Protein AF-0000000087020093 (afdb_homodimer)

Foldseek 3Di:
DAWPQPPDPDDDPDDDDYDDDYDDDDDDDDDDDDDDDDDDDDDYDDYDDDDDDDDDDDDDPDDPDPPDPPPPPDPPPQQWDWAWEQEPVRGITIDTDGQQDFQLNVVVVQCPHLVRVLPQAWWKWKQDPVRDIDTHDRGDRNNNPDDCVVPDIYMYTGGAFDDLVRQVVSVVSVVVLQPLPQLPDQPLNLVVVVVVVVVVVCVVVVPPPVPVPVPVPPLVPPPCPPFFLQSNDDDRPDRQHQFPAKAFDPCPPPDPVVVVVFFNTWIWGAGPVGDIFIWTDGRAKIATADDDDDDDGRHGDPVTQMGRGPLSSSVVVDVSNVVSSVVSSVCLVPDDPSSNDDFLADDFDQADAPPPDDDDDHNVVCVVPVDQQLLFDDDDDQDQLFVQLVVLLPFDDPDPVSLLVSLQSLLNSLSSVQSSVQSVVVCVLVVNFPFPCNVDQPQATWGAHSQKIKHWAADVVDDRLDDDPPPPPDDPPPDPPPDDDDDPDDDDDDDDDDPPVPPPPPPPPPPVPPQPDPHHHPLLLVLQQVQQLLLVVLSQPLEDEWFWKWWFFLLIIMIMTGDFACPVVDDPVVFWAAADQRQQQDGHHDDVLQVRLQSSLLVLQADWFWFAHNVGDIDTHRADRNWTWGQHPVRGTYIGSRQQSAAAQPVDQDPPRQSHGFASLLVVVVQVVPQDPPVVPPPPDPCPPDPDDDDDDDCPDPDDDDDPPDDDDDDDDDDDDDDDDPPPPPPPPPPPPPPCPPRRGAHRCQSHPTGGDDDPVVNVVRVVSSVVSSVCVVPPLLLVLLVCCVVVVDDQDALVSVCVSCVNSRHHLLQLQVSLVSCVVPVVSNLRSLLSLLLVLLLNVLSSLSSQFDPVCNLVLVLLSLLLLLAFFDQPVVVVPPPPPPPPPPDDDDDDDDDDDPDDDDPDPPPPPVPVPPDTPSSRDGSVNSVVSSQVCSCVRNVHHRDPCSSVSHPSVSSSSVNCSVFSWHFYSRRFDSHHSRGGDSSGTDDTRMDMDTSSHDSPVLVVLQVVLVVCVVVVVLVSSLVSLVVSLVSCCSNRNLPDPVNLVSLQSNLVSCVSVVNNVSSVVSNSSD/DAWDQPPDPPPDDDDDDDDDDDDDYDDYDDDDDDDDDDDYDDDDDDDDDDDDPDPPDDPPPDPPPPDPPPPPPDPPPQQWDWAWEQEPVRGITIDTDGQQDFQLNVVVVQCPHLVRVLPQAWWKWKQDPVRDIDTHDRGDRNNNPDDCVVPDIYMYTGGAFDDLVRQVVSLVSVVVLQDLPQLPDQPLNLVVVVVVVVVVVCVVVVPPPVPVPVPVPDLVPPPCPPFFLQSNDDDRPDRQHQFPAKAFDPCPPPDPVVVVVFFNTWIWGAGPVGDIFIWTDGRAKIATADDDDDDDGRHGDPVTQMGRGPLSSSVVVDVSNVVSSVVSSVCLVPDDPSSNDDFLADDFDQADAPPPDDDDDHNVVCVVPVDQQLLFDDDDDQDQLFVQLVVLLPFDDPDPVSLLVSLQSLLNSLSSVQSSVQSVVVCVLVVNFDFPCNVDQPQATWGAHSQKIKHWAADVVDDRLDDDPPPPPDDPDDDPPPDDDDDDDYDDDDDDDDPPPPPPPPPPPPPVPPQPDPHHHPLLLVLQQVQLLLLVVLSQPLEDEWFWKWWFFLLIIMIMTGDFACPVVDDPVVFWAAADQRQQQDGHHDDVLQVSLQSSLLVLQADWFWFAHNVGDIDTHRADRNWTWGQHPVRGTYIGSRLQSAAAQPVDQDPPRQSHGFASLLVVVVQVVPQDPPVVPPPPPPPPPDPDDDPDDDDDDDDDPPPPPPDDDDDDDDDDDDDDDPPCPPPPPPPPPPVCPPRRGAHRCQSHPTGGDDDPVVNVVNVVSSVVSSVCVVPPLLVVLLVCCVVVVDDQDALVSVCVSCVNSRHHLLQLQVSLVSCVVPVVSNLRSLLNLLLVLLLNVSSVLSSQFDPVCNLVLVLLSLLLLLAFFDQPVVVVVPVPPPPPPDPDDDDDDDDDDPPDDPPDPVPPPVVVPPDTPSSRDHSVNSVVSSQVCSCVRNVHHRDPCSSVSHPSVSSSSVNCSVFSWHFYSRRFDSHHSRGGDSSGTDDTRMDMDTSSHDSPQLVVLQVVLVVCVVVVVLVSSLVSLVVSLVSCCSNRNLPDPVNLVSLQSNLVSCVSVVNNVSSVVSNSSD

Organism: Hibiscus syriacus (NCBI:txid106335)

InterPro domains:
  IPR007967 GSKIP domain [PF05303] (263-332)
  IPR011990 Tetratricopeptide-like helical domain superfamily [G3DSA:1.25.40.10] (993-1073)
  IPR011990 Tetratricopeptide-like helical domain superfamily [SSF48452] (1008-1069)
  IPR023231 GSKIP domain superfamily [G3DSA:3.30.2280.10] (240-342)
  IPR023231 GSKIP domain superfamily [SSF103107] (211-341)
  IPR025697 CLU domain [PF13236] (384-652)
  IPR025697 CLU domain [PS51823] (357-653)
  IPR027523 CLU domain containing protein [PTHR12601] (58-1073)
  IPR028275 Clustered mitochondria protein, N-terminal [PF15044] (101-177)
  IPR033646 CLU central domain [PF12807] (794-977)
  IPR033646 CLU central domain [cd15466] (796-978)

Radius of gyration: 46.27 Å; Cα contacts (8 Å, |Δi|>4): 3011; chains: 2; bounding box: 162×152×134 Å

Structure (mmCIF, N/CA/C/O backbone):
data_AF-0000000087020093-model_v1
#
loop_
_entity.id
_entity.type
_entity.pdbx_description
1 polymer 'Clustered mitochondria protein'
#
loop_
_atom_site.group_PDB
_atom_site.id
_atom_site.type_symbol
_atom_site.label_atom_id
_atom_site.label_alt_id
_atom_site.label_comp_id
_atom_site.label_asym_id
_atom_site.label_entity_id
_atom_site.label_seq_id
_atom_site.pdbx_PDB_ins_code
_atom_site.Cartn_x
_atom_site.Cartn_y
_atom_site.Cartn_z
_atom_site.occupancy
_atom_site.B_iso_or_equiv
_atom_site.auth_seq_id
_atom_site.auth_comp_id
_atom_site.auth_asym_id
_atom_site.auth_atom_id
_atom_site.pdbx_PDB_model_num
ATOM 1 N N . MET A 1 1 ? 28.578 20.062 1.642 1 21.72 1 MET A N 1
ATOM 2 C CA . MET A 1 1 ? 29.859 19.625 1.106 1 21.72 1 MET A CA 1
ATOM 3 C C . MET A 1 1 ? 30 20.031 -0.358 1 21.72 1 MET A C 1
ATOM 5 O O . MET A 1 1 ? 29.484 19.344 -1.246 1 21.72 1 MET A O 1
ATOM 9 N N . ALA A 1 2 ? 29.922 21.344 -0.603 1 22.02 2 ALA A N 1
ATOM 10 C CA . ALA A 1 2 ? 29.641 22.078 -1.836 1 22.02 2 ALA A CA 1
ATOM 11 C C . ALA A 1 2 ? 30.797 21.938 -2.822 1 22.02 2 ALA A C 1
ATOM 13 O O . ALA A 1 2 ? 31.953 22.188 -2.471 1 22.02 2 ALA A O 1
ATOM 14 N N . GLY A 1 3 ? 30.672 20.922 -3.67 1 22.39 3 GLY A N 1
ATOM 15 C CA . GLY A 1 3 ? 31.688 20.547 -4.645 1 22.39 3 GLY A CA 1
ATOM 16 C C . GLY A 1 3 ? 32.094 21.703 -5.555 1 22.39 3 GLY A C 1
ATOM 17 O O . GLY A 1 3 ? 31.219 22.453 -6.023 1 22.39 3 GLY A O 1
ATOM 18 N N . LYS A 1 4 ? 33.188 22.281 -5.344 1 21.28 4 LYS A N 1
ATOM 19 C CA . LYS A 1 4 ? 33.75 23.484 -5.984 1 21.28 4 LYS A CA 1
ATOM 20 C C . LYS A 1 4 ? 34.031 23.219 -7.461 1 21.28 4 LYS A C 1
ATOM 22 O O . LYS A 1 4 ? 34.781 22.297 -7.793 1 21.28 4 LYS A O 1
ATOM 27 N N . SER A 1 5 ? 33 23.5 -8.312 1 20.78 5 SER A N 1
ATOM 28 C CA . SER A 1 5 ? 33.062 23.344 -9.758 1 20.78 5 SER A CA 1
ATOM 29 C C . SER A 1 5 ? 34.188 24.172 -10.359 1 20.78 5 SER A C 1
ATOM 31 O O . SER A 1 5 ? 34.312 25.375 -10.078 1 20.78 5 SER A O 1
ATOM 33 N N . ASN A 1 6 ? 35.375 23.672 -10.578 1 19.67 6 ASN A N 1
ATOM 34 C CA . ASN A 1 6 ? 36.562 24.359 -11.094 1 19.67 6 ASN A CA 1
ATOM 35 C C . ASN A 1 6 ? 36.375 24.75 -12.562 1 19.67 6 ASN A C 1
ATOM 37 O O . ASN A 1 6 ? 36.344 23.875 -13.438 1 19.67 6 ASN A O 1
ATOM 41 N N . LYS A 1 7 ? 35.531 25.797 -12.828 1 19.11 7 LYS A N 1
ATOM 42 C CA . LYS A 1 7 ? 35.219 26.328 -14.156 1 19.11 7 LYS A CA 1
ATOM 43 C C . LYS A 1 7 ? 36.469 26.75 -14.891 1 19.11 7 LYS A C 1
ATOM 45 O O . LYS A 1 7 ? 37.281 27.531 -14.375 1 19.11 7 LYS A O 1
ATOM 50 N N . GLY A 1 8 ? 36.906 25.859 -15.805 1 17.3 8 GLY A N 1
ATOM 51 C CA . GLY A 1 8 ? 38.062 26.062 -16.656 1 17.3 8 GLY A CA 1
ATOM 52 C C . GLY A 1 8 ? 37.906 27.25 -17.594 1 17.3 8 GLY A C 1
ATOM 53 O O . GLY A 1 8 ? 36.781 27.609 -17.969 1 17.3 8 GLY A O 1
ATOM 54 N N . ARG A 1 9 ? 38.812 28.188 -17.656 1 17.78 9 ARG A N 1
ATOM 55 C CA . ARG A 1 9 ? 39.062 29.516 -18.188 1 17.78 9 ARG A CA 1
ATOM 56 C C . ARG A 1 9 ? 39.219 29.469 -19.703 1 17.78 9 ARG A C 1
ATOM 58 O O . ARG A 1 9 ? 40.156 30.031 -20.25 1 17.78 9 ARG A O 1
ATOM 65 N N . ASN A 1 10 ? 38.375 28.562 -20.438 1 15.72 10 ASN A N 1
ATOM 66 C CA . ASN A 1 10 ? 39 28.578 -21.75 1 15.72 10 ASN A CA 1
ATOM 67 C C . ASN A 1 10 ? 38.875 29.938 -22.422 1 15.72 10 ASN A C 1
ATOM 69 O O . ASN A 1 10 ? 37.844 30.609 -22.266 1 15.72 10 ASN A O 1
ATOM 73 N N . ARG A 1 11 ? 39.969 30.453 -23.047 1 16.53 11 ARG A N 1
ATOM 74 C CA . ARG A 1 11 ? 40.5 31.719 -23.547 1 16.53 11 ARG A CA 1
ATOM 75 C C . ARG A 1 11 ? 39.875 32.062 -24.906 1 16.53 11 ARG A C 1
ATOM 77 O O . ARG A 1 11 ? 40.188 33.125 -25.453 1 16.53 11 ARG A O 1
ATOM 84 N N . ARG A 1 12 ? 38.875 31.281 -25.438 1 15.73 12 ARG A N 1
ATOM 85 C CA . ARG A 1 12 ? 39.125 31.469 -26.859 1 15.73 12 ARG A CA 1
ATOM 86 C C . ARG A 1 12 ? 38.781 32.875 -27.297 1 15.73 12 ARG A C 1
ATOM 88 O O . ARG A 1 12 ? 37.719 33.406 -26.953 1 15.73 12 ARG A O 1
ATOM 95 N N . GLY A 1 13 ? 39.75 33.625 -27.812 1 15.35 13 GLY A N 1
ATOM 96 C CA . GLY A 1 13 ? 39.938 35 -28.266 1 15.35 13 GLY A CA 1
ATOM 97 C C . GLY A 1 13 ? 39.188 35.312 -29.547 1 15.35 13 GLY A C 1
ATOM 98 O O . GLY A 1 13 ? 39.406 36.375 -30.156 1 15.35 13 GLY A O 1
ATOM 99 N N . ALA A 1 14 ? 38.281 34.406 -30.016 1 14.57 14 ALA A N 1
ATOM 100 C CA . ALA A 1 14 ? 38.25 34.625 -31.453 1 14.57 14 ALA A CA 1
ATOM 101 C C . ALA A 1 14 ? 37.844 36.062 -31.781 1 14.57 14 ALA A C 1
ATOM 103 O O . ALA A 1 14 ? 37.125 36.688 -31 1 14.57 14 ALA A O 1
ATOM 104 N N . HIS A 1 15 ? 37.969 36.438 -33.094 1 14.55 15 HIS A N 1
ATOM 105 C CA . HIS A 1 15 ? 38.438 37.531 -33.969 1 14.55 15 HIS A CA 1
ATOM 106 C C . HIS A 1 15 ? 37.344 38.531 -34.219 1 14.55 15 HIS A C 1
ATOM 108 O O . HIS A 1 15 ? 37.5 39.719 -33.969 1 14.55 15 HIS A O 1
ATOM 114 N N . ASN A 1 16 ? 36.75 38.656 -35.531 1 14.26 16 ASN A N 1
ATOM 115 C CA . ASN A 1 16 ? 37.125 39.719 -36.438 1 14.26 16 ASN A CA 1
ATOM 116 C C . ASN A 1 16 ? 36.031 40.781 -36.5 1 14.26 16 ASN A C 1
ATOM 118 O O . ASN A 1 16 ? 36.281 41.969 -36.375 1 14.26 16 ASN A O 1
ATOM 122 N N . SER A 1 17 ? 34.844 40.594 -37.344 1 14.29 17 SER A N 1
ATOM 123 C CA . SER A 1 17 ? 34.781 41.406 -38.531 1 14.29 17 SER A CA 1
ATOM 124 C C . SER A 1 17 ? 34.094 42.75 -38.281 1 14.29 17 SER A C 1
ATOM 126 O O . SER A 1 17 ? 33.406 42.906 -37.25 1 14.29 17 SER A O 1
ATOM 128 N N . THR A 1 18 ? 33.469 43.438 -39.438 1 14.55 18 THR A N 1
ATOM 129 C CA . THR A 1 18 ? 33.656 44.688 -40.188 1 14.55 18 THR A CA 1
ATOM 130 C C . THR A 1 18 ? 32.656 45.75 -39.75 1 14.55 18 THR A C 1
ATOM 132 O O . THR A 1 18 ? 31.688 45.438 -39.062 1 14.55 18 THR A O 1
ATOM 135 N N . ILE A 1 19 ? 31.922 46.5 -40.781 1 14.18 19 ILE A N 1
ATOM 136 C CA . ILE A 1 19 ? 32.125 47.844 -41.281 1 14.18 19 ILE A CA 1
ATOM 137 C C . ILE A 1 19 ? 31 48.75 -40.781 1 14.18 19 ILE A C 1
ATOM 139 O O . ILE A 1 19 ? 31.266 49.812 -40.188 1 14.18 19 ILE A O 1
ATOM 143 N N . SER A 1 20 ? 29.938 49.156 -41.688 1 13.98 20 SER A N 1
ATOM 144 C CA . SER A 1 20 ? 29.875 50.5 -42.25 1 13.98 20 SER A CA 1
ATOM 145 C C . SER A 1 20 ? 28.906 51.406 -41.469 1 13.98 20 SER A C 1
ATOM 147 O O . SER A 1 20 ? 28.078 50.875 -40.688 1 13.98 20 SER A O 1
ATOM 149 N N . ALA A 1 21 ? 28.078 52.375 -42.25 1 13.91 21 ALA A N 1
ATOM 150 C CA . ALA A 1 21 ? 28.109 53.812 -42.438 1 13.91 21 ALA A CA 1
ATOM 151 C C . ALA A 1 21 ? 26.984 54.469 -41.656 1 13.91 21 ALA A C 1
ATOM 153 O O . ALA A 1 21 ? 27.234 55.406 -40.844 1 13.91 21 ALA A O 1
ATOM 154 N N . GLU A 1 22 ? 25.922 55.094 -42.375 1 13.72 22 GLU A N 1
ATOM 155 C CA . GLU A 1 22 ? 25.75 56.531 -42.5 1 13.72 22 GLU A CA 1
ATOM 156 C C . GLU A 1 22 ? 24.719 57.062 -41.5 1 13.72 22 GLU A C 1
ATOM 158 O O . GLU A 1 22 ? 24.125 56.312 -40.75 1 13.72 22 GLU A O 1
ATOM 163 N N . GLN A 1 23 ? 23.578 57.75 -42.031 1 13.78 23 GLN A N 1
ATOM 164 C CA . GLN A 1 23 ? 23.391 59.188 -42.062 1 13.78 23 GLN A CA 1
ATOM 165 C C . GLN A 1 23 ? 22.469 59.656 -40.938 1 13.78 23 GLN A C 1
ATOM 167 O O . GLN A 1 23 ? 21.781 58.844 -40.312 1 13.78 23 GLN A O 1
ATOM 172 N N . PRO A 1 24 ? 21.594 60.75 -41.281 1 14.14 24 PRO A N 1
ATOM 173 C CA . PRO A 1 24 ? 21.562 62.125 -40.844 1 14.14 24 PRO A CA 1
ATOM 174 C C . PRO A 1 24 ? 20.5 62.406 -39.781 1 14.14 24 PRO A C 1
ATOM 176 O O . PRO A 1 24 ? 20.781 63 -38.75 1 14.14 24 PRO A O 1
ATOM 179 N N . VAL A 1 25 ? 19.141 62.438 -40.188 1 14.05 25 VAL A N 1
ATOM 180 C CA . VAL A 1 25 ? 18.547 63.781 -40.344 1 14.05 25 VAL A CA 1
ATOM 181 C C . VAL A 1 25 ? 17.922 64.188 -39.031 1 14.05 25 VAL A C 1
ATOM 183 O O . VAL A 1 25 ? 17.641 63.375 -38.156 1 14.05 25 VAL A O 1
ATOM 186 N N . SER A 1 26 ? 16.984 65.25 -39.094 1 13.8 26 SER A N 1
ATOM 187 C CA . SER A 1 26 ? 16.859 66.625 -38.688 1 13.8 26 SER A CA 1
ATOM 188 C C . SER A 1 26 ? 15.977 66.75 -37.438 1 13.8 26 SER A C 1
ATOM 190 O O . SER A 1 26 ? 16.391 67.312 -36.438 1 13.8 26 SER A O 1
ATOM 192 N N . SER A 1 27 ? 14.711 67.188 -37.625 1 13.75 27 SER A N 1
ATOM 193 C CA . SER A 1 27 ? 14.383 68.562 -37.344 1 13.75 27 SER A CA 1
ATOM 194 C C . SER A 1 27 ? 13.789 68.75 -35.938 1 13.75 27 SER A C 1
ATOM 196 O O . SER A 1 27 ? 14.281 69.5 -35.125 1 13.75 27 SER A O 1
ATOM 198 N N . ASP A 1 28 ? 12.445 69.062 -35.844 1 14.07 28 ASP A N 1
ATOM 199 C CA . ASP A 1 28 ? 11.992 70.438 -35.594 1 14.07 28 ASP A CA 1
ATOM 200 C C . ASP A 1 28 ? 11.539 70.562 -34.156 1 14.07 28 ASP A C 1
ATOM 202 O O . ASP A 1 28 ? 11.961 71.5 -33.469 1 14.07 28 ASP A O 1
ATOM 206 N N . VAL A 1 29 ? 10.273 70.188 -33.844 1 14.62 29 VAL A N 1
ATOM 207 C CA . VAL A 1 29 ? 9.391 71.312 -33.5 1 14.62 29 VAL A CA 1
ATOM 208 C C . VAL A 1 29 ? 9.508 71.688 -32.031 1 14.62 29 VAL A C 1
ATOM 210 O O . VAL A 1 29 ? 9.781 70.812 -31.203 1 14.62 29 VAL A O 1
ATOM 213 N N . PRO A 1 30 ? 9.109 72.938 -31.656 1 14.33 30 PRO A N 1
ATOM 214 C CA . PRO A 1 30 ? 9.445 74 -30.766 1 14.33 30 PRO A CA 1
ATOM 215 C C . PRO A 1 30 ? 8.852 73.875 -29.359 1 14.33 30 PRO A C 1
ATOM 217 O O . PRO A 1 30 ? 9.484 74.188 -28.375 1 14.33 30 PRO A O 1
ATOM 220 N N . LEU A 1 31 ? 7.637 73.375 -29.219 1 14.01 31 LEU A N 1
ATOM 221 C CA . LEU A 1 31 ? 6.754 74.438 -28.688 1 14.01 31 LEU A CA 1
ATOM 222 C C . LEU A 1 31 ? 7.055 74.688 -27.219 1 14.01 31 LEU A C 1
ATOM 224 O O . LEU A 1 31 ? 7.559 73.812 -26.516 1 14.01 31 LEU A O 1
ATOM 228 N N . LYS A 1 32 ? 6.387 75.75 -26.641 1 13.83 32 LYS A N 1
ATOM 229 C CA . LYS A 1 32 ? 6.555 77 -25.891 1 13.83 32 LYS A CA 1
ATOM 230 C C . LYS A 1 32 ? 6.473 76.688 -24.391 1 13.83 32 LYS A C 1
ATOM 232 O O . LYS A 1 32 ? 7.359 77.125 -23.625 1 13.83 32 LYS A O 1
ATOM 237 N N . GLY A 1 33 ? 5.336 76.938 -23.797 1 13.8 33 GLY A N 1
ATOM 238 C CA . GLY A 1 33 ? 5.113 78.125 -23.031 1 13.8 33 GLY A CA 1
ATOM 239 C C . GLY A 1 33 ? 5.473 78 -21.562 1 13.8 33 GLY A C 1
ATOM 240 O O . GLY A 1 33 ? 5.66 76.875 -21.062 1 13.8 33 GLY A O 1
ATOM 241 N N . ASN A 1 34 ? 5.184 79 -20.734 1 13.68 34 ASN A N 1
ATOM 242 C CA . ASN A 1 34 ? 5.73 80.062 -19.844 1 13.68 34 ASN A CA 1
ATOM 243 C C . ASN A 1 34 ? 5.477 79.688 -18.375 1 13.68 34 ASN A C 1
ATOM 245 O O . ASN A 1 34 ? 6.367 79.812 -17.531 1 13.68 34 ASN A O 1
ATOM 249 N N . VAL A 1 35 ? 4.285 79.375 -17.844 1 14.03 35 VAL A N 1
ATOM 250 C CA . VAL A 1 35 ? 3.889 80.438 -16.922 1 14.03 35 VAL A CA 1
ATOM 251 C C . VAL A 1 35 ? 4.594 80.25 -15.586 1 14.03 35 VAL A C 1
ATOM 253 O O . VAL A 1 35 ? 4.973 79.125 -15.227 1 14.03 35 VAL A O 1
ATOM 256 N N . THR A 1 36 ? 4.496 81.312 -14.617 1 13.72 36 THR A N 1
ATOM 257 C CA . THR A 1 36 ? 5.195 82.25 -13.719 1 13.72 36 THR A CA 1
ATOM 258 C C . THR A 1 36 ? 5.086 81.75 -12.273 1 13.72 36 THR A C 1
ATOM 260 O O . THR A 1 36 ? 6.02 81.938 -11.484 1 13.72 36 THR A O 1
ATOM 263 N N . ALA A 1 37 ? 4.102 81.25 -11.617 1 14.12 37 ALA A N 1
ATOM 264 C CA . ALA A 1 37 ? 3.709 82.125 -10.523 1 14.12 37 ALA A CA 1
ATOM 265 C C . ALA A 1 37 ? 4.676 82 -9.352 1 14.12 37 ALA A C 1
ATOM 267 O O . ALA A 1 37 ? 5.266 80.938 -9.125 1 14.12 37 ALA A O 1
ATOM 268 N N . SER A 1 38 ? 4.734 83.062 -8.461 1 13.46 38 SER A N 1
ATOM 269 C CA . SER A 1 38 ? 5.539 83.938 -7.629 1 13.46 38 SER A CA 1
ATOM 270 C C . SER A 1 38 ? 5.727 83.375 -6.23 1 13.46 38 SER A C 1
ATOM 272 O O . SER A 1 38 ? 6.812 83.5 -5.652 1 13.46 38 SER A O 1
ATOM 274 N N . LYS A 1 39 ? 4.824 83.062 -5.363 1 14.19 39 LYS A N 1
ATOM 275 C CA . LYS A 1 39 ? 4.797 84 -4.23 1 14.19 39 LYS A CA 1
ATOM 276 C C . LYS A 1 39 ? 5.891 83.625 -3.219 1 14.19 39 LYS A C 1
ATOM 278 O O . LYS A 1 39 ? 6.242 82.438 -3.049 1 14.19 39 LYS A O 1
ATOM 283 N N . PRO A 1 40 ? 6.234 84.562 -2.303 1 13.98 40 PRO A N 1
ATOM 284 C CA . PRO A 1 40 ? 7.375 85.188 -1.63 1 13.98 40 PRO A CA 1
ATOM 285 C C . PRO A 1 40 ? 7.82 84.438 -0.386 1 13.98 40 PRO A C 1
ATOM 287 O O . PRO A 1 40 ? 8.992 84.062 -0.269 1 13.98 40 PRO A O 1
ATOM 290 N N . PRO A 1 41 ? 7.625 85 0.864 1 13.74 41 PRO A N 1
ATOM 291 C CA . PRO A 1 41 ? 8.602 85.75 1.675 1 13.74 41 PRO A CA 1
ATOM 292 C C . PRO A 1 41 ? 9.203 84.875 2.787 1 13.74 41 PRO A C 1
ATOM 294 O O . PRO A 1 41 ? 8.719 83.812 3.059 1 13.74 41 PRO A O 1
ATOM 297 N N . ASP A 1 42 ? 9.234 85.438 4.156 1 13.78 42 ASP A N 1
ATOM 298 C CA . ASP A 1 42 ? 10.281 86.062 4.957 1 13.78 42 ASP A CA 1
ATOM 299 C C . ASP A 1 42 ? 10.688 85.188 6.133 1 13.78 42 ASP A C 1
ATOM 301 O O . ASP A 1 42 ? 11.875 84.938 6.371 1 13.78 42 ASP A O 1
ATOM 305 N N . VAL A 1 43 ? 10 85.125 7.336 1 13.88 43 VAL A N 1
ATOM 306 C CA . VAL A 1 43 ? 10.562 85.875 8.469 1 13.88 43 VAL A CA 1
ATOM 307 C C . VAL A 1 43 ? 11.523 84.938 9.234 1 13.88 43 VAL A C 1
ATOM 309 O O . VAL A 1 43 ? 11.477 83.75 9.117 1 13.88 43 VAL A O 1
ATOM 312 N N . ASP A 1 44 ? 11.617 85.062 10.672 1 13.9 44 ASP A N 1
ATOM 313 C CA . ASP A 1 44 ? 12.57 85.688 11.609 1 13.9 44 ASP A CA 1
ATOM 314 C C . ASP A 1 44 ? 13.367 84.562 12.336 1 13.9 44 ASP A C 1
ATOM 316 O O . ASP A 1 44 ? 13.008 83.438 12.305 1 13.9 44 ASP A O 1
ATOM 320 N N . SER A 1 45 ? 13.539 84.688 13.758 1 14.02 45 SER A N 1
ATOM 321 C CA . SER A 1 45 ? 14.664 85.188 14.562 1 14.02 45 SER A CA 1
ATOM 322 C C . SER A 1 45 ? 15.398 84 15.188 1 14.02 45 SER A C 1
ATOM 324 O O . SER A 1 45 ? 16.609 83.875 15.031 1 14.02 45 SER A O 1
ATOM 326 N N . ASN A 1 46 ? 15.523 83.875 16.625 1 14.06 46 ASN A N 1
ATOM 327 C CA . ASN A 1 46 ? 16.641 84.312 17.453 1 14.06 46 ASN A CA 1
ATOM 328 C C . ASN A 1 46 ? 17.453 83.125 17.938 1 14.06 46 ASN A C 1
ATOM 330 O O . ASN A 1 46 ? 18.609 82.938 17.562 1 14.06 46 ASN A O 1
ATOM 334 N N . GLY A 1 47 ? 17.641 82.875 19.344 1 13.88 47 GLY A N 1
ATOM 335 C CA . GLY A 1 47 ? 18.812 83.125 20.156 1 13.88 47 GLY A CA 1
ATOM 336 C C . GLY A 1 47 ? 19.641 81.875 20.422 1 13.88 47 GLY A C 1
ATOM 337 O O . GLY A 1 47 ? 19.547 80.875 19.672 1 13.88 47 GLY A O 1
ATOM 338 N N . VAL A 1 48 ? 19.938 81.438 21.781 1 14.41 48 VAL A N 1
ATOM 339 C CA . VAL A 1 48 ? 21.203 81.625 22.484 1 14.41 48 VAL A CA 1
ATOM 340 C C . VAL A 1 48 ? 21.969 80.312 22.547 1 14.41 48 VAL A C 1
ATOM 342 O O . VAL A 1 48 ? 23.141 80.25 22.156 1 14.41 48 VAL A O 1
ATOM 345 N N . ALA A 1 49 ? 21.938 79.438 23.688 1 14.85 49 ALA A N 1
ATOM 346 C CA . ALA A 1 49 ? 23 79.438 24.688 1 14.85 49 ALA A CA 1
ATOM 347 C C . ALA A 1 49 ? 24.031 78.375 24.453 1 14.85 49 ALA A C 1
ATOM 349 O O . ALA A 1 49 ? 23.719 77.312 23.812 1 14.85 49 ALA A O 1
ATOM 350 N N . ASN A 1 50 ? 25.078 78.188 25.344 1 14.05 50 ASN A N 1
ATOM 351 C CA . ASN A 1 50 ? 26.531 78.188 25.516 1 14.05 50 ASN A CA 1
ATOM 352 C C . ASN A 1 50 ? 27.094 76.75 25.578 1 14.05 50 ASN A C 1
ATOM 354 O O . ASN A 1 50 ? 28.047 76.438 24.891 1 14.05 50 ASN A O 1
ATOM 358 N N . MET A 1 51 ? 27.047 75.938 26.719 1 14.27 51 MET A N 1
ATOM 359 C CA . MET A 1 51 ? 28.234 75.875 27.547 1 14.27 51 MET A CA 1
ATOM 360 C C . MET A 1 51 ? 29.141 74.75 27.094 1 14.27 51 MET A C 1
ATOM 362 O O . MET A 1 51 ? 28.703 73.875 26.344 1 14.27 51 MET A O 1
ATOM 366 N N . VAL A 1 52 ? 29.766 73.812 28.094 1 14.64 52 VAL A N 1
ATOM 367 C CA . VAL A 1 52 ? 31.109 73.75 28.625 1 14.64 52 VAL A CA 1
ATOM 368 C C . VAL A 1 52 ? 31.844 72.562 28.047 1 14.64 52 VAL A C 1
ATOM 370 O O . VAL A 1 52 ? 31.203 71.625 27.531 1 14.64 52 VAL A O 1
ATOM 373 N N . GLU A 1 53 ? 33.062 72 28.688 1 14.7 53 GLU A N 1
ATOM 374 C CA . GLU A 1 53 ? 34.5 71.938 28.531 1 14.7 53 GLU A CA 1
ATOM 375 C C . GLU A 1 53 ? 34.969 70.5 28.312 1 14.7 53 GLU A C 1
ATOM 377 O O . GLU A 1 53 ? 35.781 70.188 27.406 1 14.7 53 GLU A O 1
ATOM 382 N N . SER A 1 54 ? 34.938 69.438 29.281 1 15.23 54 SER A N 1
ATOM 383 C CA . SER A 1 54 ? 36.188 69.062 29.922 1 15.23 54 SER A CA 1
ATOM 384 C C . SER A 1 54 ? 36.906 68 29.094 1 15.23 54 SER A C 1
ATOM 386 O O . SER A 1 54 ? 36.312 67.375 28.25 1 15.23 54 SER A O 1
ATOM 388 N N . SER A 1 55 ? 38.031 67.125 29.75 1 15.66 55 SER A N 1
ATOM 389 C CA . SER A 1 55 ? 39.469 67 29.734 1 15.66 55 SER A CA 1
ATOM 390 C C . SER A 1 55 ? 39.875 65.625 29.141 1 15.66 55 SER A C 1
ATOM 392 O O . SER A 1 55 ? 40.812 65.562 28.359 1 15.66 55 SER A O 1
ATOM 394 N N . GLY A 1 56 ? 39.625 64.375 29.656 1 17.09 56 GLY A N 1
ATOM 395 C CA . GLY A 1 56 ? 40.688 63.562 30.188 1 17.09 56 GLY A CA 1
ATOM 396 C C . GLY A 1 56 ? 41.375 62.75 29.125 1 17.09 56 GLY A C 1
ATOM 397 O O . GLY A 1 56 ? 40.844 62.531 28.031 1 17.09 56 GLY A O 1
ATOM 398 N N . PRO A 1 57 ? 42.719 62.406 29.344 1 17.61 57 PRO A N 1
ATOM 399 C CA . PRO A 1 57 ? 43.906 62.125 28.531 1 17.61 57 PRO A CA 1
ATOM 400 C C . PRO A 1 57 ? 43.875 60.719 27.953 1 17.61 57 PRO A C 1
ATOM 402 O O . PRO A 1 57 ? 43.219 59.812 28.5 1 17.61 57 PRO A O 1
ATOM 405 N N . LYS A 1 58 ? 44.562 60.438 26.844 1 18 58 LYS A N 1
ATOM 406 C CA . LYS A 1 58 ? 44.656 59.469 25.75 1 18 58 LYS A CA 1
ATOM 407 C C . LYS A 1 58 ? 45.719 58.406 26.031 1 18 58 LYS A C 1
ATOM 409 O O . LYS A 1 58 ? 46.875 58.625 25.766 1 18 58 LYS A O 1
ATOM 414 N N . SER A 1 59 ? 45.594 57.781 27.188 1 17.94 59 SER A N 1
ATOM 415 C CA . SER A 1 59 ? 46.781 56.969 27.484 1 17.94 59 SER A CA 1
ATOM 416 C C . SER A 1 59 ? 47.062 55.938 26.375 1 17.94 59 SER A C 1
ATOM 418 O O . SER A 1 59 ? 46.125 55.469 25.719 1 17.94 59 SER A O 1
ATOM 420 N N . GLU A 1 60 ? 48.344 55.719 25.953 1 18.11 60 GLU A N 1
ATOM 421 C CA . GLU A 1 60 ? 49.188 55.219 24.875 1 18.11 60 GLU A CA 1
ATOM 422 C C . GLU A 1 60 ? 49.281 53.688 24.906 1 18.11 60 GLU A C 1
ATOM 424 O O . GLU A 1 60 ? 50.031 53.125 25.719 1 18.11 60 GLU A O 1
ATOM 429 N N . MET A 1 61 ? 48.219 52.906 25.094 1 17.88 61 MET A N 1
ATOM 430 C CA . MET A 1 61 ? 48.375 51.5 25.344 1 17.88 61 MET A CA 1
ATOM 431 C C . MET A 1 61 ? 49.125 50.812 24.188 1 17.88 61 MET A C 1
ATOM 433 O O . MET A 1 61 ? 48.781 51.031 23.031 1 17.88 61 MET A O 1
ATOM 437 N N . THR A 1 62 ? 50.375 50.312 24.469 1 18.75 62 THR A N 1
ATOM 438 C CA . THR A 1 62 ? 51.5 49.688 23.781 1 18.75 62 THR A CA 1
ATOM 439 C C . THR A 1 62 ? 51.062 48.406 23.078 1 18.75 62 THR A C 1
ATOM 441 O O . THR A 1 62 ? 50.156 47.688 23.547 1 18.75 62 THR A O 1
ATOM 444 N N . GLU A 1 63 ? 51.656 47.938 21.875 1 18.33 63 GLU A N 1
ATOM 445 C CA . GLU A 1 63 ? 51.5 47.125 20.672 1 18.33 63 GLU A CA 1
ATOM 446 C C . GLU A 1 63 ? 51.906 45.688 20.953 1 18.33 63 GLU A C 1
ATOM 448 O O . GLU A 1 63 ? 52.031 44.875 20.016 1 18.33 63 GLU A O 1
ATOM 453 N N . GLN A 1 64 ? 51.906 45.156 22.203 1 19.36 64 GLN A N 1
ATOM 454 C CA . GLN A 1 64 ? 52.656 43.906 22.359 1 19.36 64 GLN A CA 1
ATOM 455 C C . GLN A 1 64 ? 52.156 42.844 21.375 1 19.36 64 GLN A C 1
ATOM 457 O O . GLN A 1 64 ? 50.969 42.781 21.078 1 19.36 64 GLN A O 1
ATOM 462 N N . GLU A 1 65 ? 53.156 41.969 20.781 1 20.31 65 GLU A N 1
ATOM 463 C CA . GLU A 1 65 ? 53.375 41 19.703 1 20.31 65 GLU A CA 1
ATOM 464 C C . GLU A 1 65 ? 52.562 39.75 19.922 1 20.31 65 GLU A C 1
ATOM 466 O O . GLU A 1 65 ? 52.75 39.031 20.922 1 20.31 65 GLU A O 1
ATOM 471 N N . ALA A 1 66 ? 51.312 39.625 19.594 1 20.47 66 ALA A N 1
ATOM 472 C CA . ALA A 1 66 ? 50.344 38.531 19.672 1 20.47 66 ALA A CA 1
ATOM 473 C C . ALA A 1 66 ? 50.844 37.312 18.938 1 20.47 66 ALA A C 1
ATOM 475 O O . ALA A 1 66 ? 50.938 37.312 17.703 1 20.47 66 ALA A O 1
ATOM 476 N N . LEU A 1 67 ? 51.812 36.562 19.562 1 20.44 67 LEU A N 1
ATOM 477 C CA . LEU A 1 67 ? 52.375 35.281 19.109 1 20.44 67 LEU A CA 1
ATOM 478 C C . LEU A 1 67 ? 51.281 34.312 18.703 1 20.44 67 LEU A C 1
ATOM 480 O O . LEU A 1 67 ? 50.219 34.281 19.328 1 20.44 67 LEU A O 1
ATOM 484 N N . ASN A 1 68 ? 51.375 33.719 17.516 1 21.16 68 ASN A N 1
ATOM 485 C CA . ASN A 1 68 ? 50.594 32.875 16.641 1 21.16 68 ASN A CA 1
ATOM 486 C C . ASN A 1 68 ? 50.312 31.516 17.281 1 21.16 68 ASN A C 1
ATOM 488 O O . ASN A 1 68 ? 51.188 30.672 17.406 1 21.16 68 ASN A O 1
ATOM 492 N N . SER A 1 69 ? 49.688 31.453 18.516 1 23.88 69 SER A N 1
ATOM 493 C CA . SER A 1 69 ? 49.312 30.188 19.125 1 23.88 69 SER A CA 1
ATOM 494 C C . SER A 1 69 ? 48.688 29.25 18.094 1 23.88 69 SER A C 1
ATOM 496 O O . SER A 1 69 ? 47.781 29.656 17.375 1 23.88 69 SER A O 1
ATOM 498 N N . SER A 1 70 ? 49.438 28.219 17.641 1 26.42 70 SER A N 1
ATOM 499 C CA . SER A 1 70 ? 49.031 27.078 16.812 1 26.42 70 SER A CA 1
ATOM 500 C C . SER A 1 70 ? 47.75 26.438 17.359 1 26.42 70 SER A C 1
ATOM 502 O O . SER A 1 70 ? 47.719 25.984 18.5 1 26.42 70 SER A O 1
ATOM 504 N N . SER A 1 71 ? 46.594 26.938 17.094 1 26.09 71 SER A N 1
ATOM 505 C CA . SER A 1 71 ? 45.25 26.469 17.438 1 26.09 71 SER A CA 1
ATOM 506 C C . SER A 1 71 ? 45.125 24.953 17.281 1 26.09 71 SER A C 1
ATOM 508 O O . SER A 1 71 ? 45.375 24.422 16.188 1 26.09 71 SER A O 1
ATOM 510 N N . GLN A 1 72 ? 45.5 24.078 18.328 1 29.16 72 GLN A N 1
ATOM 511 C CA . GLN A 1 72 ? 45.094 22.688 18.406 1 29.16 72 GLN A CA 1
ATOM 512 C C . GLN A 1 72 ? 43.719 22.484 17.797 1 29.16 72 GLN A C 1
ATOM 514 O O . GLN A 1 72 ? 42.812 23.266 18.078 1 29.16 72 GLN A O 1
ATOM 519 N N . PRO A 1 73 ? 43.688 21.75 16.703 1 30.45 73 PRO A N 1
ATOM 520 C CA . PRO A 1 73 ? 42.344 21.578 16.172 1 30.45 73 PRO A CA 1
ATOM 521 C C . PRO A 1 73 ? 41.344 21.188 17.25 1 30.45 73 PRO A C 1
ATOM 523 O O . PRO A 1 73 ? 41.625 20.391 18.125 1 30.45 73 PRO A O 1
ATOM 526 N N . LYS A 1 74 ? 40.531 22.031 17.781 1 31.72 74 LYS A N 1
ATOM 527 C CA . LYS A 1 74 ? 39.375 21.766 18.641 1 31.72 74 LYS A CA 1
ATOM 528 C C . LYS A 1 74 ? 38.781 20.391 18.344 1 31.72 74 LYS A C 1
ATOM 530 O O . LYS A 1 74 ? 38.719 19.969 17.188 1 31.72 74 LYS A O 1
ATOM 535 N N . GLN A 1 75 ? 38.781 19.469 19.359 1 34.31 75 GLN A N 1
ATOM 536 C CA . GLN A 1 75 ? 38.312 18.078 19.422 1 34.31 75 GLN A CA 1
ATOM 537 C C . GLN A 1 75 ? 37.156 17.844 18.438 1 34.31 75 GLN A C 1
ATOM 539 O O . GLN A 1 75 ? 37.031 16.75 17.875 1 34.31 75 GLN A O 1
ATOM 544 N N . GLY A 1 76 ? 36.062 18.531 18.688 1 37.38 76 GLY A N 1
ATOM 545 C CA . GLY A 1 76 ? 34.781 18.203 18.062 1 37.38 76 GLY A CA 1
ATOM 546 C C . GLY A 1 76 ? 34.781 18.406 16.562 1 37.38 76 GLY A C 1
ATOM 547 O O . GLY A 1 76 ? 33.719 18.469 15.93 1 37.38 76 GLY A O 1
ATOM 548 N N . ASP A 1 77 ? 35.844 18.969 16.047 1 43.16 77 ASP A N 1
ATOM 549 C CA . ASP A 1 77 ? 35.719 19.406 14.656 1 43.16 77 ASP A CA 1
ATOM 550 C C . ASP A 1 77 ? 35.688 18.219 13.703 1 43.16 77 ASP A C 1
ATOM 552 O O . ASP A 1 77 ? 36.594 17.375 13.719 1 43.16 77 ASP A O 1
ATOM 556 N N . VAL A 1 78 ? 34.531 17.766 13.289 1 55.94 78 VAL A N 1
ATOM 557 C CA . VAL A 1 78 ? 34.344 16.812 12.203 1 55.94 78 VAL A CA 1
ATOM 558 C C . VAL A 1 78 ? 35.344 17.078 11.086 1 55.94 78 VAL A C 1
ATOM 560 O O . VAL A 1 78 ? 35.312 18.156 10.469 1 55.94 78 VAL A O 1
ATOM 563 N N . HIS A 1 79 ? 36.594 16.484 11.156 1 71 79 HIS A N 1
ATOM 564 C CA . HIS A 1 79 ? 37.594 16.609 10.094 1 71 79 HIS A CA 1
ATOM 565 C C . HIS A 1 79 ? 37.062 16.047 8.773 1 71 79 HIS A C 1
ATOM 567 O O . HIS A 1 79 ? 36.656 14.883 8.711 1 71 79 HIS A O 1
ATOM 573 N N . LEU A 1 80 ? 36.906 16.891 7.762 1 83.75 80 LEU A N 1
ATOM 574 C CA . LEU A 1 80 ? 36.5 16.516 6.414 1 83.75 80 LEU A CA 1
ATOM 575 C C . LEU A 1 80 ? 37.688 16.312 5.504 1 83.75 80 LEU A C 1
ATOM 577 O O . LEU A 1 80 ? 38.688 17.031 5.602 1 83.75 80 LEU A O 1
ATOM 581 N N . TYR A 1 81 ? 37.781 15.227 4.73 1 88.06 81 TYR A N 1
ATOM 582 C CA . TYR A 1 81 ? 38.844 14.875 3.787 1 88.06 81 TYR A CA 1
ATOM 583 C C . TYR A 1 81 ? 38.344 15.008 2.35 1 88.06 81 TYR A C 1
ATOM 585 O O . TYR A 1 81 ? 37.281 14.523 2 1 88.06 81 TYR A O 1
ATOM 593 N N . PRO A 1 82 ? 39.156 15.641 1.573 1 90.44 82 PRO A N 1
ATOM 594 C CA . PRO A 1 82 ? 38.75 15.805 0.174 1 90.44 82 PRO A CA 1
ATOM 595 C C . PRO A 1 82 ? 38.938 14.523 -0.642 1 90.44 82 PRO A C 1
ATOM 597 O O . PRO A 1 82 ? 39.969 13.891 -0.591 1 90.44 82 PRO A O 1
ATOM 600 N N . VAL A 1 83 ? 37.969 14.125 -1.352 1 92.5 83 VAL A N 1
ATOM 601 C CA . VAL A 1 83 ? 38 12.961 -2.225 1 92.5 83 VAL A CA 1
ATOM 602 C C . VAL A 1 83 ? 37.438 13.336 -3.6 1 92.5 83 VAL A C 1
ATOM 604 O O . VAL A 1 83 ? 36.25 13.648 -3.74 1 92.5 83 VAL A O 1
ATOM 607 N N . PRO A 1 84 ? 38.312 13.25 -4.637 1 92.62 84 PRO A N 1
ATOM 608 C CA . PRO A 1 84 ? 37.812 13.562 -5.977 1 92.62 84 PRO A CA 1
ATOM 609 C C . PRO A 1 84 ? 36.875 12.492 -6.512 1 92.62 84 PRO A C 1
ATOM 611 O O . PRO A 1 84 ? 37.031 11.305 -6.234 1 92.62 84 PRO A O 1
ATOM 614 N N . VAL A 1 85 ? 35.844 12.891 -7.289 1 94.62 85 VAL A N 1
ATOM 615 C CA . VAL A 1 85 ? 34.875 11.992 -7.879 1 94.62 85 VAL A CA 1
ATOM 616 C C . VAL A 1 85 ? 34.938 12.086 -9.398 1 94.62 85 VAL A C 1
ATOM 618 O O . VAL A 1 85 ? 34.781 13.172 -9.969 1 94.62 85 VAL A O 1
ATOM 621 N N . LYS A 1 86 ? 35.219 11.039 -10.039 1 92.38 86 LYS A N 1
ATOM 622 C CA . LYS A 1 86 ? 35.062 10.953 -11.484 1 92.38 86 LYS A CA 1
ATOM 623 C C . LYS A 1 86 ? 33.625 10.664 -11.875 1 92.38 86 LYS A C 1
ATOM 625 O O . LYS A 1 86 ? 33.156 9.539 -11.727 1 92.38 86 LYS A O 1
ATOM 630 N N . THR A 1 87 ? 33 11.609 -12.422 1 92 87 THR A N 1
ATOM 631 C CA . THR A 1 87 ? 31.578 11.477 -12.75 1 92 87 THR A CA 1
ATOM 632 C C . THR A 1 87 ? 31.406 10.766 -14.086 1 92 87 THR A C 1
ATOM 634 O O . THR A 1 87 ? 32.375 10.594 -14.836 1 92 87 THR A O 1
ATOM 637 N N . GLN A 1 88 ? 30.266 10.328 -14.43 1 88.31 88 GLN A N 1
ATOM 638 C CA . GLN A 1 88 ? 29.953 9.648 -15.68 1 88.31 88 GLN A CA 1
ATOM 639 C C . GLN A 1 88 ? 30.062 10.594 -16.875 1 88.31 88 GLN A C 1
ATOM 641 O O . GLN A 1 88 ? 30.344 10.172 -17.984 1 88.31 88 GLN A O 1
ATOM 646 N N . SER A 1 89 ? 29.766 11.852 -16.625 1 82.62 89 SER A N 1
ATOM 647 C CA . SER A 1 89 ? 29.812 12.852 -17.688 1 82.62 89 SER A CA 1
ATOM 648 C C . SER A 1 89 ? 31.234 13.352 -17.891 1 82.62 89 SER A C 1
ATOM 650 O O . SER A 1 89 ? 31.516 14.055 -18.875 1 82.62 89 SER A O 1
ATOM 652 N N . GLY A 1 90 ? 32.125 13 -17.078 1 81.25 90 GLY A N 1
ATOM 653 C CA . GLY A 1 90 ? 33.531 13.438 -17.203 1 81.25 90 GLY A CA 1
ATOM 654 C C . GLY A 1 90 ? 33.844 14.68 -16.391 1 81.25 90 GLY A C 1
ATOM 655 O O . GLY A 1 90 ? 35 15.07 -16.266 1 81.25 90 GLY A O 1
ATOM 656 N N . GLU A 1 91 ? 32.75 15.242 -15.773 1 82.19 91 GLU A N 1
ATOM 657 C CA . GLU A 1 91 ? 32.969 16.422 -14.938 1 82.19 91 GLU A CA 1
ATOM 658 C C . GLU A 1 91 ? 33.719 16.062 -13.664 1 82.19 91 GLU A C 1
ATOM 660 O O . GLU A 1 91 ? 33.656 14.938 -13.18 1 82.19 91 GLU A O 1
ATOM 665 N N . LYS A 1 92 ? 34.469 17.016 -13.203 1 81.69 92 LYS A N 1
ATOM 666 C CA . LYS A 1 92 ? 35.219 16.797 -11.984 1 81.69 92 LYS A CA 1
ATOM 667 C C . LYS A 1 92 ? 34.531 17.375 -10.766 1 81.69 92 LYS A C 1
ATOM 669 O O . LYS A 1 92 ? 34 18.484 -10.82 1 81.69 92 LYS A O 1
ATOM 674 N N . LEU A 1 93 ? 34.312 16.594 -9.789 1 89.25 93 LEU A N 1
ATOM 675 C CA . LEU A 1 93 ? 33.656 16.953 -8.531 1 89.25 93 LEU A CA 1
ATOM 676 C C . LEU A 1 93 ? 34.469 16.453 -7.34 1 89.25 93 LEU A C 1
ATOM 678 O O . LEU A 1 93 ? 35.094 15.375 -7.406 1 89.25 93 LEU A O 1
ATOM 682 N N . GLU A 1 94 ? 34.688 17.297 -6.387 1 91.31 94 GLU A N 1
ATOM 683 C CA . GLU A 1 94 ? 35.375 16.906 -5.164 1 91.31 94 GLU A CA 1
ATOM 684 C C . GLU A 1 94 ? 34.438 16.938 -3.963 1 91.31 94 GLU A C 1
ATOM 686 O O . GLU A 1 94 ? 33.719 17.906 -3.744 1 91.31 94 GLU A O 1
ATOM 691 N N . LEU A 1 95 ? 34.438 15.859 -3.23 1 90.56 95 LEU A N 1
ATOM 692 C CA . LEU A 1 95 ? 33.625 15.766 -2.037 1 90.56 95 LEU A CA 1
ATOM 693 C C . LEU A 1 95 ? 34.469 15.859 -0.772 1 90.56 95 LEU A C 1
ATOM 695 O O . LEU A 1 95 ? 35.625 15.438 -0.764 1 90.56 95 LEU A O 1
ATOM 699 N N . GLN A 1 96 ? 33.906 16.531 0.215 1 88.38 96 GLN A N 1
ATOM 700 C CA . GLN A 1 96 ? 34.5 16.531 1.552 1 88.38 96 GLN A CA 1
ATOM 701 C C . GLN A 1 96 ? 33.844 15.477 2.441 1 88.38 96 GLN A C 1
ATOM 703 O O . GLN A 1 96 ? 32.688 15.664 2.898 1 88.38 96 GLN A O 1
ATOM 708 N N . LEU A 1 97 ? 34.625 14.43 2.654 1 88.38 97 LEU A N 1
ATOM 709 C CA . LEU A 1 97 ? 34 13.297 3.324 1 88.38 97 LEU A CA 1
ATOM 710 C C . LEU A 1 97 ? 34.594 13.086 4.711 1 88.38 97 LEU A C 1
ATOM 712 O O . LEU A 1 97 ? 35.781 13.375 4.938 1 88.38 97 LEU A O 1
ATOM 716 N N . ASN A 1 98 ? 33.719 12.695 5.594 1 84.19 98 ASN A N 1
ATOM 717 C CA . ASN A 1 98 ? 34.125 12.148 6.887 1 84.19 98 ASN A CA 1
ATOM 718 C C . ASN A 1 98 ? 34.219 10.625 6.848 1 84.19 98 ASN A C 1
ATOM 720 O O . ASN A 1 98 ? 33.406 9.961 6.203 1 84.19 98 ASN A O 1
ATOM 724 N N . PRO A 1 99 ? 35.281 10.078 7.441 1 82.81 99 PRO A N 1
ATOM 725 C CA . PRO A 1 99 ? 35.406 8.625 7.434 1 82.81 99 PRO A CA 1
ATOM 726 C C . PRO A 1 99 ? 34.156 7.914 7.953 1 82.81 99 PRO A C 1
ATOM 728 O O . PRO A 1 99 ? 33.906 6.77 7.578 1 82.81 99 PRO A O 1
ATOM 731 N N . GLY A 1 100 ? 33.406 8.562 8.703 1 79.94 100 GLY A N 1
ATOM 732 C CA . GLY A 1 100 ? 32.188 7.973 9.266 1 79.94 100 GLY A CA 1
ATOM 733 C C . GLY A 1 100 ? 30.969 8.133 8.383 1 79.94 100 GLY A C 1
ATOM 734 O O . GLY A 1 100 ? 29.891 7.621 8.695 1 79.94 100 GLY A O 1
ATOM 735 N N . ASP A 1 101 ? 31.156 8.711 7.211 1 82.75 101 ASP A N 1
ATOM 736 C CA . ASP A 1 101 ? 30.016 8.891 6.309 1 82.75 101 ASP A CA 1
ATOM 737 C C . ASP A 1 101 ? 29.609 7.562 5.68 1 82.75 101 ASP A C 1
ATOM 739 O O . ASP A 1 101 ? 30.453 6.734 5.344 1 82.75 101 ASP A O 1
ATOM 743 N N . SER A 1 102 ? 28.266 7.367 5.598 1 82.62 102 SER A N 1
ATOM 744 C CA . SER A 1 102 ? 27.766 6.207 4.867 1 82.62 102 SER A CA 1
ATOM 745 C C . SER A 1 102 ? 27.766 6.453 3.363 1 82.62 102 SER A C 1
ATOM 747 O O . SER A 1 102 ? 27.797 7.602 2.918 1 82.62 102 SER A O 1
ATOM 749 N N . VAL A 1 103 ? 27.766 5.398 2.643 1 88.88 103 VAL A N 1
ATOM 750 C CA . VAL A 1 103 ? 27.703 5.516 1.189 1 88.88 103 VAL A CA 1
ATOM 751 C C . VAL A 1 103 ? 26.391 6.18 0.781 1 88.88 103 VAL A C 1
ATOM 753 O O . VAL A 1 103 ? 26.344 6.914 -0.208 1 88.88 103 VAL A O 1
ATOM 756 N N . MET A 1 104 ? 25.391 5.941 1.533 1 85.19 104 MET A N 1
ATOM 757 C CA . MET A 1 104 ? 24.125 6.594 1.261 1 85.19 104 MET A CA 1
ATOM 758 C C . MET A 1 104 ? 24.25 8.109 1.374 1 85.19 104 MET A C 1
ATOM 760 O O . MET A 1 104 ? 23.625 8.852 0.614 1 85.19 104 MET A O 1
ATOM 764 N N . ASP A 1 105 ? 25.047 8.555 2.262 1 82.75 105 ASP A N 1
ATOM 765 C CA . ASP A 1 105 ? 25.297 9.984 2.414 1 82.75 105 ASP A CA 1
ATOM 766 C C . ASP A 1 105 ? 26.016 10.555 1.188 1 82.75 105 ASP A C 1
ATOM 768 O O . ASP A 1 105 ? 25.688 11.648 0.726 1 82.75 105 ASP A O 1
ATOM 772 N N . ILE A 1 106 ? 26.891 9.805 0.805 1 88.75 106 ILE A N 1
ATOM 773 C CA . ILE A 1 106 ? 27.641 10.211 -0.378 1 88.75 106 ILE A CA 1
ATOM 774 C C . ILE A 1 106 ? 26.688 10.344 -1.568 1 88.75 106 ILE A C 1
ATOM 776 O O . ILE A 1 106 ? 26.766 11.305 -2.334 1 88.75 106 ILE A O 1
ATOM 780 N N . ARG A 1 107 ? 25.859 9.367 -1.698 1 90.75 107 ARG A N 1
ATOM 781 C CA . ARG A 1 107 ? 24.906 9.398 -2.797 1 90.75 107 ARG A CA 1
ATOM 782 C C . ARG A 1 107 ? 23.984 10.617 -2.693 1 90.75 107 ARG A C 1
ATOM 784 O O . ARG A 1 107 ? 23.625 11.203 -3.711 1 90.75 107 ARG A O 1
ATOM 791 N N . GLN A 1 108 ? 23.609 10.938 -1.501 1 86.06 108 GLN A N 1
ATOM 792 C CA . GLN A 1 108 ? 22.766 12.117 -1.306 1 86.06 108 GLN A CA 1
ATOM 793 C C . GLN A 1 108 ? 23.516 13.391 -1.708 1 86.06 108 GLN A C 1
ATOM 795 O O . GLN A 1 108 ? 22.922 14.289 -2.316 1 86.06 108 GLN A O 1
ATOM 800 N N . PHE A 1 109 ? 24.766 13.43 -1.389 1 85.75 109 PHE A N 1
ATOM 801 C CA . PHE A 1 109 ? 25.594 14.57 -1.782 1 85.75 109 PHE A CA 1
ATOM 802 C C . PHE A 1 109 ? 25.672 14.68 -3.301 1 85.75 109 PHE A C 1
ATOM 804 O O . PHE A 1 109 ? 25.578 15.781 -3.852 1 85.75 109 PHE A O 1
ATOM 811 N N . LEU A 1 110 ? 25.812 13.602 -3.824 1 90.69 110 LEU A N 1
ATOM 812 C CA . LEU A 1 110 ? 25.938 13.578 -5.277 1 90.69 110 LEU A CA 1
ATOM 813 C C . LEU A 1 110 ? 24.609 13.945 -5.941 1 90.69 110 LEU A C 1
ATOM 815 O O . LEU A 1 110 ? 24.594 14.555 -7.016 1 90.69 110 LEU A O 1
ATOM 819 N N . LEU A 1 111 ? 23.5 13.586 -5.328 1 89.06 111 LEU A N 1
ATOM 820 C CA . LEU A 1 111 ? 22.188 13.914 -5.848 1 89.06 111 LEU A CA 1
ATOM 821 C C . LEU A 1 111 ? 21.906 15.406 -5.738 1 89.06 111 LEU A C 1
ATOM 823 O O . LEU A 1 111 ? 21.125 15.953 -6.523 1 89.06 111 LEU A O 1
ATOM 827 N N . ASP A 1 112 ? 22.562 16.094 -4.875 1 83.5 112 ASP A N 1
ATOM 828 C CA . ASP A 1 112 ? 22.344 17.516 -4.633 1 83.5 112 ASP A CA 1
ATOM 829 C C . ASP A 1 112 ? 23.297 18.375 -5.449 1 83.5 112 ASP A C 1
ATOM 831 O O . ASP A 1 112 ? 23.062 19.562 -5.641 1 83.5 112 ASP A O 1
ATOM 835 N N . ALA A 1 113 ? 24.344 17.703 -5.902 1 85.38 113 ALA A N 1
ATOM 836 C CA . ALA A 1 113 ? 25.312 18.438 -6.703 1 85.38 113 ALA A CA 1
ATOM 837 C C . ALA A 1 113 ? 24.812 18.656 -8.125 1 85.38 113 ALA A C 1
ATOM 839 O O . ALA A 1 113 ? 24.328 17.719 -8.773 1 85.38 113 ALA A O 1
ATOM 840 N N . PRO A 1 114 ? 24.875 19.891 -8.625 1 84.69 114 PRO A N 1
ATOM 841 C CA . PRO A 1 114 ? 24.375 20.188 -9.969 1 84.69 114 PRO A CA 1
ATOM 842 C C . PRO A 1 114 ? 25.078 19.359 -11.047 1 84.69 114 PRO A C 1
ATOM 844 O O . PRO A 1 114 ? 24.469 19.062 -12.086 1 84.69 114 PRO A O 1
ATOM 847 N N . GLU A 1 115 ? 26.328 18.922 -10.797 1 87.06 115 GLU A N 1
ATOM 848 C CA . GLU A 1 115 ? 27.094 18.172 -11.789 1 87.06 115 GLU A CA 1
ATOM 849 C C . GLU A 1 115 ? 26.578 16.75 -11.922 1 87.06 115 GLU A C 1
ATOM 851 O O . GLU A 1 115 ? 26.703 16.125 -12.984 1 87.06 115 GLU A O 1
ATOM 856 N N . THR A 1 116 ? 25.953 16.281 -10.852 1 92.62 116 THR A N 1
ATOM 857 C CA . THR A 1 116 ? 25.641 14.859 -10.836 1 92.62 116 THR A CA 1
ATOM 858 C C . THR A 1 116 ? 24.172 14.641 -10.469 1 92.62 116 THR A C 1
ATOM 860 O O . THR A 1 116 ? 23.734 13.5 -10.352 1 92.62 116 THR A O 1
ATOM 863 N N . CYS A 1 117 ? 23.375 15.656 -10.383 1 91.19 117 CYS A N 1
ATOM 864 C CA . CYS A 1 117 ? 22.031 15.602 -9.805 1 91.19 117 CYS A CA 1
ATOM 865 C C . CYS A 1 117 ? 21.109 14.75 -10.656 1 91.19 117 CYS A C 1
ATOM 867 O O . CYS A 1 117 ? 20.078 14.266 -10.172 1 91.19 117 CYS A O 1
ATOM 869 N N . TYR A 1 118 ? 21.422 14.516 -11.922 1 93.88 118 TYR A N 1
ATOM 870 C CA . TYR A 1 118 ? 20.484 13.781 -12.766 1 93.88 118 TYR A CA 1
ATOM 871 C C . TYR A 1 118 ? 20.969 12.352 -12.984 1 93.88 118 TYR A C 1
ATOM 873 O O . TYR A 1 118 ? 20.344 11.594 -13.727 1 93.88 118 TYR A O 1
ATOM 881 N N . PHE A 1 119 ? 22.047 11.938 -12.305 1 94.69 119 PHE A N 1
ATOM 882 C CA . PHE A 1 119 ? 22.453 10.539 -12.289 1 94.69 119 PHE A CA 1
ATOM 883 C C . PHE A 1 119 ? 21.812 9.797 -11.125 1 94.69 119 PHE A C 1
ATOM 885 O O . PHE A 1 119 ? 22.109 10.062 -9.961 1 94.69 119 PHE A O 1
ATOM 892 N N . THR A 1 120 ? 20.953 8.859 -11.43 1 94 120 THR A N 1
ATOM 893 C CA . THR A 1 120 ? 20.203 8.195 -10.367 1 94 120 THR A CA 1
ATOM 894 C C . THR A 1 120 ? 20.594 6.727 -10.266 1 94 120 THR A C 1
ATOM 896 O O . THR A 1 120 ? 20.359 6.086 -9.242 1 94 120 THR A O 1
ATOM 899 N N . CYS A 1 121 ? 21.109 6.133 -11.344 1 93.88 121 CYS A N 1
ATOM 900 C CA . CYS A 1 121 ? 21.422 4.711 -11.359 1 93.88 121 CYS A CA 1
ATOM 901 C C . CYS A 1 121 ? 22.891 4.488 -11.703 1 93.88 121 CYS A C 1
ATOM 903 O O . CYS A 1 121 ? 23.281 4.473 -12.875 1 93.88 121 CYS A O 1
ATOM 905 N N . TYR A 1 122 ? 23.703 4.277 -10.688 1 94.5 122 TYR A N 1
ATOM 906 C CA . TYR A 1 122 ? 25.141 4.094 -10.875 1 94.5 122 TYR A CA 1
ATOM 907 C C . TYR A 1 122 ? 25.75 3.322 -9.711 1 94.5 122 TYR A C 1
ATOM 909 O O . TYR A 1 122 ? 25.125 3.197 -8.648 1 94.5 122 TYR A O 1
ATOM 917 N N . ASP A 1 123 ? 26.891 2.725 -10.016 1 93.12 123 ASP A N 1
ATOM 918 C CA . ASP A 1 123 ? 27.719 2.115 -8.977 1 93.12 123 ASP A CA 1
ATOM 919 C C . ASP A 1 123 ? 28.875 3.025 -8.602 1 93.12 123 ASP A C 1
ATOM 921 O O . ASP A 1 123 ? 29.328 3.828 -9.414 1 93.12 123 ASP A O 1
ATOM 925 N N . LEU A 1 124 ? 29.234 2.934 -7.336 1 93.31 124 LEU A N 1
ATOM 926 C CA . LEU A 1 124 ? 30.391 3.707 -6.863 1 93.31 124 LEU A CA 1
ATOM 927 C C . LEU A 1 124 ? 31.578 2.803 -6.609 1 93.31 124 LEU A C 1
ATOM 929 O O . LEU A 1 124 ? 31.484 1.819 -5.871 1 93.31 124 LEU A O 1
ATOM 933 N N . LEU A 1 125 ? 32.688 3.201 -7.266 1 94.31 125 LEU A N 1
ATOM 934 C CA . LEU A 1 125 ? 33.938 2.482 -7.078 1 94.31 125 LEU A CA 1
ATOM 935 C C . LEU A 1 125 ? 34.938 3.344 -6.336 1 94.31 125 LEU A C 1
ATOM 937 O O . LEU A 1 125 ? 35.125 4.523 -6.656 1 94.31 125 LEU A O 1
ATOM 941 N N . LEU A 1 126 ? 35.469 2.793 -5.301 1 92.94 126 LEU A N 1
ATOM 942 C CA . LEU A 1 126 ? 36.531 3.479 -4.551 1 92.94 126 LEU A CA 1
ATOM 943 C C . LEU A 1 126 ? 37.906 2.969 -4.957 1 92.94 126 LEU A C 1
ATOM 945 O O . LEU A 1 126 ? 38.219 1.783 -4.801 1 92.94 126 LEU A O 1
ATOM 949 N N . HIS A 1 127 ? 38.594 3.879 -5.543 1 92.69 127 HIS A N 1
ATOM 950 C CA . HIS A 1 127 ? 39.969 3.57 -5.898 1 92.69 127 HIS A CA 1
ATOM 951 C C . HIS A 1 127 ? 40.938 4 -4.797 1 92.69 127 HIS A C 1
ATOM 953 O O . HIS A 1 127 ? 40.906 5.156 -4.367 1 92.69 127 HIS A O 1
ATOM 959 N N . ILE A 1 128 ? 41.688 3 -4.316 1 88.88 128 ILE A N 1
ATOM 960 C CA . ILE A 1 128 ? 42.625 3.314 -3.242 1 88.88 128 ILE A CA 1
ATOM 961 C C . ILE A 1 128 ? 44.062 3.406 -3.807 1 88.88 128 ILE A C 1
ATOM 963 O O . ILE A 1 128 ? 44.312 2.988 -4.938 1 88.88 128 ILE A O 1
ATOM 967 N N . LYS A 1 129 ? 45 4.02 -3.018 1 78.69 129 LYS A N 1
ATOM 968 C CA . LYS A 1 129 ? 46.375 4.305 -3.428 1 78.69 129 LYS A CA 1
ATOM 969 C C . LYS A 1 129 ? 47.094 3.031 -3.848 1 78.69 129 LYS A C 1
ATOM 971 O O . LYS A 1 129 ? 47.906 3.047 -4.781 1 78.69 129 LYS A O 1
ATOM 976 N N . ASP A 1 130 ? 46.844 1.953 -3.273 1 76.31 130 ASP A N 1
ATOM 977 C CA . ASP A 1 130 ? 47.562 0.708 -3.551 1 76.31 130 ASP A CA 1
ATOM 978 C C . ASP A 1 130 ? 47.031 0.056 -4.832 1 76.31 130 ASP A C 1
ATOM 980 O O . ASP A 1 130 ? 47.438 -1.058 -5.176 1 76.31 130 ASP A O 1
ATOM 984 N N . GLY A 1 131 ? 46.188 0.731 -5.574 1 79.81 131 GLY A N 1
ATOM 985 C CA . GLY A 1 131 ? 45.719 0.243 -6.867 1 79.81 131 GLY A CA 1
ATOM 986 C C . GLY A 1 131 ? 44.5 -0.647 -6.77 1 79.81 131 GLY A C 1
ATOM 987 O O . GLY A 1 131 ? 44 -1.114 -7.789 1 79.81 131 GLY A O 1
ATOM 988 N N . LEU A 1 132 ? 44.094 -0.896 -5.582 1 86.06 132 LEU A N 1
ATOM 989 C CA . LEU A 1 132 ? 42.938 -1.753 -5.422 1 86.06 132 LEU A CA 1
ATOM 990 C C . LEU A 1 132 ? 41.656 -0.952 -5.59 1 86.06 132 LEU A C 1
ATOM 992 O O . LEU A 1 132 ? 41.594 0.229 -5.234 1 86.06 132 LEU A O 1
ATOM 996 N N . THR A 1 133 ? 40.625 -1.572 -6.324 1 91.88 133 THR A N 1
ATOM 997 C CA . THR A 1 133 ? 39.312 -0.965 -6.516 1 91.88 133 THR A CA 1
ATOM 998 C C . THR A 1 133 ? 38.219 -1.713 -5.719 1 91.88 133 THR A C 1
ATOM 1000 O O . THR A 1 133 ? 38.156 -2.943 -5.766 1 91.88 133 THR A O 1
ATOM 1003 N N . HIS A 1 134 ? 37.469 -0.98 -4.938 1 91.12 134 HIS A N 1
ATOM 1004 C CA . HIS A 1 134 ? 36.375 -1.579 -4.145 1 91.12 134 HIS A CA 1
ATOM 1005 C C . HIS A 1 134 ? 35.031 -1.062 -4.582 1 91.12 134 HIS A C 1
ATOM 1007 O O . HIS A 1 134 ? 34.844 0.134 -4.832 1 91.12 134 HIS A O 1
ATOM 1013 N N . HIS A 1 135 ? 34.125 -2.012 -4.809 1 90.19 135 HIS A N 1
ATOM 1014 C CA . HIS A 1 135 ? 32.75 -1.636 -5.039 1 90.19 135 HIS A CA 1
ATOM 1015 C C . HIS A 1 135 ? 32.062 -1.242 -3.734 1 90.19 135 HIS A C 1
ATOM 1017 O O . HIS A 1 135 ? 32.031 -2.021 -2.779 1 90.19 135 HIS A O 1
ATOM 1023 N N . LEU A 1 136 ? 31.5 -0.082 -3.705 1 89.56 136 LEU A N 1
ATOM 1024 C CA . LEU A 1 136 ? 30.875 0.423 -2.484 1 89.56 136 LEU A CA 1
ATOM 1025 C C . LEU A 1 136 ? 29.406 0.053 -2.434 1 89.56 136 LEU A C 1
ATOM 1027 O O . LEU A 1 136 ? 28.656 0.343 -3.369 1 89.56 136 LEU A O 1
ATOM 1031 N N . GLU A 1 137 ? 29.047 -0.578 -1.329 1 85.31 137 GLU A N 1
ATOM 1032 C CA . GLU A 1 137 ? 27.625 -0.875 -1.104 1 85.31 137 GLU A CA 1
ATOM 1033 C C . GLU A 1 137 ? 26.953 0.222 -0.281 1 85.31 137 GLU A C 1
ATOM 1035 O O . GLU A 1 137 ? 27.609 0.889 0.523 1 85.31 137 GLU A O 1
ATOM 1040 N N . ASP A 1 138 ? 25.672 0.381 -0.374 1 80.62 138 ASP A N 1
ATOM 1041 C CA . ASP A 1 138 ? 24.922 1.531 0.121 1 80.62 138 ASP A CA 1
ATOM 1042 C C . ASP A 1 138 ? 25.047 1.649 1.639 1 80.62 138 ASP A C 1
ATOM 1044 O O . ASP A 1 138 ? 25.109 2.756 2.176 1 80.62 138 ASP A O 1
ATOM 1048 N N . TYR A 1 139 ? 25.172 0.547 2.326 1 77.19 139 TYR A N 1
ATOM 1049 C CA . TYR A 1 139 ? 25.047 0.598 3.779 1 77.19 139 TYR A CA 1
ATOM 1050 C C . TYR A 1 139 ? 26.422 0.53 4.441 1 77.19 139 TYR A C 1
ATOM 1052 O O . TYR A 1 139 ? 26.516 0.603 5.668 1 77.19 139 TYR A O 1
ATOM 1060 N N . ASN A 1 140 ? 27.484 0.621 3.635 1 81.75 140 ASN A N 1
ATOM 1061 C CA . ASN A 1 140 ? 28.844 0.617 4.164 1 81.75 140 ASN A CA 1
ATOM 1062 C C . ASN A 1 140 ? 29.281 2.014 4.594 1 81.75 140 ASN A C 1
ATOM 1064 O O . ASN A 1 140 ? 28.875 3.01 3.992 1 81.75 140 ASN A O 1
ATOM 1068 N N . GLU A 1 141 ? 29.953 1.97 5.707 1 85.19 141 GLU A N 1
ATOM 1069 C CA . GLU A 1 141 ? 30.719 3.174 6.02 1 85.19 141 GLU A CA 1
ATOM 1070 C C . GLU A 1 141 ? 32.031 3.221 5.227 1 85.19 141 GLU A C 1
ATOM 1072 O O . GLU A 1 141 ? 32.656 2.184 4.984 1 85.19 141 GLU A O 1
ATOM 1077 N N . ILE A 1 142 ? 32.406 4.348 4.883 1 86.31 142 ILE A N 1
ATOM 1078 C CA . ILE A 1 142 ? 33.594 4.48 4.051 1 86.31 142 ILE A CA 1
ATOM 1079 C C . ILE A 1 142 ? 34.812 3.91 4.789 1 86.31 142 ILE A C 1
ATOM 1081 O O . ILE A 1 142 ? 35.688 3.293 4.176 1 86.31 142 ILE A O 1
ATOM 1085 N N . SER A 1 143 ? 34.812 4.051 6.121 1 85.88 143 SER A N 1
ATOM 1086 C CA . SER A 1 143 ? 35.938 3.594 6.93 1 85.88 143 SER A CA 1
ATOM 1087 C C . SER A 1 143 ? 36.031 2.07 6.934 1 85.88 143 SER A C 1
ATOM 1089 O O . SER A 1 143 ? 37.094 1.51 7.16 1 85.88 143 SER A O 1
ATOM 1091 N N . GLU A 1 144 ? 34.844 1.403 6.703 1 85.56 144 GLU A N 1
ATOM 1092 C CA . GLU A 1 144 ? 34.781 -0.055 6.688 1 85.56 144 GLU A CA 1
ATOM 1093 C C . GLU A 1 144 ? 35.438 -0.613 5.422 1 85.56 144 GLU A C 1
ATOM 1095 O O . GLU A 1 144 ? 35.875 -1.766 5.398 1 85.56 144 GLU A O 1
ATOM 1100 N N . VAL A 1 145 ? 35.5 0.202 4.406 1 86.81 145 VAL A N 1
ATOM 1101 C CA . VAL A 1 145 ? 36 -0.267 3.113 1 86.81 145 VAL A CA 1
ATOM 1102 C C . VAL A 1 145 ? 37.438 0.162 2.916 1 86.81 145 VAL A C 1
ATOM 1104 O O . VAL A 1 145 ? 38.281 -0.628 2.463 1 86.81 145 VAL A O 1
ATOM 1107 N N . ALA A 1 146 ? 37.75 1.465 3.213 1 84.75 146 ALA A N 1
ATOM 1108 C CA . ALA A 1 146 ? 39.094 1.972 3.043 1 84.75 146 ALA A CA 1
ATOM 1109 C C . ALA A 1 146 ? 39.375 3.148 3.977 1 84.75 146 ALA A C 1
ATOM 1111 O O . ALA A 1 146 ? 38.438 3.807 4.438 1 84.75 146 ALA A O 1
ATOM 1112 N N . ASP A 1 147 ? 40.562 3.289 4.277 1 85.94 147 ASP A N 1
ATOM 1113 C CA . ASP A 1 147 ? 41 4.43 5.082 1 85.94 147 ASP A CA 1
ATOM 1114 C C . ASP A 1 147 ? 41.25 5.652 4.207 1 85.94 147 ASP A C 1
ATOM 1116 O O . ASP A 1 147 ? 42.312 5.777 3.604 1 85.94 147 ASP A O 1
ATOM 1120 N N . ILE A 1 148 ? 40.438 6.57 4.164 1 85.69 148 ILE A N 1
ATOM 1121 C CA . ILE A 1 148 ? 40.5 7.727 3.281 1 85.69 148 ILE A CA 1
ATOM 1122 C C . ILE A 1 148 ? 41.406 8.789 3.904 1 85.69 148 ILE A C 1
ATOM 1124 O O . ILE A 1 148 ? 41.781 9.773 3.25 1 85.69 148 ILE A O 1
ATOM 1128 N N . THR A 1 149 ? 41.781 8.609 5.234 1 85.75 149 THR A N 1
ATOM 1129 C CA . THR A 1 149 ? 42.594 9.586 5.934 1 85.75 149 THR A CA 1
ATOM 1130 C C . THR A 1 149 ? 44.031 9.609 5.359 1 85.75 149 THR A C 1
ATOM 1132 O O . THR A 1 149 ? 44.75 10.594 5.508 1 85.75 149 THR A O 1
ATOM 1135 N N . ILE A 1 150 ? 44.438 8.555 4.82 1 82.31 150 ILE A N 1
ATOM 1136 C CA . ILE A 1 150 ? 45.781 8.445 4.273 1 82.31 150 ILE A CA 1
ATOM 1137 C C . ILE A 1 150 ? 45.875 9.242 2.977 1 82.31 150 ILE A C 1
ATOM 1139 O O . ILE A 1 150 ? 46.969 9.609 2.551 1 82.31 150 ILE A O 1
ATOM 1143 N N . GLY A 1 151 ? 44.938 9.695 2.404 1 81.31 151 GLY A N 1
ATOM 1144 C CA . GLY A 1 151 ? 44.938 10.445 1.156 1 81.31 151 GLY A CA 1
ATOM 1145 C C . GLY A 1 151 ? 45.125 9.562 -0.065 1 81.31 151 GLY A C 1
ATOM 1146 O O . GLY A 1 151 ? 45.406 8.375 0.062 1 81.31 151 GLY A O 1
ATOM 1147 N N . GLY A 1 152 ? 44.844 10.078 -1.28 1 83.06 152 GLY A N 1
ATOM 1148 C CA . GLY A 1 152 ? 45.031 9.375 -2.539 1 83.06 152 GLY A CA 1
ATOM 1149 C C . GLY A 1 152 ? 43.812 8.555 -2.957 1 83.06 152 GLY A C 1
ATOM 1150 O O . GLY A 1 152 ? 43.938 7.691 -3.836 1 83.06 152 GLY A O 1
ATOM 1151 N N . CYS A 1 153 ? 42.812 8.617 -2.293 1 90.12 153 CYS A N 1
ATOM 1152 C CA . CYS A 1 153 ? 41.594 7.891 -2.648 1 90.12 153 CYS A CA 1
ATOM 1153 C C . CYS A 1 153 ? 40.719 8.695 -3.611 1 90.12 153 CYS A C 1
ATOM 1155 O O . CYS A 1 153 ? 40.75 9.93 -3.586 1 90.12 153 CYS A O 1
ATOM 1157 N N . SER A 1 154 ? 40.156 8 -4.562 1 92.19 154 SER A N 1
ATOM 1158 C CA . SER A 1 154 ? 39.219 8.648 -5.477 1 92.19 154 SER A CA 1
ATOM 1159 C C . SER A 1 154 ? 37.969 7.789 -5.703 1 92.19 154 SER A C 1
ATOM 1161 O O . SER A 1 154 ? 38.031 6.566 -5.559 1 92.19 154 SER A O 1
ATOM 1163 N N . LEU A 1 155 ? 36.906 8.453 -5.988 1 93.5 155 LEU A N 1
ATOM 1164 C CA . LEU A 1 155 ? 35.625 7.781 -6.277 1 93.5 155 LEU A CA 1
ATOM 1165 C C . LEU A 1 155 ? 35.312 7.844 -7.766 1 93.5 155 LEU A C 1
ATOM 1167 O O . LEU A 1 155 ? 35.656 8.82 -8.438 1 93.5 155 LEU A O 1
ATOM 1171 N N . GLU A 1 156 ? 34.75 6.789 -8.258 1 93.25 156 GLU A N 1
ATOM 1172 C CA . GLU A 1 156 ? 34.312 6.738 -9.648 1 93.25 156 GLU A CA 1
ATOM 1173 C C . GLU A 1 156 ? 32.844 6.301 -9.766 1 93.25 156 GLU A C 1
ATOM 1175 O O . GLU A 1 156 ? 32.469 5.281 -9.195 1 93.25 156 GLU A O 1
ATOM 1180 N N . MET A 1 157 ? 32.062 7.09 -10.516 1 94.44 157 MET A N 1
ATOM 1181 C CA . MET A 1 157 ? 30.688 6.719 -10.836 1 94.44 157 MET A CA 1
ATOM 1182 C C . MET A 1 157 ? 30.625 5.906 -12.125 1 94.44 157 MET A C 1
ATOM 1184 O O . MET A 1 157 ? 31.078 6.371 -13.18 1 94.44 157 MET A O 1
ATOM 1188 N N . VAL A 1 158 ? 30.141 4.684 -12.07 1 93.31 158 VAL A N 1
ATOM 1189 C CA . VAL A 1 158 ? 29.969 3.828 -13.242 1 93.31 158 VAL A CA 1
ATOM 1190 C C . VAL A 1 158 ? 28.5 3.525 -13.461 1 93.31 158 VAL A C 1
ATOM 1192 O O . VAL A 1 158 ? 27.781 3.201 -12.516 1 93.31 158 VAL A O 1
ATOM 1195 N N . ALA A 1 159 ? 28.094 3.58 -14.711 1 93.19 159 ALA A N 1
ATOM 1196 C CA . ALA A 1 159 ? 26.688 3.35 -15.023 1 93.19 159 ALA A CA 1
ATOM 1197 C C . ALA A 1 159 ? 26.25 1.945 -14.617 1 93.19 159 ALA A C 1
ATOM 1199 O O . ALA A 1 159 ? 26.969 0.972 -14.859 1 93.19 159 ALA A O 1
ATOM 1200 N N . ALA A 1 160 ? 25.156 1.818 -13.938 1 94 160 ALA A N 1
ATOM 1201 C CA . ALA A 1 160 ? 24.562 0.543 -13.547 1 94 160 ALA A CA 1
ATOM 1202 C C . ALA A 1 160 ? 23.344 0.223 -14.398 1 94 160 ALA A C 1
ATOM 1204 O O . ALA A 1 160 ? 22.875 1.071 -15.156 1 94 160 ALA A O 1
ATOM 1205 N N . LEU A 1 161 ? 22.891 -0.985 -14.312 1 94.81 161 LEU A N 1
ATOM 1206 C CA . LEU A 1 161 ? 21.719 -1.412 -15.086 1 94.81 161 LEU A CA 1
ATOM 1207 C C . LEU A 1 161 ? 20.438 -0.923 -14.438 1 94.81 161 LEU A C 1
ATOM 1209 O O . LEU A 1 161 ? 20.297 -0.934 -13.219 1 94.81 161 LEU A O 1
ATOM 1213 N N . TYR A 1 162 ? 19.5 -0.462 -15.281 1 95.69 162 TYR A N 1
ATOM 1214 C CA . TYR A 1 162 ? 18.188 -0.051 -14.812 1 95.69 162 TYR A CA 1
ATOM 1215 C C . TYR A 1 162 ? 17.281 -1.259 -14.617 1 95.69 162 TYR A C 1
ATOM 1217 O O . TYR A 1 162 ? 17.422 -2.275 -15.297 1 95.69 162 TYR A O 1
ATOM 1225 N N . ASP A 1 163 ? 16.438 -1.199 -13.688 1 92.75 163 ASP A N 1
ATOM 1226 C CA . ASP A 1 163 ? 15.281 -2.074 -13.531 1 92.75 163 ASP A CA 1
ATOM 1227 C C . ASP A 1 163 ? 13.984 -1.271 -13.555 1 92.75 163 ASP A C 1
ATOM 1229 O O . ASP A 1 163 ? 13.992 -0.068 -13.82 1 92.75 163 ASP A O 1
ATOM 1233 N N . ASP A 1 164 ? 12.852 -1.909 -13.352 1 90.38 164 ASP A N 1
ATOM 1234 C CA . ASP A 1 164 ? 11.562 -1.232 -13.43 1 90.38 164 ASP A CA 1
ATOM 1235 C C . ASP A 1 164 ? 11.461 -0.122 -12.391 1 90.38 164 ASP A C 1
ATOM 1237 O O . ASP A 1 164 ? 10.875 0.931 -12.656 1 90.38 164 ASP A O 1
ATOM 1241 N N . ARG A 1 165 ? 11.953 -0.319 -11.266 1 88.75 165 ARG A N 1
ATOM 1242 C CA . ARG A 1 165 ? 11.867 0.649 -10.172 1 88.75 165 ARG A CA 1
ATOM 1243 C C . ARG A 1 165 ? 12.82 1.816 -10.406 1 88.75 165 ARG A C 1
ATOM 1245 O O . ARG A 1 165 ? 12.422 2.979 -10.336 1 88.75 165 ARG A O 1
ATOM 1252 N N . SER A 1 166 ? 14.039 1.533 -10.672 1 92.69 166 SER A N 1
ATOM 1253 C CA . SER A 1 166 ? 15.062 2.568 -10.781 1 92.69 166 SER A CA 1
ATOM 1254 C C . SER A 1 166 ? 14.828 3.445 -12.008 1 92.69 166 SER A C 1
ATOM 1256 O O . SER A 1 166 ? 15.117 4.645 -11.992 1 92.69 166 SER A O 1
ATOM 1258 N N . ILE A 1 167 ? 14.367 2.902 -13.094 1 95.06 167 ILE A N 1
ATOM 1259 C CA . ILE A 1 167 ? 14.172 3.701 -14.297 1 95.06 167 ILE A CA 1
ATOM 1260 C C . ILE A 1 167 ? 13.023 4.691 -14.086 1 95.06 167 ILE A C 1
ATOM 1262 O O . ILE A 1 167 ? 13.062 5.812 -14.594 1 95.06 167 ILE A O 1
ATOM 1266 N N . ARG A 1 168 ? 11.992 4.246 -13.453 1 92.12 168 ARG A N 1
ATOM 1267 C CA . ARG A 1 168 ? 10.883 5.145 -13.141 1 92.12 168 ARG A CA 1
ATOM 1268 C C . ARG A 1 168 ? 11.328 6.238 -12.18 1 92.12 168 ARG A C 1
ATOM 1270 O O . ARG A 1 168 ? 10.93 7.398 -12.32 1 92.12 168 ARG A O 1
ATOM 1277 N N . ALA A 1 169 ? 12.086 5.82 -11.164 1 90.94 169 ALA A N 1
ATOM 1278 C CA . ALA A 1 169 ? 12.664 6.82 -10.266 1 90.94 169 ALA A CA 1
ATOM 1279 C C . ALA A 1 169 ? 13.5 7.836 -11.031 1 90.94 169 ALA A C 1
ATOM 1281 O O . ALA A 1 169 ? 13.5 9.023 -10.711 1 90.94 169 ALA A O 1
ATOM 1282 N N . HIS A 1 170 ? 14.211 7.34 -11.984 1 95.44 170 HIS A N 1
ATOM 1283 C CA . HIS A 1 170 ? 15.039 8.195 -12.828 1 95.44 170 HIS A CA 1
ATOM 1284 C C . HIS A 1 170 ? 14.188 9.203 -13.594 1 95.44 170 HIS A C 1
ATOM 1286 O O . HIS A 1 170 ? 14.531 10.383 -13.672 1 95.44 170 HIS A O 1
ATOM 1292 N N . VAL A 1 171 ? 13.117 8.758 -14.156 1 95.44 171 VAL A N 1
ATOM 1293 C CA . VAL A 1 171 ? 12.219 9.625 -14.914 1 95.44 171 VAL A CA 1
ATOM 1294 C C . VAL A 1 171 ? 11.594 10.664 -13.984 1 95.44 171 VAL A C 1
ATOM 1296 O O . VAL A 1 171 ? 11.523 11.852 -14.328 1 95.44 171 VAL A O 1
ATOM 1299 N N . HIS A 1 172 ? 11.18 10.266 -12.82 1 91.31 172 HIS A N 1
ATOM 1300 C CA . HIS A 1 172 ? 10.586 11.188 -11.859 1 91.31 172 HIS A CA 1
ATOM 1301 C C . HIS A 1 172 ? 11.594 12.234 -11.406 1 91.31 172 HIS A C 1
ATOM 1303 O O . HIS A 1 172 ? 11.258 13.414 -11.273 1 91.31 172 HIS A O 1
ATOM 1309 N N . ARG A 1 173 ? 12.758 11.773 -11.125 1 92.69 173 ARG A N 1
ATOM 1310 C CA . ARG A 1 173 ? 13.812 12.703 -10.75 1 92.69 173 ARG A CA 1
ATOM 1311 C C . ARG A 1 173 ? 14.055 13.734 -11.852 1 92.69 173 ARG A C 1
ATOM 1313 O O . ARG A 1 173 ? 14.242 14.922 -11.578 1 92.69 173 ARG A O 1
ATOM 1320 N N . THR A 1 174 ? 14.094 13.281 -13.047 1 95.06 174 THR A N 1
ATOM 1321 C CA . THR A 1 174 ? 14.281 14.18 -14.18 1 95.06 174 THR A CA 1
ATOM 1322 C C . THR A 1 174 ? 13.164 15.211 -14.25 1 95.06 174 THR A C 1
ATOM 1324 O O . THR A 1 174 ? 13.422 16.406 -14.422 1 95.06 174 THR A O 1
ATOM 1327 N N . ARG A 1 175 ? 11.977 14.773 -14.086 1 91.75 175 ARG A N 1
ATOM 1328 C CA . ARG A 1 175 ? 10.836 15.672 -14.102 1 91.75 175 ARG A CA 1
ATOM 1329 C C . ARG A 1 175 ? 10.922 16.688 -12.961 1 91.75 175 ARG A C 1
ATOM 1331 O O . ARG A 1 175 ? 10.609 17.859 -13.141 1 91.75 175 ARG A O 1
ATOM 1338 N N . ASP A 1 176 ? 11.32 16.234 -11.859 1 87.38 176 ASP A N 1
ATOM 1339 C CA . ASP A 1 176 ? 11.445 17.094 -10.688 1 87.38 176 ASP A CA 1
ATOM 1340 C C . ASP A 1 176 ? 12.484 18.188 -10.914 1 87.38 176 ASP A C 1
ATOM 1342 O O . ASP A 1 176 ? 12.312 19.312 -10.477 1 87.38 176 ASP A O 1
ATOM 1346 N N . LEU A 1 177 ? 13.531 17.781 -11.508 1 88.38 177 LEU A N 1
ATOM 1347 C CA . LEU A 1 177 ? 14.617 18.719 -11.773 1 88.38 177 LEU A CA 1
ATOM 1348 C C . LEU A 1 177 ? 14.172 19.797 -12.742 1 88.38 177 LEU A C 1
ATOM 1350 O O . LEU A 1 177 ? 14.656 20.938 -12.68 1 88.38 177 LEU A O 1
ATOM 1354 N N . LEU A 1 178 ? 13.234 19.391 -13.555 1 88.94 178 LEU A N 1
ATOM 1355 C CA . LEU A 1 178 ? 12.797 20.328 -14.594 1 88.94 178 LEU A CA 1
ATOM 1356 C C . LEU A 1 178 ? 11.625 21.172 -14.102 1 88.94 178 LEU A C 1
ATOM 1358 O O . LEU A 1 178 ? 11.281 22.172 -14.727 1 88.94 178 LEU A O 1
ATOM 1362 N N . SER A 1 179 ? 10.961 20.594 -13.07 1 76.81 179 SER A N 1
ATOM 1363 C CA . SER A 1 179 ? 9.805 21.328 -12.539 1 76.81 179 SER A CA 1
ATOM 1364 C C . SER A 1 179 ? 10.234 22.578 -11.805 1 76.81 179 SER A C 1
ATOM 1366 O O . SER A 1 179 ? 11.242 22.578 -11.094 1 76.81 179 SER A O 1
ATOM 1368 N N . PRO A 1 180 ? 9.664 23.672 -12.32 1 58.97 180 PRO A N 1
ATOM 1369 C CA . PRO A 1 180 ? 10.031 24.938 -11.656 1 58.97 180 PRO A CA 1
ATOM 1370 C C . PRO A 1 180 ? 9.609 24.969 -10.188 1 58.97 180 PRO A C 1
ATOM 1372 O O . PRO A 1 180 ? 8.414 25.031 -9.891 1 58.97 180 PRO A O 1
ATOM 1375 N N . SER A 1 181 ? 9.633 23.922 -9.461 1 54.25 181 SER A N 1
ATOM 1376 C CA . SER A 1 181 ? 9.055 24 -8.125 1 54.25 181 SER A CA 1
ATOM 1377 C C . SER A 1 181 ? 9.32 25.375 -7.496 1 54.25 181 SER A C 1
ATOM 1379 O O . SER A 1 181 ? 10.477 25.797 -7.418 1 54.25 181 SER A O 1
ATOM 1381 N N . THR A 1 182 ? 8.414 26.281 -7.801 1 51.81 182 THR A N 1
ATOM 1382 C CA . THR A 1 182 ? 8.422 27.609 -7.168 1 51.81 182 THR A CA 1
ATOM 1383 C C . THR A 1 182 ? 8.734 27.484 -5.68 1 51.81 182 THR A C 1
ATOM 1385 O O . THR A 1 182 ? 7.977 26.875 -4.922 1 51.81 182 THR A O 1
ATOM 1388 N N . LEU A 1 183 ? 9.969 27.312 -5.414 1 52.19 183 LEU A N 1
ATOM 1389 C CA . LEU A 1 183 ? 10.367 27.516 -4.027 1 52.19 183 LEU A CA 1
ATOM 1390 C C . LEU A 1 183 ? 9.633 28.688 -3.41 1 52.19 183 LEU A C 1
ATOM 1392 O O . LEU A 1 183 ? 9.508 29.75 -4.039 1 52.19 183 LEU A O 1
ATOM 1396 N N . ASP A 1 184 ? 8.594 28.531 -2.643 1 54.94 184 ASP A N 1
ATOM 1397 C CA . ASP A 1 184 ? 7.82 29.484 -1.858 1 54.94 184 ASP A CA 1
ATOM 1398 C C . ASP A 1 184 ? 8.703 30.625 -1.351 1 54.94 184 ASP A C 1
ATOM 1400 O O . ASP A 1 184 ? 9.547 30.422 -0.477 1 54.94 184 ASP A O 1
ATOM 1404 N N . ALA A 1 185 ? 9.062 31.531 -2.307 1 58.59 185 ALA A N 1
ATOM 1405 C CA . ALA A 1 185 ? 9.727 32.688 -1.726 1 58.59 185 ALA A CA 1
ATOM 1406 C C . ALA A 1 185 ? 8.727 33.562 -0.976 1 58.59 185 ALA A C 1
ATOM 1408 O O . ALA A 1 185 ? 7.621 33.812 -1.459 1 58.59 185 ALA A O 1
ATOM 1409 N N . SER A 1 186 ? 8.93 33.719 0.281 1 61.62 186 SER A N 1
ATOM 1410 C CA . SER A 1 186 ? 8.109 34.656 1.051 1 61.62 186 SER A CA 1
ATOM 1411 C C . SER A 1 186 ? 8.07 36.031 0.388 1 61.62 186 SER A C 1
ATOM 1413 O O . SER A 1 186 ? 8.961 36.375 -0.39 1 61.62 186 SER A O 1
ATOM 1415 N N . LEU A 1 187 ? 6.945 36.688 0.502 1 61.78 187 LEU A N 1
ATOM 1416 C CA . LEU A 1 187 ? 6.809 38.031 -0.005 1 61.78 187 LEU A CA 1
ATOM 1417 C C . LEU A 1 187 ? 7.996 38.906 0.41 1 61.78 187 LEU A C 1
ATOM 1419 O O . LEU A 1 187 ? 8.531 39.656 -0.4 1 61.78 187 LEU A O 1
ATOM 1423 N N . SER A 1 188 ? 8.328 38.656 1.672 1 60.38 188 SER A N 1
ATOM 1424 C CA . SER A 1 188 ? 9.438 39.469 2.188 1 60.38 188 SER A CA 1
ATOM 1425 C C . SER A 1 188 ? 10.727 39.156 1.432 1 60.38 188 SER A C 1
ATOM 1427 O O . SER A 1 188 ? 11.477 40.094 1.096 1 60.38 188 SER A O 1
ATOM 1429 N N . THR A 1 189 ? 10.875 37.938 1.152 1 62.25 189 THR A N 1
ATOM 1430 C CA . THR A 1 189 ? 12.078 37.562 0.425 1 62.25 189 THR A CA 1
ATOM 1431 C C . THR A 1 189 ? 12.039 38.094 -1.005 1 62.25 189 THR A C 1
ATOM 1433 O O . THR A 1 189 ? 13.047 38.594 -1.517 1 62.25 189 THR A O 1
ATOM 1436 N N . SER A 1 190 ? 10.891 38.031 -1.493 1 63.06 190 SER A N 1
ATOM 1437 C CA . SER A 1 190 ? 10.742 38.5 -2.865 1 63.06 190 SER A CA 1
ATOM 1438 C C . SER A 1 190 ? 11 40 -2.967 1 63.06 190 SER A C 1
ATOM 1440 O O . SER A 1 190 ? 11.664 40.469 -3.902 1 63.06 190 SER A O 1
ATOM 1442 N N . LEU A 1 191 ? 10.516 40.719 -1.956 1 62.62 191 LEU A N 1
ATOM 1443 C CA . LEU A 1 191 ? 10.703 42.156 -1.932 1 62.62 191 LEU A CA 1
ATOM 1444 C C . LEU A 1 191 ? 12.164 42.531 -1.688 1 62.62 191 LEU A C 1
ATOM 1446 O O . LEU A 1 191 ? 12.688 43.469 -2.289 1 62.62 191 LEU A O 1
ATOM 1450 N N . ALA A 1 192 ? 12.727 41.719 -0.821 1 61.69 192 ALA A N 1
ATOM 1451 C CA . ALA A 1 192 ? 14.141 41.938 -0.53 1 61.69 192 ALA A CA 1
ATOM 1452 C C . ALA A 1 192 ? 15 41.719 -1.769 1 61.69 192 ALA A C 1
ATOM 1454 O O . ALA A 1 192 ? 15.906 42.5 -2.059 1 61.69 192 ALA A O 1
ATOM 1455 N N . LEU A 1 193 ? 14.664 40.688 -2.447 1 62.66 193 LEU A N 1
ATOM 1456 C CA . LEU A 1 193 ? 15.414 40.344 -3.658 1 62.66 193 LEU A CA 1
ATOM 1457 C C . LEU A 1 193 ? 15.227 41.438 -4.723 1 62.66 193 LEU A C 1
ATOM 1459 O O . LEU A 1 193 ? 16.172 41.781 -5.426 1 62.66 193 LEU A O 1
ATOM 1463 N N . GLN A 1 194 ? 14.039 41.844 -4.836 1 61.69 194 GLN A N 1
ATOM 1464 C CA . GLN A 1 194 ? 13.758 42.906 -5.77 1 61.69 194 GLN A CA 1
ATOM 1465 C C . GLN A 1 194 ? 14.555 44.156 -5.418 1 61.69 194 GLN A C 1
ATOM 1467 O O . GLN A 1 194 ? 15.062 44.844 -6.305 1 61.69 194 GLN A O 1
ATOM 1472 N N . TYR A 1 195 ? 14.586 44.344 -4.129 1 59.72 195 TYR A N 1
ATOM 1473 C CA . TYR A 1 195 ? 15.352 45.5 -3.65 1 59.72 195 TYR A CA 1
ATOM 1474 C C . TYR A 1 195 ? 16.828 45.344 -3.975 1 59.72 195 TYR A C 1
ATOM 1476 O O . TYR A 1 195 ? 17.469 46.281 -4.453 1 59.72 195 TYR A O 1
ATOM 1484 N N . GLU A 1 196 ? 17.328 44.188 -3.707 1 61.47 196 GLU A N 1
ATOM 1485 C CA . GLU A 1 196 ? 18.734 43.938 -3.961 1 61.47 196 GLU A CA 1
ATOM 1486 C C . GLU A 1 196 ? 19.062 44.031 -5.445 1 61.47 196 GLU A C 1
ATOM 1488 O O . GLU A 1 196 ? 20.109 44.594 -5.816 1 61.47 196 GLU A O 1
ATOM 1493 N N . LYS A 1 197 ? 18.25 43.5 -6.18 1 62.53 197 LYS A N 1
ATOM 1494 C CA . LYS A 1 197 ? 18.438 43.562 -7.625 1 62.53 197 LYS A CA 1
ATOM 1495 C C . LYS A 1 197 ? 18.422 45 -8.102 1 62.53 197 LYS A C 1
ATOM 1497 O O . LYS A 1 197 ? 19.203 45.406 -8.977 1 62.53 197 LYS A O 1
ATOM 1502 N N . ALA A 1 198 ? 17.531 45.719 -7.531 1 59.34 198 ALA A N 1
ATOM 1503 C CA . ALA A 1 198 ? 17.438 47.125 -7.875 1 59.34 198 ALA A CA 1
ATOM 1504 C C . ALA A 1 198 ? 18.703 47.875 -7.449 1 59.34 198 ALA A C 1
ATOM 1506 O O . ALA A 1 198 ? 19.172 48.75 -8.172 1 59.34 198 ALA A O 1
ATOM 1507 N N . GLN A 1 199 ? 19.203 47.469 -6.324 1 58.78 199 GLN A N 1
ATOM 1508 C CA . GLN A 1 199 ? 20.422 48.094 -5.828 1 58.78 199 GLN A CA 1
ATOM 1509 C C . GLN A 1 199 ? 21.625 47.719 -6.695 1 58.78 199 GLN A C 1
ATOM 1511 O O . GLN A 1 199 ? 22.484 48.562 -6.957 1 58.78 199 GLN A O 1
ATOM 1516 N N . SER A 1 200 ? 21.625 46.469 -6.914 1 59.78 200 SER A N 1
ATOM 1517 C CA . SER A 1 200 ? 22.734 46.031 -7.73 1 59.78 200 SER A CA 1
ATOM 1518 C C . SER A 1 200 ? 22.734 46.688 -9.094 1 59.78 200 SER A C 1
ATOM 1520 O O . SER A 1 200 ? 23.797 47.031 -9.625 1 59.78 200 SER A O 1
ATOM 1522 N N . LYS A 1 201 ? 21.688 46.781 -9.719 1 56.75 201 LYS A N 1
ATOM 1523 C CA . LYS A 1 201 ? 21.578 47.531 -10.977 1 56.75 201 LYS A CA 1
ATOM 1524 C C . LYS A 1 201 ? 21.984 48.969 -10.797 1 56.75 201 LYS A C 1
ATOM 1526 O O . LYS A 1 201 ? 22.625 49.562 -11.68 1 56.75 201 LYS A O 1
ATOM 1531 N N . ALA A 1 202 ? 21.656 49.5 -9.688 1 53.69 202 ALA A N 1
ATOM 1532 C CA . ALA A 1 202 ? 22.016 50.875 -9.406 1 53.69 202 ALA A CA 1
ATOM 1533 C C . ALA A 1 202 ? 23.531 51 -9.211 1 53.69 202 ALA A C 1
ATOM 1535 O O . ALA A 1 202 ? 24.125 52 -9.625 1 53.69 202 ALA A O 1
ATOM 1536 N N . SER A 1 203 ? 24.094 50.031 -8.57 1 53.97 203 SER A N 1
ATOM 1537 C CA . SER A 1 203 ? 25.547 50.094 -8.359 1 53.97 203 SER A CA 1
ATOM 1538 C C . SER A 1 203 ? 26.297 49.938 -9.68 1 53.97 203 SER A C 1
ATOM 1540 O O . SER A 1 203 ? 27.375 50.5 -9.852 1 53.97 203 SER A O 1
ATOM 1542 N N . ILE A 1 204 ? 25.828 49.156 -10.586 1 49.25 204 ILE A N 1
ATOM 1543 C CA . ILE A 1 204 ? 26.516 49 -11.867 1 49.25 204 ILE A CA 1
ATOM 1544 C C . ILE A 1 204 ? 26.344 50.25 -12.711 1 49.25 204 ILE A C 1
ATOM 1546 O O . ILE A 1 204 ? 27.25 50.656 -13.453 1 49.25 204 ILE A O 1
ATOM 1550 N N . SER A 1 205 ? 25.203 50.75 -12.805 1 45.84 205 SER A N 1
ATOM 1551 C CA . SER A 1 205 ? 25.047 51.875 -13.695 1 45.84 205 SER A CA 1
ATOM 1552 C C . SER A 1 205 ? 25.672 53.125 -13.094 1 45.84 205 SER A C 1
ATOM 1554 O O . SER A 1 205 ? 25.625 54.219 -13.703 1 45.84 205 SER A O 1
ATOM 1556 N N . GLY A 1 206 ? 26.859 53.219 -12.375 1 44.94 206 GLY A N 1
ATOM 1557 C CA . GLY A 1 206 ? 27.609 54.344 -11.867 1 44.94 206 GLY A CA 1
ATOM 1558 C C . GLY A 1 206 ? 26.75 55.312 -11.078 1 44.94 206 GLY A C 1
ATOM 1559 O O . GLY A 1 206 ? 27.25 56.344 -10.578 1 44.94 206 GLY A O 1
ATOM 1560 N N . ASP A 1 207 ? 25.625 55.75 -11.602 1 40.31 207 ASP A N 1
ATOM 1561 C CA . ASP A 1 207 ? 24.828 56.781 -10.945 1 40.31 207 ASP A CA 1
ATOM 1562 C C . ASP A 1 207 ? 24.438 56.344 -9.539 1 40.31 207 ASP A C 1
ATOM 1564 O O . ASP A 1 207 ? 23.797 55.312 -9.352 1 40.31 207 ASP A O 1
ATOM 1568 N N . ALA A 1 208 ? 25.266 56.625 -8.555 1 40.81 208 ALA A N 1
ATOM 1569 C CA . ALA A 1 208 ? 24.953 56.594 -7.125 1 40.81 208 ALA A CA 1
ATOM 1570 C C . ALA A 1 208 ? 23.531 57.062 -6.859 1 40.81 208 ALA A C 1
ATOM 1572 O O . ALA A 1 208 ? 23.328 58.219 -6.492 1 40.81 208 ALA A O 1
ATOM 1573 N N . ALA A 1 209 ? 22.688 57.094 -7.766 1 37.72 209 ALA A N 1
ATOM 1574 C CA . ALA A 1 209 ? 21.391 57.594 -7.309 1 37.72 209 ALA A CA 1
ATOM 1575 C C . ALA A 1 209 ? 21.016 56.969 -5.965 1 37.72 209 ALA A C 1
ATOM 1577 O O . ALA A 1 209 ? 21.125 55.75 -5.785 1 37.72 209 ALA A O 1
ATOM 1578 N N . LYS A 1 210 ? 21.281 57.688 -4.871 1 38.5 210 LYS A N 1
ATOM 1579 C CA . LYS A 1 210 ? 20.656 57.406 -3.572 1 38.5 210 LYS A CA 1
ATOM 1580 C C . LYS A 1 210 ? 19.359 56.625 -3.729 1 38.5 210 LYS A C 1
ATOM 1582 O O . LYS A 1 210 ? 18.438 57.094 -4.398 1 38.5 210 LYS A O 1
ATOM 1587 N N . ILE A 1 211 ? 19.422 55.438 -3.951 1 37.66 211 ILE A N 1
ATOM 1588 C CA . ILE A 1 211 ? 18.156 54.719 -3.883 1 37.66 211 ILE A CA 1
ATOM 1589 C C . ILE A 1 211 ? 17.25 55.344 -2.824 1 37.66 211 ILE A C 1
ATOM 1591 O O . ILE A 1 211 ? 17.578 55.312 -1.633 1 37.66 211 ILE A O 1
ATOM 1595 N N . GLU A 1 212 ? 16.844 56.656 -3.055 1 34.41 212 GLU A N 1
ATOM 1596 C CA . GLU A 1 212 ? 15.773 57.094 -2.168 1 34.41 212 GLU A CA 1
ATOM 1597 C C . GLU A 1 212 ? 14.914 55.906 -1.711 1 34.41 212 GLU A C 1
ATOM 1599 O O . GLU A 1 212 ? 14.359 55.188 -2.537 1 34.41 212 GLU A O 1
ATOM 1604 N N . VAL A 1 213 ? 15.477 55.219 -0.699 1 38.06 213 VAL A N 1
ATOM 1605 C CA . VAL A 1 213 ? 14.523 54.312 -0.07 1 38.06 213 VAL A CA 1
ATOM 1606 C C . VAL A 1 213 ? 13.102 54.844 -0.256 1 38.06 213 VAL A C 1
ATOM 1608 O O . VAL A 1 213 ? 12.797 55.969 0.143 1 38.06 213 VAL A O 1
ATOM 1611 N N . PRO A 1 214 ? 12.531 54.656 -1.387 1 36.31 214 PRO A N 1
ATOM 1612 C CA . PRO A 1 214 ? 11.164 55.188 -1.325 1 36.31 214 PRO A CA 1
ATOM 1613 C C . PRO A 1 214 ? 10.648 55.312 0.105 1 36.31 214 PRO A C 1
ATOM 1615 O O . PRO A 1 214 ? 11.008 54.531 0.97 1 36.31 214 PRO A O 1
ATOM 1618 N N . GLU A 1 215 ? 10.648 56.5 0.654 1 33.69 215 GLU A N 1
ATOM 1619 C CA . GLU A 1 215 ? 9.93 56.688 1.914 1 33.69 215 GLU A CA 1
ATOM 1620 C C . GLU A 1 215 ? 8.992 55.5 2.18 1 33.69 215 GLU A C 1
ATOM 1622 O O . GLU A 1 215 ? 8.406 54.938 1.25 1 33.69 215 GLU A O 1
ATOM 1627 N N . LEU A 1 216 ? 9.43 54.656 3.115 1 37.97 216 LEU A N 1
ATOM 1628 C CA . LEU A 1 216 ? 8.445 53.75 3.672 1 37.97 216 LEU A CA 1
ATOM 1629 C C . LEU A 1 216 ? 7.023 54.219 3.408 1 37.97 216 LEU A C 1
ATOM 1631 O O . LEU A 1 216 ? 6.066 53.719 4.004 1 37.97 216 LEU A O 1
ATOM 1635 N N . ASP A 1 217 ? 6.926 55.562 3.021 1 39.22 217 ASP A N 1
ATOM 1636 C CA . ASP A 1 217 ? 5.656 56.281 3.023 1 39.22 217 ASP A CA 1
ATOM 1637 C C . ASP A 1 217 ? 4.535 55.406 2.461 1 39.22 217 ASP A C 1
ATOM 1639 O O . ASP A 1 217 ? 3.361 55.781 2.518 1 39.22 217 ASP A O 1
ATOM 1643 N N . GLY A 1 218 ? 4.09 54.219 2.318 1 38.03 218 GLY A N 1
ATOM 1644 C CA . GLY A 1 218 ? 2.953 53.312 2.373 1 38.03 218 GLY A CA 1
ATOM 1645 C C . GLY A 1 218 ? 3.166 52.031 1.57 1 38.03 218 GLY A C 1
ATOM 1646 O O . GLY A 1 218 ? 3.354 52.094 0.353 1 38.03 218 GLY A O 1
ATOM 1647 N N . LEU A 1 219 ? 4.258 51.281 1.781 1 42.12 219 LEU A N 1
ATOM 1648 C CA . LEU A 1 219 ? 4.133 49.969 1.147 1 42.12 219 LEU A CA 1
ATOM 1649 C C . LEU A 1 219 ? 2.699 49.719 0.698 1 42.12 219 LEU A C 1
ATOM 1651 O O . LEU A 1 219 ? 2.348 48.594 0.323 1 42.12 219 LEU A O 1
ATOM 1655 N N . GLY A 1 220 ? 2.076 51 0.516 1 42.31 220 GLY A N 1
ATOM 1656 C CA . GLY A 1 220 ? 0.66 50.938 0.192 1 42.31 220 GLY A CA 1
ATOM 1657 C C . GLY A 1 220 ? -0.163 50.25 1.266 1 42.31 220 GLY A C 1
ATOM 1658 O O . GLY A 1 220 ? -1.347 49.969 1.064 1 42.31 220 GLY A O 1
ATOM 1659 N N . PHE A 1 221 ? 0.51 49.688 2.229 1 44.72 221 PHE A N 1
ATOM 1660 C CA . PHE A 1 221 ? -0.229 49 3.285 1 44.72 221 PHE A CA 1
ATOM 1661 C C . PHE A 1 221 ? -0.862 50 4.238 1 44.72 221 PHE A C 1
ATOM 1663 O O . PHE A 1 221 ? -1.659 49.625 5.102 1 44.72 221 PHE A O 1
ATOM 1670 N N . MET A 1 222 ? -0.208 51.156 4.348 1 43.75 222 MET A N 1
ATOM 1671 C CA . MET A 1 222 ? -0.711 52.094 5.359 1 43.75 222 MET A CA 1
ATOM 1672 C C . MET A 1 222 ? -2.109 52.562 5 1 43.75 222 MET A C 1
ATOM 1674 O O . MET A 1 222 ? -2.893 52.938 5.883 1 43.75 222 MET A O 1
ATOM 1678 N N . GLU A 1 223 ? -2.213 53.25 3.791 1 41.41 223 GLU A N 1
ATOM 1679 C CA . GLU A 1 223 ? -3.572 53.719 3.543 1 41.41 223 GLU A CA 1
ATOM 1680 C C . GLU A 1 223 ? -4.547 52.562 3.408 1 41.41 223 GLU A C 1
ATOM 1682 O O . GLU A 1 223 ? -4.207 51.531 2.832 1 41.41 223 GLU A O 1
ATOM 1687 N N . ASP A 1 224 ? -5.367 52.375 4.352 1 46.12 224 ASP A N 1
ATOM 1688 C CA . ASP A 1 224 ? -6.5 51.469 4.258 1 46.12 224 ASP A CA 1
ATOM 1689 C C . ASP A 1 224 ? -6.922 51.25 2.807 1 46.12 224 ASP A C 1
ATOM 1691 O O . ASP A 1 224 ? -7.84 51.906 2.318 1 46.12 224 ASP A O 1
ATOM 1695 N N . VAL A 1 225 ? -5.949 51.281 1.903 1 49.5 225 VAL A N 1
ATOM 1696 C CA . VAL A 1 225 ? -6.523 51 0.587 1 49.5 225 VAL A CA 1
ATOM 1697 C C . VAL A 1 225 ? -7.504 49.844 0.671 1 49.5 225 VAL A C 1
ATOM 1699 O O . VAL A 1 225 ? -7.098 48.688 0.878 1 49.5 225 VAL A O 1
ATOM 1702 N N . THR A 1 226 ? -8.625 50.094 1.173 1 55.03 226 THR A N 1
ATOM 1703 C CA . THR A 1 226 ? -9.82 49.312 1.504 1 55.03 226 THR A CA 1
ATOM 1704 C C . THR A 1 226 ? -10.117 48.281 0.415 1 55.03 226 THR A C 1
ATOM 1706 O O . THR A 1 226 ? -10.305 48.656 -0.75 1 55.03 226 THR A O 1
ATOM 1709 N N . GLY A 1 227 ? -9.969 46.969 0.597 1 63.75 227 GLY A N 1
ATOM 1710 C CA . GLY A 1 227 ? -10.492 45.781 -0.072 1 63.75 227 GLY A CA 1
ATOM 1711 C C . GLY A 1 227 ? -9.523 45.219 -1.084 1 63.75 227 GLY A C 1
ATOM 1712 O O . GLY A 1 227 ? -9.812 44.188 -1.701 1 63.75 227 GLY A O 1
ATOM 1713 N N . SER A 1 228 ? -8.32 45.938 -1.314 1 74.31 228 SER A N 1
ATOM 1714 C CA . SER A 1 228 ? -7.418 45.406 -2.336 1 74.31 228 SER A CA 1
ATOM 1715 C C . SER A 1 228 ? -6.422 44.406 -1.74 1 74.31 228 SER A C 1
ATOM 1717 O O . SER A 1 228 ? -5.359 44.812 -1.261 1 74.31 228 SER A O 1
ATOM 1719 N N . VAL A 1 229 ? -6.688 43.219 -1.726 1 83.5 229 VAL A N 1
ATOM 1720 C CA . VAL A 1 229 ? -5.844 42.188 -1.163 1 83.5 229 VAL A CA 1
ATOM 1721 C C . VAL A 1 229 ? -4.871 41.688 -2.229 1 83.5 229 VAL A C 1
ATOM 1723 O O . VAL A 1 229 ? -3.928 40.938 -1.917 1 83.5 229 VAL A O 1
ATOM 1726 N N . GLY A 1 230 ? -4.922 42.125 -3.424 1 79.25 230 GLY A N 1
ATOM 1727 C CA . GLY A 1 230 ? -4.051 41.719 -4.516 1 79.25 230 GLY A CA 1
ATOM 1728 C C . GLY A 1 230 ? -2.6 42.094 -4.297 1 79.25 230 GLY A C 1
ATOM 1729 O O . GLY A 1 230 ? -1.688 41.438 -4.785 1 79.25 230 GLY A O 1
ATOM 1730 N N . LYS A 1 231 ? -2.357 43.094 -3.561 1 72.44 231 LYS A N 1
ATOM 1731 C CA . LYS A 1 231 ? -1.008 43.594 -3.361 1 72.44 231 LYS A CA 1
ATOM 1732 C C . LYS A 1 231 ? -0.236 42.75 -2.354 1 72.44 231 LYS A C 1
ATOM 1734 O O . LYS A 1 231 ? 0.988 42.875 -2.254 1 72.44 231 LYS A O 1
ATOM 1739 N N . LEU A 1 232 ? -0.97 41.906 -1.756 1 75.88 232 LEU A N 1
ATOM 1740 C CA . LEU A 1 232 ? -0.35 41.094 -0.73 1 75.88 232 LEU A CA 1
ATOM 1741 C C . LEU A 1 232 ? 0.324 39.875 -1.353 1 75.88 232 LEU A C 1
ATOM 1743 O O . LEU A 1 232 ? 1.043 39.125 -0.67 1 75.88 232 LEU A O 1
ATOM 1747 N N . LEU A 1 233 ? 0.165 39.594 -2.641 1 76.12 233 LEU A N 1
ATOM 1748 C CA . LEU A 1 233 ? 0.763 38.438 -3.307 1 76.12 233 LEU A CA 1
ATOM 1749 C C . LEU A 1 233 ? 1.958 38.875 -4.152 1 76.12 233 LEU A C 1
ATOM 1751 O O . LEU A 1 233 ? 1.916 39.906 -4.82 1 76.12 233 LEU A O 1
ATOM 1755 N N . SER A 1 234 ? 3.078 38.062 -3.84 1 67.5 234 SER A N 1
ATOM 1756 C CA . SER A 1 234 ? 4.266 38.344 -4.641 1 67.5 234 SER A CA 1
ATOM 1757 C C . SER A 1 234 ? 4.102 37.844 -6.07 1 67.5 234 SER A C 1
ATOM 1759 O O . SER A 1 234 ? 3.383 36.875 -6.312 1 67.5 234 SER A O 1
ATOM 1761 N N . SER A 1 235 ? 4.613 38.656 -6.984 1 61.88 235 SER A N 1
ATOM 1762 C CA . SER A 1 235 ? 4.52 38.281 -8.398 1 61.88 235 SER A CA 1
ATOM 1763 C C . SER A 1 235 ? 5.316 37.031 -8.711 1 61.88 235 SER A C 1
ATOM 1765 O O . SER A 1 235 ? 6.332 36.75 -8.07 1 61.88 235 SER A O 1
ATOM 1767 N N . SER A 1 236 ? 4.68 36.062 -9.391 1 59.38 236 SER A N 1
ATOM 1768 C CA . SER A 1 236 ? 5.266 34.781 -9.75 1 59.38 236 SER A CA 1
ATOM 1769 C C . SER A 1 236 ? 6.52 34.969 -10.594 1 59.38 236 SER A C 1
ATOM 1771 O O . SER A 1 236 ? 6.559 35.812 -11.484 1 59.38 236 SER A O 1
ATOM 1773 N N . SER A 1 237 ? 7.727 34.531 -10.023 1 59.75 237 SER A N 1
ATOM 1774 C CA . SER A 1 237 ? 8.969 34.594 -10.781 1 59.75 237 SER A CA 1
ATOM 1775 C C . SER A 1 237 ? 8.844 33.844 -12.102 1 59.75 237 SER A C 1
ATOM 1777 O O . SER A 1 237 ? 8 32.938 -12.242 1 59.75 237 SER A O 1
ATOM 1779 N N . MET A 1 238 ? 9.492 34.344 -13.102 1 62.97 238 MET A N 1
ATOM 1780 C CA . MET A 1 238 ? 9.547 33.75 -14.445 1 62.97 238 MET A CA 1
ATOM 1781 C C . MET A 1 238 ? 10.062 32.312 -14.406 1 62.97 238 MET A C 1
ATOM 1783 O O . MET A 1 238 ? 11.141 32.062 -13.859 1 62.97 238 MET A O 1
ATOM 1787 N N . GLU A 1 239 ? 9.203 31.359 -14.727 1 72.88 239 GLU A N 1
ATOM 1788 C CA . GLU A 1 239 ? 9.57 29.953 -14.75 1 72.88 239 GLU A CA 1
ATOM 1789 C C . GLU A 1 239 ? 10.305 29.594 -16.031 1 72.88 239 GLU A C 1
ATOM 1791 O O . GLU A 1 239 ? 9.953 30.047 -17.109 1 72.88 239 GLU A O 1
ATOM 1796 N N . ILE A 1 240 ? 11.531 29 -15.93 1 84.19 240 ILE A N 1
ATOM 1797 C CA . ILE A 1 240 ? 12.289 28.484 -17.062 1 84.19 240 ILE A CA 1
ATOM 1798 C C . ILE A 1 240 ? 11.695 27.156 -17.531 1 84.19 240 ILE A C 1
ATOM 1800 O O . ILE A 1 240 ? 11.586 26.203 -16.75 1 84.19 240 ILE A O 1
ATOM 1804 N N . LYS A 1 241 ? 11.227 27.172 -18.719 1 89.31 241 LYS A N 1
ATOM 1805 C CA . LYS A 1 241 ? 10.711 25.938 -19.297 1 89.31 241 LYS A CA 1
ATOM 1806 C C . LYS A 1 241 ? 11.789 25.234 -20.109 1 89.31 241 LYS A C 1
ATOM 1808 O O . LYS A 1 241 ? 12.391 25.828 -21 1 89.31 241 LYS A O 1
ATOM 1813 N N . CYS A 1 242 ? 12.062 23.922 -19.781 1 93.31 242 CYS A N 1
ATOM 1814 C CA . CYS A 1 242 ? 13.125 23.172 -20.453 1 93.31 242 CYS A CA 1
ATOM 1815 C C . CYS A 1 242 ? 12.562 22.281 -21.547 1 93.31 242 CYS A C 1
ATOM 1817 O O . CYS A 1 242 ? 13.258 21.969 -22.516 1 93.31 242 CYS A O 1
ATOM 1819 N N . VAL A 1 243 ? 11.438 21.781 -21.344 1 94.56 243 VAL A N 1
ATOM 1820 C CA . VAL A 1 243 ? 10.805 20.828 -22.266 1 94.56 243 VAL A CA 1
ATOM 1821 C C . VAL A 1 243 ? 9.289 21.047 -22.266 1 94.56 243 VAL A C 1
ATOM 1823 O O . VAL A 1 243 ? 8.734 21.578 -21.297 1 94.56 243 VAL A O 1
ATOM 1826 N N . GLU A 1 244 ? 8.68 20.781 -23.391 1 92.31 244 GLU A N 1
ATOM 1827 C CA . GLU A 1 244 ? 7.23 20.922 -23.438 1 92.31 244 GLU A CA 1
ATOM 1828 C C . GLU A 1 244 ? 6.539 19.844 -22.609 1 92.31 244 GLU A C 1
ATOM 1830 O O . GLU A 1 244 ? 5.559 20.125 -21.922 1 92.31 244 GLU A O 1
ATOM 1835 N N . SER A 1 245 ? 6.992 18.609 -22.859 1 92.44 245 SER A N 1
ATOM 1836 C CA . SER A 1 245 ? 6.371 17.547 -22.078 1 92.44 245 SER A CA 1
ATOM 1837 C C . SER A 1 245 ? 7.219 16.266 -22.109 1 92.44 245 SER A C 1
ATOM 1839 O O . SER A 1 245 ? 7.902 15.992 -23.094 1 92.44 245 SER A O 1
ATOM 1841 N N . ILE A 1 246 ? 7.262 15.578 -20.969 1 95.62 246 ILE A N 1
ATOM 1842 C CA . ILE A 1 246 ? 7.781 14.227 -20.812 1 95.62 246 ILE A CA 1
ATOM 1843 C C . ILE A 1 246 ? 6.715 13.344 -20.172 1 95.62 246 ILE A C 1
ATOM 1845 O O . ILE A 1 246 ? 6.402 13.492 -18.984 1 95.62 246 ILE A O 1
ATOM 1849 N N . VAL A 1 247 ? 6.152 12.422 -20.969 1 94.44 247 VAL A N 1
ATOM 1850 C CA . VAL A 1 247 ? 5.062 11.609 -20.438 1 94.44 247 VAL A CA 1
ATOM 1851 C C . VAL A 1 247 ? 5.32 10.141 -20.75 1 94.44 247 VAL A C 1
ATOM 1853 O O . VAL A 1 247 ? 6.043 9.812 -21.688 1 94.44 247 VAL A O 1
ATOM 1856 N N . PHE A 1 248 ? 4.809 9.258 -19.906 1 94.81 248 PHE A N 1
ATOM 1857 C CA . PHE A 1 248 ? 4.84 7.844 -20.25 1 94.81 248 PHE A CA 1
ATOM 1858 C C . PHE A 1 248 ? 3.98 7.555 -21.469 1 94.81 248 PHE A C 1
ATOM 1860 O O . PHE A 1 248 ? 2.816 7.953 -21.531 1 94.81 248 PHE A O 1
ATOM 1867 N N . SER A 1 249 ? 4.52 6.84 -22.375 1 96 249 SER A N 1
ATOM 1868 C CA . SER A 1 249 ? 3.873 6.602 -23.672 1 96 249 SER A CA 1
ATOM 1869 C C . SER A 1 249 ? 2.691 5.645 -23.531 1 96 249 SER A C 1
ATOM 1871 O O . SER A 1 249 ? 2.686 4.785 -22.641 1 96 249 SER A O 1
ATOM 1873 N N . SER A 1 250 ? 1.731 5.793 -24.406 1 94.12 250 SER A N 1
ATOM 1874 C CA . SER A 1 250 ? 0.588 4.887 -24.453 1 94.12 250 SER A CA 1
ATOM 1875 C C . SER A 1 250 ? 0.983 3.529 -25.031 1 94.12 250 SER A C 1
ATOM 1877 O O . SER A 1 250 ? 0.15 2.627 -25.125 1 94.12 250 SER A O 1
ATOM 1879 N N . PHE A 1 251 ? 2.223 3.344 -25.375 1 96.75 251 PHE A N 1
ATOM 1880 C CA . PHE A 1 251 ? 2.75 2.057 -25.797 1 96.75 251 PHE A CA 1
ATOM 1881 C C . PHE A 1 251 ? 3.043 1.161 -24.609 1 96.75 251 PHE A C 1
ATOM 1883 O O . PHE A 1 251 ? 3.277 -0.039 -24.766 1 96.75 251 PHE A O 1
ATOM 1890 N N . ASN A 1 252 ? 2.975 1.798 -23.406 1 95.12 252 ASN A N 1
ATOM 1891 C CA . ASN A 1 252 ? 3.271 1.007 -22.219 1 95.12 252 ASN A CA 1
ATOM 1892 C C . ASN A 1 252 ? 2.098 0.113 -21.828 1 95.12 252 ASN A C 1
ATOM 1894 O O . ASN A 1 252 ? 0.938 0.485 -22.016 1 95.12 252 ASN A O 1
ATOM 1898 N N . PRO A 1 253 ? 2.455 -1.088 -21.188 1 94.25 253 PRO A N 1
ATOM 1899 C CA . PRO A 1 253 ? 3.799 -1.604 -20.922 1 94.25 253 PRO A CA 1
ATOM 1900 C C . PRO A 1 253 ? 4.457 -2.205 -22.156 1 94.25 253 PRO A C 1
ATOM 1902 O O . PRO A 1 253 ? 3.771 -2.551 -23.125 1 94.25 253 PRO A O 1
ATOM 1905 N N . PRO A 1 254 ? 5.762 -2.217 -22.172 1 96.31 254 PRO A N 1
ATOM 1906 C CA . PRO A 1 254 ? 6.402 -2.908 -23.297 1 96.31 254 PRO A CA 1
ATOM 1907 C C . PRO A 1 254 ? 5.891 -4.336 -23.469 1 96.31 254 PRO A C 1
ATOM 1909 O O . PRO A 1 254 ? 5.676 -5.047 -22.484 1 96.31 254 PRO A O 1
ATOM 1912 N N . PRO A 1 255 ? 5.594 -4.629 -24.766 1 96.25 255 PRO A N 1
ATOM 1913 C CA . PRO A 1 255 ? 5.191 -6.02 -24.984 1 96.25 255 PRO A CA 1
ATOM 1914 C C . PRO A 1 255 ? 6.234 -7.02 -24.484 1 96.25 255 PRO A C 1
ATOM 1916 O O . PRO A 1 255 ? 7.426 -6.699 -24.438 1 96.25 255 PRO A O 1
ATOM 1919 N N . SER A 1 256 ? 5.879 -8.195 -24.188 1 95.31 256 SER A N 1
ATOM 1920 C CA . SER A 1 256 ? 6.715 -9.195 -23.531 1 95.31 256 SER A CA 1
ATOM 1921 C C . SER A 1 256 ? 7.953 -9.516 -24.359 1 95.31 256 SER A C 1
ATOM 1923 O O . SER A 1 256 ? 9.039 -9.703 -23.828 1 95.31 256 SER A O 1
ATOM 1925 N N . TYR A 1 257 ? 7.809 -9.602 -25.703 1 95.75 257 TYR A N 1
ATOM 1926 C CA . TYR A 1 257 ? 8.938 -9.969 -26.547 1 95.75 257 TYR A CA 1
ATOM 1927 C C . TYR A 1 257 ? 9.992 -8.867 -26.547 1 95.75 257 TYR A C 1
ATOM 1929 O O . TYR A 1 257 ? 11.18 -9.141 -26.75 1 95.75 257 TYR A O 1
ATOM 1937 N N . GLN A 1 258 ? 9.547 -7.613 -26.328 1 96.88 258 GLN A N 1
ATOM 1938 C CA . GLN A 1 258 ? 10.5 -6.516 -26.219 1 96.88 258 GLN A CA 1
ATOM 1939 C C . GLN A 1 258 ? 11.125 -6.465 -24.828 1 96.88 258 GLN A C 1
ATOM 1941 O O . GLN A 1 258 ? 12.281 -6.078 -24.672 1 96.88 258 GLN A O 1
ATOM 1946 N N . ARG A 1 259 ? 10.367 -6.836 -23.812 1 95.94 259 ARG A N 1
ATOM 1947 C CA . ARG A 1 259 ? 10.898 -6.926 -22.453 1 95.94 259 ARG A CA 1
ATOM 1948 C C . ARG A 1 259 ? 12.047 -7.922 -22.375 1 95.94 259 ARG A C 1
ATOM 1950 O O . ARG A 1 259 ? 12.992 -7.734 -21.609 1 95.94 259 ARG A O 1
ATOM 1957 N N . LEU A 1 260 ? 11.953 -8.953 -23.141 1 97.19 260 LEU A N 1
ATOM 1958 C CA . LEU A 1 260 ? 12.938 -10.031 -23.125 1 97.19 260 LEU A CA 1
ATOM 1959 C C . LEU A 1 260 ? 14.242 -9.586 -23.766 1 97.19 260 LEU A C 1
ATOM 1961 O O . LEU A 1 260 ? 15.266 -10.266 -23.641 1 97.19 260 LEU A O 1
ATOM 1965 N N . VAL A 1 261 ? 14.18 -8.398 -24.406 1 96.75 261 VAL A N 1
ATOM 1966 C CA . VAL A 1 261 ? 15.406 -7.898 -25.016 1 96.75 261 VAL A CA 1
ATOM 1967 C C . VAL A 1 261 ? 15.812 -6.59 -24.344 1 96.75 261 VAL A C 1
ATOM 1969 O O . VAL A 1 261 ? 16.656 -5.855 -24.844 1 96.75 261 VAL A O 1
ATOM 1972 N N . GLY A 1 262 ? 15.102 -6.23 -23.266 1 96.25 262 GLY A N 1
ATOM 1973 C CA . GLY A 1 262 ? 15.688 -5.219 -22.391 1 96.25 262 GLY A CA 1
ATOM 1974 C C . GLY A 1 262 ? 14.836 -3.963 -22.297 1 96.25 262 GLY A C 1
ATOM 1975 O O . GLY A 1 262 ? 15.148 -3.066 -21.5 1 96.25 262 GLY A O 1
ATOM 1976 N N . ASP A 1 263 ? 13.711 -3.762 -23.062 1 97.75 263 ASP A N 1
ATOM 1977 C CA . ASP A 1 263 ? 12.859 -2.584 -22.953 1 97.75 263 ASP A CA 1
ATOM 1978 C C . ASP A 1 263 ? 12.164 -2.537 -21.594 1 97.75 263 ASP A C 1
ATOM 1980 O O . ASP A 1 263 ? 11.625 -3.545 -21.125 1 97.75 263 ASP A O 1
ATOM 1984 N N . LEU A 1 264 ? 12.195 -1.43 -20.969 1 96.5 264 LEU A N 1
ATOM 1985 C CA . LEU A 1 264 ? 11.555 -1.291 -19.672 1 96.5 264 LEU A CA 1
ATOM 1986 C C . LEU A 1 264 ? 10.375 -0.332 -19.734 1 96.5 264 LEU A C 1
ATOM 1988 O O . LEU A 1 264 ? 9.328 -0.574 -19.125 1 96.5 264 LEU A O 1
ATOM 1992 N N . ILE A 1 265 ? 10.594 0.801 -20.469 1 96.81 265 ILE A N 1
ATOM 1993 C CA . ILE A 1 265 ? 9.531 1.801 -20.547 1 96.81 265 ILE A CA 1
ATOM 1994 C C . ILE A 1 265 ? 9.602 2.529 -21.891 1 96.81 265 ILE A C 1
ATOM 1996 O O . ILE A 1 265 ? 10.633 2.502 -22.562 1 96.81 265 ILE A O 1
ATOM 2000 N N . TYR A 1 266 ? 8.523 3.07 -22.281 1 97.94 266 TYR A N 1
ATOM 2001 C CA . TYR A 1 266 ? 8.438 3.986 -23.406 1 97.94 266 TYR A CA 1
ATOM 2002 C C . TYR A 1 266 ? 7.98 5.367 -22.969 1 97.94 266 TYR A C 1
ATOM 2004 O O . TYR A 1 266 ? 7.074 5.492 -22.141 1 97.94 266 TYR A O 1
ATOM 2012 N N . LEU A 1 267 ? 8.609 6.398 -23.469 1 97.5 267 LEU A N 1
ATOM 2013 C CA . LEU A 1 267 ? 8.273 7.781 -23.141 1 97.5 267 LEU A CA 1
ATOM 2014 C C . LEU A 1 267 ? 7.969 8.578 -24.406 1 97.5 267 LEU A C 1
ATOM 2016 O O . LEU A 1 267 ? 8.555 8.328 -25.469 1 97.5 267 LEU A O 1
ATOM 2020 N N . ASP A 1 268 ? 7.062 9.43 -24.359 1 96.75 268 ASP A N 1
ATOM 2021 C CA . ASP A 1 268 ? 6.828 10.445 -25.375 1 96.75 268 ASP A CA 1
ATOM 2022 C C . ASP A 1 268 ? 7.312 11.812 -24.922 1 96.75 268 ASP A C 1
ATOM 2024 O O . ASP A 1 268 ? 6.898 12.305 -23.875 1 96.75 268 ASP A O 1
ATOM 2028 N N . VAL A 1 269 ? 8.188 12.391 -25.734 1 96.94 269 VAL A N 1
ATOM 2029 C CA . VAL A 1 269 ? 8.789 13.672 -25.375 1 96.94 269 VAL A CA 1
ATOM 2030 C C . VAL A 1 269 ? 8.539 14.688 -26.484 1 96.94 269 VAL A C 1
ATOM 2032 O O . VAL A 1 269 ? 8.68 14.375 -27.656 1 96.94 269 VAL A O 1
ATOM 2035 N N . GLU A 1 270 ? 8.109 15.859 -26.094 1 96 270 GLU A N 1
ATOM 2036 C CA . GLU A 1 270 ? 8.008 17 -27 1 96 270 GLU A CA 1
ATOM 2037 C C . GLU A 1 270 ? 8.969 18.109 -26.594 1 96 270 GLU A C 1
ATOM 2039 O O . GLU A 1 270 ? 8.898 18.625 -25.469 1 96 270 GLU A O 1
ATOM 2044 N N . THR A 1 271 ? 9.859 18.438 -27.453 1 96.88 271 THR A N 1
ATOM 2045 C CA . THR A 1 271 ? 10.859 19.469 -27.156 1 96.88 271 THR A CA 1
ATOM 2046 C C . THR A 1 271 ? 10.281 20.859 -27.375 1 96.88 271 THR A C 1
ATOM 2048 O O . THR A 1 271 ? 9.172 21 -27.891 1 96.88 271 THR A O 1
ATOM 2051 N N . LEU A 1 272 ? 11.023 21.891 -26.953 1 95.69 272 LEU A N 1
ATOM 2052 C CA . LEU A 1 272 ? 10.602 23.266 -27.141 1 95.69 272 LEU A CA 1
ATOM 2053 C C . LEU A 1 272 ? 10.625 23.672 -28.609 1 95.69 272 LEU A C 1
ATOM 2055 O O . LEU A 1 272 ? 9.922 24.594 -29.016 1 95.69 272 LEU A O 1
ATOM 2059 N N . GLU A 1 273 ? 11.383 22.953 -29.391 1 96.44 273 GLU A N 1
ATOM 2060 C CA . GLU A 1 273 ? 11.43 23.188 -30.844 1 96.44 273 GLU A CA 1
ATOM 2061 C C . GLU A 1 273 ? 10.164 22.688 -31.516 1 96.44 273 GLU A C 1
ATOM 2063 O O . GLU A 1 273 ? 9.898 23.016 -32.688 1 96.44 273 GLU A O 1
ATOM 2068 N N . GLY A 1 274 ? 9.406 21.906 -30.797 1 94.81 274 GLY A N 1
ATOM 2069 C CA . GLY A 1 274 ? 8.172 21.359 -31.344 1 94.81 274 GLY A CA 1
ATOM 2070 C C . GLY A 1 274 ? 8.336 19.953 -31.906 1 94.81 274 GLY A C 1
ATOM 2071 O O . GLY A 1 274 ? 7.398 19.391 -32.469 1 94.81 274 GLY A O 1
ATOM 2072 N N . ASN A 1 275 ? 9.508 19.375 -31.734 1 95.81 275 ASN A N 1
ATOM 2073 C CA . ASN A 1 275 ? 9.75 18 -32.188 1 95.81 275 ASN A CA 1
ATOM 2074 C C . ASN A 1 275 ? 9.195 16.984 -31.203 1 95.81 275 ASN A C 1
ATOM 2076 O O . ASN A 1 275 ? 9.273 17.172 -30 1 95.81 275 ASN A O 1
ATOM 2080 N N . LYS A 1 276 ? 8.578 15.93 -31.781 1 96 276 LYS A N 1
ATOM 2081 C CA . LYS A 1 276 ? 8.039 14.836 -30.969 1 96 276 LYS A CA 1
ATOM 2082 C C . LYS A 1 276 ? 8.898 13.578 -31.109 1 96 276 LYS A C 1
ATOM 2084 O O . LYS A 1 276 ? 9.234 13.172 -32.219 1 96 276 LYS A O 1
ATOM 2089 N N . TYR A 1 277 ? 9.281 13 -30.016 1 96.81 277 TYR A N 1
ATOM 2090 C CA . TYR A 1 277 ? 10.109 11.805 -30 1 96.81 277 TYR A CA 1
ATOM 2091 C C . TYR A 1 277 ? 9.477 10.719 -29.141 1 96.81 277 TYR A C 1
ATOM 2093 O O . TYR A 1 277 ? 8.82 11.016 -28.141 1 96.81 277 TYR A O 1
ATOM 2101 N N . CYS A 1 278 ? 9.555 9.508 -29.562 1 97.81 278 CYS A N 1
ATOM 2102 C CA . CYS A 1 278 ? 9.297 8.352 -28.719 1 97.81 278 CYS A CA 1
ATOM 2103 C C . CYS A 1 278 ? 10.594 7.727 -28.234 1 97.81 278 CYS A C 1
ATOM 2105 O O . CYS A 1 278 ? 11.461 7.379 -29.031 1 97.81 278 CYS A O 1
ATOM 2107 N N . ILE A 1 279 ? 10.719 7.641 -26.969 1 98.5 279 ILE A N 1
ATOM 2108 C CA . ILE A 1 279 ? 11.977 7.191 -26.375 1 98.5 279 ILE A CA 1
ATOM 2109 C C . ILE A 1 279 ? 11.781 5.824 -25.719 1 98.5 279 ILE A C 1
ATOM 2111 O O . ILE A 1 279 ? 10.766 5.578 -25.062 1 98.5 279 ILE A O 1
ATOM 2115 N N . THR A 1 280 ? 12.688 4.93 -25.953 1 98.56 280 THR A N 1
ATOM 2116 C CA . THR A 1 280 ? 12.742 3.646 -25.266 1 98.56 280 THR A CA 1
ATOM 2117 C C . THR A 1 280 ? 13.758 3.689 -24.125 1 98.56 280 THR A C 1
ATOM 2119 O O . THR A 1 280 ? 14.922 4.039 -24.344 1 98.56 280 THR A O 1
ATOM 2122 N N . GLY A 1 281 ? 13.266 3.498 -22.906 1 98.31 281 GLY A N 1
ATOM 2123 C CA . GLY A 1 281 ? 14.164 3.217 -21.797 1 98.31 281 GLY A CA 1
ATOM 2124 C C . GLY A 1 281 ? 14.445 1.736 -21.609 1 98.31 281 GLY A C 1
ATOM 2125 O O . GLY A 1 281 ? 13.523 0.942 -21.422 1 98.31 281 GLY A O 1
ATOM 2126 N N . THR A 1 282 ? 15.703 1.376 -21.719 1 97.88 282 THR A N 1
ATOM 2127 C CA . THR A 1 282 ? 16.109 -0.02 -21.578 1 97.88 282 THR A CA 1
ATOM 2128 C C . THR A 1 282 ? 16.875 -0.235 -20.281 1 97.88 282 THR A C 1
ATOM 2130 O O . THR A 1 282 ? 17.031 0.696 -19.484 1 97.88 282 THR A O 1
ATOM 2133 N N . THR A 1 283 ? 17.359 -1.408 -20.062 1 96.75 283 THR A N 1
ATOM 2134 C CA . THR A 1 283 ? 18.156 -1.736 -18.891 1 96.75 283 THR A CA 1
ATOM 2135 C C . THR A 1 283 ? 19.484 -0.996 -18.906 1 96.75 283 THR A C 1
ATOM 2137 O O . THR A 1 283 ? 20.094 -0.757 -17.859 1 96.75 283 THR A O 1
ATOM 2140 N N . LYS A 1 284 ? 19.875 -0.529 -20.109 1 95.62 284 LYS A N 1
ATOM 2141 C CA . LYS A 1 284 ? 21.219 0.019 -20.219 1 95.62 284 LYS A CA 1
ATOM 2142 C C . LYS A 1 284 ? 21.188 1.498 -20.594 1 95.62 284 LYS A C 1
ATOM 2144 O O . LYS A 1 284 ? 21.969 2.293 -20.078 1 95.62 284 LYS A O 1
ATOM 2149 N N . ILE A 1 285 ? 20.297 1.782 -21.531 1 96.44 285 ILE A N 1
ATOM 2150 C CA . ILE A 1 285 ? 20.375 3.111 -22.125 1 96.44 285 ILE A CA 1
ATOM 2151 C C . ILE A 1 285 ? 18.969 3.621 -22.438 1 96.44 285 ILE A C 1
ATOM 2153 O O . ILE A 1 285 ? 18 2.871 -22.344 1 96.44 285 ILE A O 1
ATOM 2157 N N . PHE A 1 286 ? 18.875 4.922 -22.703 1 98.25 286 PHE A N 1
ATOM 2158 C CA . PHE A 1 286 ? 17.734 5.562 -23.344 1 98.25 286 PHE A CA 1
ATOM 2159 C C . PHE A 1 286 ? 18.031 5.891 -24.797 1 98.25 286 PHE A C 1
ATOM 2161 O O . PHE A 1 286 ? 19.141 6.316 -25.125 1 98.25 286 PHE A O 1
ATOM 2168 N N . TYR A 1 287 ? 17.109 5.621 -25.734 1 98.44 287 TYR A N 1
ATOM 2169 C CA . TYR A 1 287 ? 17.312 6 -27.125 1 98.44 287 TYR A CA 1
ATOM 2170 C C . TYR A 1 287 ? 16 6.395 -27.781 1 98.44 287 TYR A C 1
ATOM 2172 O O . TYR A 1 287 ? 14.93 6.031 -27.297 1 98.44 287 TYR A O 1
ATOM 2180 N N . VAL A 1 288 ? 16.109 7.129 -28.812 1 98.31 288 VAL A N 1
ATOM 2181 C CA . VAL A 1 288 ? 14.93 7.508 -29.594 1 98.31 288 VAL A CA 1
ATOM 2182 C C . VAL A 1 288 ? 14.57 6.379 -30.562 1 98.31 288 VAL A C 1
ATOM 2184 O O . VAL A 1 288 ? 15.391 5.961 -31.375 1 98.31 288 VAL A O 1
ATOM 2187 N N . ASN A 1 289 ? 13.391 5.828 -30.391 1 98 289 ASN A N 1
ATOM 2188 C CA . ASN A 1 289 ? 12.984 4.75 -31.281 1 98 289 ASN A CA 1
ATOM 2189 C C . ASN A 1 289 ? 12.297 5.289 -32.531 1 98 289 ASN A C 1
ATOM 2191 O O . ASN A 1 289 ? 12.18 6.504 -32.719 1 98 289 ASN A O 1
ATOM 2195 N N . SER A 1 290 ? 11.82 4.457 -33.406 1 97.25 290 SER A N 1
ATOM 2196 C CA . SER A 1 290 ? 11.359 4.859 -34.719 1 97.25 290 SER A CA 1
ATOM 2197 C C . SER A 1 290 ? 9.836 4.977 -34.781 1 97.25 290 SER A C 1
ATOM 2199 O O . SER A 1 290 ? 9.25 5.066 -35.844 1 97.25 290 SER A O 1
ATOM 2201 N N . SER A 1 291 ? 9.258 4.965 -33.625 1 96.38 291 SER A N 1
ATOM 2202 C CA . SER A 1 291 ? 7.797 5.035 -33.594 1 96.38 291 SER A CA 1
ATOM 2203 C C . SER A 1 291 ? 7.305 6.422 -34 1 96.38 291 SER A C 1
ATOM 2205 O O . SER A 1 291 ? 7.75 7.43 -33.438 1 96.38 291 SER A O 1
ATOM 2207 N N . THR A 1 292 ? 6.504 6.629 -35 1 85.56 292 THR A N 1
ATOM 2208 C CA . THR A 1 292 ? 5.98 7.922 -35.438 1 85.56 292 THR A CA 1
ATOM 2209 C C . THR A 1 292 ? 4.457 7.949 -35.344 1 85.56 292 THR A C 1
ATOM 2211 O O . THR A 1 292 ? 3.855 9.023 -35.281 1 85.56 292 THR A O 1
ATOM 2214 N N . GLY A 1 293 ? 3.832 6.793 -35.219 1 86.88 293 GLY A N 1
ATOM 2215 C CA . GLY A 1 293 ? 2.379 6.758 -35.219 1 86.88 293 GLY A CA 1
ATOM 2216 C C . GLY A 1 293 ? 1.805 5.871 -34.125 1 86.88 293 GLY A C 1
ATOM 2217 O O . GLY A 1 293 ? 2.213 5.961 -32.969 1 86.88 293 GLY A O 1
ATOM 2218 N N . ASN A 1 294 ? 0.859 5.211 -34.531 1 92.12 294 ASN A N 1
ATOM 2219 C CA . ASN A 1 294 ? 0.059 4.43 -33.594 1 92.12 294 ASN A CA 1
ATOM 2220 C C . ASN A 1 294 ? 0.61 3.014 -33.406 1 92.12 294 ASN A C 1
ATOM 2222 O O . ASN A 1 294 ? 0.101 2.234 -32.625 1 92.12 294 ASN A O 1
ATOM 2226 N N . ILE A 1 295 ? 1.646 2.754 -34.125 1 95.94 295 ILE A N 1
ATOM 2227 C CA . ILE A 1 295 ? 2.227 1.418 -34.062 1 95.94 295 ILE A CA 1
ATOM 2228 C C . ILE A 1 295 ? 3.652 1.501 -33.5 1 95.94 295 ILE A C 1
ATOM 2230 O O . ILE A 1 295 ? 4.441 2.338 -33.938 1 95.94 295 ILE A O 1
ATOM 2234 N N . LEU A 1 296 ? 3.945 0.682 -32.625 1 97.25 296 LEU A N 1
ATOM 2235 C CA . LEU A 1 296 ? 5.266 0.67 -32 1 97.25 296 LEU A CA 1
ATOM 2236 C C . LEU A 1 296 ? 6.32 0.154 -33 1 97.25 296 LEU A C 1
ATOM 2238 O O . LEU A 1 296 ? 6.133 -0.889 -33.625 1 97.25 296 LEU A O 1
ATOM 2242 N N . ASP A 1 297 ? 7.262 0.885 -33.25 1 97.19 297 ASP A N 1
ATOM 2243 C CA . ASP A 1 297 ? 8.5 0.462 -33.875 1 97.19 297 ASP A CA 1
ATOM 2244 C C . ASP A 1 297 ? 9.695 0.631 -32.938 1 97.19 297 ASP A C 1
ATOM 2246 O O . ASP A 1 297 ? 10.305 1.703 -32.875 1 97.19 297 ASP A O 1
ATOM 2250 N N . PRO A 1 298 ? 10.047 -0.409 -32.281 1 96.19 298 PRO A N 1
ATOM 2251 C CA . PRO A 1 298 ? 11.023 -0.301 -31.188 1 96.19 298 PRO A CA 1
ATOM 2252 C C . PRO A 1 298 ? 12.453 -0.108 -31.688 1 96.19 298 PRO A C 1
ATOM 2254 O O . PRO A 1 298 ? 13.367 0.125 -30.906 1 96.19 298 PRO A O 1
ATOM 2257 N N . ARG A 1 299 ? 12.852 -0.173 -33.094 1 95.5 299 ARG A N 1
ATOM 2258 C CA . ARG A 1 299 ? 14.188 0.026 -33.625 1 95.5 299 ARG A CA 1
ATOM 2259 C C . ARG A 1 299 ? 14.664 1.458 -33.406 1 95.5 299 ARG A C 1
ATOM 2261 O O . ARG A 1 299 ? 13.859 2.389 -33.375 1 95.5 299 ARG A O 1
ATOM 2268 N N . PRO A 1 300 ? 15.891 1.641 -33.125 1 97 300 PRO A N 1
ATOM 2269 C CA . PRO A 1 300 ? 16.422 3.002 -33 1 97 300 PRO A CA 1
ATOM 2270 C C . PRO A 1 300 ? 16.141 3.857 -34.219 1 97 300 PRO A C 1
ATOM 2272 O O . PRO A 1 300 ? 16.141 3.344 -35.344 1 97 300 PRO A O 1
ATOM 2275 N N . SER A 1 301 ? 15.938 5.043 -34.031 1 96.62 301 SER A N 1
ATOM 2276 C CA . SER A 1 301 ? 15.727 5.977 -35.125 1 96.62 301 SER A CA 1
ATOM 2277 C C . SER A 1 301 ? 16.984 6.098 -36 1 96.62 301 SER A C 1
ATOM 2279 O O . SER A 1 301 ? 18.062 5.676 -35.594 1 96.62 301 SER A O 1
ATOM 2281 N N . LYS A 1 302 ? 16.891 6.617 -37.156 1 94.12 302 LYS A N 1
ATOM 2282 C CA . LYS A 1 302 ? 17.984 6.754 -38.094 1 94.12 302 LYS A CA 1
ATOM 2283 C C . LYS A 1 302 ? 19.109 7.625 -37.531 1 94.12 302 LYS A C 1
ATOM 2285 O O . LYS A 1 302 ? 20.281 7.355 -37.781 1 94.12 302 LYS A O 1
ATOM 2290 N N . ALA A 1 303 ? 18.766 8.625 -36.781 1 93.5 303 ALA A N 1
ATOM 2291 C CA . ALA A 1 303 ? 19.75 9.5 -36.156 1 93.5 303 ALA A CA 1
ATOM 2292 C C . ALA A 1 303 ? 20.547 8.773 -35.094 1 93.5 303 ALA A C 1
ATOM 2294 O O . ALA A 1 303 ? 21.703 9.117 -34.812 1 93.5 303 ALA A O 1
ATOM 2295 N N . GLY A 1 304 ? 20 7.812 -34.406 1 95.44 304 GLY A N 1
ATOM 2296 C CA . GLY A 1 304 ? 20.688 6.938 -33.469 1 95.44 304 GLY A CA 1
ATOM 2297 C C . GLY A 1 304 ? 21.062 7.633 -32.188 1 95.44 304 GLY A C 1
ATOM 2298 O O . GLY A 1 304 ? 22.156 7.426 -31.656 1 95.44 304 GLY A O 1
ATOM 2299 N N . TYR A 1 305 ? 20.234 8.539 -31.734 1 96.75 305 TYR A N 1
ATOM 2300 C CA . TYR A 1 305 ? 20.516 9.219 -30.469 1 96.75 305 TYR A CA 1
ATOM 2301 C C . TYR A 1 305 ? 20.328 8.273 -29.281 1 96.75 305 TYR A C 1
ATOM 2303 O O . TYR A 1 305 ? 19.266 7.66 -29.141 1 96.75 305 TYR A O 1
ATOM 2311 N N . GLU A 1 306 ? 21.297 8.156 -28.453 1 97.25 306 GLU A N 1
ATOM 2312 C CA . GLU A 1 306 ? 21.219 7.324 -27.266 1 97.25 306 GLU A CA 1
ATOM 2313 C C . GLU A 1 306 ? 22.078 7.91 -26.141 1 97.25 306 GLU A C 1
ATOM 2315 O O . GLU A 1 306 ? 22.984 8.711 -26.391 1 97.25 306 GLU A O 1
ATOM 2320 N N . ALA A 1 307 ? 21.719 7.652 -24.953 1 96.81 307 ALA A N 1
ATOM 2321 C CA . ALA A 1 307 ? 22.453 8.062 -23.766 1 96.81 307 ALA A CA 1
ATOM 2322 C C . ALA A 1 307 ? 22.125 7.176 -22.562 1 96.81 307 ALA A C 1
ATOM 2324 O O . ALA A 1 307 ? 21.109 6.473 -22.562 1 96.81 307 ALA A O 1
ATOM 2325 N N . THR A 1 308 ? 22.938 7.23 -21.547 1 95.69 308 THR A N 1
ATOM 2326 C CA . THR A 1 308 ? 22.734 6.414 -20.344 1 95.69 308 THR A CA 1
ATOM 2327 C C . THR A 1 308 ? 21.688 7.043 -19.438 1 95.69 308 THR A C 1
ATOM 2329 O O . THR A 1 308 ? 21.109 6.371 -18.578 1 95.69 308 THR A O 1
ATOM 2332 N N . THR A 1 309 ? 21.484 8.336 -19.531 1 97 309 THR A N 1
ATOM 2333 C CA . THR A 1 309 ? 20.469 9.039 -18.75 1 97 309 THR A CA 1
ATOM 2334 C C . THR A 1 309 ? 19.484 9.773 -19.672 1 97 309 THR A C 1
ATOM 2336 O O . THR A 1 309 ? 19.812 10.086 -20.812 1 97 309 THR A O 1
ATOM 2339 N N . LEU A 1 310 ? 18.328 9.992 -19.141 1 97.94 310 LEU A N 1
ATOM 2340 C CA . LEU A 1 310 ? 17.312 10.703 -19.906 1 97.94 310 LEU A CA 1
ATOM 2341 C C . LEU A 1 310 ? 17.734 12.141 -20.188 1 97.94 310 LEU A C 1
ATOM 2343 O O . LEU A 1 310 ? 17.562 12.641 -21.297 1 97.94 310 LEU A O 1
ATOM 2347 N N . VAL A 1 311 ? 18.312 12.844 -19.172 1 96.94 311 VAL A N 1
ATOM 2348 C CA . VAL A 1 311 ? 18.797 14.211 -19.344 1 96.94 311 VAL A CA 1
ATOM 2349 C C . VAL A 1 311 ? 19.875 14.25 -20.422 1 96.94 311 VAL A C 1
ATOM 2351 O O . VAL A 1 311 ? 19.891 15.148 -21.266 1 96.94 311 VAL A O 1
ATOM 2354 N N . GLY A 1 312 ? 20.766 13.227 -20.344 1 95.5 312 GLY A N 1
ATOM 2355 C CA . GLY A 1 312 ? 21.797 13.141 -21.375 1 95.5 312 GLY A CA 1
ATOM 2356 C C . GLY A 1 312 ? 21.234 13.023 -22.781 1 95.5 312 GLY A C 1
ATOM 2357 O O . GLY A 1 312 ? 21.75 13.633 -23.719 1 95.5 312 GLY A O 1
ATOM 2358 N N . LEU A 1 313 ? 20.234 12.242 -22.922 1 97.94 313 LEU A N 1
ATOM 2359 C CA . LEU A 1 313 ? 19.594 12.062 -24.219 1 97.94 313 LEU A CA 1
ATOM 2360 C C . LEU A 1 313 ? 18.906 13.352 -24.672 1 97.94 313 LEU A C 1
ATOM 2362 O O . LEU A 1 313 ? 19.016 13.742 -25.828 1 97.94 313 LEU A O 1
ATOM 2366 N N . LEU A 1 314 ? 18.188 14.031 -23.75 1 98.06 314 LEU A N 1
ATOM 2367 C CA . LEU A 1 314 ? 17.469 15.258 -24.078 1 98.06 314 LEU A CA 1
ATOM 2368 C C . LEU A 1 314 ? 18.438 16.359 -24.5 1 98.06 314 LEU A C 1
ATOM 2370 O O . LEU A 1 314 ? 18.125 17.172 -25.375 1 98.06 314 LEU A O 1
ATOM 2374 N N . GLN A 1 315 ? 19.609 16.406 -23.922 1 96.25 315 GLN A N 1
ATOM 2375 C CA . GLN A 1 315 ? 20.625 17.391 -24.297 1 96.25 315 GLN A CA 1
ATOM 2376 C C . GLN A 1 315 ? 21.141 17.141 -25.719 1 96.25 315 GLN A C 1
ATOM 2378 O O . GLN A 1 315 ? 21.516 18.094 -26.406 1 96.25 315 GLN A O 1
ATOM 2383 N N . LYS A 1 316 ? 21.094 15.914 -26.125 1 96.38 316 LYS A N 1
ATOM 2384 C CA . LYS A 1 316 ? 21.578 15.555 -27.469 1 96.38 316 LYS A CA 1
ATOM 2385 C C . LYS A 1 316 ? 20.531 15.859 -28.531 1 96.38 316 LYS A C 1
ATOM 2387 O O . LYS A 1 316 ? 20.859 16.297 -29.625 1 96.38 316 LYS A O 1
ATOM 2392 N N . ILE A 1 317 ? 19.266 15.703 -28.234 1 97.31 317 ILE A N 1
ATOM 2393 C CA . ILE A 1 317 ? 18.234 15.781 -29.25 1 97.31 317 ILE A CA 1
ATOM 2394 C C . ILE A 1 317 ? 17.688 17.203 -29.328 1 97.31 317 ILE A C 1
ATOM 2396 O O . ILE A 1 317 ? 17.062 17.578 -30.328 1 97.31 317 ILE A O 1
ATOM 2400 N N . SER A 1 318 ? 17.922 18.062 -28.266 1 97.69 318 SER A N 1
ATOM 2401 C CA . SER A 1 318 ? 17.344 19.406 -28.219 1 97.69 318 SER A CA 1
ATOM 2402 C C . SER A 1 318 ? 18.359 20.422 -27.703 1 97.69 318 SER A C 1
ATOM 2404 O O . SER A 1 318 ? 18.719 20.391 -26.516 1 97.69 318 SER A O 1
ATOM 2406 N N . SER A 1 319 ? 18.719 21.359 -28.531 1 96.94 319 SER A N 1
ATOM 2407 C CA . SER A 1 319 ? 19.625 22.438 -28.125 1 96.94 319 SER A CA 1
ATOM 2408 C C . SER A 1 319 ? 18.953 23.391 -27.156 1 96.94 319 SER A C 1
ATOM 2410 O O . SER A 1 319 ? 19.609 23.906 -26.234 1 96.94 319 SER A O 1
ATOM 2412 N N . LYS A 1 320 ? 17.703 23.609 -27.328 1 97.06 320 LYS A N 1
ATOM 2413 C CA . LYS A 1 320 ? 16.984 24.484 -26.406 1 97.06 320 LYS A CA 1
ATOM 2414 C C . LYS A 1 320 ? 16.938 23.875 -25 1 97.06 320 LYS A C 1
ATOM 2416 O O . LYS A 1 320 ? 16.984 24.594 -24 1 97.06 320 LYS A O 1
ATOM 2421 N N . PHE A 1 321 ? 16.844 22.609 -25.031 1 97.12 321 PHE A N 1
ATOM 2422 C CA . PHE A 1 321 ? 16.844 21.938 -23.719 1 97.12 321 PHE A CA 1
ATOM 2423 C C . PHE A 1 321 ? 18.188 22.141 -23.031 1 97.12 321 PHE A C 1
ATOM 2425 O O . PHE A 1 321 ? 18.234 22.453 -21.844 1 97.12 321 PHE A O 1
ATOM 2432 N N . ARG A 1 322 ? 19.156 21.906 -23.766 1 95.94 322 ARG A N 1
ATOM 2433 C CA . ARG A 1 322 ? 20.5 22.031 -23.203 1 95.94 322 ARG A CA 1
ATOM 2434 C C . ARG A 1 322 ? 20.719 23.406 -22.594 1 95.94 322 ARG A C 1
ATOM 2436 O O . ARG A 1 322 ? 21.219 23.516 -21.469 1 95.94 322 ARG A O 1
ATOM 2443 N N . LYS A 1 323 ? 20.312 24.375 -23.219 1 95.88 323 LYS A N 1
ATOM 2444 C CA . LYS A 1 323 ? 20.484 25.75 -22.734 1 95.88 323 LYS A CA 1
ATOM 2445 C C . LYS A 1 323 ? 19.609 26.016 -21.516 1 95.88 323 LYS A C 1
ATOM 2447 O O . LYS A 1 323 ? 20.078 26.562 -20.516 1 95.88 323 LYS A O 1
ATOM 2452 N N . ALA A 1 324 ? 18.406 25.703 -21.703 1 94.44 324 ALA A N 1
ATOM 2453 C CA . ALA A 1 324 ? 17.453 25.938 -20.609 1 94.44 324 ALA A CA 1
ATOM 2454 C C . ALA A 1 324 ? 17.859 25.172 -19.359 1 94.44 324 ALA A C 1
ATOM 2456 O O . ALA A 1 324 ? 17.719 25.672 -18.234 1 94.44 324 ALA A O 1
ATOM 2457 N N . PHE A 1 325 ? 18.328 23.953 -19.547 1 94.19 325 PHE A N 1
ATOM 2458 C CA . PHE A 1 325 ? 18.734 23.125 -18.406 1 94.19 325 PHE A CA 1
ATOM 2459 C C . PHE A 1 325 ? 19.922 23.75 -17.688 1 94.19 325 PHE A C 1
ATOM 2461 O O . PHE A 1 325 ? 19.969 23.781 -16.453 1 94.19 325 PHE A O 1
ATOM 2468 N N . HIS A 1 326 ? 20.75 24.172 -18.438 1 91.69 326 HIS A N 1
ATOM 2469 C CA . HIS A 1 326 ? 21.906 24.844 -17.859 1 91.69 326 HIS A CA 1
ATOM 2470 C C . HIS A 1 326 ? 21.5 26.078 -17.078 1 91.69 326 HIS A C 1
ATOM 2472 O O . HIS A 1 326 ? 22.016 26.328 -15.984 1 91.69 326 HIS A O 1
ATOM 2478 N N . GLU A 1 327 ? 20.641 26.812 -17.594 1 90.12 327 GLU A N 1
ATOM 2479 C CA . GLU A 1 327 ? 20.141 28.016 -16.922 1 90.12 327 GLU A CA 1
ATOM 2480 C C . GLU A 1 327 ? 19.438 27.656 -15.609 1 90.12 327 GLU A C 1
ATOM 2482 O O . GLU A 1 327 ? 19.562 28.375 -14.617 1 90.12 327 GLU A O 1
ATOM 2487 N N . THR A 1 328 ? 18.688 26.641 -15.695 1 88.44 328 THR A N 1
ATOM 2488 C CA . THR A 1 328 ? 17.969 26.188 -14.5 1 88.44 328 THR A CA 1
ATOM 2489 C C . THR A 1 328 ? 18.953 25.781 -13.406 1 88.44 328 THR A C 1
ATOM 2491 O O . THR A 1 328 ? 18.766 26.125 -12.234 1 88.44 328 THR A O 1
ATOM 2494 N N . MET A 1 329 ? 20.031 25.141 -13.797 1 85.62 329 MET A N 1
ATOM 2495 C CA . MET A 1 329 ? 21.031 24.703 -12.828 1 85.62 329 MET A CA 1
ATOM 2496 C C . MET A 1 329 ? 21.797 25.891 -12.258 1 85.62 329 MET A C 1
ATOM 2498 O O . MET A 1 329 ? 22.125 25.906 -11.07 1 85.62 329 MET A O 1
ATOM 2502 N N . GLU A 1 330 ? 21.984 26.812 -13.039 1 83.94 330 GLU A N 1
ATOM 2503 C CA . GLU A 1 330 ? 22.672 28.016 -12.609 1 83.94 330 GLU A CA 1
ATOM 2504 C C . GLU A 1 330 ? 21.812 28.828 -11.633 1 83.94 330 GLU A C 1
ATOM 2506 O O . GLU A 1 330 ? 22.328 29.375 -10.656 1 83.94 330 GLU A O 1
ATOM 2511 N N . ARG A 1 331 ? 20.641 28.922 -11.938 1 78.88 331 ARG A N 1
ATOM 2512 C CA . ARG A 1 331 ? 19.719 29.625 -11.047 1 78.88 331 ARG A CA 1
ATOM 2513 C C . ARG A 1 331 ? 19.641 28.938 -9.688 1 78.88 331 ARG A C 1
ATOM 2515 O O . ARG A 1 331 ? 19.578 29.609 -8.656 1 78.88 331 ARG A O 1
ATOM 2522 N N . LYS A 1 332 ? 19.562 27.703 -9.656 1 77.38 332 LYS A N 1
ATOM 2523 C CA . LYS A 1 332 ? 19.531 26.953 -8.406 1 77.38 332 LYS A CA 1
ATOM 2524 C C . LYS A 1 332 ? 20.812 27.156 -7.605 1 77.38 332 LYS A C 1
ATOM 2526 O O . LYS A 1 332 ? 20.781 27.234 -6.375 1 77.38 332 LYS A O 1
ATOM 2531 N N . ALA A 1 333 ? 21.875 27.281 -8.328 1 73.38 333 ALA A N 1
ATOM 2532 C CA . ALA A 1 333 ? 23.172 27.438 -7.684 1 73.38 333 ALA A CA 1
ATOM 2533 C C . ALA A 1 333 ? 23.328 28.828 -7.082 1 73.38 333 ALA A C 1
ATOM 2535 O O . ALA A 1 333 ? 23.984 29 -6.051 1 73.38 333 ALA A O 1
ATOM 2536 N N . THR A 1 334 ? 22.656 29.719 -7.715 1 71.25 334 THR A N 1
ATOM 2537 C CA . THR A 1 334 ? 22.812 31.109 -7.301 1 71.25 334 THR A CA 1
ATOM 2538 C C . THR A 1 334 ? 21.75 31.516 -6.297 1 71.25 334 THR A C 1
ATOM 2540 O O . THR A 1 334 ? 21.859 32.562 -5.641 1 71.25 334 THR A O 1
ATOM 2543 N N . ALA A 1 335 ? 20.75 30.75 -6.203 1 70.5 335 ALA A N 1
ATOM 2544 C CA . ALA A 1 335 ? 19.688 31.062 -5.262 1 70.5 335 ALA A CA 1
ATOM 2545 C C . ALA A 1 335 ? 20.141 30.891 -3.82 1 70.5 335 ALA A C 1
ATOM 2547 O O . ALA A 1 335 ? 21.094 30.156 -3.553 1 70.5 335 ALA A O 1
ATOM 2548 N N . HIS A 1 336 ? 19.484 31.688 -2.896 1 67.19 336 HIS A N 1
ATOM 2549 C CA . HIS A 1 336 ? 19.781 31.531 -1.479 1 67.19 336 HIS A CA 1
ATOM 2550 C C . HIS A 1 336 ? 19.516 30.094 -1.022 1 67.19 336 HIS A C 1
ATOM 2552 O O . HIS A 1 336 ? 18.531 29.484 -1.461 1 67.19 336 HIS A O 1
ATOM 2558 N N . PRO A 1 337 ? 20.281 29.656 -0.163 1 66.12 337 PRO A N 1
ATOM 2559 C CA . PRO A 1 337 ? 20.141 28.266 0.279 1 66.12 337 PRO A CA 1
ATOM 2560 C C . PRO A 1 337 ? 18.766 27.969 0.857 1 66.12 337 PRO A C 1
ATOM 2562 O O . PRO A 1 337 ? 18.266 26.828 0.752 1 66.12 337 PRO A O 1
ATOM 2565 N N . PHE A 1 338 ? 18.109 28.969 1.445 1 66.94 338 PHE A N 1
ATOM 2566 C CA . PHE A 1 338 ? 16.797 28.766 2.055 1 66.94 338 PHE A CA 1
ATOM 2567 C C . PHE A 1 338 ? 15.742 28.531 0.987 1 66.94 338 PHE A C 1
ATOM 2569 O O . PHE A 1 338 ? 14.695 27.938 1.26 1 66.94 338 PHE A O 1
ATOM 2576 N N . GLU A 1 339 ? 16.109 29 -0.215 1 66.94 339 GLU A N 1
ATOM 2577 C CA . GLU A 1 339 ? 15.141 28.859 -1.306 1 66.94 339 GLU A CA 1
ATOM 2578 C C . GLU A 1 339 ? 15.156 27.453 -1.89 1 66.94 339 GLU A C 1
ATOM 2580 O O . GLU A 1 339 ? 14.195 27.031 -2.535 1 66.94 339 GLU A O 1
ATOM 2585 N N . ASN A 1 340 ? 16.219 26.859 -1.499 1 68.06 340 ASN A N 1
ATOM 2586 C CA . ASN A 1 340 ? 16.391 25.547 -2.115 1 68.06 340 ASN A CA 1
ATOM 2587 C C . ASN A 1 340 ? 15.914 24.422 -1.195 1 68.06 340 ASN A C 1
ATOM 2589 O O . ASN A 1 340 ? 15.938 23.25 -1.574 1 68.06 340 ASN A O 1
ATOM 2593 N N . VAL A 1 341 ? 15.5 24.812 -0.021 1 70.25 341 VAL A N 1
ATOM 2594 C CA . VAL A 1 341 ? 15.117 23.766 0.927 1 70.25 341 VAL A CA 1
ATOM 2595 C C . VAL A 1 341 ? 13.602 23.766 1.116 1 70.25 341 VAL A C 1
ATOM 2597 O O . VAL A 1 341 ? 12.984 24.828 1.235 1 70.25 341 VAL A O 1
ATOM 2600 N N . GLN A 1 342 ? 13.086 22.578 1.024 1 69.81 342 GLN A N 1
ATOM 2601 C CA . GLN A 1 342 ? 11.648 22.453 1.226 1 69.81 342 GLN A CA 1
ATOM 2602 C C . GLN A 1 342 ? 11.305 22.328 2.707 1 69.81 342 GLN A C 1
ATOM 2604 O O . GLN A 1 342 ? 12.055 21.703 3.469 1 69.81 342 GLN A O 1
ATOM 2609 N N . SER A 1 343 ? 10.18 23.016 3.025 1 74.06 343 SER A N 1
ATOM 2610 C CA . SER A 1 343 ? 9.672 22.828 4.383 1 74.06 343 SER A CA 1
ATOM 2611 C C . SER A 1 343 ? 9.078 21.438 4.562 1 74.06 343 SER A C 1
ATOM 2613 O O . SER A 1 343 ? 8.422 20.906 3.658 1 74.06 343 SER A O 1
ATOM 2615 N N . LEU A 1 344 ? 9.352 20.859 5.672 1 75 344 LEU A N 1
ATOM 2616 C CA . LEU A 1 344 ? 8.844 19.5 5.914 1 75 344 LEU A CA 1
ATOM 2617 C C . LEU A 1 344 ? 7.359 19.531 6.242 1 75 344 LEU A C 1
ATOM 2619 O O . LEU A 1 344 ? 6.648 18.547 6 1 75 344 LEU A O 1
ATOM 2623 N N . LEU A 1 345 ? 6.848 20.609 6.793 1 79.44 345 LEU A N 1
ATOM 2624 C CA . LEU A 1 345 ? 5.426 20.719 7.09 1 79.44 345 LEU A CA 1
ATOM 2625 C C . LEU A 1 345 ? 4.746 21.719 6.172 1 79.44 345 LEU A C 1
ATOM 2627 O O . LEU A 1 345 ? 5.258 22.828 5.977 1 79.44 345 LEU A O 1
ATOM 2631 N N . PRO A 1 346 ? 3.652 21.312 5.652 1 78.19 346 PRO A N 1
ATOM 2632 C CA . PRO A 1 346 ? 2.994 22.172 4.668 1 78.19 346 PRO A CA 1
ATOM 2633 C C . PRO A 1 346 ? 2.416 23.438 5.289 1 78.19 346 PRO A C 1
ATOM 2635 O O . PRO A 1 346 ? 1.958 23.422 6.438 1 78.19 346 PRO A O 1
ATOM 2638 N N . GLN A 1 347 ? 2.41 24.547 4.449 1 80.56 347 GLN A N 1
ATOM 2639 C CA . GLN A 1 347 ? 1.823 25.812 4.863 1 80.56 347 GLN A CA 1
ATOM 2640 C C . GLN A 1 347 ? 0.6 26.156 4.016 1 80.56 347 GLN A C 1
ATOM 2642 O O . GLN A 1 347 ? 0.581 25.891 2.811 1 80.56 347 GLN A O 1
ATOM 2647 N N . ASN A 1 348 ? -0.433 26.719 4.672 1 87.56 348 ASN A N 1
ATOM 2648 C CA . ASN A 1 348 ? -1.648 27.125 3.971 1 87.56 348 ASN A CA 1
ATOM 2649 C C . ASN A 1 348 ? -1.605 28.594 3.568 1 87.56 348 ASN A C 1
ATOM 2651 O O . ASN A 1 348 ? -1.295 29.453 4.391 1 87.56 348 ASN A O 1
ATOM 2655 N N . SER A 1 349 ? -1.852 28.875 2.299 1 88.88 349 SER A N 1
ATOM 2656 C CA . SER A 1 349 ? -2.023 30.25 1.85 1 88.88 349 SER A CA 1
ATOM 2657 C C . SER A 1 349 ? -3.496 30.656 1.836 1 88.88 349 SER A C 1
ATOM 2659 O O . SER A 1 349 ? -4.348 29.875 1.403 1 88.88 349 SER A O 1
ATOM 2661 N N . TRP A 1 350 ? -3.752 31.922 2.359 1 94 350 TRP A N 1
ATOM 2662 C CA . TRP A 1 350 ? -5.148 32.344 2.383 1 94 350 TRP A CA 1
ATOM 2663 C C . TRP A 1 350 ? -5.504 33.125 1.128 1 94 350 TRP A C 1
ATOM 2665 O O . TRP A 1 350 ? -6.672 33.438 0.891 1 94 350 TRP A O 1
ATOM 2675 N N . LEU A 1 351 ? -4.473 33.469 0.282 1 92.19 351 LEU A N 1
ATOM 2676 C CA . LEU A 1 351 ? -4.695 34.188 -0.964 1 92.19 351 LEU A CA 1
ATOM 2677 C C . LEU A 1 351 ? -4.094 33.438 -2.146 1 92.19 351 LEU A C 1
ATOM 2679 O O . LEU A 1 351 ? -3.084 32.75 -2 1 92.19 351 LEU A O 1
ATOM 2683 N N . GLU A 1 352 ? -4.727 33.531 -3.242 1 91.56 352 GLU A N 1
ATOM 2684 C CA . GLU A 1 352 ? -4.215 33.031 -4.516 1 91.56 352 GLU A CA 1
ATOM 2685 C C . GLU A 1 352 ? -4.398 34.062 -5.625 1 91.56 352 GLU A C 1
ATOM 2687 O O . GLU A 1 352 ? -5.277 34.938 -5.539 1 91.56 352 GLU A O 1
ATOM 2692 N N . SER A 1 353 ? -3.709 33.938 -6.641 1 88.88 353 SER A N 1
ATOM 2693 C CA . SER A 1 353 ? -3.656 34.938 -7.711 1 88.88 353 SER A CA 1
ATOM 2694 C C . SER A 1 353 ? -5.016 35.094 -8.383 1 88.88 353 SER A C 1
ATOM 2696 O O . SER A 1 353 ? -5.762 34.125 -8.523 1 88.88 353 SER A O 1
ATOM 2698 N N . TYR A 1 354 ? -5.297 36.312 -8.719 1 88.94 354 TYR A N 1
ATOM 2699 C CA . TYR A 1 354 ? -6.48 36.688 -9.5 1 88.94 354 TYR A CA 1
ATOM 2700 C C . TYR A 1 354 ? -6.105 37.531 -10.695 1 88.94 354 TYR A C 1
ATOM 2702 O O . TYR A 1 354 ? -5.336 38.5 -10.562 1 88.94 354 TYR A O 1
ATOM 2710 N N . PRO A 1 355 ? -6.594 37.438 -11.984 1 90.75 355 PRO A N 1
ATOM 2711 C CA . PRO A 1 355 ? -7.496 36.344 -12.344 1 90.75 355 PRO A CA 1
ATOM 2712 C C . PRO A 1 355 ? -6.836 34.969 -12.219 1 90.75 355 PRO A C 1
ATOM 2714 O O . PRO A 1 355 ? -5.613 34.844 -12.328 1 90.75 355 PRO A O 1
ATOM 2717 N N . VAL A 1 356 ? -7.668 34.031 -11.875 1 92.12 356 VAL A N 1
ATOM 2718 C CA . VAL A 1 356 ? -7.172 32.688 -11.711 1 92.12 356 VAL A CA 1
ATOM 2719 C C . VAL A 1 356 ? -6.52 32.219 -13.016 1 92.12 356 VAL A C 1
ATOM 2721 O O . VAL A 1 356 ? -7.117 32.312 -14.086 1 92.12 356 VAL A O 1
ATOM 2724 N N . PRO A 1 357 ? -5.344 31.75 -12.922 1 89.94 357 PRO A N 1
ATOM 2725 C CA . PRO A 1 357 ? -4.676 31.281 -14.133 1 89.94 357 PRO A CA 1
ATOM 2726 C C . PRO A 1 357 ? -5.418 30.125 -14.812 1 89.94 357 PRO A C 1
ATOM 2728 O O . PRO A 1 357 ? -6.062 29.328 -14.133 1 89.94 357 PRO A O 1
ATOM 2731 N N . ASP A 1 358 ? -5.258 30.047 -16.109 1 92.94 358 ASP A N 1
ATOM 2732 C CA . ASP A 1 358 ? -5.883 28.969 -16.875 1 92.94 358 ASP A CA 1
ATOM 2733 C C . ASP A 1 358 ? -5.355 27.609 -16.422 1 92.94 358 ASP A C 1
ATOM 2735 O O . ASP A 1 358 ? -4.168 27.469 -16.141 1 92.94 358 ASP A O 1
ATOM 2739 N N . HIS A 1 359 ? -6.297 26.719 -16.234 1 95.5 359 HIS A N 1
ATOM 2740 C CA . HIS A 1 359 ? -5.91 25.344 -15.977 1 95.5 359 HIS A CA 1
ATOM 2741 C C . HIS A 1 359 ? -5.637 24.594 -17.281 1 95.5 359 HIS A C 1
ATOM 2743 O O . HIS A 1 359 ? -6.57 24.25 -18.016 1 95.5 359 HIS A O 1
ATOM 2749 N N . LYS A 1 360 ? -4.414 24.344 -17.562 1 94.19 360 LYS A N 1
ATOM 2750 C CA . LYS A 1 360 ? -3.994 23.781 -18.844 1 94.19 360 LYS A CA 1
ATOM 2751 C C . LYS A 1 360 ? -3.752 22.281 -18.734 1 94.19 360 LYS A C 1
ATOM 2753 O O . LYS A 1 360 ? -3.545 21.75 -17.641 1 94.19 360 LYS A O 1
ATOM 2758 N N . ARG A 1 361 ? -3.799 21.672 -19.875 1 93.88 361 ARG A N 1
ATOM 2759 C CA . ARG A 1 361 ? -3.459 20.25 -19.969 1 93.88 361 ARG A CA 1
ATOM 2760 C C . ARG A 1 361 ? -2.01 20.016 -19.547 1 93.88 361 ARG A C 1
ATOM 2762 O O . ARG A 1 361 ? -1.112 20.75 -19.969 1 93.88 361 ARG A O 1
ATOM 2769 N N . ASP A 1 362 ? -1.854 19.078 -18.656 1 91.06 362 ASP A N 1
ATOM 2770 C CA . ASP A 1 362 ? -0.55 18.625 -18.172 1 91.06 362 ASP A CA 1
ATOM 2771 C C . ASP A 1 362 ? -0.555 17.125 -17.906 1 91.06 362 ASP A C 1
ATOM 2773 O O . ASP A 1 362 ? -0.934 16.688 -16.812 1 91.06 362 ASP A O 1
ATOM 2777 N N . ALA A 1 363 ? -0.048 16.406 -18.875 1 88.88 363 ALA A N 1
ATOM 2778 C CA . ALA A 1 363 ? -0.1 14.95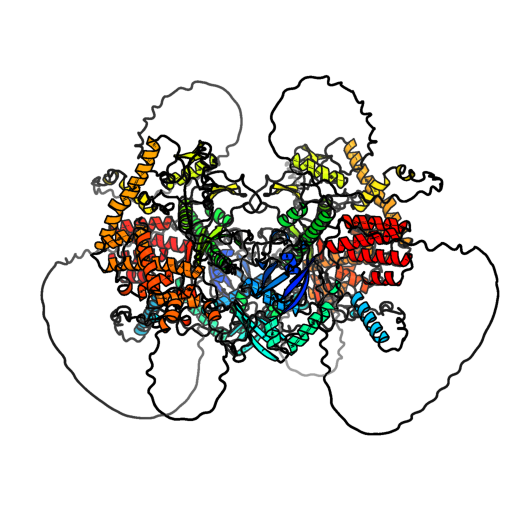3 -18.797 1 88.88 363 ALA A CA 1
ATOM 2779 C C . ALA A 1 363 ? 0.735 14.43 -17.625 1 88.88 363 ALA A C 1
ATOM 2781 O O . ALA A 1 363 ? 0.38 13.43 -17 1 88.88 363 ALA A O 1
ATOM 2782 N N . ALA A 1 364 ? 1.791 15.039 -17.391 1 86.69 364 ALA A N 1
ATOM 2783 C CA . ALA A 1 364 ? 2.641 14.625 -16.266 1 86.69 364 ALA A CA 1
ATOM 2784 C C . ALA A 1 364 ? 1.919 14.789 -14.938 1 86.69 364 ALA A C 1
ATOM 2786 O O . ALA A 1 364 ? 1.98 13.906 -14.078 1 86.69 364 ALA A O 1
ATOM 2787 N N . ARG A 1 365 ? 1.305 15.93 -14.805 1 88.94 365 ARG A N 1
ATOM 2788 C CA . ARG A 1 365 ? 0.519 16.172 -13.602 1 88.94 365 ARG A CA 1
ATOM 2789 C C . ARG A 1 365 ? -0.577 15.117 -13.438 1 88.94 365 ARG A C 1
ATOM 2791 O O . ARG A 1 365 ? -0.796 14.602 -12.344 1 88.94 365 ARG A O 1
ATOM 2798 N N . ALA A 1 366 ? -1.224 14.812 -14.516 1 91.06 366 ALA A N 1
ATOM 2799 C CA . ALA A 1 366 ? -2.309 13.836 -14.5 1 91.06 366 ALA A CA 1
ATOM 2800 C C . ALA A 1 366 ? -1.792 12.453 -14.133 1 91.06 366 ALA A C 1
ATOM 2802 O O . ALA A 1 366 ? -2.451 11.711 -13.398 1 91.06 366 ALA A O 1
ATOM 2803 N N . GLU A 1 367 ? -0.655 12.109 -14.633 1 88.69 367 GLU A N 1
ATOM 2804 C CA . GLU A 1 367 ? -0.041 10.82 -14.336 1 88.69 367 GLU A CA 1
ATOM 2805 C C . GLU A 1 367 ? 0.252 10.68 -12.844 1 88.69 367 GLU A C 1
ATOM 2807 O O . GLU A 1 367 ? 0.046 9.609 -12.266 1 88.69 367 GLU A O 1
ATOM 2812 N N . ASN A 1 368 ? 0.617 11.695 -12.258 1 82.81 368 ASN A N 1
ATOM 2813 C CA . ASN A 1 368 ? 0.996 11.68 -10.844 1 82.81 368 ASN A CA 1
ATOM 2814 C C . ASN A 1 368 ? -0.221 11.523 -9.938 1 82.81 368 ASN A C 1
ATOM 2816 O O . ASN A 1 368 ? -0.094 11.102 -8.789 1 82.81 368 ASN A O 1
ATOM 2820 N N . THR A 1 369 ? -1.339 11.844 -10.453 1 85.12 369 THR A N 1
ATOM 2821 C CA . THR A 1 369 ? -2.527 11.836 -9.609 1 85.12 369 THR A CA 1
ATOM 2822 C C . THR A 1 369 ? -3.479 10.711 -10.016 1 85.12 369 THR A C 1
ATOM 2824 O O . THR A 1 369 ? -4.617 10.656 -9.547 1 85.12 369 THR A O 1
ATOM 2827 N N . LEU A 1 370 ? -3.061 9.852 -10.93 1 83.94 370 LEU A N 1
ATOM 2828 C CA . LEU A 1 370 ? -3.943 8.836 -11.477 1 83.94 370 LEU A CA 1
ATOM 2829 C C . LEU A 1 370 ? -4.461 7.91 -10.383 1 83.94 370 LEU A C 1
ATOM 2831 O O . LEU A 1 370 ? -5.652 7.594 -10.344 1 83.94 370 LEU A O 1
ATOM 2835 N N . ILE A 1 371 ? -3.525 7.508 -9.508 1 76.31 371 ILE A N 1
ATOM 2836 C CA . ILE A 1 371 ? -3.941 6.664 -8.391 1 76.31 371 ILE A CA 1
ATOM 2837 C C . ILE A 1 371 ? -3.641 7.375 -7.066 1 76.31 371 ILE A C 1
ATOM 2839 O O . ILE A 1 371 ? -2.477 7.57 -6.711 1 76.31 371 ILE A O 1
ATOM 2843 N N . PRO A 1 372 ? -4.809 7.742 -6.469 1 73.94 372 PRO A N 1
ATOM 2844 C CA . PRO A 1 372 ? -4.574 8.391 -5.176 1 73.94 372 PRO A CA 1
ATOM 2845 C C . PRO A 1 372 ? -4.051 7.422 -4.117 1 73.94 372 PRO A C 1
ATOM 2847 O O . PRO A 1 372 ? -4.711 6.426 -3.805 1 73.94 372 PRO A O 1
ATOM 2850 N N . SER A 1 373 ? -2.852 7.625 -3.594 1 75.31 373 SER A N 1
ATOM 2851 C CA . SER A 1 373 ? -2.266 6.746 -2.586 1 75.31 373 SER A CA 1
ATOM 2852 C C . SER A 1 373 ? -2.584 7.234 -1.176 1 75.31 373 SER A C 1
ATOM 2854 O O . SER A 1 373 ? -2.432 6.488 -0.207 1 75.31 373 SER A O 1
ATOM 2856 N N . TYR A 1 374 ? -3.043 8.469 -0.945 1 76.06 374 TYR A N 1
ATOM 2857 C CA . TYR A 1 374 ? -3.312 9.117 0.333 1 76.06 374 TYR A CA 1
ATOM 2858 C C . TYR A 1 374 ? -2.164 8.898 1.31 1 76.06 374 TYR A C 1
ATOM 2860 O O . TYR A 1 374 ? -2.381 8.477 2.447 1 76.06 374 TYR A O 1
ATOM 2868 N N . GLY A 1 375 ? -0.901 9.008 0.833 1 72.75 375 GLY A N 1
ATOM 2869 C CA . GLY A 1 375 ? 0.287 8.984 1.673 1 72.75 375 GLY A CA 1
ATOM 2870 C C . GLY A 1 375 ? 0.957 7.621 1.714 1 72.75 375 GLY A C 1
ATOM 2871 O O . GLY A 1 375 ? 2.045 7.477 2.271 1 72.75 375 GLY A O 1
ATOM 2872 N N . SER A 1 376 ? 0.425 6.555 1.122 1 75.56 376 SER A N 1
ATOM 2873 C CA . SER A 1 376 ? 0.981 5.207 1.212 1 75.56 376 SER A CA 1
ATOM 2874 C C . SER A 1 376 ? 2.064 4.984 0.162 1 75.56 376 SER A C 1
ATOM 2876 O O . SER A 1 376 ? 1.946 5.461 -0.969 1 75.56 376 SER A O 1
ATOM 2878 N N . GLU A 1 377 ? 3.137 4.305 0.644 1 73.25 377 GLU A N 1
ATOM 2879 C CA . GLU A 1 377 ? 4.176 3.877 -0.29 1 73.25 377 GLU A CA 1
ATOM 2880 C C . GLU A 1 377 ? 3.748 2.627 -1.054 1 73.25 377 GLU A C 1
ATOM 2882 O O . GLU A 1 377 ? 3.262 1.664 -0.457 1 73.25 377 GLU A O 1
ATOM 2887 N N . LEU A 1 378 ? 3.938 2.654 -2.314 1 69.69 378 LEU A N 1
ATOM 2888 C CA . LEU A 1 378 ? 3.338 1.609 -3.137 1 69.69 378 LEU A CA 1
ATOM 2889 C C . LEU A 1 378 ? 4.266 0.402 -3.24 1 69.69 378 LEU A C 1
ATOM 2891 O O . LEU A 1 378 ? 3.801 -0.731 -3.383 1 69.69 378 LEU A O 1
ATOM 2895 N N . ILE A 1 379 ? 5.594 0.667 -3.201 1 70.75 379 ILE A N 1
ATOM 2896 C CA . ILE A 1 379 ? 6.512 -0.453 -3.381 1 70.75 379 ILE A CA 1
ATOM 2897 C C . ILE A 1 379 ? 7.352 -0.64 -2.119 1 70.75 379 ILE A C 1
ATOM 2899 O O . ILE A 1 379 ? 7.875 0.33 -1.564 1 70.75 379 ILE A O 1
ATOM 2903 N N . GLY A 1 380 ? 7.426 -1.926 -1.723 1 69.62 380 GLY A N 1
ATOM 2904 C CA . GLY A 1 380 ? 8.219 -2.26 -0.549 1 69.62 380 GLY A CA 1
ATOM 2905 C C . GLY A 1 380 ? 7.387 -2.375 0.716 1 69.62 380 GLY A C 1
ATOM 2906 O O . GLY A 1 380 ? 6.168 -2.547 0.652 1 69.62 380 GLY A O 1
ATOM 2907 N N . MET A 1 381 ? 8.086 -2.443 1.755 1 72.19 381 MET A N 1
ATOM 2908 C CA . MET A 1 381 ? 7.426 -2.572 3.051 1 72.19 381 MET A CA 1
ATOM 2909 C C . MET A 1 381 ? 6.809 -1.246 3.48 1 72.19 381 MET A C 1
ATOM 2911 O O . MET A 1 381 ? 7.426 -0.19 3.322 1 72.19 381 MET A O 1
ATOM 2915 N N . GLN A 1 382 ? 5.598 -1.332 3.877 1 79.94 382 GLN A N 1
ATOM 2916 C CA . GLN A 1 382 ? 4.973 -0.136 4.43 1 79.94 382 GLN A CA 1
ATOM 2917 C C . GLN A 1 382 ? 5.715 0.346 5.676 1 79.94 382 GLN A C 1
ATOM 2919 O O . GLN A 1 382 ? 6.195 -0.463 6.473 1 79.94 382 GLN A O 1
ATOM 2924 N N . ARG A 1 383 ? 5.773 1.624 5.766 1 84.31 383 ARG A N 1
ATOM 2925 C CA . ARG A 1 383 ? 6.434 2.193 6.938 1 84.31 383 ARG A CA 1
ATOM 2926 C C . ARG A 1 383 ? 5.645 1.898 8.211 1 84.31 383 ARG A C 1
ATOM 2928 O O . ARG A 1 383 ? 4.414 1.948 8.203 1 84.31 383 ARG A O 1
ATOM 2935 N N . ASP A 1 384 ? 6.324 1.469 9.203 1 87.5 384 ASP A N 1
ATOM 2936 C CA . ASP A 1 384 ? 5.758 1.36 10.547 1 87.5 384 ASP A CA 1
ATOM 2937 C C . ASP A 1 384 ? 6.102 2.586 11.391 1 87.5 384 ASP A C 1
ATOM 2939 O O . ASP A 1 384 ? 7.121 2.602 12.086 1 87.5 384 ASP A O 1
ATOM 2943 N N . TRP A 1 385 ? 5.27 3.52 11.469 1 93.44 385 TRP A N 1
ATOM 2944 C CA . TRP A 1 385 ? 5.508 4.812 12.102 1 93.44 385 TRP A CA 1
ATOM 2945 C C . TRP A 1 385 ? 5.867 4.648 13.57 1 93.44 385 TRP A C 1
ATOM 2947 O O . TRP A 1 385 ? 6.758 5.332 14.078 1 93.44 385 TRP A O 1
ATOM 2957 N N . ASN A 1 386 ? 5.125 3.779 14.211 1 94.06 386 ASN A N 1
ATOM 2958 C CA . ASN A 1 386 ? 5.375 3.602 15.633 1 94.06 386 ASN A CA 1
ATOM 2959 C C . ASN A 1 386 ? 6.746 2.975 15.891 1 94.06 386 ASN A C 1
ATOM 2961 O O . ASN A 1 386 ? 7.477 3.41 16.781 1 94.06 386 ASN A O 1
ATOM 2965 N N . GLU A 1 387 ? 7.07 1.979 15.195 1 90.12 387 GLU A N 1
ATOM 2966 C CA . GLU A 1 387 ? 8.375 1.35 15.367 1 90.12 387 GLU A CA 1
ATOM 2967 C C . GLU A 1 387 ? 9.508 2.332 15.062 1 90.12 387 GLU A C 1
ATOM 2969 O O . GLU A 1 387 ? 10.523 2.352 15.758 1 90.12 387 GLU A O 1
ATOM 2974 N N . GLU A 1 388 ? 9.352 3.082 14.016 1 91.38 388 GLU A N 1
ATOM 2975 C CA . GLU A 1 388 ? 10.367 4.078 13.672 1 91.38 388 GLU A CA 1
ATOM 2976 C C . GLU A 1 388 ? 10.5 5.129 14.766 1 91.38 388 GLU A C 1
ATOM 2978 O O . GLU A 1 388 ? 11.609 5.496 15.148 1 91.38 388 GLU A O 1
ATOM 2983 N N . LEU A 1 389 ? 9.383 5.602 15.227 1 95 389 LEU A N 1
ATOM 2984 C CA . LEU A 1 389 ? 9.391 6.605 16.281 1 95 389 LEU A CA 1
ATOM 2985 C C . LEU A 1 389 ? 10.086 6.074 17.531 1 95 389 LEU A C 1
ATOM 2987 O O . LEU A 1 389 ? 10.953 6.746 18.094 1 95 389 LEU A O 1
ATOM 2991 N N . GLN A 1 390 ? 9.68 4.883 17.953 1 94.94 390 GLN A N 1
ATOM 2992 C CA . GLN A 1 390 ? 10.234 4.312 19.172 1 94.94 390 GLN A CA 1
ATOM 2993 C C . GLN A 1 390 ? 11.719 3.998 19.016 1 94.94 390 GLN A C 1
ATOM 2995 O O . GLN A 1 390 ? 12.5 4.176 19.938 1 94.94 390 GLN A O 1
ATOM 3000 N N . SER A 1 391 ? 12.156 3.545 17.844 1 90.44 391 SER A N 1
ATOM 3001 C CA . SER A 1 391 ? 13.57 3.285 17.578 1 90.44 391 SER A CA 1
ATOM 3002 C C . SER A 1 391 ? 14.398 4.562 17.688 1 90.44 391 SER A C 1
ATOM 3004 O O . SER A 1 391 ? 15.516 4.535 18.203 1 90.44 391 SER A O 1
ATOM 3006 N N . CYS A 1 392 ? 13.852 5.656 17.172 1 92 392 CYS A N 1
ATOM 3007 C CA . CYS A 1 392 ? 14.539 6.941 17.297 1 92 392 CYS A CA 1
ATOM 3008 C C . CYS A 1 392 ? 14.617 7.387 18.75 1 92 392 CYS A C 1
ATOM 3010 O O . CYS A 1 392 ? 15.641 7.922 19.172 1 92 392 CYS A O 1
ATOM 3012 N N . ARG A 1 393 ? 13.578 7.211 19.531 1 92.94 393 ARG A N 1
ATOM 3013 C CA . ARG A 1 393 ? 13.539 7.602 20.938 1 92.94 393 ARG A CA 1
ATOM 3014 C C . ARG A 1 393 ? 14.555 6.812 21.75 1 92.94 393 ARG A C 1
ATOM 3016 O O . ARG A 1 393 ? 15.023 7.285 22.797 1 92.94 393 ARG A O 1
ATOM 3023 N N . GLU A 1 394 ? 14.922 5.66 21.297 1 92.19 394 GLU A N 1
ATOM 3024 C CA . GLU A 1 394 ? 15.844 4.789 22.016 1 92.19 394 GLU A CA 1
ATOM 3025 C C . GLU A 1 394 ? 17.281 5.047 21.609 1 92.19 394 GLU A C 1
ATOM 3027 O O . GLU A 1 394 ? 18.203 4.406 22.125 1 92.19 394 GLU A O 1
ATOM 3032 N N . PHE A 1 395 ? 17.5 6.027 20.75 1 89.81 395 PHE A N 1
ATOM 3033 C CA . PHE A 1 395 ? 18.859 6.426 20.422 1 89.81 395 PHE A CA 1
ATOM 3034 C C . PHE A 1 395 ? 19.609 6.844 21.688 1 89.81 395 PHE A C 1
ATOM 3036 O O . PHE A 1 395 ? 19 7.379 22.625 1 89.81 395 PHE A O 1
ATOM 3043 N N . PRO A 1 396 ? 20.953 6.711 21.656 1 90.88 396 PRO A N 1
ATOM 3044 C CA . PRO A 1 396 ? 21.734 7.18 22.797 1 90.88 396 PRO A CA 1
ATOM 3045 C C . PRO A 1 396 ? 21.719 8.695 22.938 1 90.88 396 PRO A C 1
ATOM 3047 O O . PRO A 1 396 ? 21.547 9.414 21.953 1 90.88 396 PRO A O 1
ATOM 3050 N N . ARG A 1 397 ? 21.828 9.258 24.188 1 89.69 397 ARG A N 1
ATOM 3051 C CA . ARG A 1 397 ? 21.75 10.695 24.438 1 89.69 397 ARG A CA 1
ATOM 3052 C C . ARG A 1 397 ? 22.828 11.148 25.422 1 89.69 397 ARG A C 1
ATOM 3054 O O . ARG A 1 397 ? 22.641 12.156 26.109 1 89.69 397 ARG A O 1
ATOM 3061 N N . THR A 1 398 ? 23.859 10.484 25.391 1 90.62 398 THR A N 1
ATOM 3062 C CA . THR A 1 398 ? 24.906 10.766 26.359 1 90.62 398 THR A CA 1
ATOM 3063 C C . THR A 1 398 ? 25.75 11.961 25.922 1 90.62 398 THR A C 1
ATOM 3065 O O . THR A 1 398 ? 26.219 12.734 26.75 1 90.62 398 THR A O 1
ATOM 3068 N N . THR A 1 399 ? 25.969 12.164 24.625 1 89.94 399 THR A N 1
ATOM 3069 C CA . THR A 1 399 ? 26.75 13.281 24.094 1 89.94 399 THR A CA 1
ATOM 3070 C C . THR A 1 399 ? 25.844 14.266 23.359 1 89.94 399 THR A C 1
ATOM 3072 O O . THR A 1 399 ? 24.75 13.914 22.938 1 89.94 399 THR A O 1
ATOM 3075 N N . PRO A 1 400 ? 26.281 15.531 23.328 1 87.19 400 PRO A N 1
ATOM 3076 C CA . PRO A 1 400 ? 25.484 16.516 22.594 1 87.19 400 PRO A CA 1
ATOM 3077 C C . PRO A 1 400 ? 25.266 16.125 21.125 1 87.19 400 PRO A C 1
ATOM 3079 O O . PRO A 1 400 ? 24.188 16.359 20.578 1 87.19 400 PRO A O 1
ATOM 3082 N N . GLN A 1 401 ? 26.266 15.57 20.562 1 83.88 401 GLN A N 1
ATOM 3083 C CA . GLN A 1 401 ? 26.141 15.164 19.156 1 83.88 401 GLN A CA 1
ATOM 3084 C C . GLN A 1 401 ? 25.094 14.062 19 1 83.88 401 GLN A C 1
ATOM 3086 O O . GLN A 1 401 ? 24.344 14.047 18.031 1 83.88 401 GLN A O 1
ATOM 3091 N N . GLU A 1 402 ? 25.125 13.148 19.922 1 89.56 402 GLU A N 1
ATOM 3092 C CA . GLU A 1 402 ? 24.125 12.094 19.906 1 89.56 402 GLU A CA 1
ATOM 3093 C C . GLU A 1 402 ? 22.719 12.672 20.078 1 89.56 402 GLU A C 1
ATOM 3095 O O . GLU A 1 402 ? 21.766 12.211 19.422 1 89.56 402 GLU A O 1
ATOM 3100 N N . ARG A 1 403 ? 22.641 13.648 20.859 1 91 403 ARG A N 1
ATOM 3101 C CA . ARG A 1 403 ? 21.344 14.273 21.094 1 91 403 ARG A CA 1
ATOM 3102 C C . ARG A 1 403 ? 20.844 15.008 19.844 1 91 403 ARG A C 1
ATOM 3104 O O . ARG A 1 403 ? 19.656 14.984 19.531 1 91 403 ARG A O 1
ATOM 3111 N N . ILE A 1 404 ? 21.766 15.656 19.203 1 89.06 404 ILE A N 1
ATOM 3112 C CA . ILE A 1 404 ? 21.422 16.375 17.969 1 89.06 404 ILE A CA 1
ATOM 3113 C C . ILE A 1 404 ? 20.938 15.375 16.922 1 89.06 404 ILE A C 1
ATOM 3115 O O . ILE A 1 404 ? 19.922 15.609 16.25 1 89.06 404 ILE A O 1
ATOM 3119 N N . LEU A 1 405 ? 21.641 14.266 16.812 1 87.12 405 LEU A N 1
ATOM 3120 C CA . LEU A 1 405 ? 21.266 13.242 15.852 1 87.12 405 LEU A CA 1
ATOM 3121 C C . LEU A 1 405 ? 19.906 12.648 16.203 1 87.12 405 LEU A C 1
ATOM 3123 O O . LEU A 1 405 ? 19.094 12.375 15.305 1 87.12 405 LEU A O 1
ATOM 3127 N N . ARG A 1 406 ? 19.688 12.414 17.438 1 92 406 ARG A N 1
ATOM 3128 C CA . ARG A 1 406 ? 18.406 11.898 17.906 1 92 406 ARG A CA 1
ATOM 3129 C C . ARG A 1 406 ? 17.281 12.859 17.578 1 92 406 ARG A C 1
ATOM 3131 O O . ARG A 1 406 ? 16.234 12.453 17.078 1 92 406 ARG A O 1
ATOM 3138 N N . ASP A 1 407 ? 17.484 14.109 17.844 1 93.06 407 ASP A N 1
ATOM 3139 C CA . ASP A 1 407 ? 16.453 15.117 17.594 1 93.06 407 ASP A CA 1
ATOM 3140 C C . ASP A 1 407 ? 16.156 15.25 16.109 1 93.06 407 ASP A C 1
ATOM 3142 O O . ASP A 1 407 ? 15.008 15.461 15.719 1 93.06 407 ASP A O 1
ATOM 3146 N N . ARG A 1 408 ? 17.188 15.227 15.375 1 89.31 408 ARG A N 1
ATOM 3147 C CA . ARG A 1 408 ? 17.016 15.305 13.93 1 89.31 408 ARG A CA 1
ATOM 3148 C C . ARG A 1 408 ? 16.172 14.141 13.422 1 89.31 408 ARG A C 1
ATOM 3150 O O . ARG A 1 408 ? 15.258 14.328 12.617 1 89.31 408 ARG A O 1
ATOM 3157 N N . ALA A 1 409 ? 16.469 12.945 13.898 1 91.19 409 ALA A N 1
ATOM 3158 C CA . ALA A 1 409 ? 15.734 11.75 13.5 1 91.19 409 ALA A CA 1
ATOM 3159 C C . ALA A 1 409 ? 14.273 11.836 13.945 1 91.19 409 ALA A C 1
ATOM 3161 O O . ALA A 1 409 ? 13.367 11.492 13.188 1 91.19 409 ALA A O 1
ATOM 3162 N N . LEU A 1 410 ? 14.102 12.289 15.094 1 93.62 410 LEU A N 1
ATOM 3163 C CA . LEU A 1 410 ? 12.758 12.422 15.641 1 93.62 410 LEU A CA 1
ATOM 3164 C C . LEU A 1 410 ? 11.953 13.453 14.859 1 93.62 410 LEU A C 1
ATOM 3166 O O . LEU A 1 410 ? 10.766 13.242 14.578 1 93.62 410 LEU A O 1
ATOM 3170 N N . TYR A 1 411 ? 12.602 14.57 14.531 1 92.44 411 TYR A N 1
ATOM 3171 C CA . TYR A 1 411 ? 11.922 15.617 13.766 1 92.44 411 TYR A CA 1
ATOM 3172 C C . TYR A 1 411 ? 11.508 15.109 12.391 1 92.44 411 TYR A C 1
ATOM 3174 O O . TYR A 1 411 ? 10.375 15.352 11.953 1 92.44 411 TYR A O 1
ATOM 3182 N N . LYS A 1 412 ? 12.32 14.445 11.805 1 90.25 412 LYS A N 1
ATOM 3183 C CA . LYS A 1 412 ? 12.039 13.938 10.469 1 90.25 412 LYS A CA 1
ATOM 3184 C C . LYS A 1 412 ? 10.906 12.914 10.484 1 90.25 412 LYS A C 1
ATOM 3186 O O . LYS A 1 412 ? 9.945 13.031 9.727 1 90.25 412 LYS A O 1
ATOM 3191 N N . VAL A 1 413 ? 10.977 11.859 11.336 1 93.44 413 VAL A N 1
ATOM 3192 C CA . VAL A 1 413 ? 10 10.781 11.391 1 93.44 413 VAL A CA 1
ATOM 3193 C C . VAL A 1 413 ? 8.625 11.344 11.75 1 93.44 413 VAL A C 1
ATOM 3195 O O . VAL A 1 413 ? 7.617 10.969 11.148 1 93.44 413 VAL A O 1
ATOM 3198 N N . THR A 1 414 ? 8.586 12.211 12.641 1 95.12 414 THR A N 1
ATOM 3199 C CA . THR A 1 414 ? 7.309 12.758 13.086 1 95.12 414 THR A CA 1
ATOM 3200 C C . THR A 1 414 ? 6.715 13.672 12.016 1 95.12 414 THR A C 1
ATOM 3202 O O . THR A 1 414 ? 5.496 13.703 11.836 1 95.12 414 THR A O 1
ATOM 3205 N N . SER A 1 415 ? 7.578 14.461 11.336 1 93.56 415 SER A N 1
ATOM 3206 C CA . SER A 1 415 ? 7.09 15.305 10.25 1 93.56 415 SER A CA 1
ATOM 3207 C C . SER A 1 415 ? 6.52 14.469 9.109 1 93.56 415 SER A C 1
ATOM 3209 O O . SER A 1 415 ? 5.484 14.812 8.539 1 93.56 415 SER A O 1
ATOM 3211 N N . ASP A 1 416 ? 7.184 13.406 8.789 1 92.94 416 ASP A N 1
ATOM 3212 C CA . ASP A 1 416 ? 6.688 12.5 7.766 1 92.94 416 ASP A CA 1
ATOM 3213 C C . ASP A 1 416 ? 5.34 11.898 8.164 1 92.94 416 ASP A C 1
ATOM 3215 O O . ASP A 1 416 ? 4.449 11.742 7.328 1 92.94 416 ASP A O 1
ATOM 3219 N N . PHE A 1 417 ? 5.297 11.445 9.414 1 95.19 417 PHE A N 1
ATOM 3220 C CA . PHE A 1 417 ? 4.039 10.922 9.938 1 95.19 417 PHE A CA 1
ATOM 3221 C C . PHE A 1 417 ? 2.918 11.938 9.766 1 95.19 417 PHE A C 1
ATOM 3223 O O . PHE A 1 417 ? 1.815 11.586 9.344 1 95.19 417 PHE A O 1
ATOM 3230 N N . VAL A 1 418 ? 3.164 13.203 10.094 1 96.75 418 VAL A N 1
ATOM 3231 C CA . VAL A 1 418 ? 2.148 14.25 10.023 1 96.75 418 VAL A CA 1
ATOM 3232 C C . VAL A 1 418 ? 1.688 14.43 8.578 1 96.75 418 VAL A C 1
ATOM 3234 O O . VAL A 1 418 ? 0.491 14.562 8.312 1 96.75 418 VAL A O 1
ATOM 3237 N N . ASP A 1 419 ? 2.594 14.477 7.703 1 94.5 419 ASP A N 1
ATOM 3238 C CA . ASP A 1 419 ? 2.252 14.594 6.289 1 94.5 419 ASP A CA 1
ATOM 3239 C C . ASP A 1 419 ? 1.339 13.453 5.844 1 94.5 419 ASP A C 1
ATOM 3241 O O . ASP A 1 419 ? 0.352 13.68 5.141 1 94.5 419 ASP A O 1
ATOM 3245 N N . ALA A 1 420 ? 1.708 12.227 6.215 1 94.06 420 ALA A N 1
ATOM 3246 C CA . ALA A 1 420 ? 0.885 11.062 5.898 1 94.06 420 ALA A CA 1
ATOM 3247 C C . ALA A 1 420 ? -0.485 11.164 6.562 1 94.06 420 ALA A C 1
ATOM 3249 O O . ALA A 1 420 ? -1.499 10.789 5.969 1 94.06 420 ALA A O 1
ATOM 3250 N N . ALA A 1 421 ? -0.506 11.633 7.781 1 96.81 421 ALA A N 1
ATOM 3251 C CA . ALA A 1 421 ? -1.75 11.781 8.531 1 96.81 421 ALA A CA 1
ATOM 3252 C C . ALA A 1 421 ? -2.684 12.781 7.859 1 96.81 421 ALA A C 1
ATOM 3254 O O . ALA A 1 421 ? -3.9 12.578 7.824 1 96.81 421 ALA A O 1
ATOM 3255 N N . ILE A 1 422 ? -2.139 13.859 7.355 1 96.88 422 ILE A N 1
ATOM 3256 C CA . ILE A 1 422 ? -2.938 14.867 6.668 1 96.88 422 ILE A CA 1
ATOM 3257 C C . ILE A 1 422 ? -3.613 14.242 5.449 1 96.88 422 ILE A C 1
ATOM 3259 O O . ILE A 1 422 ? -4.828 14.367 5.273 1 96.88 422 ILE A O 1
ATOM 3263 N N . SER A 1 423 ? -2.865 13.555 4.684 1 94.38 423 SER A N 1
ATOM 3264 C CA . SER A 1 423 ? -3.393 12.922 3.48 1 94.38 423 SER A CA 1
ATOM 3265 C C . SER A 1 423 ? -4.453 11.883 3.824 1 94.38 423 SER A C 1
ATOM 3267 O O . SER A 1 423 ? -5.492 11.805 3.164 1 94.38 423 SER A O 1
ATOM 3269 N N . GLY A 1 424 ? -4.148 11.055 4.816 1 95 424 GLY A N 1
ATOM 3270 C CA . GLY A 1 424 ? -5.109 10.055 5.246 1 95 424 GLY A CA 1
ATOM 3271 C C . GLY A 1 424 ? -6.402 10.648 5.766 1 95 424 GLY A C 1
ATOM 3272 O O . GLY A 1 424 ? -7.488 10.141 5.473 1 95 424 GLY A O 1
ATOM 3273 N N . ALA A 1 425 ? -6.32 11.719 6.547 1 97 425 ALA A N 1
ATOM 3274 C CA . ALA A 1 425 ? -7.504 12.367 7.113 1 97 425 ALA A CA 1
ATOM 3275 C C . ALA A 1 425 ? -8.391 12.945 6.012 1 97 425 ALA A C 1
ATOM 3277 O O . ALA A 1 425 ? -9.617 12.852 6.086 1 97 425 ALA A O 1
ATOM 3278 N N . VAL A 1 426 ? -7.781 13.516 5.043 1 95.69 426 VAL A N 1
ATOM 3279 C CA . VAL A 1 426 ? -8.531 14.039 3.908 1 95.69 426 VAL A CA 1
ATOM 3280 C C . VAL A 1 426 ? -9.242 12.898 3.188 1 95.69 426 VAL A C 1
ATOM 3282 O O . VAL A 1 426 ? -10.406 13.031 2.801 1 95.69 426 VAL A O 1
ATOM 3285 N N . GLY A 1 427 ? -8.547 11.781 3.041 1 93.56 427 GLY A N 1
ATOM 3286 C CA . GLY A 1 427 ? -9.164 10.609 2.438 1 93.56 427 GLY A CA 1
ATOM 3287 C C . GLY A 1 427 ? -10.352 10.086 3.225 1 93.56 427 GLY A C 1
ATOM 3288 O O . GLY A 1 427 ? -11.336 9.633 2.643 1 93.56 427 GLY A O 1
ATOM 3289 N N . VAL A 1 428 ? -10.281 10.133 4.5 1 94.31 428 VAL A N 1
ATOM 3290 C CA . VAL A 1 428 ? -11.359 9.688 5.379 1 94.31 428 VAL A CA 1
ATOM 3291 C C . VAL A 1 428 ? -12.57 10.602 5.215 1 94.31 428 VAL A C 1
ATOM 3293 O O . VAL A 1 428 ? -13.695 10.125 5.031 1 94.31 428 VAL A O 1
ATOM 3296 N N . ILE A 1 429 ? -12.328 11.906 5.246 1 94.62 429 ILE A N 1
ATOM 3297 C CA . ILE A 1 429 ? -13.406 12.883 5.188 1 94.62 429 ILE A CA 1
ATOM 3298 C C . ILE A 1 429 ? -14.07 12.836 3.811 1 94.62 429 ILE A C 1
ATOM 3300 O O . ILE A 1 429 ? -15.289 12.969 3.699 1 94.62 429 ILE A O 1
ATOM 3304 N N . ASN A 1 430 ? -13.25 12.586 2.801 1 91.06 430 ASN A N 1
ATOM 3305 C CA . ASN A 1 430 ? -13.773 12.492 1.442 1 91.06 430 ASN A CA 1
ATOM 3306 C C . ASN A 1 430 ? -14.383 11.117 1.173 1 91.06 430 ASN A C 1
ATOM 3308 O O . ASN A 1 430 ? -14.797 10.828 0.048 1 91.06 430 ASN A O 1
ATOM 3312 N N . ARG A 1 431 ? -14.352 10.234 2.088 1 89.06 431 ARG A N 1
ATOM 3313 C CA . ARG A 1 431 ? -14.984 8.914 2.039 1 89.06 431 ARG A CA 1
ATOM 3314 C C . ARG A 1 431 ? -14.258 8 1.062 1 89.06 431 ARG A C 1
ATOM 3316 O O . ARG A 1 431 ? -14.891 7.176 0.394 1 89.06 431 ARG A O 1
ATOM 3323 N N . CYS A 1 432 ? -13.016 8.242 0.955 1 88.69 432 CYS A N 1
ATOM 3324 C CA . CYS A 1 432 ? -12.203 7.414 0.071 1 88.69 432 CYS A CA 1
ATOM 3325 C C . CYS A 1 432 ? -11.609 6.234 0.829 1 88.69 432 CYS A C 1
ATOM 3327 O O . CYS A 1 432 ? -11.25 5.223 0.226 1 88.69 432 CYS A O 1
ATOM 3329 N N . ILE A 1 433 ? -11.445 6.332 2.074 1 90.94 433 ILE A N 1
ATOM 3330 C CA . ILE A 1 433 ? -10.953 5.273 2.951 1 90.94 433 ILE A CA 1
ATOM 3331 C C . ILE A 1 433 ? -12.117 4.68 3.742 1 90.94 433 ILE A C 1
ATOM 3333 O O . ILE A 1 433 ? -12.781 5.379 4.512 1 90.94 433 ILE A O 1
ATOM 3337 N N . PRO A 1 434 ? -12.398 3.449 3.566 1 88.38 434 PRO A N 1
ATOM 3338 C CA . PRO A 1 434 ? -13.531 2.838 4.266 1 88.38 434 PRO A CA 1
ATOM 3339 C C . PRO A 1 434 ? -13.25 2.582 5.742 1 88.38 434 PRO A C 1
ATOM 3341 O O . PRO A 1 434 ? -12.102 2.305 6.113 1 88.38 434 PRO A O 1
ATOM 3344 N N . PRO A 1 435 ? -14.266 2.688 6.527 1 91.25 435 PRO A N 1
ATOM 3345 C CA . PRO A 1 435 ? -14.078 2.395 7.953 1 91.25 435 PRO A CA 1
ATOM 3346 C C . PRO A 1 435 ? -13.906 0.903 8.227 1 91.25 435 PRO A C 1
ATOM 3348 O O . PRO A 1 435 ? -14.375 0.067 7.453 1 91.25 435 PRO A O 1
ATOM 3351 N N . ILE A 1 436 ? -13.219 0.529 9.312 1 85.31 436 ILE A N 1
ATOM 3352 C CA . ILE A 1 436 ? -13.023 -0.858 9.719 1 85.31 436 ILE A CA 1
ATOM 3353 C C . ILE A 1 436 ? -14.266 -1.356 10.461 1 85.31 436 ILE A C 1
ATOM 3355 O O . ILE A 1 436 ? -14.461 -2.564 10.609 1 85.31 436 ILE A O 1
ATOM 3359 N N . ASN A 1 437 ? -15.094 -0.41 11.047 1 85.38 437 ASN A N 1
ATOM 3360 C CA . ASN A 1 437 ? -16.359 -0.722 11.695 1 85.38 437 ASN A CA 1
ATOM 3361 C C . ASN A 1 437 ? -17.531 -0.036 11 1 85.38 437 ASN A C 1
ATOM 3363 O O . ASN A 1 437 ? -18.234 0.783 11.609 1 85.38 437 ASN A O 1
ATOM 3367 N N . PRO A 1 438 ? -17.891 -0.456 9.836 1 83.81 438 PRO A N 1
ATOM 3368 C CA . PRO A 1 438 ? -18.875 0.237 9 1 83.81 438 PRO A CA 1
ATOM 3369 C C . PRO A 1 438 ? -20.297 0.146 9.562 1 83.81 438 PRO A C 1
ATOM 3371 O O . PRO A 1 438 ? -21.172 0.934 9.188 1 83.81 438 PRO A O 1
ATOM 3374 N N . THR A 1 439 ? -20.562 -0.741 10.43 1 82.19 439 THR A N 1
ATOM 3375 C CA . THR A 1 439 ? -21.922 -0.932 10.938 1 82.19 439 THR A CA 1
ATOM 3376 C C . THR A 1 439 ? -22.203 0.052 12.07 1 82.19 439 THR A C 1
ATOM 3378 O O . THR A 1 439 ? -23.375 0.276 12.414 1 82.19 439 THR A O 1
ATOM 3381 N N . ASP A 1 440 ? -21.219 0.674 12.609 1 85.69 440 ASP A N 1
ATOM 3382 C CA . ASP A 1 440 ? -21.391 1.681 13.648 1 85.69 440 ASP A CA 1
ATOM 3383 C C . ASP A 1 440 ? -21.859 3.01 13.062 1 85.69 440 ASP A C 1
ATOM 3385 O O . ASP A 1 440 ? -21.719 3.238 11.852 1 85.69 440 ASP A O 1
ATOM 3389 N N . PRO A 1 441 ? -22.484 3.795 13.977 1 84.38 441 PRO A N 1
ATOM 3390 C CA . PRO A 1 441 ? -22.781 5.148 13.5 1 84.38 441 PRO A CA 1
ATOM 3391 C C . PRO A 1 441 ? -21.531 5.891 13.023 1 84.38 441 PRO A C 1
ATOM 3393 O O . PRO A 1 441 ? -20.438 5.68 13.555 1 84.38 441 PRO A O 1
ATOM 3396 N N . GLU A 1 442 ? -21.719 6.754 12.141 1 84.81 442 GLU A N 1
ATOM 3397 C CA . GLU A 1 442 ? -20.641 7.426 11.445 1 84.81 442 GLU A CA 1
ATOM 3398 C C . GLU A 1 442 ? -19.703 8.141 12.422 1 84.81 442 GLU A C 1
ATOM 3400 O O . GLU A 1 442 ? -18.484 8.172 12.227 1 84.81 442 GLU A O 1
ATOM 3405 N N . CYS A 1 443 ? -20.25 8.797 13.398 1 85.81 443 CYS A N 1
ATOM 3406 C CA . CYS A 1 443 ? -19.438 9.562 14.344 1 85.81 443 CYS A CA 1
ATOM 3407 C C . CYS A 1 443 ? -18.5 8.656 15.117 1 85.81 443 CYS A C 1
ATOM 3409 O O . CYS A 1 443 ? -17.516 9.125 15.695 1 85.81 443 CYS A O 1
ATOM 3411 N N . PHE A 1 444 ? -18.75 7.305 15.109 1 88 444 PHE A N 1
ATOM 3412 C CA . PHE A 1 444 ? -17.922 6.359 15.844 1 88 444 PHE A CA 1
ATOM 3413 C C . PHE A 1 444 ? -17.047 5.543 14.898 1 88 444 PHE A C 1
ATOM 3415 O O . PHE A 1 444 ? -16.344 4.629 15.328 1 88 444 PHE A O 1
ATOM 3422 N N . HIS A 1 445 ? -17.078 5.914 13.742 1 90.75 445 HIS A N 1
ATOM 3423 C CA . HIS A 1 445 ? -16.297 5.168 12.766 1 90.75 445 HIS A CA 1
ATOM 3424 C C . HIS A 1 445 ? -14.805 5.285 13.055 1 90.75 445 HIS A C 1
ATOM 3426 O O . HIS A 1 445 ? -14.328 6.344 13.469 1 90.75 445 HIS A O 1
ATOM 3432 N N . MET A 1 446 ? -14.156 4.215 12.883 1 92.5 446 MET A N 1
ATOM 3433 C CA . MET A 1 446 ? -12.703 4.125 12.977 1 92.5 446 MET A CA 1
ATOM 3434 C C . MET A 1 446 ? -12.094 3.721 11.641 1 92.5 446 MET A C 1
ATOM 3436 O O . MET A 1 446 ? -12.695 2.951 10.891 1 92.5 446 MET A O 1
ATOM 3440 N N . TYR A 1 447 ? -10.938 4.266 11.367 1 93.75 447 TYR A N 1
ATOM 3441 C CA . TYR A 1 447 ? -10.273 4.004 10.094 1 93.75 447 TYR A CA 1
ATOM 3442 C C . TYR A 1 447 ? -8.812 3.631 10.305 1 93.75 447 TYR A C 1
ATOM 3444 O O . TYR A 1 447 ? -8.18 4.098 11.25 1 93.75 447 TYR A O 1
ATOM 3452 N N . VAL A 1 448 ? -8.289 2.719 9.508 1 92.19 448 VAL A N 1
ATOM 3453 C CA . VAL A 1 448 ? -6.863 2.404 9.484 1 92.19 448 VAL A CA 1
ATOM 3454 C C . VAL A 1 448 ? -6.344 2.467 8.047 1 92.19 448 VAL A C 1
ATOM 3456 O O . VAL A 1 448 ? -6.906 1.835 7.148 1 92.19 448 VAL A O 1
ATOM 3459 N N . HIS A 1 449 ? -5.355 3.252 7.801 1 91.88 449 HIS A N 1
ATOM 3460 C CA . HIS A 1 449 ? -4.703 3.395 6.5 1 91.88 449 HIS A CA 1
ATOM 3461 C C . HIS A 1 449 ? -3.227 3.73 6.66 1 91.88 449 HIS A C 1
ATOM 3463 O O . HIS A 1 449 ? -2.867 4.617 7.441 1 91.88 449 HIS A O 1
ATOM 3469 N N . ASN A 1 450 ? -2.316 3.016 5.887 1 90.19 450 ASN A N 1
ATOM 3470 C CA . ASN A 1 450 ? -0.886 3.301 5.918 1 90.19 450 ASN A CA 1
ATOM 3471 C C . ASN A 1 450 ? -0.333 3.246 7.336 1 90.19 450 ASN A C 1
ATOM 3473 O O . ASN A 1 450 ? 0.444 4.113 7.738 1 90.19 450 ASN A O 1
ATOM 3477 N N . ASN A 1 451 ? -0.854 2.287 8.148 1 88.69 451 ASN A N 1
ATOM 3478 C CA . ASN A 1 451 ? -0.428 2.053 9.523 1 88.69 451 ASN A CA 1
ATOM 3479 C C . ASN A 1 451 ? -0.72 3.256 10.414 1 88.69 451 ASN A C 1
ATOM 3481 O O . ASN A 1 451 ? 0.071 3.584 11.305 1 88.69 451 ASN A O 1
ATOM 3485 N N . ILE A 1 452 ? -1.764 3.988 10.117 1 95.12 452 ILE A N 1
ATOM 3486 C CA . ILE A 1 452 ? -2.244 5.098 10.938 1 95.12 452 ILE A CA 1
ATOM 3487 C C . ILE A 1 452 ? -3.707 4.867 11.312 1 95.12 452 ILE A C 1
ATOM 3489 O O . ILE A 1 452 ? -4.516 4.469 10.469 1 95.12 452 ILE A O 1
ATOM 3493 N N . PHE A 1 453 ? -4.047 5.098 12.531 1 95 453 PHE A N 1
ATOM 3494 C CA . PHE A 1 453 ? -5.414 5.016 13.031 1 95 453 PHE A CA 1
ATOM 3495 C C . PHE A 1 453 ? -6.082 6.383 13.008 1 95 453 PHE A C 1
ATOM 3497 O O . PHE A 1 453 ? -5.516 7.367 13.484 1 95 453 PHE A O 1
ATOM 3504 N N . PHE A 1 454 ? -7.281 6.473 12.414 1 96.25 454 PHE A N 1
ATOM 3505 C CA . PHE A 1 454 ? -8.031 7.723 12.328 1 96.25 454 PHE A CA 1
ATOM 3506 C C . PHE A 1 454 ? -9.375 7.594 13.039 1 96.25 454 PHE A C 1
ATOM 3508 O O . PHE A 1 454 ? -10.039 6.559 12.945 1 96.25 454 PHE A O 1
ATOM 3515 N N . SER A 1 455 ? -9.789 8.602 13.758 1 96 455 SER A N 1
ATOM 3516 C CA . SER A 1 455 ? -11.102 8.688 14.383 1 96 455 SER A CA 1
ATOM 3517 C C . SER A 1 455 ? -11.594 10.133 14.438 1 96 455 SER A C 1
ATOM 3519 O O . SER A 1 455 ? -10.789 11.07 14.398 1 96 455 SER A O 1
ATOM 3521 N N . PHE A 1 456 ? -12.93 10.359 14.492 1 95.62 456 PHE A N 1
ATOM 3522 C CA . PHE A 1 456 ? -13.516 11.695 14.555 1 95.62 456 PHE A CA 1
ATOM 3523 C C . PHE A 1 456 ? -13.609 12.172 16 1 95.62 456 PHE A C 1
ATOM 3525 O O . PHE A 1 456 ? -13.859 11.383 16.906 1 95.62 456 PHE A O 1
ATOM 3532 N N . ALA A 1 457 ? -13.328 13.484 16.219 1 95 457 ALA A N 1
ATOM 3533 C CA . ALA A 1 457 ? -13.703 14.172 17.453 1 95 457 ALA A CA 1
ATOM 3534 C C . ALA A 1 457 ? -14.977 14.984 17.266 1 95 457 ALA A C 1
ATOM 3536 O O . ALA A 1 457 ? -15.086 15.773 16.312 1 95 457 ALA A O 1
ATOM 3537 N N . VAL A 1 458 ? -16 14.766 18.156 1 89.06 458 VAL A N 1
ATOM 3538 C CA . VAL A 1 458 ? -17.297 15.414 17.953 1 89.06 458 VAL A CA 1
ATOM 3539 C C . VAL A 1 458 ? -17.781 16 19.266 1 89.06 458 VAL A C 1
ATOM 3541 O O . VAL A 1 458 ? -17.641 15.383 20.328 1 89.06 458 VAL A O 1
ATOM 3544 N N . ASP A 1 459 ? -18.219 17.234 19.281 1 79.75 459 ASP A N 1
ATOM 3545 C CA . ASP A 1 459 ? -18.797 17.859 20.469 1 79.75 459 ASP A CA 1
ATOM 3546 C C . ASP A 1 459 ? -20.281 17.531 20.578 1 79.75 459 ASP A C 1
ATOM 3548 O O . ASP A 1 459 ? -20.969 17.375 19.578 1 79.75 459 ASP A O 1
ATOM 3552 N N . SER A 1 460 ? -20.75 16.766 21.797 1 59.38 460 SER A N 1
ATOM 3553 C CA . SER A 1 460 ? -22.094 16.281 22.109 1 59.38 460 SER A CA 1
ATOM 3554 C C . SER A 1 460 ? -23.156 17.281 21.688 1 59.38 460 SER A C 1
ATOM 3556 O O . SER A 1 460 ? -24.297 16.891 21.422 1 59.38 460 SER A O 1
ATOM 3558 N N . ASP A 1 461 ? -22.984 18.594 21.984 1 52.66 461 ASP A N 1
ATOM 3559 C CA . ASP A 1 461 ? -24.125 19.438 21.625 1 52.66 461 ASP A CA 1
ATOM 3560 C C . ASP A 1 461 ? -24.5 19.266 20.156 1 52.66 461 ASP A C 1
ATOM 3562 O O . ASP A 1 461 ? -25.391 19.953 19.656 1 52.66 461 ASP A O 1
ATOM 3566 N N . MET A 1 462 ? -23.766 18.656 19.641 1 42.34 462 MET A N 1
ATOM 3567 C CA . MET A 1 462 ? -23.938 18.5 18.203 1 42.34 462 MET A CA 1
ATOM 3568 C C . MET A 1 462 ? -24.953 17.406 17.891 1 42.34 462 MET A C 1
ATOM 3570 O O . MET A 1 462 ? -24.891 16.312 18.469 1 42.34 462 MET A O 1
ATOM 3574 N N . LYS A 1 463 ? -25.969 17.828 17.422 1 40.66 463 LYS A N 1
ATOM 3575 C CA . LYS A 1 463 ? -26.953 16.938 16.828 1 40.66 463 LYS A CA 1
ATOM 3576 C C . LYS A 1 463 ? -26.297 15.797 16.078 1 40.66 463 LYS A C 1
ATOM 3578 O O . LYS A 1 463 ? -25.219 15.961 15.5 1 40.66 463 LYS A O 1
ATOM 3583 N N . PRO A 1 464 ? -26.609 14.523 16.406 1 37.94 464 PRO A N 1
ATOM 3584 C CA . PRO A 1 464 ? -26.062 13.391 15.656 1 37.94 464 PRO A CA 1
ATOM 3585 C C . PRO A 1 464 ? -25.75 13.734 14.203 1 37.94 464 PRO A C 1
ATOM 3587 O O . PRO A 1 464 ? -26.547 14.406 13.539 1 37.94 464 PRO A O 1
ATOM 3590 N N . LEU A 1 465 ? -24.562 13.859 13.859 1 36 465 LEU A N 1
ATOM 3591 C CA . LEU A 1 465 ? -24.203 13.938 12.445 1 36 465 LEU A CA 1
ATOM 3592 C C . LEU A 1 465 ? -25.094 13.023 11.609 1 36 465 LEU A C 1
ATOM 3594 O O . LEU A 1 465 ? -24.984 11.797 11.68 1 36 465 LEU A O 1
ATOM 3598 N N . SER A 1 466 ? -26.375 13.281 11.578 1 32.22 466 SER A N 1
ATOM 3599 C CA . SER A 1 466 ? -27.328 12.5 10.812 1 32.22 466 SER A CA 1
ATOM 3600 C C . SER A 1 466 ? -26.859 12.273 9.383 1 32.22 466 SER A C 1
ATOM 3602 O O . SER A 1 466 ? -26.531 13.227 8.672 1 32.22 466 SER A O 1
ATOM 3604 N N . LYS A 1 467 ? -26.375 11.305 9.016 1 34.5 467 LYS A N 1
ATOM 3605 C CA . LYS A 1 467 ? -26.469 11.008 7.59 1 34.5 467 LYS A CA 1
ATOM 3606 C C . LYS A 1 467 ? -27.734 11.617 6.984 1 34.5 467 LYS A C 1
ATOM 3608 O O . LYS A 1 467 ? -28.5 12.273 7.684 1 34.5 467 LYS A O 1
ATOM 3613 N N . LYS A 1 468 ? -28.391 10.766 5.91 1 31.44 468 LYS A N 1
ATOM 3614 C CA . LYS A 1 468 ? -29.562 10.938 5.062 1 31.44 468 LYS A CA 1
ATOM 3615 C C . LYS A 1 468 ? -30.812 11.18 5.902 1 31.44 468 LYS A C 1
ATOM 3617 O O . LYS A 1 468 ? -31.156 10.367 6.766 1 31.44 468 LYS A O 1
ATOM 3622 N N . ARG A 1 469 ? -31.203 12.32 6.137 1 27.66 469 ARG A N 1
ATOM 3623 C CA . ARG A 1 469 ? -32.594 12.531 6.551 1 27.66 469 ARG A CA 1
ATOM 3624 C C . ARG A 1 469 ? -33.531 11.516 5.898 1 27.66 469 ARG A C 1
ATOM 3626 O O . ARG A 1 469 ? -33.625 11.461 4.672 1 27.66 469 ARG A O 1
ATOM 3633 N N . SER A 1 470 ? -33.688 10.383 6.422 1 28.16 470 SER A N 1
ATOM 3634 C CA . SER A 1 470 ? -34.875 9.609 6 1 28.16 470 SER A CA 1
ATOM 3635 C C . SER A 1 470 ? -36.094 10.508 5.844 1 28.16 470 SER A C 1
ATOM 3637 O O . SER A 1 470 ? -36.375 11.32 6.723 1 28.16 470 SER A O 1
ATOM 3639 N N . VAL A 1 471 ? -36.438 10.922 4.594 1 28.66 471 VAL A N 1
ATOM 3640 C CA . VAL A 1 471 ? -37.781 11.422 4.254 1 28.66 471 VAL A CA 1
ATOM 3641 C C . VAL A 1 471 ? -38.844 10.711 5.094 1 28.66 471 VAL A C 1
ATOM 3643 O O . VAL A 1 471 ? -39.094 9.523 4.895 1 28.66 471 VAL A O 1
ATOM 3646 N N . ASP A 1 472 ? -38.906 10.867 6.332 1 26.48 472 ASP A N 1
ATOM 3647 C CA . ASP A 1 472 ? -40.125 10.43 7.027 1 26.48 472 ASP A CA 1
ATOM 3648 C C . ASP A 1 472 ? -41.375 11.008 6.371 1 26.48 472 ASP A C 1
ATOM 3650 O O . ASP A 1 472 ? -41.594 12.219 6.395 1 26.48 472 ASP A O 1
ATOM 3654 N N . THR A 1 473 ? -41.906 10.547 5.211 1 25.7 473 THR A N 1
ATOM 3655 C CA . THR A 1 473 ? -43.281 10.695 4.777 1 25.7 473 THR A CA 1
ATOM 3656 C C . THR A 1 473 ? -44.25 10.398 5.922 1 25.7 473 THR A C 1
ATOM 3658 O O . THR A 1 473 ? -44.531 9.234 6.223 1 25.7 473 THR A O 1
ATOM 3661 N N . TYR A 1 474 ? -44.188 10.883 7.121 1 22.16 474 TYR A N 1
ATOM 3662 C CA . TYR A 1 474 ? -45.188 10.656 8.148 1 22.16 474 TYR A CA 1
ATOM 3663 C C . TYR A 1 474 ? -46.562 11.07 7.645 1 22.16 474 TYR A C 1
ATOM 3665 O O . TYR A 1 474 ? -46.688 11.969 6.812 1 22.16 474 TYR A O 1
ATOM 3673 N N . SER A 1 475 ? -47.688 10.195 7.961 1 22.47 475 SER A N 1
ATOM 3674 C CA . SER A 1 475 ? -49.125 10.031 7.969 1 22.47 475 SER A CA 1
ATOM 3675 C C . SER A 1 475 ? -49.812 11.203 8.664 1 22.47 475 SER A C 1
ATOM 3677 O O . SER A 1 475 ? -49.594 11.438 9.859 1 22.47 475 SER A O 1
ATOM 3679 N N . ASN A 1 476 ? -50.062 12.328 8.078 1 21.78 476 ASN A N 1
ATOM 3680 C CA . ASN A 1 476 ? -50.906 13.438 8.539 1 21.78 476 ASN A CA 1
ATOM 3681 C C . ASN A 1 476 ? -52.281 12.969 8.969 1 21.78 476 ASN A C 1
ATOM 3683 O O . ASN A 1 476 ? -53.219 13.773 9.102 1 21.78 476 ASN A O 1
ATOM 3687 N N . SER A 1 477 ? -52.75 11.703 8.945 1 20.44 477 SER A N 1
ATOM 3688 C CA . SER A 1 477 ? -54.188 11.586 8.852 1 20.44 477 SER A CA 1
ATOM 3689 C C . SER A 1 477 ? -54.875 12.016 10.148 1 20.44 477 SER A C 1
ATOM 3691 O O . SER A 1 477 ? -56.062 11.859 10.305 1 20.44 477 SER A O 1
ATOM 3693 N N . GLU A 1 478 ? -54.312 12.273 11.312 1 19.39 478 GLU A N 1
ATOM 3694 C CA . GLU A 1 478 ? -55.312 12.18 12.375 1 19.39 478 GLU A CA 1
ATOM 3695 C C . GLU A 1 478 ? -56.344 13.32 12.273 1 19.39 478 GLU A C 1
ATOM 3697 O O . GLU A 1 478 ? -55.969 14.492 12.289 1 19.39 478 GLU A O 1
ATOM 3702 N N . SER A 1 479 ? -57.531 13.07 11.719 1 18.48 479 SER A N 1
ATOM 3703 C CA . SER A 1 479 ? -58.844 13.703 11.609 1 18.48 479 SER A CA 1
ATOM 3704 C C . SER A 1 479 ? -59.375 14.109 12.977 1 18.48 479 SER A C 1
ATOM 3706 O O . SER A 1 479 ? -59.375 13.312 13.914 1 18.48 479 SER A O 1
ATOM 3708 N N . ARG A 1 480 ? -59.469 15.43 13.344 1 18.14 480 ARG A N 1
ATOM 3709 C CA . ARG A 1 480 ? -59.969 16.203 14.477 1 18.14 480 ARG A CA 1
ATOM 3710 C C . ARG A 1 480 ? -61.469 15.93 14.719 1 18.14 480 ARG A C 1
ATOM 3712 O O . ARG A 1 480 ? -62.094 16.609 15.523 1 18.14 480 ARG A O 1
ATOM 3719 N N . ASN A 1 481 ? -62.188 14.945 14.141 1 17.23 481 ASN A N 1
ATOM 3720 C CA . ASN A 1 481 ? -63.625 15.273 14.102 1 17.23 481 ASN A CA 1
ATOM 3721 C C . ASN A 1 481 ? -64.25 15.156 15.484 1 17.23 481 ASN A C 1
ATOM 3723 O O . ASN A 1 481 ? -65.5 15.164 15.609 1 17.23 481 ASN A O 1
ATOM 3727 N N . GLU A 1 482 ? -63.625 14.711 16.578 1 17.09 482 GLU A N 1
ATOM 3728 C CA . GLU A 1 482 ? -64.625 14.289 17.547 1 17.09 482 GLU A CA 1
ATOM 3729 C C . GLU A 1 482 ? -65.562 15.453 17.953 1 17.09 482 GLU A C 1
ATOM 3731 O O . GLU A 1 482 ? -65.062 16.484 18.406 1 17.09 482 GLU A O 1
ATOM 3736 N N . ALA A 1 483 ? -66.75 15.391 17.547 1 16.97 483 ALA A N 1
ATOM 3737 C CA . ALA A 1 483 ? -68 16.078 17.703 1 16.97 483 ALA A CA 1
ATOM 3738 C C . ALA A 1 483 ? -68.375 16.203 19.188 1 16.97 483 ALA A C 1
ATOM 3740 O O . ALA A 1 483 ? -67.938 15.414 20.016 1 16.97 483 ALA A O 1
ATOM 3741 N N . ALA A 1 484 ? -69.375 16.906 19.625 1 17.45 484 ALA A N 1
ATOM 3742 C CA . ALA A 1 484 ? -70 17.812 20.578 1 17.45 484 ALA A CA 1
ATOM 3743 C C . ALA A 1 484 ? -70.812 17.047 21.641 1 17.45 484 ALA A C 1
ATOM 3745 O O . ALA A 1 484 ? -71.25 17.625 22.641 1 17.45 484 ALA A O 1
ATOM 3746 N N . GLY A 1 485 ? -71.125 15.68 21.469 1 15.57 485 GLY A N 1
ATOM 3747 C CA . GLY A 1 485 ? -72.5 15.57 21.938 1 15.57 485 GLY A CA 1
ATOM 3748 C C . GLY A 1 485 ? -72.625 15.789 23.438 1 15.57 485 GLY A C 1
ATOM 3749 O O . GLY A 1 485 ? -71.625 15.938 24.141 1 15.57 485 GLY A O 1
ATOM 3750 N N . SER A 1 486 ? -73.562 14.977 24 1 16.02 486 SER A N 1
ATOM 3751 C CA . SER A 1 486 ? -74.75 15.18 24.859 1 16.02 486 SER A CA 1
ATOM 3752 C C . SER A 1 486 ? -74.312 15.141 26.328 1 16.02 486 SER A C 1
ATOM 3754 O O . SER A 1 486 ? -74.688 16.047 27.094 1 16.02 486 SER A O 1
ATOM 3756 N N . MET A 1 487 ? -74.375 13.945 27.016 1 16.2 487 MET A N 1
ATOM 3757 C CA . MET A 1 487 ? -75.438 13.555 27.984 1 16.2 487 MET A CA 1
ATOM 3758 C C . MET A 1 487 ? -74.938 13.703 29.406 1 16.2 487 MET A C 1
ATOM 3760 O O . MET A 1 487 ? -73.938 13.055 29.797 1 16.2 487 MET A O 1
ATOM 3764 N N . GLU A 1 488 ? -75.25 14.719 30.125 1 16.73 488 GLU A N 1
ATOM 3765 C CA . GLU A 1 488 ? -74.812 15.219 31.438 1 16.73 488 GLU A CA 1
ATOM 3766 C C . GLU A 1 488 ? -75.375 14.391 32.562 1 16.73 488 GLU A C 1
ATOM 3768 O O . GLU A 1 488 ? -75.312 14.75 33.75 1 16.73 488 GLU A O 1
ATOM 3773 N N . PRO A 1 489 ? -75.875 13.102 32.344 1 17.48 489 PRO A N 1
ATOM 3774 C CA . PRO A 1 489 ? -76.812 12.875 33.438 1 17.48 489 PRO A CA 1
ATOM 3775 C C . PRO A 1 489 ? -76.125 12.867 34.812 1 17.48 489 PRO A C 1
ATOM 3777 O O . PRO A 1 489 ? -74.938 12.602 34.875 1 17.48 489 PRO A O 1
ATOM 3780 N N . ASN A 1 490 ? -76.875 13.211 35.906 1 16.28 490 ASN A N 1
ATOM 3781 C CA . ASN A 1 490 ? -76.75 13.805 37.219 1 16.28 490 ASN A CA 1
ATOM 3782 C C . ASN A 1 490 ? -76.25 12.781 38.25 1 16.28 490 ASN A C 1
ATOM 3784 O O . ASN A 1 490 ? -75.438 13.102 39.125 1 16.28 490 ASN A O 1
ATOM 3788 N N . GLU A 1 491 ? -77 11.625 38.375 1 16.67 491 GLU A N 1
ATOM 3789 C CA . GLU A 1 491 ? -77.438 11.398 39.75 1 16.67 491 GLU A CA 1
ATOM 3790 C C . GLU A 1 491 ? -76.25 10.961 40.656 1 16.67 491 GLU A C 1
ATOM 3792 O O . GLU A 1 491 ? -75.188 10.57 40.156 1 16.67 491 GLU A O 1
ATOM 3797 N N . GLU A 1 492 ? -76.625 10.32 41.812 1 16.12 492 GLU A N 1
ATOM 3798 C CA . GLU A 1 492 ? -76.375 10.406 43.25 1 16.12 492 GLU A CA 1
ATOM 3799 C C . GLU A 1 492 ? -75.25 9.43 43.688 1 16.12 492 GLU A C 1
ATOM 3801 O O . GLU A 1 492 ? -74.5 9.703 44.625 1 16.12 492 GLU A O 1
ATOM 3806 N N . ARG A 1 493 ? -75.5 8.109 43.219 1 16.69 493 ARG A N 1
ATOM 3807 C CA . ARG A 1 493 ? -75.375 7.059 44.219 1 16.69 493 ARG A CA 1
ATOM 3808 C C . ARG A 1 493 ? -73.938 7.02 44.781 1 16.69 493 ARG A C 1
ATOM 3810 O O . ARG A 1 493 ? -73 7.363 44.062 1 16.69 493 ARG A O 1
ATOM 3817 N N . SER A 1 494 ? -73.75 6.734 46 1 17.09 494 SER A N 1
ATOM 3818 C CA . SER A 1 494 ? -72.875 6.891 47.188 1 17.09 494 SER A CA 1
ATOM 3819 C C . SER A 1 494 ? -71.625 6.062 47.062 1 17.09 494 SER A C 1
ATOM 3821 O O . SER A 1 494 ? -70.625 6.34 47.75 1 17.09 494 SER A O 1
ATOM 3823 N N . SER A 1 495 ? -71.938 4.836 46.469 1 16.94 495 SER A N 1
ATOM 3824 C CA . SER A 1 495 ? -71.312 3.684 47.062 1 16.94 495 SER A CA 1
ATOM 3825 C C . SER A 1 495 ? -69.75 3.836 47.031 1 16.94 495 SER A C 1
ATOM 3827 O O . SER A 1 495 ? -69.25 4.598 46.219 1 16.94 495 SER A O 1
ATOM 3829 N N . MET A 1 496 ? -69.062 2.965 47.75 1 18.58 496 MET A N 1
ATOM 3830 C CA . MET A 1 496 ? -67.938 2.725 48.656 1 18.58 496 MET A CA 1
ATOM 3831 C C . MET A 1 496 ? -66.688 2.484 47.844 1 18.58 496 MET A C 1
ATOM 3833 O O . MET A 1 496 ? -65.625 2.227 48.406 1 18.58 496 MET A O 1
ATOM 3837 N N . GLY A 1 497 ? -66.938 2.227 46.5 1 16.73 497 GLY A N 1
ATOM 3838 C CA . GLY A 1 497 ? -66 1.314 45.875 1 16.73 497 GLY A CA 1
ATOM 3839 C C . GLY A 1 497 ? -64.562 1.831 45.875 1 16.73 497 GLY A C 1
ATOM 3840 O O . GLY A 1 497 ? -64.375 3.039 45.969 1 16.73 497 GLY A O 1
ATOM 3841 N N . GLY A 1 498 ? -63.688 0.88 46.25 1 18.42 498 GLY A N 1
ATOM 3842 C CA . GLY A 1 498 ? -62.312 0.928 46.656 1 18.42 498 GLY A CA 1
ATOM 3843 C C . GLY A 1 498 ? -61.375 1.616 45.656 1 18.42 498 GLY A C 1
ATOM 3844 O O . GLY A 1 498 ? -61.625 1.551 44.469 1 18.42 498 GLY A O 1
ATOM 3845 N N . SER A 1 499 ? -60.969 2.77 46 1 18.31 499 SER A N 1
ATOM 3846 C CA . SER A 1 499 ? -60.25 3.879 45.406 1 18.31 499 SER A CA 1
ATOM 3847 C C . SER A 1 499 ? -58.938 3.4 44.75 1 18.31 499 SER A C 1
ATOM 3849 O O . SER A 1 499 ? -57.875 3.502 45.375 1 18.31 499 SER A O 1
ATOM 3851 N N . ASP A 1 500 ? -59.125 2.23 43.969 1 18.3 500 ASP A N 1
ATOM 3852 C CA . ASP A 1 500 ? -57.812 1.686 43.562 1 18.3 500 ASP A CA 1
ATOM 3853 C C . ASP A 1 500 ? -57 2.729 42.812 1 18.3 500 ASP A C 1
ATOM 3855 O O . ASP A 1 500 ? -57.438 3.246 41.781 1 18.3 500 ASP A O 1
ATOM 3859 N N . THR A 1 501 ? -56.375 3.596 43.5 1 17.75 501 THR A N 1
ATOM 3860 C CA . THR A 1 501 ? -55.5 4.688 43.094 1 17.75 501 THR A CA 1
ATOM 3861 C C . THR A 1 501 ? -54.5 4.207 42.062 1 17.75 501 THR A C 1
ATOM 3863 O O . THR A 1 501 ? -53.594 3.422 42.375 1 17.75 501 THR A O 1
ATOM 3866 N N . VAL A 1 502 ? -54.938 3.779 40.906 1 18.27 502 VAL A N 1
ATOM 3867 C CA . VAL A 1 502 ? -54 3.373 39.844 1 18.27 502 VAL A CA 1
ATOM 3868 C C . VAL A 1 502 ? -53 4.488 39.625 1 18.27 502 VAL A C 1
ATOM 3870 O O . VAL A 1 502 ? -53.344 5.574 39.156 1 18.27 502 VAL A O 1
ATOM 3873 N N . THR A 1 503 ? -51.969 4.578 40.406 1 18.81 503 THR A N 1
ATOM 3874 C CA . THR A 1 503 ? -50.812 5.492 40.312 1 18.81 503 THR A CA 1
ATOM 3875 C C . THR A 1 503 ? -50.219 5.484 38.906 1 18.81 503 THR A C 1
ATOM 3877 O O . THR A 1 503 ? -49.844 4.43 38.406 1 18.81 503 THR A O 1
ATOM 3880 N N . GLU A 1 504 ? -50.719 6.305 38.031 1 19.86 504 GLU A N 1
ATOM 3881 C CA . GLU A 1 504 ? -50.188 6.57 36.719 1 19.86 504 GLU A CA 1
ATOM 3882 C C . GLU A 1 504 ? -48.656 6.738 36.75 1 19.86 504 GLU A C 1
ATOM 3884 O O . GLU A 1 504 ? -48.156 7.66 37.406 1 19.86 504 GLU A O 1
ATOM 3889 N N . LEU A 1 505 ? -47.938 5.613 36.781 1 19.23 505 LEU A N 1
ATOM 3890 C CA . LEU A 1 505 ? -46.469 5.59 36.719 1 19.23 505 LEU A CA 1
ATOM 3891 C C . LEU A 1 505 ? -45.938 6.414 35.562 1 19.23 505 LEU A C 1
ATOM 3893 O O . LEU A 1 505 ? -46.281 6.137 34.406 1 19.23 505 LEU A O 1
ATOM 3897 N N . ALA A 1 506 ? -45.75 7.742 35.719 1 20.53 506 ALA A N 1
ATOM 3898 C CA . ALA A 1 506 ? -45.062 8.703 34.844 1 20.53 506 ALA A CA 1
ATOM 3899 C C . ALA A 1 506 ? -43.781 8.117 34.312 1 20.53 506 ALA A C 1
ATOM 3901 O O . ALA A 1 506 ? -42.844 7.863 35.094 1 20.53 506 ALA A O 1
ATOM 3902 N N . HIS A 1 507 ? -43.844 7.242 33.438 1 21.52 507 HIS A N 1
ATOM 3903 C CA . HIS A 1 507 ? -42.719 6.645 32.75 1 21.52 507 HIS A CA 1
ATOM 3904 C C . HIS A 1 507 ? -41.75 7.715 32.25 1 21.52 507 HIS A C 1
ATOM 3906 O O . HIS A 1 507 ? -42.062 8.438 31.297 1 21.52 507 HIS A O 1
ATOM 3912 N N . GLY A 1 508 ? -41.156 8.453 33.188 1 21.06 508 GLY A N 1
ATOM 3913 C CA . GLY A 1 508 ? -40.094 9.375 32.844 1 21.06 508 GLY A CA 1
ATOM 3914 C C . GLY A 1 508 ? -39.156 8.828 31.797 1 21.06 508 GLY A C 1
ATOM 3915 O O . GLY A 1 508 ? -38.719 7.672 31.875 1 21.06 508 GLY A O 1
ATOM 3916 N N . SER A 1 509 ? -39.438 9.242 30.625 1 24.19 509 SER A N 1
ATOM 3917 C CA . SER A 1 509 ? -38.562 8.922 29.5 1 24.19 509 SER A CA 1
ATOM 3918 C C . SER A 1 509 ? -37.094 9.039 29.891 1 24.19 509 SER A C 1
ATOM 3920 O O . SER A 1 509 ? -36.656 10.102 30.328 1 24.19 509 SER A O 1
ATOM 3922 N N . VAL A 1 510 ? -36.688 8.008 30.641 1 24.75 510 VAL A N 1
ATOM 3923 C CA . VAL A 1 510 ? -35.25 7.93 30.906 1 24.75 510 VAL A CA 1
ATOM 3924 C C . VAL A 1 510 ? -34.469 8.344 29.656 1 24.75 510 VAL A C 1
ATOM 3926 O O . VAL A 1 510 ? -34.562 7.68 28.609 1 24.75 510 VAL A O 1
ATOM 3929 N N . GLU A 1 511 ? -34.469 9.648 29.391 1 26.08 511 GLU A N 1
ATOM 3930 C CA . GLU A 1 511 ? -33.406 10.055 28.484 1 26.08 511 GLU A CA 1
ATOM 3931 C C . GLU A 1 511 ? -32.125 9.234 28.734 1 26.08 511 GLU A C 1
ATOM 3933 O O . GLU A 1 511 ? -31.609 9.211 29.844 1 26.08 511 GLU A O 1
ATOM 3938 N N . THR A 1 512 ? -32.219 8.008 28.297 1 27.77 512 THR A N 1
ATOM 3939 C CA . THR A 1 512 ? -30.969 7.254 28.344 1 27.77 512 THR A CA 1
ATOM 3940 C C . THR A 1 512 ? -29.766 8.195 28.234 1 27.77 512 THR A C 1
ATOM 3942 O O . THR A 1 512 ? -29.656 8.969 27.281 1 27.77 512 THR A O 1
ATOM 3945 N N . PRO A 1 513 ? -29.344 8.703 29.422 1 29.17 513 PRO A N 1
ATOM 3946 C CA . PRO A 1 513 ? -28.078 9.43 29.266 1 29.17 513 PRO A CA 1
ATOM 3947 C C . PRO A 1 513 ? -27.219 8.859 28.125 1 29.17 513 PRO A C 1
ATOM 3949 O O . PRO A 1 513 ? -27.188 7.641 27.938 1 29.17 513 PRO A O 1
ATOM 3952 N N . LEU A 1 514 ? -27.25 9.461 27.031 1 30.84 514 LEU A N 1
ATOM 3953 C CA . LEU A 1 514 ? -26.203 9.07 26.094 1 30.84 514 LEU A CA 1
ATOM 3954 C C . LEU A 1 514 ? -25.031 8.406 26.828 1 30.84 514 LEU A C 1
ATOM 3956 O O . LEU A 1 514 ? -24.547 8.938 27.828 1 30.84 514 LEU A O 1
ATOM 3960 N N . ALA A 1 515 ? -25.047 7.203 27.109 1 31.19 515 ALA A N 1
ATOM 3961 C CA . ALA A 1 515 ? -23.859 6.492 27.547 1 31.19 515 ALA A CA 1
ATOM 3962 C C . ALA A 1 515 ? -22.609 7.363 27.391 1 31.19 515 ALA A C 1
ATOM 3964 O O . ALA A 1 515 ? -22.438 8.031 26.359 1 31.19 515 ALA A O 1
ATOM 3965 N N . GLU A 1 516 ? -22.016 8.125 28.359 1 39.19 516 GLU A N 1
ATOM 3966 C CA . GLU A 1 516 ? -20.719 8.781 28.484 1 39.19 516 GLU A CA 1
ATOM 3967 C C . GLU A 1 516 ? -19.766 8.305 27.391 1 39.19 516 GLU A C 1
ATOM 3969 O O . GLU A 1 516 ? -19.156 7.23 27.516 1 39.19 516 GLU A O 1
ATOM 3974 N N . SER A 1 517 ? -19.984 8.297 26.172 1 45.69 517 SER A N 1
ATOM 3975 C CA . SER A 1 517 ? -19.5 7.891 24.859 1 45.69 517 SER A CA 1
ATOM 3976 C C . SER A 1 517 ? -18.016 8.172 24.703 1 45.69 517 SER A C 1
ATOM 3978 O O . SER A 1 517 ? -17.531 9.227 25.141 1 45.69 517 SER A O 1
ATOM 3980 N N . GLU A 1 518 ? -17.109 7.227 24.703 1 60.59 518 GLU A N 1
ATOM 3981 C CA . GLU A 1 518 ? -15.695 7.016 24.391 1 60.59 518 GLU A CA 1
ATOM 3982 C C . GLU A 1 518 ? -15.25 7.883 23.219 1 60.59 518 GLU A C 1
ATOM 3984 O O . GLU A 1 518 ? -14.062 7.934 22.891 1 60.59 518 GLU A O 1
ATOM 3989 N N . GLN A 1 519 ? -16.219 8.68 22.781 1 66.12 519 GLN A N 1
ATOM 3990 C CA . GLN A 1 519 ? -15.812 9.461 21.625 1 66.12 519 GLN A CA 1
ATOM 3991 C C . GLN A 1 519 ? -15.125 10.758 22.047 1 66.12 519 GLN A C 1
ATOM 3993 O O . GLN A 1 519 ? -15.586 11.445 22.953 1 66.12 519 GLN A O 1
ATOM 3998 N N . ALA A 1 520 ? -14.078 11.031 21.453 1 79.62 520 ALA A N 1
ATOM 3999 C CA . ALA A 1 520 ? -13.289 12.227 21.734 1 79.62 520 ALA A CA 1
ATOM 4000 C C . ALA A 1 520 ? -14.039 13.492 21.328 1 79.62 520 ALA A C 1
ATOM 4002 O O . ALA A 1 520 ? -14.727 13.516 20.312 1 79.62 520 ALA A O 1
ATOM 4003 N N . THR A 1 521 ? -14.039 14.484 22.188 1 84.19 521 THR A N 1
ATOM 4004 C CA . THR A 1 521 ? -14.516 15.82 21.859 1 84.19 521 THR A CA 1
ATOM 4005 C C . THR A 1 521 ? -13.383 16.688 21.312 1 84.19 521 THR A C 1
ATOM 4007 O O . THR A 1 521 ? -12.219 16.281 21.344 1 84.19 521 THR A O 1
ATOM 4010 N N . TYR A 1 522 ? -13.711 17.844 20.797 1 89.44 522 TYR A N 1
ATOM 4011 C CA . TYR A 1 522 ? -12.688 18.734 20.281 1 89.44 522 TYR A CA 1
ATOM 4012 C C . TYR A 1 522 ? -11.711 19.125 21.391 1 89.44 522 TYR A C 1
ATOM 4014 O O . TYR A 1 522 ? -10.492 19.078 21.203 1 89.44 522 TYR A O 1
ATOM 4022 N N . ALA A 1 523 ? -12.273 19.453 22.531 1 91.81 523 ALA A N 1
ATOM 4023 C CA . ALA A 1 523 ? -11.445 19.875 23.656 1 91.81 523 ALA A CA 1
ATOM 4024 C C . ALA A 1 523 ? -10.617 18.719 24.203 1 91.81 523 ALA A C 1
ATOM 4026 O O . ALA A 1 523 ? -9.445 18.891 24.531 1 91.81 523 ALA A O 1
ATOM 4027 N N . SER A 1 524 ? -11.25 17.562 24.344 1 93.75 524 SER A N 1
ATOM 4028 C CA . SER A 1 524 ? -10.531 16.422 24.875 1 93.75 524 SER A CA 1
ATOM 4029 C C . SER A 1 524 ? -9.398 15.992 23.953 1 93.75 524 SER A C 1
ATOM 4031 O O . SER A 1 524 ? -8.328 15.586 24.406 1 93.75 524 SER A O 1
ATOM 4033 N N . ALA A 1 525 ? -9.688 16.031 22.672 1 95.5 525 ALA A N 1
ATOM 4034 C CA . ALA A 1 525 ? -8.656 15.688 21.703 1 95.5 525 ALA A CA 1
ATOM 4035 C C . ALA A 1 525 ? -7.469 16.641 21.781 1 95.5 525 ALA A C 1
ATOM 4037 O O . ALA A 1 525 ? -6.312 16.234 21.703 1 95.5 525 ALA A O 1
ATOM 4038 N N . ASN A 1 526 ? -7.758 17.906 21.875 1 95.69 526 ASN A N 1
ATOM 4039 C CA . ASN A 1 526 ? -6.707 18.906 22.016 1 95.69 526 ASN A CA 1
ATOM 4040 C C . ASN A 1 526 ? -5.883 18.672 23.266 1 95.69 526 ASN A C 1
ATOM 4042 O O . ASN A 1 526 ? -4.656 18.812 23.25 1 95.69 526 ASN A O 1
ATOM 4046 N N . ASN A 1 527 ? -6.562 18.422 24.375 1 96.5 527 ASN A N 1
ATOM 4047 C CA . ASN A 1 527 ? -5.875 18.141 25.625 1 96.5 527 ASN A CA 1
ATOM 4048 C C . ASN A 1 527 ? -5.004 16.891 25.531 1 96.5 527 ASN A C 1
ATOM 4050 O O . ASN A 1 527 ? -3.898 16.859 26.078 1 96.5 527 ASN A O 1
ATOM 4054 N N . ASP A 1 528 ? -5.57 15.906 24.906 1 96.56 528 ASP A N 1
ATOM 4055 C CA . ASP A 1 528 ? -4.816 14.664 24.719 1 96.56 528 ASP A CA 1
ATOM 4056 C C . ASP A 1 528 ? -3.539 14.914 23.922 1 96.56 528 ASP A C 1
ATOM 4058 O O . ASP A 1 528 ? -2.486 14.352 24.234 1 96.56 528 ASP A O 1
ATOM 4062 N N . LEU A 1 529 ? -3.631 15.68 22.875 1 96.94 529 LEU A N 1
ATOM 4063 C CA . LEU A 1 529 ? -2.457 16.016 22.078 1 96.94 529 LEU A CA 1
ATOM 4064 C C . LEU A 1 529 ? -1.412 16.734 22.938 1 96.94 529 LEU A C 1
ATOM 4066 O O . LEU A 1 529 ? -0.227 16.391 22.875 1 96.94 529 LEU A O 1
ATOM 4070 N N . LYS A 1 530 ? -1.825 17.703 23.703 1 95.69 530 LYS A N 1
ATOM 4071 C CA . LYS A 1 530 ? -0.919 18.438 24.578 1 95.69 530 LYS A CA 1
ATOM 4072 C C . LYS A 1 530 ? -0.308 17.531 25.641 1 95.69 530 LYS A C 1
ATOM 4074 O O . LYS A 1 530 ? 0.869 17.672 25.984 1 95.69 530 LYS A O 1
ATOM 4079 N N . GLY A 1 531 ? -1.217 16.672 26.156 1 96.69 531 GLY A N 1
ATOM 4080 C CA . GLY A 1 531 ? -0.726 15.711 27.141 1 96.69 531 GLY A CA 1
ATOM 4081 C C . GLY A 1 531 ? 0.315 14.766 26.562 1 96.69 531 GLY A C 1
ATOM 4082 O O . GLY A 1 531 ? 1.336 14.508 27.203 1 96.69 531 GLY A O 1
ATOM 4083 N N . THR A 1 532 ? 0.041 14.266 25.406 1 96.44 532 THR A N 1
ATOM 4084 C CA . THR A 1 532 ? 0.99 13.383 24.75 1 96.44 532 THR A CA 1
ATOM 4085 C C . THR A 1 532 ? 2.322 14.086 24.516 1 96.44 532 THR A C 1
ATOM 4087 O O . THR A 1 532 ? 3.387 13.508 24.75 1 96.44 532 THR A O 1
ATOM 4090 N N . LYS A 1 533 ? 2.25 15.312 24.062 1 94.88 533 LYS A N 1
ATOM 4091 C CA . LYS A 1 533 ? 3.459 16.094 23.859 1 94.88 533 LYS A CA 1
ATOM 4092 C C . LYS A 1 533 ? 4.227 16.281 25.156 1 94.88 533 LYS A C 1
ATOM 4094 O O . LYS A 1 533 ? 5.453 16.172 25.188 1 94.88 533 LYS A O 1
ATOM 4099 N N . ALA A 1 534 ? 3.553 16.562 26.25 1 95.25 534 ALA A N 1
ATOM 4100 C CA . ALA A 1 534 ? 4.172 16.781 27.547 1 95.25 534 ALA A CA 1
ATOM 4101 C C . ALA A 1 534 ? 4.898 15.523 28.031 1 95.25 534 ALA A C 1
ATOM 4103 O O . ALA A 1 534 ? 6.023 15.602 28.531 1 95.25 534 ALA A O 1
ATOM 4104 N N . TYR A 1 535 ? 4.23 14.406 27.891 1 96.19 535 TYR A N 1
ATOM 4105 C CA . TYR A 1 535 ? 4.848 13.156 28.312 1 96.19 535 TYR A CA 1
ATOM 4106 C C . TYR A 1 535 ? 6.039 12.805 27.438 1 96.19 535 TYR A C 1
ATOM 4108 O O . TYR A 1 535 ? 7.02 12.219 27.906 1 96.19 535 TYR A O 1
ATOM 4116 N N . GLN A 1 536 ? 5.965 13.102 26.172 1 93.94 536 GLN A N 1
ATOM 4117 C CA . GLN A 1 536 ? 7.094 12.883 25.281 1 93.94 536 GLN A CA 1
ATOM 4118 C C . GLN A 1 536 ? 8.281 13.766 25.672 1 93.94 536 GLN A C 1
ATOM 4120 O O . GLN A 1 536 ? 9.43 13.32 25.609 1 93.94 536 GLN A O 1
ATOM 4125 N N . GLU A 1 537 ? 7.988 14.969 26 1 91.19 537 GLU A N 1
ATOM 4126 C CA . GLU A 1 537 ? 9.047 15.898 26.391 1 91.19 537 GLU A CA 1
ATOM 4127 C C . GLU A 1 537 ? 9.656 15.508 27.719 1 91.19 537 GLU A C 1
ATOM 4129 O O . GLU A 1 537 ? 10.836 15.781 27.984 1 91.19 537 GLU A O 1
ATOM 4134 N N . ALA A 1 538 ? 8.781 14.891 28.594 1 92.88 538 ALA A N 1
ATOM 4135 C CA . ALA A 1 538 ? 9.328 14.367 29.844 1 92.88 538 ALA A CA 1
ATOM 4136 C C . ALA A 1 538 ? 10.375 13.289 29.578 1 92.88 538 ALA A C 1
ATOM 4138 O O . ALA A 1 538 ? 11.305 13.109 30.359 1 92.88 538 ALA A O 1
ATOM 4139 N N . ASP A 1 539 ? 10.242 12.523 28.516 1 91.81 539 ASP A N 1
ATOM 4140 C CA . ASP A 1 539 ? 11.227 11.609 27.953 1 91.81 539 ASP A CA 1
ATOM 4141 C C . ASP A 1 539 ? 11.711 10.602 28.984 1 91.81 539 ASP A C 1
ATOM 4143 O O . ASP A 1 539 ? 12.914 10.453 29.203 1 91.81 539 ASP A O 1
ATOM 4147 N N . VAL A 1 540 ? 10.766 9.945 29.688 1 95.25 540 VAL A N 1
ATOM 4148 C CA . VAL A 1 540 ? 11.086 8.914 30.672 1 95.25 540 VAL A CA 1
ATOM 4149 C C . VAL A 1 540 ? 11.461 7.621 29.953 1 95.25 540 VAL A C 1
ATOM 4151 O O . VAL A 1 540 ? 10.695 7.121 29.125 1 95.25 540 VAL A O 1
ATOM 4154 N N . PRO A 1 541 ? 12.688 7.082 30.297 1 93.44 541 PRO A N 1
ATOM 4155 C CA . PRO A 1 541 ? 13.078 5.832 29.641 1 93.44 541 PRO A CA 1
ATOM 4156 C C . PRO A 1 541 ? 12.102 4.688 29.922 1 93.44 541 PRO A C 1
ATOM 4158 O O . PRO A 1 541 ? 11.688 4.492 31.078 1 93.44 541 PRO A O 1
ATOM 4161 N N . GLY A 1 542 ? 11.695 4.016 28.859 1 94.69 542 GLY A N 1
ATOM 4162 C CA . GLY A 1 542 ? 10.836 2.852 28.984 1 94.69 542 GLY A CA 1
ATOM 4163 C C . GLY A 1 542 ? 9.359 3.189 28.906 1 94.69 542 GLY A C 1
ATOM 4164 O O . GLY A 1 542 ? 8.516 2.293 28.812 1 94.69 542 GLY A O 1
ATOM 4165 N N . LEU A 1 543 ? 9.023 4.414 29.062 1 97.06 543 LEU A N 1
ATOM 4166 C CA . LEU A 1 543 ? 7.645 4.859 28.891 1 97.06 543 LEU A CA 1
ATOM 4167 C C . LEU A 1 543 ? 7.434 5.465 27.5 1 97.06 543 LEU A C 1
ATOM 4169 O O . LEU A 1 543 ? 8.109 6.434 27.141 1 97.06 543 LEU A O 1
ATOM 4173 N N . HIS A 1 544 ? 6.504 4.898 26.797 1 96.69 544 HIS A N 1
ATOM 4174 C CA . HIS A 1 544 ? 6.34 5.289 25.406 1 96.69 544 HIS A CA 1
ATOM 4175 C C . HIS A 1 544 ? 4.953 5.871 25.156 1 96.69 544 HIS A C 1
ATOM 4177 O O . HIS A 1 544 ? 4.012 5.586 25.891 1 96.69 544 HIS A O 1
ATOM 4183 N N . ASN A 1 545 ? 4.855 6.742 24.188 1 96.69 545 ASN A N 1
ATOM 4184 C CA . ASN A 1 545 ? 3.609 7.273 23.641 1 96.69 545 ASN A CA 1
ATOM 4185 C C . ASN A 1 545 ? 3.529 7.082 22.125 1 96.69 545 ASN A C 1
ATOM 4187 O O . ASN A 1 545 ? 4.543 6.812 21.469 1 96.69 545 ASN A O 1
ATOM 4191 N N . LEU A 1 546 ? 2.375 7.234 21.641 1 96.31 546 LEU A N 1
ATOM 4192 C CA . LEU A 1 546 ? 2.174 7.113 20.188 1 96.31 546 LEU A CA 1
ATOM 4193 C C . LEU A 1 546 ? 2.375 8.461 19.5 1 96.31 546 LEU A C 1
ATOM 4195 O O . LEU A 1 546 ? 2.344 9.508 20.156 1 96.31 546 LEU A O 1
ATOM 4199 N N . ALA A 1 547 ? 2.699 8.391 18.156 1 96.88 547 ALA A N 1
ATOM 4200 C CA . ALA A 1 547 ? 2.633 9.625 17.375 1 96.88 547 ALA A CA 1
ATOM 4201 C C . ALA A 1 547 ? 1.19 10.102 17.234 1 96.88 547 ALA A C 1
ATOM 4203 O O . ALA A 1 547 ? 0.272 9.297 17.078 1 96.88 547 ALA A O 1
ATOM 4204 N N . MET A 1 548 ? 0.99 11.422 17.25 1 97.19 548 MET A N 1
ATOM 4205 C CA . MET A 1 548 ? -0.377 11.938 17.234 1 97.19 548 MET A CA 1
ATOM 4206 C C . MET A 1 548 ? -0.454 13.25 16.484 1 97.19 548 MET A C 1
ATOM 4208 O O . MET A 1 548 ? 0.456 14.078 16.562 1 97.19 548 MET A O 1
ATOM 4212 N N . ALA A 1 549 ? -1.457 13.422 15.688 1 97.5 549 ALA A N 1
ATOM 4213 C CA . ALA A 1 549 ? -1.781 14.664 14.992 1 97.5 549 ALA A CA 1
ATOM 4214 C C . ALA A 1 549 ? -3.289 14.898 14.953 1 97.5 549 ALA A C 1
ATOM 4216 O O . ALA A 1 549 ? -4.07 13.945 15.016 1 97.5 549 ALA A O 1
ATOM 4217 N N . MET A 1 550 ? -3.66 16.109 14.969 1 97.38 550 MET A N 1
ATOM 4218 C CA . MET A 1 550 ? -5.062 16.516 14.852 1 97.38 550 MET A CA 1
ATOM 4219 C C . MET A 1 550 ? -5.289 17.328 13.594 1 97.38 550 MET A C 1
ATOM 4221 O O . MET A 1 550 ? -4.641 18.359 13.391 1 97.38 550 MET A O 1
ATOM 4225 N N . ILE A 1 551 ? -6.215 16.891 12.734 1 97.69 551 ILE A N 1
ATOM 4226 C CA . ILE A 1 551 ? -6.445 17.516 11.438 1 97.69 551 ILE A CA 1
ATOM 4227 C C . ILE A 1 551 ? -7.871 18.062 11.383 1 97.69 551 ILE A C 1
ATOM 4229 O O . ILE A 1 551 ? -8.836 17.312 11.539 1 97.69 551 ILE A O 1
ATOM 4233 N N . ASP A 1 552 ? -8.023 19.344 11.18 1 97.19 552 ASP A N 1
ATOM 4234 C CA . ASP A 1 552 ? -9.312 19.984 10.93 1 97.19 552 ASP A CA 1
ATOM 4235 C C . ASP A 1 552 ? -9.516 20.25 9.438 1 97.19 552 ASP A C 1
ATOM 4237 O O . ASP A 1 552 ? -8.711 20.938 8.812 1 97.19 552 ASP A O 1
ATOM 4241 N N . TYR A 1 553 ? -10.508 19.688 8.992 1 96.81 553 TYR A N 1
ATOM 4242 C CA . TYR A 1 553 ? -10.805 19.844 7.57 1 96.81 553 TYR A CA 1
ATOM 4243 C C . TYR A 1 553 ? -12.305 19.734 7.312 1 96.81 553 TYR A C 1
ATOM 4245 O O . TYR A 1 553 ? -12.961 18.812 7.805 1 96.81 553 TYR A O 1
ATOM 4253 N N . ARG A 1 554 ? -12.898 20.75 6.609 1 96.19 554 ARG A N 1
ATOM 4254 C CA . ARG A 1 554 ? -14.297 20.734 6.191 1 96.19 554 ARG A CA 1
ATOM 4255 C C . ARG A 1 554 ? -15.227 20.656 7.398 1 96.19 554 ARG A C 1
ATOM 4257 O O . ARG A 1 554 ? -16.25 19.969 7.352 1 96.19 554 ARG A O 1
ATOM 4264 N N . GLY A 1 555 ? -14.781 21.219 8.43 1 94.94 555 GLY A N 1
ATOM 4265 C CA . GLY A 1 555 ? -15.594 21.266 9.633 1 94.94 555 GLY A CA 1
ATOM 4266 C C . GLY A 1 555 ? -15.422 20.031 10.508 1 94.94 555 GLY A C 1
ATOM 4267 O O . GLY A 1 555 ? -15.922 20 11.641 1 94.94 555 GLY A O 1
ATOM 4268 N N . HIS A 1 556 ? -14.664 19.078 10.055 1 95.81 556 HIS A N 1
ATOM 4269 C CA . HIS A 1 556 ? -14.414 17.875 10.82 1 95.81 556 HIS A CA 1
ATOM 4270 C C . HIS A 1 556 ? -13.047 17.922 11.492 1 95.81 556 HIS A C 1
ATOM 4272 O O . HIS A 1 556 ? -12.102 18.5 10.953 1 95.81 556 HIS A O 1
ATOM 4278 N N . ARG A 1 557 ? -13.031 17.359 12.664 1 96.44 557 ARG A N 1
ATOM 4279 C CA . ARG A 1 557 ? -11.75 17.125 13.328 1 96.44 557 ARG A CA 1
ATOM 4280 C C . ARG A 1 557 ? -11.422 15.641 13.375 1 96.44 557 ARG A C 1
ATOM 4282 O O . ARG A 1 557 ? -12.195 14.852 13.922 1 96.44 557 ARG A O 1
ATOM 4289 N N . VAL A 1 558 ? -10.336 15.297 12.828 1 97.38 558 VAL A N 1
ATOM 4290 C CA . VAL A 1 558 ? -9.883 13.906 12.789 1 97.38 558 VAL A CA 1
ATOM 4291 C C . VAL A 1 558 ? -8.617 13.758 13.633 1 97.38 558 VAL A C 1
ATOM 4293 O O . VAL A 1 558 ? -7.664 14.523 13.477 1 97.38 558 VAL A O 1
ATOM 4296 N N . VAL A 1 559 ? -8.648 12.773 14.523 1 97.62 559 VAL A N 1
ATOM 4297 C CA . VAL A 1 559 ? -7.465 12.43 15.312 1 97.62 559 VAL A CA 1
ATOM 4298 C C . VAL A 1 559 ? -6.711 11.289 14.633 1 97.62 559 VAL A C 1
ATOM 4300 O O . VAL A 1 559 ? -7.297 10.242 14.32 1 97.62 559 VAL A O 1
ATOM 4303 N N . ALA A 1 560 ? -5.461 11.531 14.352 1 97.69 560 ALA A N 1
ATOM 4304 C CA . ALA A 1 560 ? -4.598 10.523 13.75 1 97.69 560 ALA A CA 1
ATOM 4305 C C . ALA A 1 560 ? -3.547 10.031 14.742 1 97.69 560 ALA A C 1
ATOM 4307 O O . ALA A 1 560 ? -2.877 10.836 15.391 1 97.69 560 ALA A O 1
ATOM 4308 N N . GLN A 1 561 ? -3.375 8.703 14.875 1 96.75 561 GLN A N 1
ATOM 4309 C CA . GLN A 1 561 ? -2.4 8.102 15.773 1 96.75 561 GLN A CA 1
ATOM 4310 C C . GLN A 1 561 ? -1.694 6.922 15.117 1 96.75 561 GLN A C 1
ATOM 4312 O O . GLN A 1 561 ? -2.273 6.242 14.266 1 96.75 561 GLN A O 1
ATOM 4317 N N . SER A 1 562 ? -0.398 6.797 15.43 1 96.19 562 SER A N 1
ATOM 4318 C CA . SER A 1 562 ? 0.259 5.566 15 1 96.19 562 SER A CA 1
ATOM 4319 C C . SER A 1 562 ? -0.393 4.344 15.641 1 96.19 562 SER A C 1
ATOM 4321 O O . SER A 1 562 ? -1.077 4.457 16.656 1 96.19 562 SER A O 1
ATOM 4323 N N . VAL A 1 563 ? -0.186 3.203 15.047 1 92.06 563 VAL A N 1
ATOM 4324 C CA . VAL A 1 563 ? -0.892 2 15.477 1 92.06 563 VAL A CA 1
ATOM 4325 C C . VAL A 1 563 ? -0.143 1.352 16.641 1 92.06 563 VAL A C 1
ATOM 4327 O O . VAL A 1 563 ? 1.064 1.115 16.562 1 92.06 563 VAL A O 1
ATOM 4330 N N . LEU A 1 564 ? -0.893 1.104 17.656 1 91.12 564 LEU A N 1
ATOM 4331 C CA . LEU A 1 564 ? -0.356 0.367 18.797 1 91.12 564 LEU A CA 1
ATOM 4332 C C . LEU A 1 564 ? -0.082 -1.085 18.422 1 91.12 564 LEU A C 1
ATOM 4334 O O . LEU A 1 564 ? -0.969 -1.781 17.938 1 91.12 564 LEU A O 1
ATOM 4338 N N . PRO A 1 565 ? 1.131 -1.543 18.641 1 86.19 565 PRO A N 1
ATOM 4339 C CA . PRO A 1 565 ? 1.447 -2.918 18.25 1 86.19 565 PRO A CA 1
ATOM 4340 C C . PRO A 1 565 ? 0.533 -3.947 18.906 1 86.19 565 PRO A C 1
ATOM 4342 O O . PRO A 1 565 ? 0.402 -3.963 20.141 1 86.19 565 PRO A O 1
ATOM 4345 N N . GLY A 1 566 ? -0.15 -4.797 18.094 1 77.94 566 GLY A N 1
ATOM 4346 C CA . GLY A 1 566 ? -0.979 -5.883 18.594 1 77.94 566 GLY A CA 1
ATOM 4347 C C . GLY A 1 566 ? -2.449 -5.52 18.688 1 77.94 566 GLY A C 1
ATOM 4348 O O . GLY A 1 566 ? -3.295 -6.383 18.922 1 77.94 566 GLY A O 1
ATOM 4349 N N . ILE A 1 567 ? -2.787 -4.289 18.469 1 77.19 567 ILE A N 1
ATOM 4350 C CA . ILE A 1 567 ? -4.148 -3.816 18.688 1 77.19 567 ILE A CA 1
ATOM 4351 C C . ILE A 1 567 ? -5.09 -4.461 17.672 1 77.19 567 ILE A C 1
ATOM 4353 O O . ILE A 1 567 ? -6.273 -4.664 17.953 1 77.19 567 ILE A O 1
ATOM 4357 N N . LEU A 1 568 ? -4.621 -4.758 16.531 1 71.69 568 LEU A N 1
ATOM 4358 C CA . LEU A 1 568 ? -5.465 -5.297 15.469 1 71.69 568 LEU A CA 1
ATOM 4359 C C . LEU A 1 568 ? -5.473 -6.82 15.5 1 71.69 568 LEU A C 1
ATOM 4361 O O . LEU A 1 568 ? -6.168 -7.461 14.703 1 71.69 568 LEU A O 1
ATOM 4365 N N . GLN A 1 569 ? -4.586 -7.461 16.281 1 64.31 569 GLN A N 1
ATOM 4366 C CA . GLN A 1 569 ? -4.457 -8.914 16.359 1 64.31 569 GLN A CA 1
ATOM 4367 C C . GLN A 1 569 ? -5.32 -9.492 17.469 1 64.31 569 GLN A C 1
ATOM 4369 O O . GLN A 1 569 ? -4.863 -10.336 18.25 1 64.31 569 GLN A O 1
ATOM 4374 N N . GLY A 1 570 ? -6.605 -9.227 17.531 1 58.66 570 GLY A N 1
ATOM 4375 C CA . GLY A 1 570 ? -7.535 -9.891 18.438 1 58.66 570 GLY A CA 1
ATOM 4376 C C . GLY A 1 570 ? -7.738 -9.148 19.734 1 58.66 570 GLY A C 1
ATOM 4377 O O . GLY A 1 570 ? -7.262 -8.016 19.891 1 58.66 570 GLY A O 1
ATOM 4378 N N . ASP A 1 571 ? -8.672 -9.695 20.719 1 54.38 571 ASP A N 1
ATOM 4379 C CA . ASP A 1 571 ? -9.172 -9.117 21.953 1 54.38 571 ASP A CA 1
ATOM 4380 C C . ASP A 1 571 ? -8.078 -9.086 23.031 1 54.38 571 ASP A C 1
ATOM 4382 O O . ASP A 1 571 ? -7.668 -10.133 23.531 1 54.38 571 ASP A O 1
ATOM 4386 N N . LYS A 1 572 ? -7.312 -8.07 23.031 1 56.12 572 LYS A N 1
ATOM 4387 C CA . LYS A 1 572 ? -6.27 -7.996 24.047 1 56.12 572 LYS A CA 1
ATOM 4388 C C . LYS A 1 572 ? -6.793 -7.332 25.328 1 56.12 572 LYS A C 1
ATOM 4390 O O . LYS A 1 572 ? -6.137 -6.457 25.891 1 56.12 572 LYS A O 1
ATOM 4395 N N . SER A 1 573 ? -8.016 -7.574 25.703 1 53.97 573 SER A N 1
ATOM 4396 C CA . SER A 1 573 ? -8.57 -7 26.922 1 53.97 573 SER A CA 1
ATOM 4397 C C . SER A 1 573 ? -7.582 -7.117 28.078 1 53.97 573 SER A C 1
ATOM 4399 O O . SER A 1 573 ? -7.523 -6.238 28.938 1 53.97 573 SER A O 1
ATOM 4401 N N . ASP A 1 574 ? -6.746 -8.18 27.984 1 61.84 574 ASP A N 1
ATOM 4402 C CA . ASP A 1 574 ? -5.824 -8.406 29.094 1 61.84 574 ASP A CA 1
ATOM 4403 C C . ASP A 1 574 ? -4.551 -7.582 28.922 1 61.84 574 ASP A C 1
ATOM 4405 O O . ASP A 1 574 ? -3.65 -7.637 29.75 1 61.84 574 ASP A O 1
ATOM 4409 N N . SER A 1 575 ? -4.727 -6.621 28.016 1 75.81 575 SER A N 1
ATOM 4410 C CA . SER A 1 575 ? -3.492 -5.898 27.734 1 75.81 575 SER A CA 1
ATOM 4411 C C . SER A 1 575 ? -3.438 -4.578 28.5 1 75.81 575 SER A C 1
ATOM 4413 O O . SER A 1 575 ? -2.381 -3.951 28.594 1 75.81 575 SER A O 1
ATOM 4415 N N . LEU A 1 576 ? -4.5 -4.211 29.234 1 89 576 LEU A N 1
ATOM 4416 C CA . LEU A 1 576 ? -4.488 -2.977 30.016 1 89 576 LEU A CA 1
ATOM 4417 C C . LEU A 1 576 ? -3.814 -3.191 31.359 1 89 576 LEU A C 1
ATOM 4419 O O . LEU A 1 576 ? -4.266 -4.016 32.156 1 89 576 LEU A O 1
ATOM 4423 N N . LEU A 1 577 ? -2.762 -2.436 31.688 1 93.81 577 LEU A N 1
ATOM 4424 C CA . LEU A 1 577 ? -1.958 -2.654 32.875 1 93.81 577 LEU A CA 1
ATOM 4425 C C . LEU A 1 577 ? -2.045 -1.456 33.812 1 93.81 577 LEU A C 1
ATOM 4427 O O . LEU A 1 577 ? -1.654 -1.548 35 1 93.81 577 LEU A O 1
ATOM 4431 N N . TYR A 1 578 ? -2.58 -0.356 33.375 1 95.56 578 TYR A N 1
ATOM 4432 C CA . TYR A 1 578 ? -2.604 0.866 34.188 1 95.56 578 TYR A CA 1
ATOM 4433 C C . TYR A 1 578 ? -3.744 1.778 33.75 1 95.56 578 TYR A C 1
ATOM 4435 O O . TYR A 1 578 ? -3.963 1.982 32.562 1 95.56 578 TYR A O 1
ATOM 4443 N N . GLY A 1 579 ? -4.602 2.27 34.656 1 95.81 579 GLY A N 1
ATOM 4444 C CA . GLY A 1 579 ? -5.691 3.178 34.344 1 95.81 579 GLY A CA 1
ATOM 4445 C C . GLY A 1 579 ? -7.012 2.469 34.125 1 95.81 579 GLY A C 1
ATOM 4446 O O . GLY A 1 579 ? -7.285 1.447 34.75 1 95.81 579 GLY A O 1
ATOM 4447 N N . SER A 1 580 ? -7.887 3.172 33.312 1 94.31 580 SER A N 1
ATOM 4448 C CA . SER A 1 580 ? -9.234 2.631 33.188 1 94.31 580 SER A CA 1
ATOM 4449 C C . SER A 1 580 ? -9.781 2.887 31.781 1 94.31 580 SER A C 1
ATOM 4451 O O . SER A 1 580 ? -9.562 3.955 31.203 1 94.31 580 SER A O 1
ATOM 4453 N N . VAL A 1 581 ? -10.562 1.896 31.266 1 88.12 581 VAL A N 1
ATOM 4454 C CA . VAL A 1 581 ? -11.188 2.029 29.953 1 88.12 581 VAL A CA 1
ATOM 4455 C C . VAL A 1 581 ? -12.664 2.391 30.125 1 88.12 581 VAL A C 1
ATOM 4457 O O . VAL A 1 581 ? -13.289 2.924 29.203 1 88.12 581 VAL A O 1
ATOM 4460 N N . ASP A 1 582 ? -13.195 2.18 31.297 1 88.12 582 ASP A N 1
ATOM 4461 C CA . ASP A 1 582 ? -14.625 2.387 31.531 1 88.12 582 ASP A CA 1
ATOM 4462 C C . ASP A 1 582 ? -14.852 3.508 32.531 1 88.12 582 ASP A C 1
ATOM 4464 O O . ASP A 1 582 ? -15.656 3.363 33.469 1 88.12 582 ASP A O 1
ATOM 4468 N N . ASN A 1 583 ? -14.102 4.531 32.531 1 88.06 583 ASN A N 1
ATOM 4469 C CA . ASN A 1 583 ? -14.289 5.754 33.281 1 88.06 583 ASN A CA 1
ATOM 4470 C C . ASN A 1 583 ? -14.203 5.488 34.781 1 88.06 583 ASN A C 1
ATOM 4472 O O . ASN A 1 583 ? -15.047 5.957 35.562 1 88.06 583 ASN A O 1
ATOM 4476 N N . GLY A 1 584 ? -13.32 4.621 35.125 1 91.38 584 GLY A N 1
ATOM 4477 C CA . GLY A 1 584 ? -13.008 4.438 36.531 1 91.38 584 GLY A CA 1
ATOM 4478 C C . GLY A 1 584 ? -13.789 3.305 37.188 1 91.38 584 GLY A C 1
ATOM 4479 O O . GLY A 1 584 ? -13.578 2.992 38.375 1 91.38 584 GLY A O 1
ATOM 4480 N N . LYS A 1 585 ? -14.664 2.629 36.469 1 92.56 585 LYS A N 1
ATOM 4481 C CA . LYS A 1 585 ? -15.375 1.488 37.031 1 92.56 585 LYS A CA 1
ATOM 4482 C C . LYS A 1 585 ? -14.414 0.372 37.438 1 92.56 585 LYS A C 1
ATOM 4484 O O . LYS A 1 585 ? -14.477 -0.161 38.531 1 92.56 585 LYS A O 1
ATOM 4489 N N . LYS A 1 586 ? -13.609 0.063 36.469 1 93.12 586 LYS A N 1
ATOM 4490 C CA . LYS A 1 586 ? -12.508 -0.865 36.719 1 93.12 586 LYS A CA 1
ATOM 4491 C C . LYS A 1 586 ? -11.156 -0.194 36.5 1 93.12 586 LYS A C 1
ATOM 4493 O O . LYS A 1 586 ? -10.922 0.398 35.438 1 93.12 586 LYS A O 1
ATOM 4498 N N . ILE A 1 587 ? -10.328 -0.241 37.5 1 95.88 587 ILE A N 1
ATOM 4499 C CA . ILE A 1 587 ? -9.008 0.357 37.375 1 95.88 587 ILE A CA 1
ATOM 4500 C C . ILE A 1 587 ? -7.941 -0.738 37.375 1 95.88 587 ILE A C 1
ATOM 4502 O O . ILE A 1 587 ? -7.953 -1.616 38.25 1 95.88 587 ILE A O 1
ATOM 4506 N N . CYS A 1 588 ? -7.086 -0.762 36.406 1 94.81 588 CYS A N 1
ATOM 4507 C CA . CYS A 1 588 ? -5.973 -1.7 36.312 1 94.81 588 CYS A CA 1
ATOM 4508 C C . CYS A 1 588 ? -4.684 -1.071 36.844 1 94.81 588 CYS A C 1
ATOM 4510 O O . CYS A 1 588 ? -4.48 0.135 36.688 1 94.81 588 CYS A O 1
ATOM 4512 N N . TRP A 1 589 ? -3.867 -1.914 37.438 1 95.31 589 TRP A N 1
ATOM 4513 C CA . TRP A 1 589 ? -2.652 -1.4 38.062 1 95.31 589 TRP A CA 1
ATOM 4514 C C . TRP A 1 589 ? -1.534 -2.436 38 1 95.31 589 TRP A C 1
ATOM 4516 O O . TRP A 1 589 ? -1.746 -3.605 38.344 1 95.31 589 TRP A O 1
ATOM 4526 N N . ASN A 1 590 ? -0.399 -2.027 37.531 1 94.62 590 ASN A N 1
ATOM 4527 C CA . ASN A 1 590 ? 0.826 -2.818 37.469 1 94.62 590 ASN A CA 1
ATOM 4528 C C . ASN A 1 590 ? 2.01 -2.066 38.062 1 94.62 590 ASN A C 1
ATOM 4530 O O . ASN A 1 590 ? 2.197 -0.878 37.812 1 94.62 590 ASN A O 1
ATOM 4534 N N . GLU A 1 591 ? 2.834 -2.699 38.844 1 95.62 591 GLU A N 1
ATOM 4535 C CA . GLU A 1 591 ? 3.9 -2.051 39.594 1 95.62 591 GLU A CA 1
ATOM 4536 C C . GLU A 1 591 ? 4.957 -1.465 38.656 1 95.62 591 GLU A C 1
ATOM 4538 O O . GLU A 1 591 ? 5.395 -0.327 38.844 1 95.62 591 GLU A O 1
ATOM 4543 N N . ASP A 1 592 ? 5.379 -2.262 37.75 1 94.56 592 ASP A N 1
ATOM 4544 C CA . ASP A 1 592 ? 6.402 -1.796 36.812 1 94.56 592 ASP A CA 1
ATOM 4545 C C . ASP A 1 592 ? 5.914 -0.588 36.031 1 94.56 592 ASP A C 1
ATOM 4547 O O . ASP A 1 592 ? 6.672 0.357 35.781 1 94.56 592 ASP A O 1
ATOM 4551 N N . PHE A 1 593 ? 4.77 -0.627 35.656 1 95.94 593 PHE A N 1
ATOM 4552 C CA . PHE A 1 593 ? 4.172 0.478 34.938 1 95.94 593 PHE A CA 1
ATOM 4553 C C . PHE A 1 593 ? 4.062 1.72 35.812 1 95.94 593 PHE A C 1
ATOM 4555 O O . PHE A 1 593 ? 4.395 2.824 35.375 1 95.94 593 PHE A O 1
ATOM 4562 N N . HIS A 1 594 ? 3.598 1.548 36.969 1 97.12 594 HIS A N 1
ATOM 4563 C CA . HIS A 1 594 ? 3.42 2.65 37.906 1 97.12 594 HIS A CA 1
ATOM 4564 C C . HIS A 1 594 ? 4.742 3.361 38.188 1 97.12 594 HIS A C 1
ATOM 4566 O O . HIS A 1 594 ? 4.781 4.59 38.281 1 97.12 594 HIS A O 1
ATOM 4572 N N . SER A 1 595 ? 5.773 2.641 38.312 1 97.31 595 SER A N 1
ATOM 4573 C CA . SER A 1 595 ? 7.078 3.232 38.562 1 97.31 595 SER A CA 1
ATOM 4574 C C . SER A 1 595 ? 7.488 4.195 37.469 1 97.31 595 SER A C 1
ATOM 4576 O O . SER A 1 595 ? 8.039 5.266 37.719 1 97.31 595 SER A O 1
ATOM 4578 N N . LYS A 1 596 ? 7.238 3.836 36.25 1 97.25 596 LYS A N 1
ATOM 4579 C CA . LYS A 1 596 ? 7.566 4.68 35.125 1 97.25 596 LYS A CA 1
ATOM 4580 C C . LYS A 1 596 ? 6.656 5.902 35.062 1 97.25 596 LYS A C 1
ATOM 4582 O O . LYS A 1 596 ? 7.113 7.012 34.75 1 97.25 596 LYS A O 1
ATOM 4587 N N . VAL A 1 597 ? 5.395 5.715 35.344 1 97.81 597 VAL A N 1
ATOM 4588 C CA . VAL A 1 597 ? 4.434 6.809 35.344 1 97.81 597 VAL A CA 1
ATOM 4589 C C . VAL A 1 597 ? 4.762 7.797 36.438 1 97.81 597 VAL A C 1
ATOM 4591 O O . VAL A 1 597 ? 4.598 9.008 36.281 1 97.81 597 VAL A O 1
ATOM 4594 N N . LEU A 1 598 ? 5.23 7.238 37.562 1 97.44 598 LEU A N 1
ATOM 4595 C CA . LEU A 1 598 ? 5.609 8.078 38.688 1 97.44 598 LEU A CA 1
ATOM 4596 C C . LEU A 1 598 ? 6.777 8.992 38.312 1 97.44 598 LEU A C 1
ATOM 4598 O O . LEU A 1 598 ? 6.805 10.156 38.719 1 97.44 598 LEU A O 1
ATOM 4602 N N . GLU A 1 599 ? 7.684 8.461 37.656 1 97.25 599 GLU A N 1
ATOM 4603 C CA . GLU A 1 599 ? 8.812 9.273 37.188 1 97.25 599 GLU A CA 1
ATOM 4604 C C . GLU A 1 599 ? 8.352 10.406 36.281 1 97.25 599 GLU A C 1
ATOM 4606 O O . GLU A 1 599 ? 8.852 11.531 36.375 1 97.25 599 GLU A O 1
ATOM 4611 N N . ALA A 1 600 ? 7.469 10.148 35.406 1 97.56 600 ALA A N 1
ATOM 4612 C CA . ALA A 1 600 ? 6.91 11.172 34.531 1 97.56 600 ALA A CA 1
ATOM 4613 C C . ALA A 1 600 ? 6.129 12.211 35.312 1 97.56 600 ALA A C 1
ATOM 4615 O O . ALA A 1 600 ? 6.199 13.406 35.031 1 97.56 600 ALA A O 1
ATOM 4616 N N . ALA A 1 601 ? 5.406 11.742 36.281 1 97.62 601 ALA A N 1
ATOM 4617 C CA . ALA A 1 601 ? 4.594 12.609 37.125 1 97.62 601 ALA A CA 1
ATOM 4618 C C . ALA A 1 601 ? 5.461 13.633 37.844 1 97.62 601 ALA A C 1
ATOM 4620 O O . ALA A 1 601 ? 5.07 14.797 38 1 97.62 601 ALA A O 1
ATOM 4621 N N . LYS A 1 602 ? 6.598 13.211 38.312 1 96 602 LYS A N 1
ATOM 4622 C CA . LYS A 1 602 ? 7.52 14.109 39 1 96 602 LYS A CA 1
ATOM 4623 C C . LYS A 1 602 ? 7.969 15.242 38.062 1 96 602 LYS A C 1
ATOM 4625 O O . LYS A 1 602 ? 8.008 16.406 38.469 1 96 602 LYS A O 1
ATOM 4630 N N . ARG A 1 603 ? 8.195 14.922 36.906 1 94 603 ARG A N 1
ATOM 4631 C CA . ARG A 1 603 ? 8.656 15.914 35.938 1 94 603 ARG A CA 1
ATOM 4632 C C . ARG A 1 603 ? 7.52 16.844 35.5 1 94 603 ARG A C 1
ATOM 4634 O O . ARG A 1 603 ? 7.754 18.016 35.188 1 94 603 ARG A O 1
ATOM 4641 N N . LEU A 1 604 ? 6.316 16.375 35.562 1 96.5 604 LEU A N 1
ATOM 4642 C CA . LEU A 1 604 ? 5.156 17.141 35.125 1 96.5 604 LEU A CA 1
ATOM 4643 C C . LEU A 1 604 ? 4.465 17.812 36.312 1 96.5 604 LEU A C 1
ATOM 4645 O O . LEU A 1 604 ? 3.449 18.484 36.156 1 96.5 604 LEU A O 1
ATOM 4649 N N . HIS A 1 605 ? 4.984 17.562 37.562 1 96.44 605 HIS A N 1
ATOM 4650 C CA . HIS A 1 605 ? 4.473 18.141 38.812 1 96.44 605 HIS A CA 1
ATOM 4651 C C . HIS A 1 605 ? 3.082 17.594 39.125 1 96.44 605 HIS A C 1
ATOM 4653 O O . HIS A 1 605 ? 2.189 18.359 39.5 1 96.44 605 HIS A O 1
ATOM 4659 N N . LEU A 1 606 ? 2.887 16.344 38.875 1 97.31 606 LEU A N 1
ATOM 4660 C CA . LEU A 1 606 ? 1.662 15.648 39.25 1 97.31 606 LEU A CA 1
ATOM 4661 C C . LEU A 1 606 ? 1.86 14.867 40.531 1 97.31 606 LEU A C 1
ATOM 4663 O O . LEU A 1 606 ? 2.932 14.297 40.781 1 97.31 606 LEU A O 1
ATOM 4667 N N . LYS A 1 607 ? 0.881 14.781 41.312 1 96.94 607 LYS A N 1
ATOM 4668 C CA . LYS A 1 607 ? 0.965 14.148 42.625 1 96.94 607 LYS A CA 1
ATOM 4669 C C . LYS A 1 607 ? 0.482 12.703 42.594 1 96.94 607 LYS A C 1
ATOM 4671 O O . LYS A 1 607 ? -0.528 12.406 41.938 1 96.94 607 LYS A O 1
ATOM 4676 N N . GLU A 1 608 ? 1.312 11.773 43.156 1 96.56 608 GLU A N 1
ATOM 4677 C CA . GLU A 1 608 ? 0.792 10.438 43.438 1 96.56 608 GLU A CA 1
ATOM 4678 C C . GLU A 1 608 ? -0.363 10.484 44.438 1 96.56 608 GLU A C 1
ATOM 4680 O O . GLU A 1 608 ? -0.288 11.188 45.438 1 96.56 608 GLU A O 1
ATOM 4685 N N . HIS A 1 609 ? -1.493 9.789 44.219 1 96.06 609 HIS A N 1
ATOM 4686 C CA . HIS A 1 609 ? -2.693 9.859 45.031 1 96.06 609 HIS A CA 1
ATOM 4687 C C . HIS A 1 609 ? -3.488 8.562 44.969 1 96.06 609 HIS A C 1
ATOM 4689 O O . HIS A 1 609 ? -3.182 7.684 44.156 1 96.06 609 HIS A O 1
ATOM 4695 N N . THR A 1 610 ? -4.422 8.516 45.781 1 96.94 610 THR A N 1
ATOM 4696 C CA . THR A 1 610 ? -5.215 7.293 45.812 1 96.94 610 THR A CA 1
ATOM 4697 C C . THR A 1 610 ? -6.625 7.539 45.281 1 96.94 610 THR A C 1
ATOM 4699 O O . THR A 1 610 ? -7.207 8.594 45.531 1 96.94 610 THR A O 1
ATOM 4702 N N . VAL A 1 611 ? -7.164 6.566 44.5 1 96.94 611 VAL A N 1
ATOM 4703 C CA . VAL A 1 611 ? -8.492 6.645 43.875 1 96.94 611 VAL A CA 1
ATOM 4704 C C . VAL A 1 611 ? -9.258 5.355 44.156 1 96.94 611 VAL A C 1
ATOM 4706 O O . VAL A 1 611 ? -8.656 4.312 44.438 1 96.94 611 VAL A O 1
ATOM 4709 N N . LEU A 1 612 ? -10.555 5.484 44.094 1 96.12 612 LEU A N 1
ATOM 4710 C CA . LEU A 1 612 ? -11.43 4.336 44.281 1 96.12 612 LEU A CA 1
ATOM 4711 C C . LEU A 1 612 ? -12.07 3.891 42.969 1 96.12 612 LEU A C 1
ATOM 4713 O O . LEU A 1 612 ? -12.469 4.727 42.156 1 96.12 612 LEU A O 1
ATOM 4717 N N . ASP A 1 613 ? -12.141 2.627 42.75 1 94.81 613 ASP A N 1
ATOM 4718 C CA . ASP A 1 613 ? -12.93 2.127 41.625 1 94.81 613 ASP A CA 1
ATOM 4719 C C . ASP A 1 613 ? -14.391 1.927 42.031 1 94.81 613 ASP A C 1
ATOM 4721 O O . ASP A 1 613 ? -14.789 2.281 43.125 1 94.81 613 ASP A O 1
ATOM 4725 N N . ALA A 1 614 ? -15.242 1.431 41.188 1 93.69 614 ALA A N 1
ATOM 4726 C CA . ALA A 1 614 ? -16.672 1.282 41.438 1 93.69 614 ALA A CA 1
ATOM 4727 C C . ALA A 1 614 ? -16.938 0.263 42.531 1 93.69 614 ALA A C 1
ATOM 4729 O O . ALA A 1 614 ? -17.922 0.365 43.25 1 93.69 614 ALA A O 1
ATOM 4730 N N . SER A 1 615 ? -16.016 -0.732 42.781 1 93.88 615 SER A N 1
ATOM 4731 C CA . SER A 1 615 ? -16.172 -1.778 43.781 1 93.88 615 SER A CA 1
ATOM 4732 C C . SER A 1 615 ? -15.602 -1.347 45.125 1 93.88 615 SER A C 1
ATOM 4734 O O . SER A 1 615 ? -15.656 -2.098 46.094 1 93.88 615 SER A O 1
ATOM 4736 N N . GLY A 1 616 ? -14.938 -0.221 45.188 1 92.88 616 GLY A N 1
ATOM 4737 C CA . GLY A 1 616 ? -14.422 0.32 46.406 1 92.88 616 GLY A CA 1
ATOM 4738 C C . GLY A 1 616 ? -12.961 -0.025 46.656 1 92.88 616 GLY A C 1
ATOM 4739 O O . GLY A 1 616 ? -12.422 0.225 47.75 1 92.88 616 GLY A O 1
ATOM 4740 N N . ASN A 1 617 ? -12.297 -0.66 45.625 1 95.69 617 ASN A N 1
ATOM 4741 C CA . ASN A 1 617 ? -10.875 -0.951 45.75 1 95.69 617 ASN A CA 1
ATOM 4742 C C . ASN A 1 617 ? -10.031 0.312 45.625 1 95.69 617 ASN A C 1
ATOM 4744 O O . ASN A 1 617 ? -10.344 1.19 44.812 1 95.69 617 ASN A O 1
ATOM 4748 N N . ILE A 1 618 ? -8.992 0.43 46.438 1 96 618 ILE A N 1
ATOM 4749 C CA . ILE A 1 618 ? -8.133 1.609 46.438 1 96 618 ILE A CA 1
ATOM 4750 C C . ILE A 1 618 ? -6.906 1.363 45.562 1 96 618 ILE A C 1
ATOM 4752 O O . ILE A 1 618 ? -6.258 0.321 45.688 1 96 618 ILE A O 1
ATOM 4756 N N . PHE A 1 619 ? -6.598 2.244 44.688 1 96.5 619 PHE A N 1
ATOM 4757 C CA . PHE A 1 619 ? -5.441 2.168 43.812 1 96.5 619 PHE A CA 1
ATOM 4758 C C . PHE A 1 619 ? -4.598 3.432 43.906 1 96.5 619 PHE A C 1
ATOM 4760 O O . PHE A 1 619 ? -5.133 4.535 44.031 1 96.5 619 PHE A O 1
ATOM 4767 N N . LYS A 1 620 ? -3.309 3.303 43.844 1 96.31 620 LYS A N 1
ATOM 4768 C CA . LYS A 1 620 ? -2.379 4.43 43.812 1 96.31 620 LYS A CA 1
ATOM 4769 C C . LYS A 1 620 ? -2.004 4.797 42.375 1 96.31 620 LYS A C 1
ATOM 4771 O O . LYS A 1 620 ? -1.353 4.016 41.688 1 96.31 620 LYS A O 1
ATOM 4776 N N . LEU A 1 621 ? -2.426 6.023 41.969 1 96.94 621 LEU A N 1
ATOM 4777 C CA . LEU A 1 621 ? -2.139 6.469 40.625 1 96.94 621 LEU A CA 1
ATOM 4778 C C . LEU A 1 621 ? -1.297 7.738 40.625 1 96.94 621 LEU A C 1
ATOM 4780 O O . LEU A 1 621 ? -1.265 8.461 41.625 1 96.94 621 LEU A O 1
ATOM 4784 N N . ALA A 1 622 ? -0.542 7.988 39.625 1 97.5 622 ALA A N 1
ATOM 4785 C CA . ALA A 1 622 ? 0.22 9.219 39.406 1 97.5 622 ALA A CA 1
ATOM 4786 C C . ALA A 1 622 ? -0.146 9.875 38.094 1 97.5 622 ALA A C 1
ATOM 4788 O O . ALA A 1 622 ? 0.64 10.648 37.531 1 97.5 622 ALA A O 1
ATOM 4789 N N . ALA A 1 623 ? -1.295 9.539 37.5 1 97.19 623 ALA A N 1
ATOM 4790 C CA . ALA A 1 623 ? -1.842 10.023 36.219 1 97.19 623 ALA A CA 1
ATOM 4791 C C . ALA A 1 623 ? -3.363 10.102 36.281 1 97.19 623 ALA A C 1
ATOM 4793 O O . ALA A 1 623 ? -3.979 9.703 37.281 1 97.19 623 ALA A O 1
ATOM 4794 N N . PRO A 1 624 ? -3.988 10.719 35.312 1 96.5 624 PRO A N 1
ATOM 4795 C CA . PRO A 1 624 ? -5.453 10.711 35.281 1 96.5 624 PRO A CA 1
ATOM 4796 C C . PRO A 1 624 ? -6.035 9.297 35.25 1 96.5 624 PRO A C 1
ATOM 4798 O O . PRO A 1 624 ? -5.449 8.406 34.625 1 96.5 624 PRO A O 1
ATOM 4801 N N . VAL A 1 625 ? -7.188 9.156 35.781 1 96 625 VAL A N 1
ATOM 4802 C CA . VAL A 1 625 ? -7.812 7.848 35.938 1 96 625 VAL A CA 1
ATOM 4803 C C . VAL A 1 625 ? -8.117 7.262 34.562 1 96 625 VAL A C 1
ATOM 4805 O O . VAL A 1 625 ? -8.016 6.051 34.344 1 96 625 VAL A O 1
ATOM 4808 N N . GLU A 1 626 ? -8.453 8.117 33.594 1 93.75 626 GLU A N 1
ATOM 4809 C CA . GLU A 1 626 ? -8.906 7.66 32.281 1 93.75 626 GLU A CA 1
ATOM 4810 C C . GLU A 1 626 ? -7.734 7.266 31.406 1 93.75 626 GLU A C 1
ATOM 4812 O O . GLU A 1 626 ? -7.934 6.809 30.281 1 93.75 626 GLU A O 1
ATOM 4817 N N . CYS A 1 627 ? -6.512 7.41 31.875 1 96 627 CYS A N 1
ATOM 4818 C CA . CYS A 1 627 ? -5.371 7.027 31.047 1 96 627 CYS A CA 1
ATOM 4819 C C . CYS A 1 627 ? -5.344 5.523 30.828 1 96 627 CYS A C 1
ATOM 4821 O O . CYS A 1 627 ? -5.949 4.766 31.578 1 96 627 CYS A O 1
ATOM 4823 N N . LYS A 1 628 ? -4.695 5.102 29.797 1 95.12 628 LYS A N 1
ATOM 4824 C CA . LYS A 1 628 ? -4.598 3.686 29.453 1 95.12 628 LYS A CA 1
ATOM 4825 C C . LYS A 1 628 ? -3.143 3.25 29.312 1 95.12 628 LYS A C 1
ATOM 4827 O O . LYS A 1 628 ? -2.459 3.658 28.359 1 95.12 628 LYS A O 1
ATOM 4832 N N . GLY A 1 629 ? -2.713 2.49 30.266 1 96.12 629 GLY A N 1
ATOM 4833 C CA . GLY A 1 629 ? -1.41 1.852 30.156 1 96.12 629 GLY A CA 1
ATOM 4834 C C . GLY A 1 629 ? -1.47 0.468 29.547 1 96.12 629 GLY A C 1
ATOM 4835 O O . GLY A 1 629 ? -2.037 -0.456 30.125 1 96.12 629 GLY A O 1
ATOM 4836 N N . ILE A 1 630 ? -0.86 0.322 28.375 1 93.81 630 ILE A N 1
ATOM 4837 C CA . ILE A 1 630 ? -0.967 -0.92 27.625 1 93.81 630 ILE A CA 1
ATOM 4838 C C . ILE A 1 630 ? 0.427 -1.415 27.25 1 93.81 630 ILE A C 1
ATOM 4840 O O . ILE A 1 630 ? 1.307 -0.618 26.906 1 93.81 630 ILE A O 1
ATOM 4844 N N . VAL A 1 631 ? 0.647 -2.723 27.391 1 91.25 631 VAL A N 1
ATOM 4845 C CA . VAL A 1 631 ? 1.877 -3.326 26.875 1 91.25 631 VAL A CA 1
ATOM 4846 C C . VAL A 1 631 ? 1.673 -3.783 25.438 1 91.25 631 VAL A C 1
ATOM 4848 O O . VAL A 1 631 ? 0.745 -4.543 25.141 1 91.25 631 VAL A O 1
ATOM 4851 N N . GLY A 1 632 ? 2.473 -3.277 24.547 1 87.19 632 GLY A N 1
ATOM 4852 C CA . GLY A 1 632 ? 2.371 -3.668 23.141 1 87.19 632 GLY A CA 1
ATOM 4853 C C . GLY A 1 632 ? 2.934 -5.051 22.875 1 87.19 632 GLY A C 1
ATOM 4854 O O . GLY A 1 632 ? 3.596 -5.637 23.734 1 87.19 632 GLY A O 1
ATOM 4855 N N . SER A 1 633 ? 2.641 -5.539 21.688 1 80.5 633 SER A N 1
ATOM 4856 C CA . SER A 1 633 ? 3.201 -6.824 21.281 1 80.5 633 SER A CA 1
ATOM 4857 C C . SER A 1 633 ? 4.719 -6.746 21.141 1 80.5 633 SER A C 1
ATOM 4859 O O . SER A 1 633 ? 5.395 -7.773 21.109 1 80.5 633 SER A O 1
ATOM 4861 N N . ASP A 1 634 ? 5.289 -5.621 21.125 1 80.44 634 ASP A N 1
ATOM 4862 C CA . ASP A 1 634 ? 6.73 -5.402 21.094 1 80.44 634 ASP A CA 1
ATOM 4863 C C . ASP A 1 634 ? 7.305 -5.312 22.5 1 80.44 634 ASP A C 1
ATOM 4865 O O . ASP A 1 634 ? 8.477 -4.969 22.688 1 80.44 634 ASP A O 1
ATOM 4869 N N . ASP A 1 635 ? 6.516 -5.422 23.516 1 83.81 635 ASP A N 1
ATOM 4870 C CA . ASP A 1 635 ? 6.867 -5.496 24.938 1 83.81 635 ASP A CA 1
ATOM 4871 C C . ASP A 1 635 ? 7.16 -4.105 25.5 1 83.81 635 ASP A C 1
ATOM 4873 O O . ASP A 1 635 ? 7.641 -3.979 26.625 1 83.81 635 ASP A O 1
ATOM 4877 N N . ARG A 1 636 ? 6.891 -3.092 24.734 1 91.5 636 ARG A N 1
ATOM 4878 C CA . ARG A 1 636 ? 7.051 -1.735 25.25 1 91.5 636 ARG A CA 1
ATOM 4879 C C . ARG A 1 636 ? 5.816 -1.298 26.047 1 91.5 636 ARG A C 1
ATOM 4881 O O . ARG A 1 636 ? 4.707 -1.764 25.766 1 91.5 636 ARG A O 1
ATOM 4888 N N . HIS A 1 637 ? 6.027 -0.434 27.047 1 95.38 637 HIS A N 1
ATOM 4889 C CA . HIS A 1 637 ? 4.934 0.109 27.844 1 95.38 637 HIS A CA 1
ATOM 4890 C C . HIS A 1 637 ? 4.414 1.414 27.25 1 95.38 637 HIS A C 1
ATOM 4892 O O . HIS A 1 637 ? 5.113 2.432 27.266 1 95.38 637 HIS A O 1
ATOM 4898 N N . TYR A 1 638 ? 3.16 1.403 26.781 1 96.62 638 TYR A N 1
ATOM 4899 C CA . TYR A 1 638 ? 2.561 2.578 26.172 1 96.62 638 TYR A CA 1
ATOM 4900 C C . TYR A 1 638 ? 1.539 3.227 27.094 1 96.62 638 TYR A C 1
ATOM 4902 O O . TYR A 1 638 ? 0.699 2.539 27.672 1 96.62 638 TYR A O 1
ATOM 4910 N N . LEU A 1 639 ? 1.629 4.504 27.266 1 97.25 639 LEU A N 1
ATOM 4911 C CA . LEU A 1 639 ? 0.636 5.273 28.016 1 97.25 639 LEU A CA 1
ATOM 4912 C C . LEU A 1 639 ? -0.171 6.168 27.078 1 97.25 639 LEU A C 1
ATOM 4914 O O . LEU A 1 639 ? 0.395 7.012 26.375 1 97.25 639 LEU A O 1
ATOM 4918 N N . LEU A 1 640 ? -1.506 6.047 27.062 1 96.12 640 LEU A N 1
ATOM 4919 C CA . LEU A 1 640 ? -2.381 6.738 26.125 1 96.12 640 LEU A CA 1
ATOM 4920 C C . LEU A 1 640 ? -3.467 7.516 26.859 1 96.12 640 LEU A C 1
ATOM 4922 O O . LEU A 1 640 ? -3.629 7.363 28.062 1 96.12 640 LEU A O 1
ATOM 4926 N N . ASP A 1 641 ? -4.191 8.438 26.078 1 94.75 641 ASP A N 1
ATOM 4927 C CA . ASP A 1 641 ? -5.359 9.172 26.547 1 94.75 641 ASP A CA 1
ATOM 4928 C C . ASP A 1 641 ? -4.992 10.102 27.703 1 94.75 641 ASP A C 1
ATOM 4930 O O . ASP A 1 641 ? -5.586 10.023 28.781 1 94.75 641 ASP A O 1
ATOM 4934 N N . LEU A 1 642 ? -4.145 10.969 27.391 1 96.44 642 LEU A N 1
ATOM 4935 C CA . LEU A 1 642 ? -3.578 11.867 28.391 1 96.44 642 LEU A CA 1
ATOM 4936 C C . LEU A 1 642 ? -4.246 13.234 28.344 1 96.44 642 LEU A C 1
ATOM 4938 O O . LEU A 1 642 ? -3.592 14.242 28.047 1 96.44 642 LEU A O 1
ATOM 4942 N N . MET A 1 643 ? -5.441 13.344 28.812 1 95.12 643 MET A N 1
ATOM 4943 C CA . MET A 1 643 ? -6.254 14.547 28.672 1 95.12 643 MET A CA 1
ATOM 4944 C C . MET A 1 643 ? -6.004 15.523 29.812 1 95.12 643 MET A C 1
ATOM 4946 O O . MET A 1 643 ? -6.375 16.688 29.719 1 95.12 643 MET A O 1
ATOM 4950 N N . ARG A 1 644 ? -5.367 15.086 30.859 1 96.25 644 ARG A N 1
ATOM 4951 C CA . ARG A 1 644 ? -5.141 15.953 32.031 1 96.25 644 ARG A CA 1
ATOM 4952 C C . ARG A 1 644 ? -3.699 15.836 32.5 1 96.25 644 ARG A C 1
ATOM 4954 O O . ARG A 1 644 ? -3.451 15.391 33.625 1 96.25 644 ARG A O 1
ATOM 4961 N N . ALA A 1 645 ? -2.811 16.312 31.703 1 96.12 645 ALA A N 1
ATOM 4962 C CA . ALA A 1 645 ? -1.405 16.391 32.094 1 96.12 645 ALA A CA 1
ATOM 4963 C C . ALA A 1 645 ? -1.158 17.578 33.031 1 96.12 645 ALA A C 1
ATOM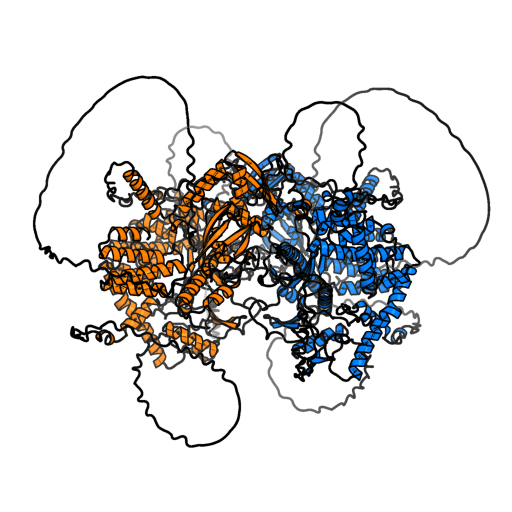 4965 O O . ALA A 1 645 ? -0.067 17.719 33.562 1 96.12 645 ALA A O 1
ATOM 4966 N N . THR A 1 646 ? -2.07 18.484 33.188 1 97.19 646 THR A N 1
ATOM 4967 C CA . THR A 1 646 ? -2.146 19.578 34.156 1 97.19 646 THR A CA 1
ATOM 4968 C C . THR A 1 646 ? -3.482 19.547 34.875 1 97.19 646 THR A C 1
ATOM 4970 O O . THR A 1 646 ? -4.441 18.922 34.438 1 97.19 646 THR A O 1
ATOM 4973 N N . PRO A 1 647 ? -3.504 20.156 36.031 1 96.69 647 PRO A N 1
ATOM 4974 C CA . PRO A 1 647 ? -4.734 20.047 36.812 1 96.69 647 PRO A CA 1
ATOM 4975 C C . PRO A 1 647 ? -5.895 20.828 36.219 1 96.69 647 PRO A C 1
ATOM 4977 O O . PRO A 1 647 ? -5.68 21.672 35.344 1 96.69 647 PRO A O 1
ATOM 4980 N N . ARG A 1 648 ? -7.055 20.562 36.75 1 97.06 648 ARG A N 1
ATOM 4981 C CA . ARG A 1 648 ? -8.281 21.266 36.375 1 97.06 648 ARG A CA 1
ATOM 4982 C C . ARG A 1 648 ? -8.203 22.75 36.719 1 97.06 648 ARG A C 1
ATOM 4984 O O . ARG A 1 648 ? -7.5 23.141 37.656 1 97.06 648 ARG A O 1
ATOM 4991 N N . ASP A 1 649 ? -8.859 23.562 35.938 1 97.56 649 ASP A N 1
ATOM 4992 C CA . ASP A 1 649 ? -9.07 24.969 36.25 1 97.56 649 ASP A CA 1
ATOM 4993 C C . ASP A 1 649 ? -10.258 25.141 37.219 1 97.56 649 ASP A C 1
ATOM 4995 O O . ASP A 1 649 ? -11.414 25.047 36.812 1 97.56 649 ASP A O 1
ATOM 4999 N N . ALA A 1 650 ? -10.008 25.438 38.438 1 96.62 650 ALA A N 1
ATOM 5000 C CA . ALA A 1 650 ? -11.023 25.484 39.469 1 96.62 650 ALA A CA 1
ATOM 5001 C C . ALA A 1 650 ? -11.969 26.656 39.281 1 96.62 650 ALA A C 1
ATOM 5003 O O . ALA A 1 650 ? -13.039 26.719 39.875 1 96.62 650 ALA A O 1
ATOM 5004 N N . ASN A 1 651 ? -11.648 27.547 38.375 1 95.62 651 ASN A N 1
ATOM 5005 C CA . ASN A 1 651 ? -12.523 28.688 38.062 1 95.62 651 ASN A CA 1
ATOM 5006 C C . ASN A 1 651 ? -13.688 28.266 37.156 1 95.62 651 ASN A C 1
ATOM 5008 O O . ASN A 1 651 ? -14.664 29.016 37.031 1 95.62 651 ASN A O 1
ATOM 5012 N N . PHE A 1 652 ? -13.641 27.125 36.594 1 93.62 652 PHE A N 1
ATOM 5013 C CA . PHE A 1 652 ? -14.68 26.625 35.688 1 93.62 652 PHE A CA 1
ATOM 5014 C C . PHE A 1 652 ? -15.234 25.297 36.219 1 93.62 652 PHE A C 1
ATOM 5016 O O . PHE A 1 652 ? -14.633 24.25 36 1 93.62 652 PHE A O 1
ATOM 5023 N N . ASN A 1 653 ? -16.281 25.281 36.812 1 86.06 653 ASN A N 1
ATOM 5024 C CA . ASN A 1 653 ? -16.859 24.094 37.438 1 86.06 653 ASN A CA 1
ATOM 5025 C C . ASN A 1 653 ? -18.25 23.797 36.875 1 86.06 653 ASN A C 1
ATOM 5027 O O . ASN A 1 653 ? -18.891 22.828 37.281 1 86.06 653 ASN A O 1
ATOM 5031 N N . GLY A 1 654 ? -18.672 24.516 35.938 1 81.12 654 GLY A N 1
ATOM 5032 C CA . GLY A 1 654 ? -20 24.312 35.406 1 81.12 654 GLY A CA 1
ATOM 5033 C C . GLY A 1 654 ? -20.062 23.219 34.375 1 81.12 654 GLY A C 1
ATOM 5034 O O . GLY A 1 654 ? -19.062 22.562 34.094 1 81.12 654 GLY A O 1
ATOM 5035 N N . PRO A 1 655 ? -21.344 22.984 33.938 1 80.69 655 PRO A N 1
ATOM 5036 C CA . PRO A 1 655 ? -21.516 22 32.875 1 80.69 655 PRO A CA 1
ATOM 5037 C C . PRO A 1 655 ? -20.734 22.344 31.609 1 80.69 655 PRO A C 1
ATOM 5039 O O . PRO A 1 655 ? -20.656 23.516 31.219 1 80.69 655 PRO A O 1
ATOM 5042 N N . GLY A 1 656 ? -20 21.375 31.047 1 80.69 656 GLY A N 1
ATOM 5043 C CA . GLY A 1 656 ? -19.25 21.578 29.812 1 80.69 656 GLY A CA 1
ATOM 5044 C C . GLY A 1 656 ? -17.812 22 30.047 1 80.69 656 GLY A C 1
ATOM 5045 O O . GLY A 1 656 ? -17.047 22.203 29.109 1 80.69 656 GLY A O 1
ATOM 5046 N N . SER A 1 657 ? -17.5 22.156 31.312 1 88.44 657 SER A N 1
ATOM 5047 C CA . SER A 1 657 ? -16.156 22.609 31.641 1 88.44 657 SER A CA 1
ATOM 5048 C C . SER A 1 657 ? -15.258 21.453 32.062 1 88.44 657 SER A C 1
ATOM 5050 O O . SER A 1 657 ? -14.203 21.656 32.656 1 88.44 657 SER A O 1
ATOM 5052 N N . GLN A 1 658 ? -15.641 20.266 31.781 1 88.19 658 GLN A N 1
ATOM 5053 C CA . GLN A 1 658 ? -14.938 19.078 32.25 1 88.19 658 GLN A CA 1
ATOM 5054 C C . GLN A 1 658 ? -13.516 19.016 31.719 1 88.19 658 GLN A C 1
ATOM 5056 O O . GLN A 1 658 ? -12.633 18.438 32.344 1 88.19 658 GLN A O 1
ATOM 5061 N N . PHE A 1 659 ? -13.273 19.703 30.625 1 91.75 659 PHE A N 1
ATOM 5062 C CA . PHE A 1 659 ? -11.961 19.594 30 1 91.75 659 PHE A CA 1
ATOM 5063 C C . PHE A 1 659 ? -11.195 20.906 30.109 1 91.75 659 PHE A C 1
ATOM 5065 O O . PHE A 1 659 ? -10.188 21.094 29.422 1 91.75 659 PHE A O 1
ATOM 5072 N N . CYS A 1 660 ? -11.672 21.844 30.922 1 95.5 660 CYS A N 1
ATOM 5073 C CA . CYS A 1 660 ? -10.938 23.078 31.203 1 95.5 660 CYS A CA 1
ATOM 5074 C C . CYS A 1 660 ? -9.797 22.812 32.188 1 95.5 660 CYS A C 1
ATOM 5076 O O . CYS A 1 660 ? -10.016 22.625 33.375 1 95.5 660 CYS A O 1
ATOM 5078 N N . ILE A 1 661 ? -8.609 22.828 31.672 1 97.06 661 ILE A N 1
ATOM 5079 C CA . ILE A 1 661 ? -7.434 22.578 32.5 1 97.06 661 ILE A CA 1
ATOM 5080 C C . ILE A 1 661 ? -6.496 23.781 32.438 1 97.06 661 ILE A C 1
ATOM 5082 O O . ILE A 1 661 ? -6.613 24.625 31.562 1 97.06 661 ILE A O 1
ATOM 5086 N N . LEU A 1 662 ? -5.617 23.891 33.406 1 97.69 662 LEU A N 1
ATOM 5087 C CA . LEU A 1 662 ? -4.621 24.953 33.406 1 97.69 662 LEU A CA 1
ATOM 5088 C C . LEU A 1 662 ? -3.486 24.641 32.438 1 97.69 662 LEU A C 1
ATOM 5090 O O . LEU A 1 662 ? -3.299 23.5 32.031 1 97.69 662 LEU A O 1
ATOM 5094 N N . ARG A 1 663 ? -2.791 25.672 31.984 1 96.75 663 ARG A N 1
ATOM 5095 C CA . ARG A 1 663 ? -1.686 25.484 31.047 1 96.75 663 ARG A CA 1
ATOM 5096 C C . ARG A 1 663 ? -0.399 25.125 31.781 1 96.75 663 ARG A C 1
ATOM 5098 O O . ARG A 1 663 ? -0.227 25.484 32.969 1 96.75 663 ARG A O 1
ATOM 5105 N N . SER A 1 664 ? 0.478 24.438 31.188 1 94.94 664 SER A N 1
ATOM 5106 C CA . SER A 1 664 ? 1.747 24.016 31.766 1 94.94 664 SER A CA 1
ATOM 5107 C C . SER A 1 664 ? 2.617 25.219 32.125 1 94.94 664 SER A C 1
ATOM 5109 O O . SER A 1 664 ? 3.342 25.188 33.125 1 94.94 664 SER A O 1
ATOM 5111 N N . GLU A 1 665 ? 2.574 26.297 31.344 1 93.56 665 GLU A N 1
ATOM 5112 C CA . GLU A 1 665 ? 3.352 27.5 31.594 1 93.56 665 GLU A CA 1
ATOM 5113 C C . GLU A 1 665 ? 2.943 28.156 32.906 1 93.56 665 GLU A C 1
ATOM 5115 O O . GLU A 1 665 ? 3.789 28.672 33.656 1 93.56 665 GLU A O 1
ATOM 5120 N N . LEU A 1 666 ? 1.659 28.109 33.188 1 96.81 666 LEU A N 1
ATOM 5121 C CA . LEU A 1 666 ? 1.142 28.656 34.438 1 96.81 666 LEU A CA 1
ATOM 5122 C C . LEU A 1 666 ? 1.637 27.844 35.625 1 96.81 666 LEU A C 1
ATOM 5124 O O . LEU A 1 666 ? 2.01 28.406 36.656 1 96.81 666 LEU A O 1
ATOM 5128 N N . ILE A 1 667 ? 1.566 26.5 35.469 1 95.94 667 ILE A N 1
ATOM 5129 C CA . ILE A 1 667 ? 2.006 25.609 36.531 1 95.94 667 ILE A CA 1
ATOM 5130 C C . ILE A 1 667 ? 3.469 25.891 36.875 1 95.94 667 ILE A C 1
ATOM 5132 O O . ILE A 1 667 ? 3.832 26 38.062 1 95.94 667 ILE A O 1
ATOM 5136 N N . THR A 1 668 ? 4.273 26.047 35.906 1 92.62 668 THR A N 1
ATOM 5137 C CA . THR A 1 668 ? 5.684 26.344 36.094 1 92.62 668 THR A CA 1
ATOM 5138 C C . THR A 1 668 ? 5.852 27.703 36.781 1 92.62 668 THR A C 1
ATOM 5140 O O . THR A 1 668 ? 6.641 27.844 37.719 1 92.62 668 THR A O 1
ATOM 5143 N N . ALA A 1 669 ? 5.152 28.688 36.312 1 93.5 669 ALA A N 1
ATOM 5144 C CA . ALA A 1 669 ? 5.227 30.016 36.875 1 93.5 669 ALA A CA 1
ATOM 5145 C C . ALA A 1 669 ? 4.773 30.016 38.344 1 93.5 669 ALA A C 1
ATOM 5147 O O . ALA A 1 669 ? 5.363 30.703 39.188 1 93.5 669 ALA A O 1
ATOM 5148 N N . PHE A 1 670 ? 3.75 29.391 38.656 1 95.69 670 PHE A N 1
ATOM 5149 C CA . PHE A 1 670 ? 3.213 29.312 40.031 1 95.69 670 PHE A CA 1
ATOM 5150 C C . PHE A 1 670 ? 4.223 28.656 40.969 1 95.69 670 PHE A C 1
ATOM 5152 O O . PHE A 1 670 ? 4.449 29.156 42.062 1 95.69 670 PHE A O 1
ATOM 5159 N N . ILE A 1 671 ? 4.762 27.469 40.562 1 94.31 671 ILE A N 1
ATOM 5160 C CA . ILE A 1 671 ? 5.746 26.766 41.375 1 94.31 671 ILE A CA 1
ATOM 5161 C C . ILE A 1 671 ? 6.945 27.672 41.625 1 94.31 671 ILE A C 1
ATOM 5163 O O . ILE A 1 671 ? 7.465 27.719 42.75 1 94.31 671 ILE A O 1
ATOM 5167 N N . GLN A 1 672 ? 7.363 28.422 40.656 1 89.75 672 GLN A N 1
ATOM 5168 C CA . GLN A 1 672 ? 8.477 29.344 40.812 1 89.75 672 GLN A CA 1
ATOM 5169 C C . GLN A 1 672 ? 8.133 30.469 41.812 1 89.75 672 GLN A C 1
ATOM 5171 O O . GLN A 1 672 ? 8.992 30.938 42.562 1 89.75 672 GLN A O 1
ATOM 5176 N N . SER A 1 673 ? 6.91 30.891 41.781 1 91.44 673 SER A N 1
ATOM 5177 C CA . SER A 1 673 ? 6.473 31.969 42.656 1 91.44 673 SER A CA 1
ATOM 5178 C C . SER A 1 673 ? 6.414 31.5 44.094 1 91.44 673 SER A C 1
ATOM 5180 O O . SER A 1 673 ? 6.539 32.312 45.031 1 91.44 673 SER A O 1
ATOM 5182 N N . GLN A 1 674 ? 6.191 30.281 44.375 1 89.06 674 GLN A N 1
ATOM 5183 C CA . GLN A 1 674 ? 6.094 29.734 45.719 1 89.06 674 GLN A CA 1
ATOM 5184 C C . GLN A 1 674 ? 7.473 29.391 46.281 1 89.06 674 GLN A C 1
ATOM 5186 O O . GLN A 1 674 ? 7.625 29.156 47.469 1 89.06 674 GLN A O 1
ATOM 5191 N N . ALA A 1 675 ? 8.523 29.328 45.531 1 76.75 675 ALA A N 1
ATOM 5192 C CA . ALA A 1 675 ? 9.883 29.047 46 1 76.75 675 ALA A CA 1
ATOM 5193 C C . ALA A 1 675 ? 10.422 30.219 46.812 1 76.75 675 ALA A C 1
ATOM 5195 O O . ALA A 1 675 ? 10.234 31.375 46.469 1 76.75 675 ALA A O 1
ATOM 5196 N N . PRO A 1 676 ? 10.742 30.188 48.156 1 62.12 676 PRO A N 1
ATOM 5197 C CA . PRO A 1 676 ? 11.227 31.281 49 1 62.12 676 PRO A CA 1
ATOM 5198 C C . PRO A 1 676 ? 12.352 32.094 48.344 1 62.12 676 PRO A C 1
ATOM 5200 O O . PRO A 1 676 ? 13.125 31.547 47.562 1 62.12 676 PRO A O 1
ATOM 5203 N N . GLU A 1 677 ? 12.273 33.406 48.281 1 49.16 677 GLU A N 1
ATOM 5204 C CA . GLU A 1 677 ? 13.227 34.406 47.812 1 49.16 677 GLU A CA 1
ATOM 5205 C C . GLU A 1 677 ? 14.633 34.094 48.312 1 49.16 677 GLU A C 1
ATOM 5207 O O . GLU A 1 677 ? 15.562 34.906 48.094 1 49.16 677 GLU A O 1
ATOM 5212 N N . GLY A 1 678 ? 14.938 33.406 49.344 1 41.47 678 GLY A N 1
ATOM 5213 C CA . GLY A 1 678 ? 16.266 33.375 49.938 1 41.47 678 GLY A CA 1
ATOM 5214 C C . GLY A 1 678 ? 17.344 33.031 48.906 1 41.47 678 GLY A C 1
ATOM 5215 O O . GLY A 1 678 ? 18.531 33.219 49.188 1 41.47 678 GLY A O 1
ATOM 5216 N N . SER A 1 679 ? 17.141 32.125 48.031 1 38.5 679 SER A N 1
ATOM 5217 C CA . SER A 1 679 ? 18.312 31.688 47.312 1 38.5 679 SER A CA 1
ATOM 5218 C C . SER A 1 679 ? 18.719 32.719 46.25 1 38.5 679 SER A C 1
ATOM 5220 O O . SER A 1 679 ? 19.562 32.438 45.406 1 38.5 679 SER A O 1
ATOM 5222 N N . LYS A 1 680 ? 17.984 33.844 46.094 1 38.09 680 LYS A N 1
ATOM 5223 C CA . LYS A 1 680 ? 18.609 34.812 45.219 1 38.09 680 LYS A CA 1
ATOM 5224 C C . LYS A 1 680 ? 19.781 35.5 45.875 1 38.09 680 LYS A C 1
ATOM 5226 O O . LYS A 1 680 ? 20.438 36.344 45.281 1 38.09 680 LYS A O 1
ATOM 5231 N N . SER A 1 681 ? 19.812 35.562 47.25 1 33.47 681 SER A N 1
ATOM 5232 C CA . SER A 1 681 ? 20.75 36.531 47.812 1 33.47 681 SER A CA 1
ATOM 5233 C C . SER A 1 681 ? 22.203 36.094 47.625 1 33.47 681 SER A C 1
ATOM 5235 O O . SER A 1 681 ? 23.125 36.656 48.188 1 33.47 681 SER A O 1
ATOM 5237 N N . VAL A 1 682 ? 22.5 34.938 47.219 1 29.69 682 VAL A N 1
ATOM 5238 C CA . VAL A 1 682 ? 23.906 34.656 47.469 1 29.69 682 VAL A CA 1
ATOM 5239 C C . VAL A 1 682 ? 24.766 35.688 46.75 1 29.69 682 VAL A C 1
ATOM 5241 O O . VAL A 1 682 ? 25.969 35.812 47 1 29.69 682 VAL A O 1
ATOM 5244 N N . SER A 1 683 ? 24.406 36.281 45.625 1 27.42 683 SER A N 1
ATOM 5245 C CA . SER A 1 683 ? 25.641 36.594 44.906 1 27.42 683 SER A CA 1
ATOM 5246 C C . SER A 1 683 ? 26.266 37.875 45.438 1 27.42 683 SER A C 1
ATOM 5248 O O . SER A 1 683 ? 27.188 38.438 44.812 1 27.42 683 SER A O 1
ATOM 5250 N N . LYS A 1 684 ? 25.703 38.562 46.406 1 26.06 684 LYS A N 1
ATOM 5251 C CA . LYS A 1 684 ? 26.438 39.844 46.406 1 26.06 684 LYS A CA 1
ATOM 5252 C C . LYS A 1 684 ? 27.797 39.688 47.062 1 26.06 684 LYS A C 1
ATOM 5254 O O . LYS A 1 684 ? 28.406 40.656 47.5 1 26.06 684 LYS A O 1
ATOM 5259 N N . SER A 1 685 ? 28.422 38.5 47.375 1 21.3 685 SER A N 1
ATOM 5260 C CA . SER A 1 685 ? 29.672 38.656 48.094 1 21.3 685 SER A CA 1
ATOM 5261 C C . SER A 1 685 ? 30.641 39.562 47.375 1 21.3 685 SER A C 1
ATOM 5263 O O . SER A 1 685 ? 30.656 39.625 46.125 1 21.3 685 SER A O 1
ATOM 5265 N N . GLU A 1 686 ? 31.266 40.531 48.094 1 22.47 686 GLU A N 1
ATOM 5266 C CA . GLU A 1 686 ? 32.25 41.625 48.156 1 22.47 686 GLU A CA 1
ATOM 5267 C C . GLU A 1 686 ? 33.625 41.125 47.688 1 22.47 686 GLU A C 1
ATOM 5269 O O . GLU A 1 686 ? 34.562 41.031 48.5 1 22.47 686 GLU A O 1
ATOM 5274 N N . GLY A 1 687 ? 33.781 40.156 46.75 1 19 687 GLY A N 1
ATOM 5275 C CA . GLY A 1 687 ? 35.188 39.875 46.531 1 19 687 GLY A CA 1
ATOM 5276 C C . GLY A 1 687 ? 35.969 41.094 46.094 1 19 687 GLY A C 1
ATOM 5277 O O . GLY A 1 687 ? 35.719 41.656 45.031 1 19 687 GLY A O 1
ATOM 5278 N N . GLU A 1 688 ? 36.312 41.969 47.031 1 20.61 688 GLU A N 1
ATOM 5279 C CA . GLU A 1 688 ? 37.406 42.938 46.875 1 20.61 688 GLU A CA 1
ATOM 5280 C C . GLU A 1 688 ? 38.688 42.25 46.438 1 20.61 688 GLU A C 1
ATOM 5282 O O . GLU A 1 688 ? 39.406 41.688 47.25 1 20.61 688 GLU A O 1
ATOM 5287 N N . VAL A 1 689 ? 38.531 41.312 45.5 1 18.56 689 VAL A N 1
ATOM 5288 C CA . VAL A 1 689 ? 39.844 40.75 45.156 1 18.56 689 VAL A CA 1
ATOM 5289 C C . VAL A 1 689 ? 40.781 41.875 44.75 1 18.56 689 VAL A C 1
ATOM 5291 O O . VAL A 1 689 ? 40.406 42.781 44 1 18.56 689 VAL A O 1
ATOM 5294 N N . ASN A 1 690 ? 41.781 42.094 45.562 1 18.83 690 ASN A N 1
ATOM 5295 C CA . ASN A 1 690 ? 43.094 42.719 45.531 1 18.83 690 ASN A CA 1
ATOM 5296 C C . ASN A 1 690 ? 43.875 42.375 44.25 1 18.83 690 ASN A C 1
ATOM 5298 O O . ASN A 1 690 ? 43.812 41.219 43.812 1 18.83 690 ASN A O 1
ATOM 5302 N N . ALA A 1 691 ? 44.281 43.406 43.469 1 18.89 691 ALA A N 1
ATOM 5303 C CA . ALA A 1 691 ? 44.906 43.625 42.188 1 18.89 691 ALA A CA 1
ATOM 5304 C C . ALA A 1 691 ? 46.25 42.906 42.094 1 18.89 691 ALA A C 1
ATOM 5306 O O . ALA A 1 691 ? 46.969 43.062 41.125 1 18.89 691 ALA A O 1
ATOM 5307 N N . ALA A 1 692 ? 46.656 42.125 43.125 1 17.45 692 ALA A N 1
ATOM 5308 C CA . ALA A 1 692 ? 48.125 42.156 43.094 1 17.45 692 ALA A CA 1
ATOM 5309 C C . ALA A 1 692 ? 48.625 41.594 41.781 1 17.45 692 ALA A C 1
ATOM 5311 O O . ALA A 1 692 ? 47.969 40.781 41.125 1 17.45 692 ALA A O 1
ATOM 5312 N N . THR A 1 693 ? 49.875 41.969 41.312 1 17.28 693 THR A N 1
ATOM 5313 C CA . THR A 1 693 ? 50.812 42.281 40.25 1 17.28 693 THR A CA 1
ATOM 5314 C C . THR A 1 693 ? 51.438 41 39.688 1 17.28 693 THR A C 1
ATOM 5316 O O . THR A 1 693 ? 52.031 41.031 38.594 1 17.28 693 THR A O 1
ATOM 5319 N N . ASN A 1 694 ? 51.438 39.844 40.375 1 16.66 694 ASN A N 1
ATOM 5320 C CA . ASN A 1 694 ? 52.75 39.219 40.156 1 16.66 694 ASN A CA 1
ATOM 5321 C C . ASN A 1 694 ? 52.875 38.688 38.719 1 16.66 694 ASN A C 1
ATOM 5323 O O . ASN A 1 694 ? 51.875 38.281 38.125 1 16.66 694 ASN A O 1
ATOM 5327 N N . SER A 1 695 ? 54.062 38.781 38.094 1 17.25 695 SER A N 1
ATOM 5328 C CA . SER A 1 695 ? 54.844 38.844 36.875 1 17.25 695 SER A CA 1
ATOM 5329 C C . SER A 1 695 ? 54.875 37.469 36.188 1 17.25 695 SER A C 1
ATOM 5331 O O . SER A 1 695 ? 54.812 37.406 34.938 1 17.25 695 SER A O 1
ATOM 5333 N N . SER A 1 696 ? 55.156 36.438 36.938 1 17.03 696 SER A N 1
ATOM 5334 C CA . SER A 1 696 ? 56.25 35.688 36.312 1 17.03 696 SER A CA 1
ATOM 5335 C C . SER A 1 696 ? 55.75 34.938 35.062 1 17.03 696 SER A C 1
ATOM 5337 O O . SER A 1 696 ? 54.562 34.75 34.875 1 17.03 696 SER A O 1
ATOM 5339 N N . LYS A 1 697 ? 56.781 34.469 34.344 1 18.31 697 LYS A N 1
ATOM 5340 C CA . LYS A 1 697 ? 57.344 34 33.094 1 18.31 697 LYS A CA 1
ATOM 5341 C C . LYS A 1 697 ? 56.844 32.594 32.75 1 18.31 697 LYS A C 1
ATOM 5343 O O . LYS A 1 697 ? 56.75 31.719 33.625 1 18.31 697 LYS A O 1
ATOM 5348 N N . SER A 1 698 ? 56 32.594 31.672 1 17.59 698 SER A N 1
ATOM 5349 C CA . SER A 1 698 ? 55.188 31.641 30.938 1 17.59 698 SER A CA 1
ATOM 5350 C C . SER A 1 698 ? 56.031 30.438 30.5 1 17.59 698 SER A C 1
ATOM 5352 O O . SER A 1 698 ? 57.031 30.594 29.797 1 17.59 698 SER A O 1
ATOM 5354 N N . GLU A 1 699 ? 56.062 29.344 31.391 1 17.53 699 GLU A N 1
ATOM 5355 C CA . GLU A 1 699 ? 56.812 28.078 31.375 1 17.53 699 GLU A CA 1
ATOM 5356 C C . GLU A 1 699 ? 56.406 27.234 30.172 1 17.53 699 GLU A C 1
ATOM 5358 O O . GLU A 1 699 ? 55.281 26.719 30.125 1 17.53 699 GLU A O 1
ATOM 5363 N N . GLY A 1 700 ? 56.531 27.5 28.984 1 17.09 700 GLY A N 1
ATOM 5364 C CA . GLY A 1 700 ? 56 26.688 27.906 1 17.09 700 GLY A CA 1
ATOM 5365 C C . GLY A 1 700 ? 56.656 25.312 27.844 1 17.09 700 GLY A C 1
ATOM 5366 O O . GLY A 1 700 ? 57.781 25.172 27.406 1 17.09 700 GLY A O 1
ATOM 5367 N N . GLU A 1 701 ? 56.562 24.406 28.844 1 16.58 701 GLU A N 1
ATOM 5368 C CA . GLU A 1 701 ? 57.25 23.125 28.734 1 16.58 701 GLU A CA 1
ATOM 5369 C C . GLU A 1 701 ? 56.688 22.281 27.594 1 16.58 701 GLU A C 1
ATOM 5371 O O . GLU A 1 701 ? 55.469 22.203 27.422 1 16.58 701 GLU A O 1
ATOM 5376 N N . VAL A 1 702 ? 57.375 21.953 26.516 1 17.16 702 VAL A N 1
ATOM 5377 C CA . VAL A 1 702 ? 57.312 21.141 25.312 1 17.16 702 VAL A CA 1
ATOM 5378 C C . VAL A 1 702 ? 57.188 19.656 25.672 1 17.16 702 VAL A C 1
ATOM 5380 O O . VAL A 1 702 ? 57.562 18.781 24.891 1 17.16 702 VAL A O 1
ATOM 5383 N N . ASN A 1 703 ? 56.469 19.141 26.672 1 15.64 703 ASN A N 1
ATOM 5384 C CA . ASN A 1 703 ? 56.719 17.75 27.031 1 15.64 703 ASN A CA 1
ATOM 5385 C C . ASN A 1 703 ? 56.344 16.812 25.891 1 15.64 703 ASN A C 1
ATOM 5387 O O . ASN A 1 703 ? 55.406 17.078 25.141 1 15.64 703 ASN A O 1
ATOM 5391 N N . VAL A 1 704 ? 57.281 15.82 25.609 1 16.61 704 VAL A N 1
ATOM 5392 C CA . VAL A 1 704 ? 57.719 14.672 24.828 1 16.61 704 VAL A CA 1
ATOM 5393 C C . VAL A 1 704 ? 56.656 13.562 24.891 1 16.61 704 VAL A C 1
ATOM 5395 O O . VAL A 1 704 ? 55.812 13.562 25.781 1 16.61 704 VAL A O 1
ATOM 5398 N N . ALA A 1 705 ? 57.031 12.406 24.375 1 17.77 705 ALA A N 1
ATOM 5399 C CA . ALA A 1 705 ? 56.75 11.234 23.547 1 17.77 705 ALA A CA 1
ATOM 5400 C C . ALA A 1 705 ? 56.094 10.133 24.375 1 17.77 705 ALA A C 1
ATOM 5402 O O . ALA A 1 705 ? 56.719 9.547 25.25 1 17.77 705 ALA A O 1
ATOM 5403 N N . THR A 1 706 ? 54.844 10.211 24.688 1 16.05 706 THR A N 1
ATOM 5404 C CA . THR A 1 706 ? 54.156 9.266 25.562 1 16.05 706 THR A CA 1
ATOM 5405 C C . THR A 1 706 ? 54.188 7.855 24.984 1 16.05 706 THR A C 1
ATOM 5407 O O . THR A 1 706 ? 54.344 7.688 23.766 1 16.05 706 THR A O 1
ATOM 5410 N N . ASP A 1 707 ? 53.969 6.816 25.828 1 16.47 707 ASP A N 1
ATOM 5411 C CA . ASP A 1 707 ? 54.156 5.508 26.453 1 16.47 707 ASP A CA 1
ATOM 5412 C C . ASP A 1 707 ? 53.156 4.492 25.906 1 16.47 707 ASP A C 1
ATOM 5414 O O . ASP A 1 707 ? 53.062 3.379 26.438 1 16.47 707 ASP A O 1
ATOM 5418 N N . SER A 1 708 ? 52.938 4.219 24.672 1 16.28 708 SER A N 1
ATOM 5419 C CA . SER A 1 708 ? 51.812 3.346 24.359 1 16.28 708 SER A CA 1
ATOM 5420 C C . SER A 1 708 ? 52 1.955 24.953 1 16.28 708 SER A C 1
ATOM 5422 O O . SER A 1 708 ? 52.938 1.232 24.578 1 16.28 708 SER A O 1
ATOM 5424 N N . SER A 1 709 ? 51.625 1.635 26.234 1 17.36 709 SER A N 1
ATOM 5425 C CA . SER A 1 709 ? 51.781 0.432 27.047 1 17.36 709 SER A CA 1
ATOM 5426 C C . SER A 1 709 ? 50.875 -0.7 26.531 1 17.36 709 SER A C 1
ATOM 5428 O O . SER A 1 709 ? 50.844 -1.775 27.141 1 17.36 709 SER A O 1
ATOM 5430 N N . LYS A 1 710 ? 50.25 -1.021 25.516 1 16.36 710 LYS A N 1
ATOM 5431 C CA . LYS A 1 710 ? 49 -1.753 25.797 1 16.36 710 LYS A CA 1
ATOM 5432 C C . LYS A 1 710 ? 49.312 -3.188 26.219 1 16.36 710 LYS A C 1
ATOM 5434 O O . LYS A 1 710 ? 48.438 -3.85 26.828 1 16.36 710 LYS A O 1
ATOM 5439 N N . ALA A 1 711 ? 50.344 -4.012 25.969 1 16.11 711 ALA A N 1
ATOM 5440 C CA . ALA A 1 711 ? 49.906 -5.363 25.594 1 16.11 711 ALA A CA 1
ATOM 5441 C C . ALA A 1 711 ? 49.688 -6.227 26.844 1 16.11 711 ALA A C 1
ATOM 5443 O O . ALA A 1 711 ? 50.625 -6.434 27.625 1 16.11 711 ALA A O 1
ATOM 5444 N N . ALA A 1 712 ? 48.562 -6.438 27.531 1 16.17 712 ALA A N 1
ATOM 5445 C CA . ALA A 1 712 ? 48.188 -7.258 28.672 1 16.17 712 ALA A CA 1
ATOM 5446 C C . ALA A 1 712 ? 48.406 -8.742 28.375 1 16.17 712 ALA A C 1
ATOM 5448 O O . ALA A 1 712 ? 47.438 -9.461 28.078 1 16.17 712 ALA A O 1
ATOM 5449 N N . VAL A 1 713 ? 49.438 -9.297 28 1 15.86 713 VAL A N 1
ATOM 5450 C CA . VAL A 1 713 ? 49.094 -10.703 27.797 1 15.86 713 VAL A CA 1
ATOM 5451 C C . VAL A 1 713 ? 48.781 -11.367 29.125 1 15.86 713 VAL A C 1
ATOM 5453 O O . VAL A 1 713 ? 49.062 -10.805 30.188 1 15.86 713 VAL A O 1
ATOM 5456 N N . ASP A 1 714 ? 49.219 -12.633 29.5 1 16.52 714 ASP A N 1
ATOM 5457 C CA . ASP A 1 714 ? 48.688 -13.953 29.812 1 16.52 714 ASP A CA 1
ATOM 5458 C C . ASP A 1 714 ? 48.688 -14.195 31.328 1 16.52 714 ASP A C 1
ATOM 5460 O O . ASP A 1 714 ? 49.312 -13.445 32.062 1 16.52 714 ASP A O 1
ATOM 5464 N N . GLU A 1 715 ? 48.969 -15.398 31.938 1 16.62 715 GLU A N 1
ATOM 5465 C CA . GLU A 1 715 ? 48.312 -16.438 32.719 1 16.62 715 GLU A CA 1
ATOM 5466 C C . GLU A 1 715 ? 48.844 -16.422 34.156 1 16.62 715 GLU A C 1
ATOM 5468 O O . GLU A 1 715 ? 48.375 -17.188 35 1 16.62 715 GLU A O 1
ATOM 5473 N N . ALA A 1 716 ? 49.5 -15.484 34.781 1 15.19 716 ALA A N 1
ATOM 5474 C CA . ALA A 1 716 ? 50.281 -16.25 35.75 1 15.19 716 ALA A CA 1
ATOM 5475 C C . ALA A 1 716 ? 49.406 -16.688 36.938 1 15.19 716 ALA A C 1
ATOM 5477 O O . ALA A 1 716 ? 48.438 -16.016 37.312 1 15.19 716 ALA A O 1
ATOM 5478 N N . PRO A 1 717 ? 49.844 -17.656 37.844 1 18.11 717 PRO A N 1
ATOM 5479 C CA . PRO A 1 717 ? 49.25 -18.703 38.688 1 18.11 717 PRO A CA 1
ATOM 5480 C C . PRO A 1 717 ? 48.781 -18.172 40.062 1 18.11 717 PRO A C 1
ATOM 5482 O O . PRO A 1 717 ? 47.625 -18.391 40.438 1 18.11 717 PRO A O 1
ATOM 5485 N N . GLY A 1 718 ? 49.625 -17.922 41.125 1 16.11 718 GLY A N 1
ATOM 5486 C CA . GLY A 1 718 ? 49.562 -18.766 42.312 1 16.11 718 GLY A CA 1
ATOM 5487 C C . GLY A 1 718 ? 48.719 -18.141 43.406 1 16.11 718 GLY A C 1
ATOM 5488 O O . GLY A 1 718 ? 47.594 -18.562 43.656 1 16.11 718 GLY A O 1
ATOM 5489 N N . THR A 1 719 ? 49.375 -17.656 44.594 1 17.16 719 THR A N 1
ATOM 5490 C CA . THR A 1 719 ? 49.312 -18.156 45.969 1 17.16 719 THR A CA 1
ATOM 5491 C C . THR A 1 719 ? 48.344 -17.328 46.812 1 17.16 719 THR A C 1
ATOM 5493 O O . THR A 1 719 ? 48 -16.203 46.438 1 17.16 719 THR A O 1
ATOM 5496 N N . THR A 1 720 ? 48.156 -17.578 48.281 1 17.48 720 THR A N 1
ATOM 5497 C CA . THR A 1 720 ? 47.219 -17.891 49.344 1 17.48 720 THR A CA 1
ATOM 5498 C C . THR A 1 720 ? 46.969 -16.672 50.219 1 17.48 720 THR A C 1
ATOM 5500 O O . THR A 1 720 ? 45.969 -16.625 50.938 1 17.48 720 THR A O 1
ATOM 5503 N N . LYS A 1 721 ? 47.688 -15.508 50.25 1 16.73 721 LYS A N 1
ATOM 5504 C CA . LYS A 1 721 ? 47.906 -15.109 51.656 1 16.73 721 LYS A CA 1
ATOM 5505 C C . LYS A 1 721 ? 46.656 -14.523 52.25 1 16.73 721 LYS A C 1
ATOM 5507 O O . LYS A 1 721 ? 45.812 -13.945 51.562 1 16.73 721 LYS A O 1
ATOM 5512 N N . GLU A 1 722 ? 46.531 -14.359 53.656 1 17.52 722 GLU A N 1
ATOM 5513 C CA . GLU A 1 722 ? 45.688 -14.523 54.812 1 17.52 722 GLU A CA 1
ATOM 5514 C C . GLU A 1 722 ? 44.875 -13.258 55.094 1 17.52 722 GLU A C 1
ATOM 5516 O O . GLU A 1 722 ? 45.094 -12.227 54.469 1 17.52 722 GLU A O 1
ATOM 5521 N N . ASP A 1 723 ? 44.875 -12.648 56.375 1 17.89 723 ASP A N 1
ATOM 5522 C CA . ASP A 1 723 ? 43.875 -12.633 57.469 1 17.89 723 ASP A CA 1
ATOM 5523 C C . ASP A 1 723 ? 43.312 -11.234 57.656 1 17.89 723 ASP A C 1
ATOM 5525 O O . ASP A 1 723 ? 42.156 -11.078 58.094 1 17.89 723 ASP A O 1
ATOM 5529 N N . LYS A 1 724 ? 44.125 -10.062 57.562 1 17.75 724 LYS A N 1
ATOM 5530 C CA . LYS A 1 724 ? 44.062 -9.219 58.75 1 17.75 724 LYS A CA 1
ATOM 5531 C C . LYS A 1 724 ? 42.75 -8.445 58.812 1 17.75 724 LYS A C 1
ATOM 5533 O O . LYS A 1 724 ? 42.062 -8.312 57.812 1 17.75 724 LYS A O 1
ATOM 5538 N N . ASN A 1 725 ? 42.75 -7.258 59.75 1 19.34 725 ASN A N 1
ATOM 5539 C CA . ASN A 1 725 ? 42.062 -6.625 60.875 1 19.34 725 ASN A CA 1
ATOM 5540 C C . ASN A 1 725 ? 41.188 -5.469 60.406 1 19.34 725 ASN A C 1
ATOM 5542 O O . ASN A 1 725 ? 41.688 -4.508 59.812 1 19.34 725 ASN A O 1
ATOM 5546 N N . LYS A 1 726 ? 39.969 -5.684 60 1 19.06 726 LYS A N 1
ATOM 5547 C CA . LYS A 1 726 ? 39 -4.797 59.375 1 19.06 726 LYS A CA 1
ATOM 5548 C C . LYS A 1 726 ? 38.562 -3.713 60.375 1 19.06 726 LYS A C 1
ATOM 5550 O O . LYS A 1 726 ? 37.875 -4 61.344 1 19.06 726 LYS A O 1
ATOM 5555 N N . VAL A 1 727 ? 39.5 -2.775 60.656 1 20.38 727 VAL A N 1
ATOM 5556 C CA . VAL A 1 727 ? 39.125 -1.742 61.594 1 20.38 727 VAL A CA 1
ATOM 5557 C C . VAL A 1 727 ? 37.906 -0.986 61.094 1 20.38 727 VAL A C 1
ATOM 5559 O O . VAL A 1 727 ? 37.844 -0.64 59.906 1 20.38 727 VAL A O 1
ATOM 5562 N N . ASP A 1 728 ? 36.781 -0.97 61.844 1 19.5 728 ASP A N 1
ATOM 5563 C CA . ASP A 1 728 ? 35.406 -0.562 61.781 1 19.5 728 ASP A CA 1
ATOM 5564 C C . ASP A 1 728 ? 35.25 0.959 61.75 1 19.5 728 ASP A C 1
ATOM 5566 O O . ASP A 1 728 ? 34.906 1.566 62.781 1 19.5 728 ASP A O 1
ATOM 5570 N N . THR A 1 729 ? 36.156 1.688 61.031 1 19.83 729 THR A N 1
ATOM 5571 C CA . THR A 1 729 ? 36 3.119 61.281 1 19.83 729 THR A CA 1
ATOM 5572 C C . THR A 1 729 ? 34.594 3.578 60.938 1 19.83 729 THR A C 1
ATOM 5574 O O . THR A 1 729 ? 34.125 3.377 59.812 1 19.83 729 THR A O 1
ATOM 5577 N N . GLN A 1 730 ? 33.719 3.857 61.969 1 20.73 730 GLN A N 1
ATOM 5578 C CA . GLN A 1 730 ? 32.344 4.328 62.094 1 20.73 730 GLN A CA 1
ATOM 5579 C C . GLN A 1 730 ? 32.188 5.719 61.469 1 20.73 730 GLN A C 1
ATOM 5581 O O . GLN A 1 730 ? 32.656 6.711 62.031 1 20.73 730 GLN A O 1
ATOM 5586 N N . CYS A 1 731 ? 32.562 5.953 60.281 1 20.38 731 CYS A N 1
ATOM 5587 C CA . CYS A 1 731 ? 32.406 7.301 59.75 1 20.38 731 CYS A CA 1
ATOM 5588 C C . CYS A 1 731 ? 30.953 7.773 59.875 1 20.38 731 CYS A C 1
ATOM 5590 O O . CYS A 1 731 ? 30.047 7.125 59.344 1 20.38 731 CYS A O 1
ATOM 5592 N N . SER A 1 732 ? 30.625 8.461 60.938 1 23.2 732 SER A N 1
ATOM 5593 C CA . SER A 1 732 ? 29.359 9.07 61.281 1 23.2 732 SER A CA 1
ATOM 5594 C C . SER A 1 732 ? 28.875 10.039 60.219 1 23.2 732 SER A C 1
ATOM 5596 O O . SER A 1 732 ? 29.578 11.008 59.906 1 23.2 732 SER A O 1
ATOM 5598 N N . SER A 1 733 ? 28.375 9.602 59.156 1 23.89 733 SER A N 1
ATOM 5599 C CA . SER A 1 733 ? 27.812 10.359 58.062 1 23.89 733 SER A CA 1
ATOM 5600 C C . SER A 1 733 ? 26.75 11.344 58.531 1 23.89 733 SER A C 1
ATOM 5602 O O . SER A 1 733 ? 25.781 10.945 59.188 1 23.89 733 SER A O 1
ATOM 5604 N N . VAL A 1 734 ? 27.172 12.547 59 1 26.78 734 VAL A N 1
ATOM 5605 C CA . VAL A 1 734 ? 26.266 13.641 59.344 1 26.78 734 VAL A CA 1
ATOM 5606 C C . VAL A 1 734 ? 25.219 13.812 58.25 1 26.78 734 VAL A C 1
ATOM 5608 O O . VAL A 1 734 ? 25.562 13.891 57.062 1 26.78 734 VAL A O 1
ATOM 5611 N N . SER A 1 735 ? 24.031 13.422 58.531 1 26.97 735 SER A N 1
ATOM 5612 C CA . SER A 1 735 ? 22.797 13.523 57.75 1 26.97 735 SER A CA 1
ATOM 5613 C C . SER A 1 735 ? 22.516 14.961 57.344 1 26.97 735 SER A C 1
ATOM 5615 O O . SER A 1 735 ? 22.344 15.836 58.219 1 26.97 735 SER A O 1
ATOM 5617 N N . VAL A 1 736 ? 23.328 15.562 56.5 1 29.11 736 VAL A N 1
ATOM 5618 C CA . VAL A 1 736 ? 22.891 16.828 55.938 1 29.11 736 VAL A CA 1
ATOM 5619 C C . VAL A 1 736 ? 21.375 16.781 55.688 1 29.11 736 VAL A C 1
ATOM 5621 O O . VAL A 1 736 ? 20.875 15.875 55 1 29.11 736 VAL A O 1
ATOM 5624 N N . LYS A 1 737 ? 20.672 17.328 56.625 1 31.61 737 LYS A N 1
ATOM 5625 C CA . LYS A 1 737 ? 19.234 17.594 56.531 1 31.61 737 LYS A CA 1
ATOM 5626 C C . LYS A 1 737 ? 18.891 18.203 55.156 1 31.61 737 LYS A C 1
ATOM 5628 O O . LYS A 1 737 ? 19.328 19.312 54.844 1 31.61 737 LYS A O 1
ATOM 5633 N N . SER A 1 738 ? 18.875 17.453 54.156 1 31.97 738 SER A N 1
ATOM 5634 C CA . SER A 1 738 ? 18.234 17.859 52.906 1 31.97 738 SER A CA 1
ATOM 5635 C C . SER A 1 738 ? 16.969 18.672 53.188 1 31.97 738 SER A C 1
ATOM 5637 O O . SER A 1 738 ? 16.078 18.219 53.875 1 31.97 738 SER A O 1
ATOM 5639 N N . SER A 1 739 ? 17.109 19.906 53.562 1 34.06 739 SER A N 1
ATOM 5640 C CA . SER A 1 739 ? 15.93 20.75 53.562 1 34.06 739 SER A CA 1
ATOM 5641 C C . SER A 1 739 ? 14.914 20.312 52.531 1 34.06 739 SER A C 1
ATOM 5643 O O . SER A 1 739 ? 15.25 20.219 51.344 1 34.06 739 SER A O 1
ATOM 5645 N N . GLU A 1 740 ? 14.039 19.391 52.812 1 38.16 740 GLU A N 1
ATOM 5646 C CA . GLU A 1 740 ? 12.914 18.906 52 1 38.16 740 GLU A CA 1
ATOM 5647 C C . GLU A 1 740 ? 12.234 20.062 51.281 1 38.16 740 GLU A C 1
ATOM 5649 O O . GLU A 1 740 ? 11.508 20.844 51.875 1 38.16 740 GLU A O 1
ATOM 5654 N N . THR A 1 741 ? 12.859 20.875 50.531 1 43.59 741 THR A N 1
ATOM 5655 C CA . THR A 1 741 ? 12.117 21.766 49.656 1 43.59 741 THR A CA 1
ATOM 5656 C C . THR A 1 741 ? 10.812 21.109 49.219 1 43.59 741 THR A C 1
ATOM 5658 O O . THR A 1 741 ? 10.82 20.031 48.594 1 43.59 741 THR A O 1
ATOM 5661 N N . HIS A 1 742 ? 9.742 21.219 49.906 1 52.44 742 HIS A N 1
ATOM 5662 C CA . HIS A 1 742 ? 8.391 20.719 49.656 1 52.44 742 HIS A CA 1
ATOM 5663 C C . HIS A 1 742 ? 8.008 20.875 48.188 1 52.44 742 HIS A C 1
ATOM 5665 O O . HIS A 1 742 ? 7.871 22 47.688 1 52.44 742 HIS A O 1
ATOM 5671 N N . GLU A 1 743 ? 8.273 20.031 47.25 1 75.25 743 GLU A N 1
ATOM 5672 C CA . GLU A 1 743 ? 7.961 19.953 45.812 1 75.25 743 GLU A CA 1
ATOM 5673 C C . GLU A 1 743 ? 6.457 20 45.562 1 75.25 743 GLU A C 1
ATOM 5675 O O . GLU A 1 743 ? 5.711 19.156 46.094 1 75.25 743 GLU A O 1
ATOM 5680 N N . ILE A 1 744 ? 5.887 21.125 45.25 1 91.12 744 ILE A N 1
ATOM 5681 C CA . ILE A 1 744 ? 4.477 21.344 44.938 1 91.12 744 ILE A CA 1
ATOM 5682 C C . ILE A 1 744 ? 4.051 20.453 43.781 1 91.12 744 ILE A C 1
ATOM 5684 O O . ILE A 1 744 ? 4.695 20.438 42.719 1 91.12 744 ILE A O 1
ATOM 5688 N N . SER A 1 745 ? 3.15 19.594 44.031 1 95.19 745 SER A N 1
ATOM 5689 C CA . SER A 1 745 ? 2.58 18.719 43.031 1 95.19 745 SER A CA 1
ATOM 5690 C C . SER A 1 745 ? 1.057 18.781 43.031 1 95.19 745 SER A C 1
ATOM 5692 O O . SER A 1 745 ? 0.447 19.156 44.031 1 95.19 745 SER A O 1
ATOM 5694 N N . PHE A 1 746 ? 0.457 18.531 41.938 1 97.88 746 PHE A N 1
ATOM 5695 C CA . PHE A 1 746 ? -0.982 18.688 41.781 1 97.88 746 PHE A CA 1
ATOM 5696 C C . PHE A 1 746 ? -1.653 17.359 41.469 1 97.88 746 PHE A C 1
ATOM 5698 O O . PHE A 1 746 ? -1.147 16.578 40.656 1 97.88 746 PHE A O 1
ATOM 5705 N N . ASN A 1 747 ? -2.73 17.109 42.125 1 97.12 747 ASN A N 1
ATOM 5706 C CA . ASN A 1 747 ? -3.564 15.945 41.844 1 97.12 747 ASN A CA 1
ATOM 5707 C C . ASN A 1 747 ? -4.449 16.172 40.625 1 97.12 747 ASN A C 1
ATOM 5709 O O . ASN A 1 747 ? -5.371 16.984 40.656 1 97.12 747 ASN A O 1
ATOM 5713 N N . PRO A 1 748 ? -4.23 15.43 39.531 1 96.56 748 PRO A N 1
ATOM 5714 C CA . PRO A 1 748 ? -4.98 15.672 38.281 1 96.56 748 PRO A CA 1
ATOM 5715 C C . PRO A 1 748 ? -6.43 15.195 38.375 1 96.56 748 PRO A C 1
ATOM 5717 O O . PRO A 1 748 ? -7.234 15.484 37.5 1 96.56 748 PRO A O 1
ATOM 5720 N N . ASN A 1 749 ? -6.836 14.508 39.406 1 96.5 749 ASN A N 1
ATOM 5721 C CA . ASN A 1 749 ? -8.164 13.906 39.5 1 96.5 749 ASN A CA 1
ATOM 5722 C C . ASN A 1 749 ? -9.062 14.648 40.469 1 96.5 749 ASN A C 1
ATOM 5724 O O . ASN A 1 749 ? -10.172 14.203 40.75 1 96.5 749 ASN A O 1
ATOM 5728 N N . VAL A 1 750 ? -8.562 15.766 41 1 95.62 750 VAL A N 1
ATOM 5729 C CA . VAL A 1 750 ? -9.422 16.609 41.844 1 95.62 750 VAL A CA 1
ATOM 5730 C C . VAL A 1 750 ? -10.367 17.406 40.938 1 95.62 750 VAL A C 1
ATOM 5732 O O . VAL A 1 750 ? -10.016 17.734 39.781 1 95.62 750 VAL A O 1
ATOM 5735 N N . PHE A 1 751 ? -11.57 17.688 41.406 1 94.81 751 PHE A N 1
ATOM 5736 C CA . PHE A 1 751 ? -12.609 18.422 40.688 1 94.81 751 PHE A CA 1
ATOM 5737 C C . PHE A 1 751 ? -13.047 17.672 39.438 1 94.81 751 PHE A C 1
ATOM 5739 O O . PHE A 1 751 ? -13.289 18.281 38.375 1 94.81 751 PHE A O 1
ATOM 5746 N N . THR A 1 752 ? -12.914 16.391 39.406 1 93.81 752 THR A N 1
ATOM 5747 C CA . THR A 1 752 ? -13.438 15.492 38.375 1 93.81 752 THR A CA 1
ATOM 5748 C C . THR A 1 752 ? -14.523 14.594 38.938 1 93.81 752 THR A C 1
ATOM 5750 O O . THR A 1 752 ? -14.883 14.695 40.125 1 93.81 752 THR A O 1
ATOM 5753 N N . GLU A 1 753 ? -15.102 13.711 38.125 1 90.12 753 GLU A N 1
ATOM 5754 C CA . GLU A 1 753 ? -16.188 12.82 38.531 1 90.12 753 GLU A CA 1
ATOM 5755 C C . GLU A 1 753 ? -15.633 11.578 39.25 1 90.12 753 GLU A C 1
ATOM 5757 O O . GLU A 1 753 ? -16.391 10.82 39.844 1 90.12 753 GLU A O 1
ATOM 5762 N N . PHE A 1 754 ? -14.305 11.5 39.281 1 94 754 PHE A N 1
ATOM 5763 C CA . PHE A 1 754 ? -13.703 10.289 39.812 1 94 754 PHE A CA 1
ATOM 5764 C C . PHE A 1 754 ? -13.633 10.352 41.344 1 94 754 PHE A C 1
ATOM 5766 O O . PHE A 1 754 ? -13.383 11.422 41.906 1 94 754 PHE A O 1
ATOM 5773 N N . LYS A 1 755 ? -13.781 9.242 42 1 93.56 755 LYS A N 1
ATOM 5774 C CA . LYS A 1 755 ? -13.789 9.164 43.438 1 93.56 755 LYS A CA 1
ATOM 5775 C C . LYS A 1 755 ? -12.375 9.016 44 1 93.56 755 LYS A C 1
ATOM 5777 O O . LYS A 1 755 ? -11.672 8.062 43.656 1 93.56 755 LYS A O 1
ATOM 5782 N N . LEU A 1 756 ? -12 9.953 44.75 1 95.31 756 LEU A N 1
ATOM 5783 C CA . LEU A 1 756 ? -10.688 9.922 45.375 1 95.31 756 LEU A CA 1
ATOM 5784 C C . LEU A 1 756 ? -10.719 9.125 46.688 1 95.31 756 LEU A C 1
ATOM 5786 O O . LEU A 1 756 ? -11.758 9.07 47.344 1 95.31 756 LEU A O 1
ATOM 5790 N N . ALA A 1 757 ? -9.555 8.531 46.812 1 89.81 757 ALA A N 1
ATOM 5791 C CA . ALA A 1 757 ? -9.375 7.777 48.062 1 89.81 757 ALA A CA 1
ATOM 5792 C C . ALA A 1 757 ? -8.398 8.484 49 1 89.81 757 ALA A C 1
ATOM 5794 O O . ALA A 1 757 ? -7.699 9.414 48.594 1 89.81 757 ALA A O 1
ATOM 5795 N N . GLY A 1 758 ? -8.43 8.492 50.281 1 86.06 758 GLY A N 1
ATOM 5796 C CA . GLY A 1 758 ? -7.586 9.125 51.281 1 86.06 758 GLY A CA 1
ATOM 5797 C C . GLY A 1 758 ? -8.375 9.836 52.375 1 86.06 758 GLY A C 1
ATOM 5798 O O . GLY A 1 758 ? -9.609 9.805 52.375 1 86.06 758 GLY A O 1
ATOM 5799 N N . SER A 1 759 ? -7.465 10.5 53.094 1 91.62 759 SER A N 1
ATOM 5800 C CA . SER A 1 759 ? -8.109 11.234 54.188 1 91.62 759 SER A CA 1
ATOM 5801 C C . SER A 1 759 ? -8.742 12.523 53.688 1 91.62 759 SER A C 1
ATOM 5803 O O . SER A 1 759 ? -8.305 13.078 52.656 1 91.62 759 SER A O 1
ATOM 5805 N N . GLN A 1 760 ? -9.734 12.898 54.281 1 92.81 760 GLN A N 1
ATOM 5806 C CA . GLN A 1 760 ? -10.422 14.125 53.875 1 92.81 760 GLN A CA 1
ATOM 5807 C C . GLN A 1 760 ? -9.469 15.32 53.938 1 92.81 760 GLN A C 1
ATOM 5809 O O . GLN A 1 760 ? -9.578 16.219 53.094 1 92.81 760 GLN A O 1
ATOM 5814 N N . GLU A 1 761 ? -8.57 15.242 54.875 1 94.19 761 GLU A N 1
ATOM 5815 C CA . GLU A 1 761 ? -7.586 16.312 54.969 1 94.19 761 GLU A CA 1
ATOM 5816 C C . GLU A 1 761 ? -6.664 16.344 53.75 1 94.19 761 GLU A C 1
ATOM 5818 O O . GLU A 1 761 ? -6.332 17.422 53.25 1 94.19 761 GLU A O 1
ATOM 5823 N N . GLU A 1 762 ? -6.348 15.188 53.312 1 93.81 762 GLU A N 1
ATOM 5824 C CA . GLU A 1 762 ? -5.473 15.086 52.156 1 93.81 762 GLU A CA 1
ATOM 5825 C C . GLU A 1 762 ? -6.18 15.555 50.906 1 93.81 762 GLU A C 1
ATOM 5827 O O . GLU A 1 762 ? -5.582 16.234 50.062 1 93.81 762 GLU A O 1
ATOM 5832 N N . ILE A 1 763 ? -7.355 15.172 50.688 1 95.75 763 ILE A N 1
ATOM 5833 C CA . ILE A 1 763 ? -8.148 15.547 49.531 1 95.75 763 ILE A CA 1
ATOM 5834 C C . ILE A 1 763 ? -8.359 17.062 49.5 1 95.75 763 ILE A C 1
ATOM 5836 O O . ILE A 1 763 ? -8.258 17.688 48.469 1 95.75 763 ILE A O 1
ATOM 5840 N N . GLU A 1 764 ? -8.664 17.594 50.656 1 95.62 764 GLU A N 1
ATOM 5841 C CA . GLU A 1 764 ? -8.867 19.031 50.781 1 95.62 764 GLU A CA 1
ATOM 5842 C C . GLU A 1 764 ? -7.586 19.797 50.469 1 95.62 764 GLU A C 1
ATOM 5844 O O . GLU A 1 764 ? -7.629 20.891 49.875 1 95.62 764 GLU A O 1
ATOM 5849 N N . ALA A 1 765 ? -6.516 19.203 50.938 1 96 765 ALA A N 1
ATOM 5850 C CA . ALA A 1 765 ? -5.227 19.828 50.625 1 96 765 ALA A CA 1
ATOM 5851 C C . ALA A 1 765 ? -4.945 19.844 49.125 1 96 765 ALA A C 1
ATOM 5853 O O . ALA A 1 765 ? -4.398 20.812 48.594 1 96 765 ALA A O 1
ATOM 5854 N N . ASP A 1 766 ? -5.258 18.75 48.469 1 96.5 766 ASP A N 1
ATOM 5855 C CA . ASP A 1 766 ? -5.082 18.656 47.031 1 96.5 766 ASP A CA 1
ATOM 5856 C C . ASP A 1 766 ? -5.969 19.672 46.312 1 96.5 766 ASP A C 1
ATOM 5858 O O . ASP A 1 766 ? -5.535 20.297 45.344 1 96.5 766 ASP A O 1
ATOM 5862 N N . GLU A 1 767 ? -7.172 19.766 46.719 1 96.69 767 GLU A N 1
ATOM 5863 C CA . GLU A 1 767 ? -8.109 20.719 46.125 1 96.69 767 GLU A CA 1
ATOM 5864 C C . GLU A 1 767 ? -7.633 22.156 46.344 1 96.69 767 GLU A C 1
ATOM 5866 O O . GLU A 1 767 ? -7.75 23 45.438 1 96.69 767 GLU A O 1
ATOM 5871 N N . GLU A 1 768 ? -7.109 22.422 47.531 1 96.5 768 GLU A N 1
ATOM 5872 C CA . GLU A 1 768 ? -6.629 23.75 47.844 1 96.5 768 GLU A CA 1
ATOM 5873 C C . GLU A 1 768 ? -5.441 24.141 46.969 1 96.5 768 GLU A C 1
ATOM 5875 O O . GLU A 1 768 ? -5.328 25.297 46.562 1 96.5 768 GLU A O 1
ATOM 5880 N N . ASN A 1 769 ? -4.598 23.203 46.781 1 96.06 769 ASN A N 1
ATOM 5881 C CA . ASN A 1 769 ? -3.461 23.469 45.906 1 96.06 769 ASN A CA 1
ATOM 5882 C C . ASN A 1 769 ? -3.912 23.859 44.5 1 96.06 769 ASN A C 1
ATOM 5884 O O . ASN A 1 769 ? -3.355 24.781 43.906 1 96.06 769 ASN A O 1
ATOM 5888 N N . VAL A 1 770 ? -4.852 23.125 43.938 1 97.31 770 VAL A N 1
ATOM 5889 C CA . VAL A 1 770 ? -5.375 23.422 42.594 1 97.31 770 VAL A CA 1
ATOM 5890 C C . VAL A 1 770 ? -6.102 24.766 42.625 1 97.31 770 VAL A C 1
ATOM 5892 O O . VAL A 1 770 ? -6 25.547 41.656 1 97.31 770 VAL A O 1
ATOM 5895 N N . ARG A 1 771 ? -6.801 25.094 43.719 1 97.31 771 ARG A N 1
ATOM 5896 C CA . ARG A 1 771 ? -7.488 26.375 43.844 1 97.31 771 ARG A CA 1
ATOM 5897 C C . ARG A 1 771 ? -6.492 27.531 43.906 1 97.31 771 ARG A C 1
ATOM 5899 O O . ARG A 1 771 ? -6.75 28.594 43.375 1 97.31 771 ARG A O 1
ATOM 5906 N N . LYS A 1 772 ? -5.414 27.312 44.625 1 96.88 772 LYS A N 1
ATOM 5907 C CA . LYS A 1 772 ? -4.383 28.328 44.719 1 96.88 772 LYS A CA 1
ATOM 5908 C C . LYS A 1 772 ? -3.791 28.641 43.344 1 96.88 772 LYS A C 1
ATOM 5910 O O . LYS A 1 772 ? -3.584 29.812 43 1 96.88 772 LYS A O 1
ATOM 5915 N N . ALA A 1 773 ? -3.527 27.594 42.594 1 97.06 773 ALA A N 1
ATOM 5916 C CA . ALA A 1 773 ? -2.99 27.781 41.25 1 97.06 773 ALA A CA 1
ATOM 5917 C C . ALA A 1 773 ? -3.994 28.5 40.375 1 97.06 773 ALA A C 1
ATOM 5919 O O . ALA A 1 773 ? -3.617 29.359 39.562 1 97.06 773 ALA A O 1
ATOM 5920 N N . SER A 1 774 ? -5.262 28.188 40.469 1 97.75 774 SER A N 1
ATOM 5921 C CA . SER A 1 774 ? -6.316 28.812 39.656 1 97.75 774 SER A CA 1
ATOM 5922 C C . SER A 1 774 ? -6.5 30.281 40.062 1 97.75 774 SER A C 1
ATOM 5924 O O . SER A 1 774 ? -6.719 31.141 39.188 1 97.75 774 SER A O 1
ATOM 5926 N N . SER A 1 775 ? -6.355 30.531 41.375 1 97 775 SER A N 1
ATOM 5927 C CA . SER A 1 775 ? -6.477 31.906 41.844 1 97 775 SER A CA 1
ATOM 5928 C C . SER A 1 775 ? -5.273 32.75 41.438 1 97 775 SER A C 1
ATOM 5930 O O . SER A 1 775 ? -5.41 33.938 41.156 1 97 775 SER A O 1
ATOM 5932 N N . TYR A 1 776 ? -4.156 32.094 41.438 1 97.31 776 TYR A N 1
ATOM 5933 C CA . TYR A 1 776 ? -2.949 32.75 40.969 1 97.31 776 TYR A CA 1
ATOM 5934 C C . TYR A 1 776 ? -3.127 33.25 39.531 1 97.31 776 TYR A C 1
ATOM 5936 O O . TYR A 1 776 ? -2.641 34.344 39.188 1 97.31 776 TYR A O 1
ATOM 5944 N N . LEU A 1 777 ? -3.82 32.562 38.719 1 97.88 777 LEU A N 1
ATOM 5945 C CA . LEU A 1 777 ? -4.102 32.969 37.344 1 97.88 777 LEU A CA 1
ATOM 5946 C C . LEU A 1 777 ? -4.93 34.219 37.281 1 97.88 777 LEU A C 1
ATOM 5948 O O . LEU A 1 777 ? -4.582 35.188 36.594 1 97.88 777 LEU A O 1
ATOM 5952 N N . LEU A 1 778 ? -5.984 34.375 38.125 1 96.62 778 LEU A N 1
ATOM 5953 C CA . LEU A 1 778 ? -6.926 35.469 38.094 1 96.62 778 LEU A CA 1
ATOM 5954 C C . LEU A 1 778 ? -6.363 36.688 38.812 1 96.62 778 LEU A C 1
ATOM 5956 O O . LEU A 1 778 ? -6.582 37.844 38.406 1 96.62 778 LEU A O 1
ATOM 5960 N N . ASP A 1 779 ? -5.543 36.406 39.875 1 96.44 779 ASP A N 1
ATOM 5961 C CA . ASP A 1 779 ? -5.191 37.469 40.781 1 96.44 779 ASP A CA 1
ATOM 5962 C C . ASP A 1 779 ? -3.818 38.062 40.438 1 96.44 779 ASP A C 1
ATOM 5964 O O . ASP A 1 779 ? -3.537 39.219 40.75 1 96.44 779 ASP A O 1
ATOM 5968 N N . VAL A 1 780 ? -3.033 37.188 39.812 1 96.5 780 VAL A N 1
ATOM 5969 C CA . VAL A 1 780 ? -1.663 37.656 39.656 1 96.5 780 VAL A CA 1
ATOM 5970 C C . VAL A 1 780 ? -1.299 37.688 38.156 1 96.5 780 VAL A C 1
ATOM 5972 O O . VAL A 1 780 ? -0.99 38.75 37.594 1 96.5 780 VAL A O 1
ATOM 5975 N N . LEU A 1 781 ? -1.413 36.562 37.562 1 96.44 781 LEU A N 1
ATOM 5976 C CA . LEU A 1 781 ? -0.893 36.406 36.188 1 96.44 781 LEU A CA 1
ATOM 5977 C C . LEU A 1 781 ? -1.693 37.25 35.219 1 96.44 781 LEU A C 1
ATOM 5979 O O . LEU A 1 781 ? -1.117 37.906 34.344 1 96.44 781 LEU A O 1
ATOM 5983 N N . LEU A 1 782 ? -3.027 37.219 35.281 1 96.94 782 LEU A N 1
ATOM 5984 C CA . LEU A 1 782 ? -3.896 37.906 34.344 1 96.94 782 LEU A CA 1
ATOM 5985 C C . LEU A 1 782 ? -3.742 39.406 34.438 1 96.94 782 LEU A C 1
ATOM 5987 O O . LEU A 1 782 ? -3.533 40.094 33.438 1 96.94 782 LEU A O 1
ATOM 5991 N N . PRO A 1 783 ? -3.725 40.031 35.625 1 96.19 783 PRO A N 1
ATOM 5992 C CA . PRO A 1 783 ? -3.514 41.469 35.75 1 96.19 783 PRO A CA 1
ATOM 5993 C C . PRO A 1 783 ? -2.119 41.906 35.312 1 96.19 783 PRO A C 1
ATOM 5995 O O . PRO A 1 783 ? -1.967 42.938 34.688 1 96.19 783 PRO A O 1
ATOM 5998 N N . LYS A 1 784 ? -1.182 41 35.625 1 96.44 784 LYS A N 1
ATOM 5999 C CA . LYS A 1 784 ? 0.178 41.312 35.188 1 96.44 784 LYS A CA 1
ATOM 6000 C C . LYS A 1 784 ? 0.284 41.344 33.688 1 96.44 784 LYS A C 1
ATOM 6002 O O . LYS A 1 784 ? 0.952 42.188 33.094 1 96.44 784 LYS A O 1
ATOM 6007 N N . PHE A 1 785 ? -0.278 40.344 33.062 1 95.69 785 PHE A N 1
ATOM 6008 C CA . PHE A 1 785 ? -0.265 40.281 31.625 1 95.69 785 PHE A CA 1
ATOM 6009 C C . PHE A 1 785 ? -0.94 41.5 31 1 95.69 785 PHE A C 1
ATOM 6011 O O . PHE A 1 785 ? -0.438 42.062 30.031 1 95.69 785 PHE A O 1
ATOM 6018 N N . ILE A 1 786 ? -2.141 41.938 31.562 1 96.62 786 ILE A N 1
ATOM 6019 C CA . ILE A 1 786 ? -2.875 43.094 31.078 1 96.62 786 ILE A CA 1
ATOM 6020 C C . ILE A 1 786 ? -2.012 44.344 31.234 1 96.62 786 ILE A C 1
ATOM 6022 O O . ILE A 1 786 ? -1.972 45.188 30.328 1 96.62 786 ILE A O 1
ATOM 6026 N N . GLN A 1 787 ? -1.232 44.438 32.312 1 95.5 787 GLN A N 1
ATOM 6027 C CA . GLN A 1 787 ? -0.327 45.562 32.531 1 95.5 787 GLN A CA 1
ATOM 6028 C C . GLN A 1 787 ? 0.801 45.594 31.5 1 95.5 787 GLN A C 1
ATOM 6030 O O . GLN A 1 787 ? 1.162 46.625 30.969 1 95.5 787 GLN A O 1
ATOM 6035 N N . ASP A 1 788 ? 1.29 44.375 31.297 1 94.5 788 ASP A N 1
ATOM 6036 C CA . ASP A 1 788 ? 2.357 44.25 30.297 1 94.5 788 ASP A CA 1
ATOM 6037 C C . ASP A 1 788 ? 1.875 44.688 28.922 1 94.5 788 ASP A C 1
ATOM 6039 O O . ASP A 1 788 ? 2.637 45.281 28.141 1 94.5 788 ASP A O 1
ATOM 6043 N N . LEU A 1 789 ? 0.682 44.344 28.609 1 94.31 789 LEU A N 1
ATOM 6044 C CA . LEU A 1 789 ? 0.094 44.781 27.359 1 94.31 789 LEU A CA 1
ATOM 6045 C C . LEU A 1 789 ? -0.045 46.312 27.328 1 94.31 789 LEU A C 1
ATOM 6047 O O . LEU A 1 789 ? 0.3 46.938 26.328 1 94.31 789 LEU A O 1
ATOM 6051 N N . CYS A 1 790 ? -0.468 46.906 28.406 1 91.19 790 CYS A N 1
ATOM 6052 C CA . CYS A 1 790 ? -0.714 48.344 28.5 1 91.19 790 CYS A CA 1
ATOM 6053 C C . CYS A 1 790 ? 0.593 49.125 28.453 1 91.19 790 CYS A C 1
ATOM 6055 O O . CYS A 1 790 ? 0.64 50.25 27.906 1 91.19 790 CYS A O 1
ATOM 6057 N N . MET A 1 791 ? 1.646 48.531 28.969 1 90.75 791 MET A N 1
ATOM 6058 C CA . MET A 1 791 ? 2.951 49.156 29 1 90.75 791 MET A CA 1
ATOM 6059 C C . MET A 1 791 ? 3.727 48.875 27.703 1 90.75 791 MET A C 1
ATOM 6061 O O . MET A 1 791 ? 4.852 49.344 27.547 1 90.75 791 MET A O 1
ATOM 6065 N N . LEU A 1 792 ? 3.191 48.094 26.812 1 83.94 792 LEU A N 1
ATOM 6066 C CA . LEU A 1 792 ? 3.738 47.75 25.5 1 83.94 792 LEU A CA 1
ATOM 6067 C C . LEU A 1 792 ? 4.988 46.875 25.641 1 83.94 792 LEU A C 1
ATOM 6069 O O . LEU A 1 792 ? 5.852 46.875 24.766 1 83.94 792 LEU A O 1
ATOM 6073 N N . GLU A 1 793 ? 5.059 46.219 26.797 1 83.69 793 GLU A N 1
ATOM 6074 C CA . GLU A 1 793 ? 6.098 45.188 26.938 1 83.69 793 GLU A CA 1
ATOM 6075 C C . GLU A 1 793 ? 5.809 44 26.047 1 83.69 793 GLU A C 1
ATOM 6077 O O . GLU A 1 793 ? 6.73 43.312 25.562 1 83.69 793 GLU A O 1
ATOM 6082 N N . VAL A 1 794 ? 4.613 43.719 25.953 1 88.62 794 VAL A N 1
ATOM 6083 C CA . VAL A 1 794 ? 4.09 42.719 25 1 88.62 794 VAL A CA 1
ATOM 6084 C C . VAL A 1 794 ? 3.213 43.406 23.969 1 88.62 794 VAL A C 1
ATOM 6086 O O . VAL A 1 794 ? 2.281 44.156 24.312 1 88.62 794 VAL A O 1
ATOM 6089 N N . SER A 1 795 ? 3.574 43.25 22.75 1 88.25 795 SER A N 1
ATOM 6090 C CA . SER A 1 795 ? 2.834 43.969 21.719 1 88.25 795 SER A CA 1
ATOM 6091 C C . SER A 1 795 ? 2.402 43.031 20.594 1 88.25 795 SER A C 1
ATOM 6093 O O . SER A 1 795 ? 3.029 43 19.531 1 88.25 795 SER A O 1
ATOM 6095 N N . PRO A 1 796 ? 1.341 42.312 20.828 1 92.19 796 PRO A N 1
ATOM 6096 C CA . PRO A 1 796 ? 0.839 41.469 19.75 1 92.19 796 PRO A CA 1
ATOM 6097 C C . PRO A 1 796 ? 0.371 42.25 18.531 1 92.19 796 PRO A C 1
ATOM 6099 O O . PRO A 1 796 ? -0.209 43.344 18.688 1 92.19 796 PRO A O 1
ATOM 6102 N N . MET A 1 797 ? 0.605 41.75 17.391 1 85.69 797 MET A N 1
ATOM 6103 C CA . MET A 1 797 ? 0.312 42.469 16.141 1 85.69 797 MET A CA 1
ATOM 6104 C C . MET A 1 797 ? -1.018 42 15.555 1 85.69 797 MET A C 1
ATOM 6106 O O . MET A 1 797 ? -1.643 42.719 14.781 1 85.69 797 MET A O 1
ATOM 6110 N N . ASP A 1 798 ? -1.354 40.844 15.758 1 90.69 798 ASP A N 1
ATOM 6111 C CA . ASP A 1 798 ? -2.584 40.25 15.227 1 90.69 798 ASP A CA 1
ATOM 6112 C C . ASP A 1 798 ? -3.133 39.188 16.172 1 90.69 798 ASP A C 1
ATOM 6114 O O . ASP A 1 798 ? -2.627 39 17.281 1 90.69 798 ASP A O 1
ATOM 6118 N N . GLY A 1 799 ? -4.262 38.562 15.742 1 91.62 799 GLY A N 1
ATOM 6119 C CA . GLY A 1 799 ? -4.914 37.531 16.562 1 91.62 799 GLY A CA 1
ATOM 6120 C C . GLY A 1 799 ? -4.008 36.375 16.906 1 91.62 799 GLY A C 1
ATOM 6121 O O . GLY A 1 799 ? -4.047 35.844 18.016 1 91.62 799 GLY A O 1
ATOM 6122 N N . GLN A 1 800 ? -3.174 36 16 1 90.81 800 GLN A N 1
ATOM 6123 C CA . GLN A 1 800 ? -2.281 34.844 16.203 1 90.81 800 GLN A CA 1
ATOM 6124 C C . GLN A 1 800 ? -1.214 35.188 17.25 1 90.81 800 GLN A C 1
ATOM 6126 O O . GLN A 1 800 ? -0.957 34.375 18.156 1 90.81 800 GLN A O 1
ATOM 6131 N N . THR A 1 801 ? -0.589 36.312 17.078 1 90.69 801 THR A N 1
ATOM 6132 C CA . THR A 1 801 ? 0.444 36.688 18.031 1 90.69 801 THR A CA 1
ATOM 6133 C C . THR A 1 801 ? -0.159 36.969 19.406 1 90.69 801 THR A C 1
ATOM 6135 O O . THR A 1 801 ? 0.493 36.75 20.438 1 90.69 801 THR A O 1
ATOM 6138 N N . LEU A 1 802 ? -1.367 37.438 19.391 1 95.25 802 LEU A N 1
ATOM 6139 C CA . LEU A 1 802 ? -2.062 37.625 20.656 1 95.25 802 LEU A CA 1
ATOM 6140 C C . LEU A 1 802 ? -2.264 36.281 21.359 1 95.25 802 LEU A C 1
ATOM 6142 O O . LEU A 1 802 ? -2.012 36.156 22.547 1 95.25 802 LEU A O 1
ATOM 6146 N N . THR A 1 803 ? -2.727 35.312 20.609 1 95.62 803 THR A N 1
ATOM 6147 C CA . THR A 1 803 ? -2.934 33.969 21.141 1 95.62 803 THR A CA 1
ATOM 6148 C C . THR A 1 803 ? -1.625 33.406 21.656 1 95.62 803 THR A C 1
ATOM 6150 O O . THR A 1 803 ? -1.59 32.812 22.75 1 95.62 803 THR A O 1
ATOM 6153 N N . GLU A 1 804 ? -0.587 33.594 20.938 1 92.38 804 GLU A N 1
ATOM 6154 C CA . GLU A 1 804 ? 0.725 33.094 21.344 1 92.38 804 GLU A CA 1
ATOM 6155 C C . GLU A 1 804 ? 1.191 33.781 22.625 1 92.38 804 GLU A C 1
ATOM 6157 O O . GLU A 1 804 ? 1.789 33.156 23.5 1 92.38 804 GLU A O 1
ATOM 6162 N N . ALA A 1 805 ? 0.947 35.031 22.672 1 93.81 805 ALA A N 1
ATOM 6163 C CA . ALA A 1 805 ? 1.327 35.781 23.859 1 93.81 805 ALA A CA 1
ATOM 6164 C C . ALA A 1 805 ? 0.575 35.281 25.094 1 93.81 805 ALA A C 1
ATOM 6166 O O . ALA A 1 805 ? 1.16 35.125 26.172 1 93.81 805 ALA A O 1
ATOM 6167 N N . LEU A 1 806 ? -0.705 35.062 24.938 1 96.81 806 LEU A N 1
ATOM 6168 C CA . LEU A 1 806 ? -1.489 34.531 26.031 1 96.81 806 LEU A CA 1
ATOM 6169 C C . LEU A 1 806 ? -0.916 33.188 26.5 1 96.81 806 LEU A C 1
ATOM 6171 O O . LEU A 1 806 ? -0.675 33 27.703 1 96.81 806 LEU A O 1
ATOM 6175 N N . HIS A 1 807 ? -0.66 32.344 25.625 1 94.88 807 HIS A N 1
ATOM 6176 C CA . HIS A 1 807 ? -0.17 31 25.938 1 94.88 807 HIS A CA 1
ATOM 6177 C C . HIS A 1 807 ? 1.21 31.047 26.578 1 94.88 807 HIS A C 1
ATOM 6179 O O . HIS A 1 807 ? 1.478 30.328 27.547 1 94.88 807 HIS A O 1
ATOM 6185 N N . ALA A 1 808 ? 2.033 31.875 25.984 1 90.75 808 ALA A N 1
ATOM 6186 C CA . ALA A 1 808 ? 3.389 32.031 26.516 1 90.75 808 ALA A CA 1
ATOM 6187 C C . ALA A 1 808 ? 3.367 32.469 27.969 1 90.75 808 ALA A C 1
ATOM 6189 O O . ALA A 1 808 ? 4.273 32.125 28.734 1 90.75 808 ALA A O 1
ATOM 6190 N N . HIS A 1 809 ? 2.326 33.125 28.375 1 94.56 809 HIS A N 1
ATOM 6191 C CA . HIS A 1 809 ? 2.207 33.594 29.75 1 94.56 809 HIS A CA 1
ATOM 6192 C C . HIS A 1 809 ? 1.302 32.688 30.578 1 94.56 809 HIS A C 1
ATOM 6194 O O . HIS A 1 809 ? 0.866 33.062 31.672 1 94.56 809 HIS A O 1
ATOM 6200 N N . GLY A 1 810 ? 0.936 31.531 30.016 1 96.44 810 GLY A N 1
ATOM 6201 C CA . GLY A 1 810 ? 0.188 30.516 30.75 1 96.44 810 GLY A CA 1
ATOM 6202 C C . GLY A 1 810 ? -1.297 30.812 30.828 1 96.44 810 GLY A C 1
ATOM 6203 O O . GLY A 1 810 ? -1.981 30.344 31.734 1 96.44 810 GLY A O 1
ATOM 6204 N N . ILE A 1 811 ? -1.798 31.625 29.969 1 97.5 811 ILE A N 1
ATOM 6205 C CA . ILE A 1 811 ? -3.201 32.031 29.984 1 97.5 811 ILE A CA 1
ATOM 6206 C C . ILE A 1 811 ? -3.945 31.328 28.844 1 97.5 811 ILE A C 1
ATOM 6208 O O . ILE A 1 811 ? -3.549 31.438 27.688 1 97.5 811 ILE A O 1
ATOM 6212 N N . ASN A 1 812 ? -4.965 30.562 29.203 1 96.5 812 ASN A N 1
ATOM 6213 C CA . ASN A 1 812 ? -5.789 29.922 28.188 1 96.5 812 ASN A CA 1
ATOM 6214 C C . ASN A 1 812 ? -6.633 30.953 27.438 1 96.5 812 ASN A C 1
ATOM 6216 O O . ASN A 1 812 ? -7.008 31.984 27.984 1 96.5 812 ASN A O 1
ATOM 6220 N N . ILE A 1 813 ? -7.031 30.688 26.234 1 96 813 ILE A N 1
ATOM 6221 C CA . ILE A 1 813 ? -7.75 31.594 25.344 1 96 813 ILE A CA 1
ATOM 6222 C C . ILE A 1 813 ? -9.141 31.875 25.922 1 96 813 ILE A C 1
ATOM 6224 O O . ILE A 1 813 ? -9.75 32.906 25.578 1 96 813 ILE A O 1
ATOM 6228 N N . ARG A 1 814 ? -9.672 31.047 26.75 1 94.56 814 ARG A N 1
ATOM 6229 C CA . ARG A 1 814 ? -11.008 31.266 27.297 1 94.56 814 ARG A CA 1
ATOM 6230 C C . ARG A 1 814 ? -11.047 32.5 28.172 1 94.56 814 ARG A C 1
ATOM 6232 O O . ARG A 1 814 ? -12.117 33.062 28.438 1 94.56 814 ARG A O 1
ATOM 6239 N N . TYR A 1 815 ? -9.891 33.094 28.594 1 97.25 815 TYR A N 1
ATOM 6240 C CA . TYR A 1 815 ? -9.82 34.281 29.438 1 97.25 815 TYR A CA 1
ATOM 6241 C C . TYR A 1 815 ? -9.625 35.531 28.594 1 97.25 815 TYR A C 1
ATOM 6243 O O . TYR A 1 815 ? -9.367 36.594 29.141 1 97.25 815 TYR A O 1
ATOM 6251 N N . ILE A 1 816 ? -9.695 35.406 27.312 1 97.62 816 ILE A N 1
ATOM 6252 C CA . ILE A 1 816 ? -9.492 36.531 26.422 1 97.62 816 ILE A CA 1
ATOM 6253 C C . ILE A 1 816 ? -10.523 37.625 26.734 1 97.62 816 ILE A C 1
ATOM 6255 O O . ILE A 1 816 ? -10.25 38.812 26.578 1 97.62 816 ILE A O 1
ATOM 6259 N N . GLY A 1 817 ? -11.812 37.25 27.141 1 96.5 817 GLY A N 1
ATOM 6260 C CA . GLY A 1 817 ? -12.812 38.219 27.562 1 96.5 817 GLY A CA 1
ATOM 6261 C C . GLY A 1 817 ? -12.352 39.062 28.734 1 96.5 817 GLY A C 1
ATOM 6262 O O . GLY A 1 817 ? -12.633 40.281 28.781 1 96.5 817 GLY A O 1
ATOM 6263 N N . ASN A 1 818 ? -11.625 38.469 29.703 1 96.44 818 ASN A N 1
ATOM 6264 C CA . ASN A 1 818 ? -11.047 39.219 30.828 1 96.44 818 ASN A CA 1
ATOM 6265 C C . ASN A 1 818 ? -10 40.219 30.359 1 96.44 818 ASN A C 1
ATOM 6267 O O . ASN A 1 818 ? -9.914 41.312 30.891 1 96.44 818 ASN A O 1
ATOM 6271 N N . VAL A 1 819 ? -9.227 39.719 29.406 1 97.38 819 VAL A N 1
ATOM 6272 C CA . VAL A 1 819 ? -8.203 40.594 28.859 1 97.38 819 VAL A CA 1
ATOM 6273 C C . VAL A 1 819 ? -8.859 41.781 28.141 1 97.38 819 VAL A C 1
ATOM 6275 O O . VAL A 1 819 ? -8.414 42.938 28.281 1 97.38 819 VAL A O 1
ATOM 6278 N N . ALA A 1 820 ? -9.93 41.5 27.375 1 96.06 820 ALA A N 1
ATOM 6279 C CA . ALA A 1 820 ? -10.664 42.562 26.672 1 96.06 820 ALA A CA 1
ATOM 6280 C C . ALA A 1 820 ? -11.234 43.562 27.656 1 96.06 820 ALA A C 1
ATOM 6282 O O . ALA A 1 820 ? -11.156 44.781 27.422 1 96.06 820 ALA A O 1
ATOM 6283 N N . ASN A 1 821 ? -11.766 43.125 28.734 1 95 821 ASN A N 1
ATOM 6284 C CA . ASN A 1 821 ? -12.352 44 29.75 1 95 821 ASN A CA 1
ATOM 6285 C C . ASN A 1 821 ? -11.273 44.812 30.453 1 95 821 ASN A C 1
ATOM 6287 O O . ASN A 1 821 ? -11.531 45.969 30.844 1 95 821 ASN A O 1
ATOM 6291 N N . GLY A 1 822 ? -10.102 44.25 30.562 1 94.88 822 GLY A N 1
ATOM 6292 C CA . GLY A 1 822 ? -9.008 44.938 31.234 1 94.88 822 GLY A CA 1
ATOM 6293 C C . GLY A 1 822 ? -8.289 45.938 30.344 1 94.88 822 GLY A C 1
ATOM 6294 O O . GLY A 1 822 ? -7.535 46.781 30.828 1 94.88 822 GLY A O 1
ATOM 6295 N N . THR A 1 823 ? -8.539 45.875 29.094 1 94.31 823 THR A N 1
ATOM 6296 C CA . THR A 1 823 ? -7.84 46.75 28.156 1 94.31 823 THR A CA 1
ATOM 6297 C C . THR A 1 823 ? -8.812 47.688 27.469 1 94.31 823 THR A C 1
ATOM 6299 O O . THR A 1 823 ? -8.539 48.188 26.375 1 94.31 823 THR A O 1
ATOM 6302 N N . LYS A 1 824 ? -9.914 47.969 27.969 1 90.19 824 LYS A N 1
ATOM 6303 C CA . LYS A 1 824 ? -10.961 48.781 27.375 1 90.19 824 LYS A CA 1
ATOM 6304 C C . LYS A 1 824 ? -10.453 50.188 27.109 1 90.19 824 LYS A C 1
ATOM 6306 O O . LYS A 1 824 ? -10.891 50.844 26.156 1 90.19 824 LYS A O 1
ATOM 6311 N N . HIS A 1 825 ? -9.461 50.688 27.891 1 91.31 825 HIS A N 1
ATOM 6312 C CA . HIS A 1 825 ? -8.961 52.062 27.781 1 91.31 825 HIS A CA 1
ATOM 6313 C C . HIS A 1 825 ? -7.934 52.188 26.656 1 91.31 825 HIS A C 1
ATOM 6315 O O . HIS A 1 825 ? -7.516 53.281 26.312 1 91.31 825 HIS A O 1
ATOM 6321 N N . LEU A 1 826 ? -7.477 51.125 26.156 1 93.19 826 LEU A N 1
ATOM 6322 C CA . LEU A 1 826 ? -6.582 51.125 25.016 1 93.19 826 LEU A CA 1
ATOM 6323 C C . LEU A 1 826 ? -7.293 50.562 23.781 1 93.19 826 LEU A C 1
ATOM 6325 O O . LEU A 1 826 ? -7.312 49.344 23.562 1 93.19 826 LEU A O 1
ATOM 6329 N N . PRO A 1 827 ? -7.754 51.438 22.969 1 88.81 827 PRO A N 1
ATOM 6330 C CA . PRO A 1 827 ? -8.641 51.031 21.875 1 88.81 827 PRO A CA 1
ATOM 6331 C C . PRO A 1 827 ? -8 50.031 20.922 1 88.81 827 PRO A C 1
ATOM 6333 O O . PRO A 1 827 ? -8.68 49.094 20.453 1 88.81 827 PRO A O 1
ATOM 6336 N N . HIS A 1 828 ? -6.73 50.188 20.625 1 89.12 828 HIS A N 1
ATOM 6337 C CA . HIS A 1 828 ? -6.094 49.25 19.688 1 89.12 828 HIS A CA 1
ATOM 6338 C C . HIS A 1 828 ? -6.078 47.844 20.234 1 89.12 828 HIS A C 1
ATOM 6340 O O . HIS A 1 828 ? -6.316 46.875 19.484 1 89.12 828 HIS A O 1
ATOM 6346 N N . LEU A 1 829 ? -5.812 47.625 21.5 1 93.12 829 LEU A N 1
ATOM 6347 C CA . LEU A 1 829 ? -5.773 46.312 22.141 1 93.12 829 LEU A CA 1
ATOM 6348 C C . LEU A 1 829 ? -7.184 45.75 22.312 1 93.12 829 LEU A C 1
ATOM 6350 O O . LEU A 1 829 ? -7.402 44.562 22.125 1 93.12 829 LEU A O 1
ATOM 6354 N N . TRP A 1 830 ? -8.016 46.656 22.688 1 93.06 830 TRP A N 1
ATOM 6355 C CA . TRP A 1 830 ? -9.398 46.25 22.859 1 93.06 830 TRP A CA 1
ATOM 6356 C C . TRP A 1 830 ? -10 45.75 21.547 1 93.06 830 TRP A C 1
ATOM 6358 O O . TRP A 1 830 ? -10.719 44.75 21.531 1 93.06 830 TRP A O 1
ATOM 6368 N N . ASP A 1 831 ? -9.703 46.438 20.531 1 91.94 831 ASP A N 1
ATOM 6369 C CA . ASP A 1 831 ? -10.148 46.031 19.203 1 91.94 831 ASP A CA 1
ATOM 6370 C C . ASP A 1 831 ? -9.555 44.688 18.812 1 91.94 831 ASP A C 1
ATOM 6372 O O . ASP A 1 831 ? -10.242 43.844 18.219 1 91.94 831 ASP A O 1
ATOM 6376 N N . LEU A 1 832 ? -8.312 44.531 19.078 1 93.94 832 LEU A N 1
ATOM 6377 C CA . LEU A 1 832 ? -7.641 43.281 18.766 1 93.94 832 LEU A CA 1
ATOM 6378 C C . LEU A 1 832 ? -8.305 42.094 19.484 1 93.94 832 LEU A C 1
ATOM 6380 O O . LEU A 1 832 ? -8.555 41.062 18.875 1 93.94 832 LEU A O 1
ATOM 6384 N N . CYS A 1 833 ? -8.602 42.219 20.734 1 95.31 833 CYS A N 1
ATOM 6385 C CA . CYS A 1 833 ? -9.258 41.156 21.516 1 95.31 833 CYS A CA 1
ATOM 6386 C C . CYS A 1 833 ? -10.664 40.906 21 1 95.31 833 CYS A C 1
ATOM 6388 O O . CYS A 1 833 ? -11.055 39.75 20.828 1 95.31 833 CYS A O 1
ATOM 6390 N N . SER A 1 834 ? -11.367 42 20.797 1 94.38 834 SER A N 1
ATOM 6391 C CA . SER A 1 834 ? -12.742 41.906 20.297 1 94.38 834 SER A CA 1
ATOM 6392 C C . SER A 1 834 ? -12.781 41.188 18.953 1 94.38 834 SER A C 1
ATOM 6394 O O . SER A 1 834 ? -13.617 40.312 18.734 1 94.38 834 SER A O 1
ATOM 6396 N N . ASN A 1 835 ? -11.891 41.562 18.031 1 94.81 835 ASN A N 1
ATOM 6397 C CA . ASN A 1 835 ? -11.82 40.938 16.719 1 94.81 835 ASN A CA 1
ATOM 6398 C C . ASN A 1 835 ? -11.477 39.469 16.812 1 94.81 835 ASN A C 1
ATOM 6400 O O . ASN A 1 835 ? -12.031 38.656 16.078 1 94.81 835 ASN A O 1
ATOM 6404 N N . GLU A 1 836 ? -10.562 39.094 17.672 1 96.56 836 GLU A N 1
ATOM 6405 C CA . GLU A 1 836 ? -10.188 37.719 17.844 1 96.56 836 GLU A CA 1
ATOM 6406 C C . GLU A 1 836 ? -11.367 36.875 18.359 1 96.56 836 GLU A C 1
ATOM 6408 O O . GLU A 1 836 ? -11.586 35.75 17.906 1 96.56 836 GLU A O 1
ATOM 6413 N N . ILE A 1 837 ? -12.117 37.438 19.281 1 96.62 837 ILE A N 1
ATOM 6414 C CA . ILE A 1 837 ? -13.289 36.781 19.828 1 96.62 837 ILE A CA 1
ATOM 6415 C C . ILE A 1 837 ? -14.328 36.594 18.719 1 96.62 837 ILE A C 1
ATOM 6417 O O . ILE A 1 837 ? -14.93 35.5 18.609 1 96.62 837 ILE A O 1
ATOM 6421 N N . VAL A 1 838 ? -14.523 37.625 17.969 1 96.19 838 VAL A N 1
ATOM 6422 C CA . VAL A 1 838 ? -15.477 37.562 16.859 1 96.19 838 VAL A CA 1
ATOM 6423 C C . VAL A 1 838 ? -15.062 36.469 15.891 1 96.19 838 VAL A C 1
ATOM 6425 O O . VAL A 1 838 ? -15.891 35.625 15.492 1 96.19 838 VAL A O 1
ATOM 6428 N N . VAL A 1 839 ? -13.812 36.406 15.469 1 97.44 839 VAL A N 1
ATOM 6429 C CA . VAL A 1 839 ? -13.32 35.469 14.477 1 97.44 839 VAL A CA 1
ATOM 6430 C C . VAL A 1 839 ? -13.43 34.031 15.023 1 97.44 839 VAL A C 1
ATOM 6432 O O . VAL A 1 839 ? -13.852 33.125 14.305 1 97.44 839 VAL A O 1
ATOM 6435 N N . ARG A 1 840 ? -13.047 33.812 16.203 1 96.94 840 ARG A N 1
ATOM 6436 C CA . ARG A 1 840 ? -13.117 32.5 16.797 1 96.94 840 ARG A CA 1
ATOM 6437 C C . ARG A 1 840 ? -14.562 32.031 16.906 1 96.94 840 ARG A C 1
ATOM 6439 O O . ARG A 1 840 ? -14.852 30.828 16.734 1 96.94 840 ARG A O 1
ATOM 6446 N N . SER A 1 841 ? -15.469 32.906 17.25 1 96.62 841 SER A N 1
ATOM 6447 C CA . SER A 1 841 ? -16.891 32.594 17.297 1 96.62 841 SER A CA 1
ATOM 6448 C C . SER A 1 841 ? -17.422 32.25 15.906 1 96.62 841 SER A C 1
ATOM 6450 O O . SER A 1 841 ? -18.156 31.281 15.734 1 96.62 841 SER A O 1
ATOM 6452 N N . ALA A 1 842 ? -17.047 33.094 14.969 1 97.19 842 ALA A N 1
ATOM 6453 C CA . ALA A 1 842 ? -17.438 32.812 13.586 1 97.19 842 ALA A CA 1
ATOM 6454 C C . ALA A 1 842 ? -16.906 31.469 13.109 1 97.19 842 ALA A C 1
ATOM 6456 O O . ALA A 1 842 ? -17.578 30.766 12.359 1 97.19 842 ALA A O 1
ATOM 6457 N N . LYS A 1 843 ? -15.68 31.172 13.43 1 97.06 843 LYS A N 1
ATOM 6458 C CA . LYS A 1 843 ? -15.07 29.891 13.078 1 97.06 843 LYS A CA 1
ATOM 6459 C C . LYS A 1 843 ? -15.922 28.734 13.57 1 97.06 843 LYS A C 1
ATOM 6461 O O . LYS A 1 843 ? -16.125 27.75 12.844 1 97.06 843 LYS A O 1
ATOM 6466 N N . HIS A 1 844 ? -16.406 28.766 14.734 1 94.62 844 HIS A N 1
ATOM 6467 C CA . HIS A 1 844 ? -17.219 27.703 15.297 1 94.62 844 HIS A CA 1
ATOM 6468 C C . HIS A 1 844 ? -18.516 27.516 14.5 1 94.62 844 HIS A C 1
ATOM 6470 O O . HIS A 1 844 ? -18.922 26.391 14.234 1 94.62 844 HIS A O 1
ATOM 6476 N N . VAL A 1 845 ? -19.125 28.609 14.172 1 95.19 845 VAL A N 1
ATOM 6477 C CA . VAL A 1 845 ? -20.359 28.547 13.398 1 95.19 845 VAL A CA 1
ATOM 6478 C C . VAL A 1 845 ? -20.062 27.984 12.008 1 95.19 845 VAL A C 1
ATOM 6480 O O . VAL A 1 845 ? -20.812 27.141 11.508 1 95.19 845 VAL A O 1
ATOM 6483 N N . LEU A 1 846 ? -19.031 28.469 11.398 1 96.62 846 LEU A N 1
ATOM 6484 C CA . LEU A 1 846 ? -18.672 28.047 10.055 1 96.62 846 LEU A CA 1
ATOM 6485 C C . LEU A 1 846 ? -18.344 26.562 10.023 1 96.62 846 LEU A C 1
ATOM 6487 O O . LEU A 1 846 ? -18.672 25.875 9.047 1 96.62 846 LEU A O 1
ATOM 6491 N N . LYS A 1 847 ? -17.734 26.078 11 1 94.75 847 LYS A N 1
ATOM 6492 C CA . LYS A 1 847 ? -17.422 24.656 11.094 1 94.75 847 LYS A CA 1
ATOM 6493 C C . LYS A 1 847 ? -18.688 23.812 11.031 1 94.75 847 LYS A C 1
ATOM 6495 O O . LYS A 1 847 ? -18.719 22.781 10.352 1 94.75 847 LYS A O 1
ATOM 6500 N N . ASP A 1 848 ? -19.656 24.219 11.688 1 93.06 848 ASP A N 1
ATOM 6501 C CA . ASP A 1 848 ? -20.922 23.5 11.68 1 93.06 848 ASP A CA 1
ATOM 6502 C C . ASP A 1 848 ? -21.562 23.516 10.297 1 93.06 848 ASP A C 1
ATOM 6504 O O . ASP A 1 848 ? -22.078 22.5 9.828 1 93.06 848 ASP A O 1
ATOM 6508 N N . VAL A 1 849 ? -21.484 24.641 9.719 1 94.81 849 VAL A N 1
ATOM 6509 C CA . VAL A 1 849 ? -22.047 24.812 8.383 1 94.81 849 VAL A CA 1
ATOM 6510 C C . VAL A 1 849 ? -21.328 23.891 7.395 1 94.81 849 VAL A C 1
ATOM 6512 O O . VAL A 1 849 ? -21.969 23.203 6.602 1 94.81 849 VAL A O 1
ATOM 6515 N N . LEU A 1 850 ? -20.031 23.859 7.469 1 96 850 LEU A N 1
ATOM 6516 C CA . LEU A 1 850 ? -19.219 23.078 6.539 1 96 850 LEU A CA 1
ATOM 6517 C C . LEU A 1 850 ? -19.438 21.594 6.758 1 96 850 LEU A C 1
ATOM 6519 O O . LEU A 1 850 ? -19.469 20.812 5.797 1 96 850 LEU A O 1
ATOM 6523 N N . ARG A 1 851 ? -19.562 21.141 7.926 1 92.94 851 ARG A N 1
ATOM 6524 C CA . ARG A 1 851 ? -19.766 19.719 8.25 1 92.94 851 ARG A CA 1
ATOM 6525 C C . ARG A 1 851 ? -21.047 19.203 7.629 1 92.94 851 ARG A C 1
ATOM 6527 O O . ARG A 1 851 ? -21.109 18.062 7.168 1 92.94 851 ARG A O 1
ATOM 6534 N N . ASP A 1 852 ? -22.016 20.078 7.543 1 91.44 852 ASP A N 1
ATOM 6535 C CA . ASP A 1 852 ? -23.328 19.656 7.082 1 91.44 852 ASP A CA 1
ATOM 6536 C C . ASP A 1 852 ? -23.5 19.891 5.582 1 91.44 852 ASP A C 1
ATOM 6538 O O . ASP A 1 852 ? -24.516 19.547 4.996 1 91.44 852 ASP A O 1
ATOM 6542 N N . THR A 1 853 ? -22.531 20.484 5.023 1 94.5 853 THR A N 1
ATOM 6543 C CA . THR A 1 853 ? -22.625 20.828 3.607 1 94.5 853 THR A CA 1
ATOM 6544 C C . THR A 1 853 ? -22.031 19.703 2.746 1 94.5 853 THR A C 1
ATOM 6546 O O . THR A 1 853 ? -21 19.141 3.09 1 94.5 853 THR A O 1
ATOM 6549 N N . GLU A 1 854 ? -22.719 19.359 1.641 1 93.25 854 GLU A N 1
ATOM 6550 C CA . GLU A 1 854 ? -22.203 18.359 0.7 1 93.25 854 GLU A CA 1
ATOM 6551 C C . GLU A 1 854 ? -21 18.891 -0.062 1 93.25 854 GLU A C 1
ATOM 6553 O O . GLU A 1 854 ? -20.812 20.109 -0.181 1 93.25 854 GLU A O 1
ATOM 6558 N N . ASP A 1 855 ? -20.266 18.031 -0.659 1 92.44 855 ASP A N 1
ATOM 6559 C CA . ASP A 1 855 ? -19 18.375 -1.302 1 92.44 855 ASP A CA 1
ATOM 6560 C C . ASP A 1 855 ? -19.219 19.359 -2.445 1 92.44 855 ASP A C 1
ATOM 6562 O O . ASP A 1 855 ? -18.422 20.281 -2.639 1 92.44 855 ASP A O 1
ATOM 6566 N N . HIS A 1 856 ? -20.328 19.25 -3.191 1 95.06 856 HIS A N 1
ATOM 6567 C CA . HIS A 1 856 ? -20.547 20.078 -4.375 1 95.06 856 HIS A CA 1
ATOM 6568 C C . HIS A 1 856 ? -21.094 21.453 -4 1 95.06 856 HIS A C 1
ATOM 6570 O O . HIS A 1 856 ? -21.203 22.328 -4.855 1 95.06 856 HIS A O 1
ATOM 6576 N N . ASP A 1 857 ? -21.312 21.688 -2.713 1 95.81 857 ASP A N 1
ATOM 6577 C CA . ASP A 1 857 ? -21.859 22.969 -2.264 1 95.81 857 ASP A CA 1
ATOM 6578 C C . ASP A 1 857 ? -20.859 23.703 -1.367 1 95.81 857 ASP A C 1
ATOM 6580 O O . ASP A 1 857 ? -21.203 24.734 -0.778 1 95.81 857 ASP A O 1
ATOM 6584 N N . LEU A 1 858 ? -19.656 23.234 -1.257 1 96.69 858 LEU A N 1
ATOM 6585 C CA . LEU A 1 858 ? -18.703 23.828 -0.332 1 96.69 858 LEU A CA 1
ATOM 6586 C C . LEU A 1 858 ? -18.344 25.25 -0.767 1 96.69 858 LEU A C 1
ATOM 6588 O O . LEU A 1 858 ? -18.328 26.172 0.052 1 96.69 858 LEU A O 1
ATOM 6592 N N . GLY A 1 859 ? -18.062 25.469 -2.062 1 97.12 859 GLY A N 1
ATOM 6593 C CA . GLY A 1 859 ? -17.734 26.797 -2.576 1 97.12 859 GLY A CA 1
ATOM 6594 C C . GLY A 1 859 ? -18.828 27.812 -2.328 1 97.12 859 GLY A C 1
ATOM 6595 O O . GLY A 1 859 ? -18.594 28.828 -1.674 1 97.12 859 GLY A O 1
ATOM 6596 N N . PRO A 1 860 ? -20.031 27.5 -2.736 1 96.62 860 PRO A N 1
ATOM 6597 C CA . PRO A 1 860 ? -21.156 28.391 -2.504 1 96.62 860 PRO A CA 1
ATOM 6598 C C . PRO A 1 860 ? -21.438 28.641 -1.021 1 96.62 860 PRO A C 1
ATOM 6600 O O . PRO A 1 860 ? -21.766 29.75 -0.622 1 96.62 860 PRO A O 1
ATOM 6603 N N . ALA A 1 861 ? -21.266 27.609 -0.241 1 97.31 861 ALA A N 1
ATOM 6604 C CA . ALA A 1 861 ? -21.516 27.734 1.19 1 97.31 861 ALA A CA 1
ATOM 6605 C C . ALA A 1 861 ? -20.531 28.703 1.844 1 97.31 861 ALA A C 1
ATOM 6607 O O . ALA A 1 861 ? -20.922 29.531 2.666 1 97.31 861 ALA A O 1
ATOM 6608 N N . ILE A 1 862 ? -19.25 28.578 1.497 1 98.06 862 ILE A N 1
ATOM 6609 C CA . ILE A 1 862 ? -18.219 29.453 2.057 1 98.06 862 ILE A CA 1
ATOM 6610 C C . ILE A 1 862 ? -18.453 30.891 1.593 1 98.06 862 ILE A C 1
ATOM 6612 O O . ILE A 1 862 ? -18.375 31.828 2.389 1 98.06 862 ILE A O 1
ATOM 6616 N N . ALA A 1 863 ? -18.766 31.094 0.311 1 97.31 863 ALA A N 1
ATOM 6617 C CA . ALA A 1 863 ? -19.031 32.438 -0.232 1 97.31 863 ALA A CA 1
ATOM 6618 C C . ALA A 1 863 ? -20.219 33.094 0.473 1 97.31 863 ALA A C 1
ATOM 6620 O O . ALA A 1 863 ? -20.156 34.25 0.835 1 97.31 863 ALA A O 1
ATOM 6621 N N . HIS A 1 864 ? -21.25 32.281 0.666 1 96.44 864 HIS A N 1
ATOM 6622 C CA . HIS A 1 864 ? -22.438 32.781 1.341 1 96.44 864 HIS A CA 1
ATOM 6623 C C . HIS A 1 864 ? -22.125 33.156 2.785 1 96.44 864 HIS A C 1
ATOM 6625 O O . HIS A 1 864 ? -22.547 34.219 3.254 1 96.44 864 HIS A O 1
ATOM 6631 N N . PHE A 1 865 ? -21.453 32.375 3.486 1 96.94 865 PHE A N 1
ATOM 6632 C CA . PHE A 1 865 ? -21.094 32.625 4.879 1 96.94 865 PHE A CA 1
ATOM 6633 C C . PHE A 1 865 ? -20.281 33.906 5.008 1 96.94 865 PHE A C 1
ATOM 6635 O O . PHE A 1 865 ? -20.547 34.75 5.867 1 96.94 865 PHE A O 1
ATOM 6642 N N . LEU A 1 866 ? -19.203 34 4.18 1 97.19 866 LEU A N 1
ATOM 6643 C CA . LEU A 1 866 ? -18.344 35.188 4.227 1 97.19 866 LEU A CA 1
ATOM 6644 C C . LEU A 1 866 ? -19.141 36.438 3.928 1 97.19 866 LEU A C 1
ATOM 6646 O O . LEU A 1 866 ? -18.891 37.5 4.527 1 97.19 866 LEU A O 1
ATOM 6650 N N . SER A 1 867 ? -20.109 36.375 3.004 1 96.06 867 SER A N 1
ATOM 6651 C CA . SER A 1 867 ? -20.953 37.531 2.682 1 96.06 867 SER A CA 1
ATOM 6652 C C . SER A 1 867 ? -21.875 37.906 3.85 1 96.06 867 SER A C 1
ATOM 6654 O O . SER A 1 867 ? -22.172 39.062 4.074 1 96.06 867 SER A O 1
ATOM 6656 N N . CYS A 1 868 ? -22.297 36.844 4.527 1 95.62 868 CYS A N 1
ATOM 6657 C CA . CYS A 1 868 ? -23.109 37.094 5.715 1 95.62 868 CYS A CA 1
ATOM 6658 C C . CYS A 1 868 ? -22.266 37.688 6.836 1 95.62 868 CYS A C 1
ATOM 6660 O O . CYS A 1 868 ? -22.75 38.5 7.609 1 95.62 868 CYS A O 1
ATOM 6662 N N . PHE A 1 869 ? -21.062 37.281 6.941 1 95.81 869 PHE A N 1
ATOM 6663 C CA . PHE A 1 869 ? -20.156 37.688 8.008 1 95.81 869 PHE A CA 1
ATOM 6664 C C . PHE A 1 869 ? -19.703 39.156 7.816 1 95.81 869 PHE A C 1
ATOM 6666 O O . PHE A 1 869 ? -19.672 39.906 8.781 1 95.81 869 PHE A O 1
ATOM 6673 N N . LEU A 1 870 ? -19.422 39.594 6.566 1 93.62 870 LEU A N 1
ATOM 6674 C CA . LEU A 1 870 ? -18.812 40.906 6.336 1 93.62 870 LEU A CA 1
ATOM 6675 C C . LEU A 1 870 ? -19.781 41.812 5.59 1 93.62 870 LEU A C 1
ATOM 6677 O O . LEU A 1 870 ? -19.594 43.031 5.559 1 93.62 870 LEU A O 1
ATOM 6681 N N . GLY A 1 871 ? -20.781 41.188 5.027 1 91.44 871 GLY A N 1
ATOM 6682 C CA . GLY A 1 871 ? -21.781 41.969 4.309 1 91.44 871 GLY A CA 1
ATOM 6683 C C . GLY A 1 871 ? -23.125 42.031 5.023 1 91.44 871 GLY A C 1
ATOM 6684 O O . GLY A 1 871 ? -23.172 42.062 6.254 1 91.44 871 GLY A O 1
ATOM 6685 N N . SER A 1 872 ? -24.203 42.25 4.219 1 89.38 872 SER A N 1
ATOM 6686 C CA . SER A 1 872 ? -25.562 42.281 4.727 1 89.38 872 SER A CA 1
ATOM 6687 C C . SER A 1 872 ? -26.484 41.375 3.9 1 89.38 872 SER A C 1
ATOM 6689 O O . SER A 1 872 ? -27.25 41.875 3.068 1 89.38 872 SER A O 1
ATOM 6691 N N . CYS A 1 873 ? -26.359 40.125 4.152 1 84.38 873 CYS A N 1
ATOM 6692 C CA . CYS A 1 873 ? -27.094 39.125 3.379 1 84.38 873 CYS A CA 1
ATOM 6693 C C . CYS A 1 873 ? -28.344 38.688 4.129 1 84.38 873 CYS A C 1
ATOM 6695 O O . CYS A 1 873 ? -28.328 38.531 5.352 1 84.38 873 CYS A O 1
ATOM 6697 N N . GLN A 1 874 ? -29.484 38.625 3.383 1 79.69 874 GLN A N 1
ATOM 6698 C CA . GLN A 1 874 ? -30.734 38.125 3.941 1 79.69 874 GLN A CA 1
ATOM 6699 C C . GLN A 1 874 ? -30.906 36.625 3.623 1 79.69 874 GLN A C 1
ATOM 6701 O O . GLN A 1 874 ? -30.312 36.125 2.664 1 79.69 874 GLN A O 1
ATOM 6706 N N . SER A 1 875 ? -31.516 35.844 4.512 1 71.38 875 SER A N 1
ATOM 6707 C CA . SER A 1 875 ? -31.766 34.438 4.262 1 71.38 875 SER A CA 1
ATOM 6708 C C . SER A 1 875 ? -32.688 34.219 3.07 1 71.38 875 SER A C 1
ATOM 6710 O O . S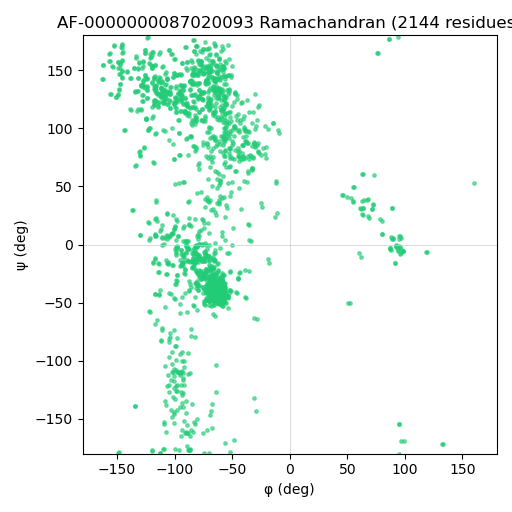ER A 1 875 ? -33.5 35.094 2.76 1 71.38 875 SER A O 1
ATOM 6712 N N . VAL A 1 876 ? -32.281 33.25 2.197 1 63.09 876 VAL A N 1
ATOM 6713 C CA . VAL A 1 876 ? -33.125 32.969 1.035 1 63.09 876 VAL A CA 1
ATOM 6714 C C . VAL A 1 876 ? -34.562 32.719 1.482 1 63.09 876 VAL A C 1
ATOM 6716 O O . VAL A 1 876 ? -35.5 33.125 0.795 1 63.09 876 VAL A O 1
ATOM 6719 N N . ALA A 1 877 ? -34.719 31.984 2.65 1 53.12 877 ALA A N 1
ATOM 6720 C CA . ALA A 1 877 ? -36.094 31.781 3.143 1 53.12 877 ALA A CA 1
ATOM 6721 C C . ALA A 1 877 ? -36.781 33.125 3.393 1 53.12 877 ALA A C 1
ATOM 6723 O O . ALA A 1 877 ? -37.969 33.25 3.113 1 53.12 877 ALA A O 1
ATOM 6724 N N . ALA A 1 878 ? -36.188 34.156 3.844 1 50.84 878 ALA A N 1
ATOM 6725 C CA . ALA A 1 878 ? -36.75 35.438 4.121 1 50.84 878 ALA A CA 1
ATOM 6726 C C . ALA A 1 878 ? -37.062 36.188 2.826 1 50.84 878 ALA A C 1
ATOM 6728 O O . ALA A 1 878 ? -38.031 36.969 2.758 1 50.84 878 ALA A O 1
ATOM 6729 N N . LYS A 1 879 ? -36.312 36.062 1.79 1 50.66 879 LYS A N 1
ATOM 6730 C CA . LYS A 1 879 ? -36.562 36.75 0.523 1 50.66 879 LYS A CA 1
ATOM 6731 C C . LYS A 1 879 ? -37.812 36.188 -0.141 1 50.66 879 LYS A C 1
ATOM 6733 O O . LYS A 1 879 ? -38.531 36.938 -0.818 1 50.66 879 LYS A O 1
ATOM 6738 N N . LEU A 1 880 ? -37.969 34.875 -0.065 1 46.72 880 LEU A N 1
ATOM 6739 C CA . LEU A 1 880 ? -39.156 34.312 -0.692 1 46.72 880 LEU A CA 1
ATOM 6740 C C . LEU A 1 880 ? -40.438 34.875 -0.036 1 46.72 880 LEU A C 1
ATOM 6742 O O . LEU A 1 880 ? -41.469 35.031 -0.694 1 46.72 880 LEU A O 1
ATOM 6746 N N . THR A 1 881 ? -40.406 35.25 1.205 1 40.47 881 THR A N 1
ATOM 6747 C CA . THR A 1 881 ? -41.594 35.781 1.854 1 40.47 881 THR A CA 1
ATOM 6748 C C . THR A 1 881 ? -41.781 37.25 1.529 1 40.47 881 THR A C 1
ATOM 6750 O O . THR A 1 881 ? -42.906 37.75 1.567 1 40.47 881 THR A O 1
ATOM 6753 N N . SER A 1 882 ? -40.781 38.094 1.338 1 38.53 882 SER A N 1
ATOM 6754 C CA . SER A 1 882 ? -41.031 39.531 1.221 1 38.53 882 SER A CA 1
ATOM 6755 C C . SER A 1 882 ? -41.562 39.875 -0.164 1 38.53 882 SER A C 1
ATOM 6757 O O . SER A 1 882 ? -41.875 41.031 -0.426 1 38.53 882 SER A O 1
ATOM 6759 N N . SER A 1 883 ? -41.312 39.188 -1.229 1 35.06 883 SER A N 1
ATOM 6760 C CA . SER A 1 883 ? -41.688 39.719 -2.545 1 35.06 883 SER A CA 1
ATOM 6761 C C . SER A 1 883 ? -43.188 39.719 -2.719 1 35.06 883 SER A C 1
ATOM 6763 O O . SER A 1 883 ? -43.688 39.969 -3.818 1 35.06 883 SER A O 1
ATOM 6765 N N . THR A 1 884 ? -44 39.281 -1.789 1 34.25 884 THR A N 1
ATOM 6766 C CA . THR A 1 884 ? -45.406 39.344 -2.174 1 34.25 884 THR A CA 1
ATOM 6767 C C . THR A 1 884 ? -45.906 40.781 -2.109 1 34.25 884 THR A C 1
ATOM 6769 O O . THR A 1 884 ? -47.094 41 -1.895 1 34.25 884 THR A O 1
ATOM 6772 N N . GLN A 1 885 ? -45.062 41.812 -2.15 1 27.56 885 GLN A N 1
ATOM 6773 C CA . GLN A 1 885 ? -45.812 43.062 -2.154 1 27.56 885 GLN A CA 1
ATOM 6774 C C . GLN A 1 885 ? -46.656 43.188 -3.424 1 27.56 885 GLN A C 1
ATOM 6776 O O . GLN A 1 885 ? -46.156 42.969 -4.527 1 27.56 885 GLN A O 1
ATOM 6781 N N . PRO A 1 886 ? -48 43.344 -3.309 1 29.06 886 PRO A N 1
ATOM 6782 C CA . PRO A 1 886 ? -49 43.5 -4.383 1 29.06 886 PRO A CA 1
ATOM 6783 C C . PRO A 1 886 ? -48.75 44.719 -5.234 1 29.06 886 PRO A C 1
ATOM 6785 O O . PRO A 1 886 ? -48.594 45.844 -4.695 1 29.06 886 PRO A O 1
ATOM 6788 N N . LYS A 1 887 ? -47.938 44.781 -6.305 1 24.11 887 LYS A N 1
ATOM 6789 C CA . LYS A 1 887 ? -47.875 45.906 -7.246 1 24.11 887 LYS A CA 1
ATOM 6790 C C . LYS A 1 887 ? -49.281 46.312 -7.688 1 24.11 887 LYS A C 1
ATOM 6792 O O . LYS A 1 887 ? -50.031 45.5 -8.273 1 24.11 887 LYS A O 1
ATOM 6797 N N . ASN A 1 888 ? -49.906 47.25 -7.055 1 21.95 888 ASN A N 1
ATOM 6798 C CA . ASN A 1 888 ? -51.125 47.969 -7.395 1 21.95 888 ASN A CA 1
ATOM 6799 C C . ASN A 1 888 ? -51.031 48.656 -8.758 1 21.95 888 ASN A C 1
ATOM 6801 O O . ASN A 1 888 ? -50.562 49.781 -8.859 1 21.95 888 ASN A O 1
ATOM 6805 N N . GLN A 1 889 ? -50.469 48.062 -9.805 1 20.64 889 GLN A N 1
ATOM 6806 C CA . GLN A 1 889 ? -50.5 48.844 -11.031 1 20.64 889 GLN A CA 1
ATOM 6807 C C . GLN A 1 889 ? -51.938 49.219 -11.398 1 20.64 889 GLN A C 1
ATOM 6809 O O . GLN A 1 889 ? -52.812 48.344 -11.5 1 20.64 889 GLN A O 1
ATOM 6814 N N . LYS A 1 890 ? -52.312 50.469 -11.289 1 20.31 890 LYS A N 1
ATOM 6815 C CA . LYS A 1 890 ? -53.469 51.281 -11.633 1 20.31 890 LYS A CA 1
ATOM 6816 C C . LYS A 1 890 ? -53.719 51.281 -13.141 1 20.31 890 LYS A C 1
ATOM 6818 O O . LYS A 1 890 ? -53.094 52.062 -13.859 1 20.31 890 LYS A O 1
ATOM 6823 N N . LYS A 1 891 ? -53.625 50.219 -13.875 1 19.48 891 LYS A N 1
ATOM 6824 C CA . LYS A 1 891 ? -53.969 50.5 -15.266 1 19.48 891 LYS A CA 1
ATOM 6825 C C . LYS A 1 891 ? -55.344 51.156 -15.375 1 19.48 891 LYS A C 1
ATOM 6827 O O . LYS A 1 891 ? -56.281 50.719 -14.695 1 19.48 891 LYS A O 1
ATOM 6832 N N . GLU A 1 892 ? -55.469 52.219 -16.047 1 19.45 892 GLU A N 1
ATOM 6833 C CA . GLU A 1 892 ? -56.469 53.125 -16.641 1 19.45 892 GLU A CA 1
ATOM 6834 C C . GLU A 1 892 ? -57.438 52.344 -17.516 1 19.45 892 GLU A C 1
ATOM 6836 O O . GLU A 1 892 ? -57.125 51.25 -18 1 19.45 892 GLU A O 1
ATOM 6841 N N . GLN A 1 893 ? -58.625 52.906 -17.781 1 18.11 893 GLN A N 1
ATOM 6842 C CA . GLN A 1 893 ? -60.031 52.656 -18.109 1 18.11 893 GLN A CA 1
ATOM 6843 C C . GLN A 1 893 ? -60.188 52.281 -19.578 1 18.11 893 GLN A C 1
ATOM 6845 O O . GLN A 1 893 ? -61.281 51.906 -20.016 1 18.11 893 GLN A O 1
ATOM 6850 N N . ALA A 1 894 ? -59.375 52.719 -20.5 1 17.56 894 ALA A N 1
ATOM 6851 C CA . ALA A 1 894 ? -60.188 53.188 -21.625 1 17.56 894 ALA A CA 1
ATOM 6852 C C . ALA A 1 894 ? -60.969 52.031 -22.25 1 17.56 894 ALA A C 1
ATOM 6854 O O . ALA A 1 894 ? -62.188 52.125 -22.406 1 17.56 894 ALA A O 1
ATOM 6855 N N . SER A 1 895 ? -60.469 51.562 -23.422 1 18.06 895 SER A N 1
ATOM 6856 C CA . SER A 1 895 ? -61.281 51.5 -24.609 1 18.06 895 SER A CA 1
ATOM 6857 C C . SER A 1 895 ? -62.156 50.25 -24.625 1 18.06 895 SER A C 1
ATOM 6859 O O . SER A 1 895 ? -61.906 49.312 -23.844 1 18.06 895 SER A O 1
ATOM 6861 N N . HIS A 1 896 ? -62.531 49.812 -25.859 1 18.75 896 HIS A N 1
ATOM 6862 C CA . HIS A 1 896 ? -63.75 49.406 -26.578 1 18.75 896 HIS A CA 1
ATOM 6863 C C . HIS A 1 896 ? -64.062 47.938 -26.344 1 18.75 896 HIS A C 1
ATOM 6865 O O . HIS A 1 896 ? -63.156 47.188 -25.891 1 18.75 896 HIS A O 1
ATOM 6871 N N . GLN A 1 897 ? -64.875 47.344 -27.25 1 17.2 897 GLN A N 1
ATOM 6872 C CA . GLN A 1 897 ? -66.062 46.531 -27.328 1 17.2 897 GLN A CA 1
ATOM 6873 C C . GLN A 1 897 ? -65.75 45.031 -27.391 1 17.2 897 GLN A C 1
ATOM 6875 O O . GLN A 1 897 ? -66.438 44.219 -26.781 1 17.2 897 GLN A O 1
ATOM 6880 N N . SER A 1 898 ? -64.75 44.625 -28.234 1 19.06 898 SER A N 1
ATOM 6881 C CA . SER A 1 898 ? -65.312 43.531 -29.078 1 19.06 898 SER A CA 1
ATOM 6882 C C . SER A 1 898 ? -65.438 42.25 -28.266 1 19.06 898 SER A C 1
ATOM 6884 O O . SER A 1 898 ? -64.875 42.094 -27.203 1 19.06 898 SER A O 1
ATOM 6886 N N . SER A 1 899 ? -65.938 41.125 -28.953 1 18.25 899 SER A N 1
ATOM 6887 C CA . SER A 1 899 ? -66.875 40.031 -28.859 1 18.25 899 SER A CA 1
ATOM 6888 C C . SER A 1 899 ? -66.312 38.812 -28.156 1 18.25 899 SER A C 1
ATOM 6890 O O . SER A 1 899 ? -66.875 38.219 -27.25 1 18.25 899 SER A O 1
ATOM 6892 N N . GLY A 1 900 ? -65.375 38.062 -28.828 1 19.02 900 GLY A N 1
ATOM 6893 C CA . GLY A 1 900 ? -65.562 36.625 -28.922 1 19.02 900 GLY A CA 1
ATOM 6894 C C . GLY A 1 900 ? -65.062 35.875 -27.703 1 19.02 900 GLY A C 1
ATOM 6895 O O . GLY A 1 900 ? -64.312 36.406 -26.922 1 19.02 900 GLY A O 1
ATOM 6896 N N . LYS A 1 901 ? -65.75 34.719 -27.359 1 19.5 901 LYS A N 1
ATOM 6897 C CA . LYS A 1 901 ? -66 33.781 -26.266 1 19.5 901 LYS A CA 1
ATOM 6898 C C . LYS A 1 901 ? -64.75 32.875 -26.031 1 19.5 901 LYS A C 1
ATOM 6900 O O . LYS A 1 901 ? -64.875 31.859 -25.344 1 19.5 901 LYS A O 1
ATOM 6905 N N . THR A 1 902 ? -63.531 33.375 -26.25 1 18.41 902 THR A N 1
ATOM 6906 C CA . THR A 1 902 ? -62.625 32.25 -26.266 1 18.41 902 THR A CA 1
ATOM 6907 C C . THR A 1 902 ? -62.5 31.609 -24.891 1 18.41 902 THR A C 1
ATOM 6909 O O . THR A 1 902 ? -62.344 32.312 -23.891 1 18.41 902 THR A O 1
ATOM 6912 N N . SER A 1 903 ? -62.844 30.281 -24.734 1 19.69 903 SER A N 1
ATOM 6913 C CA . SER A 1 903 ? -62.938 29.344 -23.625 1 19.69 903 SER A CA 1
ATOM 6914 C C . SER A 1 903 ? -61.594 29.078 -22.984 1 19.69 903 SER A C 1
ATOM 6916 O O . SER A 1 903 ? -60.656 28.594 -23.656 1 19.69 903 SER A O 1
ATOM 6918 N N . LYS A 1 904 ? -61.094 29.906 -22.016 1 19.8 904 LYS A N 1
ATOM 6919 C CA . LYS A 1 904 ? -59.844 29.953 -21.281 1 19.8 904 LYS A CA 1
ATOM 6920 C C . LYS A 1 904 ? -59.688 28.75 -20.359 1 19.8 904 LYS A C 1
ATOM 6922 O O . LYS A 1 904 ? -60.5 28.516 -19.484 1 19.8 904 LYS A O 1
ATOM 6927 N N . GLY A 1 905 ? -59.031 27.75 -20.875 1 18.78 905 GLY A N 1
ATOM 6928 C CA . GLY A 1 905 ? -58.656 26.5 -20.234 1 18.78 905 GLY A CA 1
ATOM 6929 C C . GLY A 1 905 ? -57.781 26.703 -19.016 1 18.78 905 GLY A C 1
ATOM 6930 O O . GLY A 1 905 ? -57 27.672 -18.953 1 18.78 905 GLY A O 1
ATOM 6931 N N . HIS A 1 906 ? -58.094 26.203 -17.766 1 19.56 906 HIS A N 1
ATOM 6932 C CA . HIS A 1 906 ? -57.656 26.203 -16.375 1 19.56 906 HIS A CA 1
ATOM 6933 C C . HIS A 1 906 ? -56.312 25.469 -16.203 1 19.56 906 HIS A C 1
ATOM 6935 O O . HIS A 1 906 ? -56.281 24.234 -16.141 1 19.56 906 HIS A O 1
ATOM 6941 N N . SER A 1 907 ? -55.25 25.75 -16.984 1 22.34 907 SER A N 1
ATOM 6942 C CA . SER A 1 907 ? -54.031 25.016 -16.703 1 22.34 907 SER A CA 1
ATOM 6943 C C . SER A 1 907 ? -53.5 25.312 -15.305 1 22.34 907 SER A C 1
ATOM 6945 O O . SER A 1 907 ? -53.375 26.469 -14.922 1 22.34 907 SER A O 1
ATOM 6947 N N . ARG A 1 908 ? -53.562 24.297 -14.305 1 22.92 908 ARG A N 1
ATOM 6948 C CA . ARG A 1 908 ? -53.281 24.031 -12.898 1 22.92 908 ARG A CA 1
ATOM 6949 C C . ARG A 1 908 ? -51.812 24.328 -12.586 1 22.92 908 ARG A C 1
ATOM 6951 O O . ARG A 1 908 ? -50.906 23.828 -13.273 1 22.92 908 ARG A O 1
ATOM 6958 N N . TRP A 1 909 ? -51.438 25.266 -11.641 1 20.75 909 TRP A N 1
ATOM 6959 C CA . TRP A 1 909 ? -50.281 25.875 -10.992 1 20.75 909 TRP A CA 1
ATOM 6960 C C . TRP A 1 909 ? -49.562 24.875 -10.094 1 20.75 909 TRP A C 1
ATOM 6962 O O . TRP A 1 909 ? -49.688 24.938 -8.867 1 20.75 909 TRP A O 1
ATOM 6972 N N . LYS A 1 910 ? -49.531 23.5 -10.336 1 25.7 910 LYS A N 1
ATOM 6973 C CA . LYS A 1 910 ? -48.938 22.625 -9.336 1 25.7 910 LYS A CA 1
ATOM 6974 C C . LYS A 1 910 ? -47.438 22.906 -9.195 1 25.7 910 LYS A C 1
ATOM 6976 O O . LYS A 1 910 ? -46.719 22.141 -8.539 1 25.7 910 LYS A O 1
ATOM 6981 N N . GLY A 1 911 ? -46.906 23.828 -9.906 1 24.7 911 GLY A N 1
ATOM 6982 C CA . GLY A 1 911 ? -45.438 23.859 -9.984 1 24.7 911 GLY A CA 1
ATOM 6983 C C . GLY A 1 911 ? -44.781 24.422 -8.742 1 24.7 911 GLY A C 1
ATOM 6984 O O . GLY A 1 911 ? -43.562 24.562 -8.695 1 24.7 911 GLY A O 1
ATOM 6985 N N . LYS A 1 912 ? -45.438 25.109 -7.766 1 28.22 912 LYS A N 1
ATOM 6986 C CA . LYS A 1 912 ? -44.688 25.922 -6.832 1 28.22 912 LYS A CA 1
ATOM 6987 C C . LYS A 1 912 ? -44.062 25.062 -5.734 1 28.22 912 LYS A C 1
ATOM 6989 O O . LYS A 1 912 ? -43.125 25.516 -5.039 1 28.22 912 LYS A O 1
ATOM 6994 N N . ALA A 1 913 ? -44.75 24.078 -5.258 1 30.14 913 ALA A N 1
ATOM 6995 C CA . ALA A 1 913 ? -44.312 23.469 -4.004 1 30.14 913 ALA A CA 1
ATOM 6996 C C . ALA A 1 913 ? -42.969 22.75 -4.176 1 30.14 913 ALA A C 1
ATOM 6998 O O . ALA A 1 913 ? -42.281 22.484 -3.197 1 30.14 913 ALA A O 1
ATOM 6999 N N . SER A 1 914 ? -42.719 22.203 -5.316 1 31.67 914 SER A N 1
ATOM 7000 C CA . SER A 1 914 ? -41.531 21.391 -5.441 1 31.67 914 SER A CA 1
ATOM 7001 C C . SER A 1 914 ? -40.281 22.219 -5.309 1 31.67 914 SER A C 1
ATOM 7003 O O . SER A 1 914 ? -39.156 21.688 -5.355 1 31.67 914 SER A O 1
ATOM 7005 N N . ALA A 1 915 ? -40.344 23.578 -5.32 1 32.47 915 ALA A N 1
ATOM 7006 C CA . ALA A 1 915 ? -39.156 24.406 -5.336 1 32.47 915 ALA A CA 1
ATOM 7007 C C . ALA A 1 915 ? -38.531 24.516 -3.939 1 32.47 915 ALA A C 1
ATOM 7009 O O . ALA A 1 915 ? -37.469 25.078 -3.771 1 32.47 915 ALA A O 1
ATOM 7010 N N . ARG A 1 916 ? -39.219 24.422 -2.852 1 34.12 916 ARG A N 1
ATOM 7011 C CA . ARG A 1 916 ? -38.688 24.547 -1.5 1 34.12 916 ARG A CA 1
ATOM 7012 C C . ARG A 1 916 ? -37.781 23.375 -1.166 1 34.12 916 ARG A C 1
ATOM 7014 O O . ARG A 1 916 ? -37.156 23.344 -0.106 1 34.12 916 ARG A O 1
ATOM 7021 N N . ARG A 1 917 ? -37.906 22.141 -1.643 1 38.59 917 ARG A N 1
ATOM 7022 C CA . ARG A 1 917 ? -37.281 20.891 -1.226 1 38.59 917 ARG A CA 1
ATOM 7023 C C . ARG A 1 917 ? -35.75 21.016 -1.234 1 38.59 917 ARG A C 1
ATOM 7025 O O . ARG A 1 917 ? -35.094 20.406 -0.41 1 38.59 917 ARG A O 1
ATOM 7032 N N . ASN A 1 918 ? -35 21.484 -2.275 1 44.16 918 ASN A N 1
ATOM 7033 C CA . ASN A 1 918 ? -33.562 21.266 -2.328 1 44.16 918 ASN A CA 1
ATOM 7034 C C . ASN A 1 918 ? -32.781 22.438 -1.71 1 44.16 918 ASN A C 1
ATOM 7036 O O . ASN A 1 918 ? -31.719 22.797 -2.195 1 44.16 918 ASN A O 1
ATOM 7040 N N . ILE A 1 919 ? -33.375 23.297 -1.013 1 51.22 919 ILE A N 1
ATOM 7041 C CA . ILE A 1 919 ? -32.562 24.406 -0.571 1 51.22 919 ILE A CA 1
ATOM 7042 C C . ILE A 1 919 ? -31.5 23.906 0.418 1 51.22 919 ILE A C 1
ATOM 7044 O O . ILE A 1 919 ? -31.844 23.359 1.465 1 51.22 919 ILE A O 1
ATOM 7048 N N . SER A 1 920 ? -30.219 23.969 0.034 1 70.5 920 SER A N 1
ATOM 7049 C CA . SER A 1 920 ? -29.031 23.562 0.776 1 70.5 920 SER A CA 1
ATOM 7050 C C . SER A 1 920 ? -28.969 24.25 2.133 1 70.5 920 SER A C 1
ATOM 7052 O O . SER A 1 920 ? -29.219 25.453 2.238 1 70.5 920 SER A O 1
ATOM 7054 N N . TYR A 1 921 ? -28.922 23.672 3.266 1 77.12 921 TYR A N 1
ATOM 7055 C CA . TYR A 1 921 ? -28.906 24.047 4.68 1 77.12 921 TYR A CA 1
ATOM 7056 C C . TYR A 1 921 ? -28.062 25.281 4.91 1 77.12 921 TYR A C 1
ATOM 7058 O O . TYR A 1 921 ? -28.391 26.125 5.746 1 77.12 921 TYR A O 1
ATOM 7066 N N . TYR A 1 922 ? -27.125 25.609 4.031 1 86.69 922 TYR A N 1
ATOM 7067 C CA . TYR A 1 922 ? -26.203 26.719 4.285 1 86.69 922 TYR A CA 1
ATOM 7068 C C . TYR A 1 922 ? -26.828 28.047 3.906 1 86.69 922 TYR A C 1
ATOM 7070 O O . TYR A 1 922 ? -26.406 29.094 4.379 1 86.69 922 TYR A O 1
ATOM 7078 N N . MET A 1 923 ? -27.938 28.016 3.088 1 87.44 923 MET A N 1
ATOM 7079 C CA . MET A 1 923 ? -28.578 29.234 2.629 1 87.44 923 MET A CA 1
ATOM 7080 C C . MET A 1 923 ? -29.516 29.781 3.697 1 87.44 923 MET A C 1
ATOM 7082 O O . MET A 1 923 ? -30 30.906 3.59 1 87.44 923 MET A O 1
ATOM 7086 N N . ASP A 1 924 ? -29.688 29.047 4.707 1 85.56 924 ASP A N 1
ATOM 7087 C CA . ASP A 1 924 ? -30.531 29.484 5.816 1 85.56 924 ASP A CA 1
ATOM 7088 C C . ASP A 1 924 ? -29.781 30.484 6.711 1 85.56 924 ASP A C 1
ATOM 7090 O O . ASP A 1 924 ? -30.406 31.188 7.504 1 85.56 924 ASP A O 1
ATOM 7094 N N . VAL A 1 925 ? -28.531 30.625 6.559 1 91.25 925 VAL A N 1
ATOM 7095 C CA . VAL A 1 925 ? -27.719 31.562 7.348 1 91.25 925 VAL A CA 1
ATOM 7096 C C . VAL A 1 925 ? -27.891 32.969 6.805 1 91.25 925 VAL A C 1
ATOM 7098 O O . VAL A 1 925 ? -27.797 33.188 5.598 1 91.25 925 VAL A O 1
ATOM 7101 N N . SER A 1 926 ? -28.203 33.906 7.609 1 93.56 926 SER A N 1
ATOM 7102 C CA . SER A 1 926 ? -28.266 35.312 7.285 1 93.56 926 SER A CA 1
ATOM 7103 C C . SER A 1 926 ? -27.281 36.125 8.133 1 93.56 926 SER A C 1
ATOM 7105 O O . SER A 1 926 ? -26.75 35.594 9.125 1 93.56 926 SER A O 1
ATOM 7107 N N . SER A 1 927 ? -27.031 37.375 7.73 1 94.31 927 SER A N 1
ATOM 7108 C CA . SER A 1 927 ? -26.125 38.219 8.5 1 94.31 927 SER A CA 1
ATOM 7109 C C . SER A 1 927 ? -26.625 38.406 9.922 1 94.31 927 SER A C 1
ATOM 7111 O O . SER A 1 927 ? -25.844 38.344 10.875 1 94.31 927 SER A O 1
ATOM 7113 N N . GLU A 1 928 ? -27.922 38.562 10.07 1 92.75 928 GLU A N 1
ATOM 7114 C CA . GLU A 1 928 ? -28.5 38.781 11.391 1 92.75 928 GLU A CA 1
ATOM 7115 C C . GLU A 1 928 ? -28.406 37.531 12.25 1 92.75 928 GLU A C 1
ATOM 7117 O O . GLU A 1 928 ? -28.016 37.594 13.414 1 92.75 928 GLU A O 1
ATOM 7122 N N . SER A 1 929 ? -28.781 36.5 11.625 1 93.31 929 SER A N 1
ATOM 7123 C CA . SER A 1 929 ? -28.719 35.25 12.375 1 93.31 929 SER A CA 1
ATOM 7124 C C . SER A 1 929 ? -27.281 34.906 12.727 1 93.31 929 SER A C 1
ATOM 7126 O O . SER A 1 929 ? -27.016 34.375 13.82 1 93.31 929 SER A O 1
ATOM 7128 N N . LEU A 1 930 ? -26.375 35.062 11.828 1 95.81 930 LEU A N 1
ATOM 7129 C CA . LEU A 1 930 ? -24.969 34.75 12.047 1 95.81 930 LEU A CA 1
ATOM 7130 C C . LEU A 1 930 ? -24.406 35.594 13.188 1 95.81 930 LEU A C 1
ATOM 7132 O O . LEU A 1 930 ? -23.781 35.031 14.102 1 95.81 930 LEU A O 1
ATOM 7136 N N . TRP A 1 931 ? -24.594 36.875 13.195 1 95 931 TRP A N 1
ATOM 7137 C CA . TRP A 1 931 ? -24.016 37.75 14.203 1 95 931 TRP A CA 1
ATOM 7138 C C . TRP A 1 931 ? -24.703 37.562 15.555 1 95 931 TRP A C 1
ATOM 7140 O O . TRP A 1 931 ? -24.078 37.75 16.594 1 95 931 TRP A O 1
ATOM 7150 N N . SER A 1 932 ? -25.969 37.125 15.484 1 94.25 932 SER A N 1
ATOM 7151 C CA . SER A 1 932 ? -26.625 36.719 16.734 1 94.25 932 SER A CA 1
ATOM 7152 C C . SER A 1 932 ? -25.953 35.5 17.344 1 94.25 932 SER A C 1
ATOM 7154 O O . SER A 1 932 ? -25.75 35.438 18.562 1 94.25 932 SER A O 1
ATOM 7156 N N . GLU A 1 933 ? -25.656 34.594 16.516 1 94.94 933 GLU A N 1
ATOM 7157 C CA . GLU A 1 933 ? -24.984 33.406 16.984 1 94.94 933 GLU A CA 1
ATOM 7158 C C . GLU A 1 933 ? -23.578 33.719 17.5 1 94.94 933 GLU A C 1
ATOM 7160 O O . GLU A 1 933 ? -23.125 33.156 18.484 1 94.94 933 GLU A O 1
ATOM 7165 N N . ILE A 1 934 ? -22.844 34.594 16.828 1 96.44 934 ILE A N 1
ATOM 7166 C CA . ILE A 1 934 ? -21.516 35.031 17.234 1 96.44 934 ILE A CA 1
ATOM 7167 C C . ILE A 1 934 ? -21.578 35.688 18.609 1 96.44 934 ILE A C 1
ATOM 7169 O O . ILE A 1 934 ? -20.75 35.375 19.484 1 96.44 934 ILE A O 1
ATOM 7173 N N . GLN A 1 935 ? -22.578 36.531 18.812 1 95.06 935 GLN A N 1
ATOM 7174 C CA . GLN A 1 935 ? -22.75 37.219 20.078 1 95.06 935 GLN A CA 1
ATOM 7175 C C . GLN A 1 935 ? -23.047 36.219 21.203 1 95.06 935 GLN A C 1
ATOM 7177 O O . GLN A 1 935 ? -22.484 36.344 22.297 1 95.06 935 GLN A O 1
ATOM 7182 N N . LYS A 1 936 ? -23.875 35.312 20.922 1 94.75 936 LYS A N 1
ATOM 7183 C CA . LYS A 1 936 ? -24.219 34.281 21.906 1 94.75 936 LYS A CA 1
ATOM 7184 C C . LYS A 1 936 ? -23 33.438 22.281 1 94.75 936 LYS A C 1
ATOM 7186 O O . LYS A 1 936 ? -22.766 33.156 23.469 1 94.75 936 LYS A O 1
ATOM 7191 N N . PHE A 1 937 ? -22.297 33.094 21.297 1 94.5 937 PHE A N 1
ATOM 7192 C CA . PHE A 1 937 ? -21.141 32.25 21.531 1 94.5 937 PHE A CA 1
ATOM 7193 C C . PHE A 1 937 ? -20.062 33.031 22.312 1 94.5 937 PHE A C 1
ATOM 7195 O O . PHE A 1 937 ? -19.422 32.469 23.203 1 94.5 937 PHE A O 1
ATOM 7202 N N . ALA A 1 938 ? -19.797 34.281 21.953 1 95.62 938 ALA A N 1
ATOM 7203 C CA . ALA A 1 938 ? -18.812 35.094 22.625 1 95.62 938 ALA A CA 1
ATOM 7204 C C . ALA A 1 938 ? -19.141 35.25 24.109 1 95.62 938 ALA A C 1
ATOM 7206 O O . ALA A 1 938 ? -18.234 35.188 24.953 1 95.62 938 ALA A O 1
ATOM 7207 N N . LYS A 1 939 ? -20.422 35.344 24.422 1 94.62 939 LYS A N 1
ATOM 7208 C CA . LYS A 1 939 ? -20.859 35.5 25.812 1 94.62 939 LYS A CA 1
ATOM 7209 C C . LYS A 1 939 ? -20.703 34.156 26.562 1 94.62 939 LYS A C 1
ATOM 7211 O O . LYS A 1 939 ? -20.25 34.156 27.719 1 94.62 939 LYS A O 1
ATOM 7216 N N . LEU A 1 940 ? -20.984 33.156 25.922 1 91.38 940 LEU A N 1
ATOM 7217 C CA . LEU A 1 940 ? -20.969 31.828 26.547 1 91.38 940 LEU A CA 1
ATOM 7218 C C . LEU A 1 940 ? -19.547 31.344 26.766 1 91.38 940 LEU A C 1
ATOM 7220 O O . LEU A 1 940 ? -19.188 30.922 27.859 1 91.38 940 LEU A O 1
ATOM 7224 N N . LYS A 1 941 ? -18.688 31.406 25.766 1 91.94 941 LYS A N 1
ATOM 7225 C CA . LYS A 1 941 ? -17.375 30.781 25.797 1 91.94 941 LYS A CA 1
ATOM 7226 C C . LYS A 1 941 ? -16.328 31.719 26.422 1 91.94 941 LYS A C 1
ATOM 7228 O O . LYS A 1 941 ? -15.453 31.266 27.156 1 91.94 941 LYS A O 1
ATOM 7233 N N . TYR A 1 942 ? -16.406 33.062 26.078 1 94.94 942 TYR A N 1
ATOM 7234 C CA . TYR A 1 942 ? -15.359 34 26.484 1 94.94 942 TYR A CA 1
ATOM 7235 C C . TYR A 1 942 ? -15.867 34.969 27.562 1 94.94 942 TYR A C 1
ATOM 7237 O O . TYR A 1 942 ? -15.141 35.844 28 1 94.94 942 TYR A O 1
ATOM 7245 N N . GLN A 1 943 ? -17.125 34.781 27.922 1 91.62 943 GLN A N 1
ATOM 7246 C CA . GLN A 1 943 ? -17.734 35.656 28.938 1 91.62 943 GLN A CA 1
ATOM 7247 C C . GLN A 1 943 ? -17.516 37.125 28.625 1 91.62 943 GLN A C 1
ATOM 7249 O O . GLN A 1 943 ? -17.125 37.906 29.484 1 91.62 943 GLN A O 1
ATOM 7254 N N . PHE A 1 944 ? -17.656 37.375 27.406 1 95.25 944 PHE A N 1
ATOM 7255 C CA . PHE A 1 944 ? -17.469 38.719 26.906 1 95.25 944 PHE A CA 1
ATOM 7256 C C . PHE A 1 944 ? -18.703 39.188 26.156 1 95.25 944 PHE A C 1
ATOM 7258 O O . PHE A 1 944 ? -19.172 38.531 25.234 1 95.25 944 PHE A O 1
ATOM 7265 N N . GLU A 1 945 ? -19.203 40.312 26.547 1 94.38 945 GLU A N 1
ATOM 7266 C CA . GLU A 1 945 ? -20.312 40.906 25.812 1 94.38 945 GLU A CA 1
ATOM 7267 C C . GLU A 1 945 ? -19.812 41.812 24.688 1 94.38 945 GLU A C 1
ATOM 7269 O O . GLU A 1 945 ? -19.344 42.906 24.922 1 94.38 945 GLU A O 1
ATOM 7274 N N . LEU A 1 946 ? -20.062 41.344 23.516 1 94 946 LEU A N 1
ATOM 7275 C CA . LEU A 1 946 ? -19.625 42.125 22.359 1 94 946 LEU A CA 1
ATOM 7276 C C . LEU A 1 946 ? -20.406 43.438 22.266 1 94 946 LEU A C 1
ATOM 7278 O O . LEU A 1 946 ? -21.594 43.469 22.547 1 94 946 LEU A O 1
ATOM 7282 N N . PRO A 1 947 ? -19.688 44.406 21.891 1 89.06 947 PRO A N 1
ATOM 7283 C CA . PRO A 1 947 ? -20.406 45.656 21.703 1 89.06 947 PRO A CA 1
ATOM 7284 C C . PRO A 1 947 ? -21.453 45.594 20.594 1 89.06 947 PRO A C 1
ATOM 7286 O O . PRO A 1 947 ? -21.312 44.812 19.656 1 89.06 947 PRO A O 1
ATOM 7289 N N . GLU A 1 948 ? -22.422 46.375 20.672 1 85.38 948 GLU A N 1
ATOM 7290 C CA . GLU A 1 948 ? -23.516 46.406 19.703 1 85.38 948 GLU A CA 1
ATOM 7291 C C . GLU A 1 948 ? -23 46.75 18.297 1 85.38 948 GLU A C 1
ATOM 7293 O O . GLU A 1 948 ? -23.562 46.281 17.297 1 85.38 948 GLU A O 1
ATOM 7298 N N . ASP A 1 949 ? -21.969 47.531 18.328 1 87.56 949 ASP A N 1
ATOM 7299 C CA . ASP A 1 949 ? -21.422 47.938 17.031 1 87.56 949 ASP A CA 1
ATOM 7300 C C . ASP A 1 949 ? -20.219 47.094 16.656 1 87.56 949 ASP A C 1
ATOM 7302 O O . ASP A 1 949 ? -19.344 47.562 15.914 1 87.56 949 ASP A O 1
ATOM 7306 N N . ALA A 1 950 ? -20.141 45.969 17.219 1 88.62 950 ALA A N 1
ATOM 7307 C CA . ALA A 1 950 ? -19 45.094 16.953 1 88.62 950 ALA A CA 1
ATOM 7308 C C . ALA A 1 950 ? -18.875 44.781 15.453 1 88.62 950 ALA A C 1
ATOM 7310 O O . ALA A 1 950 ? -17.75 44.719 14.93 1 88.62 950 ALA A O 1
ATOM 7311 N N . ARG A 1 951 ? -19.953 44.656 14.797 1 88.81 951 ARG A N 1
ATOM 7312 C CA . ARG A 1 951 ? -19.969 44.375 13.367 1 88.81 951 ARG A CA 1
ATOM 7313 C C . ARG A 1 951 ? -19.359 45.531 12.57 1 88.81 951 ARG A C 1
ATOM 7315 O O . ARG A 1 951 ? -18.578 45.312 11.648 1 88.81 951 ARG A O 1
ATOM 7322 N N . SER A 1 952 ? -19.672 46.688 12.93 1 85.88 952 SER A N 1
ATOM 7323 C CA . SER A 1 952 ? -19.188 47.844 12.227 1 85.88 952 SER A CA 1
ATOM 7324 C C . SER A 1 952 ? -17.75 48.188 12.602 1 85.88 952 SER A C 1
ATOM 7326 O O . SER A 1 952 ? -17.016 48.781 11.812 1 85.88 952 SER A O 1
ATOM 7328 N N . ARG A 1 953 ? -17.297 47.75 13.75 1 82.31 953 ARG A N 1
ATOM 7329 C CA . ARG A 1 953 ? -15.961 48.062 14.25 1 82.31 953 ARG A CA 1
ATOM 7330 C C . ARG A 1 953 ? -14.938 47.031 13.781 1 82.31 953 ARG A C 1
ATOM 7332 O O . ARG A 1 953 ? -13.734 47.281 13.82 1 82.31 953 ARG A O 1
ATOM 7339 N N . ALA A 1 954 ? -15.445 46.031 13.32 1 85.38 954 ALA A N 1
ATOM 7340 C CA . ALA A 1 954 ? -14.539 44.938 12.898 1 85.38 954 ALA A CA 1
ATOM 7341 C C . ALA A 1 954 ? -13.656 45.406 11.742 1 85.38 954 ALA A C 1
ATOM 7343 O O . ALA A 1 954 ? -14.133 46.031 10.789 1 85.38 954 ALA A O 1
ATOM 7344 N N . LYS A 1 955 ? -12.297 45.25 11.938 1 86.19 955 LYS A N 1
ATOM 7345 C CA . LYS A 1 955 ? -11.383 45.5 10.828 1 86.19 955 LYS A CA 1
ATOM 7346 C C . LYS A 1 955 ? -11.516 44.406 9.758 1 86.19 955 LYS A C 1
ATOM 7348 O O . LYS A 1 955 ? -10.867 43.375 9.836 1 86.19 955 LYS A O 1
ATOM 7353 N N . LYS A 1 956 ? -12.172 44.688 8.773 1 88.06 956 LYS A N 1
ATOM 7354 C CA . LYS A 1 956 ? -12.75 43.719 7.852 1 88.06 956 LYS A CA 1
ATOM 7355 C C . LYS A 1 956 ? -11.664 42.844 7.223 1 88.06 956 LYS A C 1
ATOM 7357 O O . LYS A 1 956 ? -11.773 41.625 7.207 1 88.06 956 LYS A O 1
ATOM 7362 N N . ILE A 1 957 ? -10.531 43.375 6.734 1 88.56 957 ILE A N 1
ATOM 7363 C CA . ILE A 1 957 ? -9.5 42.594 6.059 1 88.56 957 ILE A CA 1
ATOM 7364 C C . ILE A 1 957 ? -8.781 41.719 7.07 1 88.56 957 ILE A C 1
ATOM 7366 O O . ILE A 1 957 ? -8.469 40.562 6.773 1 88.56 957 ILE A O 1
ATOM 7370 N N . SER A 1 958 ? -8.477 42.281 8.227 1 89.81 958 SER A N 1
ATOM 7371 C CA . SER A 1 958 ? -7.789 41.5 9.266 1 89.81 958 SER A CA 1
ATOM 7372 C C . SER A 1 958 ? -8.641 40.344 9.742 1 89.81 958 SER A C 1
ATOM 7374 O O . SER A 1 958 ? -8.117 39.25 10.008 1 89.81 958 SER A O 1
ATOM 7376 N N . VAL A 1 959 ? -9.93 40.656 9.914 1 93.38 959 VAL A N 1
ATOM 7377 C CA . VAL A 1 959 ? -10.844 39.625 10.383 1 93.38 959 VAL A CA 1
ATOM 7378 C C . VAL A 1 959 ? -11.023 38.562 9.297 1 93.38 959 VAL A C 1
ATOM 7380 O O . VAL A 1 959 ? -11.094 37.344 9.602 1 93.38 959 VAL A O 1
ATOM 7383 N N . LEU A 1 960 ? -11.094 39 8.031 1 94.44 960 LEU A N 1
ATOM 7384 C CA . LEU A 1 960 ? -11.203 38.062 6.91 1 94.44 960 LEU A CA 1
ATOM 7385 C C . LEU A 1 960 ? -9.977 37.156 6.832 1 94.44 960 LEU A C 1
ATOM 7387 O O . LEU A 1 960 ? -10.109 35.938 6.715 1 94.44 960 LEU A O 1
ATOM 7391 N N . ARG A 1 961 ? -8.805 37.719 6.859 1 94 961 ARG A N 1
ATOM 7392 C CA . ARG A 1 961 ? -7.555 36.969 6.82 1 94 961 ARG A CA 1
ATOM 7393 C C . ARG A 1 961 ? -7.492 35.969 7.969 1 94 961 ARG A C 1
ATOM 7395 O O . ARG A 1 961 ? -7.152 34.812 7.762 1 94 961 ARG A O 1
ATOM 7402 N N . ASN A 1 962 ? -7.77 36.469 9.109 1 96.06 962 ASN A N 1
ATOM 7403 C CA . ASN A 1 962 ? -7.73 35.656 10.312 1 96.06 962 ASN A CA 1
ATOM 7404 C C . ASN A 1 962 ? -8.672 34.438 10.203 1 96.06 962 ASN A C 1
ATOM 7406 O O . ASN A 1 962 ? -8.297 33.312 10.531 1 96.06 962 ASN A O 1
ATOM 7410 N N . LEU A 1 963 ? -9.867 34.656 9.773 1 97.5 963 LEU A N 1
ATOM 7411 C CA . LEU A 1 963 ? -10.836 33.594 9.625 1 97.5 963 LEU A CA 1
ATOM 7412 C C . LEU A 1 963 ? -10.391 32.594 8.562 1 97.5 963 LEU A C 1
ATOM 7414 O O . LEU A 1 963 ? -10.492 31.375 8.766 1 97.5 963 LEU A O 1
ATOM 7418 N N . CYS A 1 964 ? -9.898 33.094 7.418 1 97.31 964 CYS A N 1
ATOM 7419 C CA . CYS A 1 964 ? -9.43 32.219 6.336 1 97.31 964 CYS A CA 1
ATOM 7420 C C . CYS A 1 964 ? -8.297 31.328 6.812 1 97.31 964 CYS A C 1
ATOM 7422 O O . CYS A 1 964 ? -8.273 30.141 6.508 1 97.31 964 CYS A O 1
ATOM 7424 N N . GLN A 1 965 ? -7.43 31.859 7.57 1 95.75 965 GLN A N 1
ATOM 7425 C CA . GLN A 1 965 ? -6.281 31.109 8.055 1 95.75 965 GLN A CA 1
ATOM 7426 C C . GLN A 1 965 ? -6.711 30.047 9.07 1 95.75 965 GLN A C 1
ATOM 7428 O O . GLN A 1 965 ? -6.168 28.938 9.086 1 95.75 965 GLN A O 1
ATOM 7433 N N . LYS A 1 966 ? -7.648 30.391 9.875 1 96.75 966 LYS A N 1
ATOM 7434 C CA . LYS A 1 966 ? -8.07 29.484 10.945 1 96.75 966 LYS A CA 1
ATOM 7435 C C . LYS A 1 966 ? -8.906 28.344 10.391 1 96.75 966 LYS A C 1
ATOM 7437 O O . LYS A 1 966 ? -8.992 27.281 11.016 1 96.75 966 LYS A O 1
ATOM 7442 N N . VAL A 1 967 ? -9.555 28.531 9.266 1 97.56 967 VAL A N 1
ATOM 7443 C CA . VAL A 1 967 ? -10.422 27.5 8.719 1 97.56 967 VAL A CA 1
ATOM 7444 C C . VAL A 1 967 ? -9.75 26.844 7.512 1 97.56 967 VAL A C 1
ATOM 7446 O O . VAL A 1 967 ? -10.148 25.75 7.086 1 97.56 967 VAL A O 1
ATOM 7449 N N . GLY A 1 968 ? -8.766 27.391 6.934 1 97.19 968 GLY A N 1
ATOM 7450 C CA . GLY A 1 968 ? -8.055 26.859 5.781 1 97.19 968 GLY A CA 1
ATOM 7451 C C . GLY A 1 968 ? -8.656 27.297 4.457 1 97.19 968 GLY A C 1
ATOM 7452 O O . GLY A 1 968 ? -8.633 26.531 3.484 1 97.19 968 GLY A O 1
ATOM 7453 N N . ILE A 1 969 ? -9.258 28.516 4.391 1 98.19 969 ILE A N 1
ATOM 7454 C CA . ILE A 1 969 ? -9.906 29.016 3.18 1 98.19 969 ILE A CA 1
ATOM 7455 C C . ILE A 1 969 ? -8.922 29.844 2.365 1 98.19 969 ILE A C 1
ATOM 7457 O O . ILE A 1 969 ? -8.164 30.641 2.922 1 98.19 969 ILE A O 1
ATOM 7461 N N . THR A 1 970 ? -8.836 29.609 1.088 1 97.31 970 THR A N 1
ATOM 7462 C CA . THR A 1 970 ? -8.078 30.453 0.162 1 97.31 970 THR A CA 1
ATOM 7463 C C . THR A 1 970 ? -9.016 31.234 -0.753 1 97.31 970 THR A C 1
ATOM 7465 O O . THR A 1 970 ? -9.867 30.641 -1.423 1 97.31 970 THR A O 1
ATOM 7468 N N . ILE A 1 971 ? -8.906 32.531 -0.759 1 96.94 971 ILE A N 1
ATOM 7469 C CA . ILE A 1 971 ? -9.773 33.344 -1.592 1 96.94 971 ILE A CA 1
ATOM 7470 C C . ILE A 1 971 ? -8.945 34 -2.689 1 96.94 971 ILE A C 1
ATOM 7472 O O . ILE A 1 971 ? -7.715 34.031 -2.625 1 96.94 971 ILE A O 1
ATOM 7476 N N . ALA A 1 972 ? -9.633 34.531 -3.705 1 96.06 972 ALA A N 1
ATOM 7477 C CA . ALA A 1 972 ? -8.992 35.25 -4.824 1 96.06 972 ALA A CA 1
ATOM 7478 C C . ALA A 1 972 ? -8.43 36.594 -4.383 1 96.06 972 ALA A C 1
ATOM 7480 O O . ALA A 1 972 ? -9.07 37.312 -3.621 1 96.06 972 ALA A O 1
ATOM 7481 N N . ALA A 1 973 ? -7.211 36.844 -4.793 1 92.38 973 ALA A N 1
ATOM 7482 C CA . ALA A 1 973 ? -6.562 38.125 -4.445 1 92.38 973 ALA A CA 1
ATOM 7483 C C . ALA A 1 973 ? -7.059 39.25 -5.332 1 92.38 973 ALA A C 1
ATOM 7485 O O . ALA A 1 973 ? -6.297 39.812 -6.129 1 92.38 973 ALA A O 1
ATOM 7486 N N . ARG A 1 974 ? -8.242 39.625 -5.16 1 91.75 974 ARG A N 1
ATOM 7487 C CA . ARG A 1 974 ? -8.82 40.719 -5.934 1 91.75 974 ARG A CA 1
ATOM 7488 C C . ARG A 1 974 ? -9.375 41.812 -5.012 1 91.75 974 ARG A C 1
ATOM 7490 O O . ARG A 1 974 ? -9.234 41.719 -3.791 1 91.75 974 ARG A O 1
ATOM 7497 N N . LYS A 1 975 ? -9.859 42.812 -5.617 1 89.94 975 LYS A N 1
ATOM 7498 C CA . LYS A 1 975 ? -10.469 43.875 -4.832 1 89.94 975 LYS A CA 1
ATOM 7499 C C . LYS A 1 975 ? -11.914 43.531 -4.465 1 89.94 975 LYS A C 1
ATOM 7501 O O . LYS A 1 975 ? -12.703 43.156 -5.324 1 89.94 975 LYS A O 1
ATOM 7506 N N . TYR A 1 976 ? -12.219 43.656 -3.205 1 91.94 976 TYR A N 1
ATOM 7507 C CA . TYR A 1 976 ? -13.555 43.344 -2.713 1 91.94 976 TYR A CA 1
ATOM 7508 C C . TYR A 1 976 ? -14.258 44.625 -2.244 1 91.94 976 TYR A C 1
ATOM 7510 O O . TYR A 1 976 ? -13.641 45.469 -1.625 1 91.94 976 TYR A O 1
ATOM 7518 N N . ASP A 1 977 ? -15.477 44.75 -2.639 1 90.5 977 ASP A N 1
ATOM 7519 C CA . ASP A 1 977 ? -16.312 45.781 -2.043 1 90.5 977 ASP A CA 1
ATOM 7520 C C . ASP A 1 977 ? -16.969 45.281 -0.759 1 90.5 977 ASP A C 1
ATOM 7522 O O . ASP A 1 977 ? -18.094 44.781 -0.787 1 90.5 977 ASP A O 1
ATOM 7526 N N . LEU A 1 978 ? -16.391 45.5 0.311 1 89.56 978 LEU A N 1
ATOM 7527 C CA . LEU A 1 978 ? -16.812 44.938 1.587 1 89.56 978 LEU A CA 1
ATOM 7528 C C . LEU A 1 978 ? -18.016 45.719 2.148 1 89.56 978 LEU A C 1
ATOM 7530 O O . LEU A 1 978 ? -18.578 45.312 3.168 1 89.56 978 LEU A O 1
ATOM 7534 N N . ASN A 1 979 ? -18.484 46.719 1.451 1 86.12 979 ASN A N 1
ATOM 7535 C CA . ASN A 1 979 ? -19.688 47.438 1.861 1 86.12 979 ASN A CA 1
ATOM 7536 C C . ASN A 1 979 ? -20.922 46.969 1.099 1 86.12 979 ASN A C 1
ATOM 7538 O O . ASN A 1 979 ? -22.047 47.312 1.436 1 86.12 979 ASN A O 1
ATOM 7542 N N . ALA A 1 980 ? -20.594 46.156 0.152 1 89.94 980 ALA A N 1
ATOM 7543 C CA . ALA A 1 980 ? -21.703 45.594 -0.61 1 89.94 980 ALA A CA 1
ATOM 7544 C C . ALA A 1 980 ? -22.469 44.562 0.223 1 89.94 980 ALA A C 1
ATOM 7546 O O . ALA A 1 980 ? -21.953 44.062 1.216 1 89.94 980 ALA A O 1
ATOM 7547 N N . ALA A 1 981 ? -23.719 44.281 -0.192 1 90.38 981 ALA A N 1
ATOM 7548 C CA . ALA A 1 981 ? -24.547 43.312 0.501 1 90.38 981 ALA A CA 1
ATOM 7549 C C . ALA A 1 981 ? -23.953 41.906 0.38 1 90.38 981 ALA A C 1
ATOM 7551 O O . ALA A 1 981 ? -23.953 41.156 1.346 1 90.38 981 ALA A O 1
ATOM 7552 N N . THR A 1 982 ? -23.469 41.625 -0.786 1 93.56 982 THR A N 1
ATOM 7553 C CA . THR A 1 982 ? -22.859 40.312 -1.057 1 93.56 982 THR A CA 1
ATOM 7554 C C . THR A 1 982 ? -21.453 40.5 -1.627 1 93.56 982 THR A C 1
ATOM 7556 O O . THR A 1 982 ? -21.234 40.312 -2.826 1 93.56 982 THR A O 1
ATOM 7559 N N . PRO A 1 983 ? -20.547 40.688 -0.763 1 94.19 983 PRO A N 1
ATOM 7560 C CA . PRO A 1 983 ? -19.203 41 -1.232 1 94.19 983 PRO A CA 1
ATOM 7561 C C . PRO A 1 983 ? -18.484 39.812 -1.858 1 94.19 983 PRO A C 1
ATOM 7563 O O . PRO A 1 983 ? -17.531 40 -2.629 1 94.19 983 PRO A O 1
ATOM 7566 N N . PHE A 1 984 ? -18.906 38.594 -1.519 1 96 984 PHE A N 1
ATOM 7567 C CA . PHE A 1 984 ? -18.172 37.406 -1.99 1 96 984 PHE A CA 1
ATOM 7568 C C . PHE A 1 984 ? -19.062 36.562 -2.875 1 96 984 PHE A C 1
ATOM 7570 O O . PHE A 1 984 ? -20.25 36.406 -2.604 1 96 984 PHE A O 1
ATOM 7577 N N . HIS A 1 985 ? -18.406 36 -3.887 1 95.31 985 HIS A N 1
ATOM 7578 C CA . HIS A 1 985 ? -19.062 35.062 -4.801 1 95.31 985 HIS A CA 1
ATOM 7579 C C . HIS A 1 985 ? -18.359 33.719 -4.789 1 95.31 985 HIS A C 1
ATOM 7581 O O . HIS A 1 985 ? -17.234 33.594 -4.312 1 95.31 985 HIS A O 1
ATOM 7587 N N . THR A 1 986 ? -19.047 32.75 -5.305 1 96.25 986 THR A N 1
ATOM 7588 C CA . THR A 1 986 ? -18.5 31.391 -5.336 1 96.25 986 THR A CA 1
ATOM 7589 C C . THR A 1 986 ? -17.172 31.359 -6.062 1 96.25 986 THR A C 1
ATOM 7591 O O . THR A 1 986 ? -16.25 30.625 -5.676 1 96.25 986 THR A O 1
ATOM 7594 N N . SER A 1 987 ? -16.969 32.156 -7.059 1 95.19 987 SER A N 1
ATOM 7595 C CA . SER A 1 987 ? -15.75 32.188 -7.867 1 95.19 987 SER A CA 1
ATOM 7596 C C . SER A 1 987 ? -14.57 32.75 -7.07 1 95.19 987 SER A C 1
ATOM 7598 O O . SER A 1 987 ? -13.414 32.594 -7.484 1 95.19 987 SER A O 1
ATOM 7600 N N . ASP A 1 988 ? -14.875 33.344 -5.934 1 96.81 988 ASP A N 1
ATOM 7601 C CA . ASP A 1 988 ? -13.812 33.938 -5.109 1 96.81 988 ASP A CA 1
ATOM 7602 C C . ASP A 1 988 ? -13.18 32.875 -4.211 1 96.81 988 ASP A C 1
ATOM 7604 O O . ASP A 1 988 ? -12.109 33.094 -3.65 1 96.81 988 ASP A O 1
ATOM 7608 N N . ILE A 1 989 ? -13.883 31.766 -3.988 1 98.06 989 ILE A N 1
ATOM 7609 C CA . ILE A 1 989 ? -13.383 30.719 -3.117 1 98.06 989 ILE A CA 1
ATOM 7610 C C . ILE A 1 989 ? -12.539 29.734 -3.928 1 98.06 989 ILE A C 1
ATOM 7612 O O . ILE A 1 989 ? -13.062 28.969 -4.734 1 98.06 989 ILE A O 1
ATOM 7616 N N . LEU A 1 990 ? -11.266 29.688 -3.66 1 97.5 990 LEU A N 1
ATOM 7617 C CA . LEU A 1 990 ? -10.359 28.984 -4.566 1 97.5 990 LEU A CA 1
ATOM 7618 C C . LEU A 1 990 ? -9.891 27.672 -3.955 1 97.5 990 LEU A C 1
ATOM 7620 O O . LEU A 1 990 ? -9.461 26.766 -4.676 1 97.5 990 LEU A O 1
ATOM 7624 N N . ASN A 1 991 ? -9.891 27.562 -2.615 1 96.94 991 ASN A N 1
ATOM 7625 C CA . ASN A 1 991 ? -9.391 26.344 -2.004 1 96.94 991 ASN A CA 1
ATOM 7626 C C . ASN A 1 991 ? -9.844 26.203 -0.555 1 96.94 991 ASN A C 1
ATOM 7628 O O . ASN A 1 991 ? -10.258 27.188 0.062 1 96.94 991 ASN A O 1
ATOM 7632 N N . LEU A 1 992 ? -9.922 25.094 -0.073 1 97.62 992 LEU A N 1
ATOM 7633 C CA . LEU A 1 992 ? -10.109 24.719 1.325 1 97.62 992 LEU A CA 1
ATOM 7634 C C . LEU A 1 992 ? -9.07 23.688 1.761 1 97.62 992 LEU A C 1
ATOM 7636 O O . LEU A 1 992 ? -9.016 22.594 1.222 1 97.62 992 LEU A O 1
ATOM 7640 N N . GLN A 1 993 ? -8.234 24.031 2.674 1 96.69 993 GLN A N 1
ATOM 7641 C CA . GLN A 1 993 ? -7.094 23.203 3.068 1 96.69 993 GLN A CA 1
ATOM 7642 C C . GLN A 1 993 ? -7.215 22.766 4.523 1 96.69 993 GLN A C 1
ATOM 7644 O O . GLN A 1 993 ? -7.863 23.422 5.332 1 96.69 993 GLN A O 1
ATOM 7649 N N . PRO A 1 994 ? -6.605 21.656 4.875 1 96.62 994 PRO A N 1
ATOM 7650 C CA . PRO A 1 994 ? -6.629 21.219 6.27 1 96.62 994 PRO A CA 1
ATOM 7651 C C . PRO A 1 994 ? -5.75 22.062 7.184 1 96.62 994 PRO A C 1
ATOM 7653 O O . PRO A 1 994 ? -4.68 22.516 6.77 1 96.62 994 PRO A O 1
ATOM 7656 N N . VAL A 1 995 ? -6.211 22.312 8.336 1 97.06 995 VAL A N 1
ATOM 7657 C CA . VAL A 1 995 ? -5.445 22.969 9.391 1 97.06 995 VAL A CA 1
ATOM 7658 C C . VAL A 1 995 ? -4.996 21.938 10.414 1 97.06 995 VAL A C 1
ATOM 7660 O O . VAL A 1 995 ? -5.812 21.172 10.93 1 97.06 995 VAL A O 1
ATOM 7663 N N . VAL A 1 996 ? -3.691 21.953 10.789 1 96.38 996 VAL A N 1
ATOM 7664 C CA . VAL A 1 996 ? -3.137 20.797 11.484 1 96.38 996 VAL A CA 1
ATOM 7665 C C . VAL A 1 996 ? -2.482 21.234 12.797 1 96.38 996 VAL A C 1
ATOM 7667 O O . VAL A 1 996 ? -1.859 22.297 12.852 1 96.38 996 VAL A O 1
ATOM 7670 N N . LYS A 1 997 ? -2.723 20.531 13.867 1 95.31 997 LYS A N 1
ATOM 7671 C CA . LYS A 1 997 ? -1.956 20.547 15.109 1 95.31 997 LYS A CA 1
ATOM 7672 C C . LYS A 1 997 ? -1.229 19.234 15.336 1 95.31 997 LYS A C 1
ATOM 7674 O O . LYS A 1 997 ? -1.763 18.156 15.031 1 95.31 997 LYS A O 1
ATOM 7679 N N . HIS A 1 998 ? -0.02 19.297 15.797 1 92.5 998 HIS A N 1
ATOM 7680 C CA . HIS A 1 998 ? 0.746 18.062 15.914 1 92.5 998 HIS A CA 1
ATOM 7681 C C . HIS A 1 998 ? 1.67 18.094 17.125 1 92.5 998 HIS A C 1
ATOM 7683 O O . HIS A 1 998 ? 1.802 19.141 17.781 1 92.5 998 HIS A O 1
ATOM 7689 N N . SER A 1 999 ? 2.281 16.906 17.375 1 85.88 999 SER A N 1
ATOM 7690 C CA . SER A 1 999 ? 3.168 16.734 18.516 1 85.88 999 SER A CA 1
ATOM 7691 C C . SER A 1 999 ? 4.625 16.656 18.078 1 85.88 999 SER A C 1
ATOM 7693 O O . SER A 1 999 ? 5.422 15.938 18.688 1 85.88 999 SER A O 1
ATOM 7695 N N . VAL A 1 1000 ? 5.004 17.234 16.984 1 86 1000 VAL A N 1
ATOM 7696 C CA . VAL A 1 1000 ? 6.402 17.234 16.578 1 86 1000 VAL A CA 1
ATOM 7697 C C . VAL A 1 1000 ? 7.273 17.828 17.672 1 86 1000 VAL A C 1
ATOM 7699 O O . VAL A 1 1000 ? 6.996 18.922 18.172 1 86 1000 VAL A O 1
ATOM 7702 N N . PRO A 1 1001 ? 8.273 17.141 18.094 1 86.94 1001 PRO A N 1
ATOM 7703 C CA . PRO A 1 1001 ? 9.055 17.562 19.25 1 86.94 1001 PRO A CA 1
ATOM 7704 C C . PRO A 1 1001 ? 9.914 18.797 18.953 1 86.94 1001 PRO A C 1
ATOM 7706 O O . PRO A 1 1001 ? 10.344 19 17.828 1 86.94 1001 PRO A O 1
ATOM 7709 N N . ALA A 1 1002 ? 10.07 19.547 20 1 85.25 1002 ALA A N 1
ATOM 7710 C CA . ALA A 1 1002 ? 11.008 20.656 19.938 1 85.25 1002 ALA A CA 1
ATOM 7711 C C . ALA A 1 1002 ? 12.406 20.234 20.359 1 85.25 1002 ALA A C 1
ATOM 7713 O O . ALA A 1 1002 ? 12.57 19.266 21.109 1 85.25 1002 ALA A O 1
ATOM 7714 N N . CYS A 1 1003 ? 13.344 20.906 19.781 1 88 1003 CYS A N 1
ATOM 7715 C CA . CYS A 1 1003 ? 14.719 20.656 20.203 1 88 1003 CYS A CA 1
ATOM 7716 C C . CYS A 1 1003 ? 14.992 21.266 21.578 1 88 1003 CYS A C 1
ATOM 7718 O O . CYS A 1 1003 ? 15.156 22.484 21.703 1 88 1003 CYS A O 1
ATOM 7720 N N . ALA A 1 1004 ? 15.078 20.453 22.594 1 84.38 1004 ALA A N 1
ATOM 7721 C CA . ALA A 1 1004 ? 15.195 20.906 23.969 1 84.38 1004 ALA A CA 1
ATOM 7722 C C . ALA A 1 1004 ? 16.484 21.688 24.172 1 84.38 1004 ALA A C 1
ATOM 7724 O O . ALA A 1 1004 ? 16.5 22.703 24.875 1 84.38 1004 ALA A O 1
ATOM 7725 N N . GLU A 1 1005 ? 17.531 21.25 23.547 1 87.69 1005 GLU A N 1
ATOM 7726 C CA . GLU A 1 1005 ? 18.812 21.906 23.719 1 87.69 1005 GLU A CA 1
ATOM 7727 C C . GLU A 1 1005 ? 18.781 23.328 23.141 1 87.69 1005 GLU A C 1
ATOM 7729 O O . GLU A 1 1005 ? 19.297 24.266 23.75 1 87.69 1005 GLU A O 1
ATOM 7734 N N . ALA A 1 1006 ? 18.297 23.391 22 1 91.75 1006 ALA A N 1
ATOM 7735 C CA . ALA A 1 1006 ? 18.203 24.703 21.375 1 91.75 1006 ALA A CA 1
ATOM 7736 C C . ALA A 1 1006 ? 17.281 25.625 22.172 1 91.75 1006 ALA A C 1
ATOM 7738 O O . ALA A 1 1006 ? 17.531 26.828 22.297 1 91.75 1006 ALA A O 1
ATOM 7739 N N . LYS A 1 1007 ? 16.234 25.141 22.688 1 88.12 1007 LYS A N 1
ATOM 7740 C CA . LYS A 1 1007 ? 15.297 25.906 23.484 1 88.12 1007 LYS A CA 1
ATOM 7741 C C . LYS A 1 1007 ? 15.969 26.469 24.734 1 88.12 1007 LYS A C 1
ATOM 7743 O O . LYS A 1 1007 ? 15.758 27.625 25.094 1 88.12 1007 LYS A O 1
ATOM 7748 N N . ASP A 1 1008 ? 16.719 25.641 25.359 1 88.5 1008 ASP A N 1
ATOM 7749 C CA . ASP A 1 1008 ? 17.453 26.062 26.562 1 88.5 1008 ASP A CA 1
ATOM 7750 C C . ASP A 1 1008 ? 18.453 27.172 26.234 1 88.5 1008 ASP A C 1
ATOM 7752 O O . ASP A 1 1008 ? 18.609 28.125 27 1 88.5 1008 ASP A O 1
ATOM 7756 N N . LEU A 1 1009 ? 19.094 26.984 25.125 1 92.69 1009 LEU A N 1
ATOM 7757 C CA . LEU A 1 1009 ? 20.062 28 24.703 1 92.69 1009 LEU A CA 1
ATOM 7758 C C . LEU A 1 1009 ? 19.375 29.328 24.406 1 92.69 1009 LEU A C 1
ATOM 7760 O O . LEU A 1 1009 ? 19.891 30.391 24.766 1 92.69 1009 LEU A O 1
ATOM 7764 N N . VAL A 1 1010 ? 18.266 29.266 23.812 1 91.88 1010 VAL A N 1
ATOM 7765 C CA . VAL A 1 1010 ? 17.531 30.484 23.484 1 91.88 1010 VAL A CA 1
ATOM 7766 C C . VAL A 1 1010 ? 17.109 31.188 24.766 1 91.88 1010 VAL A C 1
ATOM 7768 O O . VAL A 1 1010 ? 17.219 32.406 24.875 1 91.88 1010 VAL A O 1
ATOM 7771 N N . GLU A 1 1011 ? 16.625 30.406 25.703 1 87.69 1011 GLU A N 1
ATOM 7772 C CA . GLU A 1 1011 ? 16.219 30.984 26.984 1 87.69 1011 GLU A CA 1
ATOM 7773 C C . GLU A 1 1011 ? 17.406 31.625 27.703 1 87.69 1011 GLU A C 1
ATOM 7775 O O . GLU A 1 1011 ? 17.281 32.688 28.297 1 87.69 1011 GLU A O 1
ATOM 7780 N N . MET A 1 1012 ? 18.516 30.953 27.656 1 92.06 1012 MET A N 1
ATOM 7781 C CA . MET A 1 1012 ? 19.734 31.5 28.25 1 92.06 1012 MET A CA 1
ATOM 7782 C C . MET A 1 1012 ? 20.172 32.781 27.531 1 92.06 1012 MET A C 1
ATOM 7784 O O . MET A 1 1012 ? 20.625 33.719 28.172 1 92.06 1012 MET A O 1
ATOM 7788 N N . GLY A 1 1013 ? 20.078 32.719 26.281 1 93.44 1013 GLY A N 1
ATOM 7789 C CA . GLY A 1 1013 ? 20.406 33.906 25.5 1 93.44 1013 GLY A CA 1
ATOM 7790 C C . GLY A 1 1013 ? 19.547 35.094 25.828 1 93.44 1013 GLY A C 1
ATOM 7791 O O . GLY A 1 1013 ? 20.031 36.219 25.875 1 93.44 1013 GLY A O 1
ATOM 7792 N N . LYS A 1 1014 ? 18.328 34.906 26.031 1 89.88 1014 LYS A N 1
ATOM 7793 C CA . LYS A 1 1014 ? 17.406 35.969 26.391 1 89.88 1014 LYS A CA 1
ATOM 7794 C C . LYS A 1 1014 ? 17.797 36.625 27.703 1 89.88 1014 LYS A C 1
ATOM 7796 O O . LYS A 1 1014 ? 17.734 37.844 27.859 1 89.88 1014 LYS A O 1
ATOM 7801 N N . VAL A 1 1015 ? 18.141 35.781 28.672 1 89.38 1015 VAL A N 1
ATOM 7802 C CA . VAL A 1 1015 ? 18.578 36.25 29.969 1 89.38 1015 VAL A CA 1
ATOM 7803 C C . VAL A 1 1015 ? 19.828 37.125 29.812 1 89.38 1015 VAL A C 1
ATOM 7805 O O . VAL A 1 1015 ? 19.938 38.188 30.406 1 89.38 1015 VAL A O 1
ATOM 7808 N N . GLN A 1 1016 ? 20.75 36.656 29.031 1 93.31 1016 GLN A N 1
ATOM 7809 C CA . GLN A 1 1016 ? 21.984 37.375 28.797 1 93.31 1016 GLN A CA 1
ATOM 7810 C C . GLN A 1 1016 ? 21.719 38.719 28.094 1 93.31 1016 GLN A C 1
ATOM 7812 O O . GLN A 1 1016 ? 22.359 39.719 28.391 1 93.31 1016 GLN A O 1
ATOM 7817 N N . LEU A 1 1017 ? 20.859 38.656 27.172 1 92.06 1017 LEU A N 1
ATOM 7818 C CA . LEU A 1 1017 ? 20.484 39.875 26.453 1 92.06 1017 LEU A CA 1
ATOM 7819 C C . LEU A 1 1017 ? 19.844 40.906 27.391 1 92.06 1017 LEU A C 1
ATOM 7821 O O . LEU A 1 1017 ? 20.156 42.094 27.328 1 92.06 1017 LEU A O 1
ATOM 7825 N N . ALA A 1 1018 ? 18.984 40.438 28.266 1 86.75 1018 ALA A N 1
ATOM 7826 C CA . ALA A 1 1018 ? 18.312 41.312 29.234 1 86.75 1018 ALA A CA 1
ATOM 7827 C C . ALA A 1 1018 ? 19.312 41.938 30.203 1 86.75 1018 ALA A C 1
ATOM 7829 O O . ALA A 1 1018 ? 19.125 43.062 30.656 1 86.75 1018 ALA A O 1
ATOM 7830 N N . GLU A 1 1019 ? 20.406 41.219 30.531 1 90.69 1019 GLU A N 1
ATOM 7831 C CA . GLU A 1 1019 ? 21.438 41.688 31.453 1 90.69 1019 GLU A CA 1
ATOM 7832 C C . GLU A 1 1019 ? 22.453 42.562 30.734 1 90.69 1019 GLU A C 1
ATOM 7834 O O . GLU A 1 1019 ? 23.359 43.125 31.375 1 90.69 1019 GLU A O 1
ATOM 7839 N N . GLY A 1 1020 ? 22.312 42.688 29.375 1 89.38 1020 GLY A N 1
ATOM 7840 C CA . GLY A 1 1020 ? 23.172 43.562 28.609 1 89.38 1020 GLY A CA 1
ATOM 7841 C C . GLY A 1 1020 ? 24.453 42.906 28.141 1 89.38 1020 GLY A C 1
ATOM 7842 O O . GLY A 1 1020 ? 25.344 43.594 27.625 1 89.38 1020 GLY A O 1
ATOM 7843 N N . MET A 1 1021 ? 24.609 41.625 28.344 1 93.62 1021 MET A N 1
ATOM 7844 C CA . MET A 1 1021 ? 25.766 40.875 27.891 1 93.62 1021 MET A CA 1
ATOM 7845 C C . MET A 1 1021 ? 25.625 40.5 26.422 1 93.62 1021 MET A C 1
ATOM 7847 O O . MET A 1 1021 ? 25.406 39.344 26.078 1 93.62 1021 MET A O 1
ATOM 7851 N N . LEU A 1 1022 ? 25.953 41.344 25.531 1 94.12 1022 LEU A N 1
ATOM 7852 C CA . LEU A 1 1022 ? 25.609 41.25 24.125 1 94.12 1022 LEU A CA 1
ATOM 7853 C C . LEU A 1 1022 ? 26.484 40.188 23.438 1 94.12 1022 LEU A C 1
ATOM 7855 O O . LEU A 1 1022 ? 26 39.406 22.609 1 94.12 1022 LEU A O 1
ATOM 7859 N N . SER A 1 1023 ? 27.781 40.156 23.766 1 93.44 1023 SER A N 1
ATOM 7860 C CA . SER A 1 1023 ? 28.688 39.188 23.125 1 93.44 1023 SER A CA 1
ATOM 7861 C C . SER A 1 1023 ? 28.312 37.75 23.484 1 93.44 1023 SER A C 1
ATOM 7863 O O . SER A 1 1023 ? 28.328 36.875 22.625 1 93.44 1023 SER A O 1
ATOM 7865 N N . GLU A 1 1024 ? 28.031 37.594 24.734 1 94.06 1024 GLU A N 1
ATOM 7866 C CA . GLU A 1 1024 ? 27.625 36.281 25.188 1 94.06 1024 GLU A CA 1
ATOM 7867 C C . GLU A 1 1024 ? 26.297 35.875 24.562 1 94.06 1024 GLU A C 1
ATOM 7869 O O . GLU A 1 1024 ? 26.125 34.75 24.125 1 94.06 1024 GLU A O 1
ATOM 7874 N N . ALA A 1 1025 ? 25.391 36.781 24.547 1 96.31 1025 ALA A N 1
ATOM 7875 C CA . ALA A 1 1025 ? 24.078 36.5 23.953 1 96.31 1025 ALA A CA 1
ATOM 7876 C C . ALA A 1 1025 ? 24.219 36.125 22.484 1 96.31 1025 ALA A C 1
ATOM 7878 O O . ALA A 1 1025 ? 23.547 35.188 22.016 1 96.31 1025 ALA A O 1
ATOM 7879 N N . TYR A 1 1026 ? 25.047 36.812 21.781 1 95.06 1026 TYR A N 1
ATOM 7880 C CA . TYR A 1 1026 ? 25.25 36.562 20.359 1 95.06 1026 TYR A CA 1
ATOM 7881 C C . TYR A 1 1026 ? 25.781 35.125 20.156 1 95.06 1026 TYR A C 1
ATOM 7883 O O . TYR A 1 1026 ? 25.344 34.438 19.25 1 95.06 1026 TYR A O 1
ATOM 7891 N N . ALA A 1 1027 ? 26.734 34.75 20.953 1 94.31 1027 ALA A N 1
ATOM 7892 C CA . ALA A 1 1027 ? 27.344 33.438 20.844 1 94.31 1027 ALA A CA 1
ATOM 7893 C C . ALA A 1 1027 ? 26.312 32.344 21.125 1 94.31 1027 ALA A C 1
ATOM 7895 O O . ALA A 1 1027 ? 26.297 31.312 20.453 1 94.31 1027 ALA A O 1
ATOM 7896 N N . ILE A 1 1028 ? 25.5 32.562 22.125 1 95.81 1028 ILE A N 1
ATOM 7897 C CA . ILE A 1 1028 ? 24.516 31.578 22.531 1 95.81 1028 ILE A CA 1
ATOM 7898 C C . ILE A 1 1028 ? 23.438 31.438 21.469 1 95.81 1028 ILE A C 1
ATOM 7900 O O . ILE A 1 1028 ? 23.047 30.328 21.109 1 95.81 1028 ILE A O 1
ATOM 7904 N N . PHE A 1 1029 ? 22.969 32.562 20.969 1 95.25 1029 PHE A N 1
ATOM 7905 C CA . PHE A 1 1029 ? 21.953 32.531 19.922 1 95.25 1029 PHE A CA 1
ATOM 7906 C C . PHE A 1 1029 ? 22.516 31.891 18.656 1 95.25 1029 PHE A C 1
ATOM 7908 O O . PHE A 1 1029 ? 21.812 31.188 17.938 1 95.25 1029 PHE A O 1
ATOM 7915 N N . SER A 1 1030 ? 23.75 32.156 18.391 1 92.31 1030 SER A N 1
ATOM 7916 C CA . SER A 1 1030 ? 24.391 31.562 17.219 1 92.31 1030 SER A CA 1
ATOM 7917 C C . SER A 1 1030 ? 24.5 30.047 17.344 1 92.31 1030 SER A C 1
ATOM 7919 O O . SER A 1 1030 ? 24.359 29.328 16.359 1 92.31 1030 SER A O 1
ATOM 7921 N N . GLU A 1 1031 ? 24.828 29.656 18.5 1 92.75 1031 GLU A N 1
ATOM 7922 C CA . GLU A 1 1031 ? 24.891 28.219 18.766 1 92.75 1031 GLU A CA 1
ATOM 7923 C C . GLU A 1 1031 ? 23.516 27.562 18.594 1 92.75 1031 GLU A C 1
ATOM 7925 O O . GLU A 1 1031 ? 23.391 26.5 18 1 92.75 1031 GLU A O 1
ATOM 7930 N N . ALA A 1 1032 ? 22.516 28.203 19.172 1 94.25 1032 ALA A N 1
ATOM 7931 C CA . ALA A 1 1032 ? 21.156 27.703 19.031 1 94.25 1032 ALA A CA 1
ATOM 7932 C C . ALA A 1 1032 ? 20.75 27.625 17.562 1 94.25 1032 ALA A C 1
ATOM 7934 O O . ALA A 1 1032 ? 20.125 26.656 17.125 1 94.25 1032 ALA A O 1
ATOM 7935 N N . PHE A 1 1033 ? 21.109 28.625 16.844 1 91.31 1033 PHE A N 1
ATOM 7936 C CA . PHE A 1 1033 ? 20.828 28.688 15.406 1 91.31 1033 PHE A CA 1
ATOM 7937 C C . PHE A 1 1033 ? 21.469 27.5 14.68 1 91.31 1033 PHE A C 1
ATOM 7939 O O . PHE A 1 1033 ? 20.828 26.875 13.836 1 91.31 1033 PHE A O 1
ATOM 7946 N N . SER A 1 1034 ? 22.625 27.25 14.953 1 87.5 1034 SER A N 1
ATOM 7947 C CA . SER A 1 1034 ? 23.359 26.172 14.32 1 87.5 1034 SER A CA 1
ATOM 7948 C C . SER A 1 1034 ? 22.734 24.812 14.633 1 87.5 1034 SER A C 1
ATOM 7950 O O . SER A 1 1034 ? 22.609 23.969 13.75 1 87.5 1034 SER A O 1
ATOM 7952 N N . ILE A 1 1035 ? 22.359 24.609 15.859 1 91.31 1035 ILE A N 1
ATOM 7953 C CA . ILE A 1 1035 ? 21.734 23.359 16.266 1 91.31 1035 ILE A CA 1
ATOM 7954 C C . ILE A 1 1035 ? 20.406 23.188 15.547 1 91.31 1035 ILE A C 1
ATOM 7956 O O . ILE A 1 1035 ? 20.094 22.109 15.047 1 91.31 1035 ILE A O 1
ATOM 7960 N N . LEU A 1 1036 ? 19.688 24.25 15.508 1 90.81 1036 LEU A N 1
ATOM 7961 C CA . LEU A 1 1036 ? 18.375 24.203 14.875 1 90.81 1036 LEU A CA 1
ATOM 7962 C C . LEU A 1 1036 ? 18.5 23.922 13.383 1 90.81 1036 LEU A C 1
ATOM 7964 O O . LEU A 1 1036 ? 17.672 23.219 12.805 1 90.81 1036 LEU A O 1
ATOM 7968 N N . GLN A 1 1037 ? 19.438 24.469 12.766 1 83.38 1037 GLN A N 1
ATOM 7969 C CA . GLN A 1 1037 ? 19.672 24.203 11.352 1 83.38 1037 GLN A CA 1
ATOM 7970 C C . GLN A 1 1037 ? 19.938 22.734 11.102 1 83.38 1037 GLN A C 1
ATOM 7972 O O . GLN A 1 1037 ? 19.516 22.172 10.078 1 83.38 1037 GLN A O 1
ATOM 7977 N N . GLN A 1 1038 ? 20.578 22.172 11.992 1 83.94 1038 GLN A N 1
ATOM 7978 C CA . GLN A 1 1038 ? 20.906 20.75 11.859 1 83.94 1038 GLN A CA 1
ATOM 7979 C C . GLN A 1 1038 ? 19.688 19.875 12.125 1 83.94 1038 GLN A C 1
ATOM 7981 O O . GLN A 1 1038 ? 19.516 18.844 11.484 1 83.94 1038 GLN A O 1
ATOM 7986 N N . VAL A 1 1039 ? 18.906 20.25 13.016 1 88.56 1039 VAL A N 1
ATOM 7987 C CA . VAL A 1 1039 ? 17.797 19.422 13.469 1 88.56 1039 VAL A CA 1
ATOM 7988 C C . VAL A 1 1039 ? 16.609 19.625 12.539 1 88.56 1039 VAL A C 1
ATOM 7990 O O . VAL A 1 1039 ? 16.047 18.641 12.016 1 88.56 1039 VAL A O 1
ATOM 7993 N N . THR A 1 1040 ? 16.203 20.891 12.297 1 87.12 1040 THR A N 1
ATOM 7994 C CA . THR A 1 1040 ? 14.969 21.172 11.586 1 87.12 1040 THR A CA 1
ATOM 7995 C C . THR A 1 1040 ? 15.25 21.641 10.164 1 87.12 1040 THR A C 1
ATOM 7997 O O . THR A 1 1040 ? 14.352 21.656 9.32 1 87.12 1040 THR A O 1
ATOM 8000 N N . GLY A 1 1041 ? 16.375 22.031 9.828 1 79.12 1041 GLY A N 1
ATOM 8001 C CA . GLY A 1 1041 ? 16.656 22.734 8.594 1 79.12 1041 GLY A CA 1
ATOM 8002 C C . GLY A 1 1041 ? 16.453 24.234 8.711 1 79.12 1041 GLY A C 1
ATOM 8003 O O . GLY A 1 1041 ? 16.016 24.734 9.75 1 79.12 1041 GLY A O 1
ATOM 8004 N N . PRO A 1 1042 ? 16.719 24.984 7.703 1 76.56 1042 PRO A N 1
ATOM 8005 C CA . PRO A 1 1042 ? 16.688 26.453 7.77 1 76.56 1042 PRO A CA 1
ATOM 8006 C C . PRO A 1 1042 ? 15.273 27.016 7.719 1 76.56 1042 PRO A C 1
ATOM 8008 O O . PRO A 1 1042 ? 15.023 28.125 8.219 1 76.56 1042 PRO A O 1
ATOM 8011 N N . MET A 1 1043 ? 14.391 26.266 7.184 1 80.81 1043 MET A N 1
ATOM 8012 C CA . MET A 1 1043 ? 13.039 26.781 7.027 1 80.81 1043 MET A CA 1
ATOM 8013 C C . MET A 1 1043 ? 12.148 26.328 8.18 1 80.81 1043 MET A C 1
ATOM 8015 O O . MET A 1 1043 ? 11.297 25.453 8.016 1 80.81 1043 MET A O 1
ATOM 8019 N N . HIS A 1 1044 ? 12.336 26.969 9.242 1 83.75 1044 HIS A N 1
ATOM 8020 C CA . HIS A 1 1044 ? 11.594 26.656 10.461 1 83.75 1044 HIS A CA 1
ATOM 8021 C C . HIS A 1 1044 ? 11.367 27.922 11.297 1 83.75 1044 HIS A C 1
ATOM 8023 O O . HIS A 1 1044 ? 12.242 28.781 11.359 1 83.75 1044 HIS A O 1
ATOM 8029 N N . ARG A 1 1045 ? 10.328 27.984 11.93 1 82.38 1045 ARG A N 1
ATOM 8030 C CA . ARG A 1 1045 ? 9.945 29.156 12.719 1 82.38 1045 ARG A CA 1
ATOM 8031 C C . ARG A 1 1045 ? 10.969 29.438 13.812 1 82.38 1045 ARG A C 1
ATOM 8033 O O . ARG A 1 1045 ? 11.281 30.594 14.094 1 82.38 1045 ARG A O 1
ATOM 8040 N N . GLU A 1 1046 ? 11.445 28.375 14.461 1 87 1046 GLU A N 1
ATOM 8041 C CA . GLU A 1 1046 ? 12.398 28.562 15.547 1 87 1046 GLU A CA 1
ATOM 8042 C C . GLU A 1 1046 ? 13.719 29.125 15.023 1 87 1046 GLU A C 1
ATOM 8044 O O . GLU A 1 1046 ? 14.398 29.875 15.711 1 87 1046 GLU A O 1
ATOM 8049 N N . VAL A 1 1047 ? 14.062 28.719 13.867 1 85.62 1047 VAL A N 1
ATOM 8050 C CA . VAL A 1 1047 ? 15.258 29.266 13.234 1 85.62 1047 VAL A CA 1
ATOM 8051 C C . VAL A 1 1047 ? 15.062 30.75 12.953 1 85.62 1047 VAL A C 1
ATOM 8053 O O . VAL A 1 1047 ? 15.953 31.562 13.203 1 85.62 1047 VAL A O 1
ATOM 8056 N N . ALA A 1 1048 ? 13.883 31.078 12.469 1 84 1048 ALA A N 1
ATOM 8057 C CA . ALA A 1 1048 ? 13.547 32.469 12.219 1 84 1048 ALA A CA 1
ATOM 8058 C C . ALA A 1 1048 ? 13.586 33.281 13.516 1 84 1048 ALA A C 1
ATOM 8060 O O . ALA A 1 1048 ? 14.039 34.438 13.516 1 84 1048 ALA A O 1
ATOM 8061 N N . ASN A 1 1049 ? 13.117 32.75 14.547 1 86.38 1049 ASN A N 1
ATOM 8062 C CA . ASN A 1 1049 ? 13.148 33.375 15.852 1 86.38 1049 ASN A CA 1
ATOM 8063 C C . ASN A 1 1049 ? 14.578 33.656 16.312 1 86.38 1049 ASN A C 1
ATOM 8065 O O . ASN A 1 1049 ? 14.852 34.688 16.922 1 86.38 1049 ASN A O 1
ATOM 8069 N N . CYS A 1 1050 ? 15.453 32.688 16.094 1 88.56 1050 CYS A N 1
ATOM 8070 C CA . CYS A 1 1050 ? 16.859 32.906 16.422 1 88.56 1050 CYS A CA 1
ATOM 8071 C C . CYS A 1 1050 ? 17.453 34.062 15.641 1 88.56 1050 CYS A C 1
ATOM 8073 O O . CYS A 1 1050 ? 18.203 34.875 16.188 1 88.56 1050 CYS A O 1
ATOM 8075 N N . CYS A 1 1051 ? 17.062 34.156 14.414 1 87 1051 CYS A N 1
ATOM 8076 C CA . CYS A 1 1051 ? 17.531 35.281 13.586 1 87 1051 CYS A CA 1
ATOM 8077 C C . CYS A 1 1051 ? 17.016 36.594 14.125 1 87 1051 CYS A C 1
ATOM 8079 O O . CYS A 1 1051 ? 17.734 37.594 14.102 1 87 1051 CYS A O 1
ATOM 8081 N N . ARG A 1 1052 ? 15.859 36.625 14.586 1 88.12 1052 ARG A N 1
ATOM 8082 C CA . ARG A 1 1052 ? 15.281 37.812 15.188 1 88.12 1052 ARG A CA 1
ATOM 8083 C C . ARG A 1 1052 ? 16.078 38.281 16.406 1 88.12 1052 ARG A C 1
ATOM 8085 O O . ARG A 1 1052 ? 16.375 39.469 16.562 1 88.12 1052 ARG A O 1
ATOM 8092 N N . TYR A 1 1053 ? 16.438 37.344 17.25 1 91.31 1053 TYR A N 1
ATOM 8093 C CA . TYR A 1 1053 ? 17.219 37.656 18.453 1 91.31 1053 TYR A CA 1
ATOM 8094 C C . TYR A 1 1053 ? 18.625 38.094 18.078 1 91.31 1053 TYR A C 1
ATOM 8096 O O . TYR A 1 1053 ? 19.188 39 18.703 1 91.31 1053 TYR A O 1
ATOM 8104 N N . LEU A 1 1054 ? 19.188 37.438 17.109 1 92.81 1054 LEU A N 1
ATOM 8105 C CA . LEU A 1 1054 ? 20.5 37.844 16.625 1 92.81 1054 LEU A CA 1
ATOM 8106 C C . LEU A 1 1054 ? 20.453 39.281 16.078 1 92.81 1054 LEU A C 1
ATOM 8108 O O . LEU A 1 1054 ? 21.375 40.062 16.297 1 92.81 1054 LEU A O 1
ATOM 8112 N N . ALA A 1 1055 ? 19.391 39.531 15.367 1 90.5 1055 ALA A N 1
ATOM 8113 C CA . ALA A 1 1055 ? 19.188 40.906 14.859 1 90.5 1055 ALA A CA 1
ATOM 8114 C C . ALA A 1 1055 ? 19.094 41.906 16 1 90.5 1055 ALA A C 1
ATOM 8116 O O . ALA A 1 1055 ? 19.656 43 15.93 1 90.5 1055 ALA A O 1
ATOM 8117 N N . MET A 1 1056 ? 18.406 41.562 17.016 1 91.88 1056 MET A N 1
ATOM 8118 C CA . MET A 1 1056 ? 18.234 42.438 18.188 1 91.88 1056 MET A CA 1
ATOM 8119 C C . MET A 1 1056 ? 19.578 42.688 18.875 1 91.88 1056 MET A C 1
ATOM 8121 O O . MET A 1 1056 ? 19.875 43.812 19.266 1 91.88 1056 MET A O 1
ATOM 8125 N N . VAL A 1 1057 ? 20.344 41.625 19.047 1 93.75 1057 VAL A N 1
ATOM 8126 C CA . VAL A 1 1057 ? 21.656 41.75 19.672 1 93.75 1057 VAL A CA 1
ATOM 8127 C C . VAL A 1 1057 ? 22.547 42.656 18.859 1 93.75 1057 VAL A C 1
ATOM 8129 O O . VAL A 1 1057 ? 23.234 43.531 19.406 1 93.75 1057 VAL A O 1
ATOM 8132 N N . LEU A 1 1058 ? 22.5 42.438 17.625 1 92.31 1058 LEU A N 1
ATOM 8133 C CA . LEU A 1 1058 ? 23.328 43.25 16.734 1 92.31 1058 LEU A CA 1
ATOM 8134 C C . LEU A 1 1058 ? 22.875 44.719 16.719 1 92.31 1058 LEU A C 1
ATOM 8136 O O . LEU A 1 1058 ? 23.703 45.625 16.641 1 92.31 1058 LEU A O 1
ATOM 8140 N N . TYR A 1 1059 ? 21.625 44.906 16.719 1 92.06 1059 TYR A N 1
ATOM 8141 C CA . TYR A 1 1059 ? 21.078 46.25 16.797 1 92.06 1059 TYR A CA 1
ATOM 8142 C C . TYR A 1 1059 ? 21.562 46.969 18.062 1 92.06 1059 TYR A C 1
ATOM 8144 O O . TYR A 1 1059 ? 22.016 48.094 18 1 92.06 1059 TYR A O 1
ATOM 8152 N N . HIS A 1 1060 ? 21.469 46.344 19.203 1 92.5 1060 HIS A N 1
ATOM 8153 C CA . HIS A 1 1060 ? 21.891 46.906 20.484 1 92.5 1060 HIS A CA 1
ATOM 8154 C C . HIS A 1 1060 ? 23.406 47.094 20.516 1 92.5 1060 HIS A C 1
ATOM 8156 O O . HIS A 1 1060 ? 23.906 47.969 21.234 1 92.5 1060 HIS A O 1
ATOM 8162 N N . ALA A 1 1061 ? 24.078 46.281 19.781 1 92.5 1061 ALA A N 1
ATOM 8163 C CA . ALA A 1 1061 ? 25.547 46.375 19.703 1 92.5 1061 ALA A CA 1
ATOM 8164 C C . ALA A 1 1061 ? 25.969 47.469 18.734 1 92.5 1061 ALA A C 1
ATOM 8166 O O . ALA A 1 1061 ? 27.156 47.781 18.625 1 92.5 1061 ALA A O 1
ATOM 8167 N N . GLY A 1 1062 ? 25.016 48.031 17.938 1 87.81 1062 GLY A N 1
ATOM 8168 C CA . GLY A 1 1062 ? 25.297 49.125 17.031 1 87.81 1062 GLY A CA 1
ATOM 8169 C C . GLY A 1 1062 ? 25.656 48.656 15.625 1 87.81 1062 GLY A C 1
ATOM 8170 O O . GLY A 1 1062 ? 26.016 49.469 14.773 1 87.81 1062 GLY A O 1
ATOM 8171 N N . ASP A 1 1063 ? 25.672 47.375 15.422 1 91.38 1063 ASP A N 1
ATOM 8172 C CA . ASP A 1 1063 ? 25.906 46.812 14.086 1 91.38 1063 ASP A CA 1
ATOM 8173 C C . ASP A 1 1063 ? 24.609 46.781 13.281 1 91.38 1063 ASP A C 1
ATOM 8175 O O . ASP A 1 1063 ? 23.969 45.719 13.164 1 91.38 1063 ASP A O 1
ATOM 8179 N N . MET A 1 1064 ? 24.25 47.781 12.664 1 85.19 1064 MET A N 1
ATOM 8180 C CA . MET A 1 1064 ? 22.969 47.906 11.969 1 85.19 1064 MET A CA 1
ATOM 8181 C C . MET A 1 1064 ? 22.938 47.031 10.727 1 85.19 1064 MET A C 1
ATOM 8183 O O . MET A 1 1064 ? 21.875 46.5 10.383 1 85.19 1064 MET A O 1
ATOM 8187 N N . ALA A 1 1065 ? 24.016 47.031 10.062 1 78.88 1065 ALA A N 1
ATOM 8188 C CA . ALA A 1 1065 ? 24.078 46.188 8.859 1 78.88 1065 ALA A CA 1
ATOM 8189 C C . ALA A 1 1065 ? 23.828 44.719 9.203 1 78.88 1065 ALA A C 1
ATOM 8191 O O . ALA A 1 1065 ? 23.078 44.031 8.5 1 78.88 1065 ALA A O 1
ATOM 8192 N N . GLY A 1 1066 ? 24.484 44.312 10.18 1 84.5 1066 GLY A N 1
ATOM 8193 C CA . GLY A 1 1066 ? 24.281 42.938 10.617 1 84.5 1066 GLY A CA 1
ATOM 8194 C C . GLY A 1 1066 ? 22.859 42.688 11.094 1 84.5 1066 GLY A C 1
ATOM 8195 O O . GLY A 1 1066 ? 22.312 41.594 10.844 1 84.5 1066 GLY A O 1
ATOM 8196 N N . ALA A 1 1067 ? 22.297 43.562 11.773 1 88.31 1067 ALA A N 1
ATOM 8197 C CA . ALA A 1 1067 ? 20.922 43.438 12.281 1 88.31 1067 ALA A CA 1
ATOM 8198 C C . ALA A 1 1067 ? 19.922 43.312 11.133 1 88.31 1067 ALA A C 1
ATOM 8200 O O . ALA A 1 1067 ? 19 42.5 11.203 1 88.31 1067 ALA A O 1
ATOM 8201 N N . ILE A 1 1068 ? 20.172 44.062 10.172 1 78.44 1068 ILE A N 1
ATOM 8202 C CA . ILE A 1 1068 ? 19.281 44.062 9.023 1 78.44 1068 ILE A CA 1
ATOM 8203 C C . ILE A 1 1068 ? 19.391 42.719 8.289 1 78.44 1068 ILE A C 1
ATOM 8205 O O . ILE A 1 1068 ? 18.391 42.156 7.855 1 78.44 1068 ILE A O 1
ATOM 8209 N N . MET A 1 1069 ? 20.547 42.281 8.164 1 77 1069 MET A N 1
ATOM 8210 C CA . MET A 1 1069 ? 20.766 41 7.492 1 77 1069 MET A CA 1
ATOM 8211 C C . MET A 1 1069 ? 20.047 39.875 8.227 1 77 1069 MET A C 1
ATOM 8213 O O . MET A 1 1069 ? 19.422 39.031 7.594 1 77 1069 MET A O 1
ATOM 8217 N N . GLN A 1 1070 ? 20.125 39.875 9.453 1 82.19 1070 GLN A N 1
ATOM 8218 C CA . GLN A 1 1070 ? 19.469 38.844 10.25 1 82.19 1070 GLN A CA 1
ATOM 8219 C C . GLN A 1 1070 ? 17.953 38.969 10.195 1 82.19 1070 GLN A C 1
ATOM 8221 O O . GLN A 1 1070 ? 17.234 37.969 10.188 1 82.19 1070 GLN A O 1
ATOM 8226 N N . GLN A 1 1071 ? 17.516 40.125 10.188 1 79.94 1071 GLN A N 1
ATOM 8227 C CA . GLN A 1 1071 ? 16.078 40.375 10.109 1 79.94 1071 GLN A CA 1
ATOM 8228 C C . GLN A 1 1071 ? 15.523 39.938 8.758 1 79.94 1071 GLN A C 1
ATOM 8230 O O . GLN A 1 1071 ? 14.375 39.5 8.672 1 79.94 1071 GLN A O 1
ATOM 8235 N N . HIS A 1 1072 ? 16.328 40.094 7.852 1 70.56 1072 HIS A N 1
ATOM 8236 C CA . HIS A 1 1072 ? 15.938 39.594 6.535 1 70.56 1072 HIS A CA 1
ATOM 8237 C C . HIS A 1 1072 ? 15.789 38.094 6.531 1 70.56 1072 HIS A C 1
ATOM 8239 O O . HIS A 1 1072 ? 14.883 37.531 5.891 1 70.56 1072 HIS A O 1
ATOM 8245 N N . LYS A 1 1073 ? 16.688 37.5 7.113 1 72.81 1073 LYS A N 1
ATOM 8246 C CA . LYS A 1 1073 ? 16.594 36.062 7.242 1 72.81 1073 LYS A CA 1
ATOM 8247 C C . LYS A 1 1073 ? 15.328 35.625 7.98 1 72.81 1073 LYS A C 1
ATOM 8249 O O . LYS A 1 1073 ? 14.68 34.656 7.613 1 72.81 1073 LYS A O 1
ATOM 8254 N N . ASN A 1 1074 ? 14.961 36.469 8.828 1 73.62 1074 ASN A N 1
ATOM 8255 C CA . ASN A 1 1074 ? 13.742 36.219 9.594 1 73.62 1074 ASN A CA 1
ATOM 8256 C C . ASN A 1 1074 ? 12.5 36.406 8.734 1 73.62 1074 ASN A C 1
ATOM 8258 O O . ASN A 1 1074 ? 11.555 35.594 8.836 1 73.62 1074 ASN A O 1
ATOM 8262 N N . MET B 1 1 ? -28.906 -16.688 -9.578 1 22.2 1 MET B N 1
ATOM 8263 C CA . MET B 1 1 ? -30.203 -16.047 -9.359 1 22.2 1 MET B CA 1
ATOM 8264 C C . MET B 1 1 ? -30.594 -15.188 -10.555 1 22.2 1 MET B C 1
ATOM 8266 O O . MET B 1 1 ? -30.141 -14.055 -10.688 1 22.2 1 MET B O 1
ATOM 8270 N N . ALA B 1 2 ? -30.656 -15.82 -11.734 1 22.91 2 ALA B N 1
ATOM 8271 C CA . ALA B 1 2 ? -30.703 -15.297 -13.094 1 22.91 2 ALA B CA 1
ATOM 8272 C C . ALA B 1 2 ? -32 -14.531 -13.352 1 22.91 2 ALA B C 1
ATOM 8274 O O . ALA B 1 2 ? -33.094 -15.055 -13.102 1 22.91 2 ALA B O 1
ATOM 8275 N N . GLY B 1 3 ? -31.953 -13.219 -13.102 1 22.86 3 GLY B N 1
ATOM 8276 C CA . GLY B 1 3 ? -33.062 -12.312 -13.227 1 22.86 3 GLY B CA 1
ATOM 8277 C C . GLY B 1 3 ? -33.75 -12.375 -14.586 1 22.86 3 GLY B C 1
ATOM 8278 O O . GLY B 1 3 ? -33.062 -12.438 -15.609 1 22.86 3 GLY B O 1
ATOM 8279 N N . LYS B 1 4 ? -34.875 -12.961 -14.695 1 21.7 4 LYS B N 1
ATOM 8280 C CA . LYS B 1 4 ? -35.656 -13.227 -15.906 1 21.7 4 LYS B CA 1
ATOM 8281 C C . LYS B 1 4 ? -36.188 -11.93 -16.516 1 21.7 4 LYS B C 1
ATOM 8283 O O . LYS B 1 4 ? -36.844 -11.133 -15.836 1 21.7 4 LYS B O 1
ATOM 8288 N N . SER B 1 5 ? -35.375 -11.352 -17.484 1 21.3 5 SER B N 1
ATOM 8289 C CA . SER B 1 5 ? -35.719 -10.133 -18.219 1 21.3 5 SER B CA 1
ATOM 8290 C C . SER B 1 5 ? -37.031 -10.281 -18.969 1 21.3 5 SER B C 1
ATOM 8292 O O . SER B 1 5 ? -37.219 -11.242 -19.703 1 21.3 5 SER B O 1
ATOM 8294 N N . ASN B 1 6 ? -38.156 -9.945 -18.422 1 19.92 6 ASN B N 1
ATOM 8295 C CA . ASN B 1 6 ? -39.469 -10.062 -19.031 1 19.92 6 ASN B CA 1
ATOM 8296 C C . ASN B 1 6 ? -39.656 -9.086 -20.188 1 19.92 6 ASN B C 1
ATOM 8298 O O . ASN B 1 6 ? -39.688 -7.875 -19.984 1 19.92 6 ASN B O 1
ATOM 8302 N N . LYS B 1 7 ? -39.031 -9.391 -21.391 1 19.42 7 LYS B N 1
ATOM 8303 C CA . LYS B 1 7 ? -39.062 -8.602 -22.625 1 19.42 7 LYS B CA 1
ATOM 8304 C C . LYS B 1 7 ? -40.5 -8.391 -23.078 1 19.42 7 LYS B C 1
ATOM 8306 O O . LYS B 1 7 ? -41.281 -9.344 -23.234 1 19.42 7 LYS B O 1
ATOM 8311 N N . GLY B 1 8 ? -41.031 -7.219 -22.781 1 17.45 8 GLY B N 1
ATOM 8312 C CA . GLY B 1 8 ? -42.344 -6.754 -23.156 1 17.45 8 GLY B CA 1
ATOM 8313 C C . GLY B 1 8 ? -42.562 -6.668 -24.656 1 17.45 8 GLY B C 1
ATOM 8314 O O . GLY B 1 8 ? -41.625 -6.406 -25.406 1 17.45 8 GLY B O 1
ATOM 8315 N N . ARG B 1 9 ? -43.594 -7.27 -25.266 1 18.08 9 ARG B N 1
ATOM 8316 C CA . ARG B 1 9 ? -44.156 -7.613 -26.578 1 18.08 9 ARG B CA 1
ATOM 8317 C C . ARG B 1 9 ? -44.688 -6.375 -27.281 1 18.08 9 ARG B C 1
ATOM 8319 O O . ARG B 1 9 ? -45.719 -6.426 -27.953 1 18.08 9 ARG B O 1
ATOM 8326 N N . ASN B 1 10 ? -43.969 -5.191 -27.219 1 16.03 10 ASN B N 1
ATOM 8327 C CA . ASN B 1 10 ? -44.906 -4.199 -27.766 1 16.03 10 ASN B CA 1
ATOM 8328 C C . ASN B 1 10 ? -45.125 -4.406 -29.266 1 16.03 10 ASN B C 1
ATOM 8330 O O . ASN B 1 10 ? -44.156 -4.59 -30.016 1 16.03 10 ASN B O 1
ATOM 8334 N N . ARG B 1 11 ? -46.375 -4.602 -29.766 1 16.84 11 ARG B N 1
ATOM 8335 C CA . ARG B 1 11 ? -47.094 -4.98 -30.984 1 16.84 11 ARG B CA 1
ATOM 8336 C C . ARG B 1 11 ? -47.125 -3.83 -31.984 1 16.84 11 ARG B C 1
ATOM 8338 O O . ARG B 1 11 ? -47.719 -3.936 -33.031 1 16.84 11 ARG B O 1
ATOM 8345 N N . ARG B 1 12 ? -46.25 -2.803 -31.984 1 16.05 12 ARG B N 1
ATOM 8346 C CA . ARG B 1 12 ? -46.938 -1.747 -32.719 1 16.05 12 ARG B CA 1
ATOM 8347 C C . ARG B 1 12 ? -47.031 -2.072 -34.188 1 16.05 12 ARG B C 1
ATOM 8349 O O . ARG B 1 12 ? -46.062 -2.568 -34.781 1 16.05 12 ARG B O 1
ATOM 8356 N N . GLY B 1 13 ? -48.281 -1.947 -34.875 1 15.18 13 GLY B N 1
ATOM 8357 C CA . GLY B 1 13 ? -48.969 -2.277 -36.125 1 15.18 13 GLY B CA 1
ATOM 8358 C C . GLY B 1 13 ? -48.562 -1.423 -37.281 1 15.18 13 GLY B C 1
ATOM 8359 O O . GLY B 1 13 ? -49.031 -1.623 -38.406 1 15.18 13 GLY B O 1
ATOM 8360 N N . ALA B 1 14 ? -47.812 -0.295 -37.156 1 15.14 14 ALA B N 1
ATOM 8361 C CA . ALA B 1 14 ? -48.344 0.684 -38.094 1 15.14 14 ALA B CA 1
ATOM 8362 C C . ALA B 1 14 ? -48.156 0.233 -39.562 1 15.14 14 ALA B C 1
ATOM 8364 O O . ALA B 1 14 ? -47.219 -0.53 -39.844 1 15.14 14 ALA B O 1
ATOM 8365 N N . HIS B 1 15 ? -48.781 0.953 -40.562 1 14.88 15 HIS B N 1
ATOM 8366 C CA . HIS B 1 15 ? -49.562 0.86 -41.781 1 14.88 15 HIS B CA 1
ATOM 8367 C C . HIS B 1 15 ? -48.688 0.85 -43 1 14.88 15 HIS B C 1
ATOM 8369 O O . HIS B 1 15 ? -48.781 -0.06 -43.844 1 14.88 15 HIS B O 1
ATOM 8375 N N . ASN B 1 16 ? -48.625 1.993 -43.781 1 14.47 16 ASN B N 1
ATOM 8376 C CA . ASN B 1 16 ? -49.312 2.062 -45.094 1 14.47 16 ASN B CA 1
ATOM 8377 C C . ASN B 1 16 ? -48.344 1.748 -46.219 1 14.47 16 ASN B C 1
ATOM 8379 O O . ASN B 1 16 ? -48.531 0.781 -46.969 1 14.47 16 ASN B O 1
ATOM 8383 N N . SER B 1 17 ? -47.938 2.822 -47.094 1 14.61 17 SER B N 1
ATOM 8384 C CA . SER B 1 17 ? -48.406 3.004 -48.438 1 14.61 17 SER B CA 1
ATOM 8385 C C . SER B 1 17 ? -47.344 2.533 -49.438 1 14.61 17 SER B C 1
ATOM 8387 O O . SER B 1 17 ? -47.625 1.719 -50.344 1 14.61 17 SER B O 1
ATOM 8389 N N . THR B 1 18 ? -46.656 3.502 -50.219 1 14.98 18 THR B N 1
ATOM 8390 C CA . THR B 1 18 ? -46.938 3.646 -51.625 1 14.98 18 THR B CA 1
ATOM 8391 C C . THR B 1 18 ? -46 2.801 -52.469 1 14.98 18 THR B C 1
ATOM 8393 O O . THR B 1 18 ? -44.938 2.367 -51.969 1 14.98 18 THR B O 1
ATOM 8396 N N . ILE B 1 19 ? -45.5 3.363 -53.688 1 14.58 19 ILE B N 1
ATOM 8397 C CA . ILE B 1 19 ? -45.781 3.02 -55.094 1 14.58 19 ILE B CA 1
ATOM 8398 C C . ILE B 1 19 ? -44.625 2.164 -55.656 1 14.58 19 ILE B C 1
ATOM 8400 O O . ILE B 1 19 ? -44.875 1.076 -56.188 1 14.58 19 ILE B O 1
ATOM 8404 N N . SER B 1 20 ? -43.781 2.648 -56.656 1 14.57 20 SER B N 1
ATOM 8405 C CA . SER B 1 20 ? -43.969 2.311 -58.062 1 14.57 20 SER B CA 1
ATOM 8406 C C . SER B 1 20 ? -42.875 1.332 -58.531 1 14.57 20 SER B C 1
ATOM 8408 O O . SER B 1 20 ? -41.875 1.155 -57.844 1 14.57 20 SER B O 1
ATOM 8410 N N . ALA B 1 21 ? -42.312 1.561 -59.781 1 14.15 21 ALA B N 1
ATOM 8411 C CA . ALA B 1 21 ? -42.375 0.83 -61.031 1 14.15 21 ALA B CA 1
ATOM 8412 C C . ALA B 1 21 ? -41.156 -0.043 -61.25 1 14.15 21 ALA B C 1
ATOM 8414 O O . ALA B 1 21 ? -41.281 -1.243 -61.5 1 14.15 21 ALA B O 1
ATOM 8415 N N . GLU B 1 22 ? -40.188 0.286 -62.219 1 14.05 22 GLU B N 1
ATOM 8416 C CA . GLU B 1 22 ? -40.156 -0.398 -63.5 1 14.05 22 GLU B CA 1
ATOM 8417 C C . GLU B 1 22 ? -39.125 -1.503 -63.531 1 14.05 22 GLU B C 1
ATOM 8419 O O . GLU B 1 22 ? -38.281 -1.581 -62.656 1 14.05 22 GLU B O 1
ATOM 8424 N N . GLN B 1 23 ? -38.156 -1.496 -64.562 1 14.18 23 GLN B N 1
ATOM 8425 C CA . GLN B 1 23 ? -38.156 -2.361 -65.75 1 14.18 23 GLN B CA 1
ATOM 8426 C C . GLN B 1 23 ? -37.188 -3.529 -65.562 1 14.18 23 GLN B C 1
ATOM 8428 O O . GLN B 1 23 ? -36.281 -3.479 -64.75 1 14.18 23 GLN B O 1
ATOM 8433 N N . PRO B 1 24 ? -36.688 -4.035 -66.75 1 14.41 24 PRO B N 1
ATOM 8434 C CA . PRO B 1 24 ? -36.781 -5.332 -67.438 1 14.41 24 PRO B CA 1
ATOM 8435 C C . PRO B 1 24 ? -35.531 -6.199 -67.188 1 14.41 24 PRO B C 1
ATOM 8437 O O . PRO B 1 24 ? -35.656 -7.348 -66.75 1 14.41 24 PRO B O 1
ATOM 8440 N N . VAL B 1 25 ? -34.531 -6.238 -68.188 1 13.89 25 VAL B N 1
ATOM 8441 C CA . VAL B 1 25 ? -34.438 -7.359 -69.125 1 13.89 25 VAL B CA 1
ATOM 8442 C C . VAL B 1 25 ? -33.375 -8.344 -68.625 1 13.89 25 VAL B C 1
ATOM 8444 O O . VAL B 1 25 ? -32.594 -8.031 -67.75 1 13.89 25 VAL B O 1
ATOM 8447 N N . SER B 1 26 ? -32.219 -8.648 -69.5 1 13.71 26 SER B N 1
ATOM 8448 C CA . SER B 1 26 ? -32.125 -9.82 -70.312 1 13.71 26 SER B CA 1
ATOM 8449 C C . SER B 1 26 ? -31.172 -10.852 -69.75 1 13.71 26 SER B C 1
ATOM 8451 O O . SER B 1 26 ? -30.438 -10.562 -68.812 1 13.71 26 SER B O 1
ATOM 8453 N N . SER B 1 27 ? -30.125 -11.352 -70.625 1 13.64 27 SER B N 1
ATOM 8454 C CA . SER B 1 27 ? -30.047 -12.633 -71.312 1 13.64 27 SER B CA 1
ATOM 8455 C C . SER B 1 27 ? -29.125 -13.609 -70.562 1 13.64 27 SER B C 1
ATOM 8457 O O . SER B 1 27 ? -29.516 -14.727 -70.25 1 13.64 27 SER B O 1
ATOM 8459 N N . ASP B 1 28 ? -27.938 -14.062 -71.25 1 13.82 28 ASP B N 1
ATOM 8460 C CA . ASP B 1 28 ? -27.797 -15.344 -71.938 1 13.82 28 ASP B CA 1
ATOM 8461 C C . ASP B 1 28 ? -26.984 -16.328 -71.125 1 13.82 28 ASP B C 1
ATOM 8463 O O . ASP B 1 28 ? -27.375 -16.672 -70 1 13.82 28 ASP B O 1
ATOM 8467 N N . VAL B 1 29 ? -25.719 -16.812 -71.625 1 14.18 29 VAL B N 1
ATOM 8468 C CA . VAL B 1 29 ? -25.547 -18.109 -72.312 1 14.18 29 VAL B CA 1
ATOM 8469 C C . VAL B 1 29 ? -24.969 -19.109 -71.312 1 14.18 29 VAL B C 1
ATOM 8471 O O . VAL B 1 29 ? -24.406 -18.734 -70.25 1 14.18 29 VAL B O 1
ATOM 8474 N N . PRO B 1 30 ? -24.062 -20.078 -71.875 1 14.07 30 PRO B N 1
ATOM 8475 C CA . PRO B 1 30 ? -24.219 -21.516 -72.125 1 14.07 30 PRO B CA 1
ATOM 8476 C C . PRO B 1 30 ? -23.5 -22.359 -71.062 1 14.07 30 PRO B C 1
ATOM 8478 O O . PRO B 1 30 ? -24.094 -23.266 -70.5 1 14.07 30 PRO B O 1
ATOM 8481 N N . LEU B 1 31 ? -22.156 -22.75 -71.375 1 13.99 31 LEU B N 1
ATOM 8482 C CA . LEU B 1 31 ? -21.844 -24.078 -71.875 1 13.99 31 LEU B CA 1
ATOM 8483 C C . LEU B 1 31 ? -21.453 -25.016 -70.75 1 13.99 31 LEU B C 1
ATOM 8485 O O . LEU B 1 31 ? -21.047 -24.547 -69.688 1 13.99 31 LEU B O 1
ATOM 8489 N N . LYS B 1 32 ? -20.781 -26.266 -71.188 1 13.48 32 LYS B N 1
ATOM 8490 C CA . LYS B 1 32 ? -21.031 -27.703 -71.188 1 13.48 32 LYS B CA 1
ATOM 8491 C C . LYS B 1 32 ? -20.219 -28.422 -70.125 1 13.48 32 LYS B C 1
ATOM 8493 O O . LYS B 1 32 ? -20.766 -29.234 -69.375 1 13.48 32 LYS B O 1
ATOM 8498 N N . GLY B 1 33 ? -18.891 -28.688 -70.25 1 13.73 33 GLY B N 1
ATOM 8499 C CA . GLY B 1 33 ? -18.562 -30.047 -70.688 1 13.73 33 GLY B CA 1
ATOM 8500 C C . GLY B 1 33 ? -18.406 -30.984 -69.5 1 13.73 33 GLY B C 1
ATOM 8501 O O . GLY B 1 33 ? -18.297 -30.547 -68.312 1 13.73 33 GLY B O 1
ATOM 8502 N N . ASN B 1 34 ? -17.734 -32.156 -69.75 1 13.47 34 ASN B N 1
ATOM 8503 C CA . ASN B 1 34 ? -17.953 -33.594 -69.812 1 13.47 34 ASN B CA 1
ATOM 8504 C C . ASN B 1 34 ? -17.469 -34.312 -68.562 1 13.47 34 ASN B C 1
ATOM 8506 O O . ASN B 1 34 ? -18.234 -35.062 -67.938 1 13.47 34 ASN B O 1
ATOM 8510 N N . VAL B 1 35 ? -16.312 -35.125 -68.688 1 13.82 35 VAL B N 1
ATOM 8511 C CA . VAL B 1 35 ? -16.375 -36.594 -68.812 1 13.82 35 VAL B CA 1
ATOM 8512 C C . VAL B 1 35 ? -16.203 -37.281 -67.5 1 13.82 35 VAL B C 1
ATOM 8514 O O . VAL B 1 35 ? -15.758 -36.656 -66.5 1 13.82 35 VAL B O 1
ATOM 8517 N N . THR B 1 36 ? -15.406 -38.469 -67.5 1 13.45 36 THR B N 1
ATOM 8518 C CA . THR B 1 36 ? -15.703 -39.875 -67.438 1 13.45 36 THR B CA 1
ATOM 8519 C C . THR B 1 36 ? -15.258 -40.5 -66.125 1 13.45 36 THR B C 1
ATOM 8521 O O . THR B 1 36 ? -16.016 -41.25 -65.5 1 13.45 36 THR B O 1
ATOM 8524 N N . ALA B 1 37 ? -13.922 -40.75 -65.75 1 13.8 37 ALA B N 1
ATOM 8525 C CA . ALA B 1 37 ? -13.555 -42.156 -65.812 1 13.8 37 ALA B CA 1
ATOM 8526 C C . ALA B 1 37 ? -13.898 -42.875 -64.5 1 13.8 37 ALA B C 1
ATOM 8528 O O . ALA B 1 37 ? -14.008 -42.219 -63.438 1 13.8 37 ALA B O 1
ATOM 8529 N N . SER B 1 38 ? -13.523 -44.219 -64.438 1 13.24 38 SER B N 1
ATOM 8530 C CA . SER B 1 38 ? -13.938 -45.594 -64.25 1 13.24 38 SER B CA 1
ATOM 8531 C C . SER B 1 38 ? -13.547 -46.125 -62.875 1 13.24 38 SER B C 1
ATOM 8533 O O . SER B 1 38 ? -14.18 -47.062 -62.344 1 13.24 38 SER B O 1
ATOM 8535 N N . LYS B 1 39 ? -12.297 -45.844 -62.312 1 13.82 39 LYS B N 1
ATOM 8536 C CA . LYS B 1 39 ? -11.719 -47.156 -62.125 1 13.82 39 LYS B CA 1
ATOM 8537 C C . LYS B 1 39 ? -12.492 -47.938 -61.062 1 13.82 39 LYS B C 1
ATOM 8539 O O . LYS B 1 39 ? -13.125 -47.344 -60.188 1 13.82 39 LYS B O 1
ATOM 8544 N N . PRO B 1 40 ? -11.719 -48.969 -60.5 1 13.9 40 PRO B N 1
ATOM 8545 C CA . PRO B 1 40 ? -11.883 -50.406 -60.469 1 13.9 40 PRO B CA 1
ATOM 8546 C C . PRO B 1 40 ? -12.594 -50.906 -59.219 1 13.9 40 PRO B C 1
ATOM 8548 O O . PRO B 1 40 ? -12.781 -50.125 -58.281 1 13.9 40 PRO B O 1
ATOM 8551 N N . PRO B 1 41 ? -11.945 -52.031 -58.719 1 13.74 41 PRO B N 1
ATOM 8552 C CA . PRO B 1 41 ? -12.383 -53.438 -58.594 1 13.74 41 PRO B CA 1
ATOM 8553 C C . PRO B 1 41 ? -13.016 -53.719 -57.219 1 13.74 41 PRO B C 1
ATOM 8555 O O . PRO B 1 41 ? -14.141 -54.219 -57.156 1 13.74 41 PRO B O 1
ATOM 8558 N N . ASP B 1 42 ? -12.219 -54.531 -56.469 1 13.62 42 ASP B N 1
ATOM 8559 C CA . ASP B 1 42 ? -12.539 -55.906 -56.219 1 13.62 42 ASP B CA 1
ATOM 8560 C C . ASP B 1 42 ? -13.258 -56.094 -54.906 1 13.62 42 ASP B C 1
ATOM 8562 O O . ASP B 1 42 ? -14.305 -56.75 -54.844 1 13.62 42 ASP B O 1
ATOM 8566 N N . VAL B 1 43 ? -12.453 -56.406 -53.844 1 14.38 43 VAL B N 1
ATOM 8567 C CA . VAL B 1 43 ? -12.5 -57.781 -53.375 1 14.38 43 VAL B CA 1
ATOM 8568 C C . VAL B 1 43 ? -13.625 -57.969 -52.375 1 14.38 43 VAL B C 1
ATOM 8570 O O . VAL B 1 43 ? -14.086 -56.969 -51.75 1 14.38 43 VAL B O 1
ATOM 8573 N N . ASP B 1 44 ? -13.516 -59.094 -51.688 1 13.67 44 ASP B N 1
ATOM 8574 C CA . ASP B 1 44 ? -14.258 -60.312 -51.438 1 13.67 44 ASP B CA 1
ATOM 8575 C C . ASP B 1 44 ? -15.016 -60.219 -50.125 1 13.67 44 ASP B C 1
ATOM 8577 O O . ASP B 1 44 ? -16.219 -60.531 -50.062 1 13.67 44 ASP B O 1
ATOM 8581 N N . SER B 1 45 ? -14.25 -60.469 -49.031 1 14.2 45 SER B N 1
ATOM 8582 C CA . SER B 1 45 ? -14.617 -61.75 -48.438 1 14.2 45 SER B CA 1
ATOM 8583 C C . SER B 1 45 ? -15.875 -61.594 -47.562 1 14.2 45 SER B C 1
ATOM 8585 O O . SER B 1 45 ? -16.281 -60.5 -47.219 1 14.2 45 SER B O 1
ATOM 8587 N N . ASN B 1 46 ? -15.859 -62.438 -46.594 1 14.01 46 ASN B N 1
ATOM 8588 C CA . ASN B 1 46 ? -16.641 -63.625 -46.156 1 14.01 46 ASN B CA 1
ATOM 8589 C C . ASN B 1 46 ? -17.734 -63.219 -45.188 1 14.01 46 ASN B C 1
ATOM 8591 O O . ASN B 1 46 ? -17.781 -62.094 -44.719 1 14.01 46 ASN B O 1
ATOM 8595 N N . GLY B 1 47 ? -17.75 -63.938 -44.094 1 13.77 47 GLY B N 1
ATOM 8596 C CA . GLY B 1 47 ? -18.719 -64.875 -43.625 1 13.77 47 GLY B CA 1
ATOM 8597 C C . GLY B 1 47 ? -19.734 -64.312 -42.656 1 13.77 47 GLY B C 1
ATOM 8598 O O . GLY B 1 47 ? -20.75 -63.719 -43.094 1 13.77 47 GLY B O 1
ATOM 8599 N N . VAL B 1 48 ? -19.609 -64.75 -41.438 1 14.38 48 VAL B N 1
ATOM 8600 C CA . VAL B 1 48 ? -20.625 -65.625 -40.844 1 14.38 48 VAL B CA 1
ATOM 8601 C C . VAL B 1 48 ? -21.656 -64.75 -40.062 1 14.38 48 VAL B C 1
ATOM 8603 O O . VAL B 1 48 ? -22.844 -64.875 -40.344 1 14.38 48 VAL B O 1
ATOM 8606 N N . ALA B 1 49 ? -21.562 -64.875 -38.781 1 14.91 49 ALA B N 1
ATOM 8607 C CA . ALA B 1 49 ? -22.516 -65.75 -38.062 1 14.91 49 ALA B CA 1
ATOM 8608 C C . ALA B 1 49 ? -23.688 -64.938 -37.5 1 14.91 49 ALA B C 1
ATOM 8610 O O . ALA B 1 49 ? -24.844 -65.25 -37.781 1 14.91 49 ALA B O 1
ATOM 8611 N N . ASN B 1 50 ? -23.719 -64.875 -36.219 1 14.34 50 ASN B N 1
ATOM 8612 C CA . ASN B 1 50 ? -24.672 -65.562 -35.406 1 14.34 50 ASN B CA 1
ATOM 8613 C C . ASN B 1 50 ? -25.875 -64.75 -35.031 1 14.34 50 ASN B C 1
ATOM 8615 O O . ASN B 1 50 ? -27.016 -65.062 -35.406 1 14.34 50 ASN B O 1
ATOM 8619 N N . MET B 1 51 ? -26 -64.375 -33.781 1 14.91 51 MET B N 1
ATOM 8620 C CA . MET B 1 51 ? -26.922 -65 -32.812 1 14.91 51 MET B CA 1
ATOM 8621 C C . MET B 1 51 ? -28.156 -64.125 -32.625 1 14.91 51 MET B C 1
ATOM 8623 O O . MET B 1 51 ? -28.156 -62.938 -33 1 14.91 51 MET B O 1
ATOM 8627 N N . VAL B 1 52 ? -28.75 -64.125 -31.453 1 15.4 52 VAL B N 1
ATOM 8628 C CA . VAL B 1 52 ? -29.969 -64.625 -30.828 1 15.4 52 VAL B CA 1
ATOM 8629 C C . VAL B 1 52 ? -30.828 -63.469 -30.375 1 15.4 52 VAL B C 1
ATOM 8631 O O . VAL B 1 52 ? -31.906 -63.656 -29.797 1 15.4 52 VAL B O 1
ATOM 8634 N N . GLU B 1 53 ? -30.547 -62.312 -30.984 1 15.33 53 GLU B N 1
ATOM 8635 C CA . GLU B 1 53 ? -31.203 -61.438 -30.031 1 15.33 53 GLU B CA 1
ATOM 8636 C C . GLU B 1 53 ? -32.688 -61.75 -29.922 1 15.33 53 GLU B C 1
ATOM 8638 O O . GLU B 1 53 ? -33.375 -61.812 -30.938 1 15.33 53 GLU B O 1
ATOM 8643 N N . SER B 1 54 ? -33.031 -62.344 -28.781 1 16.14 54 SER B N 1
ATOM 8644 C CA . SER B 1 54 ? -34.25 -62.812 -28.078 1 16.14 54 SER B CA 1
ATOM 8645 C C . SER B 1 54 ? -35.25 -61.656 -27.906 1 16.14 54 SER B C 1
ATOM 8647 O O . SER B 1 54 ? -34.875 -60.562 -27.453 1 16.14 54 SER B O 1
ATOM 8649 N N . SER B 1 55 ? -36.188 -61.781 -28.641 1 17.7 55 SER B N 1
ATOM 8650 C CA . SER B 1 55 ? -37.375 -60.906 -28.797 1 17.7 55 SER B CA 1
ATOM 8651 C C . SER B 1 55 ? -38.156 -60.844 -27.5 1 17.7 55 SER B C 1
ATOM 8653 O O . SER B 1 55 ? -38.844 -61.812 -27.125 1 17.7 55 SER B O 1
ATOM 8655 N N . GLY B 1 56 ? -37.438 -60.344 -26.484 1 16.09 56 GLY B N 1
ATOM 8656 C CA . GLY B 1 56 ? -38.188 -60.25 -25.25 1 16.09 56 GLY B CA 1
ATOM 8657 C C . GLY B 1 56 ? -39.562 -59.594 -25.438 1 16.09 56 GLY B C 1
ATOM 8658 O O . GLY B 1 56 ? -39.75 -58.781 -26.359 1 16.09 56 GLY B O 1
ATOM 8659 N N . PRO B 1 57 ? -40.5 -60.375 -25.047 1 15.84 57 PRO B N 1
ATOM 8660 C CA . PRO B 1 57 ? -41.969 -60.219 -25.172 1 15.84 57 PRO B CA 1
ATOM 8661 C C . PRO B 1 57 ? -42.438 -58.844 -24.719 1 15.84 57 PRO B C 1
ATOM 8663 O O . PRO B 1 57 ? -41.688 -58.094 -24.094 1 15.84 57 PRO B O 1
ATOM 8666 N N . LYS B 1 58 ? -43.719 -58.844 -24.609 1 16.8 58 LYS B N 1
ATOM 8667 C CA . LYS B 1 58 ? -44.906 -58.031 -24.812 1 16.8 58 LYS B CA 1
ATOM 8668 C C . LYS B 1 58 ? -45.188 -57.125 -23.609 1 16.8 58 LYS B C 1
ATOM 8670 O O . LYS B 1 58 ? -46 -56.219 -23.688 1 16.8 58 LYS B O 1
ATOM 8675 N N . SER B 1 59 ? -44.594 -57.438 -22.359 1 17.28 59 SER B N 1
ATOM 8676 C CA . SER B 1 59 ? -45.594 -57.312 -21.297 1 17.28 59 SER B CA 1
ATOM 8677 C C . SER B 1 59 ? -46.062 -55.875 -21.141 1 17.28 59 SER B C 1
ATOM 8679 O O . SER B 1 59 ? -45.25 -54.969 -21.203 1 17.28 59 SER B O 1
ATOM 8681 N N . GLU B 1 60 ? -47.375 -55.656 -21.359 1 18.28 60 GLU B N 1
ATOM 8682 C CA . GLU B 1 60 ? -48.312 -54.562 -21.406 1 18.28 60 GLU B CA 1
ATOM 8683 C C . GLU B 1 60 ? -48.375 -53.844 -20.062 1 18.28 60 GLU B C 1
ATOM 8685 O O . GLU B 1 60 ? -48.875 -54.375 -19.078 1 18.28 60 GLU B O 1
ATOM 8690 N N . MET B 1 61 ? -47.188 -53.375 -19.547 1 17.8 61 MET B N 1
ATOM 8691 C CA . MET B 1 61 ? -47.281 -52.688 -18.266 1 17.8 61 MET B CA 1
ATOM 8692 C C . MET B 1 61 ? -48.344 -51.594 -18.297 1 17.8 61 MET B C 1
ATOM 8694 O O . MET B 1 61 ? -48.344 -50.75 -19.203 1 17.8 61 MET B O 1
ATOM 8698 N N . THR B 1 62 ? -49.469 -51.875 -17.625 1 18.86 62 THR B N 1
ATOM 8699 C CA . THR B 1 62 ? -50.656 -51.156 -17.25 1 18.86 62 THR B CA 1
ATOM 8700 C C . THR B 1 62 ? -50.281 -49.781 -16.641 1 18.86 62 THR B C 1
ATOM 8702 O O . THR B 1 62 ? -49.281 -49.688 -15.898 1 18.86 62 THR B O 1
ATOM 8705 N N . GLU B 1 63 ? -50.875 -48.719 -17.062 1 18.84 63 GLU B N 1
ATOM 8706 C CA . GLU B 1 63 ? -50.875 -47.25 -16.984 1 18.84 63 GLU B CA 1
ATOM 8707 C C . GLU B 1 63 ? -51.188 -46.781 -15.562 1 18.84 63 GLU B C 1
ATOM 8709 O O . GLU B 1 63 ? -52.188 -46.094 -15.352 1 18.84 63 GLU B O 1
ATOM 8714 N N . GLN B 1 64 ? -50.906 -47.625 -14.477 1 19.19 64 GLN B N 1
ATOM 8715 C CA . GLN B 1 64 ? -51.531 -47.094 -13.266 1 19.19 64 GLN B CA 1
ATOM 8716 C C . GLN B 1 64 ? -51.156 -45.625 -13.023 1 19.19 64 GLN B C 1
ATOM 8718 O O . GLN B 1 64 ? -50 -45.25 -13.219 1 19.19 64 GLN B O 1
ATOM 8723 N N . GLU B 1 65 ? -52.188 -44.75 -12.75 1 20.12 65 GLU B N 1
ATOM 8724 C CA . GLU B 1 65 ? -52.438 -43.344 -12.5 1 20.12 65 GLU B CA 1
ATOM 8725 C C . GLU B 1 65 ? -51.625 -42.844 -11.297 1 20.12 65 GLU B C 1
ATOM 8727 O O . GLU B 1 65 ? -51.938 -43.219 -10.156 1 20.12 65 GLU B O 1
ATOM 8732 N N . ALA B 1 66 ? -50.312 -42.906 -11.273 1 21.84 66 ALA B N 1
ATOM 8733 C CA . ALA B 1 66 ? -49.5 -42.469 -10.141 1 21.84 66 ALA B CA 1
ATOM 8734 C C . ALA B 1 66 ? -49.906 -41.062 -9.703 1 21.84 66 ALA B C 1
ATOM 8736 O O . ALA B 1 66 ? -49.875 -40.125 -10.5 1 21.84 66 ALA B O 1
ATOM 8737 N N . LEU B 1 67 ? -50.719 -40.969 -8.664 1 21.11 67 LEU B N 1
ATOM 8738 C CA . LEU B 1 67 ? -51.219 -39.875 -7.84 1 21.11 67 LEU B CA 1
ATOM 8739 C C . LEU B 1 67 ? -50.094 -38.938 -7.441 1 21.11 67 LEU B C 1
ATOM 8741 O O . LEU B 1 67 ? -48.969 -39.406 -7.168 1 21.11 67 LEU B O 1
ATOM 8745 N N . ASN B 1 68 ? -50.219 -37.688 -7.711 1 21.47 68 ASN B N 1
ATOM 8746 C CA . ASN B 1 68 ? -49.469 -36.438 -7.594 1 21.47 68 ASN B CA 1
ATOM 8747 C C . ASN B 1 68 ? -49 -36.219 -6.16 1 21.47 68 ASN B C 1
ATOM 8749 O O . ASN B 1 68 ? -49.781 -35.844 -5.301 1 21.47 68 ASN B O 1
ATOM 8753 N N . SER B 1 69 ? -48.281 -37.219 -5.488 1 24.23 69 SER B N 1
ATOM 8754 C CA . SER B 1 69 ? -47.812 -36.938 -4.141 1 24.23 69 SER B CA 1
ATOM 8755 C C . SER B 1 69 ? -47.188 -35.562 -4.043 1 24.23 69 SER B C 1
ATOM 8757 O O . SER B 1 69 ? -46.406 -35.156 -4.91 1 24.23 69 SER B O 1
ATOM 8759 N N . SER B 1 70 ? -47.844 -34.656 -3.32 1 26.91 70 SER B N 1
ATOM 8760 C CA . SER B 1 70 ? -47.469 -33.312 -2.889 1 26.91 70 SER B CA 1
ATOM 8761 C C . SER B 1 70 ? -46.062 -33.312 -2.271 1 26.91 70 SER B C 1
ATOM 8763 O O . SER B 1 70 ? -45.844 -33.969 -1.255 1 26.91 70 SER B O 1
ATOM 8765 N N . SER B 1 71 ? -45.031 -33.438 -3.049 1 26.88 71 SER B N 1
ATOM 8766 C CA . SER B 1 71 ? -43.625 -33.375 -2.666 1 26.88 71 SER B CA 1
ATOM 8767 C C . SER B 1 71 ? -43.375 -32.312 -1.604 1 26.88 71 SER B C 1
ATOM 8769 O O . SER B 1 71 ? -43.688 -31.141 -1.812 1 26.88 71 SER B O 1
ATOM 8771 N N . GLN B 1 72 ? -43.5 -32.656 -0.26 1 29.38 72 GLN B N 1
ATOM 8772 C CA . GLN B 1 72 ? -42.969 -31.828 0.81 1 29.38 72 GLN B CA 1
ATOM 8773 C C . GLN B 1 72 ? -41.656 -31.172 0.395 1 29.38 72 GLN B C 1
ATOM 8775 O O . GLN B 1 72 ? -40.781 -31.844 -0.175 1 29.38 72 GLN B O 1
ATOM 8780 N N . PRO B 1 73 ? -41.719 -29.906 0.291 1 30.77 73 PRO B N 1
ATOM 8781 C CA . PRO B 1 73 ? -40.438 -29.312 -0.093 1 30.77 73 PRO B CA 1
ATOM 8782 C C . PRO B 1 73 ? -39.25 -29.875 0.704 1 30.77 73 PRO B C 1
ATOM 8784 O O . PRO B 1 73 ? -39.375 -30.078 1.915 1 30.77 73 PRO B O 1
ATOM 8787 N N . LYS B 1 74 ? -38.469 -30.812 0.243 1 32.12 74 LYS B N 1
ATOM 8788 C CA . LYS B 1 74 ? -37.188 -31.266 0.8 1 32.12 74 LYS B CA 1
ATOM 8789 C C . LYS B 1 74 ? -36.5 -30.156 1.594 1 32.12 74 LYS B C 1
ATOM 8791 O O . LYS B 1 74 ? -36.562 -28.984 1.209 1 32.12 74 LYS B O 1
ATOM 8796 N N . GLN B 1 75 ? -36.25 -30.406 2.93 1 34.59 75 GLN B N 1
ATOM 8797 C CA . GLN B 1 75 ? -35.688 -29.562 3.973 1 34.59 75 GLN B CA 1
ATOM 8798 C C . GLN B 1 75 ? -34.688 -28.562 3.385 1 34.59 75 GLN B C 1
ATOM 8800 O O . GLN B 1 75 ? -34.594 -27.422 3.85 1 34.59 75 GLN B O 1
ATOM 8805 N N . GLY B 1 76 ? -33.594 -29.125 2.807 1 37.59 76 GLY B N 1
ATOM 8806 C CA . GLY B 1 76 ? -32.438 -28.328 2.469 1 37.59 76 GLY B CA 1
ATOM 8807 C C . GLY B 1 76 ? -32.688 -27.312 1.383 1 37.59 76 GLY B C 1
ATOM 8808 O O . GLY B 1 76 ? -31.766 -26.766 0.792 1 37.59 76 GLY B O 1
ATOM 8809 N N . ASP B 1 77 ? -33.844 -27.375 0.795 1 43.47 77 ASP B N 1
ATOM 8810 C CA . ASP B 1 77 ? -34 -26.578 -0.424 1 43.47 77 ASP B CA 1
ATOM 8811 C C . ASP B 1 77 ? -34.031 -25.094 -0.107 1 43.47 77 ASP B C 1
ATOM 8813 O O . ASP B 1 77 ? -34.844 -24.641 0.698 1 43.47 77 ASP B O 1
ATOM 8817 N N . VAL B 1 78 ? -32.938 -24.406 -0.222 1 56.31 78 VAL B N 1
ATOM 8818 C CA . VAL B 1 78 ? -32.875 -22.953 -0.179 1 56.31 78 VAL B CA 1
ATOM 8819 C C . VAL B 1 78 ? -34.062 -22.359 -0.916 1 56.31 78 VAL B C 1
ATOM 8821 O O . VAL B 1 78 ? -34.219 -22.547 -2.123 1 56.31 78 VAL B O 1
ATOM 8824 N N . HIS B 1 79 ? -35.25 -22.125 -0.199 1 71.38 79 HIS B N 1
ATOM 8825 C CA . HIS B 1 79 ? -36.406 -21.453 -0.78 1 71.38 79 HIS B CA 1
ATOM 8826 C C . HIS B 1 79 ? -36.062 -20.047 -1.248 1 71.38 79 HIS B C 1
ATOM 8828 O O . HIS B 1 79 ? -35.562 -19.234 -0.468 1 71.38 79 HIS B O 1
ATOM 8834 N N . LEU B 1 80 ? -36.156 -19.812 -2.553 1 83.75 80 LEU B N 1
ATOM 8835 C CA . LEU B 1 80 ? -35.938 -18.5 -3.16 1 83.75 80 LEU B CA 1
ATOM 8836 C C . LEU B 1 80 ? -37.25 -17.75 -3.357 1 83.75 80 LEU B C 1
ATOM 8838 O O . LEU B 1 80 ? -38.25 -18.359 -3.691 1 83.75 80 LEU B O 1
ATOM 8842 N N . TYR B 1 81 ? -37.344 -16.484 -2.98 1 88.06 81 TYR B N 1
ATOM 8843 C CA . TYR B 1 81 ? -38.5 -15.617 -3.113 1 88.06 81 TYR B CA 1
ATOM 8844 C C . TYR B 1 81 ? -38.281 -14.547 -4.172 1 88.06 81 TYR B C 1
ATOM 8846 O O . TYR B 1 81 ? -37.219 -13.891 -4.184 1 88.06 81 TYR B O 1
ATOM 8854 N N . PRO B 1 82 ? -39.25 -14.391 -5.02 1 90.56 82 PRO B N 1
ATOM 8855 C CA . PRO B 1 82 ? -39.094 -13.375 -6.062 1 90.56 82 PRO B CA 1
ATOM 8856 C C . PRO B 1 82 ? -39.281 -11.961 -5.539 1 90.56 82 PRO B C 1
ATOM 8858 O O . PRO B 1 82 ? -40.25 -11.68 -4.848 1 90.56 82 PRO B O 1
ATOM 8861 N N . VAL B 1 83 ? -38.438 -11.102 -5.809 1 92.56 83 VAL B N 1
ATOM 8862 C CA . VAL B 1 83 ? -38.5 -9.695 -5.43 1 92.56 83 VAL B CA 1
ATOM 8863 C C . VAL B 1 83 ? -38.188 -8.82 -6.652 1 92.56 83 VAL B C 1
ATOM 8865 O O . VAL B 1 83 ? -37.094 -8.82 -7.172 1 92.56 83 VAL B O 1
ATOM 8868 N N . PRO B 1 84 ? -39.219 -8.031 -7.086 1 92.62 84 PRO B N 1
ATOM 8869 C CA . PRO B 1 84 ? -38.938 -7.141 -8.219 1 92.62 84 PRO B CA 1
ATOM 8870 C C . PRO B 1 84 ? -38 -5.988 -7.871 1 92.62 84 PRO B C 1
ATOM 8872 O O . PRO B 1 84 ? -38.062 -5.477 -6.75 1 92.62 84 PRO B O 1
ATOM 8875 N N . VAL B 1 85 ? -37.188 -5.562 -8.812 1 94.62 85 VAL B N 1
ATOM 8876 C CA . VAL B 1 85 ? -36.219 -4.465 -8.633 1 94.62 85 VAL B CA 1
ATOM 8877 C C . VAL B 1 85 ? -36.531 -3.342 -9.617 1 94.62 85 VAL B C 1
ATOM 8879 O O . VAL B 1 85 ? -36.594 -3.568 -10.828 1 94.62 85 VAL B O 1
ATOM 8882 N N . LYS B 1 86 ? -36.844 -2.213 -9.133 1 92.38 86 LYS B N 1
ATOM 8883 C CA . LYS B 1 86 ? -36.938 -1.016 -9.969 1 92.38 86 LYS B CA 1
ATOM 8884 C C . LYS B 1 86 ? -35.562 -0.427 -10.211 1 92.38 86 LYS B C 1
ATOM 8886 O O . LYS B 1 86 ? -34.969 0.191 -9.32 1 92.38 86 LYS B O 1
ATOM 8891 N N . THR B 1 87 ? -35.094 -0.546 -11.391 1 92.19 87 THR B N 1
ATOM 8892 C CA . THR B 1 87 ? -33.75 -0.098 -11.711 1 92.19 87 THR B CA 1
ATOM 8893 C C . THR B 1 87 ? -33.719 1.399 -12.008 1 92.19 87 THR B C 1
ATOM 8895 O O . THR B 1 87 ? -34.781 2.018 -12.164 1 92.19 87 THR B O 1
ATOM 8898 N N . GLN B 1 88 ? -32.625 2.029 -12.062 1 88.5 88 GLN B N 1
ATOM 8899 C CA . GLN B 1 88 ? -32.469 3.451 -12.344 1 88.5 88 GLN B CA 1
ATOM 8900 C C . GLN B 1 88 ? -32.844 3.768 -13.789 1 88.5 88 GLN B C 1
ATOM 8902 O O . GLN B 1 88 ? -33.281 4.879 -14.102 1 88.5 88 GLN B O 1
ATOM 8907 N N . SER B 1 89 ? -32.594 2.811 -14.664 1 82.75 89 SER B N 1
ATOM 8908 C CA . SER B 1 89 ? -32.906 2.996 -16.078 1 82.75 89 SER B CA 1
ATOM 8909 C C . SER B 1 89 ? -34.375 2.746 -16.375 1 82.75 89 SER B C 1
ATOM 8911 O O . SER B 1 89 ? -34.844 3.037 -17.469 1 82.75 89 SER B O 1
ATOM 8913 N N . GLY B 1 90 ? -35.094 2.262 -15.445 1 81.38 90 GLY B N 1
ATOM 8914 C CA . GLY B 1 90 ? -36.5 1.985 -15.648 1 81.38 90 GLY B CA 1
ATOM 8915 C C . GLY B 1 90 ? -36.781 0.552 -16.062 1 81.38 90 GLY B C 1
ATOM 8916 O O . GLY B 1 90 ? -37.938 0.124 -16.109 1 81.38 90 GLY B O 1
ATOM 8917 N N . GLU B 1 91 ? -35.688 -0.198 -16.297 1 82.25 91 GLU B N 1
ATOM 8918 C CA . GLU B 1 91 ? -35.844 -1.6 -16.672 1 82.25 91 GLU B CA 1
ATOM 8919 C C . GLU B 1 91 ? -36.344 -2.43 -15.5 1 82.25 91 GLU B C 1
ATOM 8921 O O . GLU B 1 91 ? -36.125 -2.096 -14.336 1 82.25 91 GLU B O 1
ATOM 8926 N N . LYS B 1 92 ? -37.062 -3.436 -15.852 1 81.62 92 LYS B N 1
ATOM 8927 C CA . LYS B 1 92 ? -37.625 -4.309 -14.82 1 81.62 92 LYS B CA 1
ATOM 8928 C C . LYS B 1 92 ? -36.75 -5.555 -14.633 1 81.62 92 LYS B C 1
ATOM 8930 O O . LYS B 1 92 ? -36.312 -6.168 -15.609 1 81.62 92 LYS B O 1
ATOM 8935 N N . LEU B 1 93 ? -36.344 -5.816 -13.469 1 89.19 93 LEU B N 1
ATOM 8936 C CA . LEU B 1 93 ? -35.531 -6.961 -13.07 1 89.19 93 LEU B CA 1
ATOM 8937 C C . LEU B 1 93 ? -36.094 -7.633 -11.828 1 89.19 93 LEU B C 1
ATOM 8939 O O . LEU B 1 93 ? -36.625 -6.957 -10.938 1 89.19 93 LEU B O 1
ATOM 8943 N N . GLU B 1 94 ? -36.219 -8.93 -11.867 1 91.38 94 GLU B N 1
ATOM 8944 C CA . GLU B 1 94 ? -36.688 -9.68 -10.711 1 91.38 94 GLU B CA 1
ATOM 8945 C C . GLU B 1 94 ? -35.562 -10.562 -10.141 1 91.38 94 GLU B C 1
ATOM 8947 O O . GLU B 1 94 ? -34.906 -11.289 -10.883 1 91.38 94 GLU B O 1
ATOM 8952 N N . LEU B 1 95 ? -35.375 -10.469 -8.875 1 90.56 95 LEU B N 1
ATOM 8953 C CA . LEU B 1 95 ? -34.375 -11.273 -8.203 1 90.56 95 LEU B CA 1
ATOM 8954 C C . LEU B 1 95 ? -35 -12.383 -7.371 1 90.56 95 LEU B C 1
ATOM 8956 O O . LEU B 1 95 ? -36.125 -12.211 -6.859 1 90.56 95 LEU B O 1
ATOM 8960 N N . GLN B 1 96 ? -34.344 -13.516 -7.375 1 88.31 96 GLN B N 1
ATOM 8961 C CA . GLN B 1 96 ? -34.719 -14.602 -6.469 1 88.31 96 GLN B CA 1
ATOM 8962 C C . GLN B 1 96 ? -33.844 -14.586 -5.219 1 88.31 96 GLN B C 1
ATOM 8964 O O . GLN B 1 96 ? -32.688 -14.977 -5.262 1 88.31 96 GLN B O 1
ATOM 8969 N N . LEU B 1 97 ? -34.5 -14.156 -4.145 1 88.38 97 LEU B N 1
ATOM 8970 C CA . LEU B 1 97 ? -33.688 -13.922 -2.957 1 88.38 97 LEU B CA 1
ATOM 8971 C C . LEU B 1 97 ? -34.062 -14.914 -1.852 1 88.38 97 LEU B C 1
ATOM 8973 O O . LEU B 1 97 ? -35.188 -15.359 -1.753 1 88.38 97 LEU B O 1
ATOM 8977 N N . ASN B 1 98 ? -33 -15.281 -1.147 1 84.25 98 ASN B N 1
ATOM 8978 C CA . ASN B 1 98 ? -33.156 -15.969 0.13 1 84.25 98 ASN B CA 1
ATOM 8979 C C . ASN B 1 98 ? -33.125 -14.992 1.302 1 84.25 98 ASN B C 1
ATOM 8981 O O . ASN B 1 98 ? -32.375 -14.016 1.287 1 84.25 98 ASN B O 1
ATOM 8985 N N . PRO B 1 99 ? -34.031 -15.195 2.252 1 83 99 PRO B N 1
ATOM 8986 C CA . PRO B 1 99 ? -34.031 -14.289 3.4 1 83 99 PRO B CA 1
ATOM 8987 C C . PRO B 1 99 ? -32.688 -14.156 4.059 1 83 99 PRO B C 1
ATOM 8989 O O . PRO B 1 99 ? -32.375 -13.125 4.672 1 83 99 PRO B O 1
ATOM 8992 N N . GLY B 1 100 ? -31.859 -15.086 3.895 1 79.94 100 GLY B N 1
ATOM 8993 C CA . GLY B 1 100 ? -30.531 -15.07 4.5 1 79.94 100 GLY B CA 1
ATOM 8994 C C . GLY B 1 100 ? -29.484 -14.391 3.631 1 79.94 100 GLY B C 1
ATOM 8995 O O . GLY B 1 100 ? -28.344 -14.234 4.043 1 79.94 100 GLY B O 1
ATOM 8996 N N . ASP B 1 101 ? -29.906 -13.867 2.496 1 82.81 101 ASP B N 1
ATOM 8997 C CA . ASP B 1 101 ? -28.953 -13.188 1.62 1 82.81 101 ASP B CA 1
ATOM 8998 C C . ASP B 1 101 ? -28.531 -11.836 2.199 1 82.81 101 ASP B C 1
ATOM 9000 O O . ASP B 1 101 ? -29.359 -11.125 2.775 1 82.81 101 ASP B O 1
ATOM 9004 N N . SER B 1 102 ? -27.219 -11.547 2.086 1 82.56 102 SER B N 1
ATOM 9005 C CA . SER B 1 102 ? -26.734 -10.219 2.461 1 82.56 102 SER B CA 1
ATOM 9006 C C . SER B 1 102 ? -27 -9.203 1.354 1 82.56 102 SER B C 1
ATOM 9008 O O . SER B 1 102 ? -27.203 -9.578 0.197 1 82.56 102 SER B O 1
ATOM 9010 N N . VAL B 1 103 ? -27.031 -7.996 1.737 1 88.88 103 VAL B N 1
ATOM 9011 C CA . VAL B 1 103 ? -27.219 -6.93 0.755 1 88.88 103 VAL B CA 1
ATOM 9012 C C . VAL B 1 103 ? -26.047 -6.93 -0.223 1 88.88 103 VAL B C 1
ATOM 9014 O O . VAL B 1 103 ? -26.219 -6.617 -1.404 1 88.88 103 VAL B O 1
ATOM 9017 N N . MET B 1 104 ? -24.922 -7.297 0.257 1 85.12 104 MET B N 1
ATOM 9018 C CA . MET B 1 104 ? -23.766 -7.395 -0.623 1 85.12 104 MET B CA 1
ATOM 9019 C C . MET B 1 104 ? -24 -8.438 -1.711 1 85.12 104 MET B C 1
ATOM 9021 O O . MET B 1 104 ? -23.562 -8.266 -2.848 1 85.12 104 MET B O 1
ATOM 9025 N N . ASP B 1 105 ? -24.672 -9.461 -1.387 1 82.75 105 ASP B N 1
ATOM 9026 C CA . ASP B 1 105 ? -25.016 -10.492 -2.361 1 82.75 105 ASP B CA 1
ATOM 9027 C C . ASP B 1 105 ? -25.953 -9.945 -3.434 1 82.75 105 ASP B C 1
ATOM 9029 O O . ASP B 1 105 ? -25.797 -10.25 -4.617 1 82.75 105 ASP B O 1
ATOM 9033 N N . ILE B 1 106 ? -26.812 -9.258 -2.943 1 88.75 106 ILE B N 1
ATOM 9034 C CA . ILE B 1 106 ? -27.766 -8.648 -3.863 1 88.75 106 ILE B CA 1
ATOM 9035 C C . ILE B 1 106 ? -27.031 -7.73 -4.84 1 88.75 106 ILE B C 1
ATOM 9037 O O . ILE B 1 106 ? -27.312 -7.746 -6.039 1 88.75 106 ILE B O 1
ATOM 9041 N N . ARG B 1 107 ? -26.172 -6.949 -4.289 1 90.75 107 ARG B N 1
ATOM 9042 C CA . ARG B 1 107 ? -25.406 -6.039 -5.133 1 90.75 107 ARG B CA 1
ATOM 9043 C C . ARG B 1 107 ? -24.578 -6.805 -6.164 1 90.75 107 ARG B C 1
ATOM 9045 O O . ARG B 1 107 ? -24.422 -6.355 -7.301 1 90.75 107 ARG B O 1
ATOM 9052 N N . GLN B 1 108 ? -24.047 -7.902 -5.758 1 86.12 108 GLN B N 1
ATOM 9053 C CA . GLN B 1 108 ? -23.281 -8.727 -6.691 1 86.12 108 GLN B CA 1
ATOM 9054 C C . GLN B 1 108 ? -24.172 -9.258 -7.809 1 86.12 108 GLN B C 1
ATOM 9056 O O . GLN B 1 108 ? -23.766 -9.297 -8.969 1 86.12 108 GLN B O 1
ATOM 9061 N N . PHE B 1 109 ? -25.359 -9.641 -7.449 1 85.88 109 PHE B N 1
ATOM 9062 C CA . PHE B 1 109 ? -26.312 -10.109 -8.445 1 85.88 109 PHE B CA 1
ATOM 9063 C C . PHE B 1 109 ? -26.641 -9 -9.438 1 85.88 109 PHE B C 1
ATOM 9065 O O . PHE B 1 109 ? -26.719 -9.25 -10.648 1 85.88 109 PHE B O 1
ATOM 9072 N N . LEU B 1 110 ? -26.781 -7.93 -8.891 1 90.69 110 LEU B N 1
ATOM 9073 C CA . LEU B 1 110 ? -27.141 -6.797 -9.734 1 90.69 110 LEU B CA 1
ATOM 9074 C C . LEU B 1 110 ? -25.969 -6.406 -10.633 1 90.69 110 LEU B C 1
ATOM 9076 O O . LEU B 1 110 ? -26.188 -5.945 -11.758 1 90.69 110 LEU B O 1
ATOM 9080 N N . LEU B 1 111 ? -24.766 -6.574 -10.164 1 89.06 111 LEU B N 1
ATOM 9081 C CA . LEU B 1 111 ? -23.578 -6.266 -10.945 1 89.06 111 LEU B CA 1
ATOM 9082 C C . LEU B 1 111 ? -23.406 -7.262 -12.086 1 89.06 111 LEU B C 1
ATOM 9084 O O . LEU B 1 111 ? -22.812 -6.93 -13.117 1 89.06 111 LEU B O 1
ATOM 9088 N N . ASP B 1 112 ? -23.969 -8.406 -11.992 1 83.56 112 ASP B N 1
ATOM 9089 C CA . ASP B 1 112 ? -23.812 -9.469 -12.992 1 83.56 112 ASP B CA 1
ATOM 9090 C C . ASP B 1 112 ? -24.953 -9.438 -14 1 83.56 112 ASP B C 1
ATOM 9092 O O . ASP B 1 112 ? -24.828 -10.008 -15.094 1 83.56 112 ASP B O 1
ATOM 9096 N N . ALA B 1 113 ? -26 -8.766 -13.586 1 85.56 113 ALA B N 1
ATOM 9097 C CA . ALA B 1 113 ? -27.156 -8.68 -14.477 1 85.56 113 ALA B CA 1
ATOM 9098 C C . ALA B 1 113 ? -26.906 -7.664 -15.594 1 85.56 113 ALA B C 1
ATOM 9100 O O . ALA B 1 113 ? -26.469 -6.539 -15.336 1 85.56 113 ALA B O 1
ATOM 9101 N N . PRO B 1 114 ? -27.141 -8.055 -16.859 1 84.75 114 PRO B N 1
ATOM 9102 C CA . PRO B 1 114 ? -26.891 -7.156 -17.984 1 84.75 114 PRO B CA 1
ATOM 9103 C C . PRO B 1 114 ? -27.688 -5.855 -17.875 1 84.75 114 PRO B C 1
ATOM 9105 O O . PRO B 1 114 ? -27.25 -4.816 -18.375 1 84.75 114 PRO B O 1
ATOM 9108 N N . GLU B 1 115 ? -28.828 -5.875 -17.188 1 87.06 115 GLU B N 1
ATOM 9109 C CA . GLU B 1 115 ? -29.688 -4.695 -17.078 1 87.06 115 GLU B CA 1
ATOM 9110 C C . GLU B 1 115 ? -29.094 -3.658 -16.125 1 87.06 115 GLU B C 1
ATOM 9112 O O . GLU B 1 115 ? -29.344 -2.459 -16.281 1 87.06 115 GLU B O 1
ATOM 9117 N N . THR B 1 116 ? -28.281 -4.152 -15.219 1 92.62 116 THR B N 1
ATOM 9118 C CA . THR B 1 116 ? -27.844 -3.248 -14.156 1 92.62 116 THR B CA 1
ATOM 9119 C C . THR B 1 116 ? -26.328 -3.279 -14 1 92.62 116 THR B C 1
ATOM 9121 O O . THR B 1 116 ? -25.781 -2.617 -13.117 1 92.62 116 THR B O 1
ATOM 9124 N N . CYS B 1 117 ? -25.609 -3.922 -14.867 1 91.12 117 CYS B N 1
ATOM 9125 C CA . CYS B 1 117 ? -24.188 -4.238 -14.688 1 91.12 117 CYS B CA 1
ATOM 9126 C C . CYS B 1 117 ? -23.344 -2.971 -14.688 1 91.12 117 CYS B C 1
ATOM 9128 O O . CYS B 1 117 ? -22.219 -2.969 -14.195 1 91.12 117 CYS B O 1
ATOM 9130 N N . TYR B 1 118 ? -23.859 -1.863 -15.234 1 93.88 118 TYR B N 1
ATOM 9131 C CA . TYR B 1 118 ? -23.016 -0.677 -15.32 1 93.88 118 TYR B CA 1
ATOM 9132 C C . TYR B 1 118 ? -23.406 0.349 -14.266 1 93.88 118 TYR B C 1
ATOM 9134 O O . TYR B 1 118 ? -22.844 1.449 -14.219 1 93.88 118 TYR B O 1
ATOM 9142 N N . PHE B 1 119 ? -24.328 -0.015 -13.344 1 94.75 119 PHE B N 1
ATOM 9143 C CA . PHE B 1 119 ? -24.625 0.814 -12.18 1 94.75 119 PHE B CA 1
ATOM 9144 C C . PHE B 1 119 ? -23.734 0.426 -11 1 94.75 119 PHE B C 1
ATOM 9146 O O . PHE B 1 119 ? -23.875 -0.671 -10.453 1 94.75 119 PHE B O 1
ATOM 9153 N N . THR B 1 120 ? -22.859 1.311 -10.609 1 94.06 120 THR B N 1
ATOM 9154 C CA . THR B 1 120 ? -21.906 0.963 -9.57 1 94.06 120 THR B CA 1
ATOM 9155 C C . THR B 1 120 ? -22.156 1.77 -8.305 1 94.06 120 THR B C 1
ATOM 9157 O O . THR B 1 120 ? -21.703 1.395 -7.219 1 94.06 120 THR B O 1
ATOM 9160 N N . CYS B 1 121 ? -22.797 2.943 -8.398 1 93.94 121 CYS B N 1
ATOM 9161 C CA . CYS B 1 121 ? -23 3.822 -7.254 1 93.94 121 CYS B CA 1
ATOM 9162 C C . CYS B 1 121 ? -24.484 4.109 -7.047 1 93.94 121 CYS B C 1
ATOM 9164 O O . CYS B 1 121 ? -25.047 5.004 -7.688 1 93.94 121 CYS B O 1
ATOM 9166 N N . TYR B 1 122 ? -25.109 3.398 -6.137 1 94.5 122 TYR B N 1
ATOM 9167 C CA . TYR B 1 122 ? -26.531 3.543 -5.875 1 94.5 122 TYR B CA 1
ATOM 9168 C C . TYR B 1 122 ? -26.875 3.07 -4.469 1 94.5 122 TYR B C 1
ATOM 9170 O O . TYR B 1 122 ? -26.094 2.367 -3.83 1 94.5 122 TYR B O 1
ATOM 9178 N N . ASP B 1 123 ? -28 3.592 -4.008 1 93.12 123 ASP B N 1
ATOM 9179 C CA . ASP B 1 123 ? -28.594 3.098 -2.771 1 93.12 123 ASP B CA 1
ATOM 9180 C C . ASP B 1 123 ? -29.75 2.148 -3.062 1 93.12 123 ASP B C 1
ATOM 9182 O O . ASP B 1 123 ? -30.391 2.246 -4.109 1 93.12 123 ASP B O 1
ATOM 9186 N N . LEU B 1 124 ? -29.891 1.196 -2.168 1 93.31 124 LEU B N 1
ATOM 9187 C CA . LEU B 1 124 ? -31 0.257 -2.295 1 93.31 124 LEU B CA 1
ATOM 9188 C C . LEU B 1 124 ? -32.062 0.533 -1.244 1 93.31 124 LEU B C 1
ATOM 9190 O O . LEU B 1 124 ? -31.781 0.583 -0.048 1 93.31 124 LEU B O 1
ATOM 9194 N N . LEU B 1 125 ? -33.281 0.715 -1.773 1 94.31 125 LEU B N 1
ATOM 9195 C CA . LEU B 1 125 ? -34.438 0.922 -0.897 1 94.31 125 LEU B CA 1
ATOM 9196 C C . LEU B 1 125 ? -35.375 -0.271 -0.953 1 94.31 125 LEU B C 1
ATOM 9198 O O . LEU B 1 125 ? -35.688 -0.767 -2.037 1 94.31 125 LEU B O 1
ATOM 9202 N N . LEU B 1 126 ? -35.688 -0.773 0.189 1 93 126 LEU B N 1
ATOM 9203 C CA . LEU B 1 126 ? -36.656 -1.861 0.279 1 93 126 LEU B CA 1
ATOM 9204 C C . LEU B 1 126 ? -38.031 -1.332 0.653 1 93 126 LEU B C 1
ATOM 9206 O O . LEU B 1 126 ? -38.219 -0.741 1.721 1 93 126 LEU B O 1
ATOM 9210 N N . HIS B 1 127 ? -38.875 -1.5 -0.292 1 92.69 127 HIS B N 1
ATOM 9211 C CA . HIS B 1 127 ? -40.281 -1.137 -0.044 1 92.69 127 HIS B CA 1
ATOM 9212 C C . HIS B 1 127 ? -41.094 -2.336 0.448 1 92.69 127 HIS B C 1
ATOM 9214 O O . HIS B 1 127 ? -41.094 -3.389 -0.191 1 92.69 127 HIS B O 1
ATOM 9220 N N . ILE B 1 128 ? -41.656 -2.141 1.646 1 89 128 ILE B N 1
ATOM 9221 C CA . ILE B 1 128 ? -42.438 -3.242 2.205 1 89 128 ILE B CA 1
ATOM 9222 C C . ILE B 1 128 ? -43.938 -2.969 2.021 1 89 128 ILE B C 1
ATOM 9224 O O . ILE B 1 128 ? -44.312 -1.848 1.694 1 89 128 ILE B O 1
ATOM 9228 N N . LYS B 1 129 ? -44.781 -4.031 2.178 1 79.06 129 LYS B N 1
ATOM 9229 C CA . LYS B 1 129 ? -46.219 -3.994 1.93 1 79.06 129 LYS B CA 1
ATOM 9230 C C . LYS B 1 129 ? -46.906 -2.928 2.785 1 79.06 129 LYS B C 1
ATOM 9232 O O . LYS B 1 129 ? -47.844 -2.273 2.336 1 79.06 129 LYS B O 1
ATOM 9237 N N . ASP B 1 130 ? -46.469 -2.68 3.934 1 76.69 130 ASP B N 1
ATOM 9238 C CA . ASP B 1 130 ? -47.094 -1.74 4.852 1 76.69 130 ASP B CA 1
ATOM 9239 C C . ASP B 1 130 ? -46.75 -0.298 4.496 1 76.69 130 ASP B C 1
ATOM 9241 O O . ASP B 1 130 ? -47.125 0.633 5.211 1 76.69 130 ASP B O 1
ATOM 9245 N N . GLY B 1 131 ? -46.094 -0.08 3.373 1 80.06 131 GLY B N 1
ATOM 9246 C CA . GLY B 1 131 ? -45.812 1.263 2.891 1 80.06 131 GLY B CA 1
ATOM 9247 C C . GLY B 1 131 ? -44.531 1.837 3.441 1 80.06 131 GLY B C 1
ATOM 9248 O O . GLY B 1 131 ? -44.125 2.957 3.096 1 80.06 131 GLY B O 1
ATOM 9249 N N . LEU B 1 132 ? -43.906 1.098 4.293 1 86.5 132 LEU B N 1
ATOM 9250 C CA . LEU B 1 132 ? -42.656 1.597 4.867 1 86.5 132 LEU B CA 1
ATOM 9251 C C . LEU B 1 132 ? -41.5 1.324 3.932 1 86.5 132 LEU B C 1
ATOM 9253 O O . LEU B 1 132 ? -41.469 0.316 3.223 1 86.5 132 LEU B O 1
ATOM 9257 N N . THR B 1 133 ? -40.562 2.359 3.791 1 91.94 133 THR B N 1
ATOM 9258 C CA . THR B 1 133 ? -39.344 2.23 2.986 1 91.94 133 THR B CA 1
ATOM 9259 C C . THR B 1 133 ? -38.094 2.162 3.879 1 91.94 133 THR B C 1
ATOM 9261 O O . THR B 1 133 ? -37.938 2.969 4.797 1 91.94 133 THR B O 1
ATOM 9264 N N . HIS B 1 134 ? -37.281 1.151 3.656 1 91.19 134 HIS B N 1
ATOM 9265 C CA . HIS B 1 134 ? -36.062 0.991 4.43 1 91.19 134 HIS B CA 1
ATOM 9266 C C . HIS B 1 134 ? -34.812 1.112 3.543 1 91.19 134 HIS B C 1
ATOM 9268 O O . HIS B 1 134 ? -34.781 0.57 2.436 1 91.19 134 HIS B O 1
ATOM 9274 N N . HIS B 1 135 ? -33.906 1.942 4.004 1 90.25 135 HIS B N 1
ATOM 9275 C CA . HIS B 1 135 ? -32.594 1.994 3.348 1 90.25 135 HIS B CA 1
ATOM 9276 C C . HIS B 1 135 ? -31.75 0.789 3.723 1 90.25 135 HIS B C 1
ATOM 9278 O O . HIS B 1 135 ? -31.516 0.539 4.906 1 90.25 135 HIS B O 1
ATOM 9284 N N . LEU B 1 136 ? -31.297 0.082 2.752 1 89.62 136 LEU B N 1
ATOM 9285 C CA . LEU B 1 136 ? -30.531 -1.135 3.002 1 89.62 136 LEU B CA 1
ATOM 9286 C C . LEU B 1 136 ? -29.031 -0.831 3.08 1 89.62 136 LEU B C 1
ATOM 9288 O O . LEU B 1 136 ? -28.469 -0.235 2.16 1 89.62 136 LEU B O 1
ATOM 9292 N N . GLU B 1 137 ? -28.453 -1.269 4.184 1 85.31 137 GLU B N 1
ATOM 9293 C CA . GLU B 1 137 ? -27 -1.147 4.324 1 85.31 137 GLU B CA 1
ATOM 9294 C C . GLU B 1 137 ? -26.297 -2.42 3.865 1 85.31 137 GLU B C 1
ATOM 9296 O O . GLU B 1 137 ? -26.859 -3.512 3.943 1 85.31 137 GLU B O 1
ATOM 9301 N N . ASP B 1 138 ? -25.062 -2.344 3.475 1 80.38 138 ASP B N 1
ATOM 9302 C CA . ASP B 1 138 ? -24.328 -3.391 2.764 1 80.38 138 ASP B CA 1
ATOM 9303 C C . ASP B 1 138 ? -24.219 -4.648 3.617 1 80.38 138 ASP B C 1
ATOM 9305 O O . ASP B 1 138 ? -24.281 -5.766 3.102 1 80.38 138 ASP B O 1
ATOM 9309 N N . TYR B 1 139 ? -24.141 -4.508 4.914 1 76.94 139 TYR B N 1
ATOM 9310 C CA . TYR B 1 139 ? -23.781 -5.656 5.738 1 76.94 139 TYR B CA 1
ATOM 9311 C C . TYR B 1 139 ? -25.016 -6.238 6.414 1 76.94 139 TYR B C 1
ATOM 9313 O O . TYR B 1 139 ? -24.938 -7.242 7.129 1 76.94 139 TYR B O 1
ATOM 9321 N N . ASN B 1 140 ? -26.203 -5.754 6.012 1 81.75 140 ASN B N 1
ATOM 9322 C CA . ASN B 1 140 ? -27.453 -6.27 6.559 1 81.75 140 ASN B CA 1
ATOM 9323 C C . ASN B 1 140 ? -27.922 -7.512 5.805 1 81.75 140 ASN B C 1
ATOM 9325 O O . ASN B 1 140 ? -27.703 -7.633 4.598 1 81.75 140 ASN B O 1
ATOM 9329 N N . GLU B 1 141 ? -28.422 -8.391 6.629 1 85.19 141 GLU B N 1
ATOM 9330 C CA . GLU B 1 141 ? -29.234 -9.438 6.004 1 85.19 141 GLU B CA 1
ATOM 9331 C C . GLU B 1 141 ? -30.641 -8.953 5.703 1 85.19 141 GLU B C 1
ATOM 9333 O O . GLU B 1 141 ? -31.203 -8.156 6.457 1 85.19 141 GLU B O 1
ATOM 9338 N N . ILE B 1 142 ? -31.172 -9.414 4.672 1 86.31 142 ILE B N 1
ATOM 9339 C CA . ILE B 1 142 ? -32.5 -8.945 4.258 1 86.31 142 ILE B CA 1
ATOM 9340 C C . ILE B 1 142 ? -33.5 -9.25 5.348 1 86.31 142 ILE B C 1
ATOM 9342 O O . ILE B 1 142 ? -34.406 -8.453 5.594 1 86.31 142 ILE B O 1
ATOM 9346 N N . SER B 1 143 ? -33.312 -10.367 6.051 1 85.81 143 SER B N 1
ATOM 9347 C CA . SER B 1 143 ? -34.219 -10.797 7.086 1 85.81 143 SER B CA 1
ATOM 9348 C C . SER B 1 143 ? -34.188 -9.852 8.289 1 85.81 143 SER B C 1
ATOM 9350 O O . SER B 1 143 ? -35.188 -9.758 9.031 1 85.81 143 SER B O 1
ATOM 9352 N N . GLU B 1 144 ? -33 -9.172 8.469 1 85.56 144 GLU B N 1
ATOM 9353 C CA . GLU B 1 144 ? -32.844 -8.242 9.578 1 85.56 144 GLU B CA 1
ATOM 9354 C C . GLU B 1 144 ? -33.656 -6.961 9.352 1 85.56 144 GLU B C 1
ATOM 9356 O O . GLU B 1 144 ? -33.969 -6.258 10.297 1 85.56 144 GLU B O 1
ATOM 9361 N N . VAL B 1 145 ? -33.938 -6.688 8.109 1 86.69 145 VAL B N 1
ATOM 9362 C CA . VAL B 1 145 ? -34.594 -5.426 7.766 1 86.69 145 VAL B CA 1
ATOM 9363 C C . VAL B 1 145 ? -36.094 -5.648 7.555 1 86.69 145 VAL B C 1
ATOM 9365 O O . VAL B 1 145 ? -36.906 -4.867 8.031 1 86.69 145 VAL B O 1
ATOM 9368 N N . ALA B 1 146 ? -36.438 -6.711 6.773 1 84.56 146 ALA B N 1
ATOM 9369 C CA . ALA B 1 146 ? -37.844 -7 6.504 1 84.56 146 ALA B CA 1
ATOM 9370 C C . ALA B 1 146 ? -38.031 -8.477 6.199 1 84.56 146 ALA B C 1
ATOM 9372 O O . ALA B 1 146 ? -37.094 -9.18 5.809 1 84.56 146 ALA B O 1
ATOM 9373 N N . ASP B 1 147 ? -39.188 -8.898 6.469 1 85.88 147 ASP B N 1
ATOM 9374 C CA . ASP B 1 147 ? -39.562 -10.266 6.141 1 85.88 147 ASP B CA 1
ATOM 9375 C C . ASP B 1 147 ? -40.062 -10.367 4.699 1 85.88 147 ASP B C 1
ATOM 9377 O O . ASP B 1 147 ? -41.219 -10.047 4.41 1 85.88 147 ASP B O 1
ATOM 9381 N N . ILE B 1 148 ? -39.344 -10.852 3.828 1 85.69 148 ILE B N 1
ATOM 9382 C CA . ILE B 1 148 ? 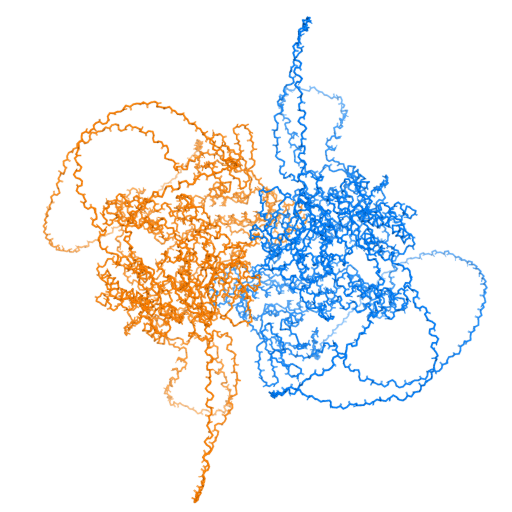-39.656 -10.891 2.404 1 85.69 148 ILE B CA 1
ATOM 9383 C C . ILE B 1 148 ? -40.531 -12.109 2.104 1 85.69 148 ILE B C 1
ATOM 9385 O O . ILE B 1 148 ? -41.062 -12.25 0.994 1 85.69 148 ILE B O 1
ATOM 9389 N N . THR B 1 149 ? -40.656 -13.047 3.117 1 85.75 149 THR B N 1
ATOM 9390 C CA . THR B 1 149 ? -41.438 -14.258 2.92 1 85.75 149 THR B CA 1
ATOM 9391 C C . THR B 1 149 ? -42.938 -13.938 2.779 1 85.75 149 THR B C 1
ATOM 9393 O O . THR B 1 149 ? -43.688 -14.727 2.221 1 85.75 149 THR B O 1
ATOM 9396 N N . ILE B 1 150 ? -43.312 -12.883 3.342 1 82.19 150 ILE B N 1
ATOM 9397 C CA . ILE B 1 150 ? -44.719 -12.492 3.312 1 82.19 150 ILE B CA 1
ATOM 9398 C C . ILE B 1 150 ? -45.094 -12 1.916 1 82.19 150 ILE B C 1
ATOM 9400 O O . ILE B 1 150 ? -46.281 -11.977 1.548 1 82.19 150 ILE B O 1
ATOM 9404 N N . GLY B 1 151 ? -44.312 -11.773 1.048 1 81.25 151 GLY B N 1
ATOM 9405 C CA . GLY B 1 151 ? -44.562 -11.281 -0.293 1 81.25 151 GLY B CA 1
ATOM 9406 C C . GLY B 1 151 ? -44.875 -9.797 -0.328 1 81.25 151 GLY B C 1
ATOM 9407 O O . GLY B 1 151 ? -45.062 -9.164 0.719 1 81.25 151 GLY B O 1
ATOM 9408 N N . GLY B 1 152 ? -44.812 -9.148 -1.518 1 83.19 152 GLY B N 1
ATOM 9409 C CA . GLY B 1 152 ? -45.156 -7.75 -1.716 1 83.19 152 GLY B CA 1
ATOM 9410 C C . GLY B 1 152 ? -43.969 -6.82 -1.528 1 83.19 152 GLY B C 1
ATOM 9411 O O . GLY B 1 152 ? -44.156 -5.605 -1.405 1 83.19 152 GLY B O 1
ATOM 9412 N N . CYS B 1 153 ? -42.875 -7.305 -1.329 1 90.12 153 CYS B N 1
ATOM 9413 C CA . CYS B 1 153 ? -41.688 -6.48 -1.174 1 90.12 153 CYS B CA 1
ATOM 9414 C C . CYS B 1 153 ? -41.062 -6.168 -2.527 1 90.12 153 CYS B C 1
ATOM 9416 O O . CYS B 1 153 ? -41.188 -6.953 -3.469 1 90.12 153 CYS B O 1
ATOM 9418 N N . SER B 1 154 ? -40.594 -4.945 -2.654 1 92.25 154 SER B N 1
ATOM 9419 C CA . SER B 1 154 ? -39.875 -4.57 -3.865 1 92.25 154 SER B CA 1
ATOM 9420 C C . SER B 1 154 ? -38.594 -3.766 -3.533 1 92.25 154 SER B C 1
ATOM 9422 O O . SER B 1 154 ? -38.531 -3.123 -2.484 1 92.25 154 SER B O 1
ATOM 9424 N N . LEU B 1 155 ? -37.656 -3.883 -4.391 1 93.5 155 LEU B N 1
ATOM 9425 C CA . LEU B 1 155 ? -36.406 -3.141 -4.25 1 93.5 155 LEU B CA 1
ATOM 9426 C C . LEU B 1 155 ? -36.312 -1.998 -5.254 1 93.5 155 LEU B C 1
ATOM 9428 O O . LEU B 1 155 ? -36.844 -2.113 -6.371 1 93.5 155 LEU B O 1
ATOM 9432 N N . GLU B 1 156 ? -35.75 -0.916 -4.82 1 93.25 156 GLU B N 1
ATOM 9433 C CA . GLU B 1 156 ? -35.562 0.234 -5.699 1 93.25 156 GLU B CA 1
ATOM 9434 C C . GLU B 1 156 ? -34.125 0.708 -5.664 1 93.25 156 GLU B C 1
ATOM 9436 O O . GLU B 1 156 ? -33.562 0.928 -4.59 1 93.25 156 GLU B O 1
ATOM 9441 N N . MET B 1 157 ? -33.531 0.864 -6.863 1 94.56 157 MET B N 1
ATOM 9442 C CA . MET B 1 157 ? -32.188 1.45 -6.992 1 94.56 157 MET B CA 1
ATOM 9443 C C . MET B 1 157 ? -32.281 2.965 -7.156 1 94.56 157 MET B C 1
ATOM 9445 O O . MET B 1 157 ? -32.906 3.455 -8.078 1 94.56 157 MET B O 1
ATOM 9449 N N . VAL B 1 158 ? -31.672 3.725 -6.242 1 93.44 158 VAL B N 1
ATOM 9450 C CA . VAL B 1 158 ? -31.641 5.18 -6.312 1 93.44 158 VAL B CA 1
ATOM 9451 C C . VAL B 1 158 ? -30.188 5.652 -6.449 1 93.44 158 VAL B C 1
ATOM 9453 O O . VAL B 1 158 ? -29.312 5.176 -5.738 1 93.44 158 VAL B O 1
ATOM 9456 N N . ALA B 1 159 ? -30 6.617 -7.336 1 93.31 159 ALA B N 1
ATOM 9457 C CA . ALA B 1 159 ? -28.656 7.109 -7.578 1 93.31 159 ALA B CA 1
ATOM 9458 C C . ALA B 1 159 ? -28.047 7.699 -6.305 1 93.31 159 ALA B C 1
ATOM 9460 O O . ALA B 1 159 ? -28.719 8.438 -5.578 1 93.31 159 ALA B O 1
ATOM 9461 N N . ALA B 1 160 ? -26.859 7.336 -5.961 1 94.06 160 ALA B N 1
ATOM 9462 C CA . ALA B 1 160 ? -26.109 7.871 -4.828 1 94.06 160 ALA B CA 1
ATOM 9463 C C . ALA B 1 160 ? -25.016 8.828 -5.297 1 94.06 160 ALA B C 1
ATOM 9465 O O . ALA B 1 160 ? -24.734 8.922 -6.492 1 94.06 160 ALA B O 1
ATOM 9466 N N . LEU B 1 161 ? -24.453 9.547 -4.383 1 94.88 161 LEU B N 1
ATOM 9467 C CA . LEU B 1 161 ? -23.406 10.508 -4.711 1 94.88 161 LEU B CA 1
ATOM 9468 C C . LEU B 1 161 ? -22.078 9.805 -4.914 1 94.88 161 LEU B C 1
ATOM 9470 O O . LEU B 1 161 ? -21.75 8.859 -4.191 1 94.88 161 LEU B O 1
ATOM 9474 N N . TYR B 1 162 ? -21.328 10.242 -5.922 1 95.69 162 TYR B N 1
ATOM 9475 C CA . TYR B 1 162 ? -19.984 9.727 -6.176 1 95.69 162 TYR B CA 1
ATOM 9476 C C . TYR B 1 162 ? -18.969 10.391 -5.266 1 95.69 162 TYR B C 1
ATOM 9478 O O . TYR B 1 162 ? -19.141 11.547 -4.863 1 95.69 162 TYR B O 1
ATOM 9486 N N . ASP B 1 163 ? -18 9.703 -4.883 1 92.75 163 ASP B N 1
ATOM 9487 C CA . ASP B 1 163 ? -16.766 10.211 -4.297 1 92.75 163 ASP B CA 1
ATOM 9488 C C . ASP B 1 163 ? -15.555 9.828 -5.145 1 92.75 163 ASP B C 1
ATOM 9490 O O . ASP B 1 163 ? -15.711 9.289 -6.242 1 92.75 163 ASP B O 1
ATOM 9494 N N . ASP B 1 164 ? -14.359 10.172 -4.715 1 90.56 164 ASP B N 1
ATOM 9495 C CA . ASP B 1 164 ? -13.164 9.914 -5.508 1 90.56 164 ASP B CA 1
ATOM 9496 C C . ASP B 1 164 ? -12.977 8.414 -5.754 1 90.56 164 ASP B C 1
ATOM 9498 O O . ASP B 1 164 ? -12.531 8.008 -6.832 1 90.56 164 ASP B O 1
ATOM 9502 N N . ARG B 1 165 ? -13.25 7.625 -4.84 1 88.69 165 ARG B N 1
ATOM 9503 C CA . ARG B 1 165 ? -13.078 6.18 -4.945 1 88.69 165 ARG B CA 1
ATOM 9504 C C . ARG B 1 165 ? -14.141 5.562 -5.836 1 88.69 165 ARG B C 1
ATOM 9506 O O . ARG B 1 165 ? -13.828 4.809 -6.762 1 88.69 165 ARG B O 1
ATOM 9513 N N . SER B 1 166 ? -15.367 5.844 -5.57 1 92.69 166 SER B N 1
ATOM 9514 C CA . SER B 1 166 ? -16.469 5.211 -6.277 1 92.69 166 SER B CA 1
ATOM 9515 C C . SER B 1 166 ? -16.516 5.633 -7.742 1 92.69 166 SER B C 1
ATOM 9517 O O . SER B 1 166 ? -16.891 4.844 -8.617 1 92.69 166 SER B O 1
ATOM 9519 N N . ILE B 1 167 ? -16.188 6.852 -8.055 1 95.06 167 ILE B N 1
ATOM 9520 C CA . ILE B 1 167 ? -16.266 7.305 -9.438 1 95.06 167 ILE B CA 1
ATOM 9521 C C . ILE B 1 167 ? -15.18 6.613 -10.266 1 95.06 167 ILE B C 1
ATOM 9523 O O . ILE B 1 167 ? -15.383 6.309 -11.445 1 95.06 167 ILE B O 1
ATOM 9527 N N . ARG B 1 168 ? -14.023 6.477 -9.711 1 92.19 168 ARG B N 1
ATOM 9528 C CA . ARG B 1 168 ? -12.953 5.762 -10.398 1 92.19 168 ARG B CA 1
ATOM 9529 C C . ARG B 1 168 ? -13.312 4.293 -10.594 1 92.19 168 ARG B C 1
ATOM 9531 O O . ARG B 1 168 ? -13.039 3.715 -11.648 1 92.19 168 ARG B O 1
ATOM 9538 N N . ALA B 1 169 ? -13.875 3.707 -9.531 1 90.88 169 ALA B N 1
ATOM 9539 C CA . ALA B 1 169 ? -14.367 2.34 -9.664 1 90.88 169 ALA B CA 1
ATOM 9540 C C . ALA B 1 169 ? -15.398 2.24 -10.789 1 90.88 169 ALA B C 1
ATOM 9542 O O . ALA B 1 169 ? -15.438 1.247 -11.516 1 90.88 169 ALA B O 1
ATOM 9543 N N . HIS B 1 170 ? -16.219 3.234 -10.867 1 95.44 170 HIS B N 1
ATOM 9544 C CA . HIS B 1 170 ? -17.234 3.289 -11.906 1 95.44 170 HIS B CA 1
ATOM 9545 C C . HIS B 1 170 ? -16.594 3.324 -13.297 1 95.44 170 HIS B C 1
ATOM 9547 O O . HIS B 1 170 ? -17.047 2.617 -14.203 1 95.44 170 HIS B O 1
ATOM 9553 N N . VAL B 1 171 ? -15.609 4.117 -13.469 1 95.44 171 VAL B N 1
ATOM 9554 C CA . VAL B 1 171 ? -14.914 4.238 -14.75 1 95.44 171 VAL B CA 1
ATOM 9555 C C . VAL B 1 171 ? -14.234 2.914 -15.094 1 95.44 171 VAL B C 1
ATOM 9557 O O . VAL B 1 171 ? -14.312 2.447 -16.234 1 95.44 171 VAL B O 1
ATOM 9560 N N . HIS B 1 172 ? -13.594 2.297 -14.141 1 91.31 172 HIS B N 1
ATOM 9561 C CA . HIS B 1 172 ? -12.93 1.019 -14.367 1 91.31 172 HIS B CA 1
ATOM 9562 C C . HIS B 1 172 ? -13.93 -0.065 -14.75 1 91.31 172 HIS B C 1
ATOM 9564 O O . HIS B 1 172 ? -13.672 -0.875 -15.641 1 91.31 172 HIS B O 1
ATOM 9570 N N . ARG B 1 173 ? -14.992 -0.087 -14.031 1 92.69 173 ARG B N 1
ATOM 9571 C CA . ARG B 1 173 ? -16.047 -1.044 -14.359 1 92.69 173 ARG B CA 1
ATOM 9572 C C . ARG B 1 173 ? -16.547 -0.843 -15.789 1 92.69 173 ARG B C 1
ATOM 9574 O O . ARG B 1 173 ? -16.781 -1.812 -16.516 1 92.69 173 ARG B O 1
ATOM 9581 N N . THR B 1 174 ? -16.75 0.361 -16.141 1 95.06 174 THR B N 1
ATOM 9582 C CA . THR B 1 174 ? -17.188 0.672 -17.5 1 95.06 174 THR B CA 1
ATOM 9583 C C . THR B 1 174 ? -16.188 0.169 -18.531 1 95.06 174 THR B C 1
ATOM 9585 O O . THR B 1 174 ? -16.562 -0.463 -19.516 1 95.06 174 THR B O 1
ATOM 9588 N N . ARG B 1 175 ? -14.953 0.399 -18.281 1 91.88 175 ARG B N 1
ATOM 9589 C CA . ARG B 1 175 ? -13.898 -0.061 -19.188 1 91.88 175 ARG B CA 1
ATOM 9590 C C . ARG B 1 175 ? -13.875 -1.584 -19.266 1 91.88 175 ARG B C 1
ATOM 9592 O O . ARG B 1 175 ? -13.703 -2.152 -20.344 1 91.88 175 ARG B O 1
ATOM 9599 N N . ASP B 1 176 ? -14.055 -2.188 -18.188 1 87.56 176 ASP B N 1
ATOM 9600 C CA . ASP B 1 176 ? -14.055 -3.646 -18.125 1 87.56 176 ASP B CA 1
ATOM 9601 C C . ASP B 1 176 ? -15.203 -4.234 -18.938 1 87.56 176 ASP B C 1
ATOM 9603 O O . ASP B 1 176 ? -15.039 -5.27 -19.578 1 87.56 176 ASP B O 1
ATOM 9607 N N . LEU B 1 177 ? -16.297 -3.598 -18.812 1 88.44 177 LEU B N 1
ATOM 9608 C CA . LEU B 1 177 ? -17.484 -4.066 -19.516 1 88.44 177 LEU B CA 1
ATOM 9609 C C . LEU B 1 177 ? -17.281 -3.949 -21.031 1 88.44 177 LEU B C 1
ATOM 9611 O O . LEU B 1 177 ? -17.844 -4.746 -21.797 1 88.44 177 LEU B O 1
ATOM 9615 N N . LEU B 1 178 ? -16.469 -2.984 -21.359 1 89 178 LEU B N 1
ATOM 9616 C CA . LEU B 1 178 ? -16.281 -2.725 -22.781 1 89 178 LEU B CA 1
ATOM 9617 C C . LEU B 1 178 ? -15.117 -3.537 -23.328 1 89 178 LEU B C 1
ATOM 9619 O O . LEU B 1 178 ? -14.961 -3.656 -24.547 1 89 178 LEU B O 1
ATOM 9623 N N . SER B 1 179 ? -14.242 -3.939 -22.359 1 76.62 179 SER B N 1
ATOM 9624 C CA . SER B 1 179 ? -13.078 -4.703 -22.781 1 76.62 179 SER B CA 1
ATOM 9625 C C . SER B 1 179 ? -13.469 -6.098 -23.266 1 76.62 179 SER B C 1
ATOM 9627 O O . SER B 1 179 ? -14.336 -6.738 -22.656 1 76.62 179 SER B O 1
ATOM 9629 N N . PRO B 1 180 ? -13.086 -6.32 -24.516 1 58.59 180 PRO B N 1
ATOM 9630 C CA . PRO B 1 180 ? -13.414 -7.648 -25.031 1 58.59 180 PRO B CA 1
ATOM 9631 C C . PRO B 1 180 ? -12.758 -8.773 -24.25 1 58.59 180 PRO B C 1
ATOM 9633 O O . PRO B 1 180 ? -11.531 -8.938 -24.297 1 58.59 180 PRO B O 1
ATOM 9636 N N . SER B 1 181 ? -12.609 -8.711 -22.984 1 54.25 181 SER B N 1
ATOM 9637 C CA . SER B 1 181 ? -11.82 -9.75 -22.344 1 54.25 181 SER B CA 1
ATOM 9638 C C . SER B 1 181 ? -12.062 -11.109 -22.984 1 54.25 181 SER B C 1
ATOM 9640 O O . SER B 1 181 ? -13.203 -11.547 -23.125 1 54.25 181 SER B O 1
ATOM 9642 N N . THR B 1 182 ? -11.258 -11.383 -24.016 1 52.06 182 THR B N 1
ATOM 9643 C CA . THR B 1 182 ? -11.227 -12.695 -24.656 1 52.06 182 THR B CA 1
ATOM 9644 C C . THR B 1 182 ? -11.312 -13.812 -23.625 1 52.06 182 THR B C 1
ATOM 9646 O O . THR B 1 182 ? -10.398 -13.984 -22.812 1 52.06 182 THR B O 1
ATOM 9649 N N . LEU B 1 183 ? -12.461 -13.961 -23.109 1 52.62 183 LEU B N 1
ATOM 9650 C CA . LEU B 1 183 ? -12.633 -15.195 -22.344 1 52.62 183 LEU B CA 1
ATOM 9651 C C . LEU B 1 183 ? -11.945 -16.359 -23.031 1 52.62 183 LEU B C 1
ATOM 9653 O O . LEU B 1 183 ? -12.055 -16.516 -24.25 1 52.62 183 LEU B O 1
ATOM 9657 N N . ASP B 1 184 ? -10.789 -16.812 -22.641 1 55.03 184 ASP B N 1
ATOM 9658 C CA . ASP B 1 184 ? -9.992 -17.969 -23.047 1 55.03 184 ASP B CA 1
ATOM 9659 C C . ASP B 1 184 ? -10.883 -19.141 -23.469 1 55.03 184 ASP B C 1
ATOM 9661 O O . ASP B 1 184 ? -11.594 -19.719 -22.641 1 55.03 184 ASP B O 1
ATOM 9665 N N . ALA B 1 185 ? -11.453 -18.984 -24.688 1 58.53 185 ALA B N 1
ATOM 9666 C CA . ALA B 1 185 ? -12.109 -20.219 -25.125 1 58.53 185 ALA B CA 1
ATOM 9667 C C . ALA B 1 185 ? -11.078 -21.281 -25.516 1 58.53 185 ALA B C 1
ATOM 9669 O O . ALA B 1 185 ? -10.086 -20.969 -26.172 1 58.53 185 ALA B O 1
ATOM 9670 N N . SER B 1 186 ? -11.094 -22.375 -24.844 1 61.59 186 SER B N 1
ATOM 9671 C CA . SER B 1 186 ? -10.242 -23.5 -25.234 1 61.59 186 SER B CA 1
ATOM 9672 C C . SER B 1 186 ? -10.414 -23.828 -26.703 1 61.59 186 SER B C 1
ATOM 9674 O O . SER B 1 186 ? -11.445 -23.516 -27.312 1 61.59 186 SER B O 1
ATOM 9676 N N . LEU B 1 187 ? -9.32 -24.234 -27.344 1 61.78 187 LEU B N 1
ATOM 9677 C CA . LEU B 1 187 ? -9.375 -24.672 -28.734 1 61.78 187 LEU B CA 1
ATOM 9678 C C . LEU B 1 187 ? -10.539 -25.625 -28.953 1 61.78 187 LEU B C 1
ATOM 9680 O O . LEU B 1 187 ? -11.25 -25.516 -29.953 1 61.78 187 LEU B O 1
ATOM 9684 N N . SER B 1 188 ? -10.648 -26.469 -27.953 1 60.53 188 SER B N 1
ATOM 9685 C CA . SER B 1 188 ? -11.719 -27.453 -28.078 1 60.53 188 SER B CA 1
ATOM 9686 C C . SER B 1 188 ? -13.086 -26.797 -28.109 1 60.53 188 SER B C 1
ATOM 9688 O O . SER B 1 188 ? -13.945 -27.156 -28.906 1 60.53 188 SER B O 1
ATOM 9690 N N . THR B 1 189 ? -13.188 -25.844 -27.297 1 62.31 189 THR B N 1
ATOM 9691 C CA . THR B 1 189 ? -14.461 -25.125 -27.25 1 62.31 189 THR B CA 1
ATOM 9692 C C . THR B 1 189 ? -14.695 -24.344 -28.531 1 62.31 189 THR B C 1
ATOM 9694 O O . THR B 1 189 ? -15.812 -24.344 -29.062 1 62.31 189 THR B O 1
ATOM 9697 N N . SER B 1 190 ? -13.648 -23.828 -28.969 1 63.16 190 SER B N 1
ATOM 9698 C CA . SER B 1 190 ? -13.758 -23.047 -30.203 1 63.16 190 SER B CA 1
ATOM 9699 C C . SER B 1 190 ? -14.148 -23.938 -31.375 1 63.16 190 SER B C 1
ATOM 9701 O O . SER B 1 190 ? -14.984 -23.547 -32.188 1 63.16 190 SER B O 1
ATOM 9703 N N . LEU B 1 191 ? -13.555 -25.125 -31.391 1 62.69 191 LEU B N 1
ATOM 9704 C CA . LEU B 1 191 ? -13.844 -26.062 -32.469 1 62.69 191 LEU B CA 1
ATOM 9705 C C . LEU B 1 191 ? -15.266 -26.594 -32.375 1 62.69 191 LEU B C 1
ATOM 9707 O O . LEU B 1 191 ? -15.945 -26.766 -33.375 1 62.69 191 LEU B O 1
ATOM 9711 N N . ALA B 1 192 ? -15.609 -26.812 -31.141 1 61.69 192 ALA B N 1
ATOM 9712 C CA . ALA B 1 192 ? -16.969 -27.297 -30.906 1 61.69 192 ALA B CA 1
ATOM 9713 C C . ALA B 1 192 ? -18 -26.25 -31.344 1 61.69 192 ALA B C 1
ATOM 9715 O O . ALA B 1 192 ? -19 -26.594 -31.984 1 61.69 192 ALA B O 1
ATOM 9716 N N . LEU B 1 193 ? -17.719 -25.047 -31 1 62.66 193 LEU B N 1
ATOM 9717 C CA . LEU B 1 193 ? -18.625 -23.969 -31.359 1 62.66 193 LEU B CA 1
ATOM 9718 C C . LEU B 1 193 ? -18.688 -23.797 -32.875 1 62.66 193 LEU B C 1
ATOM 9720 O O . LEU B 1 193 ? -19.766 -23.547 -33.438 1 62.66 193 LEU B O 1
ATOM 9724 N N . GLN B 1 194 ? -17.578 -23.859 -33.469 1 61.88 194 GLN B N 1
ATOM 9725 C CA . GLN B 1 194 ? -17.531 -23.797 -34.906 1 61.88 194 GLN B CA 1
ATOM 9726 C C . GLN B 1 194 ? -18.344 -24.922 -35.531 1 61.88 194 GLN B C 1
ATOM 9728 O O . GLN B 1 194 ? -19.047 -24.703 -36.531 1 61.88 194 GLN B O 1
ATOM 9733 N N . TYR B 1 195 ? -18.188 -26.031 -34.875 1 60.12 195 TYR B N 1
ATOM 9734 C CA . TYR B 1 195 ? -18.953 -27.188 -35.375 1 60.12 195 TYR B CA 1
ATOM 9735 C C . TYR B 1 195 ? -20.438 -26.953 -35.219 1 60.12 195 TYR B C 1
ATOM 9737 O O . TYR B 1 195 ? -21.219 -27.219 -36.125 1 60.12 195 TYR B O 1
ATOM 9745 N N . GLU B 1 196 ? -20.797 -26.484 -34.062 1 61.94 196 GLU B N 1
ATOM 9746 C CA . GLU B 1 196 ? -22.219 -26.234 -33.781 1 61.94 196 GLU B CA 1
ATOM 9747 C C . GLU B 1 196 ? -22.781 -25.172 -34.719 1 61.94 196 GLU B C 1
ATOM 9749 O O . GLU B 1 196 ? -23.906 -25.312 -35.219 1 61.94 196 GLU B O 1
ATOM 9754 N N . LYS B 1 197 ? -22.062 -24.203 -34.875 1 63.03 197 LYS B N 1
ATOM 9755 C CA . LYS B 1 197 ? -22.5 -23.141 -35.781 1 63.03 197 LYS B CA 1
ATOM 9756 C C . LYS B 1 197 ? -22.672 -23.672 -37.188 1 63.03 197 LYS B C 1
ATOM 9758 O O . LYS B 1 197 ? -23.609 -23.281 -37.875 1 63.03 197 LYS B O 1
ATOM 9763 N N . ALA B 1 198 ? -21.766 -24.469 -37.531 1 59.72 198 ALA B N 1
ATOM 9764 C CA . ALA B 1 198 ? -21.828 -25.094 -38.844 1 59.72 198 ALA B CA 1
ATOM 9765 C C . ALA B 1 198 ? -23.047 -25.984 -38.969 1 59.72 198 ALA B C 1
ATOM 9767 O O . ALA B 1 198 ? -23.703 -26.016 -40.031 1 59.72 198 ALA B O 1
ATOM 9768 N N . GLN B 1 199 ? -23.344 -26.625 -37.875 1 59.19 199 GLN B N 1
ATOM 9769 C CA . GLN B 1 199 ? -24.5 -27.5 -37.875 1 59.19 199 GLN B CA 1
ATOM 9770 C C . GLN B 1 199 ? -25.797 -26.703 -37.906 1 59.19 199 GLN B C 1
ATOM 9772 O O . GLN B 1 199 ? -26.75 -27.094 -38.594 1 59.19 199 GLN B O 1
ATOM 9777 N N . SER B 1 200 ? -25.734 -25.75 -37.062 1 60.28 200 SER B N 1
ATOM 9778 C CA . SER B 1 200 ? -26.938 -24.922 -37.031 1 60.28 200 SER B CA 1
ATOM 9779 C C . SER B 1 200 ? -27.219 -24.281 -38.375 1 60.28 200 SER B C 1
ATOM 9781 O O . SER B 1 200 ? -28.375 -24.172 -38.812 1 60.28 200 SER B O 1
ATOM 9783 N N . LYS B 1 201 ? -26.281 -23.797 -39.031 1 57.22 201 LYS B N 1
ATOM 9784 C CA . LYS B 1 201 ? -26.453 -23.266 -40.375 1 57.22 201 LYS B CA 1
ATOM 9785 C C . LYS B 1 201 ? -26.938 -24.344 -41.344 1 57.22 201 LYS B C 1
ATOM 9787 O O . LYS B 1 201 ? -27.75 -24.078 -42.219 1 57.22 201 LYS B O 1
ATOM 9792 N N . ALA B 1 202 ? -26.469 -25.5 -41.125 1 53.91 202 ALA B N 1
ATOM 9793 C CA . ALA B 1 202 ? -26.891 -26.609 -41.969 1 53.91 202 ALA B CA 1
ATOM 9794 C C . ALA B 1 202 ? -28.359 -26.969 -41.688 1 53.91 202 ALA B C 1
ATOM 9796 O O . ALA B 1 202 ? -29.094 -27.328 -42.625 1 53.91 202 ALA B O 1
ATOM 9797 N N . SER B 1 203 ? -28.719 -26.906 -40.438 1 54.31 203 SER B N 1
ATOM 9798 C CA . SER B 1 203 ? -30.109 -27.219 -40.125 1 54.31 203 SER B CA 1
ATOM 9799 C C . SER B 1 203 ? -31.047 -26.172 -40.688 1 54.31 203 SER B C 1
ATOM 9801 O O . SER B 1 203 ? -32.188 -26.469 -41.031 1 54.31 203 SER B O 1
ATOM 9803 N N . ILE B 1 204 ? -30.703 -24.938 -40.719 1 49.62 204 ILE B N 1
ATOM 9804 C CA . ILE B 1 204 ? -31.562 -23.906 -41.25 1 49.62 204 ILE B CA 1
ATOM 9805 C C . ILE B 1 204 ? -31.625 -24.031 -42.781 1 49.62 204 ILE B C 1
ATOM 9807 O O . ILE B 1 204 ? -32.656 -23.766 -43.406 1 49.62 204 ILE B O 1
ATOM 9811 N N . SER B 1 205 ? -30.547 -24.156 -43.375 1 45.78 205 SER B N 1
ATOM 9812 C CA . SER B 1 205 ? -30.625 -24.172 -44.844 1 45.78 205 SER B CA 1
ATOM 9813 C C . SER B 1 205 ? -31.234 -25.484 -45.344 1 45.78 205 SER B C 1
ATOM 9815 O O . SER B 1 205 ? -31.359 -25.672 -46.562 1 45.78 205 SER B O 1
ATOM 9817 N N . GLY B 1 206 ? -32.281 -26.188 -44.75 1 44.78 206 GLY B N 1
ATOM 9818 C CA . GLY B 1 206 ? -33.031 -27.359 -45.219 1 44.78 206 GLY B CA 1
ATOM 9819 C C . GLY B 1 206 ? -32.125 -28.5 -45.625 1 44.78 206 GLY B C 1
ATOM 9820 O O . GLY B 1 206 ? -32.594 -29.578 -46.031 1 44.78 206 GLY B O 1
ATOM 9821 N N . ASP B 1 207 ? -31.141 -28.266 -46.438 1 40 207 ASP B N 1
ATOM 9822 C CA . ASP B 1 207 ? -30.312 -29.344 -46.969 1 40 207 ASP B CA 1
ATOM 9823 C C . ASP B 1 207 ? -29.656 -30.125 -45.812 1 40 207 ASP B C 1
ATOM 9825 O O . ASP B 1 207 ? -28.938 -29.547 -45 1 40 207 ASP B O 1
ATOM 9829 N N . ALA B 1 208 ? -30.375 -31.094 -45.281 1 40.84 208 ALA B N 1
ATOM 9830 C CA . ALA B 1 208 ? -29.828 -32.125 -44.406 1 40.84 208 ALA B CA 1
ATOM 9831 C C . ALA B 1 208 ? -28.422 -32.531 -44.812 1 40.84 208 ALA B C 1
ATOM 9833 O O . ALA B 1 208 ? -28.25 -33.5 -45.562 1 40.84 208 ALA B O 1
ATOM 9834 N N . ALA B 1 209 ? -27.734 -31.781 -45.594 1 37.28 209 ALA B N 1
ATOM 9835 C CA . ALA B 1 209 ? -26.406 -32.312 -45.875 1 37.28 209 ALA B CA 1
ATOM 9836 C C . ALA B 1 209 ? -25.781 -32.969 -44.656 1 37.28 209 ALA B C 1
ATOM 9838 O O . ALA B 1 209 ? -25.766 -32.344 -43.562 1 37.28 209 ALA B O 1
ATOM 9839 N N . LYS B 1 210 ? -25.953 -34.281 -44.5 1 38.44 210 LYS B N 1
ATOM 9840 C CA . LYS B 1 210 ? -25.109 -35.094 -43.594 1 38.44 210 LYS B CA 1
ATOM 9841 C C . LYS B 1 210 ? -23.781 -34.375 -43.312 1 38.44 210 LYS B C 1
ATOM 9843 O O . LYS B 1 210 ? -23.016 -34.094 -44.25 1 38.44 210 LYS B O 1
ATOM 9848 N N . ILE B 1 211 ? -23.797 -33.438 -42.562 1 37.5 211 ILE B N 1
ATOM 9849 C CA . ILE B 1 211 ? -22.484 -32.938 -42.188 1 37.5 211 ILE B CA 1
ATOM 9850 C C . ILE B 1 211 ? -21.484 -34.094 -42.125 1 37.5 211 ILE B C 1
ATOM 9852 O O . ILE B 1 211 ? -21.609 -34.969 -41.312 1 37.5 211 ILE B O 1
ATOM 9856 N N . GLU B 1 212 ? -21.203 -34.719 -43.312 1 34.5 212 GLU B N 1
ATOM 9857 C CA . GLU B 1 212 ? -20.047 -35.594 -43.281 1 34.5 212 GLU B CA 1
ATOM 9858 C C . GLU B 1 212 ? -19.047 -35.125 -42.219 1 34.5 212 GLU B C 1
ATOM 9860 O O . GLU B 1 212 ? -18.578 -34 -42.25 1 34.5 212 GLU B O 1
ATOM 9865 N N . VAL B 1 213 ? -19.391 -35.5 -40.969 1 37.94 213 VAL B N 1
ATOM 9866 C CA . VAL B 1 213 ? -18.281 -35.344 -40.031 1 37.94 213 VAL B CA 1
ATOM 9867 C C . VAL B 1 213 ? -16.953 -35.406 -40.781 1 37.94 213 VAL B C 1
ATOM 9869 O O . VAL B 1 213 ? -16.688 -36.406 -41.469 1 37.94 213 VAL B O 1
ATOM 9872 N N . PRO B 1 214 ? -16.562 -34.406 -41.438 1 36.16 214 PRO B N 1
ATOM 9873 C CA . PRO B 1 214 ? -15.258 -34.688 -42.031 1 36.16 214 PRO B CA 1
ATOM 9874 C C . PRO B 1 214 ? -14.531 -35.844 -41.375 1 36.16 214 PRO B C 1
ATOM 9876 O O . PRO B 1 214 ? -14.664 -36.031 -40.156 1 36.16 214 PRO B O 1
ATOM 9879 N N . GLU B 1 215 ? -14.578 -37 -41.938 1 33.81 215 GLU B N 1
ATOM 9880 C CA . GLU B 1 215 ? -13.664 -38.031 -41.438 1 33.81 215 GLU B CA 1
ATOM 9881 C C . GLU B 1 215 ? -12.586 -37.406 -40.562 1 33.81 215 GLU B C 1
ATOM 9883 O O . GLU B 1 215 ? -12.125 -36.312 -40.812 1 33.81 215 GLU B O 1
ATOM 9888 N N . LEU B 1 216 ? -12.797 -37.625 -39.25 1 38.03 216 LEU B N 1
ATOM 9889 C CA . LEU B 1 216 ? -11.633 -37.375 -38.406 1 38.03 216 LEU B CA 1
ATOM 9890 C C . LEU B 1 216 ? -10.352 -37.375 -39.25 1 38.03 216 LEU B C 1
ATOM 9892 O O . LEU B 1 216 ? -9.258 -37.594 -38.719 1 38.03 216 LEU B O 1
ATOM 9896 N N . ASP B 1 217 ? -10.445 -37.844 -40.5 1 33.88 217 ASP B N 1
ATOM 9897 C CA . ASP B 1 217 ? -9.242 -37.875 -41.312 1 33.88 217 ASP B CA 1
ATOM 9898 C C . ASP B 1 217 ? -8.445 -36.594 -41.219 1 33.88 217 ASP B C 1
ATOM 9900 O O . ASP B 1 217 ? -8.898 -35.562 -41.719 1 33.88 217 ASP B O 1
ATOM 9904 N N . GLY B 1 218 ? -7.57 -36.469 -40.094 1 37.66 218 GLY B N 1
ATOM 9905 C CA . GLY B 1 218 ? -6.406 -35.875 -39.438 1 37.66 218 GLY B CA 1
ATOM 9906 C C . GLY B 1 218 ? -6.609 -34.438 -39 1 37.66 218 GLY B C 1
ATOM 9907 O O . GLY B 1 218 ? -6.996 -33.594 -39.812 1 37.66 218 GLY B O 1
ATOM 9908 N N . LEU B 1 219 ? -7.59 -34.156 -38.125 1 42.22 219 LEU B N 1
ATOM 9909 C CA . LEU B 1 219 ? -7.465 -32.781 -37.594 1 42.22 219 LEU B CA 1
ATOM 9910 C C . LEU B 1 219 ? -6.121 -32.188 -37.969 1 42.22 219 LEU B C 1
ATOM 9912 O O . LEU B 1 219 ? -5.73 -31.141 -37.438 1 42.22 219 LEU B O 1
ATOM 9916 N N . GLY B 1 220 ? -5.684 -32.844 -39.219 1 42.72 220 GLY B N 1
ATOM 9917 C CA . GLY B 1 220 ? -4.348 -32.406 -39.594 1 42.72 220 GLY B CA 1
ATOM 9918 C C . GLY B 1 220 ? -3.291 -32.75 -38.562 1 42.72 220 GLY B C 1
ATOM 9919 O O . GLY B 1 220 ? -2.143 -32.312 -38.688 1 42.72 220 GLY B O 1
ATOM 9920 N N . PHE B 1 221 ? -3.74 -33.188 -37.406 1 44.81 221 PHE B N 1
ATOM 9921 C CA . PHE B 1 221 ? -2.773 -33.531 -36.375 1 44.81 221 PHE B CA 1
ATOM 9922 C C . PHE B 1 221 ? -2.07 -34.844 -36.688 1 44.81 221 PHE B C 1
ATOM 9924 O O . PHE B 1 221 ? -1.118 -35.219 -36 1 44.81 221 PHE B O 1
ATOM 9931 N N . MET B 1 222 ? -2.771 -35.688 -37.438 1 44.03 222 MET B N 1
ATOM 9932 C CA . MET B 1 222 ? -2.178 -37 -37.625 1 44.03 222 MET B CA 1
ATOM 9933 C C . MET B 1 222 ? -0.889 -36.906 -38.438 1 44.03 222 MET B C 1
ATOM 9935 O O . MET B 1 222 ? 0.013 -37.75 -38.281 1 44.03 222 MET B O 1
ATOM 9939 N N . GLU B 1 223 ? -1.017 -36.375 -39.719 1 41.91 223 GLU B N 1
ATOM 9940 C CA . GLU B 1 223 ? 0.251 -36.375 -40.438 1 41.91 223 GLU B CA 1
ATOM 9941 C C . GLU B 1 223 ? 1.257 -35.438 -39.75 1 41.91 223 GLU B C 1
ATOM 9943 O O . GLU B 1 223 ? 0.886 -34.375 -39.25 1 41.91 223 GLU B O 1
ATOM 9948 N N . ASP B 1 224 ? 2.252 -35.969 -39.156 1 46.62 224 ASP B N 1
ATOM 9949 C CA . ASP B 1 224 ? 3.4 -35.219 -38.688 1 46.62 224 ASP B CA 1
ATOM 9950 C C . ASP B 1 224 ? 3.568 -33.906 -39.5 1 46.62 224 ASP B C 1
ATOM 9952 O O . ASP B 1 224 ? 4.316 -33.875 -40.469 1 46.62 224 ASP B O 1
ATOM 9956 N N . VAL B 1 225 ? 2.449 -33.312 -39.875 1 49.59 225 VAL B N 1
ATOM 9957 C CA . VAL B 1 225 ? 2.793 -32.094 -40.562 1 49.59 225 VAL B CA 1
ATOM 9958 C C . VAL B 1 225 ? 3.883 -31.344 -39.781 1 49.59 225 VAL B C 1
ATOM 9960 O O . VAL B 1 225 ? 3.639 -30.828 -38.688 1 49.59 225 VAL B O 1
ATOM 9963 N N . THR B 1 226 ? 5.055 -31.812 -39.875 1 54.97 226 THR B N 1
ATOM 9964 C CA . THR B 1 226 ? 6.352 -31.5 -39.281 1 54.97 226 THR B CA 1
ATOM 9965 C C . THR B 1 226 ? 6.555 -29.984 -39.188 1 54.97 226 THR B C 1
ATOM 9967 O O . THR B 1 226 ? 6.527 -29.297 -40.219 1 54.97 226 THR B O 1
ATOM 9970 N N . GLY B 1 227 ? 6.523 -29.328 -38.031 1 63.72 227 GLY B N 1
ATOM 9971 C CA . GLY B 1 227 ? 7.016 -28.016 -37.625 1 63.72 227 GLY B CA 1
ATOM 9972 C C . GLY B 1 227 ? 5.941 -26.953 -37.625 1 63.72 227 GLY B C 1
ATOM 9973 O O . GLY B 1 227 ? 6.203 -25.797 -37.281 1 63.72 227 GLY B O 1
ATOM 9974 N N . SER B 1 228 ? 4.664 -27.328 -38.125 1 74.69 228 SER B N 1
ATOM 9975 C CA . SER B 1 228 ? 3.654 -26.281 -38.188 1 74.69 228 SER B CA 1
ATOM 9976 C C . SER B 1 228 ? 2.846 -26.203 -36.906 1 74.69 228 SER B C 1
ATOM 9978 O O . SER B 1 228 ? 1.822 -26.875 -36.75 1 74.69 228 SER B O 1
ATOM 9980 N N . VAL B 1 229 ? 3.221 -25.453 -36 1 83.69 229 VAL B N 1
ATOM 9981 C CA . VAL B 1 229 ? 2.566 -25.312 -34.688 1 83.69 229 VAL B CA 1
ATOM 9982 C C . VAL B 1 229 ? 1.476 -24.234 -34.812 1 83.69 229 VAL B C 1
ATOM 9984 O O . VAL B 1 229 ? 0.642 -24.109 -33.906 1 83.69 229 VAL B O 1
ATOM 9987 N N . GLY B 1 230 ? 1.305 -23.578 -35.875 1 79.44 230 GLY B N 1
ATOM 9988 C CA . GLY B 1 230 ? 0.296 -22.547 -36.094 1 79.44 230 GLY B CA 1
ATOM 9989 C C . GLY B 1 230 ? -1.122 -23.078 -36.031 1 79.44 230 GLY B C 1
ATOM 9990 O O . GLY B 1 230 ? -2.053 -22.359 -35.688 1 79.44 230 GLY B O 1
ATOM 9991 N N . LYS B 1 231 ? -1.31 -24.297 -36.312 1 72.44 231 LYS B N 1
ATOM 9992 C CA . LYS B 1 231 ? -2.643 -24.891 -36.375 1 72.44 231 LYS B CA 1
ATOM 9993 C C . LYS B 1 231 ? -3.176 -25.203 -34.969 1 72.44 231 LYS B C 1
ATOM 9995 O O . LYS B 1 231 ? -4.371 -25.453 -34.812 1 72.44 231 LYS B O 1
ATOM 10000 N N . LEU B 1 232 ? -2.307 -25.078 -34.062 1 76.06 232 LEU B N 1
ATOM 10001 C CA . LEU B 1 232 ? -2.688 -25.406 -32.688 1 76.06 232 LEU B CA 1
ATOM 10002 C C . LEU B 1 232 ? -3.363 -24.219 -32.031 1 76.06 232 LEU B C 1
ATOM 10004 O O . LEU B 1 232 ? -3.898 -24.359 -30.922 1 76.06 232 LEU B O 1
ATOM 10008 N N . LEU B 1 233 ? -3.391 -23.031 -32.625 1 76.38 233 LEU B N 1
ATOM 10009 C CA . LEU B 1 233 ? -4.004 -21.844 -32.031 1 76.38 233 LEU B CA 1
ATOM 10010 C C . LEU B 1 233 ? -5.348 -21.547 -32.688 1 76.38 233 LEU B C 1
ATOM 10012 O O . LEU B 1 233 ? -5.496 -21.672 -33.875 1 76.38 233 LEU B O 1
ATOM 10016 N N . SER B 1 234 ? -6.328 -21.375 -31.672 1 67.62 234 SER B N 1
ATOM 10017 C CA . SER B 1 234 ? -7.648 -21.031 -32.188 1 67.62 234 SER B CA 1
ATOM 10018 C C . SER B 1 234 ? -7.684 -19.594 -32.688 1 67.62 234 SER B C 1
ATOM 10020 O O . SER B 1 234 ? -6.941 -18.734 -32.188 1 67.62 234 SER B O 1
ATOM 10022 N N . SER B 1 235 ? -8.398 -19.406 -33.781 1 62.03 235 SER B N 1
ATOM 10023 C CA . SER B 1 235 ? -8.508 -18.078 -34.375 1 62.03 235 SER B CA 1
ATOM 10024 C C . SER B 1 235 ? -9.25 -17.109 -33.469 1 62.03 235 SER B C 1
ATOM 10026 O O . SER B 1 235 ? -10.125 -17.531 -32.688 1 62.03 235 SER B O 1
ATOM 10028 N N . SER B 1 236 ? -8.664 -15.945 -33.219 1 59.47 236 SER B N 1
ATOM 10029 C CA . SER B 1 236 ? -9.195 -14.914 -32.312 1 59.47 236 SER B CA 1
ATOM 10030 C C . SER B 1 236 ? -10.586 -14.461 -32.781 1 59.47 236 SER B C 1
ATOM 10032 O O . SER B 1 236 ? -10.828 -14.297 -33.969 1 59.47 236 SER B O 1
ATOM 10034 N N . SER B 1 237 ? -11.641 -14.734 -31.906 1 59.81 237 SER B N 1
ATOM 10035 C CA . SER B 1 237 ? -12.992 -14.273 -32.219 1 59.81 237 SER B CA 1
ATOM 10036 C C . SER B 1 237 ? -13.023 -12.766 -32.438 1 59.81 237 SER B C 1
ATOM 10038 O O . SER B 1 237 ? -12.148 -12.039 -31.969 1 59.81 237 SER B O 1
ATOM 10040 N N . MET B 1 238 ? -13.852 -12.336 -33.344 1 63.06 238 MET B N 1
ATOM 10041 C CA . MET B 1 238 ? -14.07 -10.938 -33.688 1 63.06 238 MET B CA 1
ATOM 10042 C C . MET B 1 238 ? -14.469 -10.125 -32.469 1 63.06 238 MET B C 1
ATOM 10044 O O . MET B 1 238 ? -15.422 -10.477 -31.766 1 63.06 238 MET B O 1
ATOM 10048 N N . GLU B 1 239 ? -13.609 -9.211 -32.031 1 72.94 239 GLU B N 1
ATOM 10049 C CA . GLU B 1 239 ? -13.867 -8.352 -30.891 1 72.94 239 GLU B CA 1
ATOM 10050 C C . GLU B 1 239 ? -14.773 -7.188 -31.266 1 72.94 239 GLU B C 1
ATOM 10052 O O . GLU B 1 239 ? -14.625 -6.598 -32.344 1 72.94 239 GLU B O 1
ATOM 10057 N N . ILE B 1 240 ? -15.914 -6.984 -30.547 1 84.31 240 ILE B N 1
ATOM 10058 C CA . ILE B 1 240 ? -16.812 -5.844 -30.703 1 84.31 240 ILE B CA 1
ATOM 10059 C C . ILE B 1 240 ? -16.188 -4.609 -30.047 1 84.31 240 ILE B C 1
ATOM 10061 O O . ILE B 1 240 ? -15.883 -4.625 -28.859 1 84.31 240 ILE B O 1
ATOM 10065 N N . LYS B 1 241 ? -15.938 -3.67 -30.875 1 89.38 241 LYS B N 1
ATOM 10066 C CA . LYS B 1 241 ? -15.43 -2.406 -30.344 1 89.38 241 LYS B CA 1
ATOM 10067 C C . LYS B 1 241 ? -16.562 -1.417 -30.109 1 89.38 241 LYS B C 1
ATOM 10069 O O . LYS B 1 241 ? -17.359 -1.139 -31.016 1 89.38 241 LYS B O 1
ATOM 10074 N N . CYS B 1 242 ? -16.672 -0.873 -28.844 1 93.44 242 CYS B N 1
ATOM 10075 C CA . CYS B 1 242 ? -17.781 0.021 -28.5 1 93.44 242 CYS B CA 1
ATOM 10076 C C . CYS B 1 242 ? -17.328 1.479 -28.562 1 93.44 242 CYS B C 1
ATOM 10078 O O . CYS B 1 242 ? -18.156 2.369 -28.797 1 93.44 242 CYS B O 1
ATOM 10080 N N . VAL B 1 243 ? -16.156 1.738 -28.234 1 94.62 243 VAL B N 1
ATOM 10081 C CA . VAL B 1 243 ? -15.602 3.088 -28.156 1 94.62 243 VAL B CA 1
ATOM 10082 C C . VAL B 1 243 ? -14.133 3.072 -28.578 1 94.62 243 VAL B C 1
ATOM 10084 O O . VAL B 1 243 ? -13.469 2.039 -28.484 1 94.62 243 VAL B O 1
ATOM 10087 N N . GLU B 1 244 ? -13.703 4.176 -29.141 1 92.38 244 GLU B N 1
ATOM 10088 C CA . GLU B 1 244 ? -12.289 4.238 -29.531 1 92.38 244 GLU B CA 1
ATOM 10089 C C . GLU B 1 244 ? -11.391 4.312 -28.297 1 92.38 244 GLU B C 1
ATOM 10091 O O . GLU B 1 244 ? -10.336 3.682 -28.266 1 92.38 244 GLU B O 1
ATOM 10096 N N . SER B 1 245 ? -11.781 5.246 -27.406 1 92.5 245 SER B N 1
ATOM 10097 C CA . SER B 1 245 ? -10.961 5.352 -26.219 1 92.5 245 SER B CA 1
ATOM 10098 C C . SER B 1 245 ? -11.695 6.094 -25.094 1 92.5 245 SER B C 1
ATOM 10100 O O . SER B 1 245 ? -12.508 6.98 -25.375 1 92.5 245 SER B O 1
ATOM 10102 N N . ILE B 1 246 ? -11.492 5.641 -23.875 1 95.62 246 ILE B N 1
ATOM 10103 C CA . ILE B 1 246 ? -11.875 6.312 -22.625 1 95.62 246 ILE B CA 1
ATOM 10104 C C . ILE B 1 246 ? -10.648 6.453 -21.734 1 95.62 246 ILE B C 1
ATOM 10106 O O . ILE B 1 246 ? -10.164 5.461 -21.172 1 95.62 246 ILE B O 1
ATOM 10110 N N . VAL B 1 247 ? -10.148 7.691 -21.594 1 94.5 247 VAL B N 1
ATOM 10111 C CA . VAL B 1 247 ? -8.922 7.875 -20.812 1 94.5 247 VAL B CA 1
ATOM 10112 C C . VAL B 1 247 ? -9.109 9.008 -19.812 1 94.5 247 VAL B C 1
ATOM 10114 O O . VAL B 1 247 ? -9.945 9.898 -20.016 1 94.5 247 VAL B O 1
ATOM 10117 N N . PHE B 1 248 ? -8.422 8.945 -18.703 1 94.88 248 PHE B N 1
ATOM 10118 C CA . PHE B 1 248 ? -8.391 10.086 -17.797 1 94.88 248 PHE B CA 1
ATOM 10119 C C . PHE B 1 248 ? -7.719 11.289 -18.453 1 94.88 248 PHE B C 1
ATOM 10121 O O . PHE B 1 248 ? -6.613 11.172 -18.984 1 94.88 248 PHE B O 1
ATOM 10128 N N . SER B 1 249 ? -8.328 12.398 -18.359 1 96 249 SER B N 1
ATOM 10129 C CA . SER B 1 249 ? -7.883 13.594 -19.062 1 96 249 SER B CA 1
ATOM 10130 C C . SER B 1 249 ? -6.621 14.172 -18.438 1 96 249 SER B C 1
ATOM 10132 O O . SER B 1 249 ? -6.402 14.023 -17.234 1 96 249 SER B O 1
ATOM 10134 N N . SER B 1 250 ? -5.832 14.836 -19.234 1 94.12 250 SER B N 1
ATOM 10135 C CA . SER B 1 250 ? -4.645 15.531 -18.75 1 94.12 250 SER B CA 1
ATOM 10136 C C . SER B 1 250 ? -5.016 16.781 -17.969 1 94.12 250 SER B C 1
ATOM 10138 O O . SER B 1 250 ? -4.141 17.484 -17.469 1 94.12 250 SER B O 1
ATOM 10140 N N . PHE B 1 251 ? -6.273 17.078 -17.828 1 96.81 251 PHE B N 1
ATOM 10141 C CA . PHE B 1 251 ? -6.762 18.172 -17.016 1 96.81 251 PHE B CA 1
ATOM 10142 C C . PHE B 1 251 ? -6.781 17.781 -15.539 1 96.81 251 PHE B C 1
ATOM 10144 O O . PHE B 1 251 ? -6.941 18.625 -14.664 1 96.81 251 PHE B O 1
ATOM 10151 N N . ASN B 1 252 ? -6.57 16.453 -15.32 1 95.19 252 ASN B N 1
ATOM 10152 C CA . ASN B 1 252 ? -6.602 16 -13.93 1 95.19 252 ASN B CA 1
ATOM 10153 C C . ASN B 1 252 ? -5.312 16.359 -13.195 1 95.19 252 ASN B C 1
ATOM 10155 O O . ASN B 1 252 ? -4.238 16.375 -13.789 1 95.19 252 ASN B O 1
ATOM 10159 N N . PRO B 1 253 ? -5.473 16.578 -11.812 1 94.31 253 PRO B N 1
ATOM 10160 C CA . PRO B 1 253 ? -6.707 16.594 -11.023 1 94.31 253 PRO B CA 1
ATOM 10161 C C . PRO B 1 253 ? -7.512 17.875 -11.203 1 94.31 253 PRO B C 1
ATOM 10163 O O . PRO B 1 253 ? -6.969 18.891 -11.633 1 94.31 253 PRO B O 1
ATOM 10166 N N . PRO B 1 254 ? -8.789 17.781 -10.984 1 96.31 254 PRO B N 1
ATOM 10167 C CA . PRO B 1 254 ? -9.547 19.031 -11.016 1 96.31 254 PRO B CA 1
ATOM 10168 C C . PRO B 1 254 ? -8.969 20.109 -10.102 1 96.31 254 PRO B C 1
ATOM 10170 O O . PRO B 1 254 ? -8.531 19.797 -8.984 1 96.31 254 PRO B O 1
ATOM 10173 N N . PRO B 1 255 ? -8.867 21.312 -10.703 1 96.25 255 PRO B N 1
ATOM 10174 C CA . PRO B 1 255 ? -8.391 22.375 -9.82 1 96.25 255 PRO B CA 1
ATOM 10175 C C . PRO B 1 255 ? -9.258 22.531 -8.57 1 96.25 255 PRO B C 1
ATOM 10177 O O . PRO B 1 255 ? -10.445 22.203 -8.594 1 96.25 255 PRO B O 1
ATOM 10180 N N . SER B 1 256 ? -8.766 23.078 -7.543 1 95.31 256 SER B N 1
ATOM 10181 C CA . SER B 1 256 ? -9.398 23.125 -6.23 1 95.31 256 SER B CA 1
ATOM 10182 C C . SER B 1 256 ? -10.727 23.875 -6.285 1 95.31 256 SER B C 1
ATOM 10184 O O . SER B 1 256 ? -11.695 23.484 -5.629 1 95.31 256 SER B O 1
ATOM 10186 N N . TYR B 1 257 ? -10.797 24.969 -7.051 1 95.75 257 TYR B N 1
ATOM 10187 C CA . TYR B 1 257 ? -12.023 25.766 -7.098 1 95.75 257 TYR B CA 1
ATOM 10188 C C . TYR B 1 257 ? -13.148 25 -7.781 1 95.75 257 TYR B C 1
ATOM 10190 O O . TYR B 1 257 ? -14.328 25.234 -7.5 1 95.75 257 TYR B O 1
ATOM 10198 N N . GLN B 1 258 ? -12.766 24.078 -8.688 1 96.88 258 GLN B N 1
ATOM 10199 C CA . GLN B 1 258 ? -13.773 23.234 -9.32 1 96.88 258 GLN B CA 1
ATOM 10200 C C . GLN B 1 258 ? -14.164 22.078 -8.406 1 96.88 258 GLN B C 1
ATOM 10202 O O . GLN B 1 258 ? -15.312 21.625 -8.422 1 96.88 258 GLN B O 1
ATOM 10207 N N . ARG B 1 259 ? -13.227 21.578 -7.629 1 95.94 259 ARG B N 1
ATOM 10208 C CA . ARG B 1 259 ? -13.516 20.531 -6.648 1 95.94 259 ARG B CA 1
ATOM 10209 C C . ARG B 1 259 ? -14.562 21.016 -5.641 1 95.94 259 ARG B C 1
ATOM 10211 O O . ARG B 1 259 ? -15.375 20.219 -5.16 1 95.94 259 ARG B O 1
ATOM 10218 N N . LEU B 1 260 ? -14.5 22.266 -5.316 1 97.12 260 LEU B N 1
ATOM 10219 C CA . LEU B 1 260 ? -15.375 22.844 -4.305 1 97.12 260 LEU B CA 1
ATOM 10220 C C . LEU B 1 260 ? -16.797 22.953 -4.828 1 97.12 260 LEU B C 1
ATOM 10222 O O . LEU B 1 260 ? -17.734 23.203 -4.055 1 97.12 260 LEU B O 1
ATOM 10226 N N . VAL B 1 261 ? -16.953 22.734 -6.148 1 96.75 261 VAL B N 1
ATOM 10227 C CA . VAL B 1 261 ? -18.297 22.781 -6.699 1 96.75 261 VAL B CA 1
ATOM 10228 C C . VAL B 1 261 ? -18.688 21.406 -7.238 1 96.75 261 VAL B C 1
ATOM 10230 O O . VAL B 1 261 ? -19.672 21.281 -7.98 1 96.75 261 VAL B O 1
ATOM 10233 N N . GLY B 1 262 ? -17.844 20.406 -6.996 1 96.25 262 GLY B N 1
ATOM 10234 C CA . GLY B 1 262 ? -18.359 19.047 -7.16 1 96.25 262 GLY B CA 1
ATOM 10235 C C . GLY B 1 262 ? -17.609 18.25 -8.211 1 96.25 262 GLY B C 1
ATOM 10236 O O . GLY B 1 262 ? -17.844 17.062 -8.383 1 96.25 262 GLY B O 1
ATOM 10237 N N . ASP B 1 263 ? -16.641 18.812 -9.023 1 97.75 263 ASP B N 1
ATOM 10238 C CA . ASP B 1 263 ? -15.875 18.062 -10.016 1 97.75 263 ASP B CA 1
ATOM 10239 C C . ASP B 1 263 ? -14.977 17.031 -9.336 1 97.75 263 ASP B C 1
ATOM 10241 O O . ASP B 1 263 ? -14.289 17.344 -8.359 1 97.75 263 ASP B O 1
ATOM 10245 N N . LEU B 1 264 ? -14.992 15.852 -9.812 1 96.5 264 LEU B N 1
ATOM 10246 C CA . LEU B 1 264 ? -14.156 14.797 -9.242 1 96.5 264 LEU B CA 1
ATOM 10247 C C . LEU B 1 264 ? -13.086 14.352 -10.227 1 96.5 264 LEU B C 1
ATOM 10249 O O . LEU B 1 264 ? -11.938 14.109 -9.836 1 96.5 264 LEU B O 1
ATOM 10253 N N . ILE B 1 265 ? -13.508 14.188 -11.516 1 96.88 265 ILE B N 1
ATOM 10254 C CA . ILE B 1 265 ? -12.555 13.711 -12.508 1 96.88 265 ILE B CA 1
ATOM 10255 C C . ILE B 1 265 ? -12.906 14.297 -13.875 1 96.88 265 ILE B C 1
ATOM 10257 O O . ILE B 1 265 ? -14.031 14.75 -14.094 1 96.88 265 ILE B O 1
ATOM 10261 N N . TYR B 1 266 ? -11.945 14.359 -14.719 1 97.94 266 TYR B N 1
ATOM 10262 C CA . TYR B 1 266 ? -12.117 14.68 -16.125 1 97.94 266 TYR B CA 1
ATOM 10263 C C . TYR B 1 266 ? -11.711 13.5 -17 1 97.94 266 TYR B C 1
ATOM 10265 O O . TYR B 1 266 ? -10.703 12.844 -16.75 1 97.94 266 TYR B O 1
ATOM 10273 N N . LEU B 1 267 ? -12.5 13.195 -18.016 1 97.56 267 LEU B N 1
ATOM 10274 C CA . LEU B 1 267 ? -12.227 12.109 -18.953 1 97.56 267 LEU B CA 1
ATOM 10275 C C . LEU B 1 267 ? -12.195 12.617 -20.391 1 97.56 267 LEU B C 1
ATOM 10277 O O . LEU B 1 267 ? -12.922 13.562 -20.734 1 97.56 267 LEU B O 1
ATOM 10281 N N . ASP B 1 268 ? -11.367 12.117 -21.172 1 96.75 268 ASP B N 1
ATOM 10282 C CA . ASP B 1 268 ? -11.391 12.312 -22.609 1 96.75 268 ASP B CA 1
ATOM 10283 C C . ASP B 1 268 ? -11.898 11.055 -23.328 1 96.75 268 ASP B C 1
ATOM 10285 O O . ASP B 1 268 ? -11.352 9.969 -23.141 1 96.75 268 ASP B O 1
ATOM 10289 N N . VAL B 1 269 ? -12.93 11.25 -24.125 1 97 269 VAL B N 1
ATOM 10290 C CA . VAL B 1 269 ? -13.562 10.125 -24.797 1 97 269 VAL B CA 1
ATOM 10291 C C . VAL B 1 269 ? -13.578 10.375 -26.312 1 97 269 VAL B C 1
ATOM 10293 O O . VAL B 1 269 ? -13.891 11.477 -26.75 1 97 269 VAL B O 1
ATOM 10296 N N . GLU B 1 270 ? -13.188 9.391 -27.062 1 96.06 270 GLU B N 1
ATOM 10297 C CA . GLU B 1 270 ? -13.328 9.383 -28.516 1 96.06 270 GLU B CA 1
ATOM 10298 C C . GLU B 1 270 ? -14.297 8.297 -28.969 1 96.06 270 GLU B C 1
ATOM 10300 O O . GLU B 1 270 ? -14.078 7.113 -28.703 1 96.06 270 GLU B O 1
ATOM 10305 N N . THR B 1 271 ? -15.344 8.688 -29.594 1 96.94 271 THR B N 1
ATOM 10306 C CA . THR B 1 271 ? -16.359 7.738 -30.047 1 96.94 271 THR B CA 1
ATOM 10307 C C . THR B 1 271 ? -15.93 7.082 -31.359 1 96.94 271 THR B C 1
ATOM 10309 O O . THR B 1 271 ? -14.945 7.492 -31.984 1 96.94 271 THR B O 1
ATOM 10312 N N . LEU B 1 272 ? -16.672 6.062 -31.797 1 95.69 272 LEU B N 1
ATOM 10313 C CA . LEU B 1 272 ? -16.391 5.371 -33.062 1 95.69 272 LEU B CA 1
ATOM 10314 C C . LEU B 1 272 ? -16.688 6.27 -34.25 1 95.69 272 LEU B C 1
ATOM 10316 O O . LEU B 1 272 ? -16.141 6.066 -35.344 1 95.69 272 LEU B O 1
ATOM 10320 N N . GLU B 1 273 ? -17.516 7.266 -34.031 1 96.5 273 GLU B N 1
ATOM 10321 C CA . GLU B 1 273 ? -17.812 8.234 -35.094 1 96.5 273 GLU B CA 1
ATOM 10322 C C . GLU B 1 273 ? -16.641 9.188 -35.312 1 96.5 273 GLU B C 1
ATOM 10324 O O . GLU B 1 273 ? -16.594 9.906 -36.312 1 96.5 273 GLU B O 1
ATOM 10329 N N . GLY B 1 274 ? -15.703 9.172 -34.406 1 94.94 274 GLY B N 1
ATOM 10330 C CA . GLY B 1 274 ? -14.547 10.047 -34.5 1 94.94 274 GLY B CA 1
ATOM 10331 C C . GLY B 1 274 ? -14.688 11.336 -33.719 1 94.94 274 GLY B C 1
ATOM 10332 O O . GLY B 1 274 ? -13.805 12.195 -33.781 1 94.94 274 GLY B O 1
ATOM 10333 N N . ASN B 1 275 ? -15.773 11.477 -32.969 1 95.88 275 ASN B N 1
ATOM 10334 C CA . ASN B 1 275 ? -15.984 12.656 -32.156 1 95.88 275 ASN B CA 1
ATOM 10335 C C . ASN B 1 275 ? -15.203 12.578 -30.844 1 95.88 275 ASN B C 1
ATOM 10337 O O . ASN B 1 275 ? -15.094 11.5 -30.234 1 95.88 275 ASN B O 1
ATOM 10341 N N . LYS B 1 276 ? -14.594 13.727 -30.484 1 96.06 276 LYS B N 1
ATOM 10342 C CA . LYS B 1 276 ? -13.852 13.82 -29.234 1 96.06 276 LYS B CA 1
ATOM 10343 C C . LYS B 1 276 ? -14.609 14.641 -28.203 1 96.06 276 LYS B C 1
ATOM 10345 O O . LYS B 1 276 ? -15.094 15.734 -28.5 1 96.06 276 LYS B O 1
ATOM 10350 N N . TYR B 1 277 ? -14.766 14.125 -27.016 1 96.88 277 TYR B N 1
ATOM 10351 C CA . TYR B 1 277 ? -15.484 14.789 -25.938 1 96.88 277 TYR B CA 1
ATOM 10352 C C . TYR B 1 277 ? -14.625 14.852 -24.672 1 96.88 277 TYR B C 1
ATOM 10354 O O . TYR B 1 277 ? -13.844 13.938 -24.406 1 96.88 277 TYR B O 1
ATOM 10362 N N . CYS B 1 278 ? -14.672 15.922 -23.984 1 97.81 278 CYS B N 1
ATOM 10363 C CA . CYS B 1 278 ? -14.18 16.016 -22.609 1 97.81 278 CYS B CA 1
ATOM 10364 C C . CYS B 1 278 ? -15.336 15.922 -21.609 1 97.81 278 CYS B C 1
ATOM 10366 O O . CYS B 1 278 ? -16.297 16.688 -21.703 1 97.81 278 CYS B O 1
ATOM 10368 N N . ILE B 1 279 ? -15.242 14.984 -20.75 1 98.5 279 ILE B N 1
ATOM 10369 C CA . ILE B 1 279 ? -16.344 14.703 -19.844 1 98.5 279 ILE B CA 1
ATOM 10370 C C . ILE B 1 279 ? -15.938 15.062 -18.422 1 98.5 279 ILE B C 1
ATOM 10372 O O . ILE B 1 279 ? -14.805 14.789 -18 1 98.5 279 ILE B O 1
ATOM 10376 N N . THR B 1 280 ? -16.797 15.727 -17.719 1 98.62 280 THR B N 1
ATOM 10377 C CA . THR B 1 280 ? -16.625 15.984 -16.281 1 98.62 280 THR B CA 1
ATOM 10378 C C . THR B 1 280 ? -17.453 14.992 -15.461 1 98.62 280 THR B C 1
ATOM 10380 O O . THR B 1 280 ? -18.656 14.844 -15.672 1 98.62 280 THR B O 1
ATOM 10383 N N . GLY B 1 281 ? -16.766 14.195 -14.648 1 98.31 281 GLY B N 1
ATOM 10384 C CA . GLY B 1 281 ? -17.438 13.43 -13.609 1 98.31 281 GLY B CA 1
ATOM 10385 C C . GLY B 1 281 ? -17.562 14.195 -12.297 1 98.31 281 GLY B C 1
ATOM 10386 O O . GLY B 1 281 ? -16.562 14.617 -11.719 1 98.31 281 GLY B O 1
ATOM 10387 N N . THR B 1 282 ? -18.781 14.398 -11.875 1 97.88 282 THR B N 1
ATOM 10388 C CA . THR B 1 282 ? -19.047 15.125 -10.641 1 97.88 282 THR B CA 1
ATOM 10389 C C . THR B 1 282 ? -19.578 14.188 -9.555 1 97.88 282 THR B C 1
ATOM 10391 O O . THR B 1 282 ? -19.688 12.984 -9.773 1 97.88 282 THR B O 1
ATOM 10394 N N . THR B 1 283 ? -19.922 14.719 -8.438 1 96.75 283 THR B N 1
ATOM 10395 C CA . THR B 1 283 ? -20.484 13.938 -7.344 1 96.75 283 THR B CA 1
ATOM 10396 C C . THR B 1 283 ? -21.859 13.398 -7.715 1 96.75 283 THR B C 1
ATOM 10398 O O . THR B 1 283 ? -22.312 12.398 -7.164 1 96.75 283 THR B O 1
ATOM 10401 N N . LYS B 1 284 ? -22.469 14.016 -8.742 1 95.62 284 LYS B N 1
ATOM 10402 C CA . LYS B 1 284 ? -23.859 13.664 -9.016 1 95.62 284 LYS B CA 1
ATOM 10403 C C . LYS B 1 284 ? -24 13.031 -10.398 1 95.62 284 LYS B C 1
ATOM 10405 O O . LYS B 1 284 ? -24.766 12.078 -10.578 1 95.62 284 LYS B O 1
ATOM 10410 N N . ILE B 1 285 ? -23.297 13.633 -11.328 1 96.44 285 ILE B N 1
ATOM 10411 C CA . ILE B 1 285 ? -23.594 13.266 -12.711 1 96.44 285 ILE B CA 1
ATOM 10412 C C . ILE B 1 285 ? -22.297 13.305 -13.523 1 96.44 285 ILE B C 1
ATOM 10414 O O . ILE B 1 285 ? -21.266 13.766 -13.047 1 96.44 285 ILE B O 1
ATOM 10418 N N . PHE B 1 286 ? -22.344 12.695 -14.719 1 98.25 286 PHE B N 1
ATOM 10419 C CA . PHE B 1 286 ? -21.375 12.883 -15.789 1 98.25 286 PHE B CA 1
ATOM 10420 C C . PHE B 1 286 ? -21.938 13.789 -16.875 1 98.25 286 PHE B C 1
ATOM 10422 O O . PHE B 1 286 ? -23.125 13.695 -17.219 1 98.25 286 PHE B O 1
ATOM 10429 N N . TYR B 1 287 ? -21.172 14.758 -17.391 1 98.44 287 TYR B N 1
ATOM 10430 C CA . TYR B 1 287 ? -21.625 15.594 -18.484 1 98.44 287 TYR B CA 1
ATOM 10431 C C . TYR B 1 287 ? -20.469 15.961 -19.406 1 98.44 287 TYR B C 1
ATOM 10433 O O . TYR B 1 287 ? -19.312 15.898 -19.016 1 98.44 287 TYR B O 1
ATOM 10441 N N . VAL B 1 288 ? -20.797 16.297 -20.594 1 98.38 288 VAL B N 1
ATOM 10442 C CA . VAL B 1 288 ? -19.812 16.766 -21.562 1 98.38 288 VAL B CA 1
ATOM 10443 C C . VAL B 1 288 ? -19.516 18.25 -21.328 1 98.38 288 VAL B C 1
ATOM 10445 O O . VAL B 1 288 ? -20.422 19.078 -21.359 1 98.38 288 VAL B O 1
ATOM 10448 N N . ASN B 1 289 ? -18.281 18.547 -20.969 1 98.06 289 ASN B N 1
ATOM 10449 C CA . ASN B 1 289 ? -17.953 19.953 -20.734 1 98.06 289 ASN B CA 1
ATOM 10450 C C . ASN B 1 289 ? -17.516 20.641 -22.031 1 98.06 289 ASN B C 1
ATOM 10452 O O . ASN B 1 289 ? -17.531 20.031 -23.109 1 98.06 289 ASN B O 1
ATOM 10456 N N . SER B 1 290 ? -17.125 21.875 -21.984 1 97.31 290 SER B N 1
ATOM 10457 C CA . SER B 1 290 ? -16.922 22.688 -23.188 1 97.31 290 SER B CA 1
ATOM 10458 C C . SER B 1 290 ? -15.445 22.766 -23.547 1 97.31 290 SER B C 1
ATOM 10460 O O . SER B 1 290 ? -15.047 23.594 -24.375 1 97.31 290 SER B O 1
ATOM 10462 N N . SER B 1 291 ? -14.68 21.938 -22.953 1 96.44 291 SER B N 1
ATOM 10463 C CA . SER B 1 291 ? -13.25 21.984 -23.219 1 96.44 291 SER B CA 1
ATOM 10464 C C . SER B 1 291 ? -12.938 21.469 -24.625 1 96.44 291 SER B C 1
ATOM 10466 O O . SER B 1 291 ? -13.367 20.391 -25.016 1 96.44 291 SER B O 1
ATOM 10468 N N . THR B 1 292 ? -12.328 22.188 -25.531 1 85.81 292 THR B N 1
ATOM 10469 C CA . THR B 1 292 ? -11.984 21.75 -26.891 1 85.81 292 THR B CA 1
ATOM 10470 C C . THR B 1 292 ? -10.469 21.797 -27.094 1 85.81 292 THR B C 1
ATOM 10472 O O . THR B 1 292 ? -9.945 21.125 -27.984 1 85.81 292 THR B O 1
ATOM 10475 N N . GLY B 1 293 ? -9.758 22.469 -26.234 1 87 293 GLY B N 1
ATOM 10476 C CA . GLY B 1 293 ? -8.328 22.609 -26.438 1 87 293 GLY B CA 1
ATOM 10477 C C . GLY B 1 293 ? -7.512 22.359 -25.188 1 87 293 GLY B C 1
ATOM 10478 O O . GLY B 1 293 ? -7.734 21.375 -24.484 1 87 293 GLY B O 1
ATOM 10479 N N . ASN B 1 294 ? -6.594 23.156 -25.062 1 92.25 294 ASN B N 1
ATOM 10480 C CA . ASN B 1 294 ? -5.594 22.969 -24.016 1 92.25 294 ASN B CA 1
ATOM 10481 C C . ASN B 1 294 ? -5.996 23.672 -22.719 1 92.25 294 ASN B C 1
ATOM 10483 O O . ASN B 1 294 ? -5.305 23.562 -21.703 1 92.25 294 ASN B O 1
ATOM 10487 N N . ILE B 1 295 ? -7.105 24.312 -22.781 1 95.94 295 ILE B N 1
ATOM 10488 C CA . ILE B 1 295 ? -7.559 25.047 -21.609 1 95.94 295 ILE B CA 1
ATOM 10489 C C . ILE B 1 295 ? -8.875 24.469 -21.109 1 95.94 295 ILE B C 1
ATOM 10491 O O . ILE B 1 295 ? -9.797 24.219 -21.891 1 95.94 295 ILE B O 1
ATOM 10495 N N . LEU B 1 296 ? -8.953 24.25 -19.891 1 97.31 296 LEU B N 1
ATOM 10496 C CA . LEU B 1 296 ? -10.148 23.672 -19.281 1 97.31 296 LEU B CA 1
ATOM 10497 C C . LEU B 1 296 ? -11.305 24.672 -19.297 1 97.31 296 LEU B C 1
ATOM 10499 O O . LEU B 1 296 ? -11.141 25.828 -18.891 1 97.31 296 LEU B O 1
ATOM 10503 N N . ASP B 1 297 ? -12.328 24.344 -19.859 1 97.19 297 ASP B N 1
ATOM 10504 C CA . ASP B 1 297 ? -13.617 25.016 -19.719 1 97.19 297 ASP B CA 1
ATOM 10505 C C . ASP B 1 297 ? -14.648 24.078 -19.094 1 97.19 297 ASP B C 1
ATOM 10507 O O . ASP B 1 297 ? -15.32 23.312 -19.797 1 97.19 297 ASP B O 1
ATOM 10511 N N . PRO B 1 298 ? -14.805 24.172 -17.812 1 96.19 298 PRO B N 1
ATOM 10512 C CA . PRO B 1 298 ? -15.602 23.188 -17.078 1 96.19 298 PRO B CA 1
ATOM 10513 C C . PRO B 1 298 ? -17.109 23.359 -17.312 1 96.19 298 PRO B C 1
ATOM 10515 O O . PRO B 1 298 ? -17.891 22.516 -16.859 1 96.19 298 PRO B O 1
ATOM 10518 N N . ARG B 1 299 ? -17.719 24.438 -18.031 1 95.5 299 ARG B N 1
ATOM 10519 C CA . ARG B 1 299 ? -19.141 24.641 -18.297 1 95.5 299 ARG B CA 1
ATOM 10520 C C . ARG B 1 299 ? -19.688 23.547 -19.203 1 95.5 299 ARG B C 1
ATOM 10522 O O . ARG B 1 299 ? -18.953 23 -20.031 1 95.5 299 ARG B O 1
ATOM 10529 N N . PRO B 1 300 ? -20.859 23.094 -18.969 1 97 300 PRO B N 1
ATOM 10530 C CA . PRO B 1 300 ? -21.469 22.109 -19.875 1 97 300 PRO B CA 1
ATOM 10531 C C . PRO B 1 300 ? -21.469 22.562 -21.328 1 97 300 PRO B C 1
ATOM 10533 O O . PRO B 1 300 ? -21.609 23.75 -21.609 1 97 300 PRO B O 1
ATOM 10536 N N . SER B 1 301 ? -21.328 21.672 -22.156 1 96.69 301 SER B N 1
ATOM 10537 C CA . SER B 1 301 ? -21.375 21.953 -23.594 1 96.69 301 SER B CA 1
ATOM 10538 C C . SER B 1 301 ? -22.75 22.453 -24 1 96.69 301 SER B C 1
ATOM 10540 O O . SER B 1 301 ? -23.719 22.328 -23.25 1 96.69 301 SER B O 1
ATOM 10542 N N . LYS B 1 302 ? -22.891 23.047 -25.125 1 94.19 302 LYS B N 1
ATOM 10543 C CA . LYS B 1 302 ? -24.141 23.625 -25.641 1 94.19 302 LYS B CA 1
ATOM 10544 C C . LYS B 1 302 ? -25.219 22.547 -25.781 1 94.19 302 LYS B C 1
ATOM 10546 O O . LYS B 1 302 ? -26.391 22.812 -25.531 1 94.19 302 LYS B O 1
ATOM 10551 N N . ALA B 1 303 ? -24.828 21.359 -26.156 1 93.56 303 ALA B N 1
ATOM 10552 C CA . ALA B 1 303 ? -25.781 20.25 -26.312 1 93.56 303 ALA B CA 1
ATOM 10553 C C . ALA B 1 303 ? -26.328 19.812 -24.953 1 93.56 303 ALA B C 1
ATOM 10555 O O . ALA B 1 303 ? -27.438 19.297 -24.859 1 93.56 303 ALA B O 1
ATOM 10556 N N . GLY B 1 304 ? -25.594 19.938 -23.891 1 95.56 304 GLY B N 1
ATOM 10557 C CA . GLY B 1 304 ? -26.062 19.688 -22.531 1 95.56 304 GLY B CA 1
ATOM 10558 C C . GLY B 1 304 ? -26.266 18.219 -22.219 1 95.56 304 GLY B C 1
ATOM 10559 O O . GLY B 1 304 ? -27.234 17.844 -21.562 1 95.56 304 GLY B O 1
ATOM 10560 N N . TYR B 1 305 ? -25.453 17.375 -22.781 1 96.81 305 TYR B N 1
ATOM 10561 C CA . TYR B 1 305 ? -25.562 15.945 -22.5 1 96.81 305 TYR B CA 1
ATOM 10562 C C . TYR B 1 305 ? -25.109 15.625 -21.078 1 96.81 305 TYR B C 1
ATOM 10564 O O . TYR B 1 305 ? -24 15.977 -20.688 1 96.81 305 TYR B O 1
ATOM 10572 N N . GLU B 1 306 ? -25.922 14.992 -20.328 1 97.25 306 GLU B N 1
ATOM 10573 C CA . GLU B 1 306 ? -25.594 14.578 -18.969 1 97.25 306 GLU B CA 1
ATOM 10574 C C . GLU B 1 306 ? -26.297 13.273 -18.609 1 97.25 306 GLU B C 1
ATOM 10576 O O . GLU B 1 306 ? -27.297 12.898 -19.234 1 97.25 306 GLU B O 1
ATOM 10581 N N . ALA B 1 307 ? -25.719 12.523 -17.75 1 96.81 307 ALA B N 1
ATOM 10582 C CA . ALA B 1 307 ? -26.297 11.289 -17.219 1 96.81 307 ALA B CA 1
ATOM 10583 C C . ALA B 1 307 ? -25.703 10.938 -15.859 1 96.81 307 ALA B C 1
ATOM 10585 O O . ALA B 1 307 ? -24.656 11.461 -15.484 1 96.81 307 ALA B O 1
ATOM 10586 N N . THR B 1 308 ? -26.344 10.047 -15.148 1 95.75 308 THR B N 1
ATOM 10587 C CA . THR B 1 308 ? -25.891 9.641 -13.828 1 95.75 308 THR B CA 1
ATOM 10588 C C . THR B 1 308 ? -24.75 8.625 -13.938 1 95.75 308 THR B C 1
ATOM 10590 O O . THR B 1 308 ? -24 8.43 -12.984 1 95.75 308 THR B O 1
ATOM 10593 N N . THR B 1 309 ? -24.672 7.898 -15.031 1 97 309 THR B N 1
ATOM 10594 C CA . THR B 1 309 ? -23.609 6.93 -15.273 1 97 309 THR B CA 1
ATOM 10595 C C . THR B 1 309 ? -22.844 7.266 -16.547 1 97 309 THR B C 1
ATOM 10597 O O . THR B 1 309 ? -23.375 7.93 -17.438 1 97 309 THR B O 1
ATOM 10600 N N . LEU B 1 310 ? -21.625 6.809 -16.594 1 97.94 310 LEU B N 1
ATOM 10601 C CA . LEU B 1 310 ? -20.812 7.051 -17.781 1 97.94 310 LEU B CA 1
ATOM 10602 C C . LEU B 1 310 ? -21.391 6.336 -19 1 97.94 310 LEU B C 1
ATOM 10604 O O . LEU B 1 310 ? -21.438 6.898 -20.094 1 97.94 310 LEU B O 1
ATOM 10608 N N . VAL B 1 311 ? -21.844 5.074 -18.844 1 96.94 311 VAL B N 1
ATOM 10609 C CA . VAL B 1 311 ? -22.453 4.309 -19.922 1 96.94 311 VAL B CA 1
ATOM 10610 C C . VAL B 1 311 ? -23.703 5.035 -20.422 1 96.94 311 VAL B C 1
ATOM 10612 O O . VAL B 1 311 ? -23.922 5.125 -21.641 1 96.94 311 VAL B O 1
ATOM 10615 N N . GLY B 1 312 ? -24.484 5.547 -19.453 1 95.56 312 GLY B N 1
ATOM 10616 C CA . GLY B 1 312 ? -25.656 6.312 -19.828 1 95.56 312 GLY B CA 1
ATOM 10617 C C . GLY B 1 312 ? -25.328 7.523 -20.688 1 95.56 312 GLY B C 1
ATOM 10618 O O . GLY B 1 312 ? -26.031 7.828 -21.641 1 95.56 312 GLY B O 1
ATOM 10619 N N . LEU B 1 313 ? -24.297 8.195 -20.328 1 97.94 313 LEU B N 1
ATOM 10620 C CA . LEU B 1 313 ? -23.875 9.367 -21.078 1 97.94 313 LEU B CA 1
ATOM 10621 C C . LEU B 1 313 ? -23.375 8.969 -22.469 1 97.94 313 LEU B C 1
ATOM 10623 O O . LEU B 1 313 ? -23.703 9.625 -23.469 1 97.94 313 LEU B O 1
ATOM 10627 N N . LEU B 1 314 ? -22.578 7.891 -22.562 1 98.06 314 LEU B N 1
ATOM 10628 C CA . LEU B 1 314 ? -22.016 7.434 -23.828 1 98.06 314 LEU B CA 1
ATOM 10629 C C . LEU B 1 314 ? -23.125 7 -24.781 1 98.06 314 LEU B C 1
ATOM 10631 O O . LEU B 1 314 ? -23.016 7.211 -26 1 98.06 314 LEU B O 1
ATOM 10635 N N . GLN B 1 315 ? -24.188 6.426 -24.281 1 96.31 315 GLN B N 1
ATOM 10636 C CA . GLN B 1 315 ? -25.328 6.023 -25.094 1 96.31 315 GLN B CA 1
ATOM 10637 C C . GLN B 1 315 ? -26.031 7.242 -25.688 1 96.31 315 GLN B C 1
ATOM 10639 O O . GLN B 1 315 ? -26.594 7.168 -26.781 1 96.31 315 GLN B O 1
ATOM 10644 N N . LYS B 1 316 ? -25.969 8.336 -24.984 1 96.44 316 LYS B N 1
ATOM 10645 C CA . LYS B 1 316 ? -26.625 9.562 -25.438 1 96.44 316 LYS B CA 1
ATOM 10646 C C . LYS B 1 316 ? -25.797 10.281 -26.5 1 96.44 316 LYS B C 1
ATOM 10648 O O . LYS B 1 316 ? -26.344 10.844 -27.438 1 96.44 316 LYS B O 1
ATOM 10653 N N . ILE B 1 317 ? -24.5 10.242 -26.391 1 97.38 317 ILE B N 1
ATOM 10654 C CA . ILE B 1 317 ? -23.656 11.07 -27.25 1 97.38 317 ILE B CA 1
ATOM 10655 C C . ILE B 1 317 ? -23.25 10.297 -28.5 1 97.38 317 ILE B C 1
ATOM 10657 O O . ILE B 1 317 ? -22.812 10.883 -29.484 1 97.38 317 ILE B O 1
ATOM 10661 N N . SER B 1 318 ? -23.359 8.906 -28.484 1 97.75 318 SER B N 1
ATOM 10662 C CA . SER B 1 318 ? -22.891 8.086 -29.594 1 97.75 318 SER B CA 1
ATOM 10663 C C . SER B 1 318 ? -23.875 6.965 -29.906 1 97.75 318 SER B C 1
ATOM 10665 O O . SER B 1 318 ? -24.047 6.035 -29.109 1 97.75 318 SER B O 1
ATOM 10667 N N . SER B 1 319 ? -24.453 6.996 -31.062 1 96.94 319 SER B N 1
ATOM 10668 C CA . SER B 1 319 ? -25.359 5.953 -31.516 1 96.94 319 SER B CA 1
ATOM 10669 C C . SER B 1 319 ? -24.625 4.645 -31.781 1 96.94 319 SER B C 1
ATOM 10671 O O . SER B 1 319 ? -25.156 3.562 -31.516 1 96.94 319 SER B O 1
ATOM 10673 N N . LYS B 1 320 ? -23.438 4.738 -32.25 1 97.12 320 LYS B N 1
ATOM 10674 C CA . LYS B 1 320 ? -22.656 3.537 -32.5 1 97.12 320 LYS B CA 1
ATOM 10675 C C . LYS B 1 320 ? -22.312 2.828 -31.188 1 97.12 320 LYS B C 1
ATOM 10677 O O . LYS B 1 320 ? -22.25 1.598 -31.141 1 97.12 320 LYS B O 1
ATOM 10682 N N . PHE B 1 321 ? -22.125 3.646 -30.219 1 97.12 321 PHE B N 1
ATOM 10683 C CA . PHE B 1 321 ? -21.875 3.049 -28.922 1 97.12 321 PHE B CA 1
ATOM 10684 C C . PHE B 1 321 ? -23.094 2.275 -28.422 1 97.12 321 PHE B C 1
ATOM 10686 O O . PHE B 1 321 ? -22.969 1.149 -27.938 1 97.12 321 PHE B O 1
ATOM 10693 N N . ARG B 1 322 ? -24.141 2.908 -28.547 1 96 322 ARG B N 1
ATOM 10694 C CA . ARG B 1 322 ? -25.391 2.297 -28.078 1 96 322 ARG B CA 1
ATOM 10695 C C . ARG B 1 322 ? -25.609 0.94 -28.75 1 96 322 ARG B C 1
ATOM 10697 O O . ARG B 1 322 ? -25.922 -0.04 -28.062 1 96 322 ARG B O 1
ATOM 10704 N N . LYS B 1 323 ? -25.391 0.854 -29.953 1 95.94 323 LYS B N 1
ATOM 10705 C CA . LYS B 1 323 ? -25.578 -0.384 -30.703 1 95.94 323 LYS B CA 1
ATOM 10706 C C . LYS B 1 323 ? -24.547 -1.43 -30.297 1 95.94 323 LYS B C 1
ATOM 10708 O O . LYS B 1 323 ? -24.875 -2.586 -30.047 1 95.94 323 LYS B O 1
ATOM 10713 N N . ALA B 1 324 ? -23.359 -1.002 -30.359 1 94.5 324 ALA B N 1
ATOM 10714 C CA . ALA B 1 324 ? -22.266 -1.92 -30.031 1 94.5 324 ALA B CA 1
ATOM 10715 C C . ALA B 1 324 ? -22.391 -2.453 -28.609 1 94.5 324 ALA B C 1
ATOM 10717 O O . ALA B 1 324 ? -22.109 -3.625 -28.359 1 94.5 324 ALA B O 1
ATOM 10718 N N . PHE B 1 325 ? -22.797 -1.584 -27.703 1 94.12 325 PHE B N 1
ATOM 10719 C CA . PHE B 1 325 ? -22.953 -1.989 -26.312 1 94.12 325 PHE B CA 1
ATOM 10720 C C . PHE B 1 325 ? -24.047 -3.029 -26.156 1 94.12 325 PHE B C 1
ATOM 10722 O O . PHE B 1 325 ? -23.891 -4.012 -25.438 1 94.12 325 PHE B O 1
ATOM 10729 N N . HIS B 1 326 ? -25.016 -2.775 -26.797 1 91.81 326 HIS B N 1
ATOM 10730 C CA . HIS B 1 326 ? -26.109 -3.734 -26.797 1 91.81 326 HIS B CA 1
ATOM 10731 C C . HIS B 1 326 ? -25.672 -5.082 -27.344 1 91.81 326 HIS B C 1
ATOM 10733 O O . HIS B 1 326 ? -26.016 -6.129 -26.797 1 91.81 326 HIS B O 1
ATOM 10739 N N . GLU B 1 327 ? -24.969 -5.074 -28.375 1 90.25 327 GLU B N 1
ATOM 10740 C CA . GLU B 1 327 ? -24.469 -6.301 -28.969 1 90.25 327 GLU B CA 1
ATOM 10741 C C . GLU B 1 327 ? -23.531 -7.039 -28.031 1 90.25 327 GLU B C 1
ATOM 10743 O O . GLU B 1 327 ? -23.547 -8.273 -27.953 1 90.25 327 GLU B O 1
ATOM 10748 N N . THR B 1 328 ? -22.719 -6.281 -27.406 1 88.38 328 THR B N 1
ATOM 10749 C CA . THR B 1 328 ? -21.797 -6.867 -26.438 1 88.38 328 THR B CA 1
ATOM 10750 C C . THR B 1 328 ? -22.547 -7.555 -25.312 1 88.38 328 THR B C 1
ATOM 10752 O O . THR B 1 328 ? -22.188 -8.656 -24.906 1 88.38 328 THR B O 1
ATOM 10755 N N . MET B 1 329 ? -23.609 -6.945 -24.875 1 85.69 329 MET B N 1
ATOM 10756 C CA . MET B 1 329 ? -24.406 -7.508 -23.781 1 85.69 329 MET B CA 1
ATOM 10757 C C . MET B 1 329 ? -25.156 -8.75 -24.234 1 85.69 329 MET B C 1
ATOM 10759 O O . MET B 1 329 ? -25.281 -9.719 -23.484 1 85.69 329 MET B O 1
ATOM 10763 N N . GLU B 1 330 ? -25.547 -8.727 -25.391 1 84 330 GLU B N 1
ATOM 10764 C CA . GLU B 1 330 ? -26.25 -9.875 -25.969 1 84 330 GLU B CA 1
ATOM 10765 C C . GLU B 1 330 ? -25.312 -11.062 -26.141 1 84 330 GLU B C 1
ATOM 10767 O O . GLU B 1 330 ? -25.688 -12.211 -25.891 1 84 330 GLU B O 1
ATOM 10772 N N . ARG B 1 331 ? -24.219 -10.797 -26.578 1 79 331 ARG B N 1
ATOM 10773 C CA . ARG B 1 331 ? -23.219 -11.852 -26.75 1 79 331 ARG B CA 1
ATOM 10774 C C . ARG B 1 331 ? -22.859 -12.484 -25.406 1 79 331 ARG B C 1
ATOM 10776 O O . ARG B 1 331 ? -22.688 -13.703 -25.312 1 79 331 ARG B O 1
ATOM 10783 N N . LYS B 1 332 ? -22.688 -11.727 -24.438 1 77.5 332 LYS B N 1
ATOM 10784 C CA . LYS B 1 332 ? -22.391 -12.234 -23.094 1 77.5 332 LYS B CA 1
ATOM 10785 C C . LYS B 1 332 ? -23.531 -13.094 -22.562 1 77.5 332 LYS B C 1
ATOM 10787 O O . LYS B 1 332 ? -23.297 -14.102 -21.891 1 77.5 332 LYS B O 1
ATOM 10792 N N . ALA B 1 333 ? -24.703 -12.68 -22.922 1 73.5 333 ALA B N 1
ATOM 10793 C CA . ALA B 1 333 ? -25.891 -13.391 -22.438 1 73.5 333 ALA B CA 1
ATOM 10794 C C . ALA B 1 333 ? -26.031 -14.742 -23.141 1 73.5 333 ALA B C 1
ATOM 10796 O O . ALA B 1 333 ? -26.531 -15.703 -22.547 1 73.5 333 ALA B O 1
ATOM 10797 N N . THR B 1 334 ? -25.562 -14.75 -24.328 1 71.44 334 THR B N 1
ATOM 10798 C CA . THR B 1 334 ? -25.766 -15.953 -25.141 1 71.44 334 THR B CA 1
ATOM 10799 C C . THR B 1 334 ? -24.578 -16.891 -25.016 1 71.44 334 THR B C 1
ATOM 10801 O O . THR B 1 334 ? -24.656 -18.062 -25.406 1 71.44 334 THR B O 1
ATOM 10804 N N . ALA B 1 335 ? -23.516 -16.422 -24.531 1 70.69 335 ALA B N 1
ATOM 10805 C CA . ALA B 1 335 ? -22.344 -17.266 -24.375 1 70.69 335 ALA B CA 1
ATOM 10806 C C . ALA B 1 335 ? -22.547 -18.328 -23.297 1 70.69 335 ALA B C 1
ATOM 10808 O O . ALA B 1 335 ? -23.375 -18.156 -22.406 1 70.69 335 ALA B O 1
ATOM 10809 N N . HIS B 1 336 ? -21.797 -19.484 -23.469 1 67.31 336 HIS B N 1
ATOM 10810 C CA . HIS B 1 336 ? -21.844 -20.516 -22.422 1 67.31 336 HIS B CA 1
ATOM 10811 C C . HIS B 1 336 ? -21.391 -19.953 -21.078 1 67.31 336 HIS B C 1
ATOM 10813 O O . HIS B 1 336 ? -20.469 -19.141 -21.016 1 67.31 336 HIS B O 1
ATOM 10819 N N . PRO B 1 337 ? -21.984 -20.406 -20.078 1 66.25 337 PRO B N 1
ATOM 10820 C CA . PRO B 1 337 ? -21.672 -19.859 -18.75 1 66.25 337 PRO B CA 1
ATOM 10821 C C . PRO B 1 337 ? -20.203 -20.016 -18.391 1 66.25 337 PRO B C 1
ATOM 10823 O O . PRO B 1 337 ? -19.641 -19.188 -17.656 1 66.25 337 PRO B O 1
ATOM 10826 N N . PHE B 1 338 ? -19.547 -21.047 -18.922 1 67.19 338 PHE B N 1
ATOM 10827 C CA . PHE B 1 338 ? -18.141 -21.297 -18.609 1 67.19 338 PHE B CA 1
ATOM 10828 C C . PHE B 1 338 ? -17.25 -20.234 -19.25 1 67.19 338 PHE B C 1
ATOM 10830 O O . PHE B 1 338 ? -16.125 -20 -18.797 1 67.19 338 PHE B O 1
ATOM 10837 N N . GLU B 1 339 ? -17.828 -19.609 -20.281 1 67.25 339 GLU B N 1
ATOM 10838 C CA . GLU B 1 339 ? -17.047 -18.609 -21 1 67.25 339 GLU B CA 1
ATOM 10839 C C . GLU B 1 339 ? -17.062 -17.266 -20.266 1 67.25 339 GLU B C 1
ATOM 10841 O O . GLU B 1 339 ? -16.188 -16.422 -20.5 1 67.25 339 GLU B O 1
ATOM 10846 N N . ASN B 1 340 ? -18 -17.297 -19.391 1 68.38 340 ASN B N 1
ATOM 10847 C CA . ASN B 1 340 ? -18.172 -16.016 -18.719 1 68.38 340 ASN B CA 1
ATOM 10848 C C . ASN B 1 340 ? -17.469 -15.984 -17.359 1 68.38 340 ASN B C 1
ATOM 10850 O O . ASN B 1 340 ? -17.469 -14.961 -16.672 1 68.38 340 ASN B O 1
ATOM 10854 N N . VAL B 1 341 ? -16.891 -17.094 -17.016 1 70.38 341 VAL B N 1
ATOM 10855 C CA . VAL B 1 341 ? -16.281 -17.156 -15.695 1 70.38 341 VAL B CA 1
ATOM 10856 C C . VAL B 1 341 ? -14.766 -17.188 -15.828 1 70.38 341 VAL B C 1
ATOM 10858 O O . VAL B 1 341 ? -14.227 -17.891 -16.672 1 70.38 341 VAL B O 1
ATOM 10861 N N . GLN B 1 342 ? -14.18 -16.344 -15.031 1 70 342 GLN B N 1
ATOM 10862 C CA . GLN B 1 342 ? -12.719 -16.312 -15.039 1 70 342 GLN B CA 1
ATOM 10863 C C . GLN B 1 342 ? -12.141 -17.344 -14.094 1 70 342 GLN B C 1
ATOM 10865 O O . GLN B 1 342 ? -12.703 -17.625 -13.039 1 70 342 GLN B O 1
ATOM 10870 N N . SER B 1 343 ? -11.023 -17.938 -14.617 1 74.5 343 SER B N 1
ATOM 10871 C CA . SER B 1 343 ? -10.297 -18.828 -13.734 1 74.5 343 SER B CA 1
ATOM 10872 C C . SER B 1 343 ? -9.57 -18.062 -12.633 1 74.5 343 SER B C 1
ATOM 10874 O O . SER B 1 343 ? -9.031 -16.969 -12.891 1 74.5 343 SER B O 1
ATOM 10876 N N . LEU B 1 344 ? -9.609 -18.578 -11.469 1 75.38 344 LEU B N 1
ATOM 10877 C CA . LEU B 1 344 ? -8.977 -17.891 -10.359 1 75.38 344 LEU B CA 1
ATOM 10878 C C . LEU B 1 344 ? -7.457 -18.031 -10.422 1 75.38 344 LEU B C 1
ATOM 10880 O O . LEU B 1 344 ? -6.723 -17.172 -9.93 1 75.38 344 LEU B O 1
ATOM 10884 N N . LEU B 1 345 ? -6.949 -19.094 -11.008 1 79.81 345 LEU B N 1
ATOM 10885 C CA . LEU B 1 345 ? -5.508 -19.281 -11.141 1 79.81 345 LEU B CA 1
ATOM 10886 C C . LEU B 1 345 ? -5.074 -19.141 -12.602 1 79.81 345 LEU B C 1
ATOM 10888 O O . LEU B 1 345 ? -5.688 -19.734 -13.484 1 79.81 345 LEU B O 1
ATOM 10892 N N . PRO B 1 346 ? -4.066 -18.391 -12.781 1 78.19 346 PRO B N 1
ATOM 10893 C CA . PRO B 1 346 ? -3.654 -18.109 -14.164 1 78.19 346 PRO B CA 1
ATOM 10894 C C . PRO B 1 346 ? -3.068 -19.344 -14.859 1 78.19 346 PRO B C 1
ATOM 10896 O O . PRO B 1 346 ? -2.418 -20.172 -14.219 1 78.19 346 PRO B O 1
ATOM 10899 N N . GLN B 1 347 ? -3.289 -19.375 -16.219 1 80.62 347 GLN B N 1
ATOM 10900 C CA . GLN B 1 347 ? -2.734 -20.438 -17.047 1 80.62 347 GLN B CA 1
ATOM 10901 C C . GLN B 1 347 ? -1.704 -19.891 -18.031 1 80.62 347 GLN B C 1
ATOM 10903 O O . GLN B 1 347 ? -1.875 -18.797 -18.578 1 80.62 347 GLN B O 1
ATOM 10908 N N . ASN B 1 348 ? -0.626 -20.656 -18.234 1 87.69 348 ASN B N 1
ATOM 10909 C CA . ASN B 1 348 ? 0.417 -20.266 -19.172 1 87.69 348 ASN B CA 1
ATOM 10910 C C . ASN B 1 348 ? 0.189 -20.859 -20.562 1 87.69 348 ASN B C 1
ATOM 10912 O O . ASN B 1 348 ? -0.077 -22.062 -20.688 1 87.69 348 ASN B O 1
ATOM 10916 N N . SER B 1 349 ? 0.217 -20.031 -21.594 1 88.94 349 SER B N 1
ATOM 10917 C CA . SER B 1 349 ? 0.207 -20.531 -22.969 1 88.94 349 SER B CA 1
ATOM 10918 C C . SER B 1 349 ? 1.622 -20.641 -23.516 1 88.94 349 SER B C 1
ATOM 10920 O O . SER B 1 349 ? 2.451 -19.75 -23.312 1 88.94 349 SER B O 1
ATOM 10922 N N . TRP B 1 350 ? 1.87 -21.812 -24.25 1 94 350 TRP B N 1
ATOM 10923 C CA . TRP B 1 350 ? 3.217 -21.984 -24.781 1 94 350 TRP B CA 1
ATOM 10924 C C . TRP B 1 350 ? 3.297 -21.469 -26.219 1 94 350 TRP B C 1
ATOM 10926 O O . TRP B 1 350 ? 4.387 -21.375 -26.797 1 94 350 TRP B O 1
ATOM 10936 N N . LEU B 1 351 ? 2.115 -21.109 -26.812 1 92.19 351 LEU B N 1
ATOM 10937 C CA . LEU B 1 351 ? 2.076 -20.562 -28.172 1 92.19 351 LEU B CA 1
ATOM 10938 C C . LEU B 1 351 ? 1.349 -19.234 -28.219 1 92.19 351 LEU B C 1
ATOM 10940 O O . LEU B 1 351 ? 0.432 -19 -27.422 1 92.19 351 LEU B O 1
ATOM 10944 N N . GLU B 1 352 ? 1.773 -18.375 -29.047 1 91.56 352 GLU B N 1
ATOM 10945 C CA . GLU B 1 352 ? 1.096 -17.125 -29.359 1 91.56 352 GLU B CA 1
ATOM 10946 C C . GLU B 1 352 ? 1.017 -16.891 -30.859 1 91.56 352 GLU B C 1
ATOM 10948 O O . GLU B 1 352 ? 1.824 -17.422 -31.625 1 91.56 352 GLU B O 1
ATOM 10953 N N . SER B 1 353 ? 0.193 -16.062 -31.266 1 88.94 353 SER B N 1
ATOM 10954 C CA . SER B 1 353 ? -0.112 -15.859 -32.688 1 88.94 353 SER B CA 1
ATOM 10955 C C . SER B 1 353 ? 1.101 -15.328 -33.438 1 88.94 353 SER B C 1
ATOM 10957 O O . SER B 1 353 ? 1.885 -14.547 -32.875 1 88.94 353 SER B O 1
ATOM 10959 N N . TYR B 1 354 ? 1.242 -15.797 -34.656 1 89.06 354 TYR B N 1
ATOM 10960 C CA . TYR B 1 354 ? 2.25 -15.32 -35.594 1 89.06 354 TYR B CA 1
ATOM 10961 C C . TYR B 1 354 ? 1.621 -14.961 -36.938 1 89.06 354 TYR B C 1
ATOM 10963 O O . TYR B 1 354 ? 0.815 -15.727 -37.469 1 89.06 354 TYR B O 1
ATOM 10971 N N . PRO B 1 355 ? 1.896 -13.867 -37.719 1 90.88 355 PRO B N 1
ATOM 10972 C CA . PRO B 1 355 ? 2.807 -12.828 -37.219 1 90.88 355 PRO B CA 1
ATOM 10973 C C . PRO B 1 355 ? 2.287 -12.125 -35.969 1 90.88 355 PRO B C 1
ATOM 10975 O O . PRO B 1 355 ? 1.074 -12.07 -35.75 1 90.88 355 PRO B O 1
ATOM 10978 N N . VAL B 1 356 ? 3.234 -11.742 -35.156 1 92.19 356 VAL B N 1
ATOM 10979 C CA . VAL B 1 356 ? 2.881 -11.062 -33.938 1 92.19 356 VAL B CA 1
ATOM 10980 C C . VAL B 1 356 ? 2.061 -9.812 -34.25 1 92.19 356 VAL B C 1
ATOM 10982 O O . VAL B 1 356 ? 2.459 -8.992 -35.062 1 92.19 356 VAL B O 1
ATOM 10985 N N . PRO B 1 357 ? 0.963 -9.695 -33.625 1 90.06 357 PRO B N 1
ATOM 10986 C CA . PRO B 1 357 ? 0.139 -8.516 -33.875 1 90.06 357 PRO B CA 1
ATOM 10987 C C . PRO B 1 357 ? 0.845 -7.211 -33.531 1 90.06 357 PRO B C 1
ATOM 10989 O O . PRO B 1 357 ? 1.653 -7.184 -32.594 1 90.06 357 PRO B O 1
ATOM 10992 N N . ASP B 1 358 ? 0.478 -6.168 -34.25 1 92.88 358 ASP B N 1
ATOM 10993 C CA . ASP B 1 358 ? 1.046 -4.852 -33.969 1 92.88 358 ASP B CA 1
ATOM 10994 C C . ASP B 1 358 ? 0.709 -4.391 -32.531 1 92.88 358 ASP B C 1
ATOM 10996 O O . ASP B 1 358 ? -0.4 -4.625 -32.062 1 92.88 358 ASP B O 1
ATOM 11000 N N . HIS B 1 359 ? 1.731 -3.906 -31.906 1 95.5 359 HIS B N 1
ATOM 11001 C CA . HIS B 1 359 ? 1.5 -3.279 -30.609 1 95.5 359 HIS B CA 1
ATOM 11002 C C . HIS B 1 359 ? 1.078 -1.822 -30.766 1 95.5 359 HIS B C 1
ATOM 11004 O O . HIS B 1 359 ? 1.9 -0.966 -31.094 1 95.5 359 HIS B O 1
ATOM 11010 N N . LYS B 1 360 ? -0.143 -1.536 -30.531 1 94.19 360 LYS B N 1
ATOM 11011 C CA . LYS B 1 360 ? -0.719 -0.224 -30.797 1 94.19 360 LYS B CA 1
ATOM 11012 C C . LYS B 1 360 ? -0.821 0.613 -29.531 1 94.19 360 LYS B C 1
ATOM 11014 O O . LYS B 1 360 ? -0.792 0.075 -28.422 1 94.19 360 LYS B O 1
ATOM 11019 N N . ARG B 1 361 ? -0.916 1.889 -29.766 1 93.88 361 ARG B N 1
ATOM 11020 C CA . ARG B 1 361 ? -1.149 2.809 -28.656 1 93.88 361 ARG B CA 1
ATOM 11021 C C . ARG B 1 361 ? -2.488 2.525 -27.984 1 93.88 361 ARG B C 1
ATOM 11023 O O . ARG B 1 361 ? -3.498 2.324 -28.656 1 93.88 361 ARG B O 1
ATOM 11030 N N . ASP B 1 362 ? -2.42 2.385 -26.688 1 91.19 362 ASP B N 1
ATOM 11031 C CA . ASP B 1 362 ? -3.588 2.193 -25.828 1 91.19 362 ASP B CA 1
ATOM 11032 C C . ASP B 1 362 ? -3.42 2.922 -24.5 1 91.19 362 ASP B C 1
ATOM 11034 O O . ASP B 1 362 ? -2.83 2.383 -23.562 1 91.19 362 ASP B O 1
ATOM 11038 N N . ALA B 1 363 ? -4.02 4.074 -24.453 1 88.88 363 ALA B N 1
ATOM 11039 C CA . ALA B 1 363 ? -3.844 4.93 -23.281 1 88.88 363 ALA B CA 1
ATOM 11040 C C . ALA B 1 363 ? -4.43 4.281 -22.031 1 88.88 363 ALA B C 1
ATOM 11042 O O . ALA B 1 363 ? -3.898 4.445 -20.922 1 88.88 363 ALA B O 1
ATOM 11043 N N . ALA B 1 364 ? -5.477 3.621 -22.172 1 86.81 364 ALA B N 1
ATOM 11044 C CA . ALA B 1 364 ? -6.094 2.947 -21.031 1 86.81 364 ALA B CA 1
ATOM 11045 C C . ALA B 1 364 ? -5.176 1.862 -20.469 1 86.81 364 ALA B C 1
ATOM 11047 O O . ALA B 1 364 ? -5.027 1.735 -19.25 1 86.81 364 ALA B O 1
ATOM 11048 N N . ARG B 1 365 ? -4.641 1.107 -21.375 1 89 365 ARG B N 1
ATOM 11049 C CA . ARG B 1 365 ? -3.686 0.083 -20.969 1 89 365 ARG B CA 1
ATOM 11050 C C . ARG B 1 365 ? -2.498 0.703 -20.234 1 89 365 ARG B C 1
ATOM 11052 O O . ARG B 1 365 ? -2.059 0.187 -19.203 1 89 365 ARG B O 1
ATOM 11059 N N . ALA B 1 366 ? -2.023 1.781 -20.766 1 91.06 366 ALA B N 1
ATOM 11060 C CA . ALA B 1 366 ? -0.879 2.469 -20.172 1 91.06 366 ALA B CA 1
ATOM 11061 C C . ALA B 1 366 ? -1.218 2.998 -18.781 1 91.06 366 ALA B C 1
ATOM 11063 O O . ALA B 1 366 ? -0.393 2.934 -17.875 1 91.06 366 ALA B O 1
ATOM 11064 N N . GLU B 1 367 ? -2.393 3.506 -18.625 1 88.81 367 GLU B N 1
ATOM 11065 C CA . GLU B 1 367 ? -2.848 4.027 -17.344 1 88.81 367 GLU B CA 1
ATOM 11066 C C . GLU B 1 367 ? -2.877 2.93 -16.281 1 88.81 367 GLU B C 1
ATOM 11068 O O . GLU B 1 367 ? -2.496 3.158 -15.133 1 88.81 367 GLU B O 1
ATOM 11073 N N . ASN B 1 368 ? -3.219 1.809 -16.656 1 83.06 368 ASN B N 1
ATOM 11074 C CA . ASN B 1 368 ? -3.354 0.689 -15.734 1 83.06 368 ASN B CA 1
ATOM 11075 C C . ASN B 1 368 ? -1.994 0.181 -15.266 1 83.06 368 ASN B C 1
ATOM 11077 O O . ASN B 1 368 ? -1.894 -0.465 -14.219 1 83.06 368 ASN B O 1
ATOM 11081 N N . THR B 1 369 ? -1.004 0.477 -16 1 85.31 369 THR B N 1
ATOM 11082 C CA . THR B 1 369 ? 0.307 -0.08 -15.688 1 85.31 369 THR B CA 1
ATOM 11083 C C . THR B 1 369 ? 1.254 1.013 -15.203 1 85.31 369 THR B C 1
ATOM 11085 O O . THR B 1 369 ? 2.453 0.774 -15.039 1 85.31 369 THR B O 1
ATOM 11088 N N . LEU B 1 370 ? 0.755 2.227 -15.031 1 83.75 370 LEU B N 1
ATOM 11089 C CA . LEU B 1 370 ? 1.604 3.365 -14.695 1 83.75 370 LEU B CA 1
ATOM 11090 C C . LEU B 1 370 ? 2.334 3.135 -13.375 1 83.75 370 LEU B C 1
ATOM 11092 O O . LEU B 1 370 ? 3.531 3.408 -13.273 1 83.75 370 LEU B O 1
ATOM 11096 N N . ILE B 1 371 ? 1.564 2.625 -12.406 1 76.19 371 ILE B N 1
ATOM 11097 C CA . ILE B 1 371 ? 2.191 2.32 -11.125 1 76.19 371 ILE B CA 1
ATOM 11098 C C . ILE B 1 371 ? 2.053 0.83 -10.82 1 76.19 371 ILE B C 1
ATOM 11100 O O . ILE B 1 371 ? 0.951 0.343 -10.555 1 76.19 371 ILE B O 1
ATOM 11104 N N . PRO B 1 372 ? 3.281 0.232 -10.938 1 73.94 372 PRO B N 1
ATOM 11105 C CA . PRO B 1 372 ? 3.209 -1.196 -10.617 1 73.94 372 PRO B CA 1
ATOM 11106 C C . PRO B 1 372 ? 2.943 -1.457 -9.133 1 73.94 372 PRO B C 1
ATOM 11108 O O . PRO B 1 372 ? 3.701 -1 -8.273 1 73.94 372 PRO B O 1
ATOM 11111 N N . SER B 1 373 ? 1.835 -2.111 -8.789 1 75 373 SER B N 1
ATOM 11112 C CA . SER B 1 373 ? 1.492 -2.402 -7.398 1 75 373 SER B CA 1
ATOM 11113 C C . SER B 1 373 ? 2 -3.777 -6.98 1 75 373 SER B C 1
ATOM 11115 O O . SER B 1 373 ? 2.072 -4.082 -5.785 1 75 373 SER B O 1
ATOM 11117 N N . TYR B 1 374 ? 2.402 -4.68 -7.875 1 75.69 374 TYR B N 1
ATOM 11118 C CA . TYR B 1 374 ? 2.826 -6.055 -7.652 1 75.69 374 TYR B CA 1
ATOM 11119 C C . TYR B 1 374 ? 1.878 -6.77 -6.695 1 75.69 374 TYR B C 1
ATOM 11121 O O . TYR B 1 374 ? 2.314 -7.371 -5.711 1 75.69 374 TYR B O 1
ATOM 11129 N N . GLY B 1 375 ? 0.546 -6.586 -6.859 1 72.56 375 GLY B N 1
ATOM 11130 C CA . GLY B 1 375 ? -0.48 -7.316 -6.133 1 72.56 375 GLY B CA 1
ATOM 11131 C C . GLY B 1 375 ? -1.027 -6.551 -4.945 1 72.56 375 GLY B C 1
ATOM 11132 O O . GLY B 1 375 ? -1.997 -6.98 -4.316 1 72.56 375 GLY B O 1
ATOM 11133 N N . SER B 1 376 ? -0.528 -5.387 -4.559 1 75.38 376 SER B N 1
ATOM 11134 C CA . SER B 1 376 ? -0.957 -4.66 -3.369 1 75.38 376 SER B CA 1
ATOM 11135 C C . SER B 1 376 ? -2.18 -3.799 -3.658 1 75.38 376 SER B C 1
ATOM 11137 O O . SER B 1 376 ? -2.287 -3.205 -4.734 1 75.38 376 SER B O 1
ATOM 11139 N N . GLU B 1 377 ? -3.109 -3.838 -2.666 1 73.19 377 GLU B N 1
ATOM 11140 C CA . GLU B 1 377 ? -4.254 -2.936 -2.732 1 73.19 377 GLU B CA 1
ATOM 11141 C C . GLU B 1 377 ? -3.875 -1.525 -2.293 1 73.19 377 GLU B C 1
ATOM 11143 O O . GLU B 1 377 ? -3.23 -1.346 -1.256 1 73.19 377 GLU B O 1
ATOM 11148 N N . LEU B 1 378 ? -4.266 -0.583 -3.053 1 69.25 378 LEU B N 1
ATOM 11149 C CA . LEU B 1 378 ? -3.74 0.76 -2.834 1 69.25 378 LEU B CA 1
ATOM 11150 C C . LEU B 1 378 ? -4.574 1.509 -1.802 1 69.25 378 LEU B C 1
ATOM 11152 O O . LEU B 1 378 ? -4.055 2.35 -1.066 1 69.25 378 LEU B O 1
ATOM 11156 N N . ILE B 1 379 ? -5.891 1.22 -1.809 1 69.62 379 ILE B N 1
ATOM 11157 C CA . ILE B 1 379 ? -6.738 1.978 -0.893 1 69.62 379 ILE B CA 1
ATOM 11158 C C . ILE B 1 379 ? -7.355 1.035 0.139 1 69.62 379 ILE B C 1
ATOM 11160 O O . ILE B 1 379 ? -7.863 -0.031 -0.213 1 69.62 379 ILE B O 1
ATOM 11164 N N . GLY B 1 380 ? -7.258 1.497 1.396 1 68.88 380 GLY B N 1
ATOM 11165 C CA . GLY B 1 380 ? -7.824 0.718 2.486 1 68.88 380 GLY B CA 1
ATOM 11166 C C . GLY B 1 380 ? -6.789 -0.109 3.227 1 68.88 380 GLY B C 1
ATOM 11167 O O . GLY B 1 380 ? -5.59 0.166 3.141 1 68.88 380 GLY B O 1
ATOM 11168 N N . MET B 1 381 ? -7.297 -0.935 4.016 1 71.75 381 MET B N 1
ATOM 11169 C CA . MET B 1 381 ? -6.422 -1.796 4.805 1 71.75 381 MET B CA 1
ATOM 11170 C C . MET B 1 381 ? -5.828 -2.906 3.945 1 71.75 381 MET B C 1
ATOM 11172 O O . MET B 1 381 ? -6.527 -3.502 3.121 1 71.75 381 MET B O 1
ATOM 11176 N N . GLN B 1 382 ? -4.562 -3.045 4.059 1 79.38 382 GLN B N 1
ATOM 11177 C CA . GLN B 1 382 ? -3.93 -4.168 3.375 1 79.38 382 GLN B CA 1
ATOM 11178 C C . GLN B 1 382 ? -4.484 -5.5 3.875 1 79.38 382 GLN B C 1
ATOM 11180 O O . GLN B 1 382 ? -4.773 -5.652 5.062 1 79.38 382 GLN B O 1
ATOM 11185 N N . ARG B 1 383 ? -4.621 -6.359 2.947 1 84.12 383 ARG B N 1
ATOM 11186 C CA . ARG B 1 383 ? -5.117 -7.68 3.318 1 84.12 383 ARG B CA 1
ATOM 11187 C C . ARG B 1 383 ? -4.105 -8.414 4.191 1 84.12 383 ARG B C 1
ATOM 11189 O O . ARG B 1 383 ? -2.898 -8.344 3.955 1 84.12 383 ARG B O 1
ATOM 11196 N N . ASP B 1 384 ? -4.57 -8.977 5.258 1 87.38 384 ASP B N 1
ATOM 11197 C CA . ASP B 1 384 ? -3.783 -9.906 6.062 1 87.38 384 ASP B CA 1
ATOM 11198 C C . ASP B 1 384 ? -4.078 -11.352 5.68 1 87.38 384 ASP B C 1
ATOM 11200 O O . ASP B 1 384 ? -4.961 -11.984 6.258 1 87.38 384 ASP B O 1
ATOM 11204 N N . TRP B 1 385 ? -3.316 -11.93 4.855 1 93.44 385 TRP B N 1
ATOM 11205 C CA . TRP B 1 385 ? -3.547 -13.242 4.27 1 93.44 385 TRP B CA 1
ATOM 11206 C C . TRP B 1 385 ? -3.643 -14.312 5.355 1 93.44 385 TRP B C 1
ATOM 11208 O O . TRP B 1 385 ? -4.484 -15.211 5.277 1 93.44 385 TRP B O 1
ATOM 11218 N N . ASN B 1 386 ? -2.734 -14.211 6.289 1 94.12 386 ASN B N 1
ATOM 11219 C CA . ASN B 1 386 ? -2.732 -15.227 7.332 1 94.12 386 ASN B CA 1
ATOM 11220 C C . ASN B 1 386 ? -3.986 -15.148 8.195 1 94.12 386 ASN B C 1
ATOM 11222 O O . ASN B 1 386 ? -4.59 -16.172 8.516 1 94.12 386 ASN B O 1
ATOM 11226 N N . GLU B 1 387 ? -4.344 -14.008 8.609 1 90.06 387 GLU B N 1
ATOM 11227 C CA . GLU B 1 387 ? -5.551 -13.859 9.414 1 90.06 387 GLU B CA 1
ATOM 11228 C C . GLU B 1 387 ? -6.785 -14.336 8.656 1 90.06 387 GLU B C 1
ATOM 11230 O O . GLU B 1 387 ? -7.668 -14.977 9.227 1 90.06 387 GLU B O 1
ATOM 11235 N N . GLU B 1 388 ? -6.879 -13.969 7.406 1 91.38 388 GLU B N 1
ATOM 11236 C CA . GLU B 1 388 ? -8.008 -14.406 6.594 1 91.38 388 GLU B CA 1
ATOM 11237 C C . GLU B 1 388 ? -8.039 -15.93 6.465 1 91.38 388 GLU B C 1
ATOM 11239 O O . GLU B 1 388 ? -9.102 -16.547 6.594 1 91.38 388 GLU B O 1
ATOM 11244 N N . LEU B 1 389 ? -6.902 -16.484 6.195 1 95 389 LEU B N 1
ATOM 11245 C CA . LEU B 1 389 ? -6.809 -17.938 6.059 1 95 389 LEU B CA 1
ATOM 11246 C C . LEU B 1 389 ? -7.246 -18.625 7.34 1 95 389 LEU B C 1
ATOM 11248 O O . LEU B 1 389 ? -8.055 -19.562 7.301 1 95 389 LEU B O 1
ATOM 11252 N N . GLN B 1 390 ? -6.676 -18.172 8.453 1 94.94 390 GLN B N 1
ATOM 11253 C CA . GLN B 1 390 ? -6.973 -18.812 9.734 1 94.94 390 GLN B CA 1
ATOM 11254 C C . GLN B 1 390 ? -8.438 -18.625 10.117 1 94.94 390 GLN B C 1
ATOM 11256 O O . GLN B 1 390 ? -9.062 -19.516 10.68 1 94.94 390 GLN B O 1
ATOM 11261 N N . SER B 1 391 ? -9.023 -17.469 9.844 1 90.56 391 SER B N 1
ATOM 11262 C CA . SER B 1 391 ? -10.438 -17.219 10.109 1 90.56 391 SER B CA 1
ATOM 11263 C C . SER B 1 391 ? -11.328 -18.172 9.328 1 90.56 391 SER B C 1
ATOM 11265 O O . SER B 1 391 ? -12.344 -18.656 9.836 1 90.56 391 SER B O 1
ATOM 11267 N N . CYS B 1 392 ? -10.977 -18.406 8.062 1 92 392 CYS B N 1
ATOM 11268 C CA . CYS B 1 392 ? -11.727 -19.359 7.25 1 92 392 CYS B CA 1
ATOM 11269 C C . CYS B 1 392 ? -11.594 -20.766 7.801 1 92 392 CYS B C 1
ATOM 11271 O O . CYS B 1 392 ? -12.57 -21.531 7.816 1 92 392 CYS B O 1
ATOM 11273 N N . ARG B 1 393 ? -10.414 -21.188 8.242 1 93.06 393 ARG B N 1
ATOM 11274 C CA . ARG B 1 393 ? -10.172 -22.516 8.781 1 93.06 393 ARG B CA 1
ATOM 11275 C C . ARG B 1 393 ? -10.977 -22.75 10.055 1 93.06 393 ARG B C 1
ATOM 11277 O O . ARG B 1 393 ? -11.297 -23.891 10.398 1 93.06 393 ARG B O 1
ATOM 11284 N N . GLU B 1 394 ? -11.336 -21.703 10.734 1 92.38 394 GLU B N 1
ATOM 11285 C CA . GLU B 1 394 ? -12.047 -21.797 12 1 92.38 394 GLU B CA 1
ATOM 11286 C C . GLU B 1 394 ? -13.555 -21.75 11.789 1 92.38 394 GLU B C 1
ATOM 11288 O O . GLU B 1 394 ? -14.328 -21.828 12.75 1 92.38 394 GLU B O 1
ATOM 11293 N N . PHE B 1 395 ? -13.984 -21.703 10.539 1 90.06 395 PHE B N 1
ATOM 11294 C CA . PHE B 1 395 ? -15.414 -21.812 10.258 1 90.06 395 PHE B CA 1
ATOM 11295 C C . PHE B 1 395 ? -15.969 -23.125 10.812 1 90.06 395 PHE B C 1
ATOM 11297 O O . PHE B 1 395 ? -15.266 -24.125 10.867 1 90.06 395 PHE B O 1
ATOM 11304 N N . PRO B 1 396 ? -17.297 -23.125 11.125 1 91.19 396 PRO B N 1
ATOM 11305 C CA . PRO B 1 396 ? -17.906 -24.359 11.578 1 91.19 396 PRO B CA 1
ATOM 11306 C C . PRO B 1 396 ? -17.984 -25.438 10.484 1 91.19 396 PRO B C 1
ATOM 11308 O O . PRO B 1 396 ? -18.031 -25.094 9.297 1 91.19 396 PRO B O 1
ATOM 11311 N N . ARG B 1 397 ? -17.922 -26.766 10.828 1 89.81 397 ARG B N 1
ATOM 11312 C CA . ARG B 1 397 ? -17.906 -27.828 9.844 1 89.81 397 ARG B CA 1
ATOM 11313 C C . ARG B 1 397 ? -18.828 -28.984 10.266 1 89.81 397 ARG B C 1
ATOM 11315 O O . ARG B 1 397 ? -18.609 -30.125 9.875 1 89.81 397 ARG B O 1
ATOM 11322 N N . THR B 1 398 ? -19.781 -28.625 10.945 1 90.75 398 THR B N 1
ATOM 11323 C CA . THR B 1 398 ? -20.688 -29.641 11.484 1 90.75 398 THR B CA 1
ATOM 11324 C C . THR B 1 398 ? -21.672 -30.125 10.422 1 90.75 398 THR B C 1
ATOM 11326 O O . THR B 1 398 ? -22.031 -31.297 10.391 1 90.75 398 THR B O 1
ATOM 11329 N N . THR B 1 399 ? -22.125 -29.25 9.516 1 90.12 399 THR B N 1
ATOM 11330 C CA . THR B 1 399 ? -23.062 -29.609 8.461 1 90.12 399 THR B CA 1
ATOM 11331 C C . THR B 1 399 ? -22.375 -29.578 7.098 1 90.12 399 THR B C 1
ATOM 11333 O O . THR B 1 399 ? -21.344 -28.922 6.93 1 90.12 399 THR B O 1
ATOM 11336 N N . PRO B 1 400 ? -22.906 -30.375 6.16 1 87.31 400 PRO B N 1
ATOM 11337 C CA . PRO B 1 400 ? -22.328 -30.359 4.816 1 87.31 400 PRO B CA 1
ATOM 11338 C C . PRO B 1 400 ? -22.328 -28.969 4.199 1 87.31 400 PRO B C 1
ATOM 11340 O O . PRO B 1 400 ? -21.375 -28.594 3.504 1 87.31 400 PRO B O 1
ATOM 11343 N N . GLN B 1 401 ? -23.375 -28.25 4.449 1 84 401 GLN B N 1
ATOM 11344 C CA . GLN B 1 401 ? -23.438 -26.906 3.9 1 84 401 GLN B CA 1
ATOM 11345 C C . GLN B 1 401 ? -22.359 -26.016 4.488 1 84 401 GLN B C 1
ATOM 11347 O O . GLN B 1 401 ? -21.781 -25.172 3.783 1 84 401 GLN B O 1
ATOM 11352 N N . GLU B 1 402 ? -22.156 -26.156 5.762 1 89.75 402 GLU B N 1
ATOM 11353 C CA . GLU B 1 402 ? -21.094 -25.406 6.41 1 89.75 402 GLU B CA 1
ATOM 11354 C C . GLU B 1 402 ? -19.734 -25.766 5.828 1 89.75 402 GLU B C 1
ATOM 11356 O O . GLU B 1 402 ? -18.875 -24.891 5.641 1 89.75 402 GLU B O 1
ATOM 11361 N N . ARG B 1 403 ? -19.594 -26.969 5.527 1 91.12 403 ARG B N 1
ATOM 11362 C CA . ARG B 1 403 ? -18.328 -27.438 4.977 1 91.12 403 ARG B CA 1
ATOM 11363 C C . ARG B 1 403 ? -18.109 -26.891 3.57 1 91.12 403 ARG B C 1
ATOM 11365 O O . ARG B 1 403 ? -16.984 -26.531 3.203 1 91.12 403 ARG B O 1
ATOM 11372 N N . ILE B 1 404 ? -19.172 -26.875 2.812 1 89.19 404 ILE B N 1
ATOM 11373 C CA . ILE B 1 404 ? -19.078 -26.328 1.46 1 89.19 404 ILE B CA 1
ATOM 11374 C C . ILE B 1 404 ? -18.719 -24.844 1.514 1 89.19 404 ILE B C 1
ATOM 11376 O O . ILE B 1 404 ? -17.859 -24.391 0.756 1 89.19 404 ILE B O 1
ATOM 11380 N N . LEU B 1 405 ? -19.328 -24.141 2.424 1 87.38 405 LEU B N 1
ATOM 11381 C CA . LEU B 1 405 ? -19.047 -22.719 2.578 1 87.38 405 LEU B CA 1
ATOM 11382 C C . LEU B 1 405 ? -17.609 -22.5 3.023 1 87.38 405 LEU B C 1
ATOM 11384 O O . LEU B 1 405 ? -16.938 -21.578 2.562 1 87.38 405 LEU B O 1
ATOM 11388 N N . ARG B 1 406 ? -17.172 -23.297 3.928 1 92.12 406 ARG B N 1
ATOM 11389 C CA . ARG B 1 406 ? -15.805 -23.234 4.406 1 92.12 406 ARG B CA 1
ATOM 11390 C C . ARG B 1 406 ? -14.812 -23.484 3.271 1 92.12 406 ARG B C 1
ATOM 11392 O O . ARG B 1 406 ? -13.844 -22.75 3.109 1 92.12 406 ARG B O 1
ATOM 11399 N N . ASP B 1 407 ? -15.07 -24.484 2.492 1 93.19 407 ASP B N 1
ATOM 11400 C CA . ASP B 1 407 ? -14.18 -24.844 1.394 1 93.19 407 ASP B CA 1
ATOM 11401 C C . ASP B 1 407 ? -14.141 -23.75 0.334 1 93.19 407 ASP B C 1
ATOM 11403 O O . ASP B 1 407 ? -13.094 -23.469 -0.254 1 93.19 407 ASP B O 1
ATOM 11407 N N . ARG B 1 408 ? -15.281 -23.25 0.073 1 89.5 408 ARG B N 1
ATOM 11408 C CA . ARG B 1 408 ? -15.359 -22.156 -0.891 1 89.5 408 ARG B CA 1
ATOM 11409 C C . ARG B 1 408 ? -14.523 -20.953 -0.431 1 89.5 408 ARG B C 1
ATOM 11411 O O . ARG B 1 408 ? -13.773 -20.375 -1.22 1 89.5 408 ARG B O 1
ATOM 11418 N N . ALA B 1 409 ? -14.641 -20.609 0.834 1 91.38 409 ALA B N 1
ATOM 11419 C CA . ALA B 1 409 ? -13.891 -19.5 1.402 1 91.38 409 ALA B CA 1
ATOM 11420 C C . ALA B 1 409 ? -12.391 -19.781 1.368 1 91.38 409 ALA B C 1
ATOM 11422 O O . ALA B 1 409 ? -11.594 -18.906 1.023 1 91.38 409 ALA B O 1
ATOM 11423 N N . LEU B 1 410 ? -12.07 -20.938 1.687 1 93.75 410 LEU B N 1
ATOM 11424 C CA . LEU B 1 410 ? -10.664 -21.344 1.698 1 93.75 410 LEU B CA 1
ATOM 11425 C C . LEU B 1 410 ? -10.078 -21.312 0.29 1 93.75 410 LEU B C 1
ATOM 11427 O O . LEU B 1 410 ? -8.945 -20.859 0.092 1 93.75 410 LEU B O 1
ATOM 11431 N N . TYR B 1 411 ? -10.859 -21.797 -0.673 1 92.56 411 TYR B N 1
ATOM 11432 C CA . TYR B 1 411 ? -10.398 -21.812 -2.059 1 92.56 411 TYR B CA 1
ATOM 11433 C C . TYR B 1 411 ? -10.172 -20.391 -2.564 1 92.56 411 TYR B C 1
ATOM 11435 O O . TYR B 1 411 ? -9.156 -20.109 -3.203 1 92.56 411 TYR B O 1
ATOM 11443 N N . LYS B 1 412 ? -11.031 -19.578 -2.273 1 90.5 412 LYS B N 1
ATOM 11444 C CA . LYS B 1 412 ? -10.938 -18.203 -2.742 1 90.5 412 LYS B CA 1
ATOM 11445 C C . LYS B 1 412 ? -9.75 -17.484 -2.117 1 90.5 412 LYS B C 1
ATOM 11447 O O . LYS B 1 412 ? -8.93 -16.891 -2.828 1 90.5 412 LYS B O 1
ATOM 11452 N N . VAL B 1 413 ? -9.594 -17.5 -0.778 1 93.5 413 VAL B N 1
ATOM 11453 C CA . VAL B 1 413 ? -8.539 -16.781 -0.064 1 93.5 413 VAL B CA 1
ATOM 11454 C C . VAL B 1 413 ? -7.176 -17.312 -0.504 1 93.5 413 VAL B C 1
ATOM 11456 O O . VAL B 1 413 ? -6.254 -16.516 -0.743 1 93.5 413 VAL B O 1
ATOM 11459 N N . THR B 1 414 ? -7.051 -18.531 -0.645 1 95.19 414 THR B N 1
ATOM 11460 C CA . THR B 1 414 ? -5.762 -19.109 -1.006 1 95.19 414 THR B CA 1
ATOM 11461 C C . THR B 1 414 ? -5.422 -18.812 -2.463 1 95.19 414 THR B C 1
ATOM 11463 O O . THR B 1 414 ? -4.254 -18.594 -2.801 1 95.19 414 THR B O 1
ATOM 11466 N N . SER B 1 415 ? -6.445 -18.844 -3.348 1 93.69 415 SER B N 1
ATOM 11467 C CA . SER B 1 415 ? -6.207 -18.484 -4.742 1 93.69 415 SER B CA 1
ATOM 11468 C C . SER B 1 415 ? -5.773 -17.031 -4.879 1 93.69 415 SER B C 1
ATOM 11470 O O . SER B 1 415 ? -4.875 -16.719 -5.664 1 93.69 415 SER B O 1
ATOM 11472 N N . ASP B 1 416 ? -6.406 -16.172 -4.145 1 93.06 416 ASP B N 1
ATOM 11473 C CA . ASP B 1 416 ? -6.02 -14.773 -4.145 1 93.06 416 ASP B CA 1
ATOM 11474 C C . ASP B 1 416 ? -4.582 -14.594 -3.652 1 93.06 416 ASP B C 1
ATOM 11476 O O . ASP B 1 416 ? -3.836 -13.773 -4.184 1 93.06 416 ASP B O 1
ATOM 11480 N N . PHE B 1 417 ? -4.293 -15.281 -2.549 1 95.31 417 PHE B N 1
ATOM 11481 C CA . PHE B 1 417 ? -2.932 -15.266 -2.027 1 95.31 417 PHE B CA 1
ATOM 11482 C C . PHE B 1 417 ? -1.935 -15.672 -3.105 1 95.31 417 PHE B C 1
ATOM 11484 O O . PHE B 1 417 ? -0.894 -15.031 -3.27 1 95.31 417 PHE B O 1
ATOM 11491 N N . VAL B 1 418 ? -2.219 -16.734 -3.854 1 96.81 418 VAL B N 1
ATOM 11492 C CA . VAL B 1 418 ? -1.312 -17.25 -4.871 1 96.81 418 VAL B CA 1
ATOM 11493 C C . VAL B 1 418 ? -1.111 -16.203 -5.965 1 96.81 418 VAL B C 1
ATOM 11495 O O . VAL B 1 418 ? 0.012 -15.977 -6.422 1 96.81 418 VAL B O 1
ATOM 11498 N N . ASP B 1 419 ? -2.15 -15.625 -6.387 1 94.56 419 ASP B N 1
ATOM 11499 C CA . ASP B 1 419 ? -2.061 -14.57 -7.398 1 94.56 419 ASP B CA 1
ATOM 11500 C C . ASP B 1 419 ? -1.149 -13.438 -6.93 1 94.56 419 ASP B C 1
ATOM 11502 O O . ASP B 1 419 ? -0.312 -12.953 -7.695 1 94.56 419 ASP B O 1
ATOM 11506 N N . ALA B 1 420 ? -1.354 -12.992 -5.691 1 94.12 420 ALA B N 1
ATOM 11507 C CA . ALA B 1 420 ? -0.509 -11.953 -5.113 1 94.12 420 ALA B CA 1
ATOM 11508 C C . ALA B 1 420 ? 0.941 -12.414 -5.008 1 94.12 420 ALA B C 1
ATOM 11510 O O . ALA B 1 420 ? 1.868 -11.641 -5.242 1 94.12 420 ALA B O 1
ATOM 11511 N N . ALA B 1 421 ? 1.13 -13.648 -4.633 1 96.81 421 ALA B N 1
ATOM 11512 C CA . ALA B 1 421 ? 2.465 -14.227 -4.492 1 96.81 421 ALA B CA 1
ATOM 11513 C C . ALA B 1 421 ? 3.195 -14.25 -5.836 1 96.81 421 ALA B C 1
ATOM 11515 O O . ALA B 1 421 ? 4.398 -13.992 -5.898 1 96.81 421 ALA B O 1
ATOM 11516 N N . ILE B 1 422 ? 2.498 -14.578 -6.891 1 96.88 422 ILE B N 1
ATOM 11517 C CA . ILE B 1 422 ? 3.092 -14.609 -8.227 1 96.88 422 ILE B CA 1
ATOM 11518 C C . ILE B 1 422 ? 3.6 -13.219 -8.594 1 96.88 422 ILE B C 1
ATOM 11520 O O . ILE B 1 422 ? 4.758 -13.062 -8.992 1 96.88 422 ILE B O 1
ATOM 11524 N N . SER B 1 423 ? 2.785 -12.258 -8.406 1 94.38 423 SER B N 1
ATOM 11525 C CA . SER B 1 423 ? 3.152 -10.883 -8.727 1 94.38 423 SER B CA 1
ATOM 11526 C C . SER B 1 423 ? 4.332 -10.414 -7.887 1 94.38 423 SER B C 1
ATOM 11528 O O . SER B 1 423 ? 5.25 -9.766 -8.398 1 94.38 423 SER B O 1
ATOM 11530 N N . GLY B 1 424 ? 4.254 -10.695 -6.594 1 95.12 424 GLY B N 1
ATOM 11531 C CA . GLY B 1 424 ? 5.344 -10.32 -5.707 1 95.12 424 GLY B CA 1
ATOM 11532 C C . GLY B 1 424 ? 6.66 -10.984 -6.062 1 95.12 424 GLY B C 1
ATOM 11533 O O . GLY B 1 424 ? 7.715 -10.352 -6.027 1 95.12 424 GLY B O 1
ATOM 11534 N N . ALA B 1 425 ? 6.641 -12.266 -6.41 1 97 425 ALA B N 1
ATOM 11535 C CA . ALA B 1 425 ? 7.844 -13.008 -6.762 1 97 425 ALA B CA 1
ATOM 11536 C C . ALA B 1 425 ? 8.492 -12.445 -8.023 1 97 425 ALA B C 1
ATOM 11538 O O . ALA B 1 425 ? 9.719 -12.344 -8.109 1 97 425 ALA B O 1
ATOM 11539 N N . VAL B 1 426 ? 7.688 -12.102 -8.961 1 95.75 426 VAL B N 1
ATOM 11540 C CA . VAL B 1 426 ? 8.195 -11.484 -10.18 1 95.75 426 VAL B CA 1
ATOM 11541 C C . VAL B 1 426 ? 8.867 -10.156 -9.852 1 95.75 426 VAL B C 1
ATOM 11543 O O . VAL B 1 426 ? 9.938 -9.844 -10.375 1 95.75 426 VAL B O 1
ATOM 11546 N N . GLY B 1 427 ? 8.227 -9.398 -8.953 1 93.69 427 GLY B N 1
ATOM 11547 C CA . GLY B 1 427 ? 8.828 -8.148 -8.508 1 93.69 427 GLY B CA 1
ATOM 11548 C C . GLY B 1 427 ? 10.164 -8.336 -7.82 1 93.69 427 GLY B C 1
ATOM 11549 O O . GLY B 1 427 ? 11.07 -7.52 -7.98 1 93.69 427 GLY B O 1
ATOM 11550 N N . VAL B 1 428 ? 10.305 -9.359 -7.066 1 94.44 428 VAL B N 1
ATOM 11551 C CA . VAL B 1 428 ? 11.547 -9.68 -6.363 1 94.44 428 VAL B CA 1
ATOM 11552 C C . VAL B 1 428 ? 12.641 -10.023 -7.371 1 94.44 428 VAL B C 1
ATOM 11554 O O . VAL B 1 428 ? 13.75 -9.484 -7.293 1 94.44 428 VAL B O 1
ATOM 11557 N N . ILE B 1 429 ? 12.312 -10.875 -8.328 1 94.75 429 ILE B N 1
ATOM 11558 C CA . ILE B 1 429 ? 13.297 -11.344 -9.305 1 94.75 429 ILE B CA 1
ATOM 11559 C C . ILE B 1 429 ? 13.719 -10.195 -10.211 1 94.75 429 ILE B C 1
ATOM 11561 O O . ILE B 1 429 ? 14.891 -10.086 -10.578 1 94.75 429 ILE B O 1
ATOM 11565 N N . ASN B 1 430 ? 12.766 -9.328 -10.5 1 91.19 430 ASN B N 1
ATOM 11566 C CA . ASN B 1 430 ? 13.062 -8.164 -11.336 1 91.19 430 ASN B CA 1
ATOM 11567 C C . ASN B 1 430 ? 13.719 -7.051 -10.539 1 91.19 430 ASN B C 1
ATOM 11569 O O . ASN B 1 430 ? 13.961 -5.961 -11.062 1 91.19 430 ASN B O 1
ATOM 11573 N N . ARG B 1 431 ? 13.906 -7.215 -9.289 1 89.19 431 ARG B N 1
ATOM 11574 C CA . ARG B 1 431 ? 14.617 -6.305 -8.398 1 89.19 431 ARG B CA 1
ATOM 11575 C C . ARG B 1 431 ? 13.82 -5.031 -8.156 1 89.19 431 ARG B C 1
ATOM 11577 O O . ARG B 1 431 ? 14.391 -3.945 -8.031 1 89.19 431 ARG B O 1
ATOM 11584 N N . CYS B 1 432 ? 12.555 -5.203 -8.203 1 88.75 432 CYS B N 1
ATOM 11585 C CA . CYS B 1 432 ? 11.68 -4.066 -7.965 1 88.75 432 CYS B CA 1
ATOM 11586 C C . CYS B 1 432 ? 11.312 -3.969 -6.488 1 88.75 432 CYS B C 1
ATOM 11588 O O . CYS B 1 432 ? 10.938 -2.896 -6.008 1 88.75 432 CYS B O 1
ATOM 11590 N N . ILE B 1 433 ? 11.352 -5.012 -5.781 1 91.19 433 ILE B N 1
ATOM 11591 C CA . ILE B 1 433 ? 11.094 -5.074 -4.348 1 91.19 433 ILE B CA 1
ATOM 11592 C C . ILE B 1 433 ? 12.414 -5.219 -3.59 1 91.19 433 ILE B C 1
ATOM 11594 O O . ILE B 1 433 ? 13.141 -6.203 -3.775 1 91.19 433 ILE B O 1
ATOM 11598 N N . PRO B 1 434 ? 12.758 -4.285 -2.779 1 88.5 434 PRO B N 1
ATOM 11599 C CA . PRO B 1 434 ? 14.031 -4.355 -2.064 1 88.5 434 PRO B CA 1
ATOM 11600 C C . PRO B 1 434 ? 14.016 -5.371 -0.924 1 88.5 434 PRO B C 1
ATOM 11602 O O . PRO B 1 434 ? 12.977 -5.582 -0.296 1 88.5 434 PRO B O 1
ATOM 11605 N N . PRO B 1 435 ? 15.141 -5.969 -0.69 1 91.44 435 PRO B N 1
ATOM 11606 C CA . PRO B 1 435 ? 15.219 -6.906 0.432 1 91.44 435 PRO B CA 1
ATOM 11607 C C . PRO B 1 435 ? 15.203 -6.207 1.789 1 91.44 435 PRO B C 1
ATOM 11609 O O . PRO B 1 435 ? 15.602 -5.043 1.892 1 91.44 435 PRO B O 1
ATOM 11612 N N . ILE B 1 436 ? 14.734 -6.871 2.846 1 85.62 436 ILE B N 1
ATOM 11613 C CA . ILE B 1 436 ? 14.711 -6.336 4.203 1 85.62 436 ILE B CA 1
ATOM 11614 C C . ILE B 1 436 ? 16.094 -6.5 4.84 1 85.62 436 ILE B C 1
ATOM 11616 O O . ILE B 1 436 ? 16.406 -5.848 5.84 1 85.62 436 ILE B O 1
ATOM 11620 N N . ASN B 1 437 ? 16.922 -7.48 4.324 1 85.5 437 ASN B N 1
ATOM 11621 C CA . ASN B 1 437 ? 18.297 -7.688 4.758 1 85.5 437 ASN B CA 1
ATOM 11622 C C . ASN B 1 437 ? 19.297 -7.477 3.615 1 85.5 437 ASN B C 1
ATOM 11624 O O . ASN B 1 437 ? 20.016 -8.406 3.234 1 85.5 437 ASN B O 1
ATOM 11628 N N . PRO B 1 438 ? 19.484 -6.273 3.176 1 83.75 438 PRO B N 1
ATOM 11629 C CA . PRO B 1 438 ? 20.266 -5.977 1.97 1 83.75 438 PRO B CA 1
ATOM 11630 C C . PRO B 1 438 ? 21.75 -6.246 2.15 1 83.75 438 PRO B C 1
ATOM 11632 O O . PRO B 1 438 ? 22.484 -6.371 1.164 1 83.75 438 PRO B O 1
ATOM 11635 N N . THR B 1 439 ? 22.234 -6.34 3.318 1 82.12 439 THR B N 1
ATOM 11636 C CA . THR B 1 439 ? 23.672 -6.512 3.553 1 82.12 439 THR B CA 1
ATOM 11637 C C . THR B 1 439 ? 24.062 -7.977 3.424 1 82.12 439 THR B C 1
ATOM 11639 O O . THR B 1 439 ? 25.25 -8.297 3.273 1 82.12 439 THR B O 1
ATOM 11642 N N . ASP B 1 440 ? 23.125 -8.875 3.428 1 85.62 440 ASP B N 1
ATOM 11643 C CA . ASP B 1 440 ? 23.406 -10.297 3.248 1 85.62 440 ASP B CA 1
ATOM 11644 C C . ASP B 1 440 ? 23.656 -10.625 1.778 1 85.62 440 ASP B C 1
ATOM 11646 O O . ASP B 1 440 ? 23.297 -9.844 0.893 1 85.62 440 ASP B O 1
ATOM 11650 N N . PRO B 1 441 ? 24.359 -11.773 1.619 1 84.25 441 PRO B N 1
ATOM 11651 C CA . PRO B 1 441 ? 24.469 -12.219 0.228 1 84.25 441 PRO B CA 1
ATOM 11652 C C . PRO B 1 441 ? 23.094 -12.414 -0.431 1 84.25 441 PRO B C 1
ATOM 11654 O O . PRO B 1 441 ? 22.141 -12.789 0.24 1 84.25 441 PRO B O 1
ATOM 11657 N N . GLU B 1 442 ? 23.078 -12.25 -1.673 1 84.75 442 GLU B N 1
ATOM 11658 C CA . GLU B 1 442 ? 21.828 -12.219 -2.436 1 84.75 442 GLU B CA 1
ATOM 11659 C C . GLU B 1 442 ? 21.031 -13.5 -2.246 1 84.75 442 GLU B C 1
ATOM 11661 O O . GLU B 1 442 ? 19.797 -13.469 -2.182 1 84.75 442 GLU B O 1
ATOM 11666 N N . CYS B 1 443 ? 21.688 -14.617 -2.25 1 85.94 443 CYS B N 1
ATOM 11667 C CA . CYS B 1 443 ? 20.984 -15.891 -2.145 1 85.94 443 CYS B CA 1
ATOM 11668 C C . CYS B 1 443 ? 20.25 -16 -0.812 1 85.94 443 CYS B C 1
ATOM 11670 O O . CYS B 1 443 ? 19.344 -16.828 -0.662 1 85.94 443 CYS B O 1
ATOM 11672 N N . PHE B 1 444 ? 20.609 -15.148 0.191 1 88 444 PHE B N 1
ATOM 11673 C CA . PHE B 1 444 ? 20 -15.203 1.512 1 88 444 PHE B CA 1
ATOM 11674 C C . PHE B 1 444 ? 19.047 -14.031 1.713 1 88 444 PHE B C 1
ATOM 11676 O O . PHE B 1 444 ? 18.484 -13.852 2.801 1 88 444 PHE B O 1
ATOM 11683 N N . HIS B 1 445 ? 18.844 -13.359 0.718 1 90.81 445 HIS B N 1
ATOM 11684 C CA . HIS B 1 445 ? 17.969 -12.203 0.836 1 90.81 445 HIS B CA 1
ATOM 11685 C C . HIS B 1 445 ? 16.547 -12.625 1.163 1 90.81 445 HIS B C 1
ATOM 11687 O O . HIS B 1 445 ? 16.062 -13.641 0.667 1 90.81 445 HIS B O 1
ATOM 11693 N N . MET B 1 446 ? 15.953 -11.859 1.998 1 92.62 446 MET B N 1
ATOM 11694 C CA . MET B 1 446 ? 14.547 -12 2.363 1 92.62 446 MET B CA 1
ATOM 11695 C C . MET B 1 446 ? 13.758 -10.758 1.965 1 92.62 446 MET B C 1
ATOM 11697 O O . MET B 1 446 ? 14.281 -9.641 2.008 1 92.62 446 MET B O 1
ATOM 11701 N N . TYR B 1 447 ? 12.539 -10.977 1.561 1 94 447 TYR B N 1
ATOM 11702 C CA . TYR B 1 447 ? 11.695 -9.883 1.094 1 94 447 TYR B CA 1
ATOM 11703 C C . TYR B 1 447 ? 10.32 -9.93 1.749 1 94 447 TYR B C 1
ATOM 11705 O O . TYR B 1 447 ? 9.812 -11.008 2.066 1 94 447 TYR B O 1
ATOM 11713 N N . VAL B 1 448 ? 9.742 -8.797 2.064 1 92.38 448 VAL B N 1
ATOM 11714 C CA . VAL B 1 448 ? 8.359 -8.695 2.525 1 92.38 448 VAL B CA 1
ATOM 11715 C C . VAL B 1 448 ? 7.609 -7.668 1.684 1 92.38 448 VAL B C 1
ATOM 11717 O O . VAL B 1 448 ? 8.062 -6.527 1.533 1 92.38 448 VAL B O 1
ATOM 11720 N N . HIS B 1 449 ? 6.535 -8.047 1.079 1 91.94 449 HIS B N 1
ATOM 11721 C CA . HIS B 1 449 ? 5.668 -7.184 0.281 1 91.94 449 HIS B CA 1
ATOM 11722 C C . HIS B 1 449 ? 4.215 -7.637 0.36 1 91.94 449 HIS B C 1
ATOM 11724 O O . HIS B 1 449 ? 3.922 -8.828 0.215 1 91.94 449 HIS B O 1
ATOM 11730 N N . ASN B 1 450 ? 3.252 -6.652 0.606 1 90.31 450 ASN B N 1
ATOM 11731 C CA . ASN B 1 450 ? 1.828 -6.973 0.638 1 90.31 450 ASN B CA 1
ATOM 11732 C C . ASN B 1 450 ? 1.525 -8.086 1.636 1 90.31 450 ASN B C 1
ATOM 11734 O O . ASN B 1 450 ? 0.762 -9.008 1.333 1 90.31 450 ASN B O 1
ATOM 11738 N N . ASN B 1 451 ? 2.246 -8.078 2.783 1 88.88 451 ASN B N 1
ATOM 11739 C CA . ASN B 1 451 ? 2.074 -9.031 3.875 1 88.88 451 ASN B CA 1
ATOM 11740 C C . ASN B 1 451 ? 2.412 -10.453 3.436 1 88.88 451 ASN B C 1
ATOM 11742 O O . ASN B 1 451 ? 1.752 -11.406 3.85 1 88.88 451 ASN B O 1
ATOM 11746 N N . ILE B 1 452 ? 3.332 -10.594 2.518 1 95.25 452 ILE B N 1
ATOM 11747 C CA . ILE B 1 452 ? 3.854 -11.883 2.08 1 95.25 452 ILE B CA 1
ATOM 11748 C C . ILE B 1 452 ? 5.371 -11.906 2.248 1 95.25 452 ILE B C 1
ATOM 11750 O O . ILE B 1 452 ? 6.055 -10.938 1.91 1 95.25 452 ILE B O 1
ATOM 11754 N N . PHE B 1 453 ? 5.891 -12.969 2.754 1 95.12 453 PHE B N 1
ATOM 11755 C CA . PHE B 1 453 ? 7.324 -13.195 2.9 1 95.12 453 PHE B CA 1
ATOM 11756 C C . PHE B 1 453 ? 7.875 -13.977 1.716 1 95.12 453 PHE B C 1
ATOM 11758 O O . PHE B 1 453 ? 7.32 -15.008 1.337 1 95.12 453 PHE B O 1
ATOM 11765 N N . PHE B 1 454 ? 8.953 -13.477 1.08 1 96.31 454 PHE B N 1
ATOM 11766 C CA . PHE B 1 454 ? 9.578 -14.133 -0.061 1 96.31 454 PHE B CA 1
ATOM 11767 C C . PHE B 1 454 ? 11.031 -14.492 0.25 1 96.31 454 PHE B C 1
ATOM 11769 O O . PHE B 1 454 ? 11.75 -13.711 0.878 1 96.31 454 PHE B O 1
ATOM 11776 N N . SER B 1 455 ? 11.477 -15.641 -0.166 1 96.06 455 SER B N 1
ATOM 11777 C CA . SER B 1 455 ? 12.859 -16.078 -0.07 1 96.06 455 SER B CA 1
ATOM 11778 C C . SER B 1 455 ? 13.242 -16.984 -1.238 1 96.06 455 SER B C 1
ATOM 11780 O O . SER B 1 455 ? 12.375 -17.594 -1.859 1 96.06 455 SER B O 1
ATOM 11782 N N . PHE B 1 456 ? 14.539 -17.062 -1.592 1 95.69 456 PHE B N 1
ATOM 11783 C CA . PHE B 1 456 ? 15.023 -17.891 -2.686 1 95.69 456 PHE B CA 1
ATOM 11784 C C . PHE B 1 456 ? 15.312 -19.312 -2.199 1 95.69 456 PHE B C 1
ATOM 11786 O O . PHE B 1 456 ? 15.773 -19.5 -1.073 1 95.69 456 PHE B O 1
ATOM 11793 N N . ALA B 1 457 ? 14.977 -20.312 -3.039 1 95 457 ALA B N 1
ATOM 11794 C CA . ALA B 1 457 ? 15.492 -21.672 -2.893 1 95 457 ALA B CA 1
ATOM 11795 C C . ALA B 1 457 ? 16.656 -21.922 -3.85 1 95 457 ALA B C 1
ATOM 11797 O O . ALA B 1 457 ? 16.547 -21.688 -5.055 1 95 457 ALA B O 1
ATOM 11798 N N . VAL B 1 458 ? 17.828 -22.391 -3.297 1 89.12 458 VAL B N 1
ATOM 11799 C CA . VAL B 1 458 ? 19 -22.531 -4.137 1 89.12 458 VAL B CA 1
ATOM 11800 C C . VAL B 1 458 ? 19.672 -23.875 -3.871 1 89.12 458 VAL B C 1
ATOM 11802 O O . VAL B 1 458 ? 19.766 -24.312 -2.723 1 89.12 458 VAL B O 1
ATOM 11805 N N . ASP B 1 459 ? 20 -24.625 -4.887 1 79.94 459 ASP B N 1
ATOM 11806 C CA . ASP B 1 459 ? 20.734 -25.891 -4.738 1 79.94 459 ASP B CA 1
ATOM 11807 C C . ASP B 1 459 ? 22.234 -25.641 -4.656 1 79.94 459 ASP B C 1
ATOM 11809 O O . ASP B 1 459 ? 22.75 -24.703 -5.258 1 79.94 459 ASP B O 1
ATOM 11813 N N . SER B 1 460 ? 22.969 -26.047 -3.393 1 59 460 SER B N 1
ATOM 11814 C CA . SER B 1 460 ? 24.359 -25.859 -3.021 1 59 460 SER B CA 1
ATOM 11815 C C . SER B 1 460 ? 25.281 -26.047 -4.227 1 59 460 SER B C 1
ATOM 11817 O O . SER B 1 460 ? 26.406 -25.516 -4.246 1 59 460 SER B O 1
ATOM 11819 N N . ASP B 1 461 ? 25.094 -27.125 -5.047 1 51.34 461 ASP B N 1
ATOM 11820 C CA . ASP B 1 461 ? 26.109 -27.297 -6.09 1 51.34 461 ASP B CA 1
ATOM 11821 C C . ASP B 1 461 ? 26.266 -26.016 -6.898 1 51.34 461 ASP B C 1
ATOM 11823 O O . ASP B 1 461 ? 27.031 -25.969 -7.863 1 51.34 461 ASP B O 1
ATOM 11827 N N . MET B 1 462 ? 25.438 -25.234 -6.594 1 44.38 462 MET B N 1
ATOM 11828 C CA . MET B 1 462 ? 25.422 -24 -7.375 1 44.38 462 MET B CA 1
ATOM 11829 C C . MET B 1 462 ? 26.453 -23.016 -6.867 1 44.38 462 MET B C 1
ATOM 11831 O O . MET B 1 462 ? 26.578 -22.797 -5.66 1 44.38 462 MET B O 1
ATOM 11835 N N . LYS B 1 463 ? 27.469 -22.906 -7.539 1 41.41 463 LYS B N 1
ATOM 11836 C CA . LYS B 1 463 ? 28.422 -21.812 -7.348 1 41.41 463 LYS B CA 1
ATOM 11837 C C . LYS B 1 463 ? 27.719 -20.547 -6.844 1 41.41 463 LYS B C 1
ATOM 11839 O O . LYS B 1 463 ? 26.547 -20.312 -7.176 1 41.41 463 LYS B O 1
ATOM 11844 N N . PRO B 1 464 ? 28.125 -19.938 -5.879 1 37.56 464 PRO B N 1
ATOM 11845 C CA . PRO B 1 464 ? 27.562 -18.688 -5.359 1 37.56 464 PRO B CA 1
ATOM 11846 C C . PRO B 1 464 ? 27 -17.797 -6.465 1 37.56 464 PRO B C 1
ATOM 11848 O O . PRO B 1 464 ? 27.656 -17.594 -7.492 1 37.56 464 PRO B O 1
ATOM 11851 N N . LEU B 1 465 ? 25.719 -17.75 -6.594 1 36.28 465 LEU B N 1
ATOM 11852 C CA . LEU B 1 465 ? 25.109 -16.766 -7.48 1 36.28 465 LEU B CA 1
ATOM 11853 C C . LEU B 1 465 ? 25.891 -15.445 -7.434 1 36.28 465 LEU B C 1
ATOM 11855 O O . LEU B 1 465 ? 25.828 -14.727 -6.438 1 36.28 465 LEU B O 1
ATOM 11859 N N . SER B 1 466 ? 27.141 -15.5 -7.824 1 32.78 466 SER B N 1
ATOM 11860 C CA . SER B 1 466 ? 27.953 -14.297 -7.828 1 32.78 466 SER B CA 1
ATOM 11861 C C . SER B 1 466 ? 27.234 -13.141 -8.508 1 32.78 466 SER B C 1
ATOM 11863 O O . SER B 1 466 ? 26.797 -13.258 -9.648 1 32.78 466 SER B O 1
ATOM 11865 N N . LYS B 1 467 ? 26.719 -12.297 -7.957 1 35 467 LYS B N 1
ATOM 11866 C CA . LYS B 1 467 ? 26.562 -11.055 -8.703 1 35 467 LYS B CA 1
ATOM 11867 C C . LYS B 1 467 ? 27.703 -10.852 -9.688 1 35 467 LYS B C 1
ATOM 11869 O O . LYS B 1 467 ? 27.531 -11.039 -10.898 1 35 467 LYS B O 1
ATOM 11874 N N . LYS B 1 468 ? 28.312 -9.516 -9.664 1 33.16 468 LYS B N 1
ATOM 11875 C CA . LYS B 1 468 ? 29.344 -8.852 -10.453 1 33.16 468 LYS B CA 1
ATOM 11876 C C . LYS B 1 468 ? 30.688 -9.586 -10.336 1 33.16 468 LYS B C 1
ATOM 11878 O O . LYS B 1 468 ? 31.188 -9.805 -9.234 1 33.16 468 LYS B O 1
ATOM 11883 N N . ARG B 1 469 ? 30.984 -10.508 -11.109 1 28.19 469 ARG B N 1
ATOM 11884 C CA . ARG B 1 469 ? 32.406 -10.875 -11.25 1 28.19 469 ARG B CA 1
ATOM 11885 C C . ARG B 1 469 ? 33.312 -9.664 -11.023 1 28.19 469 ARG B C 1
ATOM 11887 O O . ARG B 1 469 ? 33.219 -8.688 -11.766 1 28.19 469 ARG B O 1
ATOM 11894 N N . SER B 1 470 ? 33.688 -9.281 -9.805 1 28.72 470 SER B N 1
ATOM 11895 C CA . SER B 1 470 ? 34.812 -8.367 -9.695 1 28.72 470 SER B CA 1
ATOM 11896 C C . SER B 1 470 ? 35.875 -8.695 -10.711 1 28.72 470 SER B C 1
ATOM 11898 O O . SER B 1 470 ? 36.281 -9.859 -10.867 1 28.72 470 SER B O 1
ATOM 11900 N N . VAL B 1 471 ? 35.906 -8 -11.859 1 28.77 471 VAL B N 1
ATOM 11901 C CA . VAL B 1 471 ? 37.094 -7.945 -12.711 1 28.77 471 VAL B CA 1
ATOM 11902 C C . VAL B 1 471 ? 38.344 -8.016 -11.852 1 28.77 471 VAL B C 1
ATOM 11904 O O . VAL B 1 471 ? 38.688 -7.07 -11.133 1 28.77 471 VAL B O 1
ATOM 11907 N N . ASP B 1 472 ? 38.625 -9.078 -11.164 1 26.59 472 ASP B N 1
ATOM 11908 C CA . ASP B 1 472 ? 39.969 -9.188 -10.648 1 26.59 472 ASP B CA 1
ATOM 11909 C C . ASP B 1 472 ? 41 -8.93 -11.75 1 26.59 472 ASP B C 1
ATOM 11911 O O . ASP B 1 472 ? 41.156 -9.742 -12.672 1 26.59 472 ASP B O 1
ATOM 11915 N N . THR B 1 473 ? 41.281 -7.73 -12.25 1 25.75 473 THR B N 1
ATOM 11916 C CA . THR B 1 473 ? 42.469 -7.336 -12.992 1 25.75 473 THR B CA 1
ATOM 11917 C C . THR B 1 473 ? 43.75 -7.785 -12.266 1 25.75 473 THR B C 1
ATOM 11919 O O . THR B 1 473 ? 44.344 -7.012 -11.516 1 25.75 473 THR B O 1
ATOM 11922 N N . TYR B 1 474 ? 43.812 -8.688 -11.25 1 21.31 474 TYR B N 1
ATOM 11923 C CA . TYR B 1 474 ? 45.156 -8.789 -10.656 1 21.31 474 TYR B CA 1
ATOM 11924 C C . TYR B 1 474 ? 46.188 -9.031 -11.727 1 21.31 474 TYR B C 1
ATOM 11926 O O . TYR B 1 474 ? 45.875 -9.461 -12.844 1 21.31 474 TYR B O 1
ATOM 11934 N N . SER B 1 475 ? 47.594 -9.172 -11.18 1 21.45 475 SER B N 1
ATOM 11935 C CA . SER B 1 475 ? 49.062 -9.102 -11.305 1 21.45 475 SER B CA 1
ATOM 11936 C C . SER B 1 475 ? 49.594 -10.289 -12.094 1 21.45 475 SER B C 1
ATOM 11938 O O . SER B 1 475 ? 49.406 -11.445 -11.695 1 21.45 475 SER B O 1
ATOM 11940 N N . ASN B 1 476 ? 49.656 -10.172 -13.398 1 21.23 476 ASN B N 1
ATOM 11941 C CA . ASN B 1 476 ? 50.344 -11.039 -14.367 1 21.23 476 ASN B CA 1
ATOM 11942 C C . ASN B 1 476 ? 51.75 -11.406 -13.914 1 21.23 476 ASN B C 1
ATOM 11944 O O . ASN B 1 476 ? 52.406 -12.219 -14.547 1 21.23 476 ASN B O 1
ATOM 11948 N N . SER B 1 477 ? 52.531 -10.562 -13.102 1 19.7 477 SER B N 1
ATOM 11949 C CA . SER B 1 477 ? 53.906 -10.438 -13.539 1 19.7 477 SER B CA 1
ATOM 11950 C C . SER B 1 477 ? 54.719 -11.688 -13.188 1 19.7 477 SER B C 1
ATOM 11952 O O . SER B 1 477 ? 55.938 -11.742 -13.43 1 19.7 477 SER B O 1
ATOM 11954 N N . GLU B 1 478 ? 54.438 -12.578 -12.234 1 19.12 478 GLU B N 1
ATOM 11955 C CA . GLU B 1 478 ? 55.688 -13.203 -11.766 1 19.12 478 GLU B CA 1
ATOM 11956 C C . GLU B 1 478 ? 56.312 -14.047 -12.867 1 19.12 478 GLU B C 1
ATOM 11958 O O . GLU B 1 478 ? 55.688 -14.906 -13.453 1 19.12 478 GLU B O 1
ATOM 11963 N N . SER B 1 479 ? 57.469 -13.562 -13.375 1 18.23 479 SER B N 1
ATOM 11964 C CA . SER B 1 479 ? 58.531 -13.922 -14.297 1 18.23 479 SER B CA 1
ATOM 11965 C C . SER B 1 479 ? 59.156 -15.266 -13.922 1 18.23 479 SER B C 1
ATOM 11967 O O . SER B 1 479 ? 59.531 -15.484 -12.773 1 18.23 479 SER B O 1
ATOM 11969 N N . ARG B 1 480 ? 58.844 -16.406 -14.578 1 18.11 480 ARG B N 1
ATOM 11970 C CA . ARG B 1 480 ? 59.375 -17.766 -14.516 1 18.11 480 ARG B CA 1
ATOM 11971 C C . ARG B 1 480 ? 60.875 -17.781 -14.773 1 18.11 480 ARG B C 1
ATOM 11973 O O . ARG B 1 480 ? 61.469 -18.828 -15.047 1 18.11 480 ARG B O 1
ATOM 11980 N N . ASN B 1 481 ? 61.656 -16.656 -14.539 1 16.84 481 ASN B N 1
ATOM 11981 C CA . ASN B 1 481 ? 62.938 -16.781 -15.219 1 16.84 481 ASN B CA 1
ATOM 11982 C C . ASN B 1 481 ? 63.844 -17.812 -14.555 1 16.84 481 ASN B C 1
ATOM 11984 O O . ASN B 1 481 ? 65.062 -17.891 -14.852 1 16.84 481 ASN B O 1
ATOM 11988 N N . GLU B 1 482 ? 63.562 -18.484 -13.445 1 16.89 482 GLU B N 1
ATOM 11989 C CA . GLU B 1 482 ? 64.812 -18.984 -12.867 1 16.89 482 GLU B CA 1
ATOM 11990 C C . GLU B 1 482 ? 65.562 -19.891 -13.844 1 16.89 482 GLU B C 1
ATOM 11992 O O . GLU B 1 482 ? 65 -20.875 -14.328 1 16.89 482 GLU B O 1
ATOM 11997 N N . ALA B 1 483 ? 66.688 -19.438 -14.211 1 16.92 483 ALA B N 1
ATOM 11998 C CA . ALA B 1 483 ? 67.812 -19.781 -15.062 1 16.92 483 ALA B CA 1
ATOM 11999 C C . ALA B 1 483 ? 68.438 -21.094 -14.625 1 16.92 483 ALA B C 1
ATOM 12001 O O . ALA B 1 483 ? 68.312 -21.484 -13.461 1 16.92 483 ALA B O 1
ATOM 12002 N N . ALA B 1 484 ? 69.312 -21.734 -15.43 1 17.66 484 ALA B N 1
ATOM 12003 C CA . ALA B 1 484 ? 69.938 -22.953 -15.891 1 17.66 484 ALA B CA 1
ATOM 12004 C C . ALA B 1 484 ? 71.188 -23.25 -15.07 1 17.66 484 ALA B C 1
ATOM 12006 O O . ALA B 1 484 ? 71.938 -24.203 -15.352 1 17.66 484 ALA B O 1
ATOM 12007 N N . GLY B 1 485 ? 71.625 -22.469 -13.961 1 15.24 485 GLY B N 1
ATOM 12008 C CA . GLY B 1 485 ? 73.062 -22.422 -13.938 1 15.24 485 GLY B CA 1
ATOM 12009 C C . GLY B 1 485 ? 73.688 -23.781 -13.672 1 15.24 485 GLY B C 1
ATOM 12010 O O . GLY B 1 485 ? 73 -24.703 -13.219 1 15.24 485 GLY B O 1
ATOM 12011 N N . SER B 1 486 ? 75.062 -23.766 -13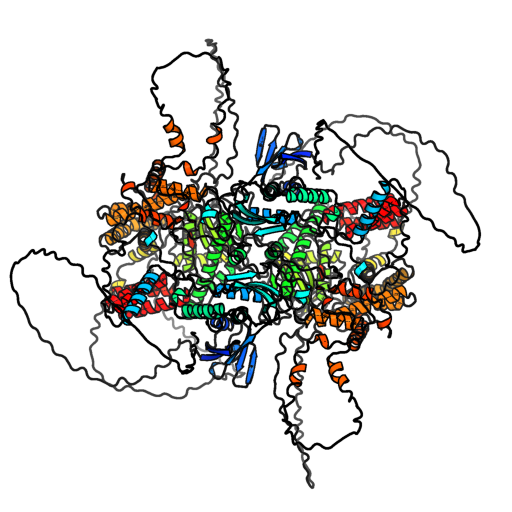.797 1 16.16 486 SER B N 1
ATOM 12012 C CA . SER B 1 486 ? 76.188 -24.625 -14.219 1 16.16 486 SER B CA 1
ATOM 12013 C C . SER B 1 486 ? 76.625 -25.578 -13.109 1 16.16 486 SER B C 1
ATOM 12015 O O . SER B 1 486 ? 76.688 -26.781 -13.32 1 16.16 486 SER B O 1
ATOM 12017 N N . MET B 1 487 ? 77.438 -25.047 -12.102 1 15.37 487 MET B N 1
ATOM 12018 C CA . MET B 1 487 ? 78.812 -25.5 -12.016 1 15.37 487 MET B CA 1
ATOM 12019 C C . MET B 1 487 ? 78.875 -26.797 -11.203 1 15.37 487 MET B C 1
ATOM 12021 O O . MET B 1 487 ? 77.938 -27.156 -10.492 1 15.37 487 MET B O 1
ATOM 12025 N N . GLU B 1 488 ? 80 -26.766 -10.281 1 15.73 488 GLU B N 1
ATOM 12026 C CA . GLU B 1 488 ? 81.188 -27.625 -10.125 1 15.73 488 GLU B CA 1
ATOM 12027 C C . GLU B 1 488 ? 80.938 -28.719 -9.078 1 15.73 488 GLU B C 1
ATOM 12029 O O . GLU B 1 488 ? 79.938 -28.688 -8.367 1 15.73 488 GLU B O 1
ATOM 12034 N N . PRO B 1 489 ? 81.938 -28.75 -8.086 1 16.23 489 PRO B N 1
ATOM 12035 C CA . PRO B 1 489 ? 82.875 -29.859 -7.773 1 16.23 489 PRO B CA 1
ATOM 12036 C C . PRO B 1 489 ? 82.312 -30.781 -6.699 1 16.23 489 PRO B C 1
ATOM 12038 O O . PRO B 1 489 ? 81.25 -30.5 -6.117 1 16.23 489 PRO B O 1
ATOM 12041 N N . ASN B 1 490 ? 83.125 -30.875 -5.539 1 15.74 490 ASN B N 1
ATOM 12042 C CA . ASN B 1 490 ? 83.812 -31.984 -4.941 1 15.74 490 ASN B CA 1
ATOM 12043 C C . ASN B 1 490 ? 83.062 -32.625 -3.797 1 15.74 490 ASN B C 1
ATOM 12045 O O . ASN B 1 490 ? 82.062 -32.062 -3.35 1 15.74 490 ASN B O 1
ATOM 12049 N N . GLU B 1 491 ? 83.75 -32.75 -2.57 1 15.77 491 GLU B N 1
ATOM 12050 C CA . GLU B 1 491 ? 84.125 -33.938 -1.809 1 15.77 491 GLU B CA 1
ATOM 12051 C C . GLU B 1 491 ? 83.062 -34.25 -0.731 1 15.77 491 GLU B C 1
ATOM 12053 O O . GLU B 1 491 ? 82.062 -33.531 -0.62 1 15.77 491 GLU B O 1
ATOM 12058 N N . GLU B 1 492 ? 83.562 -34.25 0.555 1 15.93 492 GLU B N 1
ATOM 12059 C CA . GLU B 1 492 ? 83.688 -35.406 1.421 1 15.93 492 GLU B CA 1
ATOM 12060 C C . GLU B 1 492 ? 82.562 -35.5 2.404 1 15.93 492 GLU B C 1
ATOM 12062 O O . GLU B 1 492 ? 81.938 -36.562 2.516 1 15.93 492 GLU B O 1
ATOM 12067 N N . ARG B 1 493 ? 82.688 -34.812 3.652 1 16.55 493 ARG B N 1
ATOM 12068 C CA . ARG B 1 493 ? 82.875 -35.531 4.914 1 16.55 493 ARG B CA 1
ATOM 12069 C C . ARG B 1 493 ? 81.562 -35.781 5.617 1 16.55 493 ARG B C 1
ATOM 12071 O O . ARG B 1 493 ? 80.562 -35.156 5.301 1 16.55 493 ARG B O 1
ATOM 12078 N N . SER B 1 494 ? 81.562 -36.031 6.859 1 16.44 494 SER B N 1
ATOM 12079 C CA . SER B 1 494 ? 81.188 -37.125 7.758 1 16.44 494 SER B CA 1
ATOM 12080 C C . SER B 1 494 ? 79.812 -36.875 8.398 1 16.44 494 SER B C 1
ATOM 12082 O O . SER B 1 494 ? 78.938 -37.719 8.328 1 16.44 494 SER B O 1
ATOM 12084 N N . SER B 1 495 ? 79.812 -36.156 9.539 1 16.22 495 SER B N 1
ATOM 12085 C CA . SER B 1 495 ? 79.5 -36.844 10.797 1 16.22 495 SER B CA 1
ATOM 12086 C C . SER B 1 495 ? 78 -36.719 11.125 1 16.22 495 SER B C 1
ATOM 12088 O O . SER B 1 495 ? 77.312 -37.719 11.367 1 16.22 495 SER B O 1
ATOM 12090 N N . MET B 1 496 ? 77.688 -35.75 12.047 1 16.67 496 MET B N 1
ATOM 12091 C CA . MET B 1 496 ? 77.062 -36.031 13.352 1 16.67 496 MET B CA 1
ATOM 12092 C C . MET B 1 496 ? 75.562 -36 13.289 1 16.67 496 MET B C 1
ATOM 12094 O O . MET B 1 496 ? 75 -35.438 12.352 1 16.67 496 MET B O 1
ATOM 12098 N N . GLY B 1 497 ? 74.875 -35.844 14.484 1 17.2 497 GLY B N 1
ATOM 12099 C CA . GLY B 1 497 ? 73.875 -36.531 15.297 1 17.2 497 GLY B CA 1
ATOM 12100 C C . GLY B 1 497 ? 72.438 -36.031 15.055 1 17.2 497 GLY B C 1
ATOM 12101 O O . GLY B 1 497 ? 71.562 -36.844 14.906 1 17.2 497 GLY B O 1
ATOM 12102 N N . GLY B 1 498 ? 72.25 -34.688 15.305 1 17.39 498 GLY B N 1
ATOM 12103 C CA . GLY B 1 498 ? 71.125 -34.375 16.172 1 17.39 498 GLY B CA 1
ATOM 12104 C C . GLY B 1 498 ? 69.812 -34.344 15.43 1 17.39 498 GLY B C 1
ATOM 12105 O O . GLY B 1 498 ? 69.688 -33.812 14.32 1 17.39 498 GLY B O 1
ATOM 12106 N N . SER B 1 499 ? 68.938 -35.281 15.617 1 17.34 499 SER B N 1
ATOM 12107 C CA . SER B 1 499 ? 67.75 -35.781 14.953 1 17.34 499 SER B CA 1
ATOM 12108 C C . SER B 1 499 ? 66.625 -34.719 15.016 1 17.34 499 SER B C 1
ATOM 12110 O O . SER B 1 499 ? 65.438 -35.062 14.945 1 17.34 499 SER B O 1
ATOM 12112 N N . ASP B 1 500 ? 66.875 -33.406 15.031 1 17.22 500 ASP B N 1
ATOM 12113 C CA . ASP B 1 500 ? 65.812 -32.562 15.469 1 17.22 500 ASP B CA 1
ATOM 12114 C C . ASP B 1 500 ? 64.625 -32.594 14.461 1 17.22 500 ASP B C 1
ATOM 12116 O O . ASP B 1 500 ? 64.812 -32.188 13.312 1 17.22 500 ASP B O 1
ATOM 12120 N N . THR B 1 501 ? 63.844 -33.625 14.43 1 17.62 501 THR B N 1
ATOM 12121 C CA . THR B 1 501 ? 62.75 -33.906 13.508 1 17.62 501 THR B CA 1
ATOM 12122 C C . THR B 1 501 ? 61.719 -32.781 13.555 1 17.62 501 THR B C 1
ATOM 12124 O O . THR B 1 501 ? 61.031 -32.594 14.562 1 17.62 501 THR B O 1
ATOM 12127 N N . VAL B 1 502 ? 61.969 -31.547 13.086 1 17.7 502 VAL B N 1
ATOM 12128 C CA . VAL B 1 502 ? 61 -30.469 13.094 1 17.7 502 VAL B CA 1
ATOM 12129 C C . VAL B 1 502 ? 59.781 -30.875 12.281 1 17.7 502 VAL B C 1
ATOM 12131 O O . VAL B 1 502 ? 59.875 -31.109 11.07 1 17.7 502 VAL B O 1
ATOM 12134 N N . THR B 1 503 ? 58.719 -31.453 12.922 1 18.52 503 THR B N 1
ATOM 12135 C CA . THR B 1 503 ? 57.438 -31.906 12.422 1 18.52 503 THR B CA 1
ATOM 12136 C C . THR B 1 503 ? 56.688 -30.766 11.758 1 18.52 503 THR B C 1
ATOM 12138 O O . THR B 1 503 ? 56.438 -29.734 12.383 1 18.52 503 THR B O 1
ATOM 12141 N N . GLU B 1 504 ? 56.781 -30.531 10.492 1 19.33 504 GLU B N 1
ATOM 12142 C CA . GLU B 1 504 ? 56.062 -29.562 9.664 1 19.33 504 GLU B CA 1
ATOM 12143 C C . GLU B 1 504 ? 54.562 -29.75 9.797 1 19.33 504 GLU B C 1
ATOM 12145 O O . GLU B 1 504 ? 54.031 -30.812 9.492 1 19.33 504 GLU B O 1
ATOM 12150 N N . LEU B 1 505 ? 53.906 -29.016 10.758 1 19.12 505 LEU B N 1
ATOM 12151 C CA . LEU B 1 505 ? 52.469 -28.953 11.031 1 19.12 505 LEU B CA 1
ATOM 12152 C C . LEU B 1 505 ? 51.719 -28.531 9.781 1 19.12 505 LEU B C 1
ATOM 12154 O O . LEU B 1 505 ? 51.938 -27.438 9.25 1 19.12 505 LEU B O 1
ATOM 12158 N N . ALA B 1 506 ? 51.25 -29.438 8.883 1 19.94 506 ALA B N 1
ATOM 12159 C CA . ALA B 1 506 ? 50.406 -29.359 7.711 1 19.94 506 ALA B CA 1
ATOM 12160 C C . ALA B 1 506 ? 49.094 -28.641 8.039 1 19.94 506 ALA B C 1
ATOM 12162 O O . ALA B 1 506 ? 48.281 -29.156 8.812 1 19.94 506 ALA B O 1
ATOM 12163 N N . HIS B 1 507 ? 49.062 -27.375 8.125 1 21.36 507 HIS B N 1
ATOM 12164 C CA . HIS B 1 507 ? 47.906 -26.516 8.336 1 21.36 507 HIS B CA 1
ATOM 12165 C C . HIS B 1 507 ? 46.812 -26.812 7.324 1 21.36 507 HIS B C 1
ATOM 12167 O O . HIS B 1 507 ? 46.938 -26.484 6.141 1 21.36 507 HIS B O 1
ATOM 12173 N N . GLY B 1 508 ? 46.188 -28.016 7.383 1 20.84 508 GLY B N 1
ATOM 12174 C CA . GLY B 1 508 ? 45.031 -28.406 6.59 1 20.84 508 GLY B CA 1
ATOM 12175 C C . GLY B 1 508 ? 43.969 -27.312 6.523 1 20.84 508 GLY B C 1
ATOM 12176 O O . GLY B 1 508 ? 43.625 -26.719 7.543 1 20.84 508 GLY B O 1
ATOM 12177 N N . SER B 1 509 ? 44 -26.594 5.449 1 23.95 509 SER B N 1
ATOM 12178 C CA . SER B 1 509 ? 42.969 -25.578 5.164 1 23.95 509 SER B CA 1
ATOM 12179 C C . SER B 1 509 ? 41.562 -26.094 5.434 1 23.95 509 SER B C 1
ATOM 12181 O O . SER B 1 509 ? 41.156 -27.094 4.867 1 23.95 509 SER B O 1
ATOM 12183 N N . VAL B 1 510 ? 41.188 -26.094 6.707 1 25.25 510 VAL B N 1
ATOM 12184 C CA . VAL B 1 510 ? 39.812 -26.391 7.094 1 25.25 510 VAL B CA 1
ATOM 12185 C C . VAL B 1 510 ? 38.844 -25.719 6.121 1 25.25 510 VAL B C 1
ATOM 12187 O O . VAL B 1 510 ? 38.812 -24.484 6.031 1 25.25 510 VAL B O 1
ATOM 12190 N N . GLU B 1 511 ? 38.688 -26.281 4.941 1 26.36 511 GLU B N 1
ATOM 12191 C CA . GLU B 1 511 ? 37.469 -25.922 4.191 1 26.36 511 GLU B CA 1
ATOM 12192 C C . GLU B 1 511 ? 36.281 -25.703 5.125 1 26.36 511 GLU B C 1
ATOM 12194 O O . GLU B 1 511 ? 35.938 -26.609 5.887 1 26.36 511 GLU B O 1
ATOM 12199 N N . THR B 1 512 ? 36.25 -24.594 5.762 1 28.47 512 THR B N 1
ATOM 12200 C CA . THR B 1 512 ? 35.062 -24.266 6.547 1 28.47 512 THR B CA 1
ATOM 12201 C C . THR B 1 512 ? 33.812 -24.875 5.914 1 28.47 512 THR B C 1
ATOM 12203 O O . THR B 1 512 ? 33.531 -24.625 4.742 1 28.47 512 THR B O 1
ATOM 12206 N N . PRO B 1 513 ? 33.5 -26.156 6.277 1 29.5 513 PRO B N 1
ATOM 12207 C CA . PRO B 1 513 ? 32.188 -26.609 5.805 1 29.5 513 PRO B CA 1
ATOM 12208 C C . PRO B 1 513 ? 31.203 -25.453 5.672 1 29.5 513 PRO B C 1
ATOM 12210 O O . PRO B 1 513 ? 31.188 -24.547 6.496 1 29.5 513 PRO B O 1
ATOM 12213 N N . LEU B 1 514 ? 30.969 -25 4.512 1 31.09 514 LEU B N 1
ATOM 12214 C CA . LEU B 1 514 ? 29.812 -24.141 4.383 1 31.09 514 LEU B CA 1
ATOM 12215 C C . LEU B 1 514 ? 28.812 -24.406 5.504 1 31.09 514 LEU B C 1
ATOM 12217 O O . LEU B 1 514 ? 28.438 -25.547 5.75 1 31.09 514 LEU B O 1
ATOM 12221 N N . ALA B 1 515 ? 28.953 -23.875 6.609 1 31.69 515 ALA B N 1
ATOM 12222 C CA . ALA B 1 515 ? 27.906 -23.906 7.621 1 31.69 515 ALA B CA 1
ATOM 12223 C C . ALA B 1 515 ? 26.594 -24.422 7.039 1 31.69 515 ALA B C 1
ATOM 12225 O O . ALA B 1 515 ? 26.203 -24.047 5.93 1 31.69 515 ALA B O 1
ATOM 12226 N N . GLU B 1 516 ? 26.047 -25.688 7.105 1 40.12 516 GLU B N 1
ATOM 12227 C CA . GLU B 1 516 ? 24.734 -26.281 6.883 1 40.12 516 GLU B CA 1
ATOM 12228 C C . GLU B 1 516 ? 23.656 -25.219 6.758 1 40.12 516 GLU B C 1
ATOM 12230 O O . GLU B 1 516 ? 23.172 -24.703 7.766 1 40.12 516 GLU B O 1
ATOM 12235 N N . SER B 1 517 ? 23.672 -24.25 5.945 1 45.84 517 SER B N 1
ATOM 12236 C CA . SER B 1 517 ? 23 -23.016 5.566 1 45.84 517 SER B CA 1
ATOM 12237 C C . SER B 1 517 ? 21.484 -23.219 5.508 1 45.84 517 SER B C 1
ATOM 12239 O O . SER B 1 517 ? 21 -24.234 5.027 1 45.84 517 SER B O 1
ATOM 12241 N N . GLU B 1 518 ? 20.625 -22.688 6.371 1 60.91 518 GLU B N 1
ATOM 12242 C CA . GLU B 1 518 ? 19.203 -22.438 6.574 1 60.91 518 GLU B CA 1
ATOM 12243 C C . GLU B 1 518 ? 18.516 -22.109 5.262 1 60.91 518 GLU B C 1
ATOM 12245 O O . GLU B 1 518 ? 17.281 -21.984 5.215 1 60.91 518 GLU B O 1
ATOM 12250 N N . GLN B 1 519 ? 19.312 -22.188 4.215 1 66.81 519 GLN B N 1
ATOM 12251 C CA . GLN B 1 519 ? 18.672 -21.797 2.965 1 66.81 519 GLN B CA 1
ATOM 12252 C C . GLN B 1 519 ? 17.953 -22.984 2.324 1 66.81 519 GLN B C 1
ATOM 12254 O O . GLN B 1 519 ? 18.5 -24.094 2.27 1 66.81 519 GLN B O 1
ATOM 12259 N N . ALA B 1 520 ? 16.797 -22.781 1.922 1 79.5 520 ALA B N 1
ATOM 12260 C CA . ALA B 1 520 ? 15.969 -23.812 1.293 1 79.5 520 ALA B CA 1
ATOM 12261 C C . ALA B 1 520 ? 16.547 -24.219 -0.056 1 79.5 520 ALA B C 1
ATOM 12263 O O . ALA B 1 520 ? 17.062 -23.391 -0.807 1 79.5 520 ALA B O 1
ATOM 12264 N N . THR B 1 521 ? 16.594 -25.5 -0.315 1 84.19 521 THR B N 1
ATOM 12265 C CA . THR B 1 521 ? 16.922 -26.047 -1.634 1 84.19 521 THR B CA 1
ATOM 12266 C C . THR B 1 521 ? 15.641 -26.25 -2.451 1 84.19 521 THR B C 1
ATOM 12268 O O . THR B 1 521 ? 14.531 -26.109 -1.929 1 84.19 521 THR B O 1
ATOM 12271 N N . TYR B 1 522 ? 15.789 -26.547 -3.715 1 89.44 522 TYR B N 1
ATOM 12272 C CA . TYR B 1 522 ? 14.633 -26.797 -4.559 1 89.44 522 TYR B CA 1
ATOM 12273 C C . TYR B 1 522 ? 13.828 -27.984 -4.031 1 89.44 522 TYR B C 1
ATOM 12275 O O . TYR B 1 522 ? 12.602 -27.891 -3.895 1 89.44 522 TYR B O 1
ATOM 12283 N N . ALA B 1 523 ? 14.539 -29.016 -3.689 1 91.75 523 ALA B N 1
ATOM 12284 C CA . ALA B 1 523 ? 13.883 -30.219 -3.201 1 91.75 523 ALA B CA 1
ATOM 12285 C C . ALA B 1 523 ? 13.25 -29.984 -1.834 1 91.75 523 ALA B C 1
ATOM 12287 O O . ALA B 1 523 ? 12.133 -30.453 -1.57 1 91.75 523 ALA B O 1
ATOM 12288 N N . SER B 1 524 ? 13.977 -29.344 -0.951 1 93.75 524 SER B N 1
ATOM 12289 C CA . SER B 1 524 ? 13.445 -29.094 0.386 1 93.75 524 SER B CA 1
ATOM 12290 C C . SER B 1 524 ? 12.211 -28.203 0.337 1 93.75 524 SER B C 1
ATOM 12292 O O . SER B 1 524 ? 11.266 -28.391 1.104 1 93.75 524 SER B O 1
ATOM 12294 N N . ALA B 1 525 ? 12.281 -27.219 -0.521 1 95.5 525 ALA B N 1
ATOM 12295 C CA . ALA B 1 525 ? 11.133 -26.328 -0.671 1 95.5 525 ALA B CA 1
ATOM 12296 C C . ALA B 1 525 ? 9.906 -27.094 -1.173 1 95.5 525 ALA B C 1
ATOM 12298 O O . ALA B 1 525 ? 8.789 -26.859 -0.704 1 95.5 525 ALA B O 1
ATOM 12299 N N . ASN B 1 526 ? 10.102 -27.906 -2.146 1 95.75 526 ASN B N 1
ATOM 12300 C CA . ASN B 1 526 ? 9.016 -28.734 -2.668 1 95.75 526 ASN B CA 1
ATOM 12301 C C . ASN B 1 526 ? 8.43 -29.641 -1.589 1 95.75 526 ASN B C 1
ATOM 12303 O O . ASN B 1 526 ? 7.211 -29.797 -1.506 1 95.75 526 ASN B O 1
ATOM 12307 N N . ASN B 1 527 ? 9.305 -30.281 -0.832 1 96.56 527 ASN B N 1
ATOM 12308 C CA . ASN B 1 527 ? 8.852 -31.141 0.257 1 96.56 527 ASN B CA 1
ATOM 12309 C C . ASN B 1 527 ? 8.078 -30.344 1.309 1 96.56 527 ASN B C 1
ATOM 12311 O O . ASN B 1 527 ? 7.086 -30.844 1.85 1 96.56 527 ASN B O 1
ATOM 12315 N N . ASP B 1 528 ? 8.609 -29.188 1.608 1 96.62 528 ASP B N 1
ATOM 12316 C CA . ASP B 1 528 ? 7.934 -28.344 2.582 1 96.62 528 ASP B CA 1
ATOM 12317 C C . ASP B 1 528 ? 6.527 -27.984 2.113 1 96.62 528 ASP B C 1
ATOM 12319 O O . ASP B 1 528 ? 5.586 -27.969 2.91 1 96.62 528 ASP B O 1
ATOM 12323 N N . LEU B 1 529 ? 6.387 -27.641 0.872 1 97 529 LEU B N 1
ATOM 12324 C CA . LEU B 1 529 ? 5.074 -27.328 0.318 1 97 529 LEU B CA 1
ATOM 12325 C C . LEU B 1 529 ? 4.133 -28.531 0.44 1 97 529 LEU B C 1
ATOM 12327 O O . LEU B 1 529 ? 2.984 -28.375 0.865 1 97 529 LEU B O 1
ATOM 12331 N N . LYS B 1 530 ? 4.594 -29.688 0.094 1 95.75 530 LYS B N 1
ATOM 12332 C CA . LYS B 1 530 ? 3.791 -30.906 0.192 1 95.75 530 LYS B CA 1
ATOM 12333 C C . LYS B 1 530 ? 3.434 -31.203 1.644 1 95.75 530 LYS B C 1
ATOM 12335 O O . LYS B 1 530 ? 2.322 -31.656 1.935 1 95.75 530 LYS B O 1
ATOM 12340 N N . GLY B 1 531 ? 4.48 -31.016 2.477 1 96.75 531 GLY B N 1
ATOM 12341 C CA . GLY B 1 531 ? 4.234 -31.219 3.896 1 96.75 531 GLY B CA 1
ATOM 12342 C C . GLY B 1 531 ? 3.191 -30.266 4.457 1 96.75 531 GLY B C 1
ATOM 12343 O O . GLY B 1 531 ? 2.311 -30.688 5.215 1 96.75 531 GLY B O 1
ATOM 12344 N N . THR B 1 532 ? 3.316 -29.031 4.105 1 96.44 532 THR B N 1
ATOM 12345 C CA . THR B 1 532 ? 2.342 -28.031 4.543 1 96.44 532 THR B CA 1
ATOM 12346 C C . THR B 1 532 ? 0.939 -28.406 4.07 1 96.44 532 THR B C 1
ATOM 12348 O O . THR B 1 532 ? -0.023 -28.312 4.836 1 96.44 532 THR B O 1
ATOM 12351 N N . LYS B 1 533 ? 0.836 -28.797 2.832 1 94.88 533 LYS B N 1
ATOM 12352 C CA . LYS B 1 533 ? -0.449 -29.234 2.289 1 94.88 533 LYS B CA 1
ATOM 12353 C C . LYS B 1 533 ? -1.002 -30.422 3.061 1 94.88 533 LYS B C 1
ATOM 12355 O O . LYS B 1 533 ? -2.195 -30.484 3.361 1 94.88 533 LYS B O 1
ATOM 12360 N N . ALA B 1 534 ? -0.185 -31.391 3.395 1 95.31 534 ALA B N 1
ATOM 12361 C CA . ALA B 1 534 ? -0.595 -32.594 4.117 1 95.31 534 ALA B CA 1
ATOM 12362 C C . ALA B 1 534 ? -1.136 -32.219 5.5 1 95.31 534 ALA B C 1
ATOM 12364 O O . ALA B 1 534 ? -2.164 -32.75 5.926 1 95.31 534 ALA B O 1
ATOM 12365 N N . TYR B 1 535 ? -0.412 -31.375 6.176 1 96.31 535 TYR B N 1
ATOM 12366 C CA . TYR B 1 535 ? -0.851 -30.984 7.512 1 96.31 535 TYR B CA 1
ATOM 12367 C C . TYR B 1 535 ? -2.141 -30.172 7.441 1 96.31 535 TYR B C 1
ATOM 12369 O O . TYR B 1 535 ? -2.982 -30.25 8.344 1 96.31 535 TYR B O 1
ATOM 12377 N N . GLN B 1 536 ? -2.293 -29.375 6.434 1 94.12 536 GLN B N 1
ATOM 12378 C CA . GLN B 1 536 ? -3.537 -28.641 6.254 1 94.12 536 GLN B CA 1
ATOM 12379 C C . GLN B 1 536 ? -4.707 -29.578 5.992 1 94.12 536 GLN B C 1
ATOM 12381 O O . GLN B 1 536 ? -5.809 -29.359 6.496 1 94.12 536 GLN B O 1
ATOM 12386 N N . GLU B 1 537 ? -4.465 -30.562 5.207 1 91.38 537 GLU B N 1
ATOM 12387 C CA . GLU B 1 537 ? -5.508 -31.531 4.891 1 91.38 537 GLU B CA 1
ATOM 12388 C C . GLU B 1 537 ? -5.863 -32.375 6.109 1 91.38 537 GLU B C 1
ATOM 12390 O O . GLU B 1 537 ? -6.996 -32.844 6.238 1 91.38 537 GLU B O 1
ATOM 12395 N N . ALA B 1 538 ? -4.805 -32.594 6.961 1 93 538 ALA B N 1
ATOM 12396 C CA . ALA B 1 538 ? -5.094 -33.312 8.219 1 93 538 ALA B CA 1
ATOM 12397 C C . ALA B 1 538 ? -6.09 -32.5 9.062 1 93 538 ALA B C 1
ATOM 12399 O O . ALA B 1 538 ? -6.852 -33.094 9.836 1 93 538 ALA B O 1
ATOM 12400 N N . ASP B 1 539 ? -6.082 -31.203 8.992 1 91.94 539 ASP B N 1
ATOM 12401 C CA . ASP B 1 539 ? -7.078 -30.266 9.523 1 91.94 539 ASP B CA 1
ATOM 12402 C C . ASP B 1 539 ? -7.301 -30.484 11.016 1 91.94 539 ASP B C 1
ATOM 12404 O O . ASP B 1 539 ? -8.438 -30.672 11.461 1 91.94 539 ASP B O 1
ATOM 12408 N N . VAL B 1 540 ? -6.199 -30.547 11.805 1 95.38 540 VAL B N 1
ATOM 12409 C CA . VAL B 1 540 ? -6.273 -30.688 13.25 1 95.38 540 VAL B CA 1
ATOM 12410 C C . VAL B 1 540 ? -6.656 -29.359 13.883 1 95.38 540 VAL B C 1
ATOM 12412 O O . VAL B 1 540 ? -6 -28.344 13.648 1 95.38 540 VAL B O 1
ATOM 12415 N N . PRO B 1 541 ? -7.766 -29.391 14.711 1 93.62 541 PRO B N 1
ATOM 12416 C CA . PRO B 1 541 ? -8.156 -28.125 15.359 1 93.62 541 PRO B CA 1
ATOM 12417 C C . PRO B 1 541 ? -7.066 -27.562 16.25 1 93.62 541 PRO B C 1
ATOM 12419 O O . PRO B 1 541 ? -6.453 -28.297 17.031 1 93.62 541 PRO B O 1
ATOM 12422 N N . GLY B 1 542 ? -6.797 -26.281 16.062 1 94.81 542 GLY B N 1
ATOM 12423 C CA . GLY B 1 542 ? -5.84 -25.578 16.906 1 94.81 542 GLY B CA 1
ATOM 12424 C C . GLY B 1 542 ? -4.426 -25.609 16.359 1 94.81 542 GLY B C 1
ATOM 12425 O O . GLY B 1 542 ? -3.545 -24.906 16.859 1 94.81 542 GLY B O 1
ATOM 12426 N N . LEU B 1 543 ? -4.164 -26.469 15.438 1 97.19 543 LEU B N 1
ATOM 12427 C CA . LEU B 1 543 ? -2.871 -26.5 14.766 1 97.19 543 LEU B CA 1
ATOM 12428 C C . LEU B 1 543 ? -2.939 -25.781 13.422 1 97.19 543 LEU B C 1
ATOM 12430 O O . LEU B 1 543 ? -3.74 -26.156 12.555 1 97.19 543 LEU B O 1
ATOM 12434 N N . HIS B 1 544 ? -2.094 -24.797 13.273 1 96.75 544 HIS B N 1
ATOM 12435 C CA . HIS B 1 544 ? -2.195 -23.953 12.102 1 96.75 544 HIS B CA 1
ATOM 12436 C C . HIS B 1 544 ? -0.918 -24 11.266 1 96.75 544 HIS B C 1
ATOM 12438 O O . HIS B 1 544 ? 0.152 -24.328 11.789 1 96.75 544 HIS B O 1
ATOM 12444 N N . ASN B 1 545 ? -1.048 -23.781 9.992 1 96.81 545 ASN B N 1
ATOM 12445 C CA . ASN B 1 545 ? 0.045 -23.594 9.047 1 96.81 545 ASN B CA 1
ATOM 12446 C C . ASN B 1 545 ? -0.111 -22.281 8.266 1 96.81 545 ASN B C 1
ATOM 12448 O O . ASN B 1 545 ? -1.191 -21.688 8.25 1 96.81 545 ASN B O 1
ATOM 12452 N N . LEU B 1 546 ? 0.929 -21.906 7.66 1 96.38 546 LEU B N 1
ATOM 12453 C CA . LEU B 1 546 ? 0.896 -20.703 6.848 1 96.38 546 LEU B CA 1
ATOM 12454 C C . LEU B 1 546 ? 0.482 -21.016 5.414 1 96.38 546 LEU B C 1
ATOM 12456 O O . LEU B 1 546 ? 0.541 -22.172 4.988 1 96.38 546 LEU B O 1
ATOM 12460 N N . ALA B 1 547 ? -0.053 -19.953 4.703 1 96.94 547 ALA B N 1
ATOM 12461 C CA . ALA B 1 547 ? -0.21 -20.109 3.26 1 96.94 547 ALA B CA 1
ATOM 12462 C C . ALA B 1 547 ? 1.147 -20.188 2.564 1 96.94 547 ALA B C 1
ATOM 12464 O O . ALA B 1 547 ? 2.088 -19.484 2.955 1 96.94 547 ALA B O 1
ATOM 12465 N N . MET B 1 548 ? 1.244 -21 1.521 1 97.25 548 MET B N 1
ATOM 12466 C CA . MET B 1 548 ? 2.547 -21.188 0.889 1 97.25 548 MET B CA 1
ATOM 12467 C C . MET B 1 548 ? 2.395 -21.422 -0.612 1 97.25 548 MET B C 1
ATOM 12469 O O . MET B 1 548 ? 1.452 -22.078 -1.055 1 97.25 548 MET B O 1
ATOM 12473 N N . ALA B 1 549 ? 3.238 -20.828 -1.387 1 97.56 549 ALA B N 1
ATOM 12474 C CA . ALA B 1 549 ? 3.348 -21.047 -2.828 1 97.56 549 ALA B CA 1
ATOM 12475 C C . ALA B 1 549 ? 4.805 -21.031 -3.275 1 97.56 549 ALA B C 1
ATOM 12477 O O . ALA B 1 549 ? 5.656 -20.422 -2.621 1 97.56 549 ALA B O 1
ATOM 12478 N N . MET B 1 550 ? 5.082 -21.766 -4.277 1 97.38 550 MET B N 1
ATOM 12479 C CA . MET B 1 550 ? 6.41 -21.812 -4.883 1 97.38 550 MET B CA 1
ATOM 12480 C C . MET B 1 550 ? 6.363 -21.328 -6.328 1 97.38 550 MET B C 1
ATOM 12482 O O . MET B 1 550 ? 5.613 -21.859 -7.141 1 97.38 550 MET B O 1
ATOM 12486 N N . ILE B 1 551 ? 7.16 -20.312 -6.652 1 97.75 551 ILE B N 1
ATOM 12487 C CA . ILE B 1 551 ? 7.125 -19.688 -7.969 1 97.75 551 ILE B CA 1
ATOM 12488 C C . ILE B 1 551 ? 8.477 -19.859 -8.656 1 97.75 551 ILE B C 1
ATOM 12490 O O . ILE B 1 551 ? 9.508 -19.438 -8.133 1 97.75 551 ILE B O 1
ATOM 12494 N N . ASP B 1 552 ? 8.492 -20.469 -9.797 1 97.19 552 ASP B N 1
ATOM 12495 C CA . ASP B 1 552 ? 9.664 -20.578 -10.656 1 97.19 552 ASP B CA 1
ATOM 12496 C C . ASP B 1 552 ? 9.602 -19.562 -11.797 1 97.19 552 ASP B C 1
ATOM 12498 O O . ASP B 1 552 ? 8.656 -19.578 -12.586 1 97.19 552 ASP B O 1
ATOM 12502 N N . TYR B 1 553 ? 10.531 -18.797 -11.805 1 96.81 553 TYR B N 1
ATOM 12503 C CA . TYR B 1 553 ? 10.578 -17.766 -12.836 1 96.81 553 TYR B CA 1
ATOM 12504 C C . TYR B 1 553 ? 12.016 -17.375 -13.164 1 96.81 553 TYR B C 1
ATOM 12506 O O . TYR B 1 553 ? 12.82 -17.125 -12.258 1 96.81 553 TYR B O 1
ATOM 12514 N N . ARG B 1 554 ? 12.414 -17.422 -14.477 1 96.25 554 ARG B N 1
ATOM 12515 C CA . ARG B 1 554 ? 13.727 -16.969 -14.945 1 96.25 554 ARG B CA 1
ATOM 12516 C C . ARG B 1 554 ? 14.844 -17.781 -14.305 1 96.25 554 ARG B C 1
ATOM 12518 O O . ARG B 1 554 ? 15.898 -17.234 -13.969 1 96.25 554 ARG B O 1
ATOM 12525 N N . GLY B 1 555 ? 14.531 -18.969 -14.031 1 94.94 555 GLY B N 1
ATOM 12526 C CA . GLY B 1 555 ? 15.531 -19.859 -13.469 1 94.94 555 GLY B CA 1
ATOM 12527 C C . GLY B 1 555 ? 15.602 -19.781 -11.953 1 94.94 555 GLY B C 1
ATOM 12528 O O . GLY B 1 555 ? 16.281 -20.594 -11.32 1 94.94 555 GLY B O 1
ATOM 12529 N N . HIS B 1 556 ? 14.859 -18.906 -11.367 1 95.81 556 HIS B N 1
ATOM 12530 C CA . HIS B 1 556 ? 14.828 -18.766 -9.914 1 95.81 556 HIS B CA 1
ATOM 12531 C C . HIS B 1 556 ? 13.594 -19.438 -9.32 1 95.81 556 HIS B C 1
ATOM 12533 O O . HIS B 1 556 ? 12.531 -19.453 -9.945 1 95.81 556 HIS B O 1
ATOM 12539 N N . ARG B 1 557 ? 13.812 -20 -8.172 1 96.5 557 ARG B N 1
ATOM 12540 C CA . ARG B 1 557 ? 12.688 -20.469 -7.371 1 96.5 557 ARG B CA 1
ATOM 12541 C C . ARG B 1 557 ? 12.484 -19.594 -6.133 1 96.5 557 ARG B C 1
ATOM 12543 O O . ARG B 1 557 ? 13.398 -19.453 -5.316 1 96.5 557 ARG B O 1
ATOM 12550 N N . VAL B 1 558 ? 11.352 -19.047 -6.023 1 97.38 558 VAL B N 1
ATOM 12551 C CA . VAL B 1 558 ? 11.008 -18.203 -4.895 1 97.38 558 VAL B CA 1
ATOM 12552 C C . VAL B 1 558 ? 9.906 -18.859 -4.059 1 97.38 558 VAL B C 1
ATOM 12554 O O . VAL B 1 558 ? 8.891 -19.297 -4.598 1 97.38 558 VAL B O 1
ATOM 12557 N N . VAL B 1 559 ? 10.164 -18.938 -2.752 1 97.62 559 VAL B N 1
ATOM 12558 C CA . VAL B 1 559 ? 9.164 -19.422 -1.814 1 97.62 559 VAL B CA 1
ATOM 12559 C C . VAL B 1 559 ? 8.391 -18.234 -1.22 1 97.62 559 VAL B C 1
ATOM 12561 O O . VAL B 1 559 ? 9 -17.297 -0.696 1 97.62 559 VAL B O 1
ATOM 12564 N N . ALA B 1 560 ? 7.098 -18.297 -1.377 1 97.69 560 ALA B N 1
ATOM 12565 C CA . ALA B 1 560 ? 6.227 -17.266 -0.818 1 97.69 560 ALA B CA 1
ATOM 12566 C C . ALA B 1 560 ? 5.395 -17.812 0.336 1 97.69 560 ALA B C 1
ATOM 12568 O O . ALA B 1 560 ? 4.777 -18.875 0.211 1 97.69 560 ALA B O 1
ATOM 12569 N N . GLN B 1 561 ? 5.348 -17.094 1.479 1 96.81 561 GLN B N 1
ATOM 12570 C CA . GLN B 1 561 ? 4.586 -17.5 2.656 1 96.81 561 GLN B CA 1
ATOM 12571 C C . GLN B 1 561 ? 3.871 -16.312 3.283 1 96.81 561 GLN B C 1
ATOM 12573 O O . GLN B 1 561 ? 4.352 -15.18 3.199 1 96.81 561 GLN B O 1
ATOM 12578 N N . SER B 1 562 ? 2.66 -16.594 3.783 1 96.19 562 SER B N 1
ATOM 12579 C CA . SER B 1 562 ? 2.035 -15.547 4.586 1 96.19 562 SER B CA 1
ATOM 12580 C C . SER B 1 562 ? 2.875 -15.219 5.816 1 96.19 562 SER B C 1
ATOM 12582 O O . SER B 1 562 ? 3.715 -16.016 6.234 1 96.19 562 SER B O 1
ATOM 12584 N N . VAL B 1 563 ? 2.65 -14.062 6.379 1 92.06 563 VAL B N 1
ATOM 12585 C CA . VAL B 1 563 ? 3.51 -13.586 7.457 1 92.06 563 VAL B CA 1
ATOM 12586 C C . VAL B 1 563 ? 3.021 -14.148 8.789 1 92.06 563 VAL B C 1
ATOM 12588 O O . VAL B 1 563 ? 1.838 -14.039 9.125 1 92.06 563 VAL B O 1
ATOM 12591 N N . LEU B 1 564 ? 3.947 -14.734 9.484 1 91.25 564 LEU B N 1
ATOM 12592 C CA . LEU B 1 564 ? 3.67 -15.203 10.836 1 91.25 564 LEU B CA 1
ATOM 12593 C C . LEU B 1 564 ? 3.451 -14.031 11.789 1 91.25 564 LEU B C 1
ATOM 12595 O O . LEU B 1 564 ? 4.297 -13.141 11.875 1 91.25 564 LEU B O 1
ATOM 12599 N N . PRO B 1 565 ? 2.334 -14.008 12.477 1 86.31 565 PRO B N 1
ATOM 12600 C CA . PRO B 1 565 ? 2.064 -12.875 13.359 1 86.31 565 PRO B CA 1
ATOM 12601 C C . PRO B 1 565 ? 3.154 -12.672 14.406 1 86.31 565 PRO B C 1
ATOM 12603 O O . PRO B 1 565 ? 3.494 -13.602 15.141 1 86.31 565 PRO B O 1
ATOM 12606 N N . GLY B 1 566 ? 3.752 -11.453 14.469 1 78.12 566 GLY B N 1
ATOM 12607 C CA . GLY B 1 566 ? 4.734 -11.102 15.477 1 78.12 566 GLY B CA 1
ATOM 12608 C C . GLY B 1 566 ? 6.168 -11.273 15.008 1 78.12 566 GLY B C 1
ATOM 12609 O O . GLY B 1 566 ? 7.105 -10.844 15.688 1 78.12 566 GLY B O 1
ATOM 12610 N N . ILE B 1 567 ? 6.375 -11.844 13.859 1 77.69 567 ILE B N 1
ATOM 12611 C CA . ILE B 1 567 ? 7.715 -12.203 13.398 1 77.69 567 ILE B CA 1
ATOM 12612 C C . ILE B 1 567 ? 8.523 -10.938 13.125 1 77.69 567 ILE B C 1
ATOM 12614 O O . ILE B 1 567 ? 9.75 -10.938 13.266 1 77.69 567 ILE B O 1
ATOM 12618 N N . LEU B 1 568 ? 7.887 -9.898 12.75 1 71.94 568 LEU B N 1
ATOM 12619 C CA . LEU B 1 568 ? 8.586 -8.672 12.383 1 71.94 568 LEU B CA 1
ATOM 12620 C C . LEU B 1 568 ? 8.719 -7.742 13.586 1 71.94 568 LEU B C 1
ATOM 12622 O O . LEU B 1 568 ? 9.328 -6.672 13.484 1 71.94 568 LEU B O 1
ATOM 12626 N N . GLN B 1 569 ? 8.031 -8.023 14.711 1 64.38 569 GLN B N 1
ATOM 12627 C CA . GLN B 1 569 ? 8.031 -7.176 15.898 1 64.38 569 GLN B CA 1
ATOM 12628 C C . GLN B 1 569 ? 9.117 -7.613 16.891 1 64.38 569 GLN B C 1
ATOM 12630 O O . GLN B 1 569 ? 8.867 -7.676 18.094 1 64.38 569 GLN B O 1
ATOM 12635 N N . GLY B 1 570 ? 10.359 -7.734 16.516 1 58.72 570 GLY B N 1
ATOM 12636 C CA . GLY B 1 570 ? 11.469 -7.93 17.438 1 58.72 570 GLY B CA 1
ATOM 12637 C C . GLY B 1 570 ? 11.828 -9.391 17.625 1 58.72 570 GLY B C 1
ATOM 12638 O O . GLY B 1 570 ? 11.32 -10.266 16.922 1 58.72 570 GLY B O 1
ATOM 12639 N N . ASP B 1 571 ? 12.93 -9.719 18.531 1 54.59 571 ASP B N 1
ATOM 12640 C CA . ASP B 1 571 ? 13.586 -11 18.781 1 54.59 571 ASP B CA 1
ATOM 12641 C C . ASP B 1 571 ? 12.672 -11.938 19.562 1 54.59 571 ASP B C 1
ATOM 12643 O O . ASP B 1 571 ? 12.391 -11.711 20.734 1 54.59 571 ASP B O 1
ATOM 12647 N N . LYS B 1 572 ? 11.875 -12.648 18.875 1 56.53 572 LYS B N 1
ATOM 12648 C CA . LYS B 1 572 ? 11 -13.586 19.578 1 56.53 572 LYS B CA 1
ATOM 12649 C C . LYS B 1 572 ? 11.68 -14.938 19.766 1 56.53 572 LYS B C 1
ATOM 12651 O O . LYS B 1 572 ? 11.078 -15.984 19.5 1 56.53 572 LYS B O 1
ATOM 12656 N N . SER B 1 573 ? 12.961 -14.977 20.016 1 54.31 573 SER B N 1
ATOM 12657 C CA . SER B 1 573 ? 13.664 -16.234 20.234 1 54.31 573 SER B CA 1
ATOM 12658 C C . SER B 1 573 ? 12.883 -17.156 21.172 1 54.31 573 SER B C 1
ATOM 12660 O O . SER B 1 573 ? 12.914 -18.375 21.016 1 54.31 573 SER B O 1
ATOM 12662 N N . ASP B 1 574 ? 12.102 -16.484 22.062 1 62.34 574 ASP B N 1
ATOM 12663 C CA . ASP B 1 574 ? 11.391 -17.297 23.031 1 62.34 574 ASP B CA 1
ATOM 12664 C C . ASP B 1 574 ? 10.047 -17.766 22.484 1 62.34 574 ASP B C 1
ATOM 12666 O O . ASP B 1 574 ? 9.297 -18.469 23.172 1 62.34 574 ASP B O 1
ATOM 12670 N N . SER B 1 575 ? 10.008 -17.656 21.172 1 76.44 575 SER B N 1
ATOM 12671 C CA . SER B 1 575 ? 8.703 -17.984 20.609 1 76.44 575 SER B CA 1
ATOM 12672 C C . SER B 1 575 ? 8.672 -19.406 20.062 1 76.44 575 SER B C 1
ATOM 12674 O O . SER B 1 575 ? 7.602 -19.953 19.812 1 76.44 575 SER B O 1
ATOM 12676 N N . LEU B 1 576 ? 9.805 -20.109 20.047 1 89.25 576 LEU B N 1
ATOM 12677 C CA . LEU B 1 576 ? 9.828 -21.484 19.562 1 89.25 576 LEU B CA 1
ATOM 12678 C C . LEU B 1 576 ? 9.406 -22.453 20.672 1 89.25 576 LEU B C 1
ATOM 12680 O O . LEU B 1 576 ? 10.047 -22.531 21.719 1 89.25 576 LEU B O 1
ATOM 12684 N N . LEU B 1 577 ? 8.367 -23.266 20.438 1 93.88 577 LEU B N 1
ATOM 12685 C CA . LEU B 1 577 ? 7.789 -24.125 21.469 1 93.88 577 LEU B CA 1
ATOM 12686 C C . LEU B 1 577 ? 7.941 -25.594 21.094 1 93.88 577 LEU B C 1
ATOM 12688 O O . LEU B 1 577 ? 7.758 -26.484 21.938 1 93.88 577 LEU B O 1
ATOM 12692 N N . TYR B 1 578 ? 8.305 -25.891 19.891 1 95.69 578 TYR B N 1
ATOM 12693 C CA . TYR B 1 578 ? 8.367 -27.281 19.422 1 95.69 578 TYR B CA 1
ATOM 12694 C C . TYR B 1 578 ? 9.344 -27.422 18.266 1 95.69 578 TYR B C 1
ATOM 12696 O O . TYR B 1 578 ? 9.352 -26.594 17.344 1 95.69 578 TYR B O 1
ATOM 12704 N N . GLY B 1 579 ? 10.297 -28.359 18.281 1 95.81 579 GLY B N 1
ATOM 12705 C CA . GLY B 1 579 ? 11.25 -28.594 17.203 1 95.81 579 GLY B CA 1
ATOM 12706 C C . GLY B 1 579 ? 12.57 -27.875 17.406 1 95.81 579 GLY B C 1
ATOM 12707 O O . GLY B 1 579 ? 13.023 -27.719 18.531 1 95.81 579 GLY B O 1
ATOM 12708 N N . SER B 1 580 ? 13.242 -27.609 16.234 1 94.38 580 SER B N 1
ATOM 12709 C CA . SER B 1 580 ? 14.586 -27.062 16.344 1 94.38 580 SER B CA 1
ATOM 12710 C C . SER B 1 580 ? 14.875 -26.078 15.211 1 94.38 580 SER B C 1
ATOM 12712 O O . SER B 1 580 ? 14.477 -26.312 14.07 1 94.38 580 SER B O 1
ATOM 12714 N N . VAL B 1 581 ? 15.633 -25 15.555 1 88.25 581 VAL B N 1
ATOM 12715 C CA . VAL B 1 581 ? 16.016 -24.016 14.555 1 88.25 581 VAL B CA 1
ATOM 12716 C C . VAL B 1 581 ? 17.469 -24.25 14.133 1 88.25 581 VAL B C 1
ATOM 12718 O O . VAL B 1 581 ? 17.891 -23.812 13.055 1 88.25 581 VAL B O 1
ATOM 12721 N N . ASP B 1 582 ? 18.219 -24.984 14.922 1 88.12 582 ASP B N 1
ATOM 12722 C CA . ASP B 1 582 ? 19.641 -25.172 14.664 1 88.12 582 ASP B CA 1
ATOM 12723 C C . ASP B 1 582 ? 19.953 -26.641 14.375 1 88.12 582 ASP B C 1
ATOM 12725 O O . ASP B 1 582 ? 20.906 -27.203 14.914 1 88.12 582 ASP B O 1
ATOM 12729 N N . ASN B 1 583 ? 19.109 -27.312 13.68 1 88.12 583 ASN B N 1
ATOM 12730 C CA . ASN B 1 583 ? 19.328 -28.672 13.164 1 88.12 583 ASN B CA 1
ATOM 12731 C C . ASN B 1 583 ? 19.516 -29.672 14.297 1 88.12 583 ASN B C 1
ATOM 12733 O O . ASN B 1 583 ? 20.438 -30.484 14.258 1 88.12 583 ASN B O 1
ATOM 12737 N N . GLY B 1 584 ? 18.781 -29.469 15.32 1 91.44 584 GLY B N 1
ATOM 12738 C CA . GLY B 1 584 ? 18.719 -30.484 16.359 1 91.44 584 GLY B CA 1
ATOM 12739 C C . GLY B 1 584 ? 19.672 -30.219 17.516 1 91.44 584 GLY B C 1
ATOM 12740 O O . GLY B 1 584 ? 19.688 -30.953 18.5 1 91.44 584 GLY B O 1
ATOM 12741 N N . LYS B 1 585 ? 20.469 -29.172 17.469 1 92.56 585 LYS B N 1
ATOM 12742 C CA . LYS B 1 585 ? 21.359 -28.844 18.578 1 92.56 585 LYS B CA 1
ATOM 12743 C C . LYS B 1 585 ? 20.562 -28.516 19.828 1 92.56 585 LYS B C 1
ATOM 12745 O O . LYS B 1 585 ? 20.844 -29.047 20.906 1 92.56 585 LYS B O 1
ATOM 12750 N N . LYS B 1 586 ? 19.641 -27.656 19.625 1 93.19 586 LYS B N 1
ATOM 12751 C CA . LYS B 1 586 ? 18.672 -27.359 20.688 1 93.19 586 LYS B CA 1
ATOM 12752 C C . LYS B 1 586 ? 17.25 -27.719 20.25 1 93.19 586 LYS B C 1
ATOM 12754 O O . LYS B 1 586 ? 16.797 -27.281 19.188 1 93.19 586 LYS B O 1
ATOM 12759 N N . ILE B 1 587 ? 16.594 -28.531 21.016 1 96 587 ILE B N 1
ATOM 12760 C CA . ILE B 1 587 ? 15.234 -28.922 20.703 1 96 587 ILE B CA 1
ATOM 12761 C C . ILE B 1 587 ? 14.273 -28.328 21.734 1 96 587 ILE B C 1
ATOM 12763 O O . ILE B 1 587 ? 14.5 -28.453 22.938 1 96 587 ILE B O 1
ATOM 12767 N N . CYS B 1 588 ? 13.281 -27.641 21.297 1 94.88 588 CYS B N 1
ATOM 12768 C CA . CYS B 1 588 ? 12.242 -27.062 22.156 1 94.88 588 CYS B CA 1
ATOM 12769 C C . CYS B 1 588 ? 11.016 -27.969 22.188 1 94.88 588 CYS B C 1
ATOM 12771 O O . CYS B 1 588 ? 10.695 -28.625 21.203 1 94.88 588 CYS B O 1
ATOM 12773 N N . TRP B 1 589 ? 10.367 -27.984 23.344 1 95.44 589 TRP B N 1
ATOM 12774 C CA . TRP B 1 589 ? 9.242 -28.891 23.531 1 95.44 589 TRP B CA 1
ATOM 12775 C C . TRP B 1 589 ? 8.211 -28.297 24.484 1 95.44 589 TRP B C 1
ATOM 12777 O O . TRP B 1 589 ? 8.562 -27.797 25.562 1 95.44 589 TRP B O 1
ATOM 12787 N N . ASN B 1 590 ? 6.988 -28.281 24.062 1 94.75 590 ASN B N 1
ATOM 12788 C CA . ASN B 1 590 ? 5.832 -27.828 24.844 1 94.75 590 ASN B CA 1
ATOM 12789 C C . ASN B 1 590 ? 4.711 -28.875 24.812 1 94.75 590 ASN B C 1
ATOM 12791 O O . ASN B 1 590 ? 4.395 -29.422 23.75 1 94.75 590 ASN B O 1
ATOM 12795 N N . GLU B 1 591 ? 4.074 -29.141 25.906 1 95.75 591 GLU B N 1
ATOM 12796 C CA . GLU B 1 591 ? 3.104 -30.219 26.031 1 95.75 591 GLU B CA 1
ATOM 12797 C C . GLU B 1 591 ? 1.863 -29.953 25.172 1 95.75 591 GLU B C 1
ATOM 12799 O O . GLU B 1 591 ? 1.376 -30.844 24.484 1 95.75 591 GLU B O 1
ATOM 12804 N N . ASP B 1 592 ? 1.362 -28.781 25.312 1 94.69 592 ASP B N 1
ATOM 12805 C CA . ASP B 1 592 ? 0.164 -28.438 24.562 1 94.69 592 ASP B CA 1
ATOM 12806 C C . ASP B 1 592 ? 0.42 -28.516 23.062 1 94.69 592 ASP B C 1
ATOM 12808 O O . ASP B 1 592 ? -0.431 -29 22.297 1 94.69 592 ASP B O 1
ATOM 12812 N N . PHE B 1 593 ? 1.495 -28.125 22.672 1 96.06 593 PHE B N 1
ATOM 12813 C CA . PHE B 1 593 ? 1.875 -28.188 21.266 1 96.06 593 PHE B CA 1
ATOM 12814 C C . PHE B 1 593 ? 2.033 -29.625 20.812 1 96.06 593 PHE B C 1
ATOM 12816 O O . PHE B 1 593 ? 1.546 -30 19.75 1 96.06 593 PHE B O 1
ATOM 12823 N N . HIS B 1 594 ? 2.703 -30.391 21.594 1 97.25 594 HIS B N 1
ATOM 12824 C CA . HIS B 1 594 ? 2.945 -31.781 21.266 1 97.25 594 HIS B CA 1
ATOM 12825 C C . HIS B 1 594 ? 1.636 -32.531 21.094 1 97.25 594 HIS B C 1
ATOM 12827 O O . HIS B 1 594 ? 1.521 -33.406 20.219 1 97.25 594 HIS B O 1
ATOM 12833 N N . SER B 1 595 ? 0.694 -32.281 21.906 1 97.44 595 SER B N 1
ATOM 12834 C CA . SER B 1 595 ? -0.591 -32.969 21.812 1 97.44 595 SER B CA 1
ATOM 12835 C C . SER B 1 595 ? -1.249 -32.75 20.453 1 97.44 595 SER B C 1
ATOM 12837 O O . SER B 1 595 ? -1.831 -33.656 19.875 1 97.44 595 SER B O 1
ATOM 12839 N N . LYS B 1 596 ? -1.182 -31.562 19.969 1 97.31 596 LYS B N 1
ATOM 12840 C CA . LYS B 1 596 ? -1.759 -31.219 18.672 1 97.31 596 LYS B CA 1
ATOM 12841 C C . LYS B 1 596 ? -0.966 -31.859 17.531 1 97.31 596 LYS B C 1
ATOM 12843 O O . LYS B 1 596 ? -1.549 -32.375 16.562 1 97.31 596 LYS B O 1
ATOM 12848 N N . VAL B 1 597 ? 0.336 -31.859 17.641 1 97.88 597 VAL B N 1
ATOM 12849 C CA . VAL B 1 597 ? 1.198 -32.469 16.625 1 97.88 597 VAL B CA 1
ATOM 12850 C C . VAL B 1 597 ? 0.984 -33.969 16.594 1 97.88 597 VAL B C 1
ATOM 12852 O O . VAL B 1 597 ? 1.025 -34.594 15.523 1 97.88 597 VAL B O 1
ATOM 12855 N N . LEU B 1 598 ? 0.75 -34.531 17.766 1 97.56 598 LEU B N 1
ATOM 12856 C CA . LEU B 1 598 ? 0.5 -35.969 17.875 1 97.56 598 LEU B CA 1
ATOM 12857 C C . LEU B 1 598 ? -0.778 -36.344 17.125 1 97.56 598 LEU B C 1
ATOM 12859 O O . LEU B 1 598 ? -0.828 -37.375 16.453 1 97.56 598 LEU B O 1
ATOM 12863 N N . GLU B 1 599 ? -1.743 -35.562 17.281 1 97.31 599 GLU B N 1
ATOM 12864 C CA . GLU B 1 599 ? -2.988 -35.812 16.562 1 97.31 599 GLU B CA 1
ATOM 12865 C C . GLU B 1 599 ? -2.773 -35.75 15.047 1 97.31 599 GLU B C 1
ATOM 12867 O O . GLU B 1 599 ? -3.336 -36.562 14.312 1 97.31 599 GLU B O 1
ATOM 12872 N N . ALA B 1 600 ? -2.039 -34.844 14.562 1 97.62 600 ALA B N 1
ATOM 12873 C CA . ALA B 1 600 ? -1.716 -34.75 13.141 1 97.62 600 ALA B CA 1
ATOM 12874 C C . ALA B 1 600 ? -0.893 -35.969 12.695 1 97.62 600 ALA B C 1
ATOM 12876 O O . ALA B 1 600 ? -1.105 -36.5 11.602 1 97.62 600 ALA B O 1
ATOM 12877 N N . ALA B 1 601 ? 0.009 -36.344 13.516 1 97.69 601 ALA B N 1
ATOM 12878 C CA . ALA B 1 601 ? 0.881 -37.469 13.211 1 97.69 601 ALA B CA 1
ATOM 12879 C C . ALA B 1 601 ? 0.071 -38.75 13.008 1 97.69 601 ALA B C 1
ATOM 12881 O O . ALA B 1 601 ? 0.387 -39.562 12.125 1 97.69 601 ALA B O 1
ATOM 12882 N N . LYS B 1 602 ? -0.939 -38.938 13.805 1 96.06 602 LYS B N 1
ATOM 12883 C CA . LYS B 1 602 ? -1.802 -40.094 13.664 1 96.06 602 LYS B CA 1
ATOM 12884 C C . LYS B 1 602 ? -2.482 -40.125 12.305 1 96.06 602 LYS B C 1
ATOM 12886 O O . LYS B 1 602 ? -2.547 -41.188 11.656 1 96.06 602 LYS B O 1
ATOM 12891 N N . ARG B 1 603 ? -2.873 -39.031 11.875 1 94 603 ARG B N 1
ATOM 12892 C CA . ARG B 1 603 ? -3.562 -38.938 10.594 1 94 603 ARG B CA 1
ATOM 12893 C C . ARG B 1 603 ? -2.586 -39.094 9.438 1 94 603 ARG B C 1
ATOM 12895 O O . ARG B 1 603 ? -2.955 -39.625 8.367 1 94 603 ARG B O 1
ATOM 12902 N N . LEU B 1 604 ? -1.353 -38.75 9.633 1 96.5 604 LEU B N 1
ATOM 12903 C CA . LEU B 1 604 ? -0.342 -38.781 8.578 1 96.5 604 LEU B CA 1
ATOM 12904 C C . LEU B 1 604 ? 0.481 -40.062 8.672 1 96.5 604 LEU B C 1
ATOM 12906 O O . LEU B 1 604 ? 1.396 -40.281 7.879 1 96.5 604 LEU B O 1
ATOM 12910 N N . HIS B 1 605 ? 0.186 -40.938 9.703 1 96.44 605 HIS B N 1
ATOM 12911 C CA . HIS B 1 605 ? 0.851 -42.219 9.922 1 96.44 605 HIS B CA 1
ATOM 12912 C C . HIS B 1 605 ? 2.312 -42.031 10.312 1 96.44 605 HIS B C 1
ATOM 12914 O O . HIS B 1 605 ? 3.193 -42.719 9.812 1 96.44 605 HIS B O 1
ATOM 12920 N N . LEU B 1 606 ? 2.559 -41.031 11.102 1 97.38 606 LEU B N 1
ATOM 12921 C CA . LEU B 1 606 ? 3.879 -40.781 11.672 1 97.38 606 LEU B CA 1
ATOM 12922 C C . LEU B 1 606 ? 3.959 -41.312 13.094 1 97.38 606 LEU B C 1
ATOM 12924 O O . LEU B 1 606 ? 2.986 -41.25 13.852 1 97.38 606 LEU B O 1
ATOM 12928 N N . LYS B 1 607 ? 5.059 -41.781 13.477 1 97 607 LYS B N 1
ATOM 12929 C CA . LYS B 1 607 ? 5.242 -42.406 14.781 1 97 607 LYS B CA 1
ATOM 12930 C C . LYS B 1 607 ? 5.82 -41.438 15.797 1 97 607 LYS B C 1
ATOM 12932 O O . LYS B 1 607 ? 6.73 -40.656 15.477 1 97 607 LYS B O 1
ATOM 12937 N N . GLU B 1 608 ? 5.172 -41.375 17 1 96.69 608 GLU B N 1
ATOM 12938 C CA . GLU B 1 608 ? 5.832 -40.719 18.125 1 96.69 608 GLU B CA 1
ATOM 12939 C C . GLU B 1 608 ? 7.129 -41.438 18.5 1 96.69 608 GLU B C 1
ATOM 12941 O O . GLU B 1 608 ? 7.172 -42.656 18.578 1 96.69 608 GLU B O 1
ATOM 12946 N N . HIS B 1 609 ? 8.258 -40.719 18.719 1 96.19 609 HIS B N 1
ATOM 12947 C CA . HIS B 1 609 ? 9.57 -41.312 18.969 1 96.19 609 HIS B CA 1
ATOM 12948 C C . HIS B 1 609 ? 10.445 -40.375 19.797 1 96.19 609 HIS B C 1
ATOM 12950 O O . HIS B 1 609 ? 10.078 -39.219 20.031 1 96.19 609 HIS B O 1
ATOM 12956 N N . THR B 1 610 ? 11.492 -40.906 20.172 1 97 610 THR B N 1
ATOM 12957 C CA . THR B 1 610 ? 12.375 -40.094 21.031 1 97 610 THR B CA 1
ATOM 12958 C C . THR B 1 610 ? 13.656 -39.719 20.297 1 97 610 THR B C 1
ATOM 12960 O O . THR B 1 610 ? 14.188 -40.531 19.516 1 97 610 THR B O 1
ATOM 12963 N N . VAL B 1 611 ? 14.125 -38.469 20.484 1 97.06 611 VAL B N 1
ATOM 12964 C CA . VAL B 1 611 ? 15.32 -37.938 19.828 1 97.06 611 VAL B CA 1
ATOM 12965 C C . VAL B 1 611 ? 16.219 -37.281 20.875 1 97.06 611 VAL B C 1
ATOM 12967 O O . VAL B 1 611 ? 15.758 -36.875 21.953 1 97.06 611 VAL B O 1
ATOM 12970 N N . LEU B 1 612 ? 17.469 -37.188 20.531 1 96.19 612 LEU B N 1
ATOM 12971 C CA . LEU B 1 612 ? 18.453 -36.562 21.406 1 96.19 612 LEU B CA 1
ATOM 12972 C C . LEU B 1 612 ? 18.906 -35.219 20.859 1 96.19 612 LEU B C 1
ATOM 12974 O O . LEU B 1 612 ? 19.094 -35.062 19.641 1 96.19 612 LEU B O 1
ATOM 12978 N N . ASP B 1 613 ? 19.031 -34.25 21.688 1 94.94 613 ASP B N 1
ATOM 12979 C CA . ASP B 1 613 ? 19.656 -33 21.266 1 94.94 613 ASP B CA 1
ATOM 12980 C C . ASP B 1 613 ? 21.172 -33.062 21.422 1 94.94 613 ASP B C 1
ATOM 12982 O O . ASP B 1 613 ? 21.719 -34.125 21.75 1 94.94 613 ASP B O 1
ATOM 12986 N N . ALA B 1 614 ? 21.906 -32.031 21.172 1 93.81 614 ALA B N 1
ATOM 12987 C CA . ALA B 1 614 ? 23.375 -32 21.203 1 93.81 614 ALA B CA 1
ATOM 12988 C C . ALA B 1 614 ? 23.891 -32.219 22.609 1 93.81 614 ALA B C 1
ATOM 12990 O O . ALA B 1 614 ? 24.984 -32.781 22.812 1 93.81 614 ALA B O 1
ATOM 12991 N N . SER B 1 615 ? 23.109 -31.875 23.688 1 93.94 615 SER B N 1
ATOM 12992 C CA . SER B 1 615 ? 23.516 -32 25.078 1 93.94 615 SER B CA 1
ATOM 12993 C C . SER B 1 615 ? 23.141 -33.375 25.656 1 93.94 615 SER B C 1
ATOM 12995 O O . SER B 1 615 ? 23.422 -33.656 26.812 1 93.94 615 SER B O 1
ATOM 12997 N N . GLY B 1 616 ? 22.422 -34.156 24.906 1 93 616 GLY B N 1
ATOM 12998 C CA . GLY B 1 616 ? 22.062 -35.5 25.312 1 93 616 GLY B CA 1
ATOM 12999 C C . GLY B 1 616 ? 20.703 -35.594 25.969 1 93 616 GLY B C 1
ATOM 13000 O O . GLY B 1 616 ? 20.328 -36.625 26.516 1 93 616 GLY B O 1
ATOM 13001 N N . ASN B 1 617 ? 19.938 -34.438 25.953 1 95.75 617 ASN B N 1
ATOM 13002 C CA . ASN B 1 617 ? 18.578 -34.469 26.484 1 95.75 617 ASN B CA 1
ATOM 13003 C C . ASN B 1 617 ? 17.625 -35.219 25.562 1 95.75 617 ASN B C 1
ATOM 13005 O O . ASN B 1 617 ? 17.734 -35.125 24.328 1 95.75 617 ASN B O 1
ATOM 13009 N N . ILE B 1 618 ? 16.719 -36.031 26.141 1 96.06 618 ILE B N 1
ATOM 13010 C CA . ILE B 1 618 ? 15.789 -36.844 25.375 1 96.06 618 ILE B CA 1
ATOM 13011 C C . ILE B 1 618 ? 14.461 -36.094 25.219 1 96.06 618 ILE B C 1
ATOM 13013 O O . ILE B 1 618 ? 13.914 -35.594 26.203 1 96.06 618 ILE B O 1
ATOM 13017 N N . PHE B 1 619 ? 13.945 -35.969 24.062 1 96.56 619 PHE B N 1
ATOM 13018 C CA . PHE B 1 619 ? 12.672 -35.344 23.766 1 96.56 619 PHE B CA 1
ATOM 13019 C C . PHE B 1 619 ? 11.758 -36.281 22.984 1 96.56 619 PHE B C 1
ATOM 13021 O O . PHE B 1 619 ? 12.227 -37 22.109 1 96.56 619 PHE B O 1
ATOM 13028 N N . LYS B 1 620 ? 10.484 -36.25 23.25 1 96.38 620 LYS B N 1
ATOM 13029 C CA . LYS B 1 620 ? 9.484 -37 22.5 1 96.38 620 LYS B CA 1
ATOM 13030 C C . LYS B 1 620 ? 8.844 -36.156 21.422 1 96.38 620 LYS B C 1
ATOM 13032 O O . LYS B 1 620 ? 8.141 -35.188 21.703 1 96.38 620 LYS B O 1
ATOM 13037 N N . LEU B 1 621 ? 9.102 -36.562 20.156 1 97.06 621 LEU B N 1
ATOM 13038 C CA . LEU B 1 621 ? 8.555 -35.812 19.031 1 97.06 621 LEU B CA 1
ATOM 13039 C C . LEU B 1 621 ? 7.633 -36.688 18.188 1 97.06 621 LEU B C 1
ATOM 13041 O O . LEU B 1 621 ? 7.715 -37.906 18.234 1 97.06 621 LEU B O 1
ATOM 13045 N N . ALA B 1 622 ? 6.699 -36.125 17.5 1 97.56 622 ALA B N 1
ATOM 13046 C CA . ALA B 1 622 ? 5.82 -36.781 16.547 1 97.56 622 ALA B CA 1
ATOM 13047 C C . ALA B 1 622 ? 5.91 -36.125 15.172 1 97.56 622 ALA B C 1
ATOM 13049 O O . ALA B 1 622 ? 4.984 -36.25 14.359 1 97.56 622 ALA B O 1
ATOM 13050 N N . ALA B 1 623 ? 6.969 -35.375 14.883 1 97.19 623 ALA B N 1
ATOM 13051 C CA . ALA B 1 623 ? 7.258 -34.656 13.648 1 97.19 623 ALA B CA 1
ATOM 13052 C C . ALA B 1 623 ? 8.758 -34.625 13.375 1 97.19 623 ALA B C 1
ATOM 13054 O O . ALA B 1 623 ? 9.555 -35.094 14.188 1 97.19 623 ALA B O 1
ATOM 13055 N N . PRO B 1 624 ? 9.172 -34.188 12.195 1 96.56 624 PRO B N 1
ATOM 13056 C CA . PRO B 1 624 ? 10.609 -34.062 11.961 1 96.56 624 PRO B CA 1
ATOM 13057 C C . PRO B 1 624 ? 11.281 -33.094 12.938 1 96.56 624 PRO B C 1
ATOM 13059 O O . PRO B 1 624 ? 10.672 -32.094 13.344 1 96.56 624 PRO B O 1
ATOM 13062 N N . VAL B 1 625 ? 12.508 -33.312 13.18 1 96.06 625 VAL B N 1
ATOM 13063 C CA . VAL B 1 625 ? 13.25 -32.562 14.188 1 96.06 625 VAL B CA 1
ATOM 13064 C C . VAL B 1 625 ? 13.359 -31.109 13.758 1 96.06 625 VAL B C 1
ATOM 13066 O O . VAL B 1 625 ? 13.32 -30.203 14.594 1 96.06 625 VAL B O 1
ATOM 13069 N N . GLU B 1 626 ? 13.477 -30.859 12.461 1 93.75 626 GLU B N 1
ATOM 13070 C CA . GLU B 1 626 ? 13.75 -29.531 11.945 1 93.75 626 GLU B CA 1
ATOM 13071 C C . GLU B 1 626 ? 12.477 -28.688 11.898 1 93.75 626 GLU B C 1
ATOM 13073 O O . GLU B 1 626 ? 12.516 -27.516 11.531 1 93.75 626 GLU B O 1
ATOM 13078 N N . CYS B 1 627 ? 11.328 -29.266 12.289 1 96.06 627 CYS B N 1
ATOM 13079 C CA . CYS B 1 627 ? 10.102 -28.469 12.273 1 96.06 627 CYS B CA 1
ATOM 13080 C C . CYS B 1 627 ? 10.156 -27.359 13.312 1 96.06 627 CYS B C 1
ATOM 13082 O O . CYS B 1 627 ? 10.93 -27.422 14.266 1 96.06 627 CYS B O 1
ATOM 13084 N N . LYS B 1 628 ? 9.383 -26.344 13.117 1 95.31 628 LYS B N 1
ATOM 13085 C CA . LYS B 1 628 ? 9.344 -25.203 14.023 1 95.31 628 LYS B CA 1
ATOM 13086 C C . LYS B 1 628 ? 7.922 -24.938 14.516 1 95.31 628 LYS B C 1
ATOM 13088 O O . LYS B 1 628 ? 7.062 -24.516 13.742 1 95.31 628 LYS B O 1
ATOM 13093 N N . GLY B 1 629 ? 7.711 -25.25 15.758 1 96.19 629 GLY B N 1
ATOM 13094 C CA . GLY B 1 629 ? 6.461 -24.875 16.406 1 96.19 629 GLY B CA 1
ATOM 13095 C C . GLY B 1 629 ? 6.523 -23.531 17.094 1 96.19 629 GLY B C 1
ATOM 13096 O O . GLY B 1 629 ? 7.246 -23.359 18.078 1 96.19 629 GLY B O 1
ATOM 13097 N N . ILE B 1 630 ? 5.754 -22.578 16.594 1 94 630 ILE B N 1
ATOM 13098 C CA . ILE B 1 630 ? 5.832 -21.203 17.078 1 94 630 ILE B CA 1
ATOM 13099 C C . ILE B 1 630 ? 4.441 -20.719 17.469 1 94 630 ILE B C 1
ATOM 13101 O O . ILE B 1 630 ? 3.459 -21.016 16.781 1 94 630 ILE B O 1
ATOM 13105 N N . VAL B 1 631 ? 4.344 -20.031 18.609 1 91.5 631 VAL B N 1
ATOM 13106 C CA . VAL B 1 631 ? 3.098 -19.359 18.984 1 91.5 631 VAL B CA 1
ATOM 13107 C C . VAL B 1 631 ? 3.096 -17.938 18.422 1 91.5 631 VAL B C 1
ATOM 13109 O O . VAL B 1 631 ? 4.02 -17.172 18.672 1 91.5 631 VAL B O 1
ATOM 13112 N N . GLY B 1 632 ? 2.121 -17.625 17.625 1 87.44 632 GLY B N 1
ATOM 13113 C CA . GLY B 1 632 ? 2.02 -16.297 17.062 1 87.44 632 GLY B CA 1
ATOM 13114 C C . GLY B 1 632 ? 1.529 -15.258 18.062 1 87.44 632 GLY B C 1
ATOM 13115 O O . GLY B 1 632 ? 1.063 -15.609 19.156 1 87.44 632 GLY B O 1
ATOM 13116 N N . SER B 1 633 ? 1.652 -14.008 17.672 1 80.69 633 SER B N 1
ATOM 13117 C CA . SER B 1 633 ? 1.135 -12.938 18.516 1 80.69 633 SER B CA 1
ATOM 13118 C C . SER B 1 633 ? -0.386 -13 18.625 1 80.69 633 SER B C 1
ATOM 13120 O O . SER B 1 633 ? -0.98 -12.383 19.5 1 80.69 633 SER B O 1
ATOM 13122 N N . ASP B 1 634 ? -1.034 -13.742 17.828 1 80.5 634 ASP B N 1
ATOM 13123 C CA . ASP B 1 634 ? -2.475 -13.977 17.875 1 80.5 634 ASP B CA 1
ATOM 13124 C C . ASP B 1 634 ? -2.809 -15.18 18.766 1 80.5 634 ASP B C 1
ATOM 13126 O O . ASP B 1 634 ? -3.953 -15.633 18.781 1 80.5 634 ASP B O 1
ATOM 13130 N N . ASP B 1 635 ? -1.855 -15.82 19.328 1 83.88 635 ASP B N 1
ATOM 13131 C CA . ASP B 1 635 ? -1.957 -16.906 20.297 1 83.88 635 ASP B CA 1
ATOM 13132 C C . ASP B 1 635 ? -2.258 -18.234 19.609 1 83.88 635 ASP B C 1
ATOM 13134 O O . ASP B 1 635 ? -2.549 -19.234 20.281 1 83.88 635 ASP B O 1
ATOM 13138 N N . ARG B 1 636 ? -2.201 -18.266 18.312 1 91.62 636 ARG B N 1
ATOM 13139 C CA . ARG B 1 636 ? -2.377 -19.516 17.609 1 91.62 636 ARG B CA 1
ATOM 13140 C C . ARG B 1 636 ? -1.068 -20.297 17.531 1 91.62 636 ARG B C 1
ATOM 13142 O O . ARG B 1 636 ? 0.013 -19.703 17.547 1 91.62 636 ARG B O 1
ATOM 13149 N N . HIS B 1 637 ? -1.18 -21.625 17.5 1 95.56 637 HIS B N 1
ATOM 13150 C CA . HIS B 1 637 ? -0.015 -22.5 17.391 1 95.56 637 HIS B CA 1
ATOM 13151 C C . HIS B 1 637 ? 0.297 -22.812 15.93 1 95.56 637 HIS B C 1
ATOM 13153 O O . HIS B 1 637 ? -0.464 -23.516 15.266 1 95.56 637 HIS B O 1
ATOM 13159 N N . TYR B 1 638 ? 1.453 -22.344 15.445 1 96.69 638 TYR B N 1
ATOM 13160 C CA . TYR B 1 638 ? 1.847 -22.547 14.055 1 96.69 638 TYR B CA 1
ATOM 13161 C C . TYR B 1 638 ? 2.953 -23.578 13.945 1 96.69 638 TYR B C 1
ATOM 13163 O O . TYR B 1 638 ? 3.932 -23.547 14.703 1 96.69 638 TYR B O 1
ATOM 13171 N N . LEU B 1 639 ? 2.799 -24.516 13.078 1 97.31 639 LEU B N 1
ATOM 13172 C CA . LEU B 1 639 ? 3.836 -25.5 12.766 1 97.31 639 LEU B CA 1
ATOM 13173 C C . LEU B 1 639 ? 4.406 -25.266 11.367 1 97.31 639 LEU B C 1
ATOM 13175 O O . LEU B 1 639 ? 3.668 -25.297 10.383 1 97.31 639 LEU B O 1
ATOM 13179 N N . LEU B 1 640 ? 5.73 -25.062 11.234 1 96.19 640 LEU B N 1
ATOM 13180 C CA . LEU B 1 640 ? 6.379 -24.703 9.984 1 96.19 640 LEU B CA 1
ATOM 13181 C C . LEU B 1 640 ? 7.512 -25.656 9.648 1 96.19 640 LEU B C 1
ATOM 13183 O O . LEU B 1 640 ? 7.883 -26.5 10.477 1 96.19 640 LEU B O 1
ATOM 13187 N N . ASP B 1 641 ? 8.023 -25.562 8.344 1 94.69 641 ASP B N 1
ATOM 13188 C CA . ASP B 1 641 ? 9.195 -26.297 7.867 1 94.69 641 ASP B CA 1
ATOM 13189 C C . ASP B 1 641 ? 8.953 -27.812 7.906 1 94.69 641 ASP B C 1
ATOM 13191 O O . ASP B 1 641 ? 9.719 -28.547 8.523 1 94.69 641 ASP B O 1
ATOM 13195 N N . LEU B 1 642 ? 8 -28.172 7.176 1 96.44 642 LEU B N 1
ATOM 13196 C CA . LEU B 1 642 ? 7.539 -29.562 7.18 1 96.44 642 LEU B CA 1
ATOM 13197 C C . LEU B 1 642 ? 8.078 -30.328 5.973 1 96.44 642 LEU B C 1
ATOM 13199 O O . LEU B 1 642 ? 7.309 -30.781 5.125 1 96.44 642 LEU B O 1
ATOM 13203 N N . MET B 1 643 ? 9.328 -30.656 5.977 1 95.12 643 MET B N 1
ATOM 13204 C CA . MET B 1 643 ? 10.008 -31.219 4.816 1 95.12 643 MET B CA 1
ATOM 13205 C C . MET B 1 643 ? 9.875 -32.75 4.793 1 95.12 643 MET B C 1
ATOM 13207 O O . MET B 1 643 ? 10.133 -33.375 3.77 1 95.12 643 MET B O 1
ATOM 13211 N N . ARG B 1 644 ? 9.461 -33.344 5.883 1 96.25 644 ARG B N 1
ATOM 13212 C CA . ARG B 1 644 ? 9.359 -34.812 5.949 1 96.25 644 ARG B CA 1
ATOM 13213 C C . ARG B 1 644 ? 8.031 -35.219 6.562 1 96.25 644 ARG B C 1
ATOM 13215 O O . ARG B 1 644 ? 8.008 -35.844 7.629 1 96.25 644 ARG B O 1
ATOM 13222 N N . ALA B 1 645 ? 6.992 -34.969 5.848 1 96.19 645 ALA B N 1
ATOM 13223 C CA . ALA B 1 645 ? 5.668 -35.438 6.25 1 96.19 645 ALA B CA 1
ATOM 13224 C C . ALA B 1 645 ? 5.488 -36.906 5.934 1 96.19 645 ALA B C 1
ATOM 13226 O O . ALA B 1 645 ? 4.5 -37.531 6.34 1 96.19 645 ALA B O 1
ATOM 13227 N N . THR B 1 646 ? 6.332 -37.531 5.188 1 97.19 646 THR B N 1
ATOM 13228 C CA . THR B 1 646 ? 6.484 -38.938 4.906 1 97.19 646 THR B CA 1
ATOM 13229 C C . THR B 1 646 ? 7.918 -39.406 5.156 1 97.19 646 THR B C 1
ATOM 13231 O O . THR B 1 646 ? 8.836 -38.594 5.207 1 97.19 646 THR B O 1
ATOM 13234 N N . PRO B 1 647 ? 8.078 -40.688 5.383 1 96.75 647 PRO B N 1
ATOM 13235 C CA . PRO B 1 647 ? 9.43 -41.125 5.746 1 96.75 647 PRO B CA 1
ATOM 13236 C C . PRO B 1 647 ? 10.406 -41.031 4.578 1 96.75 647 PRO B C 1
ATOM 13238 O O . PRO B 1 647 ? 9.992 -40.906 3.424 1 96.75 647 PRO B O 1
ATOM 13241 N N . ARG B 1 648 ? 11.664 -41.188 4.922 1 97.06 648 ARG B N 1
ATOM 13242 C CA . ARG B 1 648 ? 12.75 -41.219 3.949 1 97.06 648 ARG B CA 1
ATOM 13243 C C . ARG B 1 648 ? 12.617 -42.406 3.018 1 97.06 648 ARG B C 1
ATOM 13245 O O . ARG B 1 648 ? 12.055 -43.438 3.395 1 97.06 648 ARG B O 1
ATOM 13252 N N . ASP B 1 649 ? 13.07 -42.281 1.787 1 97.56 649 ASP B N 1
ATOM 13253 C CA . ASP B 1 649 ? 13.234 -43.406 0.865 1 97.56 649 ASP B CA 1
ATOM 13254 C C . ASP B 1 649 ? 14.539 -44.156 1.125 1 97.56 649 ASP B C 1
ATOM 13256 O O . ASP B 1 649 ? 15.617 -43.688 0.75 1 97.56 649 ASP B O 1
ATOM 13260 N N . ALA B 1 650 ? 14.477 -45.281 1.671 1 96.62 650 ALA B N 1
ATOM 13261 C CA . ALA B 1 650 ? 15.641 -46.031 2.107 1 96.62 650 ALA B CA 1
ATOM 13262 C C . ALA B 1 650 ? 16.453 -46.531 0.914 1 96.62 650 ALA B C 1
ATOM 13264 O O . ALA B 1 650 ? 17.594 -46.969 1.067 1 96.62 650 ALA B O 1
ATOM 13265 N N . ASN B 1 651 ? 15.914 -46.438 -0.281 1 95.56 651 ASN B N 1
ATOM 13266 C CA . ASN B 1 651 ? 16.641 -46.812 -1.488 1 95.56 651 ASN B CA 1
ATOM 13267 C C . ASN B 1 651 ? 17.656 -45.781 -1.897 1 95.56 651 ASN B C 1
ATOM 13269 O O . ASN B 1 651 ? 18.531 -46.031 -2.721 1 95.56 651 ASN B O 1
ATOM 13273 N N . PHE B 1 652 ? 17.594 -44.625 -1.363 1 93.56 652 PHE B N 1
ATOM 13274 C CA . PHE B 1 652 ? 18.51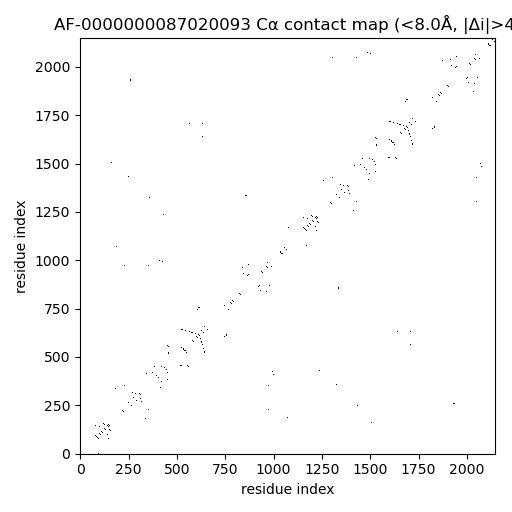6 -43.531 -1.676 1 93.56 652 PHE B CA 1
ATOM 13275 C C . PHE B 1 652 ? 19.234 -43.062 -0.424 1 93.56 652 PHE B C 1
ATOM 13277 O O . PHE B 1 652 ? 18.688 -42.281 0.361 1 93.56 652 PHE B O 1
ATOM 13284 N N . ASN B 1 653 ? 20.375 -43.438 -0.203 1 86.12 653 ASN B N 1
ATOM 13285 C CA . ASN B 1 653 ? 21.141 -43.094 1.001 1 86.12 653 ASN B CA 1
ATOM 13286 C C . ASN B 1 653 ? 22.438 -42.375 0.668 1 86.12 653 ASN B C 1
ATOM 13288 O O . ASN B 1 653 ? 23.203 -42.031 1.566 1 86.12 653 ASN B O 1
ATOM 13292 N N . GLY B 1 654 ? 22.656 -42.062 -0.526 1 81.25 654 GLY B N 1
ATOM 13293 C CA . GLY B 1 654 ? 23.891 -41.406 -0.916 1 81.25 654 GLY B CA 1
ATOM 13294 C C . GLY B 1 654 ? 23.859 -39.906 -0.709 1 81.25 654 GLY B C 1
ATOM 13295 O O . GLY B 1 654 ? 22.891 -39.375 -0.197 1 81.25 654 GLY B O 1
ATOM 13296 N N . PRO B 1 655 ? 25.062 -39.344 -1.012 1 80.75 655 PRO B N 1
ATOM 13297 C CA . PRO B 1 655 ? 25.125 -37.875 -0.908 1 80.75 655 PRO B CA 1
ATOM 13298 C C . PRO B 1 655 ? 24.125 -37.188 -1.812 1 80.75 655 PRO B C 1
ATOM 13300 O O . PRO B 1 655 ? 23.891 -37.625 -2.941 1 80.75 655 PRO B O 1
ATOM 13303 N N . GLY B 1 656 ? 23.391 -36.188 -1.289 1 80.88 656 GLY B N 1
ATOM 13304 C CA . GLY B 1 656 ? 22.438 -35.438 -2.068 1 80.88 656 GLY B CA 1
ATOM 13305 C C . GLY B 1 656 ? 21.031 -36 -2.01 1 80.88 656 GLY B C 1
ATOM 13306 O O . GLY B 1 656 ? 20.109 -35.469 -2.633 1 80.88 656 GLY B O 1
ATOM 13307 N N . SER B 1 657 ? 20.922 -37.094 -1.312 1 88.44 657 SER B N 1
ATOM 13308 C CA . SER B 1 657 ? 19.609 -37.75 -1.25 1 88.44 657 SER B CA 1
ATOM 13309 C C . SER B 1 657 ? 18.891 -37.406 0.05 1 88.44 657 SER B C 1
ATOM 13311 O O . SER B 1 657 ? 17.938 -38.094 0.43 1 88.44 657 SER B O 1
ATOM 13313 N N . GLN B 1 658 ? 19.312 -36.438 0.739 1 88.25 658 GLN B N 1
ATOM 13314 C CA . GLN B 1 658 ? 18.797 -36.125 2.064 1 88.25 658 GLN B CA 1
ATOM 13315 C C . GLN B 1 658 ? 17.312 -35.781 2.01 1 88.25 658 GLN B C 1
ATOM 13317 O O . GLN B 1 658 ? 16.594 -35.969 2.99 1 88.25 658 GLN B O 1
ATOM 13322 N N . PHE B 1 659 ? 16.844 -35.375 0.852 1 91.75 659 PHE B N 1
ATOM 13323 C CA . PHE B 1 659 ? 15.453 -34.938 0.776 1 91.75 659 PHE B CA 1
ATOM 13324 C C . PHE B 1 659 ? 14.617 -35.906 -0.056 1 91.75 659 PHE B C 1
ATOM 13326 O O . PHE B 1 659 ? 13.5 -35.562 -0.466 1 91.75 659 PHE B O 1
ATOM 13333 N N . CYS B 1 660 ? 15.148 -37.094 -0.358 1 95.5 660 CYS B N 1
ATOM 13334 C CA . CYS B 1 660 ? 14.375 -38.125 -1.027 1 95.5 660 CYS B CA 1
ATOM 13335 C C . CYS B 1 660 ? 13.43 -38.812 -0.052 1 95.5 660 CYS B C 1
ATOM 13337 O O . CYS B 1 660 ? 13.867 -39.625 0.777 1 95.5 660 CYS B O 1
ATOM 13339 N N . ILE B 1 661 ? 12.188 -38.531 -0.172 1 97.12 661 ILE B N 1
ATOM 13340 C CA . ILE B 1 661 ? 11.188 -39.125 0.714 1 97.12 661 ILE B CA 1
ATOM 13341 C C . ILE B 1 661 ? 10.164 -39.906 -0.107 1 97.12 661 ILE B C 1
ATOM 13343 O O . ILE B 1 661 ? 10.07 -39.719 -1.324 1 97.12 661 ILE B O 1
ATOM 13347 N N . LEU B 1 662 ? 9.438 -40.781 0.531 1 97.69 662 LEU B N 1
ATOM 13348 C CA . LEU B 1 662 ? 8.375 -41.531 -0.123 1 97.69 662 LEU B CA 1
ATOM 13349 C C . LEU B 1 662 ? 7.125 -40.688 -0.296 1 97.69 662 LEU B C 1
ATOM 13351 O O . LEU B 1 662 ? 6.961 -39.656 0.389 1 97.69 662 LEU B O 1
ATOM 13355 N N . ARG B 1 663 ? 6.301 -41.031 -1.261 1 96.81 663 ARG B N 1
ATOM 13356 C CA . ARG B 1 663 ? 5.074 -40.281 -1.505 1 96.81 663 ARG B CA 1
ATOM 13357 C C . ARG B 1 663 ? 3.959 -40.719 -0.568 1 96.81 663 ARG B C 1
ATOM 13359 O O . ARG B 1 663 ? 3.955 -41.875 -0.109 1 96.81 663 ARG B O 1
ATOM 13366 N N . SER B 1 664 ? 3.047 -39.906 -0.246 1 95 664 SER B N 1
ATOM 13367 C CA . SER B 1 664 ? 1.927 -40.188 0.643 1 95 664 SER B CA 1
ATOM 13368 C C . SER B 1 664 ? 1.039 -41.281 0.07 1 95 664 SER B C 1
ATOM 13370 O O . SER B 1 664 ? 0.496 -42.125 0.815 1 95 664 SER B O 1
ATOM 13372 N N . GLU B 1 665 ? 0.859 -41.344 -1.258 1 93.62 665 GLU B N 1
ATOM 13373 C CA . GLU B 1 665 ? 0.045 -42.375 -1.915 1 93.62 665 GLU B CA 1
ATOM 13374 C C . GLU B 1 665 ? 0.615 -43.75 -1.685 1 93.62 665 GLU B C 1
ATOM 13376 O O . GLU B 1 665 ? -0.136 -44.719 -1.506 1 93.62 665 GLU B O 1
ATOM 13381 N N . LEU B 1 666 ? 1.929 -43.844 -1.701 1 96.88 666 LEU B N 1
ATOM 13382 C CA . LEU B 1 666 ? 2.604 -45.125 -1.445 1 96.88 666 LEU B CA 1
ATOM 13383 C C . LEU B 1 666 ? 2.373 -45.562 -0.009 1 96.88 666 LEU B C 1
ATOM 13385 O O . LEU B 1 666 ? 2.131 -46.75 0.239 1 96.88 666 LEU B O 1
ATOM 13389 N N . ILE B 1 667 ? 2.523 -44.594 0.932 1 96 667 ILE B N 1
ATOM 13390 C CA . ILE B 1 667 ? 2.336 -44.906 2.346 1 96 667 ILE B CA 1
ATOM 13391 C C . ILE B 1 667 ? 0.932 -45.469 2.568 1 96 667 ILE B C 1
ATOM 13393 O O . ILE B 1 667 ? 0.759 -46.469 3.26 1 96 667 ILE B O 1
ATOM 13397 N N . THR B 1 668 ? -0.039 -44.875 1.982 1 92.69 668 THR B N 1
ATOM 13398 C CA . THR B 1 668 ? -1.418 -45.344 2.096 1 92.69 668 THR B CA 1
ATOM 13399 C C . THR B 1 668 ? -1.572 -46.719 1.484 1 92.69 668 THR B C 1
ATOM 13401 O O . THR B 1 668 ? -2.203 -47.594 2.076 1 92.69 668 THR B O 1
ATOM 13404 N N . ALA B 1 669 ? -1.04 -46.906 0.316 1 93.5 669 ALA B N 1
ATOM 13405 C CA . ALA B 1 669 ? -1.12 -48.188 -0.363 1 93.5 669 ALA B CA 1
ATOM 13406 C C . ALA B 1 669 ? -0.433 -49.281 0.451 1 93.5 669 ALA B C 1
ATOM 13408 O O . ALA B 1 669 ? -0.926 -50.406 0.529 1 93.5 669 ALA B O 1
ATOM 13409 N N . PHE B 1 670 ? 0.685 -49.062 0.965 1 96 670 PHE B N 1
ATOM 13410 C CA . PHE B 1 670 ? 1.444 -50 1.762 1 96 670 PHE B CA 1
ATOM 13411 C C . PHE B 1 670 ? 0.661 -50.406 3 1 96 670 PHE B C 1
ATOM 13413 O O . PHE B 1 670 ? 0.58 -51.625 3.32 1 96 670 PHE B O 1
ATOM 13420 N N . ILE B 1 671 ? 0.141 -49.438 3.775 1 94.38 671 ILE B N 1
ATOM 13421 C CA . ILE B 1 671 ? -0.633 -49.688 4.98 1 94.38 671 ILE B CA 1
ATOM 13422 C C . ILE B 1 671 ? -1.84 -50.562 4.633 1 94.38 671 ILE B C 1
ATOM 13424 O O . ILE B 1 671 ? -2.166 -51.5 5.359 1 94.38 671 ILE B O 1
ATOM 13428 N N . GLN B 1 672 ? -2.465 -50.312 3.535 1 89.88 672 GLN B N 1
ATOM 13429 C CA . GLN B 1 672 ? -3.605 -51.094 3.088 1 89.88 672 GLN B CA 1
ATOM 13430 C C . GLN B 1 672 ? -3.191 -52.531 2.756 1 89.88 672 GLN B C 1
ATOM 13432 O O . GLN B 1 672 ? -3.947 -53.469 2.994 1 89.88 672 GLN B O 1
ATOM 13437 N N . SER B 1 673 ? -2.029 -52.688 2.213 1 91.56 673 SER B N 1
ATOM 13438 C CA . SER B 1 673 ? -1.536 -54 1.839 1 91.56 673 SER B CA 1
ATOM 13439 C C . SER B 1 673 ? -1.205 -54.844 3.07 1 91.56 673 SER B C 1
ATOM 13441 O O . SER B 1 673 ? -1.235 -56.062 3.018 1 91.56 673 SER B O 1
ATOM 13443 N N . GLN B 1 674 ? -0.845 -54.25 4.141 1 89.31 674 GLN B N 1
ATOM 13444 C CA . GLN B 1 674 ? -0.486 -54.938 5.371 1 89.31 674 GLN B CA 1
ATOM 13445 C C . GLN B 1 674 ? -1.724 -55.281 6.199 1 89.31 674 GLN B C 1
ATOM 13447 O O . GLN B 1 674 ? -1.659 -56.094 7.129 1 89.31 674 GLN B O 1
ATOM 13452 N N . ALA B 1 675 ? -2.891 -54.75 5.961 1 77.19 675 ALA B N 1
ATOM 13453 C CA . ALA B 1 675 ? -4.125 -55.031 6.688 1 77.19 675 ALA B CA 1
ATOM 13454 C C . ALA B 1 675 ? -4.621 -56.469 6.367 1 77.19 675 ALA B C 1
ATOM 13456 O O . ALA B 1 675 ? -4.574 -56.875 5.215 1 77.19 675 ALA B O 1
ATOM 13457 N N . PRO B 1 676 ? -4.746 -57.5 7.27 1 62.75 676 PRO B N 1
ATOM 13458 C CA . PRO B 1 676 ? -5.176 -58.875 7.016 1 62.75 676 PRO B CA 1
ATOM 13459 C C . PRO B 1 676 ? -6.445 -58.938 6.172 1 62.75 676 PRO B C 1
ATOM 13461 O O . PRO B 1 676 ? -7.293 -58.062 6.242 1 62.75 676 PRO B O 1
ATOM 13464 N N . GLU B 1 677 ? -6.508 -59.719 5.094 1 49.47 677 GLU B N 1
ATOM 13465 C CA . GLU B 1 677 ? -7.602 -60.031 4.18 1 49.47 677 GLU B CA 1
ATOM 13466 C C . GLU B 1 677 ? -8.891 -60.312 4.941 1 49.47 677 GLU B C 1
ATOM 13468 O O . GLU B 1 677 ? -9.906 -60.688 4.344 1 49.47 677 GLU B O 1
ATOM 13473 N N . GLY B 1 678 ? -9 -60.719 6.16 1 41.69 678 GLY B N 1
ATOM 13474 C CA . GLY B 1 678 ? -10.227 -61.219 6.758 1 41.69 678 GLY B CA 1
ATOM 13475 C C . GLY B 1 678 ? -11.406 -60.281 6.602 1 41.69 678 GLY B C 1
ATOM 13476 O O . GLY B 1 678 ? -12.547 -60.656 6.828 1 41.69 678 GLY B O 1
ATOM 13477 N N . SER B 1 679 ? -11.258 -59.031 6.715 1 38.75 679 SER B N 1
ATOM 13478 C CA . SER B 1 679 ? -12.484 -58.25 6.805 1 38.75 679 SER B CA 1
ATOM 13479 C C . SER B 1 679 ? -13.164 -58.094 5.445 1 38.75 679 SER B C 1
ATOM 13481 O O . SER B 1 679 ? -14.094 -57.312 5.281 1 38.75 679 SER B O 1
ATOM 13483 N N . LYS B 1 680 ? -12.617 -58.656 4.344 1 38.28 680 LYS B N 1
ATOM 13484 C CA . LYS B 1 680 ? -13.477 -58.625 3.166 1 38.28 680 LYS B CA 1
ATOM 13485 C C . LYS B 1 680 ? -14.594 -59.656 3.279 1 38.28 680 LYS B C 1
ATOM 13487 O O . LYS B 1 680 ? -15.445 -59.781 2.393 1 38.28 680 LYS B O 1
ATOM 13492 N N . SER B 1 681 ? -14.453 -60.781 4.07 1 33.47 681 SER B N 1
ATOM 13493 C CA . SER B 1 681 ? -15.391 -61.875 3.857 1 33.47 681 SER B CA 1
ATOM 13494 C C . SER B 1 681 ? -16.766 -61.531 4.41 1 33.47 681 SER B C 1
ATOM 13496 O O . SER B 1 681 ? -17.641 -62.406 4.488 1 33.47 681 SER B O 1
ATOM 13498 N N . VAL B 1 682 ? -17.031 -60.562 5.117 1 29.64 682 VAL B N 1
ATOM 13499 C CA . VAL B 1 682 ? -18.328 -60.688 5.785 1 29.64 682 VAL B CA 1
ATOM 13500 C C . VAL B 1 682 ? -19.438 -60.781 4.75 1 29.64 682 VAL B C 1
ATOM 13502 O O . VAL B 1 682 ? -20.562 -61.156 5.07 1 29.64 682 VAL B O 1
ATOM 13505 N N . SER B 1 683 ? -19.438 -60.188 3.564 1 27.83 683 SER B N 1
ATOM 13506 C CA . SER B 1 683 ? -20.812 -59.938 3.176 1 27.83 683 SER B CA 1
ATOM 13507 C C . SER B 1 683 ? -21.484 -61.156 2.592 1 27.83 683 SER B C 1
ATOM 13509 O O . SER B 1 683 ? -22.562 -61.062 2.002 1 27.83 683 SER B O 1
ATOM 13511 N N . LYS B 1 684 ? -20.938 -62.375 2.576 1 25.94 684 LYS B N 1
ATOM 13512 C CA . LYS B 1 684 ? -21.828 -63.219 1.782 1 25.94 684 LYS B CA 1
ATOM 13513 C C . LYS B 1 684 ? -23.047 -63.656 2.592 1 25.94 684 LYS B C 1
ATOM 13515 O O . LYS B 1 684 ? -23.734 -64.625 2.225 1 25.94 684 LYS B O 1
ATOM 13520 N N . SER B 1 685 ? -23.484 -63.188 3.805 1 21.92 685 SER B N 1
ATOM 13521 C CA . SER B 1 685 ? -24.641 -63.906 4.34 1 21.92 685 SER B CA 1
ATOM 13522 C C . SER B 1 685 ? -25.828 -63.875 3.381 1 21.92 685 SER B C 1
ATOM 13524 O O . SER B 1 685 ? -26.062 -62.844 2.738 1 21.92 685 SER B O 1
ATOM 13526 N N . GLU B 1 686 ? -26.406 -65.062 3.023 1 23.05 686 GLU B N 1
ATOM 13527 C CA . GLU B 1 686 ? -27.5 -65.625 2.266 1 23.05 686 GLU B CA 1
ATOM 13528 C C . GLU B 1 686 ? -28.859 -65.125 2.775 1 23.05 686 GLU B C 1
ATOM 13530 O O . GLU B 1 686 ? -29.469 -65.812 3.645 1 23.05 686 GLU B O 1
ATOM 13535 N N . GLY B 1 687 ? -29.125 -63.875 3.158 1 19.61 687 GLY B N 1
ATOM 13536 C CA . GLY B 1 687 ? -30.5 -63.719 3.6 1 19.61 687 GLY B CA 1
ATOM 13537 C C . GLY B 1 687 ? -31.531 -64.125 2.547 1 19.61 687 GLY B C 1
ATOM 13538 O O . GLY B 1 687 ? -31.484 -63.594 1.422 1 19.61 687 GLY B O 1
ATOM 13539 N N . GLU B 1 688 ? -31.938 -65.375 2.541 1 20.92 688 GLU B N 1
ATOM 13540 C CA . GLU B 1 688 ? -33.188 -65.875 1.972 1 20.92 688 GLU B CA 1
ATOM 13541 C C . GLU B 1 688 ? -34.375 -65.062 2.459 1 20.92 688 GLU B C 1
ATOM 13543 O O . GLU B 1 688 ? -34.781 -65.188 3.619 1 20.92 688 GLU B O 1
ATOM 13548 N N . VAL B 1 689 ? -34.281 -63.75 2.279 1 19.34 689 VAL B N 1
ATOM 13549 C CA . VAL B 1 689 ? -35.5 -63 2.514 1 19.34 689 VAL B CA 1
ATOM 13550 C C . VAL B 1 689 ? -36.656 -63.625 1.694 1 19.34 689 VAL B C 1
ATOM 13552 O O . VAL B 1 689 ? -36.531 -63.781 0.48 1 19.34 689 VAL B O 1
ATOM 13555 N N . ASN B 1 690 ? -37.406 -64.5 2.348 1 19.17 690 ASN B N 1
ATOM 13556 C CA . ASN B 1 690 ? -38.781 -64.938 2.137 1 19.17 690 ASN B CA 1
ATOM 13557 C C . ASN B 1 690 ? -39.688 -63.781 1.799 1 19.17 690 ASN B C 1
ATOM 13559 O O . ASN B 1 690 ? -39.562 -62.688 2.371 1 19.17 690 ASN B O 1
ATOM 13563 N N . ALA B 1 691 ? -40.375 -63.812 0.656 1 19.48 691 ALA B N 1
ATOM 13564 C CA . ALA B 1 691 ? -41.281 -63 -0.165 1 19.48 691 ALA B CA 1
ATOM 13565 C C . ALA B 1 691 ? -42.531 -62.625 0.608 1 19.48 691 ALA B C 1
ATOM 13567 O O . ALA B 1 691 ? -43.469 -62.062 0.038 1 19.48 691 ALA B O 1
ATOM 13568 N N . ALA B 1 692 ? -42.594 -62.938 1.999 1 17.94 692 ALA B N 1
ATOM 13569 C CA . ALA B 1 692 ? -44.031 -63.031 2.273 1 17.94 692 ALA B CA 1
ATOM 13570 C C . ALA B 1 692 ? -44.719 -61.688 2.078 1 17.94 692 ALA B C 1
ATOM 13572 O O . ALA B 1 692 ? -44.062 -60.656 2.121 1 17.94 692 ALA B O 1
ATOM 13573 N N . THR B 1 693 ? -46.094 -61.625 2.123 1 18.12 693 THR B N 1
ATOM 13574 C CA . THR B 1 693 ? -47.312 -61.125 1.562 1 18.12 693 THR B CA 1
ATOM 13575 C C . THR B 1 693 ? -47.812 -59.906 2.334 1 18.12 693 THR B C 1
ATOM 13577 O O . THR B 1 693 ? -48.844 -59.312 1.999 1 18.12 693 THR B O 1
ATOM 13580 N N . ASN B 1 694 ? -47.031 -59.344 3.42 1 16.84 694 ASN B N 1
ATOM 13581 C CA . ASN B 1 694 ? -47.969 -58.656 4.312 1 16.84 694 ASN B CA 1
ATOM 13582 C C . ASN B 1 694 ? -48.469 -57.344 3.715 1 16.84 694 ASN B C 1
ATOM 13584 O O . ASN B 1 694 ? -47.656 -56.5 3.293 1 16.84 694 ASN B O 1
ATOM 13588 N N . SER B 1 695 ? -49.688 -57.219 3.305 1 17.45 695 SER B N 1
ATOM 13589 C CA . SER B 1 695 ? -50.531 -56.156 2.725 1 17.45 695 SER B CA 1
ATOM 13590 C C . SER B 1 695 ? -50.812 -55.062 3.734 1 17.45 695 SER B C 1
ATOM 13592 O O . SER B 1 695 ? -51.438 -55.312 4.773 1 17.45 695 SER B O 1
ATOM 13594 N N . SER B 1 696 ? -49.844 -54.094 3.967 1 17.62 696 SER B N 1
ATOM 13595 C CA . SER B 1 696 ? -49.938 -53.062 4.988 1 17.62 696 SER B CA 1
ATOM 13596 C C . SER B 1 696 ? -51.094 -52.125 4.691 1 17.62 696 SER B C 1
ATOM 13598 O O . SER B 1 696 ? -51.094 -51.406 3.676 1 17.62 696 SER B O 1
ATOM 13600 N N . LYS B 1 697 ? -52.281 -52.406 5.188 1 17.03 697 LYS B N 1
ATOM 13601 C CA . LYS B 1 697 ? -53.375 -51.438 4.969 1 17.03 697 LYS B CA 1
ATOM 13602 C C . LYS B 1 697 ? -53.125 -50.125 5.707 1 17.03 697 LYS B C 1
ATOM 13604 O O . LYS B 1 697 ? -52.406 -50.094 6.703 1 17.03 697 LYS B O 1
ATOM 13609 N N . SER B 1 698 ? -53.656 -48.938 5.363 1 17.91 698 SER B N 1
ATOM 13610 C CA . SER B 1 698 ? -53.719 -47.5 5.156 1 17.91 698 SER B CA 1
ATOM 13611 C C . SER B 1 698 ? -54.156 -46.781 6.418 1 17.91 698 SER B C 1
ATOM 13613 O O . SER B 1 698 ? -54.344 -45.562 6.406 1 17.91 698 SER B O 1
ATOM 13615 N N . GLU B 1 699 ? -54.156 -47.344 7.77 1 16.36 699 GLU B N 1
ATOM 13616 C CA . GLU B 1 699 ? -55.125 -46.594 8.562 1 16.36 699 GLU B CA 1
ATOM 13617 C C . GLU B 1 699 ? -54.594 -45.219 8.945 1 16.36 699 GLU B C 1
ATOM 13619 O O . GLU B 1 699 ? -53.375 -45.031 9.047 1 16.36 699 GLU B O 1
ATOM 13624 N N . GLY B 1 700 ? -55.344 -44.062 9.156 1 16.97 700 GLY B N 1
ATOM 13625 C CA . GLY B 1 700 ? -55.594 -42.625 9.102 1 16.97 700 GLY B CA 1
ATOM 13626 C C . GLY B 1 700 ? -55.188 -41.875 10.359 1 16.97 700 GLY B C 1
ATOM 13627 O O . GLY B 1 700 ? -55.188 -40.656 10.398 1 16.97 700 GLY B O 1
ATOM 13628 N N . GLU B 1 701 ? -54.781 -42.438 11.609 1 16.22 701 GLU B N 1
ATOM 13629 C CA . GLU B 1 701 ? -55.25 -41.656 12.75 1 16.22 701 GLU B CA 1
ATOM 13630 C C . GLU B 1 701 ? -54.438 -40.375 12.938 1 16.22 701 GLU B C 1
ATOM 13632 O O . GLU B 1 701 ? -53.281 -40.312 12.547 1 16.22 701 GLU B O 1
ATOM 13637 N N . VAL B 1 702 ? -54.938 -39.219 13.531 1 17.72 702 VAL B N 1
ATOM 13638 C CA . VAL B 1 702 ? -55.125 -37.781 13.727 1 17.72 702 VAL B CA 1
ATOM 13639 C C . VAL B 1 702 ? -54.281 -37.281 14.891 1 17.72 702 VAL B C 1
ATOM 13641 O O . VAL B 1 702 ? -54.312 -36.125 15.25 1 17.72 702 VAL B O 1
ATOM 13644 N N . ASN B 1 703 ? -53.062 -37.938 15.352 1 15.25 703 ASN B N 1
ATOM 13645 C CA . ASN B 1 703 ? -52.75 -37.656 16.75 1 15.25 703 ASN B CA 1
ATOM 13646 C C . ASN B 1 703 ? -52.312 -36.188 16.922 1 15.25 703 ASN B C 1
ATOM 13648 O O . ASN B 1 703 ? -51.938 -35.531 15.961 1 15.25 703 ASN B O 1
ATOM 13652 N N . VAL B 1 704 ? -51.969 -35.844 18.359 1 16.98 704 VAL B N 1
ATOM 13653 C CA . VAL B 1 704 ? -52.062 -35 19.531 1 16.98 704 VAL B CA 1
ATOM 13654 C C . VAL B 1 704 ? -50.781 -34.188 19.719 1 16.98 704 VAL B C 1
ATOM 13656 O O . VAL B 1 704 ? -49.719 -34.75 19.906 1 16.98 704 VAL B O 1
ATOM 13659 N N . ALA B 1 705 ? -50.594 -33.062 19.234 1 16.64 705 ALA B N 1
ATOM 13660 C CA . ALA B 1 705 ? -49.469 -32.156 19.156 1 16.64 705 ALA B CA 1
ATOM 13661 C C . ALA B 1 705 ? -49.156 -31.547 20.516 1 16.64 705 ALA B C 1
ATOM 13663 O O . ALA B 1 705 ? -49.531 -30.422 20.828 1 16.64 705 ALA B O 1
ATOM 13664 N N . THR B 1 706 ? -48.875 -32.406 21.672 1 17.11 706 THR B N 1
ATOM 13665 C CA . THR B 1 706 ? -48.75 -31.781 23 1 17.11 706 THR B CA 1
ATOM 13666 C C . THR B 1 706 ? -47.375 -31.141 23.172 1 17.11 706 THR B C 1
ATOM 13668 O O . THR B 1 706 ? -46.375 -31.844 23.375 1 17.11 706 THR B O 1
ATOM 13671 N N . ASP B 1 707 ? -46.812 -30.156 22.562 1 16.64 707 ASP B N 1
ATOM 13672 C CA . ASP B 1 707 ? -45.438 -29.734 22.625 1 16.64 707 ASP B CA 1
ATOM 13673 C C . ASP B 1 707 ? -45.125 -29 23.938 1 16.64 707 ASP B C 1
ATOM 13675 O O . ASP B 1 707 ? -45.688 -27.938 24.203 1 16.64 707 ASP B O 1
ATOM 13679 N N . SER B 1 708 ? -44.781 -29.75 25.016 1 17.02 708 SER B N 1
ATOM 13680 C CA . SER B 1 708 ? -44.5 -29.359 26.391 1 17.02 708 SER B CA 1
ATOM 13681 C C . SER B 1 708 ? -43.156 -28.656 26.484 1 17.02 708 SER B C 1
ATOM 13683 O O . SER B 1 708 ? -42.094 -29.266 26.281 1 17.02 708 SER B O 1
ATOM 13685 N N . SER B 1 709 ? -42.875 -27.469 26.141 1 16.55 709 SER B N 1
ATOM 13686 C CA . SER B 1 709 ? -41.562 -26.859 26.109 1 16.55 709 SER B CA 1
ATOM 13687 C C . SER B 1 709 ? -41 -26.609 27.516 1 16.55 709 SER B C 1
ATOM 13689 O O . SER B 1 709 ? -41.531 -25.75 28.234 1 16.55 709 SER B O 1
ATOM 13691 N N . LYS B 1 710 ? -40.562 -27.641 28.188 1 16.55 710 LYS B N 1
ATOM 13692 C CA . LYS B 1 710 ? -40.125 -27.578 29.578 1 16.55 710 LYS B CA 1
ATOM 13693 C C . LYS B 1 710 ? -38.781 -26.828 29.688 1 16.55 710 LYS B C 1
ATOM 13695 O O . LYS B 1 710 ? -37.781 -27.297 29.172 1 16.55 710 LYS B O 1
ATOM 13700 N N . ALA B 1 711 ? -38.75 -25.594 29.75 1 15.73 711 ALA B N 1
ATOM 13701 C CA . ALA B 1 711 ? -37.5 -24.812 29.891 1 15.73 711 ALA B CA 1
ATOM 13702 C C . ALA B 1 711 ? -36.844 -25.094 31.234 1 15.73 711 ALA B C 1
ATOM 13704 O O . ALA B 1 711 ? -37.469 -25 32.281 1 15.73 711 ALA B O 1
ATOM 13705 N N . ALA B 1 712 ? -35.688 -25.719 31.359 1 16.19 712 ALA B N 1
ATOM 13706 C CA . ALA B 1 712 ? -34.75 -26.375 32.281 1 16.19 712 ALA B CA 1
ATOM 13707 C C . ALA B 1 712 ? -33.969 -25.344 33.094 1 16.19 712 ALA B C 1
ATOM 13709 O O . ALA B 1 712 ? -33.031 -25.688 33.812 1 16.19 712 ALA B O 1
ATOM 13710 N N . VAL B 1 713 ? -34.469 -24.328 33.656 1 15.98 713 VAL B N 1
ATOM 13711 C CA . VAL B 1 713 ? -33.344 -23.469 34.031 1 15.98 713 VAL B CA 1
ATOM 13712 C C . VAL B 1 713 ? -32.688 -24.016 35.312 1 15.98 713 VAL B C 1
ATOM 13714 O O . VAL B 1 713 ? -33.406 -24.375 36.281 1 15.98 713 VAL B O 1
ATOM 13717 N N . ASP B 1 714 ? -31.391 -24.281 35.469 1 16.19 714 ASP B N 1
ATOM 13718 C CA . ASP B 1 714 ? -30.406 -25.031 36.25 1 16.19 714 ASP B CA 1
ATOM 13719 C C . ASP B 1 714 ? -30.078 -24.297 37.531 1 16.19 714 ASP B C 1
ATOM 13721 O O . ASP B 1 714 ? -29.125 -24.672 38.25 1 16.19 714 ASP B O 1
ATOM 13725 N N . GLU B 1 715 ? -30.734 -23.438 38.156 1 15.29 715 GLU B N 1
ATOM 13726 C CA . GLU B 1 715 ? -29.766 -22.766 39 1 15.29 715 GLU B CA 1
ATOM 13727 C C . GLU B 1 715 ? -29.25 -23.703 40.125 1 15.29 715 GLU B C 1
ATOM 13729 O O . GLU B 1 715 ? -29.875 -24.734 40.406 1 15.29 715 GLU B O 1
ATOM 13734 N N . ALA B 1 716 ? -28.875 -23.25 41.469 1 15.19 716 ALA B N 1
ATOM 13735 C CA . ALA B 1 716 ? -27.625 -23.047 42.219 1 15.19 716 ALA B CA 1
ATOM 13736 C C . ALA B 1 716 ? -27.5 -24.062 43.344 1 15.19 716 ALA B C 1
ATOM 13738 O O . ALA B 1 716 ? -26.453 -24.719 43.5 1 15.19 716 ALA B O 1
ATOM 13739 N N . PRO B 1 717 ? -28.094 -23.969 44.625 1 16.44 717 PRO B N 1
ATOM 13740 C CA . PRO B 1 717 ? -27.141 -23.766 45.719 1 16.44 717 PRO B CA 1
ATOM 13741 C C . PRO B 1 717 ? -26.688 -25.062 46.375 1 16.44 717 PRO B C 1
ATOM 13743 O O . PRO B 1 717 ? -27.094 -26.141 45.938 1 16.44 717 PRO B O 1
ATOM 13746 N N . GLY B 1 718 ? -27.031 -25.344 47.781 1 15.87 718 GLY B N 1
ATOM 13747 C CA . GLY B 1 718 ? -26.156 -25.438 48.938 1 15.87 718 GLY B CA 1
ATOM 13748 C C . GLY B 1 718 ? -25.828 -26.859 49.344 1 15.87 718 GLY B C 1
ATOM 13749 O O . GLY B 1 718 ? -24.672 -27.281 49.25 1 15.87 718 GLY B O 1
ATOM 13750 N N . THR B 1 719 ? -26.406 -27.391 50.5 1 16.59 719 THR B N 1
ATOM 13751 C CA . THR B 1 719 ? -25.641 -27.781 51.688 1 16.59 719 THR B CA 1
ATOM 13752 C C . THR B 1 719 ? -25.281 -29.266 51.625 1 16.59 719 THR B C 1
ATOM 13754 O O . THR B 1 719 ? -24.109 -29.625 51.781 1 16.59 719 THR B O 1
ATOM 13757 N N . THR B 1 720 ? -26.078 -30.188 52.188 1 16.52 720 THR B N 1
ATOM 13758 C CA . THR B 1 720 ? -25.609 -30.922 53.375 1 16.52 720 THR B CA 1
ATOM 13759 C C . THR B 1 720 ? -24.922 -32.219 52.938 1 16.52 720 THR B C 1
ATOM 13761 O O . THR B 1 720 ? -25.125 -32.688 51.812 1 16.52 720 THR B O 1
ATOM 13764 N N . LYS B 1 721 ? -24.969 -33.312 53.875 1 16.62 721 LYS B N 1
ATOM 13765 C CA . LYS B 1 721 ? -24.031 -34.188 54.594 1 16.62 721 LYS B CA 1
ATOM 13766 C C . LYS B 1 721 ? -23.781 -35.469 53.812 1 16.62 721 LYS B C 1
ATOM 13768 O O . LYS B 1 721 ? -23.641 -35.438 52.594 1 16.62 721 LYS B O 1
ATOM 13773 N N . GLU B 1 722 ? -24.125 -36.75 54.25 1 16.47 722 GLU B N 1
ATOM 13774 C CA . GLU B 1 722 ? -23.219 -37.688 54.875 1 16.47 722 GLU B CA 1
ATOM 13775 C C . GLU B 1 722 ? -22.922 -38.875 53.969 1 16.47 722 GLU B C 1
ATOM 13777 O O . GLU B 1 722 ? -21.766 -39.25 53.75 1 16.47 722 GLU B O 1
ATOM 13782 N N . ASP B 1 723 ? -23.859 -39.812 53.781 1 16.72 723 ASP B N 1
ATOM 13783 C CA . ASP B 1 723 ? -23.547 -41.188 54.188 1 16.72 723 ASP B CA 1
ATOM 13784 C C . ASP B 1 723 ? -22.797 -41.938 53.125 1 16.72 723 ASP B C 1
ATOM 13786 O O . ASP B 1 723 ? -22.891 -41.625 51.938 1 16.72 723 ASP B O 1
ATOM 13790 N N . LYS B 1 724 ? -21.984 -43.094 53.5 1 17.67 724 LYS B N 1
ATOM 13791 C CA . LYS B 1 724 ? -20.781 -43.875 53.25 1 17.67 724 LYS B CA 1
ATOM 13792 C C . LYS B 1 724 ? -21 -44.844 52.094 1 17.67 724 LYS B C 1
ATOM 13794 O O . LYS B 1 724 ? -20.078 -45.094 51.312 1 17.67 724 LYS B O 1
ATOM 13799 N N . ASN B 1 725 ? -22.156 -45.594 52.031 1 18.12 725 ASN B N 1
ATOM 13800 C CA . ASN B 1 725 ? -21.906 -47 51.875 1 18.12 725 ASN B CA 1
ATOM 13801 C C . ASN B 1 725 ? -21.641 -47.375 50.438 1 18.12 725 ASN B C 1
ATOM 13803 O O . ASN B 1 725 ? -22.531 -47.188 49.562 1 18.12 725 ASN B O 1
ATOM 13807 N N . LYS B 1 726 ? -20.453 -47.156 49.969 1 18.5 726 LYS B N 1
ATOM 13808 C CA . LYS B 1 726 ? -20.078 -47.281 48.562 1 18.5 726 LYS B CA 1
ATOM 13809 C C . LYS B 1 726 ? -20.109 -48.75 48.125 1 18.5 726 LYS B C 1
ATOM 13811 O O . LYS B 1 726 ? -19.281 -49.562 48.562 1 18.5 726 LYS B O 1
ATOM 13816 N N . VAL B 1 727 ? -21.328 -49.281 48.125 1 19.31 727 VAL B N 1
ATOM 13817 C CA . VAL B 1 727 ? -21.297 -50.688 47.719 1 19.31 727 VAL B CA 1
ATOM 13818 C C . VAL B 1 727 ? -20.562 -50.812 46.406 1 19.31 727 VAL B C 1
ATOM 13820 O O . VAL B 1 727 ? -20.844 -50.062 45.469 1 19.31 727 VAL B O 1
ATOM 13823 N N . ASP B 1 728 ? -19.438 -51.438 46.375 1 18.94 728 ASP B N 1
ATOM 13824 C CA . ASP B 1 728 ? -18.359 -51.75 45.438 1 18.94 728 ASP B CA 1
ATOM 13825 C C . ASP B 1 728 ? -18.875 -52.625 44.281 1 18.94 728 ASP B C 1
ATOM 13827 O O . ASP B 1 728 ? -18.422 -53.75 44.094 1 18.94 728 ASP B O 1
ATOM 13831 N N . THR B 1 729 ? -20.125 -52.375 43.844 1 18.95 729 THR B N 1
ATOM 13832 C CA . THR B 1 729 ? -20.453 -53.406 42.875 1 18.95 729 THR B CA 1
ATOM 13833 C C . THR B 1 729 ? -19.438 -53.438 41.75 1 18.95 729 THR B C 1
ATOM 13835 O O . THR B 1 729 ? -19.203 -52.438 41.062 1 18.95 729 THR B O 1
ATOM 13838 N N . GLN B 1 730 ? -18.531 -54.438 41.75 1 19.83 730 GLN B N 1
ATOM 13839 C CA . GLN B 1 730 ? -17.438 -54.812 40.875 1 19.83 730 GLN B CA 1
ATOM 13840 C C . GLN B 1 730 ? -17.938 -55.125 39.469 1 19.83 730 GLN B C 1
ATOM 13842 O O . GLN B 1 730 ? -18.594 -56.156 39.281 1 19.83 730 GLN B O 1
ATOM 13847 N N . CYS B 1 731 ? -18.688 -54.281 38.875 1 19.95 731 CYS B N 1
ATOM 13848 C CA . CYS B 1 731 ? -19.109 -54.688 37.531 1 19.95 731 CYS B CA 1
ATOM 13849 C C . CYS B 1 731 ? -17.922 -55.062 36.656 1 19.95 731 CYS B C 1
ATOM 13851 O O . CYS B 1 731 ? -17 -54.25 36.5 1 19.95 731 CYS B O 1
ATOM 13853 N N . SER B 1 732 ? -17.609 -56.281 36.562 1 22.7 732 SER B N 1
ATOM 13854 C CA . SER B 1 732 ? -16.531 -56.938 35.781 1 22.7 732 SER B CA 1
ATOM 13855 C C . SER B 1 732 ? -16.641 -56.594 34.312 1 22.7 732 SER B C 1
ATOM 13857 O O . SER B 1 732 ? -17.641 -56.906 33.656 1 22.7 732 SER B O 1
ATOM 13859 N N . SER B 1 733 ? -16.359 -55.406 33.938 1 24.27 733 SER B N 1
ATOM 13860 C CA . SER B 1 733 ? -16.312 -54.969 32.531 1 24.27 733 SER B CA 1
ATOM 13861 C C . SER B 1 733 ? -15.453 -55.906 31.688 1 24.27 733 SER B C 1
ATOM 13863 O O . SER B 1 733 ? -14.297 -56.156 32 1 24.27 733 SER B O 1
ATOM 13865 N N . VAL B 1 734 ? -16.047 -56.938 31.125 1 26.36 734 VAL B N 1
ATOM 13866 C CA . VAL B 1 734 ? -15.367 -57.812 30.172 1 26.36 734 VAL B CA 1
ATOM 13867 C C . VAL B 1 734 ? -14.664 -56.969 29.125 1 26.36 734 VAL B C 1
ATOM 13869 O O . VAL B 1 734 ? -15.281 -56.062 28.516 1 26.36 734 VAL B O 1
ATOM 13872 N N . SER B 1 735 ? -13.406 -56.812 29.25 1 26.84 735 SER B N 1
ATOM 13873 C CA . SER B 1 735 ? -12.445 -56.156 28.359 1 26.84 735 SER B CA 1
ATOM 13874 C C . SER B 1 735 ? -12.547 -56.688 26.938 1 26.84 735 SER B C 1
ATOM 13876 O O . SER B 1 735 ? -12.344 -57.875 26.703 1 26.84 735 SER B O 1
ATOM 13878 N N . VAL B 1 736 ? -13.625 -56.438 26.234 1 29.28 736 VAL B N 1
ATOM 13879 C CA . VAL B 1 736 ? -13.523 -56.688 24.797 1 29.28 736 VAL B CA 1
ATOM 13880 C C . VAL B 1 736 ? -12.117 -56.344 24.312 1 29.28 736 VAL B C 1
ATOM 13882 O O . VAL B 1 736 ? -11.641 -55.25 24.516 1 29.28 736 VAL B O 1
ATOM 13885 N N . LYS B 1 737 ? -11.312 -57.375 24.234 1 31.05 737 LYS B N 1
ATOM 13886 C CA . LYS B 1 737 ? -10 -57.312 23.594 1 31.05 737 LYS B CA 1
ATOM 13887 C C . LYS B 1 737 ? -10.062 -56.562 22.266 1 31.05 737 LYS B C 1
ATOM 13889 O O . LYS B 1 737 ? -10.727 -57 21.328 1 31.05 737 LYS B O 1
ATOM 13894 N N . SER B 1 738 ? -10.234 -55.281 22.281 1 31.98 738 SER B N 1
ATOM 13895 C CA . SER B 1 738 ? -9.93 -54.469 21.109 1 31.98 738 SER B CA 1
ATOM 13896 C C . SER B 1 738 ? -8.758 -55.031 20.328 1 31.98 738 SER B C 1
ATOM 13898 O O . SER B 1 738 ? -7.676 -55.25 20.891 1 31.98 738 SER B O 1
ATOM 13900 N N . SER B 1 739 ? -8.977 -56.062 19.594 1 34.06 739 SER B N 1
ATOM 13901 C CA . SER B 1 739 ? -7.91 -56.469 18.688 1 34.06 739 SER B CA 1
ATOM 13902 C C . SER B 1 739 ? -7.098 -55.25 18.234 1 34.06 739 SER B C 1
ATOM 13904 O O . SER B 1 739 ? -7.648 -54.312 17.672 1 34.06 739 SER B O 1
ATOM 13906 N N . GLU B 1 740 ? -6.133 -54.812 18.984 1 38.19 740 GLU B N 1
ATOM 13907 C CA . GLU B 1 740 ? -5.152 -53.781 18.672 1 38.19 740 GLU B CA 1
ATOM 13908 C C . GLU B 1 740 ? -4.734 -53.844 17.203 1 38.19 740 GLU B C 1
ATOM 13910 O O . GLU B 1 740 ? -3.973 -54.719 16.812 1 38.19 740 GLU B O 1
ATOM 13915 N N . THR B 1 741 ? -5.578 -53.812 16.25 1 43.75 741 THR B N 1
ATOM 13916 C CA . THR B 1 741 ? -5.078 -53.594 14.906 1 43.75 741 THR B CA 1
ATOM 13917 C C . THR B 1 741 ? -3.826 -52.719 14.922 1 43.75 741 THR B C 1
ATOM 13919 O O . THR B 1 741 ? -3.861 -51.594 15.398 1 43.75 741 THR B O 1
ATOM 13922 N N . HIS B 1 742 ? -2.682 -53.219 15.086 1 52.44 742 HIS B N 1
ATOM 13923 C CA . HIS B 1 742 ? -1.363 -52.594 15.109 1 52.44 742 HIS B CA 1
ATOM 13924 C C . HIS B 1 742 ? -1.246 -51.531 14.031 1 52.44 742 HIS B C 1
ATOM 13926 O O . HIS B 1 742 ? -1.266 -51.812 12.836 1 52.44 742 HIS B O 1
ATOM 13932 N N . GLU B 1 743 ? -1.627 -50.281 14.164 1 75.5 743 GLU B N 1
ATOM 13933 C CA . GLU B 1 743 ? -1.552 -49.094 13.312 1 75.5 743 GLU B CA 1
ATOM 13934 C C . GLU B 1 743 ? -0.114 -48.812 12.891 1 75.5 743 GLU B C 1
ATOM 13936 O O . GLU B 1 743 ? 0.761 -48.625 13.734 1 75.5 743 GLU B O 1
ATOM 13941 N N . ILE B 1 744 ? 0.303 -49.219 11.727 1 91.12 744 ILE B N 1
ATOM 13942 C CA . ILE B 1 744 ? 1.622 -49 11.148 1 91.12 744 ILE B CA 1
ATOM 13943 C C . ILE B 1 744 ? 1.912 -47.5 11.07 1 91.12 744 ILE B C 1
ATOM 13945 O O . ILE B 1 744 ? 1.103 -46.719 10.547 1 91.12 744 ILE B O 1
ATOM 13949 N N . SER B 1 745 ? 2.906 -47.094 11.758 1 95.19 745 SER B N 1
ATOM 13950 C CA . SER B 1 745 ? 3.363 -45.688 11.734 1 95.19 745 SER B CA 1
ATOM 13951 C C . SER B 1 745 ? 4.855 -45.625 11.422 1 95.19 745 SER B C 1
ATOM 13953 O O . SER B 1 745 ? 5.594 -46.562 11.648 1 95.19 745 SER B O 1
ATOM 13955 N N . PHE B 1 746 ? 5.289 -44.562 10.867 1 97.88 746 PHE B N 1
ATOM 13956 C CA . PHE B 1 746 ? 6.664 -44.406 10.398 1 97.88 746 PHE B CA 1
ATOM 13957 C C . PHE B 1 746 ? 7.375 -43.281 11.141 1 97.88 746 PHE B C 1
ATOM 13959 O O . PHE B 1 746 ? 6.805 -42.219 11.344 1 97.88 746 PHE B O 1
ATOM 13966 N N . ASN B 1 747 ? 8.555 -43.562 11.562 1 97.25 747 ASN B N 1
ATOM 13967 C CA . ASN B 1 747 ? 9.422 -42.531 12.164 1 97.25 747 ASN B CA 1
ATOM 13968 C C . ASN B 1 747 ? 10.07 -41.656 11.102 1 97.25 747 ASN B C 1
ATOM 13970 O O . ASN B 1 747 ? 10.93 -42.125 10.344 1 97.25 747 ASN B O 1
ATOM 13974 N N . PRO B 1 748 ? 9.734 -40.375 11.055 1 96.69 748 PRO B N 1
ATOM 13975 C CA . PRO B 1 748 ? 10.25 -39.5 10 1 96.69 748 PRO B CA 1
ATOM 13976 C C . 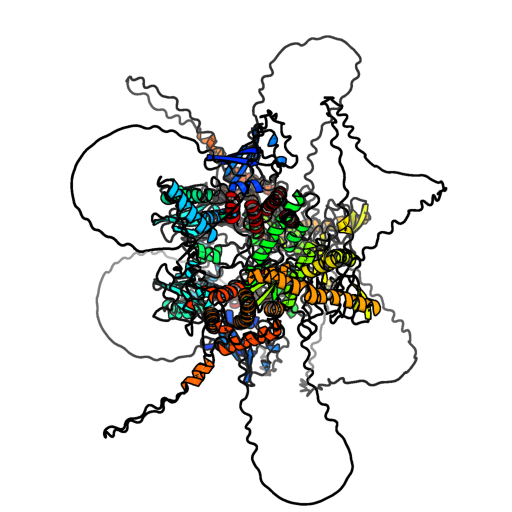PRO B 1 748 ? 11.727 -39.156 10.188 1 96.69 748 PRO B C 1
ATOM 13978 O O . PRO B 1 748 ? 12.344 -38.594 9.289 1 96.69 748 PRO B O 1
ATOM 13981 N N . ASN B 1 749 ? 12.352 -39.5 11.281 1 96.56 749 ASN B N 1
ATOM 13982 C CA . ASN B 1 749 ? 13.711 -39.062 11.578 1 96.56 749 ASN B CA 1
ATOM 13983 C C . ASN B 1 749 ? 14.703 -40.219 11.445 1 96.56 749 ASN B C 1
ATOM 13985 O O . ASN B 1 749 ? 15.883 -40.094 11.781 1 96.56 749 ASN B O 1
ATOM 13989 N N . VAL B 1 750 ? 14.227 -41.375 10.992 1 95.69 750 VAL B N 1
ATOM 13990 C CA . VAL B 1 750 ? 15.141 -42.5 10.68 1 95.69 750 VAL B CA 1
ATOM 13991 C C . VAL B 1 750 ? 15.852 -42.219 9.359 1 95.69 750 VAL B C 1
ATOM 13993 O O . VAL B 1 750 ? 15.297 -41.562 8.469 1 95.69 750 VAL B O 1
ATOM 13996 N N . PHE B 1 751 ? 17.094 -42.656 9.234 1 94.81 751 PHE B N 1
ATOM 13997 C CA . PHE B 1 751 ? 17.938 -42.469 8.062 1 94.81 751 PHE B CA 1
ATOM 13998 C C . PHE B 1 751 ? 18.234 -41 7.82 1 94.81 751 PHE B C 1
ATOM 14000 O O . PHE B 1 751 ? 18.25 -40.531 6.672 1 94.81 751 PHE B O 1
ATOM 14007 N N . THR B 1 752 ? 18.188 -40.188 8.82 1 93.88 752 THR B N 1
ATOM 14008 C CA . THR B 1 752 ? 18.609 -38.781 8.805 1 93.88 752 THR B CA 1
ATOM 14009 C C . THR B 1 752 ? 19.844 -38.562 9.672 1 93.88 752 THR B C 1
ATOM 14011 O O . THR B 1 752 ? 20.375 -39.531 10.242 1 93.88 752 THR B O 1
ATOM 14014 N N . GLU B 1 753 ? 20.344 -37.312 9.773 1 90.25 753 GLU B N 1
ATOM 14015 C CA . GLU B 1 753 ? 21.531 -37 10.547 1 90.25 753 GLU B CA 1
ATOM 14016 C C . GLU B 1 753 ? 21.203 -36.812 12.023 1 90.25 753 GLU B C 1
ATOM 14018 O O . GLU B 1 753 ? 22.109 -36.75 12.859 1 90.25 753 GLU B O 1
ATOM 14023 N N . PHE B 1 754 ? 19.906 -36.906 12.328 1 94 754 PHE B N 1
ATOM 14024 C CA . PHE B 1 754 ? 19.5 -36.625 13.695 1 94 754 PHE B CA 1
ATOM 14025 C C . PHE B 1 754 ? 19.672 -37.844 14.578 1 94 754 PHE B C 1
ATOM 14027 O O . PHE B 1 754 ? 19.438 -38.969 14.141 1 94 754 PHE B O 1
ATOM 14034 N N . LYS B 1 755 ? 20.016 -37.625 15.82 1 93.56 755 LYS B N 1
ATOM 14035 C CA . LYS B 1 755 ? 20.266 -38.719 16.766 1 93.56 755 LYS B CA 1
ATOM 14036 C C . LYS B 1 755 ? 18.984 -39.188 17.438 1 93.56 755 LYS B C 1
ATOM 14038 O O . LYS B 1 755 ? 18.312 -38.375 18.094 1 93.56 755 LYS B O 1
ATOM 14043 N N . LEU B 1 756 ? 18.656 -40.375 17.219 1 95.31 756 LEU B N 1
ATOM 14044 C CA . LEU B 1 756 ? 17.469 -40.969 17.844 1 95.31 756 LEU B CA 1
ATOM 14045 C C . LEU B 1 756 ? 17.781 -41.5 19.234 1 95.31 756 LEU B C 1
ATOM 14047 O O . LEU B 1 756 ? 18.906 -41.875 19.516 1 95.31 756 LEU B O 1
ATOM 14051 N N . ALA B 1 757 ? 16.703 -41.312 19.969 1 90.56 757 ALA B N 1
ATOM 14052 C CA . ALA B 1 757 ? 16.797 -41.812 21.328 1 90.56 757 ALA B CA 1
ATOM 14053 C C . ALA B 1 757 ? 15.938 -43.062 21.5 1 90.56 757 ALA B C 1
ATOM 14055 O O . ALA B 1 757 ? 15.125 -43.406 20.641 1 90.56 757 ALA B O 1
ATOM 14056 N N . GLY B 1 758 ? 16.172 -44.062 22.297 1 86.25 758 GLY B N 1
ATOM 14057 C CA . GLY B 1 758 ? 15.453 -45.281 22.547 1 86.25 758 GLY B CA 1
ATOM 14058 C C . GLY B 1 758 ? 16.359 -46.5 22.531 1 86.25 758 GLY B C 1
ATOM 14059 O O . GLY B 1 758 ? 17.562 -46.406 22.359 1 86.25 758 GLY B O 1
ATOM 14060 N N . SER B 1 759 ? 15.531 -47.594 22.594 1 91.69 759 SER B N 1
ATOM 14061 C CA . SER B 1 759 ? 16.281 -48.812 22.578 1 91.69 759 SER B CA 1
ATOM 14062 C C . SER B 1 759 ? 16.734 -49.188 21.156 1 91.69 759 SER B C 1
ATOM 14064 O O . SER B 1 759 ? 16.094 -48.781 20.188 1 91.69 759 SER B O 1
ATOM 14066 N N . GLN B 1 760 ? 17.781 -49.812 21.062 1 92.94 760 GLN B N 1
ATOM 14067 C CA . GLN B 1 760 ? 18.297 -50.219 19.766 1 92.94 760 GLN B CA 1
ATOM 14068 C C . GLN B 1 760 ? 17.281 -51.062 19.016 1 92.94 760 GLN B C 1
ATOM 14070 O O . GLN B 1 760 ? 17.172 -50.969 17.781 1 92.94 760 GLN B O 1
ATOM 14075 N N . GLU B 1 761 ? 16.562 -51.844 19.797 1 94.25 761 GLU B N 1
ATOM 14076 C CA . GLU B 1 761 ? 15.523 -52.656 19.188 1 94.25 761 GLU B CA 1
ATOM 14077 C C . GLU B 1 761 ? 14.414 -51.812 18.578 1 94.25 761 GLU B C 1
ATOM 14079 O O . GLU B 1 761 ? 13.922 -52.125 17.484 1 94.25 761 GLU B O 1
ATOM 14084 N N . GLU B 1 762 ? 14.117 -50.781 19.266 1 93.94 762 GLU B N 1
ATOM 14085 C CA . GLU B 1 762 ? 13.07 -49.875 18.781 1 93.94 762 GLU B CA 1
ATOM 14086 C C . GLU B 1 762 ? 13.516 -49.125 17.531 1 93.94 762 GLU B C 1
ATOM 14088 O O . GLU B 1 762 ? 12.742 -48.969 16.594 1 93.94 762 GLU B O 1
ATOM 14093 N N . ILE B 1 763 ? 14.68 -48.656 17.516 1 95.81 763 ILE B N 1
ATOM 14094 C CA . ILE B 1 763 ? 15.227 -47.906 16.391 1 95.81 763 ILE B CA 1
ATOM 14095 C C . ILE B 1 763 ? 15.32 -48.812 15.164 1 95.81 763 ILE B C 1
ATOM 14097 O O . ILE B 1 763 ? 14.992 -48.406 14.055 1 95.81 763 ILE B O 1
ATOM 14101 N N . GLU B 1 764 ? 15.773 -50.031 15.398 1 95.69 764 GLU B N 1
ATOM 14102 C CA . GLU B 1 764 ? 15.883 -50.969 14.305 1 95.69 764 GLU B CA 1
ATOM 14103 C C . GLU B 1 764 ? 14.516 -51.312 13.727 1 95.69 764 GLU B C 1
ATOM 14105 O O . GLU B 1 764 ? 14.375 -51.531 12.523 1 95.69 764 GLU B O 1
ATOM 14110 N N . ALA B 1 765 ? 13.586 -51.406 14.648 1 96.06 765 ALA B N 1
ATOM 14111 C CA . ALA B 1 765 ? 12.219 -51.688 14.203 1 96.06 765 ALA B CA 1
ATOM 14112 C C . ALA B 1 765 ? 11.695 -50.531 13.328 1 96.06 765 ALA B C 1
ATOM 14114 O O . ALA B 1 765 ? 10.992 -50.781 12.344 1 96.06 765 ALA B O 1
ATOM 14115 N N . ASP B 1 766 ? 11.969 -49.312 13.734 1 96.56 766 ASP B N 1
ATOM 14116 C CA . ASP B 1 766 ? 11.562 -48.156 12.953 1 96.56 766 ASP B CA 1
ATOM 14117 C C . ASP B 1 766 ? 12.234 -48.156 11.586 1 96.56 766 ASP B C 1
ATOM 14119 O O . ASP B 1 766 ? 11.602 -47.844 10.578 1 96.56 766 ASP B O 1
ATOM 14123 N N . GLU B 1 767 ? 13.484 -48.438 11.555 1 96.69 767 GLU B N 1
ATOM 14124 C CA . GLU B 1 767 ? 14.234 -48.5 10.305 1 96.69 767 GLU B CA 1
ATOM 14125 C C . GLU B 1 767 ? 13.695 -49.594 9.391 1 96.69 767 GLU B C 1
ATOM 14127 O O . GLU B 1 767 ? 13.594 -49.406 8.172 1 96.69 767 GLU B O 1
ATOM 14132 N N . GLU B 1 768 ? 13.352 -50.719 10.008 1 96.5 768 GLU B N 1
ATOM 14133 C CA . GLU B 1 768 ? 12.828 -51.844 9.234 1 96.5 768 GLU B CA 1
ATOM 14134 C C . GLU B 1 768 ? 11.484 -51.5 8.594 1 96.5 768 GLU B C 1
ATOM 14136 O O . GLU B 1 768 ? 11.211 -51.906 7.465 1 96.5 768 GLU B O 1
ATOM 14141 N N . ASN B 1 769 ? 10.695 -50.812 9.352 1 96.12 769 ASN B N 1
ATOM 14142 C CA . ASN B 1 769 ? 9.414 -50.406 8.805 1 96.12 769 ASN B CA 1
ATOM 14143 C C . ASN B 1 769 ? 9.594 -49.531 7.57 1 96.12 769 ASN B C 1
ATOM 14145 O O . ASN B 1 769 ? 8.875 -49.688 6.578 1 96.12 769 ASN B O 1
ATOM 14149 N N . VAL B 1 770 ? 10.484 -48.562 7.641 1 97.38 770 VAL B N 1
ATOM 14150 C CA . VAL B 1 770 ? 10.75 -47.656 6.52 1 97.38 770 VAL B CA 1
ATOM 14151 C C . VAL B 1 770 ? 11.367 -48.438 5.367 1 97.38 770 VAL B C 1
ATOM 14153 O O . VAL B 1 770 ? 11.047 -48.188 4.199 1 97.38 770 VAL B O 1
ATOM 14156 N N . ARG B 1 771 ? 12.211 -49.438 5.664 1 97.31 771 ARG B N 1
ATOM 14157 C CA . ARG B 1 771 ? 12.812 -50.281 4.637 1 97.31 771 ARG B CA 1
ATOM 14158 C C . ARG B 1 771 ? 11.75 -51.125 3.936 1 97.31 771 ARG B C 1
ATOM 14160 O O . ARG B 1 771 ? 11.828 -51.344 2.727 1 97.31 771 ARG B O 1
ATOM 14167 N N . LYS B 1 772 ? 10.828 -51.625 4.715 1 96.94 772 LYS B N 1
ATOM 14168 C CA . LYS B 1 772 ? 9.75 -52.438 4.141 1 96.94 772 LYS B CA 1
ATOM 14169 C C . LYS B 1 772 ? 8.914 -51.594 3.162 1 96.94 772 LYS B C 1
ATOM 14171 O O . LYS B 1 772 ? 8.57 -52.094 2.08 1 96.94 772 LYS B O 1
ATOM 14176 N N . ALA B 1 773 ? 8.609 -50.406 3.584 1 97.06 773 ALA B N 1
ATOM 14177 C CA . ALA B 1 773 ? 7.844 -49.531 2.707 1 97.06 773 ALA B CA 1
ATOM 14178 C C . ALA B 1 773 ? 8.625 -49.219 1.438 1 97.06 773 ALA B C 1
ATOM 14180 O O . ALA B 1 773 ? 8.055 -49.156 0.345 1 97.06 773 ALA B O 1
ATOM 14181 N N . SER B 1 774 ? 9.914 -48.969 1.53 1 97.75 774 SER B N 1
ATOM 14182 C CA . SER B 1 774 ? 10.773 -48.656 0.391 1 97.75 774 SER B CA 1
ATOM 14183 C C . SER B 1 774 ? 10.898 -49.875 -0.544 1 97.75 774 SER B C 1
ATOM 14185 O O . SER B 1 774 ? 10.906 -49.688 -1.767 1 97.75 774 SER B O 1
ATOM 14187 N N . SER B 1 775 ? 10.977 -51.062 0.086 1 97.12 775 SER B N 1
ATOM 14188 C CA . SER B 1 775 ? 11.062 -52.281 -0.708 1 97.12 775 SER B CA 1
ATOM 14189 C C . SER B 1 775 ? 9.75 -52.562 -1.426 1 97.12 775 SER B C 1
ATOM 14191 O O . SER B 1 775 ? 9.75 -53.094 -2.533 1 97.12 775 SER B O 1
ATOM 14193 N N . TYR B 1 776 ? 8.695 -52.25 -0.72 1 97.31 776 TYR B N 1
ATOM 14194 C CA . TYR B 1 776 ? 7.383 -52.406 -1.331 1 97.31 776 TYR B CA 1
ATOM 14195 C C . TYR B 1 776 ? 7.281 -51.594 -2.619 1 97.31 776 TYR B C 1
ATOM 14197 O O . TYR B 1 776 ? 6.664 -52.031 -3.59 1 97.31 776 TYR B O 1
ATOM 14205 N N . LEU B 1 777 ? 7.875 -50.469 -2.688 1 97.94 777 LEU B N 1
ATOM 14206 C CA . LEU B 1 777 ? 7.895 -49.625 -3.871 1 97.94 777 LEU B CA 1
ATOM 14207 C C . LEU B 1 777 ? 8.602 -50.312 -5.027 1 97.94 777 LEU B C 1
ATOM 14209 O O . LEU B 1 777 ? 8.062 -50.375 -6.137 1 97.94 777 LEU B O 1
ATOM 14213 N N . LEU B 1 778 ? 9.773 -50.938 -4.801 1 96.62 778 LEU B N 1
ATOM 14214 C CA . LEU B 1 778 ? 10.602 -51.531 -5.848 1 96.62 778 LEU B CA 1
ATOM 14215 C C . LEU B 1 778 ? 10.078 -52.906 -6.246 1 96.62 778 LEU B C 1
ATOM 14217 O O . LEU B 1 778 ? 10.141 -53.281 -7.422 1 96.62 778 LEU B O 1
ATOM 14221 N N . ASP B 1 779 ? 9.477 -53.594 -5.254 1 96.5 779 ASP B N 1
ATOM 14222 C CA . ASP B 1 779 ? 9.195 -55.031 -5.473 1 96.5 779 ASP B CA 1
ATOM 14223 C C . ASP B 1 779 ? 7.746 -55.219 -5.906 1 96.5 779 ASP B C 1
ATOM 14225 O O . ASP B 1 779 ? 7.43 -56.219 -6.562 1 96.5 779 ASP B O 1
ATOM 14229 N N . VAL B 1 780 ? 6.926 -54.281 -5.496 1 96.56 780 VAL B N 1
ATOM 14230 C CA . VAL B 1 780 ? 5.512 -54.562 -5.738 1 96.56 780 VAL B CA 1
ATOM 14231 C C . VAL B 1 780 ? 4.91 -53.438 -6.59 1 96.56 780 VAL B C 1
ATOM 14233 O O . VAL B 1 780 ? 4.434 -53.688 -7.703 1 96.56 780 VAL B O 1
ATOM 14236 N N . LEU B 1 781 ? 5.008 -52.25 -6.117 1 96.44 781 LEU B N 1
ATOM 14237 C CA . LEU B 1 781 ? 4.285 -51.156 -6.734 1 96.44 781 LEU B CA 1
ATOM 14238 C C . LEU B 1 781 ? 4.844 -50.844 -8.117 1 96.44 781 LEU B C 1
ATOM 14240 O O . LEU B 1 781 ? 4.086 -50.625 -9.07 1 96.44 781 LEU B O 1
ATOM 14244 N N . LEU B 1 782 ? 6.168 -50.75 -8.242 1 96.94 782 LEU B N 1
ATOM 14245 C CA . LEU B 1 782 ? 6.812 -50.375 -9.492 1 96.94 782 LEU B CA 1
ATOM 14246 C C . LEU B 1 782 ? 6.566 -51.406 -10.578 1 96.94 782 LEU B C 1
ATOM 14248 O O . LEU B 1 782 ? 6.145 -51.094 -11.688 1 96.94 782 LEU B O 1
ATOM 14252 N N . PRO B 1 783 ? 6.703 -52.719 -10.344 1 96.25 783 PRO B N 1
ATOM 14253 C CA . PRO B 1 783 ? 6.406 -53.719 -11.359 1 96.25 783 PRO B CA 1
ATOM 14254 C C . PRO B 1 783 ? 4.926 -53.781 -11.742 1 96.25 783 PRO B C 1
ATOM 14256 O O . PRO B 1 783 ? 4.594 -53.938 -12.914 1 96.25 783 PRO B O 1
ATOM 14259 N N . LYS B 1 784 ? 4.121 -53.562 -10.703 1 96.5 784 LYS B N 1
ATOM 14260 C CA . LYS B 1 784 ? 2.691 -53.531 -10.992 1 96.5 784 LYS B CA 1
ATOM 14261 C C . LYS B 1 784 ? 2.334 -52.344 -11.898 1 96.5 784 LYS B C 1
ATOM 14263 O O . LYS B 1 784 ? 1.517 -52.5 -12.812 1 96.5 784 LYS B O 1
ATOM 14268 N N . PHE B 1 785 ? 2.85 -51.219 -11.594 1 95.75 785 PHE B N 1
ATOM 14269 C CA . PHE B 1 785 ? 2.604 -50.062 -12.406 1 95.75 785 PHE B CA 1
ATOM 14270 C C . PHE B 1 785 ? 3.074 -50.281 -13.844 1 95.75 785 PHE B C 1
ATOM 14272 O O . PHE B 1 785 ? 2.375 -49.906 -14.789 1 95.75 785 PHE B O 1
ATOM 14279 N N . ILE B 1 786 ? 4.32 -50.875 -14.039 1 96.69 786 ILE B N 1
ATOM 14280 C CA . ILE B 1 786 ? 4.875 -51.188 -15.359 1 96.69 786 ILE B CA 1
ATOM 14281 C C . ILE B 1 786 ? 3.955 -52.156 -16.094 1 96.69 786 ILE B C 1
ATOM 14283 O O . ILE B 1 786 ? 3.701 -51.969 -17.297 1 96.69 786 ILE B O 1
ATOM 14287 N N . GLN B 1 787 ? 3.361 -53.125 -15.398 1 95.62 787 GLN B N 1
ATOM 14288 C CA . GLN B 1 787 ? 2.422 -54.062 -15.992 1 95.62 787 GLN B CA 1
ATOM 14289 C C . GLN B 1 787 ? 1.144 -53.344 -16.438 1 95.62 787 GLN B C 1
ATOM 14291 O O . GLN B 1 787 ? 0.623 -53.625 -17.516 1 95.62 787 GLN B O 1
ATOM 14296 N N . ASP B 1 788 ? 0.712 -52.5 -15.555 1 94.62 788 ASP B N 1
ATOM 14297 C CA . ASP B 1 788 ? -0.49 -51.719 -15.891 1 94.62 788 ASP B CA 1
ATOM 14298 C C . ASP B 1 788 ? -0.275 -50.875 -17.141 1 94.62 788 ASP B C 1
ATOM 14300 O O . ASP B 1 788 ? -1.196 -50.719 -17.938 1 94.62 788 ASP B O 1
ATOM 14304 N N . LEU B 1 789 ? 0.867 -50.344 -17.25 1 94.44 789 LEU B N 1
ATOM 14305 C CA . LEU B 1 789 ? 1.204 -49.594 -18.453 1 94.44 789 LEU B CA 1
ATOM 14306 C C . LEU B 1 789 ? 1.22 -50.5 -19.672 1 94.44 789 LEU B C 1
ATOM 14308 O O . LEU B 1 789 ? 0.666 -50.156 -20.719 1 94.44 789 LEU B O 1
ATOM 14312 N N . CYS B 1 790 ? 1.783 -51.688 -19.562 1 91.38 790 CYS B N 1
ATOM 14313 C CA . CYS B 1 790 ? 1.936 -52.625 -20.656 1 91.38 790 CYS B CA 1
ATOM 14314 C C . CYS B 1 790 ? 0.584 -53.188 -21.094 1 91.38 790 CYS B C 1
ATOM 14316 O O . CYS B 1 790 ? 0.368 -53.469 -22.281 1 91.38 790 CYS B O 1
ATOM 14318 N N . MET B 1 791 ? -0.335 -53.281 -20.125 1 91.06 791 MET B N 1
ATOM 14319 C CA . MET B 1 791 ? -1.665 -53.812 -20.406 1 91.06 791 MET B CA 1
ATOM 14320 C C . MET B 1 791 ? -2.615 -52.719 -20.844 1 91.06 791 MET B C 1
ATOM 14322 O O . MET B 1 791 ? -3.785 -52.969 -21.141 1 91.06 791 MET B O 1
ATOM 14326 N N . LEU B 1 792 ? -2.172 -51.469 -20.859 1 84.38 792 LEU B N 1
ATOM 14327 C CA . LEU B 1 792 ? -2.898 -50.281 -21.297 1 84.38 792 LEU B CA 1
ATOM 14328 C C . LEU B 1 792 ? -4.043 -49.969 -20.344 1 84.38 792 LEU B C 1
ATOM 14330 O O . LEU B 1 792 ? -5.035 -49.344 -20.75 1 84.38 792 LEU B O 1
ATOM 14334 N N . GLU B 1 793 ? -3.867 -50.438 -19.109 1 84 793 GLU B N 1
ATOM 14335 C CA . GLU B 1 793 ? -4.789 -50 -18.062 1 84 793 GLU B CA 1
ATOM 14336 C C . GLU B 1 793 ? -4.559 -48.531 -17.703 1 84 793 GLU B C 1
ATOM 14338 O O . GLU B 1 793 ? -5.496 -47.812 -17.328 1 84 793 GLU B O 1
ATOM 14343 N N . VAL B 1 794 ? -3.383 -48.188 -17.734 1 88.88 794 VAL B N 1
ATOM 14344 C CA . VAL B 1 794 ? -2.949 -46.812 -17.625 1 88.88 794 VAL B CA 1
ATOM 14345 C C . VAL B 1 794 ? -2.311 -46.344 -18.938 1 88.88 794 VAL B C 1
ATOM 14347 O O . VAL B 1 794 ? -1.394 -47 -19.438 1 88.88 794 VAL B O 1
ATOM 14350 N N . SER B 1 795 ? -2.842 -45.312 -19.5 1 88.31 795 SER B N 1
ATOM 14351 C CA . SER B 1 795 ? -2.336 -44.906 -20.797 1 88.31 795 SER B CA 1
ATOM 14352 C C . SER B 1 795 ? -2.027 -43.406 -20.828 1 88.31 795 SER B C 1
ATOM 14354 O O . SER B 1 795 ? -2.811 -42.625 -21.359 1 88.31 795 SER B O 1
ATOM 14356 N N . PRO B 1 796 ? -0.906 -43.062 -20.281 1 92.31 796 PRO B N 1
ATOM 14357 C CA . PRO B 1 796 ? -0.529 -41.656 -20.344 1 92.31 796 PRO B CA 1
ATOM 14358 C C . PRO B 1 796 ? -0.327 -41.156 -21.781 1 92.31 796 PRO B C 1
ATOM 14360 O O . PRO B 1 796 ? 0.189 -41.906 -22.625 1 92.31 796 PRO B O 1
ATOM 14363 N N . MET B 1 797 ? -0.7 -39.969 -22.047 1 85.88 797 MET B N 1
ATOM 14364 C CA . MET B 1 797 ? -0.671 -39.406 -23.406 1 85.88 797 MET B CA 1
ATOM 14365 C C . MET B 1 797 ? 0.575 -38.562 -23.625 1 85.88 797 MET B C 1
ATOM 14367 O O . MET B 1 797 ? 1.009 -38.375 -24.766 1 85.88 797 MET B O 1
ATOM 14371 N N . ASP B 1 798 ? 1.027 -37.969 -22.641 1 90.75 798 ASP B N 1
ATOM 14372 C CA . ASP B 1 798 ? 2.193 -37.094 -22.719 1 90.75 798 ASP B CA 1
ATOM 14373 C C . ASP B 1 798 ? 2.971 -37.094 -21.406 1 90.75 798 ASP B C 1
ATOM 14375 O O . ASP B 1 798 ? 2.666 -37.906 -20.5 1 90.75 798 ASP B O 1
ATOM 14379 N N . GLY B 1 799 ? 4.062 -36.312 -21.359 1 91.81 799 GLY B N 1
ATOM 14380 C CA . GLY B 1 799 ? 4.91 -36.25 -20.172 1 91.81 799 GLY B CA 1
ATOM 14381 C C . GLY B 1 799 ? 4.164 -35.875 -18.922 1 91.81 799 GLY B C 1
ATOM 14382 O O . GLY B 1 799 ? 4.426 -36.406 -17.844 1 91.81 799 GLY B O 1
ATOM 14383 N N . GLN B 1 800 ? 3.229 -35 -19.031 1 90.94 800 GLN B N 1
ATOM 14384 C CA . GLN B 1 800 ? 2.471 -34.531 -17.875 1 90.94 800 GLN B CA 1
ATOM 14385 C C . GLN B 1 800 ? 1.567 -35.625 -17.328 1 90.94 800 GLN B C 1
ATOM 14387 O O . GLN B 1 800 ? 1.527 -35.844 -16.109 1 90.94 800 GLN B O 1
ATOM 14392 N N . THR B 1 801 ? 0.845 -36.25 -18.203 1 90.81 801 THR B N 1
ATOM 14393 C CA . THR B 1 801 ? -0.045 -37.312 -17.75 1 90.81 801 THR B CA 1
ATOM 14394 C C . THR B 1 801 ? 0.755 -38.5 -17.219 1 90.81 801 THR B C 1
ATOM 14396 O O . THR B 1 801 ? 0.299 -39.219 -16.328 1 90.81 801 THR B O 1
ATOM 14399 N N . LEU B 1 802 ? 1.896 -38.688 -17.812 1 95.31 802 LEU B N 1
ATOM 14400 C CA . LEU B 1 802 ? 2.775 -39.719 -17.297 1 95.31 802 LEU B CA 1
ATOM 14401 C C . LEU B 1 802 ? 3.191 -39.406 -15.859 1 95.31 802 LEU B C 1
ATOM 14403 O O . LEU B 1 802 ? 3.145 -40.281 -14.992 1 95.31 802 LEU B O 1
ATOM 14407 N N . THR B 1 803 ? 3.609 -38.188 -15.641 1 95.69 803 THR B N 1
ATOM 14408 C CA . THR B 1 803 ? 4.004 -37.75 -14.312 1 95.69 803 THR B CA 1
ATOM 14409 C C . THR B 1 803 ? 2.848 -37.906 -13.328 1 95.69 803 THR B C 1
ATOM 14411 O O . THR B 1 803 ? 3.037 -38.406 -12.211 1 95.69 803 THR B O 1
ATOM 14414 N N . GLU B 1 804 ? 1.688 -37.531 -13.742 1 92.5 804 GLU B N 1
ATOM 14415 C CA . GLU B 1 804 ? 0.503 -37.656 -12.898 1 92.5 804 GLU B CA 1
ATOM 14416 C C . GLU B 1 804 ? 0.203 -39.125 -12.578 1 92.5 804 GLU B C 1
ATOM 14418 O O . GLU B 1 804 ? -0.193 -39.469 -11.461 1 92.5 804 GLU B O 1
ATOM 14423 N N . ALA B 1 805 ? 0.35 -39.906 -13.57 1 93.94 805 ALA B N 1
ATOM 14424 C CA . ALA B 1 805 ? 0.115 -41.344 -13.367 1 93.94 805 ALA B CA 1
ATOM 14425 C C . ALA B 1 805 ? 1.096 -41.938 -12.359 1 93.94 805 ALA B C 1
ATOM 14427 O O . ALA B 1 805 ? 0.709 -42.719 -11.492 1 93.94 805 ALA B O 1
ATOM 14428 N N . LEU B 1 806 ? 2.348 -41.562 -12.492 1 96.88 806 LEU B N 1
ATOM 14429 C CA . LEU B 1 806 ? 3.342 -42.031 -11.523 1 96.88 806 LEU B CA 1
ATOM 14430 C C . LEU B 1 806 ? 2.957 -41.594 -10.109 1 96.88 806 LEU B C 1
ATOM 14432 O O . LEU B 1 806 ? 2.93 -42.438 -9.195 1 96.88 806 LEU B O 1
ATOM 14436 N N . HIS B 1 807 ? 2.631 -40.406 -9.945 1 95 807 HIS B N 1
ATOM 14437 C CA . HIS B 1 807 ? 2.303 -39.844 -8.641 1 95 807 HIS B CA 1
ATOM 14438 C C . HIS B 1 807 ? 1.05 -40.5 -8.062 1 95 807 HIS B C 1
ATOM 14440 O O . HIS B 1 807 ? 1.004 -40.844 -6.875 1 95 807 HIS B O 1
ATOM 14446 N N . ALA B 1 808 ? 0.076 -40.625 -8.93 1 91 808 ALA B N 1
ATOM 14447 C CA . ALA B 1 808 ? -1.18 -41.219 -8.492 1 91 808 ALA B CA 1
ATOM 14448 C C . ALA B 1 808 ? -0.95 -42.656 -7.957 1 91 808 ALA B C 1
ATOM 14450 O O . ALA B 1 808 ? -1.693 -43.125 -7.094 1 91 808 ALA B O 1
ATOM 14451 N N . HIS B 1 809 ? 0.089 -43.281 -8.383 1 94.69 809 HIS B N 1
ATOM 14452 C CA . HIS B 1 809 ? 0.396 -44.625 -7.953 1 94.69 809 HIS B CA 1
ATOM 14453 C C . HIS B 1 809 ? 1.492 -44.656 -6.895 1 94.69 809 HIS B C 1
ATOM 14455 O O . HIS B 1 809 ? 2.068 -45.688 -6.598 1 94.69 809 HIS B O 1
ATOM 14461 N N . GLY B 1 810 ? 1.844 -43.438 -6.383 1 96.56 810 GLY B N 1
ATOM 14462 C CA . GLY B 1 810 ? 2.777 -43.312 -5.277 1 96.56 810 GLY B CA 1
ATOM 14463 C C . GLY B 1 810 ? 4.227 -43.469 -5.699 1 96.56 810 GLY B C 1
ATOM 14464 O O . GLY B 1 810 ? 5.09 -43.812 -4.891 1 96.56 810 GLY B O 1
ATOM 14465 N N . ILE B 1 811 ? 4.52 -43.25 -6.938 1 97.56 811 ILE B N 1
ATOM 14466 C CA . ILE B 1 811 ? 5.871 -43.375 -7.469 1 97.56 811 ILE B CA 1
ATOM 14467 C C . ILE B 1 811 ? 6.469 -42 -7.742 1 97.56 811 ILE B C 1
ATOM 14469 O O . ILE B 1 811 ? 5.875 -41.219 -8.461 1 97.56 811 ILE B O 1
ATOM 14473 N N . ASN B 1 812 ? 7.586 -41.719 -7.082 1 96.56 812 ASN B N 1
ATOM 14474 C CA . ASN B 1 812 ? 8.281 -40.469 -7.344 1 96.56 812 ASN B CA 1
ATOM 14475 C C . ASN B 1 812 ? 8.906 -40.438 -8.734 1 96.56 812 ASN B C 1
ATOM 14477 O O . ASN B 1 812 ? 9.281 -41.5 -9.266 1 96.56 812 ASN B O 1
ATOM 14481 N N . ILE B 1 813 ? 9.117 -39.312 -9.328 1 96 813 ILE B N 1
ATOM 14482 C CA . ILE B 1 813 ? 9.609 -39.156 -10.688 1 96 813 ILE B CA 1
ATOM 14483 C C . ILE B 1 813 ? 11.047 -39.656 -10.797 1 96 813 ILE B C 1
ATOM 14485 O O . ILE B 1 813 ? 11.516 -39.969 -11.883 1 96 813 ILE B O 1
ATOM 14489 N N . ARG B 1 814 ? 11.773 -39.75 -9.734 1 94.62 814 ARG B N 1
ATOM 14490 C CA . ARG B 1 814 ? 13.164 -40.188 -9.773 1 94.62 814 ARG B CA 1
ATOM 14491 C C . ARG B 1 814 ? 13.25 -41.656 -10.219 1 94.62 814 ARG B C 1
ATOM 14493 O O . ARG B 1 814 ? 14.305 -42.094 -10.664 1 94.62 814 ARG B O 1
ATOM 14500 N N . TYR B 1 815 ? 12.133 -42.406 -10.227 1 97.25 815 TYR B N 1
ATOM 14501 C CA . TYR B 1 815 ? 12.109 -43.812 -10.625 1 97.25 815 TYR B CA 1
ATOM 14502 C C . TYR B 1 815 ? 11.68 -43.969 -12.078 1 97.25 815 TYR B C 1
ATOM 14504 O O . TYR B 1 815 ? 11.438 -45.094 -12.547 1 97.25 815 TYR B O 1
ATOM 14512 N N . ILE B 1 816 ? 11.547 -42.875 -12.773 1 97.62 816 ILE B N 1
ATOM 14513 C CA . ILE B 1 816 ? 11.109 -42.938 -14.172 1 97.62 816 ILE B CA 1
ATOM 14514 C C . ILE B 1 816 ? 12.102 -43.781 -14.984 1 97.62 816 ILE B C 1
ATOM 14516 O O . ILE B 1 816 ? 11.711 -44.406 -15.961 1 97.62 816 ILE B O 1
ATOM 14520 N N . GLY B 1 817 ? 13.461 -43.75 -14.664 1 96.56 817 GLY B N 1
ATOM 14521 C CA . GLY B 1 817 ? 14.438 -44.594 -15.32 1 96.56 817 GLY B CA 1
ATOM 14522 C C . GLY B 1 817 ? 14.109 -46.062 -15.203 1 96.56 817 GLY B C 1
ATOM 14523 O O . GLY B 1 817 ? 14.305 -46.844 -16.156 1 96.56 817 GLY B O 1
ATOM 14524 N N . ASN B 1 818 ? 13.609 -46.531 -14.031 1 96.44 818 ASN B N 1
ATOM 14525 C CA . ASN B 1 818 ? 13.164 -47.906 -13.828 1 96.44 818 ASN B CA 1
ATOM 14526 C C . ASN B 1 818 ? 11.977 -48.25 -14.719 1 96.44 818 ASN B C 1
ATOM 14528 O O . ASN B 1 818 ? 11.898 -49.344 -15.25 1 96.44 818 ASN B O 1
ATOM 14532 N N . VAL B 1 819 ? 11.094 -47.25 -14.789 1 97.5 819 VAL B N 1
ATOM 14533 C CA . VAL B 1 819 ? 9.922 -47.469 -15.641 1 97.5 819 VAL B CA 1
ATOM 14534 C C . VAL B 1 819 ? 10.359 -47.594 -17.094 1 97.5 819 VAL B C 1
ATOM 14536 O O . VAL B 1 819 ? 9.859 -48.438 -17.828 1 97.5 819 VAL B O 1
ATOM 14539 N N . ALA B 1 820 ? 11.312 -46.719 -17.516 1 96.12 820 ALA B N 1
ATOM 14540 C CA . ALA B 1 820 ? 11.836 -46.781 -18.875 1 96.12 820 ALA B CA 1
ATOM 14541 C C . ALA B 1 820 ? 12.484 -48.125 -19.172 1 96.12 820 ALA B C 1
ATOM 14543 O O . ALA B 1 820 ? 12.273 -48.719 -20.234 1 96.12 820 ALA B O 1
ATOM 14544 N N . ASN B 1 821 ? 13.227 -48.656 -18.25 1 95.06 821 ASN B N 1
ATOM 14545 C CA . ASN B 1 821 ? 13.898 -49.938 -18.406 1 95.06 821 ASN B CA 1
ATOM 14546 C C . ASN B 1 821 ? 12.898 -51.094 -18.453 1 95.06 821 ASN B C 1
ATOM 14548 O O . ASN B 1 821 ? 13.125 -52.094 -19.141 1 95.06 821 ASN B O 1
ATOM 14552 N N . GLY B 1 822 ? 11.797 -50.906 -17.75 1 95.06 822 GLY B N 1
ATOM 14553 C CA . GLY B 1 822 ? 10.781 -51.938 -17.688 1 95.06 822 GLY B CA 1
ATOM 14554 C C . GLY B 1 822 ? 9.852 -51.938 -18.891 1 95.06 822 GLY B C 1
ATOM 14555 O O . GLY B 1 822 ? 9.125 -52.906 -19.125 1 95.06 822 GLY B O 1
ATOM 14556 N N . THR B 1 823 ? 9.891 -50.906 -19.656 1 94.38 823 THR B N 1
ATOM 14557 C CA . THR B 1 823 ? 8.977 -50.781 -20.781 1 94.38 823 THR B CA 1
ATOM 14558 C C . THR B 1 823 ? 9.75 -50.75 -22.109 1 94.38 823 THR B C 1
ATOM 14560 O O . THR B 1 823 ? 9.258 -50.25 -23.109 1 94.38 823 THR B O 1
ATOM 14563 N N . LYS B 1 824 ? 10.898 -51.219 -22.172 1 90.31 824 LYS B N 1
ATOM 14564 C CA . LYS B 1 824 ? 11.766 -51.188 -23.344 1 90.31 824 LYS B CA 1
ATOM 14565 C C . LYS B 1 824 ? 11.117 -51.906 -24.531 1 90.31 824 LYS B C 1
ATOM 14567 O O . LYS B 1 824 ? 11.336 -51.531 -25.688 1 90.31 824 LYS B O 1
ATOM 14572 N N . HIS B 1 825 ? 10.227 -52.906 -24.297 1 91.5 825 HIS B N 1
ATOM 14573 C CA . HIS B 1 825 ? 9.609 -53.719 -25.344 1 91.5 825 HIS B CA 1
ATOM 14574 C C . HIS B 1 825 ? 8.414 -53 -25.953 1 91.5 825 HIS B C 1
ATOM 14576 O O . HIS B 1 825 ? 7.859 -53.438 -26.953 1 91.5 825 HIS B O 1
ATOM 14582 N N . LEU B 1 826 ? 7.949 -52 -25.344 1 93.38 826 LEU B N 1
ATOM 14583 C CA . LEU B 1 826 ? 6.883 -51.156 -25.891 1 93.38 826 LEU B CA 1
ATOM 14584 C C . LEU B 1 826 ? 7.418 -49.781 -26.312 1 93.38 826 LEU B C 1
ATOM 14586 O O . LEU B 1 826 ? 7.488 -48.875 -25.516 1 93.38 826 LEU B O 1
ATOM 14590 N N . PRO B 1 827 ? 7.68 -49.688 -27.578 1 89 827 PRO B N 1
ATOM 14591 C CA . PRO B 1 827 ? 8.406 -48.5 -28.078 1 89 827 PRO B CA 1
ATOM 14592 C C . PRO B 1 827 ? 7.699 -47.188 -27.75 1 89 827 PRO B C 1
ATOM 14594 O O . PRO B 1 827 ? 8.359 -46.188 -27.438 1 89 827 PRO B O 1
ATOM 14597 N N . HIS B 1 828 ? 6.383 -47.156 -27.844 1 89.31 828 HIS B N 1
ATOM 14598 C CA . HIS B 1 828 ? 5.676 -45.906 -27.594 1 89.31 828 HIS B CA 1
ATOM 14599 C C . HIS B 1 828 ? 5.855 -45.438 -26.156 1 89.31 828 HIS B C 1
ATOM 14601 O O . HIS B 1 828 ? 6.039 -44.25 -25.906 1 89.31 828 HIS B O 1
ATOM 14607 N N . LEU B 1 829 ? 5.812 -46.344 -25.172 1 93.25 829 LEU B N 1
ATOM 14608 C CA . LEU B 1 829 ? 5.984 -46 -23.766 1 93.25 829 LEU B CA 1
ATOM 14609 C C . LEU B 1 829 ? 7.441 -45.656 -23.453 1 93.25 829 LEU B C 1
ATOM 14611 O O . LEU B 1 829 ? 7.719 -44.781 -22.656 1 93.25 829 LEU B O 1
ATOM 14615 N N . TRP B 1 830 ? 8.258 -46.469 -24.062 1 93.12 830 TRP B N 1
ATOM 14616 C CA . TRP B 1 830 ? 9.68 -46.219 -23.859 1 93.12 830 TRP B CA 1
ATOM 14617 C C . TRP B 1 830 ? 10.086 -44.844 -24.375 1 93.12 830 TRP B C 1
ATOM 14619 O O . TRP B 1 830 ? 10.867 -44.156 -23.719 1 93.12 830 TRP B O 1
ATOM 14629 N N . ASP B 1 831 ? 9.57 -44.5 -25.484 1 91.94 831 ASP B N 1
ATOM 14630 C CA . ASP B 1 831 ? 9.828 -43.188 -26.047 1 91.94 831 ASP B CA 1
ATOM 14631 C C . ASP B 1 831 ? 9.281 -42.094 -25.125 1 91.94 831 ASP B C 1
ATOM 14633 O O . ASP B 1 831 ? 9.914 -41.031 -24.953 1 91.94 831 ASP B O 1
ATOM 14637 N N . LEU B 1 832 ? 8.117 -42.281 -24.641 1 93.94 832 LEU B N 1
ATOM 14638 C CA . LEU B 1 832 ? 7.5 -41.312 -23.75 1 93.94 832 LEU B CA 1
ATOM 14639 C C . LEU B 1 832 ? 8.359 -41.094 -22.516 1 93.94 832 LEU B C 1
ATOM 14641 O O . LEU B 1 832 ? 8.586 -39.938 -22.109 1 93.94 832 LEU B O 1
ATOM 14645 N N . CYS B 1 833 ? 8.852 -42.125 -21.875 1 95.44 833 CYS B N 1
ATOM 14646 C CA . CYS B 1 833 ? 9.711 -42.031 -20.703 1 95.44 833 CYS B CA 1
ATOM 14647 C C . CYS B 1 833 ? 11.023 -41.344 -21.031 1 95.44 833 CYS B C 1
ATOM 14649 O O . CYS B 1 833 ? 11.469 -40.438 -20.312 1 95.44 833 CYS B O 1
ATOM 14651 N N . SER B 1 834 ? 11.609 -41.812 -22.141 1 94.38 834 SER B N 1
ATOM 14652 C CA . SER B 1 834 ? 12.883 -41.25 -22.578 1 94.38 834 SER B CA 1
ATOM 14653 C C . SER B 1 834 ? 12.75 -39.75 -22.859 1 94.38 834 SER B C 1
ATOM 14655 O O . SER B 1 834 ? 13.602 -38.969 -22.438 1 94.38 834 SER B O 1
ATOM 14657 N N . ASN B 1 835 ? 11.688 -39.344 -23.562 1 94.88 835 ASN B N 1
ATOM 14658 C CA . ASN B 1 835 ? 11.453 -37.938 -23.859 1 94.88 835 ASN B CA 1
ATOM 14659 C C . ASN B 1 835 ? 11.242 -37.125 -22.594 1 94.88 835 ASN B C 1
ATOM 14661 O O . ASN B 1 835 ? 11.734 -36 -22.5 1 94.88 835 ASN B O 1
ATOM 14665 N N . GLU B 1 836 ? 10.516 -37.625 -21.641 1 96.62 836 GLU B N 1
ATOM 14666 C CA . GLU B 1 836 ? 10.289 -36.938 -20.391 1 96.62 836 GLU B CA 1
ATOM 14667 C C . GLU B 1 836 ? 11.594 -36.719 -19.641 1 96.62 836 GLU B C 1
ATOM 14669 O O . GLU B 1 836 ? 11.828 -35.656 -19.062 1 96.62 836 GLU B O 1
ATOM 14674 N N . ILE B 1 837 ? 12.438 -37.75 -19.625 1 96.69 837 ILE B N 1
ATOM 14675 C CA . ILE B 1 837 ? 13.734 -37.656 -18.969 1 96.69 837 ILE B CA 1
ATOM 14676 C C . ILE B 1 837 ? 14.594 -36.594 -19.656 1 96.69 837 ILE B C 1
ATOM 14678 O O . ILE B 1 837 ? 15.25 -35.781 -18.984 1 96.69 837 ILE B O 1
ATOM 14682 N N . VAL B 1 838 ? 14.586 -36.625 -20.953 1 96.25 838 VAL B N 1
ATOM 14683 C CA . VAL B 1 838 ? 15.344 -35.656 -21.734 1 96.25 838 VAL B CA 1
ATOM 14684 C C . VAL B 1 838 ? 14.867 -34.25 -21.406 1 96.25 838 VAL B C 1
ATOM 14686 O O . VAL B 1 838 ? 15.68 -33.344 -21.141 1 96.25 838 VAL B O 1
ATOM 14689 N N . VAL B 1 839 ? 13.555 -34 -21.438 1 97.44 839 VAL B N 1
ATOM 14690 C CA . VAL B 1 839 ? 12.984 -32.656 -21.219 1 97.44 839 VAL B CA 1
ATOM 14691 C C . VAL B 1 839 ? 13.297 -32.188 -19.797 1 97.44 839 VAL B C 1
ATOM 14693 O O . VAL B 1 839 ? 13.664 -31.047 -19.578 1 97.44 839 VAL B O 1
ATOM 14696 N N . ARG B 1 840 ? 13.125 -33 -18.828 1 97 840 ARG B N 1
ATOM 14697 C CA . ARG B 1 840 ? 13.398 -32.625 -17.453 1 97 840 ARG B CA 1
ATOM 14698 C C . ARG B 1 840 ? 14.875 -32.312 -17.25 1 97 840 ARG B C 1
ATOM 14700 O O . ARG B 1 840 ? 15.219 -31.406 -16.484 1 97 840 ARG B O 1
ATOM 14707 N N . SER B 1 841 ? 15.758 -33.062 -17.891 1 96.62 841 SER B N 1
ATOM 14708 C CA . SER B 1 841 ? 17.188 -32.781 -17.844 1 96.62 841 SER B CA 1
ATOM 14709 C C . SER B 1 841 ? 17.5 -31.438 -18.5 1 96.62 841 SER B C 1
ATOM 14711 O O . SER B 1 841 ? 18.281 -30.641 -17.969 1 96.62 841 SER B O 1
ATOM 14713 N N . ALA B 1 842 ? 16.906 -31.266 -19.656 1 97.19 842 ALA B N 1
ATOM 14714 C CA . ALA B 1 842 ? 17.094 -30 -20.359 1 97.19 842 ALA B CA 1
ATOM 14715 C C . ALA B 1 842 ? 16.594 -28.828 -19.516 1 97.19 842 ALA B C 1
ATOM 14717 O O . ALA B 1 842 ? 17.188 -27.75 -19.531 1 97.19 842 ALA B O 1
ATOM 14718 N N . LYS B 1 843 ? 15.469 -28.984 -18.891 1 97.06 843 LYS B N 1
ATOM 14719 C CA . LYS B 1 843 ? 14.906 -27.969 -18.016 1 97.06 843 LYS B CA 1
ATOM 14720 C C . LYS B 1 843 ? 15.914 -27.547 -16.938 1 97.06 843 LYS B C 1
ATOM 14722 O O . LYS B 1 843 ? 16.062 -26.359 -16.656 1 97.06 843 LYS B O 1
ATOM 14727 N N . HIS B 1 844 ? 16.578 -28.438 -16.344 1 94.69 844 HIS B N 1
ATOM 14728 C CA . HIS B 1 844 ? 17.562 -28.156 -15.305 1 94.69 844 HIS B CA 1
ATOM 14729 C C . HIS B 1 844 ? 18.719 -27.312 -15.852 1 94.69 844 HIS B C 1
ATOM 14731 O O . HIS B 1 844 ? 19.156 -26.375 -15.195 1 94.69 844 HIS B O 1
ATOM 14737 N N . VAL B 1 845 ? 19.172 -27.688 -16.984 1 95.12 845 VAL B N 1
ATOM 14738 C CA . VAL B 1 845 ? 20.266 -26.953 -17.609 1 95.12 845 VAL B CA 1
ATOM 14739 C C . VAL B 1 845 ? 19.797 -25.531 -17.984 1 95.12 845 VAL B C 1
ATOM 14741 O O . VAL B 1 845 ? 20.516 -24.562 -17.75 1 95.12 845 VAL B O 1
ATOM 14744 N N . LEU B 1 846 ? 18.641 -25.469 -18.562 1 96.62 846 LEU B N 1
ATOM 14745 C CA . LEU B 1 846 ? 18.094 -24.188 -18.984 1 96.62 846 LEU B CA 1
ATOM 14746 C C . LEU B 1 846 ? 17.891 -23.25 -17.797 1 96.62 846 LEU B C 1
ATOM 14748 O O . LEU B 1 846 ? 18.094 -22.047 -17.906 1 96.62 846 LEU B O 1
ATOM 14752 N N . LYS B 1 847 ? 17.484 -23.781 -16.734 1 94.75 847 LYS B N 1
ATOM 14753 C CA . LYS B 1 847 ? 17.297 -22.984 -15.523 1 94.75 847 LYS B CA 1
ATOM 14754 C C . LYS B 1 847 ? 18.594 -22.312 -15.102 1 94.75 847 LYS B C 1
ATOM 14756 O O . LYS B 1 847 ? 18.594 -21.141 -14.719 1 94.75 847 LYS B O 1
ATOM 14761 N N . ASP B 1 848 ? 19.625 -22.969 -15.172 1 93.06 848 ASP B N 1
ATOM 14762 C CA . ASP B 1 848 ? 20.922 -22.422 -14.82 1 93.06 848 ASP B CA 1
ATOM 14763 C C . ASP B 1 848 ? 21.312 -21.297 -15.781 1 93.06 848 ASP B C 1
ATOM 14765 O O . ASP B 1 848 ? 21.828 -20.266 -15.359 1 93.06 848 ASP B O 1
ATOM 14769 N N . VAL B 1 849 ? 21.062 -21.562 -17 1 94.75 849 VAL B N 1
ATOM 14770 C CA . VAL B 1 849 ? 21.391 -20.578 -18.031 1 94.75 849 VAL B CA 1
ATOM 14771 C C . VAL B 1 849 ? 20.594 -19.297 -17.812 1 94.75 849 VAL B C 1
ATOM 14773 O O . VAL B 1 849 ? 21.141 -18.203 -17.859 1 94.75 849 VAL B O 1
ATOM 14776 N N . LEU B 1 850 ? 19.328 -19.453 -17.531 1 96 850 LEU B N 1
ATOM 14777 C CA . LEU B 1 850 ? 18.438 -18.312 -17.359 1 96 850 LEU B CA 1
ATOM 14778 C C . LEU B 1 850 ? 18.797 -17.531 -16.094 1 96 850 LEU B C 1
ATOM 14780 O O . LEU B 1 850 ? 18.734 -16.297 -16.078 1 96 850 LEU B O 1
ATOM 14784 N N . ARG B 1 851 ? 19.156 -18.141 -15.055 1 92.94 851 ARG B N 1
ATOM 14785 C CA . ARG B 1 851 ? 19.516 -17.5 -13.797 1 92.94 851 ARG B CA 1
ATOM 14786 C C . ARG B 1 851 ? 20.719 -16.578 -13.977 1 92.94 851 ARG B C 1
ATOM 14788 O O . ARG B 1 851 ? 20.781 -15.516 -13.367 1 92.94 851 ARG B O 1
ATOM 14795 N N . ASP B 1 852 ? 21.594 -16.984 -14.867 1 91.44 852 ASP B N 1
ATOM 14796 C CA . ASP B 1 852 ? 22.844 -16.266 -15.031 1 91.44 852 ASP B CA 1
ATOM 14797 C C . ASP B 1 852 ? 22.734 -15.227 -16.156 1 91.44 852 ASP B C 1
ATOM 14799 O O . ASP B 1 852 ? 23.688 -14.484 -16.406 1 91.44 852 ASP B O 1
ATOM 14803 N N . THR B 1 853 ? 21.656 -15.234 -16.797 1 94.5 853 THR B N 1
ATOM 14804 C CA . THR B 1 853 ? 21.484 -14.344 -17.938 1 94.5 853 THR B CA 1
ATOM 14805 C C . THR B 1 853 ? 20.859 -13.023 -17.5 1 94.5 853 THR B C 1
ATOM 14807 O O . THR B 1 853 ? 19.938 -13.023 -16.672 1 94.5 853 THR B O 1
ATOM 14810 N N . GLU B 1 854 ? 21.375 -11.898 -18 1 93.25 854 GLU B N 1
ATOM 14811 C CA . GLU B 1 854 ? 20.797 -10.586 -17.719 1 93.25 854 GLU B CA 1
ATOM 14812 C C . GLU B 1 854 ? 19.438 -10.43 -18.391 1 93.25 854 GLU B C 1
ATOM 14814 O O . GLU B 1 854 ? 19.141 -11.109 -19.375 1 93.25 854 GLU B O 1
ATOM 14819 N N . ASP B 1 855 ? 18.703 -9.477 -17.969 1 92.56 855 ASP B N 1
ATOM 14820 C CA . ASP B 1 855 ? 17.328 -9.297 -18.422 1 92.56 855 ASP B CA 1
ATOM 14821 C C . ASP B 1 855 ? 17.281 -9.008 -19.922 1 92.56 855 ASP B C 1
ATOM 14823 O O . ASP B 1 855 ? 16.391 -9.5 -20.625 1 92.56 855 ASP B O 1
ATOM 14827 N N . HIS B 1 856 ? 18.25 -8.266 -20.469 1 95 856 HIS B N 1
ATOM 14828 C CA . HIS B 1 856 ? 18.203 -7.844 -21.859 1 95 856 HIS B CA 1
ATOM 14829 C C . HIS B 1 856 ? 18.688 -8.953 -22.797 1 95 856 HIS B C 1
ATOM 14831 O O . HIS B 1 856 ? 18.594 -8.828 -24.016 1 95 856 HIS B O 1
ATOM 14837 N N . ASP B 1 857 ? 19.094 -10.086 -22.219 1 95.88 857 ASP B N 1
ATOM 14838 C CA . ASP B 1 857 ? 19.609 -11.188 -23.031 1 95.88 857 ASP B CA 1
ATOM 14839 C C . ASP B 1 857 ? 18.734 -12.422 -22.906 1 95.88 857 ASP B C 1
ATOM 14841 O O . ASP B 1 857 ? 19.078 -13.492 -23.406 1 95.88 857 ASP B O 1
ATOM 14845 N N . LEU B 1 858 ? 17.594 -12.312 -22.266 1 96.75 858 LEU B N 1
ATOM 14846 C CA . LEU B 1 858 ? 16.75 -13.484 -22.016 1 96.75 858 LEU B CA 1
ATOM 14847 C C . LEU B 1 858 ? 16.219 -14.055 -23.328 1 96.75 858 LEU B C 1
ATOM 14849 O O . LEU B 1 858 ? 16.266 -15.266 -23.547 1 96.75 858 LEU B O 1
ATOM 14853 N N . GLY B 1 859 ? 15.711 -13.211 -24.25 1 97.12 859 GLY B N 1
ATOM 14854 C CA . GLY B 1 859 ? 15.203 -13.664 -25.531 1 97.12 859 GLY B CA 1
ATOM 14855 C C . GLY B 1 859 ? 16.234 -14.406 -26.359 1 97.12 859 GLY B C 1
ATOM 14856 O O . GLY B 1 859 ? 16.047 -15.57 -26.703 1 97.12 859 GLY B O 1
ATOM 14857 N N . PRO B 1 860 ? 17.391 -13.781 -26.547 1 96.62 860 PRO B N 1
ATOM 14858 C CA . PRO B 1 860 ? 18.469 -14.438 -27.281 1 96.62 860 PRO B CA 1
ATOM 14859 C C . PRO B 1 860 ? 18.953 -15.719 -26.609 1 96.62 860 PRO B C 1
ATOM 14861 O O . PRO B 1 860 ? 19.266 -16.703 -27.297 1 96.62 860 PRO B O 1
ATOM 14864 N N . ALA B 1 861 ? 18.984 -15.703 -25.312 1 97.31 861 ALA B N 1
ATOM 14865 C CA . ALA B 1 861 ? 19.469 -16.875 -24.594 1 97.31 861 ALA B CA 1
ATOM 14866 C C . ALA B 1 861 ? 18.531 -18.062 -24.781 1 97.31 861 ALA B C 1
ATOM 14868 O O . ALA B 1 861 ? 18.969 -19.188 -25 1 97.31 861 ALA B O 1
ATOM 14869 N N . ILE B 1 862 ? 17.219 -17.812 -24.688 1 98.12 862 ILE B N 1
ATOM 14870 C CA . ILE B 1 862 ? 16.234 -18.875 -24.859 1 98.12 862 ILE B CA 1
ATOM 14871 C C . ILE B 1 862 ? 16.266 -19.391 -26.297 1 98.12 862 ILE B C 1
ATOM 14873 O O . ILE B 1 862 ? 16.25 -20.609 -26.531 1 98.12 862 ILE B O 1
ATOM 14877 N N . ALA B 1 863 ? 16.344 -18.5 -27.281 1 97.38 863 ALA B N 1
ATOM 14878 C CA . ALA B 1 863 ? 16.422 -18.891 -28.703 1 97.38 863 ALA B CA 1
ATOM 14879 C C . ALA B 1 863 ? 17.641 -19.75 -28.969 1 97.38 863 ALA B C 1
ATOM 14881 O O . ALA B 1 863 ? 17.562 -20.766 -29.656 1 97.38 863 ALA B O 1
ATOM 14882 N N . HIS B 1 864 ? 18.75 -19.328 -28.406 1 96.44 864 HIS B N 1
ATOM 14883 C CA . HIS B 1 864 ? 20 -20.062 -28.578 1 96.44 864 HIS B CA 1
ATOM 14884 C C . HIS B 1 864 ? 19.906 -21.453 -27.938 1 96.44 864 HIS B C 1
ATOM 14886 O O . HIS B 1 864 ? 20.312 -22.438 -28.547 1 96.44 864 HIS B O 1
ATOM 14892 N N . PHE B 1 865 ? 19.406 -21.562 -26.781 1 96.94 865 PHE B N 1
ATOM 14893 C CA . PHE B 1 865 ? 19.281 -22.828 -26.078 1 96.94 865 PHE B CA 1
ATOM 14894 C C . PHE B 1 865 ? 18.391 -23.781 -26.859 1 96.94 865 PHE B C 1
ATOM 14896 O O . PHE B 1 865 ? 18.734 -24.953 -27.031 1 96.94 865 PHE B O 1
ATOM 14903 N N . LEU B 1 866 ? 17.188 -23.297 -27.266 1 97.19 866 LEU B N 1
ATOM 14904 C CA . LEU B 1 866 ? 16.25 -24.125 -28.016 1 97.19 866 LEU B CA 1
ATOM 14905 C C . LEU B 1 866 ? 16.891 -24.625 -29.312 1 97.19 866 LEU B C 1
ATOM 14907 O O . LEU B 1 866 ? 16.672 -25.766 -29.719 1 97.19 866 LEU B O 1
ATOM 14911 N N . SER B 1 867 ? 17.703 -23.797 -29.984 1 96.19 867 SER B N 1
ATOM 14912 C CA . SER B 1 867 ? 18.391 -24.188 -31.219 1 96.19 867 SER B CA 1
ATOM 14913 C C . SER B 1 867 ? 19.453 -25.25 -30.938 1 96.19 867 SER B C 1
ATOM 14915 O O . SER B 1 867 ? 19.688 -26.125 -31.766 1 96.19 867 SER B O 1
ATOM 14917 N N . CYS B 1 868 ? 20.062 -25.078 -29.766 1 95.69 868 CYS B N 1
ATOM 14918 C CA . CYS B 1 868 ? 21.047 -26.094 -29.375 1 95.69 868 CYS B CA 1
ATOM 14919 C C . CYS B 1 868 ? 20.359 -27.406 -29.016 1 95.69 868 CYS B C 1
ATOM 14921 O O . CYS B 1 868 ? 20.891 -28.484 -29.281 1 95.69 868 CYS B O 1
ATOM 14923 N N . PHE B 1 869 ? 19.219 -27.344 -28.453 1 95.94 869 PHE B N 1
ATOM 14924 C CA . PHE B 1 869 ? 18.469 -28.5 -27.969 1 95.94 869 PHE B CA 1
ATOM 14925 C C . PHE B 1 869 ? 17.891 -29.297 -29.141 1 95.94 869 PHE B C 1
ATOM 14927 O O . PHE B 1 869 ? 17.953 -30.531 -29.156 1 95.94 869 PHE B O 1
ATOM 14934 N N . LEU B 1 870 ? 17.359 -28.609 -30.203 1 93.69 870 LEU B N 1
ATOM 14935 C CA . LEU B 1 870 ? 16.625 -29.297 -31.266 1 93.69 870 LEU B CA 1
ATOM 14936 C C . LEU B 1 870 ? 17.391 -29.219 -32.594 1 93.69 870 LEU B C 1
ATOM 14938 O O . LEU B 1 870 ? 17.094 -29.969 -33.531 1 93.69 870 LEU B O 1
ATOM 14942 N N . GLY B 1 871 ? 18.328 -28.297 -32.594 1 91.5 871 GLY B N 1
ATOM 14943 C CA . GLY B 1 871 ? 19.125 -28.156 -33.812 1 91.5 871 GLY B CA 1
ATOM 14944 C C . GLY B 1 871 ? 20.547 -28.641 -33.656 1 91.5 871 GLY B C 1
ATOM 14945 O O . GLY B 1 871 ? 20.797 -29.625 -32.938 1 91.5 871 GLY B O 1
ATOM 14946 N N . SER B 1 872 ? 21.469 -28.062 -34.469 1 89.56 872 SER B N 1
ATOM 14947 C CA . SER B 1 872 ? 22.891 -28.359 -34.406 1 89.56 872 SER B CA 1
ATOM 14948 C C . SER B 1 872 ? 23.734 -27.094 -34.344 1 89.56 872 SER B C 1
ATOM 14950 O O . SER B 1 872 ? 24.312 -26.688 -35.375 1 89.56 872 SER B O 1
ATOM 14952 N N . CYS B 1 873 ? 23.75 -26.5 -33.188 1 84.81 873 CYS B N 1
ATOM 14953 C CA . CYS B 1 873 ? 24.422 -25.234 -33.031 1 84.81 873 CYS B CA 1
ATOM 14954 C C . CYS B 1 873 ? 25.812 -25.438 -32.438 1 84.81 873 CYS B C 1
ATOM 14956 O O . CYS B 1 873 ? 26 -26.297 -31.562 1 84.81 873 CYS B O 1
ATOM 14958 N N . GLN B 1 874 ? 26.812 -24.734 -33 1 79.88 874 GLN B N 1
ATOM 14959 C CA . GLN B 1 874 ? 28.172 -24.734 -32.469 1 79.88 874 GLN B CA 1
ATOM 14960 C C . GLN B 1 874 ? 28.391 -23.547 -31.531 1 79.88 874 GLN B C 1
ATOM 14962 O O . GLN B 1 874 ? 27.703 -22.531 -31.625 1 79.88 874 GLN B O 1
ATOM 14967 N N . SER B 1 875 ? 29.219 -23.719 -30.484 1 71.62 875 SER B N 1
ATOM 14968 C CA . SER B 1 875 ? 29.516 -22.625 -29.562 1 71.62 875 SER B CA 1
ATOM 14969 C C . SER B 1 875 ? 30.25 -21.484 -30.281 1 71.62 875 SER B C 1
ATOM 14971 O O . SER B 1 875 ? 30.938 -21.719 -31.281 1 71.62 875 SER B O 1
ATOM 14973 N N . VAL B 1 876 ? 29.797 -20.25 -29.969 1 63.06 876 VAL B N 1
ATOM 14974 C CA . VAL B 1 876 ? 30.469 -19.109 -30.578 1 63.06 876 VAL B CA 1
ATOM 14975 C C . VAL B 1 876 ? 31.969 -19.219 -30.375 1 63.06 876 VAL B C 1
ATOM 14977 O O . VAL B 1 876 ? 32.75 -18.859 -31.25 1 63.06 876 VAL B O 1
ATOM 14980 N N . ALA B 1 877 ? 32.375 -19.688 -29.094 1 53.75 877 ALA B N 1
ATOM 14981 C CA . ALA B 1 877 ? 33.812 -19.844 -28.859 1 53.75 877 ALA B CA 1
ATOM 14982 C C . ALA B 1 877 ? 34.406 -20.828 -29.859 1 53.75 877 ALA B C 1
ATOM 14984 O O . ALA B 1 877 ? 35.531 -20.609 -30.344 1 53.75 877 ALA B O 1
ATOM 14985 N N . ALA B 1 878 ? 33.781 -21.875 -30.25 1 51.19 878 ALA B N 1
ATOM 14986 C CA . ALA B 1 878 ? 34.281 -22.859 -31.188 1 51.19 878 ALA B CA 1
ATOM 14987 C C . ALA B 1 878 ? 34.312 -22.297 -32.594 1 51.19 878 ALA B C 1
ATOM 14989 O O . ALA B 1 878 ? 35.188 -22.672 -33.406 1 51.19 878 ALA B O 1
ATOM 14990 N N . LYS B 1 879 ? 33.406 -21.469 -32.969 1 51.19 879 LYS B N 1
ATOM 14991 C CA . LYS B 1 879 ? 33.406 -20.875 -34.312 1 51.19 879 LYS B CA 1
ATOM 14992 C C . LYS B 1 879 ? 34.594 -19.938 -34.5 1 51.19 879 LYS B C 1
ATOM 14994 O O . LYS B 1 879 ? 35.125 -19.828 -35.594 1 51.19 879 LYS B O 1
ATOM 14999 N N . LEU B 1 880 ? 34.812 -19.203 -33.406 1 47.28 880 LEU B N 1
ATOM 15000 C CA . LEU B 1 880 ? 35.938 -18.297 -33.531 1 47.28 880 LEU B CA 1
ATOM 15001 C C . LEU B 1 880 ? 37.25 -19.078 -33.75 1 47.28 880 LEU B C 1
ATOM 15003 O O . LEU B 1 880 ? 38.156 -18.609 -34.438 1 47.28 880 LEU B O 1
ATOM 15007 N N . THR B 1 881 ? 37.312 -20.281 -33.188 1 41.72 881 THR B N 1
ATOM 15008 C CA . THR B 1 881 ? 38.562 -21.047 -33.375 1 41.72 881 THR B CA 1
ATOM 15009 C C . THR B 1 881 ? 38.562 -21.734 -34.75 1 41.72 881 THR B C 1
ATOM 15011 O O . THR B 1 881 ? 39.625 -22 -35.281 1 41.72 881 THR B O 1
ATOM 15014 N N . SER B 1 882 ? 37.406 -22.234 -35.219 1 39.5 882 SER B N 1
ATOM 15015 C CA . SER B 1 882 ? 37.5 -23.031 -36.438 1 39.5 882 SER B CA 1
ATOM 15016 C C . SER B 1 882 ? 37.781 -22.172 -37.656 1 39.5 882 SER B C 1
ATOM 15018 O O . SER B 1 882 ? 38 -22.672 -38.781 1 39.5 882 SER B O 1
ATOM 15020 N N . SER B 1 883 ? 37.375 -20.969 -37.688 1 36.25 883 SER B N 1
ATOM 15021 C CA . SER B 1 883 ? 37.531 -20.234 -38.938 1 36.25 883 SER B CA 1
ATOM 15022 C C . SER B 1 883 ? 39 -20.047 -39.281 1 36.25 883 SER B C 1
ATOM 15024 O O . SER B 1 883 ? 39.344 -19.328 -40.219 1 36.25 883 SER B O 1
ATOM 15026 N N . THR B 1 884 ? 39.844 -20.469 -38.375 1 34.44 884 THR B N 1
ATOM 15027 C CA . THR B 1 884 ? 41.188 -20.172 -38.844 1 34.44 884 THR B CA 1
ATOM 15028 C C . THR B 1 884 ? 41.594 -21.141 -39.969 1 34.44 884 THR B C 1
ATOM 15030 O O . THR B 1 884 ? 42.781 -21.391 -40.188 1 34.44 884 THR B O 1
ATOM 15033 N N . GLN B 1 885 ? 40.594 -21.891 -40.562 1 27.98 885 GLN B N 1
ATOM 15034 C CA . GLN B 1 885 ? 41.25 -22.672 -41.625 1 27.98 885 GLN B CA 1
ATOM 15035 C C . GLN B 1 885 ? 41.906 -21.766 -42.656 1 27.98 885 GLN B C 1
ATOM 15037 O O . GLN B 1 885 ? 41.281 -20.812 -43.125 1 27.98 885 GLN B O 1
ATOM 15042 N N . PRO B 1 886 ? 43.219 -21.891 -42.781 1 29.56 886 PRO B N 1
ATOM 15043 C CA . PRO B 1 886 ? 44.031 -21.141 -43.75 1 29.56 886 PRO B CA 1
ATOM 15044 C C . PRO B 1 886 ? 43.562 -21.328 -45.188 1 29.56 886 PRO B C 1
ATOM 15046 O O . PRO B 1 886 ? 43.406 -22.469 -45.625 1 29.56 886 PRO B O 1
ATOM 15049 N N . LYS B 1 887 ? 42.5 -20.625 -45.688 1 25.23 887 LYS B N 1
ATOM 15050 C CA . LYS B 1 887 ? 42.281 -20.641 -47.125 1 25.23 887 LYS B CA 1
ATOM 15051 C C . LYS B 1 887 ? 43.594 -20.531 -47.906 1 25.23 887 LYS B C 1
ATOM 15053 O O . LYS B 1 887 ? 44.312 -19.531 -47.75 1 25.23 887 LYS B O 1
ATOM 15058 N N . ASN B 1 888 ? 44.156 -21.641 -48.25 1 22.48 888 ASN B N 1
ATOM 15059 C CA . ASN B 1 888 ? 45.281 -21.797 -49.188 1 22.48 888 ASN B CA 1
ATOM 15060 C C . ASN B 1 888 ? 44.969 -21.172 -50.531 1 22.48 888 ASN B C 1
ATOM 15062 O O . ASN B 1 888 ? 44.406 -21.828 -51.406 1 22.48 888 ASN B O 1
ATOM 15066 N N . GLN B 1 889 ? 44.219 -20.078 -50.594 1 21.8 889 GLN B N 1
ATOM 15067 C CA . GLN B 1 889 ? 44.094 -19.625 -52 1 21.8 889 GLN B CA 1
ATOM 15068 C C . GLN B 1 889 ? 45.469 -19.5 -52.656 1 21.8 889 GLN B C 1
ATOM 15070 O O . GLN B 1 889 ? 46.375 -18.875 -52.062 1 21.8 889 GLN B O 1
ATOM 15075 N N . LYS B 1 890 ? 45.656 -20.359 -53.625 1 21.03 890 LYS B N 1
ATOM 15076 C CA . LYS B 1 890 ? 46.688 -20.469 -54.656 1 21.03 890 LYS B CA 1
ATOM 15077 C C . LYS B 1 890 ? 46.844 -19.172 -55.406 1 21.03 890 LYS B C 1
ATOM 15079 O O . LYS B 1 890 ? 45.875 -18.641 -55.969 1 21.03 890 LYS B O 1
ATOM 15084 N N . LYS B 1 891 ? 47.844 -18.344 -55.031 1 21.16 891 LYS B N 1
ATOM 15085 C CA . LYS B 1 891 ? 48.438 -17.188 -55.719 1 21.16 891 LYS B CA 1
ATOM 15086 C C . LYS B 1 891 ? 48.844 -17.562 -57.156 1 21.16 891 LYS B C 1
ATOM 15088 O O . LYS B 1 891 ? 49.781 -18.344 -57.344 1 21.16 891 LYS B O 1
ATOM 15093 N N . GLU B 1 892 ? 47.938 -17.688 -58 1 19.44 892 GLU B N 1
ATOM 15094 C CA . GLU B 1 892 ? 48.469 -17.672 -59.344 1 19.44 892 GLU B CA 1
ATOM 15095 C C . GLU B 1 892 ? 49.406 -16.469 -59.562 1 19.44 892 GLU B C 1
ATOM 15097 O O . GLU B 1 892 ? 49.25 -15.445 -58.906 1 19.44 892 GLU B O 1
ATOM 15102 N N . GLN B 1 893 ? 50.406 -16.516 -60.5 1 18.58 893 GLN B N 1
ATOM 15103 C CA . GLN B 1 893 ? 51.719 -16.016 -60.875 1 18.58 893 GLN B CA 1
ATOM 15104 C C . GLN B 1 893 ? 51.625 -14.602 -61.438 1 18.58 893 GLN B C 1
ATOM 15106 O O . GLN B 1 893 ? 52.656 -13.961 -61.688 1 18.58 893 GLN B O 1
ATOM 15111 N N . ALA B 1 894 ? 50.562 -14.156 -62.062 1 18.08 894 ALA B N 1
ATOM 15112 C CA . ALA B 1 894 ? 51 -13.477 -63.281 1 18.08 894 ALA B CA 1
ATOM 15113 C C . ALA B 1 894 ? 51.844 -12.242 -62.938 1 18.08 894 ALA B C 1
ATOM 15115 O O . ALA B 1 894 ? 53.031 -12.227 -63.188 1 18.08 894 ALA B O 1
ATOM 15116 N N . SER B 1 895 ? 51.406 -11.055 -63.531 1 18.64 895 SER B N 1
ATOM 15117 C CA . SER B 1 895 ? 52.125 -10.109 -64.375 1 18.64 895 SER B CA 1
ATOM 15118 C C . SER B 1 895 ? 52.938 -9.117 -63.531 1 18.64 895 SER B C 1
ATOM 15120 O O . SER B 1 895 ? 52.719 -9.016 -62.312 1 18.64 895 SER B O 1
ATOM 15122 N N . HIS B 1 896 ? 53.156 -7.863 -64.125 1 18.78 896 HIS B N 1
ATOM 15123 C CA . HIS B 1 896 ? 54.25 -6.965 -64.438 1 18.78 896 HIS B CA 1
ATOM 15124 C C . HIS B 1 896 ? 54.594 -6.098 -63.219 1 18.78 896 HIS B C 1
ATOM 15126 O O . HIS B 1 896 ? 53.812 -6.012 -62.25 1 18.78 896 HIS B O 1
ATOM 15132 N N . GLN B 1 897 ? 55.344 -4.926 -63.5 1 17.66 897 GLN B N 1
ATOM 15133 C CA . GLN B 1 897 ? 56.562 -4.215 -63.094 1 17.66 897 GLN B CA 1
ATOM 15134 C C . GLN B 1 897 ? 56.281 -3.217 -61.969 1 17.66 897 GLN B C 1
ATOM 15136 O O . GLN B 1 897 ? 57.125 -2.975 -61.125 1 17.66 897 GLN B O 1
ATOM 15141 N N . SER B 1 898 ? 55.156 -2.471 -62.031 1 20.27 898 SER B N 1
ATOM 15142 C CA . SER B 1 898 ? 55.469 -1.064 -61.812 1 20.27 898 SER B CA 1
ATOM 15143 C C . SER B 1 898 ? 55.844 -0.812 -60.344 1 20.27 898 SER B C 1
ATOM 15145 O O . SER B 1 898 ? 55.406 -1.546 -59.469 1 20.27 898 SER B O 1
ATOM 15147 N N . SER B 1 899 ? 56.875 0.092 -60.031 1 18.83 899 SER B N 1
ATOM 15148 C CA . SER B 1 899 ? 57.875 0.444 -59.031 1 18.83 899 SER B CA 1
ATOM 15149 C C . SER B 1 899 ? 57.219 1.003 -57.75 1 18.83 899 SER B C 1
ATOM 15151 O O . SER B 1 899 ? 57.75 0.857 -56.656 1 18.83 899 SER B O 1
ATOM 15153 N N . GLY B 1 900 ? 56.156 1.801 -57.844 1 19.66 900 GLY B N 1
ATOM 15154 C CA . GLY B 1 900 ? 56.281 2.924 -56.938 1 19.66 900 GLY B CA 1
ATOM 15155 C C . GLY B 1 900 ? 56.094 2.533 -55.469 1 19.66 900 GLY B C 1
ATOM 15156 O O . GLY B 1 900 ? 55.5 1.488 -55.188 1 19.66 900 GLY B O 1
ATOM 15157 N N . LYS B 1 901 ? 56.906 3.092 -54.531 1 20.19 901 LYS B N 1
ATOM 15158 C CA . LYS B 1 901 ? 57.344 2.943 -53.156 1 20.19 901 LYS B CA 1
ATOM 15159 C C . LYS B 1 901 ? 56.219 3.275 -52.156 1 20.19 901 LYS B C 1
ATOM 15161 O O . LYS B 1 901 ? 56.5 3.676 -51.031 1 20.19 901 LYS B O 1
ATOM 15166 N N . THR B 1 902 ? 54.969 2.887 -52.531 1 18.67 902 THR B N 1
ATOM 15167 C CA . THR B 1 902 ? 54.062 3.529 -51.594 1 18.67 902 THR B CA 1
ATOM 15168 C C . THR B 1 902 ? 54.25 2.973 -50.188 1 18.67 902 THR B C 1
ATOM 15170 O O . THR B 1 902 ? 54.312 1.756 -49.969 1 18.67 902 THR B O 1
ATOM 15173 N N . SER B 1 903 ? 54.75 3.816 -49.188 1 20.22 903 SER B N 1
ATOM 15174 C CA . SER B 1 903 ? 55.094 3.658 -47.781 1 20.22 903 SER B CA 1
ATOM 15175 C C . SER B 1 903 ? 53.875 3.23 -46.969 1 20.22 903 SER B C 1
ATOM 15177 O O . SER B 1 903 ? 52.875 3.955 -46.906 1 20.22 903 SER B O 1
ATOM 15179 N N . LYS B 1 904 ? 53.5 1.94 -46.969 1 20.14 904 LYS B N 1
ATOM 15180 C CA . LYS B 1 904 ? 52.375 1.288 -46.312 1 20.14 904 LYS B CA 1
ATOM 15181 C C . LYS B 1 904 ? 52.5 1.367 -44.781 1 20.14 904 LYS B C 1
ATOM 15183 O O . LYS B 1 904 ? 53.469 0.908 -44.219 1 20.14 904 LYS B O 1
ATOM 15188 N N . GLY B 1 905 ? 51.906 2.379 -44.25 1 19.33 905 GLY B N 1
ATOM 15189 C CA . GLY B 1 905 ? 51.75 2.674 -42.844 1 19.33 905 GLY B CA 1
ATOM 15190 C C . GLY B 1 905 ? 51.094 1.553 -42.062 1 19.33 905 GLY B C 1
ATOM 15191 O O . GLY B 1 905 ? 50.281 0.798 -42.625 1 19.33 905 GLY B O 1
ATOM 15192 N N . HIS B 1 906 ? 51.719 0.942 -41 1 19.84 906 HIS B N 1
ATOM 15193 C CA . HIS B 1 906 ? 51.531 -0.14 -40.062 1 19.84 906 HIS B CA 1
ATOM 15194 C C . HIS B 1 906 ? 50.312 0.114 -39.188 1 19.84 906 HIS B C 1
ATOM 15196 O O . HIS B 1 906 ? 50.375 0.885 -38.219 1 19.84 906 HIS B O 1
ATOM 15202 N N . SER B 1 907 ? 49.125 0.469 -39.719 1 22.91 907 SER B N 1
ATOM 15203 C CA . SER B 1 907 ? 48.062 0.649 -38.75 1 22.91 907 SER B CA 1
ATOM 15204 C C . SER B 1 907 ? 47.781 -0.643 -38 1 22.91 907 SER B C 1
ATOM 15206 O O . SER B 1 907 ? 47.594 -1.697 -38.594 1 22.91 907 SER B O 1
ATOM 15208 N N . ARG B 1 908 ? 48.188 -0.753 -36.688 1 22.69 908 ARG B N 1
ATOM 15209 C CA . ARG B 1 908 ? 48.156 -1.695 -35.562 1 22.69 908 ARG B CA 1
ATOM 15210 C C . ARG B 1 908 ? 46.719 -2.201 -35.344 1 22.69 908 ARG B C 1
ATOM 15212 O O . ARG B 1 908 ? 45.781 -1.408 -35.219 1 22.69 908 ARG B O 1
ATOM 15219 N N . TRP B 1 909 ? 46.469 -3.518 -35.469 1 20.64 909 TRP B N 1
ATOM 15220 C CA . TRP B 1 909 ? 45.375 -4.465 -35.312 1 20.64 909 TRP B CA 1
ATOM 15221 C C . TRP B 1 909 ? 44.938 -4.547 -33.875 1 20.64 909 TRP B C 1
ATOM 15223 O O . TRP B 1 909 ? 45.281 -5.5 -33.156 1 20.64 909 TRP B O 1
ATOM 15233 N N . LYS B 1 910 ? 45.094 -3.428 -32.969 1 26.8 910 LYS B N 1
ATOM 15234 C CA . LYS B 1 910 ? 44.719 -3.646 -31.578 1 26.8 910 LYS B CA 1
ATOM 15235 C C . LYS B 1 910 ? 43.25 -4.02 -31.453 1 26.8 910 LYS B C 1
ATOM 15237 O O . LYS B 1 910 ? 42.719 -4.086 -30.344 1 26.8 910 LYS B O 1
ATOM 15242 N N . GLY B 1 911 ? 42.562 -4.031 -32.531 1 25.16 911 GLY B N 1
ATOM 15243 C CA . GLY B 1 911 ? 41.125 -4.078 -32.344 1 25.16 911 GLY B CA 1
ATOM 15244 C C . GLY B 1 911 ? 40.625 -5.445 -31.906 1 25.16 911 GLY B C 1
ATOM 15245 O O . GLY B 1 911 ? 39.438 -5.648 -31.75 1 25.16 911 GLY B O 1
ATOM 15246 N N . LYS B 1 912 ? 41.406 -6.551 -31.984 1 28.84 912 LYS B N 1
ATOM 15247 C CA . LYS B 1 912 ? 40.719 -7.84 -31.891 1 28.84 912 LYS B CA 1
ATOM 15248 C C . LYS B 1 912 ? 40.406 -8.18 -30.438 1 28.84 912 LYS B C 1
ATOM 15250 O O . LYS B 1 912 ? 39.594 -9.07 -30.172 1 28.84 912 LYS B O 1
ATOM 15255 N N . ALA B 1 913 ? 41.312 -7.871 -29.562 1 30.98 913 ALA B N 1
ATOM 15256 C CA . ALA B 1 913 ? 41.156 -8.461 -28.234 1 30.98 913 ALA B CA 1
ATOM 15257 C C . ALA B 1 913 ? 39.875 -7.984 -27.562 1 30.98 913 ALA B C 1
ATOM 15259 O O . ALA B 1 913 ? 39.375 -8.633 -26.656 1 30.98 913 ALA B O 1
ATOM 15260 N N . SER B 1 914 ? 39.5 -6.77 -27.812 1 32.16 914 SER B N 1
ATOM 15261 C CA . SER B 1 914 ? 38.344 -6.262 -27.062 1 32.16 914 SER B CA 1
ATOM 15262 C C . SER B 1 914 ? 37.062 -6.996 -27.438 1 32.16 914 SER B C 1
ATOM 15264 O O . SER B 1 914 ? 36 -6.715 -26.891 1 32.16 914 SER B O 1
ATOM 15266 N N . ALA B 1 915 ? 36.969 -7.789 -28.484 1 33.28 915 ALA B N 1
ATOM 15267 C CA . ALA B 1 915 ? 35.75 -8.43 -28.938 1 33.28 915 ALA B CA 1
ATOM 15268 C C . ALA B 1 915 ? 35.406 -9.633 -28.062 1 33.28 915 ALA B C 1
ATOM 15270 O O . ALA B 1 915 ? 34.312 -10.18 -28.156 1 33.28 915 ALA B O 1
ATOM 15271 N N . ARG B 1 916 ? 36.312 -10.352 -27.453 1 35.88 916 ARG B N 1
ATOM 15272 C CA . ARG B 1 916 ? 36 -11.508 -26.625 1 35.88 916 ARG B CA 1
ATOM 15273 C C . ARG B 1 916 ? 35.281 -11.078 -25.344 1 35.88 916 ARG B C 1
ATOM 15275 O O . ARG B 1 916 ? 34.812 -11.922 -24.578 1 35.88 916 ARG B O 1
ATOM 15282 N N . ARG B 1 917 ? 35.5 -9.938 -24.781 1 38.66 917 ARG B N 1
ATOM 15283 C CA . ARG B 1 917 ? 35.094 -9.547 -23.438 1 38.66 917 ARG B CA 1
ATOM 15284 C C . ARG B 1 917 ? 33.594 -9.758 -23.234 1 38.66 917 ARG B C 1
ATOM 15286 O O . ARG B 1 917 ? 33.156 -10.109 -22.156 1 38.66 917 ARG B O 1
ATOM 15293 N N . ASN B 1 918 ? 32.625 -9.234 -24.031 1 43.75 918 ASN B N 1
ATOM 15294 C CA . ASN B 1 918 ? 31.234 -9.195 -23.594 1 43.75 918 ASN B CA 1
ATOM 15295 C C . ASN B 1 918 ? 30.469 -10.438 -24.031 1 43.75 918 ASN B C 1
ATOM 15297 O O . ASN B 1 918 ? 29.312 -10.352 -24.453 1 43.75 918 ASN B O 1
ATOM 15301 N N . ILE B 1 919 ? 31.094 -11.469 -24.422 1 50.94 919 ILE B N 1
ATOM 15302 C CA . ILE B 1 919 ? 30.266 -12.57 -24.891 1 50.94 919 ILE B CA 1
ATOM 15303 C C . ILE B 1 919 ? 29.422 -13.109 -23.719 1 50.94 919 ILE B C 1
ATOM 15305 O O . ILE B 1 919 ? 29.969 -13.555 -22.719 1 50.94 919 ILE B O 1
ATOM 15309 N N . SER B 1 920 ? 28.094 -12.953 -23.797 1 69.94 920 SER B N 1
ATOM 15310 C CA . SER B 1 920 ? 27.078 -13.367 -22.828 1 69.94 920 SER B CA 1
ATOM 15311 C C . SER B 1 920 ? 27.188 -14.867 -22.531 1 69.94 920 SER B C 1
ATOM 15313 O O . SER B 1 920 ? 27.359 -15.672 -23.453 1 69.94 920 SER B O 1
ATOM 15315 N N . TYR B 1 921 ? 27.406 -15.383 -21.375 1 77.06 921 TYR B N 1
ATOM 15316 C CA . TYR B 1 921 ? 27.578 -16.719 -20.797 1 77.06 921 TYR B CA 1
ATOM 15317 C C . TYR B 1 921 ? 26.688 -17.734 -21.484 1 77.06 921 TYR B C 1
ATOM 15319 O O . TYR B 1 921 ? 27.094 -18.875 -21.688 1 77.06 921 TYR B O 1
ATOM 15327 N N . TYR B 1 922 ? 25.609 -17.328 -22.125 1 86.69 922 TYR B N 1
ATOM 15328 C CA . TYR B 1 922 ? 24.656 -18.281 -22.688 1 86.69 922 TYR B CA 1
ATOM 15329 C C . TYR B 1 922 ? 25.109 -18.766 -24.047 1 86.69 922 TYR B C 1
ATOM 15331 O O . TYR B 1 922 ? 24.688 -19.828 -24.516 1 86.69 922 TYR B O 1
ATOM 15339 N N . MET B 1 923 ? 26.062 -18.016 -24.703 1 87.38 923 MET B N 1
ATOM 15340 C CA . MET B 1 923 ? 26.531 -18.359 -26.031 1 87.38 923 MET B CA 1
ATOM 15341 C C . MET B 1 923 ? 27.578 -19.469 -25.969 1 87.38 923 MET B C 1
ATOM 15343 O O . MET B 1 923 ? 27.938 -20.047 -27 1 87.38 923 MET B O 1
ATOM 15347 N N . ASP B 1 924 ? 27.953 -19.766 -24.812 1 85.62 924 ASP B N 1
ATOM 15348 C CA . ASP B 1 924 ? 28.938 -20.844 -24.609 1 85.62 924 ASP B CA 1
ATOM 15349 C C . ASP B 1 924 ? 28.281 -22.203 -24.719 1 85.62 924 ASP B C 1
ATOM 15351 O O . ASP B 1 924 ? 28.953 -23.219 -24.891 1 85.62 924 ASP B O 1
ATOM 15355 N N . VAL B 1 925 ? 27.016 -22.297 -24.734 1 91.38 925 VAL B N 1
ATOM 15356 C CA . VAL B 1 925 ? 26.281 -23.547 -24.844 1 91.38 925 VAL B CA 1
ATOM 15357 C C . VAL B 1 925 ? 26.234 -24 -26.297 1 91.38 925 VAL B C 1
ATOM 15359 O O . VAL B 1 925 ? 25.938 -23.203 -27.203 1 91.38 925 VAL B O 1
ATOM 15362 N N . SER B 1 926 ? 26.609 -25.172 -26.578 1 93.62 926 SER B N 1
ATOM 15363 C CA . SER B 1 926 ? 26.5 -25.797 -27.891 1 93.62 926 SER B CA 1
ATOM 15364 C C . SER B 1 926 ? 25.609 -27.031 -27.844 1 93.62 926 SER B C 1
ATOM 15366 O O . SER B 1 926 ? 25.297 -27.531 -26.75 1 93.62 926 SER B O 1
ATOM 15368 N N . SER B 1 927 ? 25.203 -27.516 -29.016 1 94.44 927 SER B N 1
ATOM 15369 C CA . SER B 1 927 ? 24.375 -28.719 -29.062 1 94.44 927 SER B CA 1
ATOM 15370 C C . SER B 1 927 ? 25.078 -29.906 -28.422 1 94.44 927 SER B C 1
ATOM 15372 O O . SER B 1 927 ? 24.469 -30.672 -27.672 1 94.44 927 SER B O 1
ATOM 15374 N N . GLU B 1 928 ? 26.375 -30.016 -28.688 1 92.81 928 GLU B N 1
ATOM 15375 C CA . GLU B 1 928 ? 27.141 -31.141 -28.141 1 92.81 928 GLU B CA 1
ATOM 15376 C C . GLU B 1 928 ? 27.281 -31.031 -26.641 1 92.81 928 GLU B C 1
ATOM 15378 O O . GLU B 1 928 ? 27.078 -32 -25.906 1 92.81 928 GLU B O 1
ATOM 15383 N N . SER B 1 929 ? 27.625 -29.859 -26.281 1 93.31 929 SER B N 1
ATOM 15384 C CA . SER B 1 929 ? 27.797 -29.672 -24.844 1 93.31 929 SER B CA 1
ATOM 15385 C C . SER B 1 929 ? 26.469 -29.828 -24.094 1 93.31 929 SER B C 1
ATOM 15387 O O . SER B 1 929 ? 26.438 -30.391 -23 1 93.31 929 SER B O 1
ATOM 15389 N N . LEU B 1 930 ? 25.422 -29.328 -24.641 1 95.88 930 LEU B N 1
ATOM 15390 C CA . LEU B 1 930 ? 24.094 -29.406 -24.031 1 95.88 930 LEU B CA 1
ATOM 15391 C C . LEU B 1 930 ? 23.656 -30.859 -23.891 1 95.88 930 LEU B C 1
ATOM 15393 O O . LEU B 1 930 ? 23.234 -31.281 -22.812 1 95.88 930 LEU B O 1
ATOM 15397 N N . TRP B 1 931 ? 23.734 -31.656 -24.922 1 95.06 931 TRP B N 1
ATOM 15398 C CA . TRP B 1 931 ? 23.281 -33.031 -24.906 1 95.06 931 TRP B CA 1
ATOM 15399 C C . TRP B 1 931 ? 24.188 -33.906 -24.031 1 95.06 931 TRP B C 1
ATOM 15401 O O . TRP B 1 931 ? 23.734 -34.875 -23.438 1 95.06 931 TRP B O 1
ATOM 15411 N N . SER B 1 932 ? 25.469 -33.469 -23.938 1 94.31 932 SER B N 1
ATOM 15412 C CA . SER B 1 932 ? 26.344 -34.125 -22.984 1 94.31 932 SER B CA 1
ATOM 15413 C C . SER B 1 932 ? 25.891 -33.906 -21.547 1 94.31 932 SER B C 1
ATOM 15415 O O . SER B 1 932 ? 25.875 -34.844 -20.734 1 94.31 932 SER B O 1
ATOM 15417 N N . GLU B 1 933 ? 25.531 -32.719 -21.312 1 94.94 933 GLU B N 1
ATOM 15418 C CA . GLU B 1 933 ? 25.031 -32.406 -19.984 1 94.94 933 GLU B CA 1
ATOM 15419 C C . GLU B 1 933 ? 23.703 -33.125 -19.688 1 94.94 933 GLU B C 1
ATOM 15421 O O . GLU B 1 933 ? 23.469 -33.562 -18.562 1 94.94 933 GLU B O 1
ATOM 15426 N N . ILE B 1 934 ? 22.812 -33.188 -20.656 1 96.5 934 ILE B N 1
ATOM 15427 C CA . ILE B 1 934 ? 21.531 -33.875 -20.516 1 96.5 934 ILE B CA 1
ATOM 15428 C C . ILE B 1 934 ? 21.781 -35.375 -20.203 1 96.5 934 ILE B C 1
ATOM 15430 O O . ILE B 1 934 ? 21.125 -35.938 -19.312 1 96.5 934 ILE B O 1
ATOM 15434 N N . GLN B 1 935 ? 22.719 -35.969 -20.922 1 95.12 935 GLN B N 1
ATOM 15435 C CA . GLN B 1 935 ? 23.031 -37.375 -20.703 1 95.12 935 GLN B CA 1
ATOM 15436 C C . GLN B 1 935 ? 23.594 -37.594 -19.297 1 95.12 935 GLN B C 1
ATOM 15438 O O . GLN B 1 935 ? 23.219 -38.562 -18.625 1 95.12 935 GLN B O 1
ATOM 15443 N N . LYS B 1 936 ? 24.438 -36.719 -18.891 1 94.75 936 LYS B N 1
ATOM 15444 C CA . LYS B 1 936 ? 25.016 -36.844 -17.562 1 94.75 936 LYS B CA 1
ATOM 15445 C C . LYS B 1 936 ? 23.953 -36.688 -16.469 1 94.75 936 LYS B C 1
ATOM 15447 O O . LYS B 1 936 ? 23.938 -37.469 -15.508 1 94.75 936 LYS B O 1
ATOM 15452 N N . PHE B 1 937 ? 23.125 -35.781 -16.688 1 94.44 937 PHE B N 1
ATOM 15453 C CA . PHE B 1 937 ? 22.078 -35.531 -15.703 1 94.44 937 PHE B CA 1
ATOM 15454 C C . PHE B 1 937 ? 21.109 -36.688 -15.648 1 94.44 937 PHE B C 1
ATOM 15456 O O . PHE B 1 937 ? 20.656 -37.094 -14.57 1 94.44 937 PHE B O 1
ATOM 15463 N N . ALA B 1 938 ? 20.672 -37.219 -16.781 1 95.69 938 ALA B N 1
ATOM 15464 C CA . ALA B 1 938 ? 19.75 -38.344 -16.875 1 95.69 938 ALA B CA 1
ATOM 15465 C C . ALA B 1 938 ? 20.312 -39.562 -16.109 1 95.69 938 ALA B C 1
ATOM 15467 O O . ALA B 1 938 ? 19.562 -40.25 -15.422 1 95.69 938 ALA B O 1
ATOM 15468 N N . LYS B 1 939 ? 21.609 -39.75 -16.25 1 94.62 939 LYS B N 1
ATOM 15469 C CA . LYS B 1 939 ? 22.266 -40.875 -15.57 1 94.62 939 LYS B CA 1
ATOM 15470 C C . LYS B 1 939 ? 22.328 -40.656 -14.062 1 94.62 939 LYS B C 1
ATOM 15472 O O . LYS B 1 939 ? 22.078 -41.562 -13.281 1 94.62 939 LYS B O 1
ATOM 15477 N N . LEU B 1 940 ? 22.594 -39.5 -13.695 1 91.31 940 LEU B N 1
ATOM 15478 C CA . LEU B 1 940 ? 22.797 -39.156 -12.289 1 91.31 940 LEU B CA 1
ATOM 15479 C C . LEU B 1 940 ? 21.453 -39.125 -11.547 1 91.31 940 LEU B C 1
ATOM 15481 O O . LEU B 1 940 ? 21.328 -39.75 -10.492 1 91.31 940 LEU B O 1
ATOM 15485 N N . LYS B 1 941 ? 20.453 -38.469 -12.062 1 91.94 941 LYS B N 1
ATOM 15486 C CA . LYS B 1 941 ? 19.203 -38.219 -11.344 1 91.94 941 LYS B CA 1
ATOM 15487 C C . LYS B 1 941 ? 18.219 -39.344 -11.523 1 91.94 941 LYS B C 1
ATOM 15489 O O . LYS B 1 941 ? 17.516 -39.719 -10.586 1 91.94 941 LYS B O 1
ATOM 15494 N N . TYR B 1 942 ? 18.141 -39.938 -12.789 1 94.94 942 TYR B N 1
ATOM 15495 C CA . TYR B 1 942 ? 17.094 -40.906 -13.094 1 94.94 942 TYR B CA 1
ATOM 15496 C C . TYR B 1 942 ? 17.703 -42.312 -13.273 1 94.94 942 TYR B C 1
ATOM 15498 O O . TYR B 1 942 ? 16.984 -43.25 -13.594 1 94.94 942 TYR B O 1
ATOM 15506 N N . GLN B 1 943 ? 19 -42.375 -13.141 1 91.56 943 GLN B N 1
ATOM 15507 C CA . GLN B 1 943 ? 19.688 -43.656 -13.273 1 91.56 943 GLN B CA 1
ATOM 15508 C C . GLN B 1 943 ? 19.312 -44.344 -14.586 1 91.56 943 GLN B C 1
ATOM 15510 O O . GLN B 1 943 ? 19.016 -45.562 -14.602 1 91.56 943 GLN B O 1
ATOM 15515 N N . PHE B 1 944 ? 19.234 -43.562 -15.531 1 95.25 944 PHE B N 1
ATOM 15516 C CA . PHE B 1 944 ? 18.859 -44.031 -16.859 1 95.25 944 PHE B CA 1
ATOM 15517 C C . PHE B 1 944 ? 19.922 -43.656 -17.891 1 95.25 944 PHE B C 1
ATOM 15519 O O . PHE B 1 944 ? 20.281 -42.469 -18 1 95.25 944 PHE B O 1
ATOM 15526 N N . GLU B 1 945 ? 20.391 -44.594 -18.594 1 94.5 945 GLU B N 1
ATOM 15527 C CA . GLU B 1 945 ? 21.312 -44.312 -19.688 1 94.5 945 GLU B CA 1
ATOM 15528 C C . GLU B 1 945 ? 20.562 -44.031 -20.984 1 94.5 945 GLU B C 1
ATOM 15530 O O . GLU B 1 945 ? 20.047 -44.969 -21.625 1 94.5 945 GLU B O 1
ATOM 15535 N N . LEU B 1 946 ? 20.625 -42.812 -21.391 1 94.06 946 LEU B N 1
ATOM 15536 C CA . LEU B 1 946 ? 19.953 -42.438 -22.625 1 94.06 946 LEU B CA 1
ATOM 15537 C C . LEU B 1 946 ? 20.594 -43.125 -23.828 1 94.06 946 LEU B C 1
ATOM 15539 O O . LEU B 1 946 ? 21.828 -43.281 -23.891 1 94.06 946 LEU B O 1
ATOM 15543 N N . PRO B 1 947 ? 19.781 -43.5 -24.703 1 89.06 947 PRO B N 1
ATOM 15544 C CA . PRO B 1 947 ? 20.359 -44.094 -25.906 1 89.06 947 PRO B CA 1
ATOM 15545 C C . PRO B 1 947 ? 21.219 -43.094 -26.688 1 89.06 947 PRO B C 1
ATOM 15547 O O . PRO B 1 947 ? 20.969 -41.875 -26.625 1 89.06 947 PRO B O 1
ATOM 15550 N N . GLU B 1 948 ? 22.109 -43.562 -27.406 1 85.44 948 GLU B N 1
ATOM 15551 C CA . GLU B 1 948 ? 23.031 -42.719 -28.188 1 85.44 948 GLU B CA 1
ATOM 15552 C C . GLU B 1 948 ? 22.266 -41.906 -29.219 1 85.44 948 GLU B C 1
ATOM 15554 O O . GLU B 1 948 ? 22.688 -40.781 -29.562 1 85.44 948 GLU B O 1
ATOM 15559 N N . ASP B 1 949 ? 21.188 -42.5 -29.656 1 87.69 949 ASP B N 1
ATOM 15560 C CA . ASP B 1 949 ? 20.406 -41.812 -30.688 1 87.69 949 ASP B CA 1
ATOM 15561 C C . ASP B 1 949 ? 19.219 -41.062 -30.062 1 87.69 949 ASP B C 1
ATOM 15563 O O . ASP B 1 949 ? 18.203 -40.875 -30.734 1 87.69 949 ASP B O 1
ATOM 15567 N N . ALA B 1 950 ? 19.328 -40.812 -28.812 1 88.69 950 ALA B N 1
ATOM 15568 C CA . ALA B 1 950 ? 18.234 -40.156 -28.109 1 88.69 950 ALA B CA 1
ATOM 15569 C C . ALA B 1 950 ? 17.875 -38.812 -28.766 1 88.69 950 ALA B C 1
ATOM 15571 O O . ALA B 1 950 ? 16.703 -38.438 -28.844 1 88.69 950 ALA B O 1
ATOM 15572 N N . ARG B 1 951 ? 18.859 -38.125 -29.234 1 88.88 951 ARG B N 1
ATOM 15573 C CA . ARG B 1 951 ? 18.656 -36.844 -29.891 1 88.88 951 ARG B CA 1
ATOM 15574 C C . ARG B 1 951 ? 17.844 -36.969 -31.172 1 88.88 951 ARG B C 1
ATOM 15576 O O . ARG B 1 951 ? 16.938 -36.188 -31.422 1 88.88 951 ARG B O 1
ATOM 15583 N N . SER B 1 952 ? 18.109 -37.969 -31.891 1 86 952 SER B N 1
ATOM 15584 C CA . SER B 1 952 ? 17.422 -38.188 -33.156 1 86 952 SER B CA 1
ATOM 15585 C C . SER B 1 952 ? 16.047 -38.781 -32.938 1 86 952 SER B C 1
ATOM 15587 O O . SER B 1 952 ? 15.148 -38.625 -33.781 1 86 952 SER B O 1
ATOM 15589 N N . ARG B 1 953 ? 15.82 -39.469 -31.859 1 82.44 953 ARG B N 1
ATOM 15590 C CA . ARG B 1 953 ? 14.562 -40.156 -31.578 1 82.44 953 ARG B CA 1
ATOM 15591 C C . ARG B 1 953 ? 13.562 -39.219 -30.906 1 82.44 953 ARG B C 1
ATOM 15593 O O . ARG B 1 953 ? 12.367 -39.5 -30.891 1 82.44 953 ARG B O 1
ATOM 15600 N N . ALA B 1 954 ? 14.062 -38.188 -30.469 1 85.44 954 ALA B N 1
ATOM 15601 C CA . ALA B 1 954 ? 13.195 -37.25 -29.75 1 85.44 954 ALA B CA 1
ATOM 15602 C C . ALA B 1 954 ? 12.094 -36.719 -30.656 1 85.44 954 ALA B C 1
ATOM 15604 O O . ALA B 1 954 ? 12.367 -36.312 -31.781 1 85.44 954 ALA B O 1
ATOM 15605 N N . LYS B 1 955 ? 10.797 -36.875 -30.188 1 86.25 955 LYS B N 1
ATOM 15606 C CA . LYS B 1 955 ? 9.695 -36.25 -30.906 1 86.25 955 LYS B CA 1
ATOM 15607 C C . LYS B 1 955 ? 9.734 -34.719 -30.734 1 86.25 955 LYS B C 1
ATOM 15609 O O . LYS B 1 955 ? 9.188 -34.188 -29.766 1 86.25 955 LYS B O 1
ATOM 15614 N N . LYS B 1 956 ? 10.203 -34.094 -31.656 1 88.12 956 LYS B N 1
ATOM 15615 C CA . LYS B 1 956 ? 10.695 -32.719 -31.547 1 88.12 956 LYS B CA 1
ATOM 15616 C C . LYS B 1 956 ? 9.594 -31.766 -31.078 1 88.12 956 LYS B C 1
ATOM 15618 O O . LYS B 1 956 ? 9.789 -30.984 -30.156 1 88.12 956 LYS B O 1
ATOM 15623 N N . ILE B 1 957 ? 8.359 -31.812 -31.594 1 88.56 957 ILE B N 1
ATOM 15624 C CA . ILE B 1 957 ? 7.293 -30.891 -31.234 1 88.56 957 ILE B CA 1
ATOM 15625 C C . ILE B 1 957 ? 6.824 -31.172 -29.812 1 88.56 957 ILE B C 1
ATOM 15627 O O . ILE B 1 957 ? 6.551 -30.25 -29.031 1 88.56 957 ILE B O 1
ATOM 15631 N N . SER B 1 958 ? 6.66 -32.438 -29.5 1 89.75 958 SER B N 1
ATOM 15632 C CA . SER B 1 958 ? 6.211 -32.844 -28.172 1 89.75 958 SER B CA 1
ATOM 15633 C C . SER B 1 958 ? 7.219 -32.406 -27.094 1 89.75 958 SER B C 1
ATOM 15635 O O . SER B 1 958 ? 6.836 -31.969 -26.016 1 89.75 958 SER B O 1
ATOM 15637 N N . VAL B 1 959 ? 8.5 -32.625 -27.453 1 93.38 959 VAL B N 1
ATOM 15638 C CA . VAL B 1 959 ? 9.555 -32.281 -26.5 1 93.38 959 VAL B CA 1
ATOM 15639 C C . VAL B 1 959 ? 9.633 -30.75 -26.359 1 93.38 959 VAL B C 1
ATOM 15641 O O . VAL B 1 959 ? 9.852 -30.234 -25.266 1 93.38 959 VAL B O 1
ATOM 15644 N N . LEU B 1 960 ? 9.461 -30.047 -27.5 1 94.5 960 LEU B N 1
ATOM 15645 C CA . LEU B 1 960 ? 9.461 -28.578 -27.469 1 94.5 960 LEU B CA 1
ATOM 15646 C C . LEU B 1 960 ? 8.312 -28.062 -26.609 1 94.5 960 LEU B C 1
ATOM 15648 O O . LEU B 1 960 ? 8.516 -27.188 -25.766 1 94.5 960 LEU B O 1
ATOM 15652 N N . ARG B 1 961 ? 7.113 -28.531 -26.844 1 94 961 ARG B N 1
ATOM 15653 C CA . ARG B 1 961 ? 5.941 -28.125 -26.078 1 94 961 ARG B CA 1
ATOM 15654 C C . ARG B 1 961 ? 6.145 -28.406 -24.594 1 94 961 ARG B C 1
ATOM 15656 O O . ARG B 1 961 ? 5.867 -27.547 -23.75 1 94 961 ARG B O 1
ATOM 15663 N N . ASN B 1 962 ? 6.562 -29.578 -24.328 1 96.06 962 ASN B N 1
ATOM 15664 C CA . ASN B 1 962 ? 6.789 -30 -22.953 1 96.06 962 ASN B CA 1
ATOM 15665 C C . ASN B 1 962 ? 7.789 -29.094 -22.25 1 96.06 962 ASN B C 1
ATOM 15667 O O . ASN B 1 962 ? 7.559 -28.672 -21.109 1 96.06 962 ASN B O 1
ATOM 15671 N N . LEU B 1 963 ? 8.875 -28.781 -22.859 1 97.5 963 LEU B N 1
ATOM 15672 C CA . LEU B 1 963 ? 9.898 -27.922 -22.266 1 97.5 963 LEU B CA 1
ATOM 15673 C C . LEU B 1 963 ? 9.359 -26.516 -22.062 1 97.5 963 LEU B C 1
ATOM 15675 O O . LEU B 1 963 ? 9.578 -25.906 -21.016 1 97.5 963 LEU B O 1
ATOM 15679 N N . CYS B 1 964 ? 8.648 -25.969 -23.078 1 97.31 964 CYS B N 1
ATOM 15680 C CA . CYS B 1 964 ? 8.07 -24.641 -22.984 1 97.31 964 CYS B CA 1
ATOM 15681 C C . CYS B 1 964 ? 7.105 -24.531 -21.812 1 97.31 964 CYS B C 1
ATOM 15683 O O . CYS B 1 964 ? 7.125 -23.547 -21.062 1 97.31 964 CYS B O 1
ATOM 15685 N N . GLN B 1 965 ? 6.336 -25.531 -21.625 1 95.81 965 GLN B N 1
ATOM 15686 C CA . GLN B 1 965 ? 5.348 -25.531 -20.562 1 95.81 965 GLN B CA 1
ATOM 15687 C C . GLN B 1 965 ? 6.016 -25.625 -19.188 1 95.81 965 GLN B C 1
ATOM 15689 O O . GLN B 1 965 ? 5.57 -24.984 -18.234 1 95.81 965 GLN B O 1
ATOM 15694 N N . LYS B 1 966 ? 7.051 -26.391 -19.125 1 96.81 966 LYS B N 1
ATOM 15695 C CA . LYS B 1 966 ? 7.711 -26.625 -17.844 1 96.81 966 LYS B CA 1
ATOM 15696 C C . LYS B 1 966 ? 8.523 -25.406 -17.422 1 96.81 966 LYS B C 1
ATOM 15698 O O . LYS B 1 966 ? 8.797 -25.219 -16.234 1 96.81 966 LYS B O 1
ATOM 15703 N N . VAL B 1 967 ? 8.969 -24.594 -18.344 1 97.62 967 VAL B N 1
ATOM 15704 C CA . VAL B 1 967 ? 9.812 -23.453 -18.016 1 97.62 967 VAL B CA 1
ATOM 15705 C C . VAL B 1 967 ? 9 -22.156 -18.141 1 97.62 967 VAL B C 1
ATOM 15707 O O . VAL B 1 967 ? 9.414 -21.125 -17.609 1 97.62 967 VAL B O 1
ATOM 15710 N N . GLY B 1 968 ? 7.906 -22.125 -18.75 1 97.19 968 GLY B N 1
ATOM 15711 C CA . GLY B 1 968 ? 7.055 -20.969 -18.922 1 97.19 968 GLY B CA 1
ATOM 15712 C C . GLY B 1 968 ? 7.391 -20.156 -20.172 1 97.19 968 GLY B C 1
ATOM 15713 O O . GLY B 1 968 ? 7.27 -18.938 -20.172 1 97.19 968 GLY B O 1
ATOM 15714 N N . ILE B 1 969 ? 7.883 -20.828 -21.266 1 98.19 969 ILE B N 1
ATOM 15715 C CA . ILE B 1 969 ? 8.281 -20.141 -22.484 1 98.19 969 ILE B CA 1
ATOM 15716 C C . ILE B 1 969 ? 7.113 -20.094 -23.469 1 98.19 969 ILE B C 1
ATOM 15718 O O . ILE B 1 969 ? 6.398 -21.094 -23.625 1 98.19 969 ILE B O 1
ATOM 15722 N N . THR B 1 970 ? 6.84 -18.969 -24.047 1 97.31 970 THR B N 1
ATOM 15723 C CA . THR B 1 970 ? 5.875 -18.844 -25.141 1 97.31 970 THR B CA 1
ATOM 15724 C C . THR B 1 970 ? 6.586 -18.547 -26.453 1 97.31 970 THR B C 1
ATOM 15726 O O . THR B 1 970 ? 7.359 -17.594 -26.547 1 97.31 970 THR B O 1
ATOM 15729 N N . ILE B 1 971 ? 6.375 -19.344 -27.453 1 97 971 ILE B N 1
ATOM 15730 C CA . ILE B 1 971 ? 7.023 -19.141 -28.734 1 97 971 ILE B CA 1
ATOM 15731 C C . ILE B 1 971 ? 5.98 -18.781 -29.797 1 97 971 ILE B C 1
ATOM 15733 O O . ILE B 1 971 ? 4.781 -18.938 -29.562 1 97 971 ILE B O 1
ATOM 15737 N N . ALA B 1 972 ? 6.457 -18.25 -30.922 1 96.06 972 ALA B N 1
ATOM 15738 C CA . ALA B 1 972 ? 5.594 -17.875 -32.031 1 96.06 972 ALA B CA 1
ATOM 15739 C C . ALA B 1 972 ? 5.004 -19.109 -32.719 1 96.06 972 ALA B C 1
ATOM 15741 O O . ALA B 1 972 ? 5.699 -20.094 -32.938 1 96.06 972 ALA B O 1
ATOM 15742 N N . ALA B 1 973 ? 3.703 -19.062 -33 1 92.38 973 ALA B N 1
ATOM 15743 C CA . ALA B 1 973 ? 3.023 -20.172 -33.656 1 92.38 973 ALA B CA 1
ATOM 15744 C C . ALA B 1 973 ? 3.279 -20.156 -35.156 1 92.38 973 ALA B C 1
ATOM 15746 O O . ALA B 1 973 ? 2.357 -19.938 -35.938 1 92.38 973 ALA B O 1
ATOM 15747 N N . ARG B 1 974 ? 4.438 -20.406 -35.531 1 91.75 974 ARG B N 1
ATOM 15748 C CA . ARG B 1 974 ? 4.797 -20.453 -36.938 1 91.75 974 ARG B CA 1
ATOM 15749 C C . ARG B 1 974 ? 5.414 -21.797 -37.312 1 91.75 974 ARG B C 1
ATOM 15751 O O . ARG B 1 974 ? 5.48 -22.703 -36.5 1 91.75 974 ARG B O 1
ATOM 15758 N N . LYS B 1 975 ? 5.719 -21.922 -38.531 1 89.94 975 LYS B N 1
ATOM 15759 C CA . LYS B 1 975 ? 6.363 -23.156 -39 1 89.94 975 LYS B CA 1
ATOM 15760 C C . LYS B 1 975 ? 7.871 -23.109 -38.75 1 89.94 975 LYS B C 1
ATOM 15762 O O . LYS B 1 975 ? 8.531 -22.125 -39.094 1 89.94 975 LYS B O 1
ATOM 15767 N N . TYR B 1 976 ? 8.375 -24.125 -38.125 1 91.94 976 TYR B N 1
ATOM 15768 C CA . TYR B 1 976 ? 9.797 -24.203 -37.812 1 91.94 976 TYR B CA 1
ATOM 15769 C C . TYR B 1 976 ? 10.469 -25.297 -38.625 1 91.94 976 TYR B C 1
ATOM 15771 O O . TYR B 1 976 ? 9.898 -26.375 -38.812 1 91.94 976 TYR B O 1
ATOM 15779 N N . ASP B 1 977 ? 11.586 -24.969 -39.156 1 90.5 977 ASP B N 1
ATOM 15780 C CA . ASP B 1 977 ? 12.43 -26.016 -39.75 1 90.5 977 ASP B CA 1
ATOM 15781 C C . ASP B 1 977 ? 13.328 -26.656 -38.688 1 90.5 977 ASP B C 1
ATOM 15783 O O . ASP B 1 977 ? 14.469 -26.234 -38.5 1 90.5 977 ASP B O 1
ATOM 15787 N N . LEU B 1 978 ? 12.906 -27.672 -38.125 1 89.5 978 LEU B N 1
ATOM 15788 C CA . LEU B 1 978 ? 13.57 -28.281 -36.969 1 89.5 978 LEU B CA 1
ATOM 15789 C C . LEU B 1 978 ? 14.781 -29.094 -37.438 1 89.5 978 LEU B C 1
ATOM 15791 O O . LEU B 1 978 ? 15.539 -29.594 -36.594 1 89.5 978 LEU B O 1
ATOM 15795 N N . ASN B 1 979 ? 15.055 -29.141 -38.719 1 86.06 979 ASN B N 1
ATOM 15796 C CA . ASN B 1 979 ? 16.25 -29.812 -39.219 1 86.06 979 ASN B CA 1
ATOM 15797 C C . ASN B 1 979 ? 17.375 -28.812 -39.5 1 86.06 979 ASN B C 1
ATOM 15799 O O . ASN B 1 979 ? 18.516 -29.219 -39.75 1 86.06 979 ASN B O 1
ATOM 15803 N N . ALA B 1 980 ? 16.969 -27.609 -39.406 1 90 980 ALA B N 1
ATOM 15804 C CA . ALA B 1 980 ? 17.969 -26.562 -39.594 1 90 980 ALA B CA 1
ATOM 15805 C C . ALA B 1 980 ? 18.938 -26.516 -38.438 1 90 980 ALA B C 1
ATOM 15807 O O . ALA B 1 980 ? 18.641 -27.016 -37.344 1 90 980 ALA B O 1
ATOM 15808 N N . ALA B 1 981 ? 20.141 -25.938 -38.656 1 90.44 981 ALA B N 1
ATOM 15809 C CA . ALA B 1 981 ? 21.141 -25.797 -37.625 1 90.44 981 ALA B CA 1
ATOM 15810 C C . ALA B 1 981 ? 20.641 -24.875 -36.5 1 90.44 981 ALA B C 1
ATOM 15812 O O . ALA B 1 981 ? 20.844 -25.156 -35.312 1 90.44 981 ALA B O 1
ATOM 15813 N N . THR B 1 982 ? 20 -23.828 -36.875 1 93.62 982 THR B N 1
ATOM 15814 C CA . THR B 1 982 ? 19.453 -22.859 -35.938 1 93.62 982 THR B CA 1
ATOM 15815 C C . THR B 1 982 ? 17.969 -22.641 -36.219 1 93.62 982 THR B C 1
ATOM 15817 O O . THR B 1 982 ? 17.562 -21.609 -36.75 1 93.62 982 THR B O 1
ATOM 15820 N N . PRO B 1 983 ? 17.188 -23.5 -35.688 1 94.19 983 PRO B N 1
ATOM 15821 C CA . PRO B 1 983 ? 15.766 -23.453 -36 1 94.19 983 PRO B CA 1
ATOM 15822 C C . PRO B 1 983 ? 15.047 -22.281 -35.344 1 94.19 983 PRO B C 1
ATOM 15824 O O . PRO B 1 983 ? 13.984 -21.859 -35.812 1 94.19 983 PRO B O 1
ATOM 15827 N N . PHE B 1 984 ? 15.617 -21.75 -34.25 1 96 984 PHE B N 1
ATOM 15828 C CA . PHE B 1 984 ? 14.914 -20.703 -33.5 1 96 984 PHE B CA 1
ATOM 15829 C C . PHE B 1 984 ? 15.703 -19.406 -33.5 1 96 984 PHE B C 1
ATOM 15831 O O . PHE B 1 984 ? 16.938 -19.422 -33.406 1 96 984 PHE B O 1
ATOM 15838 N N . HIS B 1 985 ? 14.953 -18.328 -33.594 1 95.38 985 HIS B N 1
ATOM 15839 C CA . HIS B 1 985 ? 15.516 -16.984 -33.531 1 95.38 985 HIS B CA 1
ATOM 15840 C C . HIS B 1 985 ? 14.938 -16.203 -32.344 1 95.38 985 HIS B C 1
ATOM 15842 O O . HIS B 1 985 ? 13.914 -16.578 -31.781 1 95.38 985 HIS B O 1
ATOM 15848 N N . THR B 1 986 ? 15.602 -15.148 -32 1 96.31 986 THR B N 1
ATOM 15849 C CA . THR B 1 986 ? 15.164 -14.32 -30.891 1 96.31 986 THR B CA 1
ATOM 15850 C C . THR B 1 986 ? 13.734 -13.836 -31.094 1 96.31 986 THR B C 1
ATOM 15852 O O . THR B 1 986 ? 12.961 -13.75 -30.141 1 96.31 986 THR B O 1
ATOM 15855 N N . SER B 1 987 ? 13.305 -13.586 -32.312 1 95.25 987 SER B N 1
ATOM 15856 C CA . SER B 1 987 ? 11.977 -13.078 -32.625 1 95.25 987 SER B CA 1
ATOM 15857 C C . SER B 1 987 ? 10.906 -14.125 -32.375 1 95.25 987 SER B C 1
ATOM 15859 O O . SER B 1 987 ? 9.711 -13.805 -32.312 1 95.25 987 SER B O 1
ATOM 15861 N N . ASP B 1 988 ? 11.344 -15.359 -32.219 1 96.81 988 ASP B N 1
ATOM 15862 C CA . ASP B 1 988 ? 10.391 -16.453 -31.984 1 96.81 988 ASP B CA 1
ATOM 15863 C C . ASP B 1 988 ? 9.992 -16.531 -30.516 1 96.81 988 ASP B C 1
ATOM 15865 O O . ASP B 1 988 ? 9.008 -17.188 -30.156 1 96.81 988 ASP B O 1
ATOM 15869 N N . ILE B 1 989 ? 10.797 -15.969 -29.625 1 98.12 989 ILE B N 1
ATOM 15870 C CA . ILE B 1 989 ? 10.531 -16.016 -28.203 1 98.12 989 ILE B CA 1
ATOM 15871 C C . ILE B 1 989 ? 9.641 -14.852 -27.797 1 98.12 989 ILE B C 1
ATOM 15873 O O . ILE B 1 989 ? 10.086 -13.703 -27.766 1 98.12 989 ILE B O 1
ATOM 15877 N N . LEU B 1 990 ? 8.453 -15.133 -27.391 1 97.56 990 LEU B N 1
ATOM 15878 C CA . LEU B 1 990 ? 7.469 -14.07 -27.25 1 97.56 990 LEU B CA 1
ATOM 15879 C C . LEU B 1 990 ? 7.207 -13.758 -25.781 1 97.56 990 LEU B C 1
ATOM 15881 O O . LEU B 1 990 ? 6.73 -12.672 -25.438 1 97.56 990 LEU B O 1
ATOM 15885 N N . ASN B 1 991 ? 7.43 -14.734 -24.875 1 97 991 ASN B N 1
ATOM 15886 C CA . ASN B 1 991 ? 7.133 -14.484 -23.469 1 97 991 ASN B CA 1
ATOM 15887 C C . ASN B 1 991 ? 7.828 -15.492 -22.562 1 97 991 ASN B C 1
ATOM 15889 O O . ASN B 1 991 ? 8.25 -16.562 -23.016 1 97 991 ASN B O 1
ATOM 15893 N N . LEU B 1 992 ? 8.07 -15.164 -21.406 1 97.69 992 LEU B N 1
ATOM 15894 C CA . LEU B 1 992 ? 8.508 -16.016 -20.297 1 97.69 992 LEU B CA 1
ATOM 15895 C C . LEU B 1 992 ? 7.637 -15.789 -19.078 1 97.69 992 LEU B C 1
ATOM 15897 O O . LEU B 1 992 ? 7.59 -14.68 -18.531 1 97.69 992 LEU B O 1
ATOM 15901 N N . GLN B 1 993 ? 6.938 -16.766 -18.641 1 96.75 993 GLN B N 1
ATOM 15902 C CA . GLN B 1 993 ? 5.945 -16.656 -17.578 1 96.75 993 GLN B CA 1
ATOM 15903 C C . GLN B 1 993 ? 6.34 -17.5 -16.375 1 96.75 993 GLN B C 1
ATOM 15905 O O . GLN B 1 993 ? 7.059 -18.5 -16.5 1 96.75 993 GLN B O 1
ATOM 15910 N N . PRO B 1 994 ? 5.887 -17.141 -15.203 1 96.69 994 PRO B N 1
ATOM 15911 C CA . PRO B 1 994 ? 6.176 -17.953 -14.016 1 96.69 994 PRO B CA 1
ATOM 15912 C C . PRO B 1 994 ? 5.395 -19.266 -13.984 1 96.69 994 PRO B C 1
ATOM 15914 O O . PRO B 1 994 ? 4.238 -19.312 -14.406 1 96.69 994 PRO B O 1
ATOM 15917 N N . VAL B 1 995 ? 6.016 -20.266 -13.539 1 97.06 995 VAL B N 1
ATOM 15918 C CA . VAL B 1 995 ? 5.383 -21.562 -13.289 1 97.06 995 VAL B CA 1
ATOM 15919 C C . VAL B 1 995 ? 5.191 -21.75 -11.781 1 97.06 995 VAL B C 1
ATOM 15921 O O . VAL B 1 995 ? 6.141 -21.609 -11.008 1 97.06 995 VAL B O 1
ATOM 15924 N N . VAL B 1 996 ? 3.977 -22.172 -11.359 1 96.44 996 VAL B N 1
ATOM 15925 C CA . VAL B 1 996 ? 3.637 -22.031 -9.945 1 96.44 996 VAL B CA 1
ATOM 15926 C C . VAL B 1 996 ? 3.172 -23.375 -9.391 1 96.44 996 VAL B C 1
ATOM 15928 O O . VAL B 1 996 ? 2.482 -24.141 -10.086 1 96.44 996 VAL B O 1
ATOM 15931 N N . LYS B 1 997 ? 3.645 -23.734 -8.219 1 95.38 997 LYS B N 1
ATOM 15932 C CA . LYS B 1 997 ? 3.09 -24.781 -7.363 1 95.38 997 LYS B CA 1
ATOM 15933 C C . LYS B 1 997 ? 2.512 -24.188 -6.078 1 95.38 997 LYS B C 1
ATOM 15935 O O . LYS B 1 997 ? 3.064 -23.25 -5.523 1 95.38 997 LYS B O 1
ATOM 15940 N N . HIS B 1 998 ? 1.401 -24.688 -5.66 1 92.62 998 HIS B N 1
ATOM 15941 C CA . HIS B 1 998 ? 0.759 -24.078 -4.508 1 92.62 998 HIS B CA 1
ATOM 15942 C C . HIS B 1 998 ? 0.051 -25.109 -3.646 1 92.62 998 HIS B C 1
ATOM 15944 O O . HIS B 1 998 ? -0.054 -26.281 -4.035 1 92.62 998 HIS B O 1
ATOM 15950 N N . SER B 1 999 ? -0.416 -24.609 -2.461 1 85.94 999 SER B N 1
ATOM 15951 C CA . SER B 1 999 ? -1.084 -25.469 -1.485 1 85.94 999 SER B CA 1
ATOM 15952 C C . SER B 1 999 ? -2.584 -25.203 -1.449 1 85.94 999 SER B C 1
ATOM 15954 O O . SER B 1 999 ? -3.213 -25.297 -0.392 1 85.94 999 SER B O 1
ATOM 15956 N N . VAL B 1 1000 ? -3.186 -24.734 -2.508 1 86.19 1000 VAL B N 1
ATOM 15957 C CA . VAL B 1 1000 ? -4.629 -24.531 -2.525 1 86.19 1000 VAL B CA 1
ATOM 15958 C C . VAL B 1 1000 ? -5.348 -25.828 -2.176 1 86.19 1000 VAL B C 1
ATOM 15960 O O . VAL B 1 1000 ? -5.074 -26.875 -2.768 1 86.19 1000 VAL B O 1
ATOM 15963 N N . PRO B 1 1001 ? -6.207 -25.797 -1.226 1 87.12 1001 PRO B N 1
ATOM 15964 C CA . PRO B 1 1001 ? -6.82 -27.031 -0.729 1 87.12 1001 PRO B CA 1
ATOM 15965 C C . PRO B 1 1001 ? -7.809 -27.641 -1.723 1 87.12 1001 PRO B C 1
ATOM 15967 O O . PRO B 1 1001 ? -8.43 -26.922 -2.506 1 87.12 1001 PRO B O 1
ATOM 15970 N N . ALA B 1 1002 ? -7.852 -28.938 -1.646 1 85.5 1002 ALA B N 1
ATOM 15971 C CA . ALA B 1 1002 ? -8.867 -29.656 -2.404 1 85.5 1002 ALA B CA 1
ATOM 15972 C C . ALA B 1 1002 ? -10.148 -29.828 -1.582 1 85.5 1002 ALA B C 1
ATOM 15974 O O . ALA B 1 1002 ? -10.102 -29.844 -0.35 1 85.5 1002 ALA B O 1
ATOM 15975 N N . CYS B 1 1003 ? -11.211 -29.906 -2.297 1 88.12 1003 CYS B N 1
ATOM 15976 C CA . CYS B 1 1003 ? -12.469 -30.188 -1.619 1 88.12 1003 CYS B CA 1
ATOM 15977 C C . CYS B 1 1003 ? -12.555 -31.656 -1.218 1 88.12 1003 CYS B C 1
ATOM 15979 O O . CYS B 1 1003 ? -12.797 -32.531 -2.062 1 88.12 1003 CYS B O 1
ATOM 15981 N N . ALA B 1 1004 ? -12.406 -31.938 0.049 1 84.62 1004 ALA B N 1
ATOM 15982 C CA . ALA B 1 1004 ? -12.328 -33.312 0.55 1 84.62 1004 ALA B CA 1
ATOM 15983 C C . ALA B 1 1004 ? -13.625 -34.062 0.27 1 84.62 1004 ALA B C 1
ATOM 15985 O O . ALA B 1 1004 ? -13.602 -35.25 -0.101 1 84.62 1004 ALA B O 1
ATOM 15986 N N . GLU B 1 1005 ? -14.719 -33.375 0.407 1 87.88 1005 GLU B N 1
ATOM 15987 C CA . GLU B 1 1005 ? -16.016 -34.031 0.197 1 87.88 1005 GLU B CA 1
ATOM 15988 C C . GLU B 1 1005 ? -16.188 -34.469 -1.259 1 87.88 1005 GLU B C 1
ATOM 15990 O O . GLU B 1 1005 ? -16.656 -35.562 -1.535 1 87.88 1005 GLU B O 1
ATOM 15995 N N . ALA B 1 1006 ? -15.898 -33.562 -2.088 1 91.81 1006 ALA B N 1
ATOM 15996 C CA . ALA B 1 1006 ? -16.016 -33.875 -3.51 1 91.81 1006 ALA B CA 1
ATOM 15997 C C . ALA B 1 1006 ? -15.039 -35 -3.895 1 91.81 1006 ALA B C 1
ATOM 15999 O O . ALA B 1 1006 ? -15.367 -35.875 -4.711 1 91.81 1006 ALA B O 1
ATOM 16000 N N . LYS B 1 1007 ? -13.898 -35 -3.367 1 88.25 1007 LYS B N 1
ATOM 16001 C CA . LYS B 1 1007 ? -12.898 -36.031 -3.641 1 88.25 1007 LYS B CA 1
ATOM 16002 C C . LYS B 1 1007 ? -13.398 -37.406 -3.207 1 88.25 1007 LYS B C 1
ATOM 16004 O O . LYS B 1 1007 ? -13.219 -38.406 -3.924 1 88.25 1007 LYS B O 1
ATOM 16009 N N . ASP B 1 1008 ? -13.961 -37.469 -2.055 1 88.62 1008 ASP B N 1
ATOM 16010 C CA . ASP B 1 1008 ? -14.508 -38.719 -1.54 1 88.62 1008 ASP B CA 1
ATOM 16011 C C . ASP B 1 1008 ? -15.625 -39.219 -2.438 1 88.62 1008 ASP B C 1
ATOM 16013 O O . ASP B 1 1008 ? -15.719 -40.438 -2.691 1 88.62 1008 ASP B O 1
ATOM 16017 N N . LEU B 1 1009 ? -16.438 -38.312 -2.852 1 92.81 1009 LEU B N 1
ATOM 16018 C CA . LEU B 1 1009 ? -17.531 -38.688 -3.738 1 92.81 1009 LEU B CA 1
ATOM 16019 C C . LEU B 1 1009 ? -17.016 -39.219 -5.062 1 92.81 1009 LEU B C 1
ATOM 16021 O O . LEU B 1 1009 ? -17.531 -40.219 -5.586 1 92.81 1009 LEU B O 1
ATOM 16025 N N . VAL B 1 1010 ? -16.031 -38.625 -5.57 1 91.94 1010 VAL B N 1
ATOM 16026 C CA . VAL B 1 1010 ? -15.453 -39.062 -6.836 1 91.94 1010 VAL B CA 1
ATOM 16027 C C . VAL B 1 1010 ? -14.867 -40.469 -6.68 1 91.94 1010 VAL B C 1
ATOM 16029 O O . VAL B 1 1010 ? -15.055 -41.344 -7.543 1 91.94 1010 VAL B O 1
ATOM 16032 N N . GLU B 1 1011 ? -14.18 -40.688 -5.578 1 87.94 1011 GLU B N 1
ATOM 16033 C CA . GLU B 1 1011 ? -13.609 -42 -5.32 1 87.94 1011 GLU B CA 1
ATOM 16034 C C . GLU B 1 1011 ? -14.703 -43.062 -5.176 1 87.94 1011 GLU B C 1
ATOM 16036 O O . GLU B 1 1011 ? -14.555 -44.156 -5.672 1 87.94 1011 GLU B O 1
ATOM 16041 N N . MET B 1 1012 ? -15.742 -42.688 -4.508 1 92.19 1012 MET B N 1
ATOM 16042 C CA . MET B 1 1012 ? -16.891 -43.594 -4.367 1 92.19 1012 MET B CA 1
ATOM 16043 C C . MET B 1 1012 ? -17.531 -43.875 -5.723 1 92.19 1012 MET B C 1
ATOM 16045 O O . MET B 1 1012 ? -17.922 -45 -6 1 92.19 1012 MET B O 1
ATOM 16049 N N . GLY B 1 1013 ? -17.641 -42.844 -6.461 1 93.5 1013 GLY B N 1
ATOM 16050 C CA . GLY B 1 1013 ? -18.188 -43.031 -7.797 1 93.5 1013 GLY B CA 1
ATOM 16051 C C . GLY B 1 1013 ? -17.375 -43.938 -8.672 1 93.5 1013 GLY B C 1
ATOM 16052 O O . GLY B 1 1013 ? -17.938 -44.719 -9.445 1 93.5 1013 GLY B O 1
ATOM 16053 N N . LYS B 1 1014 ? -16.141 -43.875 -8.617 1 90.06 1014 LYS B N 1
ATOM 16054 C CA . LYS B 1 1014 ? -15.242 -44.75 -9.383 1 90.06 1014 LYS B CA 1
ATOM 16055 C C . LYS B 1 1014 ? -15.461 -46.219 -9.016 1 90.06 1014 LYS B C 1
ATOM 16057 O O . LYS B 1 1014 ? -15.469 -47.062 -9.891 1 90.06 1014 LYS B O 1
ATOM 16062 N N . VAL B 1 1015 ? -15.578 -46.438 -7.711 1 89.56 1015 VAL B N 1
ATOM 16063 C CA . VAL B 1 1015 ? -15.812 -47.812 -7.234 1 89.56 1015 VAL B CA 1
ATOM 16064 C C . VAL B 1 1015 ? -17.141 -48.312 -7.785 1 89.56 1015 VAL B C 1
ATOM 16066 O O . VAL B 1 1015 ? -17.219 -49.469 -8.25 1 89.56 1015 VAL B O 1
ATOM 16069 N N . GLN B 1 1016 ? -18.141 -47.5 -7.746 1 93.5 1016 GLN B N 1
ATOM 16070 C CA . GLN B 1 1016 ? -19.453 -47.875 -8.25 1 93.5 1016 GLN B CA 1
ATOM 16071 C C . GLN B 1 1016 ? -19.406 -48.125 -9.758 1 93.5 1016 GLN B C 1
ATOM 16073 O O . GLN B 1 1016 ? -20.062 -49.062 -10.258 1 93.5 1016 GLN B O 1
ATOM 16078 N N . LEU B 1 1017 ? -18.719 -47.312 -10.43 1 92.25 1017 LEU B N 1
ATOM 16079 C CA . LEU B 1 1017 ? -18.562 -47.469 -11.867 1 92.25 1017 LEU B CA 1
ATOM 16080 C C . LEU B 1 1017 ? -17.859 -48.781 -12.195 1 92.25 1017 LEU B C 1
ATOM 16082 O O . LEU B 1 1017 ? -18.266 -49.5 -13.109 1 92.25 1017 LEU B O 1
ATOM 16086 N N . ALA B 1 1018 ? -16.828 -49.125 -11.453 1 86.81 1018 ALA B N 1
ATOM 16087 C CA . ALA B 1 1018 ? -16.078 -50.375 -11.648 1 86.81 1018 ALA B CA 1
ATOM 16088 C C . ALA B 1 1018 ? -16.938 -51.594 -11.383 1 86.81 1018 ALA B C 1
ATOM 16090 O O . ALA B 1 1018 ? -16.766 -52.625 -12.016 1 86.81 1018 ALA B O 1
ATOM 16091 N N . GLU B 1 1019 ? -17.891 -51.469 -10.438 1 90.94 1019 GLU B N 1
ATOM 16092 C CA . GLU B 1 1019 ? -18.797 -52.562 -10.078 1 90.94 1019 GLU B CA 1
ATOM 16093 C C . GLU B 1 1019 ? -19.969 -52.656 -11.039 1 90.94 1019 GLU B C 1
ATOM 16095 O O . GLU B 1 1019 ? -20.797 -53.562 -10.938 1 90.94 1019 GLU B O 1
ATOM 16100 N N . GLY B 1 1020 ? -20.078 -51.688 -11.961 1 89.75 1020 GLY B N 1
ATOM 16101 C CA . GLY B 1 1020 ? -21.109 -51.719 -12.984 1 89.75 1020 GLY B CA 1
ATOM 16102 C C . GLY B 1 1020 ? -22.406 -51.031 -12.555 1 89.75 1020 GLY B C 1
ATOM 16103 O O . GLY B 1 1020 ? -23.422 -51.156 -13.234 1 89.75 1020 GLY B O 1
ATOM 16104 N N . MET B 1 1021 ? -22.406 -50.406 -11.391 1 93.81 1021 MET B N 1
ATOM 16105 C CA . MET B 1 1021 ? -23.578 -49.688 -10.898 1 93.81 1021 MET B CA 1
ATOM 16106 C C . MET B 1 1021 ? -23.672 -48.281 -11.523 1 93.81 1021 MET B C 1
ATOM 16108 O O . MET B 1 1021 ? -23.422 -47.281 -10.852 1 93.81 1021 MET B O 1
ATOM 16112 N N . LEU B 1 1022 ? -24.188 -48.156 -12.68 1 94.38 1022 LEU B N 1
ATOM 16113 C CA . LEU B 1 1022 ? -24.094 -46.969 -13.508 1 94.38 1022 LEU B CA 1
ATOM 16114 C C . LEU B 1 1022 ? -24.984 -45.844 -12.961 1 94.38 1022 LEU B C 1
ATOM 16116 O O . LEU B 1 1022 ? -24.594 -44.688 -12.938 1 94.38 1022 LEU B O 1
ATOM 16120 N N . SER B 1 1023 ? -26.219 -46.188 -12.516 1 93.62 1023 SER B N 1
ATOM 16121 C CA . SER B 1 1023 ? -27.125 -45.188 -12.008 1 93.62 1023 SER B CA 1
ATOM 16122 C C . SER B 1 1023 ? -26.594 -44.531 -10.742 1 93.62 1023 SER B C 1
ATOM 16124 O O . SER B 1 1023 ? -26.688 -43.312 -10.57 1 93.62 1023 SER B O 1
ATOM 16126 N N . GLU B 1 1024 ? -26.109 -45.375 -9.914 1 94.25 1024 GLU B N 1
ATOM 16127 C CA . GLU B 1 1024 ? -25.531 -44.875 -8.68 1 94.25 1024 GLU B CA 1
ATOM 16128 C C . GLU B 1 1024 ? -24.281 -44 -8.953 1 94.25 1024 GLU B C 1
ATOM 16130 O O . GLU B 1 1024 ? -24.109 -42.938 -8.367 1 94.25 1024 GLU B O 1
ATOM 16135 N N . ALA B 1 1025 ? -23.469 -44.469 -9.805 1 96.38 1025 ALA B N 1
ATOM 16136 C CA . ALA B 1 1025 ? -22.266 -43.75 -10.172 1 96.38 1025 ALA B CA 1
ATOM 16137 C C . ALA B 1 1025 ? -22.609 -42.375 -10.742 1 96.38 1025 ALA B C 1
ATOM 16139 O O . ALA B 1 1025 ? -21.953 -41.375 -10.414 1 96.38 1025 ALA B O 1
ATOM 16140 N N . TYR B 1 1026 ? -23.578 -42.344 -11.586 1 95.12 1026 TYR B N 1
ATOM 16141 C CA . TYR B 1 1026 ? -24 -41.094 -12.195 1 95.12 1026 TYR B CA 1
ATOM 16142 C C . TYR B 1 1026 ? -24.453 -40.094 -11.133 1 95.12 1026 TYR B C 1
ATOM 16144 O O . TYR B 1 1026 ? -24.109 -38.906 -11.195 1 95.12 1026 TYR B O 1
ATOM 16152 N N . ALA B 1 1027 ? -25.234 -40.562 -10.203 1 94.5 1027 ALA B N 1
ATOM 16153 C CA . ALA B 1 1027 ? -25.75 -39.688 -9.133 1 94.5 1027 ALA B CA 1
ATOM 16154 C C . ALA B 1 1027 ? -24.609 -39.125 -8.281 1 94.5 1027 ALA B C 1
ATOM 16156 O O . ALA B 1 1027 ? -24.625 -37.969 -7.883 1 94.5 1027 ALA B O 1
ATOM 16157 N N . ILE B 1 1028 ? -23.672 -40 -7.988 1 95.88 1028 ILE B N 1
ATOM 16158 C CA . ILE B 1 1028 ? -22.562 -39.625 -7.121 1 95.88 1028 ILE B CA 1
ATOM 16159 C C . ILE B 1 1028 ? -21.656 -38.594 -7.836 1 95.88 1028 ILE B C 1
ATOM 16161 O O . ILE B 1 1028 ? -21.25 -37.594 -7.25 1 95.88 1028 ILE B O 1
ATOM 16165 N N . PHE B 1 1029 ? -21.359 -38.875 -9.094 1 95.31 1029 PHE B N 1
ATOM 16166 C CA . PHE B 1 1029 ? -20.547 -37.938 -9.859 1 95.31 1029 PHE B CA 1
ATOM 16167 C C . PHE B 1 1029 ? -21.25 -36.625 -10.039 1 95.31 1029 PHE B C 1
ATOM 16169 O O . PHE B 1 1029 ? -20.625 -35.562 -10.039 1 95.31 1029 PHE B O 1
ATOM 16176 N N . SER B 1 1030 ? -22.531 -36.656 -10.211 1 92.38 1030 SER B N 1
ATOM 16177 C CA . SER B 1 1030 ? -23.312 -35.438 -10.352 1 92.38 1030 SER B CA 1
ATOM 16178 C C . SER B 1 1030 ? -23.281 -34.625 -9.07 1 92.38 1030 SER B C 1
ATOM 16180 O O . SER B 1 1030 ? -23.25 -33.375 -9.125 1 92.38 1030 SER B O 1
ATOM 16182 N N . GLU B 1 1031 ? -23.391 -35.281 -8.016 1 92.88 1031 GLU B N 1
ATOM 16183 C CA . GLU B 1 1031 ? -23.297 -34.594 -6.73 1 92.88 1031 GLU B CA 1
ATOM 16184 C C . GLU B 1 1031 ? -21.922 -33.969 -6.551 1 92.88 1031 GLU B C 1
ATOM 16186 O O . GLU B 1 1031 ? -21.828 -32.812 -6.098 1 92.88 1031 GLU B O 1
ATOM 16191 N N . ALA B 1 1032 ? -20.875 -34.719 -6.852 1 94.38 1032 ALA B N 1
ATOM 16192 C CA . ALA B 1 1032 ? -19.531 -34.188 -6.777 1 94.38 1032 ALA B CA 1
ATOM 16193 C C . ALA B 1 1032 ? -19.375 -32.969 -7.676 1 94.38 1032 ALA B C 1
ATOM 16195 O O . ALA B 1 1032 ? -18.75 -31.969 -7.285 1 94.38 1032 ALA B O 1
ATOM 16196 N N . PHE B 1 1033 ? -19.922 -33.031 -8.836 1 91.25 1033 PHE B N 1
ATOM 16197 C CA . PHE B 1 1033 ? -19.891 -31.938 -9.789 1 91.25 1033 PHE B CA 1
ATOM 16198 C C . PHE B 1 1033 ? -20.547 -30.688 -9.211 1 91.25 1033 PHE B C 1
ATOM 16200 O O . PHE B 1 1033 ? -20.016 -29.578 -9.328 1 91.25 1033 PHE B O 1
ATOM 16207 N N . SER B 1 1034 ? -21.625 -30.859 -8.648 1 87.75 1034 SER B N 1
ATOM 16208 C CA . SER B 1 1034 ? -22.375 -29.75 -8.07 1 87.75 1034 SER B CA 1
ATOM 16209 C C . SER B 1 1034 ? -21.609 -29.094 -6.93 1 87.75 1034 SER B C 1
ATOM 16211 O O . SER B 1 1034 ? -21.562 -27.859 -6.82 1 87.75 1034 SER B O 1
ATOM 16213 N N . ILE B 1 1035 ? -21.016 -29.891 -6.086 1 91.5 1035 ILE B N 1
ATOM 16214 C CA . ILE B 1 1035 ? -20.234 -29.391 -4.961 1 91.5 1035 ILE B CA 1
ATOM 16215 C C . ILE B 1 1035 ? -19.031 -28.609 -5.48 1 91.5 1035 ILE B C 1
ATOM 16217 O O . ILE B 1 1035 ? -18.734 -27.516 -4.992 1 91.5 1035 ILE B O 1
ATOM 16221 N N . LEU B 1 1036 ? -18.406 -29.172 -6.457 1 91.06 1036 LEU B N 1
ATOM 16222 C CA . LEU B 1 1036 ? -17.203 -28.547 -7.008 1 91.06 1036 LEU B CA 1
ATOM 16223 C C . LEU B 1 1036 ? -17.562 -27.219 -7.684 1 91.06 1036 LEU B C 1
ATOM 16225 O O . LEU B 1 1036 ? -16.797 -26.266 -7.609 1 91.06 1036 LEU B O 1
ATOM 16229 N N . GLN B 1 1037 ? -18.641 -27.156 -8.328 1 83.44 1037 GLN B N 1
ATOM 16230 C CA . GLN B 1 1037 ? -19.078 -25.906 -8.945 1 83.44 1037 GLN B CA 1
ATOM 16231 C C . GLN B 1 1037 ? -19.266 -24.812 -7.902 1 83.44 1037 GLN B C 1
ATOM 16233 O O . GLN B 1 1037 ? -18.984 -23.641 -8.164 1 83.44 1037 GLN B O 1
ATOM 16238 N N . GLN B 1 1038 ? -19.703 -25.219 -6.816 1 84.19 1038 GLN B N 1
ATOM 16239 C CA . GLN B 1 1038 ? -19.953 -24.25 -5.742 1 84.19 1038 GLN B CA 1
ATOM 16240 C C . GLN B 1 1038 ? -18.641 -23.812 -5.094 1 84.19 1038 GLN B C 1
ATOM 16242 O O . GLN B 1 1038 ? -18.484 -22.656 -4.703 1 84.19 1038 GLN B O 1
ATOM 16247 N N . VAL B 1 1039 ? -17.75 -24.688 -4.984 1 88.75 1039 VAL B N 1
ATOM 16248 C CA . VAL B 1 1039 ? -16.516 -24.438 -4.25 1 88.75 1039 VAL B CA 1
ATOM 16249 C C . VAL B 1 1039 ? -15.516 -23.719 -5.16 1 88.75 1039 VAL B C 1
ATOM 16251 O O . VAL B 1 1039 ? -14.992 -22.672 -4.809 1 88.75 1039 VAL B O 1
ATOM 16254 N N . THR B 1 1040 ? -15.266 -24.297 -6.355 1 87.31 1040 THR B N 1
ATOM 16255 C CA . THR B 1 1040 ? -14.18 -23.812 -7.203 1 87.31 1040 THR B CA 1
ATOM 16256 C C . THR B 1 1040 ? -14.727 -23.031 -8.391 1 87.31 1040 THR B C 1
ATOM 16258 O O . THR B 1 1040 ? -13.984 -22.312 -9.062 1 87.31 1040 THR B O 1
ATOM 16261 N N . GLY B 1 1041 ? -15.914 -23.094 -8.711 1 79.25 1041 GLY B N 1
ATOM 16262 C CA . GLY B 1 1041 ? -16.438 -22.594 -9.969 1 79.25 1041 GLY B CA 1
ATOM 16263 C C . GLY B 1 1041 ? -16.344 -23.609 -11.094 1 79.25 1041 GLY B C 1
ATOM 16264 O O . GLY B 1 1041 ? -15.766 -24.688 -10.922 1 79.25 1041 GLY B O 1
ATOM 16265 N N . PRO B 1 1042 ? -16.828 -23.312 -12.234 1 76.81 1042 PRO B N 1
ATOM 16266 C CA . PRO B 1 1042 ? -16.906 -24.266 -13.336 1 76.81 1042 PRO B CA 1
ATOM 16267 C C . PRO B 1 1042 ? -15.562 -24.469 -14.047 1 76.81 1042 PRO B C 1
ATOM 16269 O O . PRO B 1 1042 ? -15.32 -25.516 -14.641 1 76.81 1042 PRO B O 1
ATOM 16272 N N . MET B 1 1043 ? -14.734 -23.5 -13.93 1 80.94 1043 MET B N 1
ATOM 16273 C CA . MET B 1 1043 ? -13.469 -23.594 -14.648 1 80.94 1043 MET B CA 1
ATOM 16274 C C . MET B 1 1043 ? -12.367 -24.141 -13.742 1 80.94 1043 MET B C 1
ATOM 16276 O O . MET B 1 1043 ? -11.484 -23.391 -13.312 1 80.94 1043 MET B O 1
ATOM 16280 N N . HIS B 1 1044 ? -12.438 -25.375 -13.57 1 84.19 1044 HIS B N 1
ATOM 16281 C CA . HIS B 1 1044 ? -11.477 -26.062 -12.719 1 84.19 1044 HIS B CA 1
ATOM 16282 C C . HIS B 1 1044 ? -11.211 -27.484 -13.227 1 84.19 1044 HIS B C 1
ATOM 16284 O O . HIS B 1 1044 ? -12.125 -28.141 -13.734 1 84.19 1044 HIS B O 1
ATOM 16290 N N . ARG B 1 1045 ? -10.086 -27.938 -13.07 1 82.5 1045 ARG B N 1
ATOM 16291 C CA . ARG B 1 1045 ? -9.672 -29.234 -13.57 1 82.5 1045 ARG B CA 1
ATOM 16292 C C . ARG B 1 1045 ? -10.516 -30.344 -12.961 1 82.5 1045 ARG B C 1
ATOM 16294 O O . ARG B 1 1045 ? -10.867 -31.312 -13.641 1 82.5 1045 ARG B O 1
ATOM 16301 N N . GLU B 1 1046 ? -10.797 -30.234 -11.656 1 87.25 1046 GLU B N 1
ATOM 16302 C CA . GLU B 1 1046 ? -11.57 -31.281 -10.992 1 87.25 1046 GLU B CA 1
ATOM 16303 C C . GLU B 1 1046 ? -13 -31.328 -11.523 1 87.25 1046 GLU B C 1
ATOM 16305 O O . GLU B 1 1046 ? -13.609 -32.406 -11.594 1 87.25 1046 GLU B O 1
ATOM 16310 N N . VAL B 1 1047 ? -13.508 -30.203 -11.844 1 85.88 1047 VAL B N 1
ATOM 16311 C CA . VAL B 1 1047 ? -14.828 -30.156 -12.461 1 85.88 1047 VAL B CA 1
ATOM 16312 C C . VAL B 1 1047 ? -14.797 -30.828 -13.82 1 85.88 1047 VAL B C 1
ATOM 16314 O O . VAL B 1 1047 ? -15.688 -31.609 -14.156 1 85.88 1047 VAL B O 1
ATOM 16317 N N . ALA B 1 1048 ? -13.734 -30.562 -14.562 1 84.38 1048 ALA B N 1
ATOM 16318 C CA . ALA B 1 1048 ? -13.547 -31.219 -15.859 1 84.38 1048 ALA B CA 1
ATOM 16319 C C . ALA B 1 1048 ? -13.445 -32.719 -15.703 1 84.38 1048 ALA B C 1
ATOM 16321 O O . ALA B 1 1048 ? -13.977 -33.5 -16.516 1 84.38 1048 ALA B O 1
ATOM 16322 N N . ASN B 1 1049 ? -12.766 -33.156 -14.711 1 86.56 1049 ASN B N 1
ATOM 16323 C CA . ASN B 1 1049 ? -12.625 -34.594 -14.422 1 86.56 1049 ASN B CA 1
ATOM 16324 C C . ASN B 1 1049 ? -13.977 -35.219 -14.117 1 86.56 1049 ASN B C 1
ATOM 16326 O O . ASN B 1 1049 ? -14.227 -36.375 -14.508 1 86.56 1049 ASN B O 1
ATOM 16330 N N . CYS B 1 1050 ? -14.797 -34.531 -13.367 1 88.75 1050 CYS B N 1
ATOM 16331 C CA . CYS B 1 1050 ? -16.141 -35.031 -13.094 1 88.75 1050 CYS B CA 1
ATOM 16332 C C . CYS B 1 1050 ? -16.938 -35.188 -14.383 1 88.75 1050 CYS B C 1
ATOM 16334 O O . CYS B 1 1050 ? -17.656 -36.188 -14.555 1 88.75 1050 CYS B O 1
ATOM 16336 N N . CYS B 1 1051 ? -16.781 -34.25 -15.258 1 87.06 1051 CYS B N 1
ATOM 16337 C CA . CYS B 1 1051 ? -17.453 -34.344 -16.547 1 87.06 1051 CYS B CA 1
ATOM 16338 C C . CYS B 1 1051 ? -16.953 -35.562 -17.344 1 87.06 1051 CYS B C 1
ATOM 16340 O O . CYS B 1 1051 ? -17.734 -36.219 -18.031 1 87.06 1051 CYS B O 1
ATOM 16342 N N . ARG B 1 1052 ? -15.75 -35.844 -17.266 1 88.25 1052 ARG B N 1
ATOM 16343 C CA . ARG B 1 1052 ? -15.172 -37 -17.938 1 88.25 1052 ARG B CA 1
ATOM 16344 C C . ARG B 1 1052 ? -15.789 -38.281 -17.422 1 88.25 1052 ARG B C 1
ATOM 16346 O O . ARG B 1 1052 ? -16.141 -39.188 -18.188 1 88.25 1052 ARG B O 1
ATOM 16353 N N . TYR B 1 1053 ? -15.93 -38.406 -16.109 1 91.56 1053 TYR B N 1
ATOM 16354 C CA . TYR B 1 1053 ? -16.516 -39.594 -15.508 1 91.56 1053 TYR B CA 1
ATOM 16355 C C . TYR B 1 1053 ? -18 -39.719 -15.844 1 91.56 1053 TYR B C 1
ATOM 16357 O O . TYR B 1 1053 ? -18.5 -40.812 -16.094 1 91.56 1053 TYR B O 1
ATOM 16365 N N . LEU B 1 1054 ? -18.656 -38.562 -15.828 1 92.94 1054 LEU B N 1
ATOM 16366 C CA . LEU B 1 1054 ? -20.062 -38.562 -16.234 1 92.94 1054 LEU B CA 1
ATOM 16367 C C . LEU B 1 1054 ? -20.203 -39.031 -17.672 1 92.94 1054 LEU B C 1
ATOM 16369 O O . LEU B 1 1054 ? -21.141 -39.781 -18 1 92.94 1054 LEU B O 1
ATOM 16373 N N . ALA B 1 1055 ? -19.297 -38.562 -18.516 1 90.56 1055 ALA B N 1
ATOM 16374 C CA . ALA B 1 1055 ? -19.297 -38.969 -19.906 1 90.56 1055 ALA B CA 1
ATOM 16375 C C . ALA B 1 1055 ? -19.078 -40.5 -20.016 1 90.56 1055 ALA B C 1
ATOM 16377 O O . ALA B 1 1055 ? -19.734 -41.156 -20.812 1 90.56 1055 ALA B O 1
ATOM 16378 N N . MET B 1 1056 ? -18.219 -41 -19.219 1 92 1056 MET B N 1
ATOM 16379 C CA . MET B 1 1056 ? -17.922 -42.438 -19.219 1 92 1056 MET B CA 1
ATOM 16380 C C . MET B 1 1056 ? -19.156 -43.25 -18.781 1 92 1056 MET B C 1
ATOM 16382 O O . MET B 1 1056 ? -19.469 -44.281 -19.391 1 92 1056 MET B O 1
ATOM 16386 N N . VAL B 1 1057 ? -19.781 -42.812 -17.719 1 93.81 1057 VAL B N 1
ATOM 16387 C CA . VAL B 1 1057 ? -20.969 -43.469 -17.219 1 93.81 1057 VAL B CA 1
ATOM 16388 C C . VAL B 1 1057 ? -22.047 -43.5 -18.297 1 93.81 1057 VAL B C 1
ATOM 16390 O O . VAL B 1 1057 ? -22.703 -44.531 -18.531 1 93.81 1057 VAL B O 1
ATOM 16393 N N . LEU B 1 1058 ? -22.203 -42.375 -18.875 1 92.31 1058 LEU B N 1
ATOM 16394 C CA . LEU B 1 1058 ? -23.234 -42.25 -19.906 1 92.31 1058 LEU B CA 1
ATOM 16395 C C . LEU B 1 1058 ? -22.891 -43.125 -21.125 1 92.31 1058 LEU B C 1
ATOM 16397 O O . LEU B 1 1058 ? -23.781 -43.688 -21.766 1 92.31 1058 LEU B O 1
ATOM 16401 N N . TYR B 1 1059 ? -21.672 -43.125 -21.5 1 92.19 1059 TYR B N 1
ATOM 16402 C CA . TYR B 1 1059 ? -21.219 -44 -22.594 1 92.19 1059 TYR B CA 1
ATOM 16403 C C . TYR B 1 1059 ? -21.547 -45.438 -22.297 1 92.19 1059 TYR B C 1
ATOM 16405 O O . TYR B 1 1059 ? -22.094 -46.156 -23.141 1 92.19 1059 TYR B O 1
ATOM 16413 N N . HIS B 1 1060 ? -21.219 -45.938 -21.109 1 92.75 1060 HIS B N 1
ATOM 16414 C CA . HIS B 1 1060 ? -21.469 -47.312 -20.734 1 92.75 1060 HIS B CA 1
ATOM 16415 C C . HIS B 1 1060 ? -22.953 -47.594 -20.609 1 92.75 1060 HIS B C 1
ATOM 16417 O O . HIS B 1 1060 ? -23.406 -48.75 -20.766 1 92.75 1060 HIS B O 1
ATOM 16423 N N . ALA B 1 1061 ? -23.688 -46.562 -20.297 1 92.69 1061 ALA B N 1
ATOM 16424 C CA . ALA B 1 1061 ? -25.141 -46.719 -20.188 1 92.69 1061 ALA B CA 1
ATOM 16425 C C . ALA B 1 1061 ? -25.812 -46.656 -21.562 1 92.69 1061 ALA B C 1
ATOM 16427 O O . ALA B 1 1061 ? -27.016 -46.875 -21.672 1 92.69 1061 ALA B O 1
ATOM 16428 N N . GLY B 1 1062 ? -25.031 -46.312 -22.625 1 88.31 1062 GLY B N 1
ATOM 16429 C CA . GLY B 1 1062 ? -25.547 -46.312 -23.984 1 88.31 1062 GLY B CA 1
ATOM 16430 C C . GLY B 1 1062 ? -26.094 -44.969 -24.422 1 88.31 1062 GLY B C 1
ATOM 16431 O O . GLY B 1 1062 ? -26.656 -44.844 -25.516 1 88.31 1062 GLY B O 1
ATOM 16432 N N . ASP B 1 1063 ? -26.062 -44 -23.547 1 91.62 1063 ASP B N 1
ATOM 16433 C CA . ASP B 1 1063 ? -26.469 -42.656 -23.891 1 91.62 1063 ASP B CA 1
ATOM 16434 C C . ASP B 1 1063 ? -25.328 -41.875 -24.547 1 91.62 1063 ASP B C 1
ATOM 16436 O O . ASP B 1 1063 ? -24.656 -41.062 -23.906 1 91.62 1063 ASP B O 1
ATOM 16440 N N . MET B 1 1064 ? -25.141 -42 -25.766 1 85.38 1064 MET B N 1
ATOM 16441 C CA . MET B 1 1064 ? -24.031 -41.438 -26.516 1 85.38 1064 MET B CA 1
ATOM 16442 C C . MET B 1 1064 ? -24.125 -39.906 -26.578 1 85.38 1064 MET B C 1
ATOM 16444 O O . MET B 1 1064 ? -23.109 -39.219 -26.531 1 85.38 1064 MET B O 1
ATOM 16448 N N . ALA B 1 1065 ? -25.312 -39.469 -26.797 1 79.06 1065 ALA B N 1
ATOM 16449 C CA . ALA B 1 1065 ? -25.5 -38.031 -26.875 1 79.06 1065 ALA B CA 1
ATOM 16450 C C . ALA B 1 1065 ? -25.094 -37.375 -25.562 1 79.06 1065 ALA B C 1
ATOM 16452 O O . ALA B 1 1065 ? -24.422 -36.312 -25.562 1 79.06 1065 ALA B O 1
ATOM 16453 N N . GLY B 1 1066 ? -25.531 -37.906 -24.531 1 84.44 1066 GLY B N 1
ATOM 16454 C CA . GLY B 1 1066 ? -25.156 -37.375 -23.234 1 84.44 1066 GLY B CA 1
ATOM 16455 C C . GLY B 1 1066 ? -23.672 -37.469 -22.969 1 84.44 1066 GLY B C 1
ATOM 16456 O O . GLY B 1 1066 ? -23.094 -36.562 -22.375 1 84.44 1066 GLY B O 1
ATOM 16457 N N . ALA B 1 1067 ? -23.062 -38.5 -23.328 1 88.56 1067 ALA B N 1
ATOM 16458 C CA . ALA B 1 1067 ? -21.625 -38.719 -23.141 1 88.56 1067 ALA B CA 1
ATOM 16459 C C . ALA B 1 1067 ? -20.812 -37.656 -23.906 1 88.56 1067 ALA B C 1
ATOM 16461 O O . ALA B 1 1067 ? -19.844 -37.125 -23.391 1 88.56 1067 ALA B O 1
ATOM 16462 N N . ILE B 1 1068 ? -21.281 -37.406 -25.047 1 78.5 1068 ILE B N 1
ATOM 16463 C CA . ILE B 1 1068 ? -20.594 -36.438 -25.891 1 78.5 1068 ILE B CA 1
ATOM 16464 C C . ILE B 1 1068 ? -20.734 -35.031 -25.281 1 78.5 1068 ILE B C 1
ATOM 16466 O O . ILE B 1 1068 ? -19.766 -34.25 -25.266 1 78.5 1068 ILE B O 1
ATOM 16470 N N . MET B 1 1069 ? -21.844 -34.75 -24.828 1 77.06 1069 MET B N 1
ATOM 16471 C CA . MET B 1 1069 ? -22.078 -33.469 -24.203 1 77.06 1069 MET B CA 1
ATOM 16472 C C . MET B 1 1069 ? -21.172 -33.25 -22.984 1 77.06 1069 MET B C 1
ATOM 16474 O O . MET B 1 1069 ? -20.594 -32.188 -22.812 1 77.06 1069 MET B O 1
ATOM 16478 N N . GLN B 1 1070 ? -21.047 -34.219 -22.203 1 82.5 1070 GLN B N 1
ATOM 16479 C CA . GLN B 1 1070 ? -20.188 -34.125 -21.031 1 82.5 1070 GLN B CA 1
ATOM 16480 C C . GLN B 1 1070 ? -18.719 -34.062 -21.422 1 82.5 1070 GLN B C 1
ATOM 16482 O O . GLN B 1 1070 ? -17.938 -33.375 -20.766 1 82.5 1070 GLN B O 1
ATOM 16487 N N . GLN B 1 1071 ? -18.375 -34.719 -22.391 1 80.31 1071 GLN B N 1
ATOM 16488 C CA . GLN B 1 1071 ? -17 -34.719 -22.859 1 80.31 1071 GLN B CA 1
ATOM 16489 C C . GLN B 1 1071 ? -16.641 -33.344 -23.422 1 80.31 1071 GLN B C 1
ATOM 16491 O O . GLN B 1 1071 ? -15.484 -32.906 -23.328 1 80.31 1071 GLN B O 1
ATOM 16496 N N . HIS B 1 1072 ? -17.578 -32.812 -23.969 1 70.81 1072 HIS B N 1
ATOM 16497 C CA . HIS B 1 1072 ? -17.375 -31.438 -24.453 1 70.81 1072 HIS B CA 1
ATOM 16498 C C . HIS B 1 1072 ? -17.109 -30.469 -23.297 1 70.81 1072 HIS B C 1
ATOM 16500 O O . HIS B 1 1072 ? -16.297 -29.562 -23.422 1 70.81 1072 HIS B O 1
ATOM 16506 N N . LYS B 1 1073 ? -17.859 -30.625 -22.344 1 73.06 1073 LYS B N 1
ATOM 16507 C CA . LYS B 1 1073 ? -17.641 -29.812 -21.156 1 73.06 1073 LYS B CA 1
ATOM 16508 C C . LYS B 1 1073 ? -16.25 -30.031 -20.594 1 73.06 1073 LYS B C 1
ATOM 16510 O O . LYS B 1 1073 ? -15.594 -29.078 -20.156 1 73.06 1073 LYS B O 1
ATOM 16515 N N . ASN B 1 1074 ? -15.805 -31.172 -20.797 1 74.19 1074 ASN B N 1
ATOM 16516 C CA . ASN B 1 1074 ? -14.461 -31.516 -20.328 1 74.19 1074 ASN B CA 1
ATOM 16517 C C . ASN B 1 1074 ? -13.391 -30.859 -21.188 1 74.19 1074 ASN B C 1
ATOM 16519 O O . ASN B 1 1074 ? -12.383 -30.359 -20.672 1 74.19 1074 ASN B O 1
#

Secondary structure (DSSP, 8-state):
--------------------------------------------------------------------------TT----EEEEEE-TTS-EEEEEE-TT-BHHHHHHHHHHSTTTTT--SEEEEEE-TTS-EEEEPTT-BHHHH--GGGS--EEEEEE----HHHHHHHHHHHHHHHS-------HHHHHHHHHHHHHHHHHHTS---------STTSS-SS--TTBGGGGS-----PPP--SEEEE-TTPSPPHHHHTTTEEEEEEEE-TTS-EEEEEEESS-EEEB---SSB---SBPTT--EESSHHHHHHHH-HHHHHHHHHHHHHHHHS-GGGG---SS----SEE-SSPPP-B--HHHHHHTSS--TT---SSSPP-HHHHHHHHHTS--SSHHHHHHHHHHHHHHHHHHHHHHHHHHHHHHTT-S--S-TTS-GGG-EEEETTEEEEEE--TTS-----S-------------------------------------------------SPPPHHHHHHHHHHHHHHHHHT-TTEE---EEEEEETTEEEEEEEPPTTTTSS--GGGEEEE-SSTTSS-B--HHHHHHHHHHHHHHTBPPEEEE-TT--EEEESS-TT-EEEE-TTS-EEEE----SS-B-TT--STT-TT-B--HHHHHHHHHHHS-GGGGGGGG-------------------------------------------------------------B-TTTTSSSPEES-HHHHHHHHHHHHHHHHHIIIIIHHHHHHHHHTTSS---SHHHHHHHHHHTT--GGGHHHHHHHTTTSHHHHHHHHHHHHHHHHHHHHHHHHHHS-GGGHHHHHHHHHHHHHS-PPPHHHHHHHTT---------------------------SGGGSTT--GGGG--HHHHHHHHHHHHHHHH-----TTHHHHS-HHHHHHHHHHHHTEEEE-SB--TTSSS---GGGEEEE--EEEE-PPP-HHHHHHHHHHHHHHHTT-HHHHHHHHHHHHHHHHHHT-SSSHHHHHHHHHHHHHHHHTT-HHHHHHHHHH-/--------------------------------------------------------------------------TT----EEEEEE-TTS-EEEEEE-TT-BHHHHHHHHHHSTTTTT--SEEEEEE-TTS-EEEEPTT-BHHHH--GGGS--EEEEEE----HHHHHHHHHHHHHHHS-------HHHHHHHHHHHHHHHHHHTS----------S-SS-SS--TTBGGGGSPPPP-PPP--SEEEE-TTPSPPHHHHTTTEEEEEEEE-TTS-EEEEEEESS-EEEB---SSB---SBPTT--EESSHHHHHHHH-HHHHHHHHHHHHHHHHS-GGGG---SS----SEE-SSPPP-B--HHHHHHTSS--TT--SSSSPP-HHHHHHHHHTS--SSHHHHHHHHHHHHHHHHHHHHHHHHHHHHHHTT-S--S-TTS-GGG-EEEETTEEEEEE--TTS----SS-------------------------------------------------SPPPHHHHHHHHHHHHHHHHHT-TTEE---EEEEEETTEEEEEEEPPTTTTSS--GGGEEEE-SSTTSS-B--HHHHHHHHHHHHHHTBPPEEEE-TT--EEEESS-TT-EEEE-TTS-EEEE----SS-B-TT--STT-TT-B--HHHHHHHHHHHS-GGGGGGGG-------------------------------------------------------------B-TTTTSSSPEES-HHHHHHHHHHHHHHHHHIIIIIHHHHHHHHHTTSS---SHHHHHHHHHHTT--GGGHHHHHHHTTTSHHHHHHHHHHHHHHHHHHHHHHHHHTS-GGGHHHHHHHHHHHHHS-PPPHHHHHHHTT-------------------------TTSGGGSTT--GGGG--HHHHHHHHHHHHHHHH-----TTHHHHS-HHHHHHHHHHHHTEEEE-SB--TTSSS---GGGEEEE--EEEE-PPP-HHHHHHHHHHHHHHHTT-HHHHHHHHHHHHHHHHHHT-SSSHHHHHHHHHHHHHHHHTT-HHHHHHHHHH-

Nearest PDB structures (foldseek):
  7v6p-assembly1_A-2  TM=9.599E-01  e=1.725E-01  Homo sapiens
  6d2q-assembly1_A  TM=2.955E-01  e=2.070E-03  Danio rerio
  4yl8-assembly1_A  TM=3.019E-01  e=9.973E-03  Mus musculus
  8gxe-assembly1_B  TM=2.815E-01  e=2.415E-02  Homo sapiens
  6d2k-assembly1_A  TM=2.632E-01  e=2.665E-02  Mus musculus

Solvent-accessible surface area (backbone atoms only — not comparable to full-atom values): 125836 Å² total; per-residue (Å²): 112,81,48,66,71,79,79,76,76,80,70,84,71,84,82,82,87,92,84,91,85,84,89,84,90,82,82,77,89,79,87,82,87,79,90,77,91,75,90,83,89,81,87,90,83,83,88,86,92,82,86,91,84,90,84,87,84,82,81,79,84,80,83,79,84,82,74,82,74,80,75,69,78,62,84,83,57,82,70,65,41,81,32,44,32,44,43,79,86,66,52,68,38,43,38,56,42,42,59,80,38,36,38,50,53,50,51,52,51,39,45,70,32,82,92,38,41,79,66,76,61,61,42,45,34,40,34,40,71,89,70,50,75,41,80,61,52,61,86,39,36,45,50,79,78,44,71,64,86,78,52,69,39,34,36,35,46,40,85,41,74,42,40,70,46,57,46,50,51,40,52,51,50,50,50,54,72,54,45,63,70,76,48,82,65,49,52,66,52,49,51,49,48,51,49,47,51,52,46,50,53,36,63,67,64,69,52,76,62,70,71,65,64,66,67,77,81,36,89,58,68,66,56,74,62,75,41,52,50,40,78,74,56,66,78,81,73,86,72,70,72,41,55,68,43,70,35,78,26,33,56,22,64,53,54,52,47,46,34,25,54,18,46,61,44,38,32,35,35,30,42,77,88,68,49,76,46,30,30,39,34,34,32,66,36,27,31,36,24,51,36,83,69,59,46,70,35,84,53,66,26,92,85,58,55,61,24,74,34,67,68,58,32,43,43,71,78,28,68,64,27,40,52,36,48,50,51,54,50,49,49,63,69,69,44,60,72,69,54,71,52,79,59,76,65,88,80,88,62,48,61,41,69,54,79,68,74,83,56,50,62,33,56,52,57,17,61,70,54,69,67,75,42,52,66,45,69,67,70,40,66,68,67,53,58,40,61,53,50,52,55,37,70,64,46,66,66,87,44,73,66,39,38,48,53,30,45,22,49,43,38,50,54,43,37,51,49,47,53,31,42,52,36,38,48,52,30,43,76,53,61,47,39,62,50,81,45,71,87,49,59,74,78,69,30,35,32,50,46,73,57,29,33,38,35,48,35,54,60,77,91,46,69,74,84,64,70,80,76,72,78,73,82,75,83,76,68,86,77,79,68,86,76,82,82,82,86,72,85,78,85,78,85,78,79,81,73,78,76,76,73,75,74,78,76,75,74,67,74,69,70,66,65,71,69,90,63,93,63,38,25,59,61,45,46,53,31,22,49,54,19,49,37,51,54,56,71,58,59,44,85,74,56,40,67,72,54,52,35,38,38,34,43,68,49,39,37,33,41,33,29,37,52,63,54,56,66,84,51,57,91,55,76,85,34,58,37,29,29,12,90,60,78,32,46,53,66,38,76,39,70,76,58,46,56,48,42,40,55,43,13,60,72,58,38,32,31,74,44,39,31,35,29,70,87,66,52,76,44,82,39,36,64,39,55,54,18,40,24,32,56,30,70,66,70,45,40,31,53,42,65,34,54,43,64,40,36,48,28,64,86,46,78,54,92,90,28,86,69,44,52,48,42,68,51,31,55,53,51,51,56,60,67,68,52,74,74,69,78,70,62,67,71,71,72,76,76,73,74,76,79,80,73,88,74,83,81,86,76,78,79,78,85,82,85,84,70,90,68,78,82,76,78,84,77,85,81,86,87,82,85,86,83,83,83,82,76,76,78,77,75,78,74,76,75,74,74,68,75,74,71,79,77,78,52,37,43,42,52,49,98,53,94,59,48,73,42,78,52,68,68,56,54,51,49,43,47,47,53,40,41,51,55,40,45,41,41,66,70,44,48,47,54,48,51,47,48,33,44,76,72,56,75,45,74,62,84,47,59,66,47,38,52,49,51,36,45,70,67,22,40,64,73,58,49,45,27,59,48,28,66,69,29,60,89,40,60,72,59,23,49,47,41,50,43,40,48,50,36,56,28,44,48,56,54,49,26,54,49,39,55,73,44,54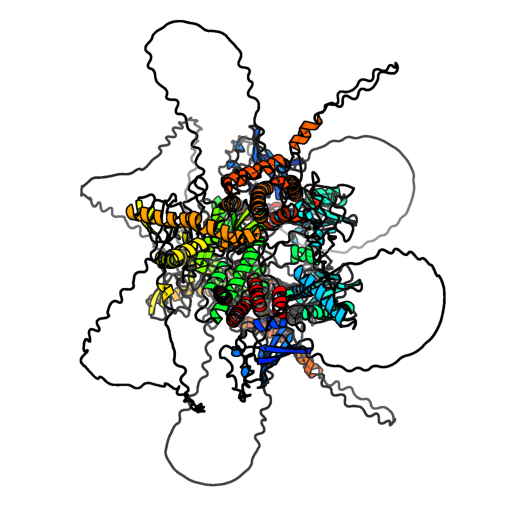,63,48,42,43,23,52,40,52,18,51,48,52,9,19,72,60,28,60,32,73,23,57,71,57,53,71,63,61,66,69,67,80,80,79,76,78,79,83,80,76,84,86,80,85,81,82,78,80,83,80,78,85,83,81,82,75,72,66,72,74,67,70,74,76,68,61,78,60,49,66,58,17,19,67,59,48,53,50,49,30,45,52,42,27,36,70,64,27,64,26,83,69,57,92,57,43,77,78,64,44,56,61,68,63,46,48,52,50,38,24,60,71,60,21,34,16,31,48,22,45,73,42,53,62,82,36,43,65,45,44,46,44,87,36,39,42,39,76,42,70,38,76,49,70,50,68,71,77,60,64,67,38,50,52,30,44,53,50,17,51,53,30,46,74,73,64,39,45,71,61,17,45,54,33,31,50,50,24,37,54,52,35,39,67,34,69,34,70,71,36,70,68,41,26,49,33,25,43,51,45,14,50,39,26,43,78,70,67,38,54,69,60,14,50,54,25,45,65,70,68,113,82,49,64,68,75,80,77,76,84,72,85,73,87,81,85,82,88,84,88,81,85,88,84,85,88,80,85,93,85,90,82,90,83,91,80,89,77,82,89,81,79,88,77,82,84,81,81,80,81,81,66,86,72,78,73,78,77,81,77,78,76,82,76,81,78,74,82,72,80,73,67,80,61,84,83,57,82,66,64,42,80,32,45,32,43,41,79,86,67,52,67,39,35,39,54,43,41,60,79,39,37,40,51,54,50,52,51,50,40,46,69,31,83,90,38,41,79,65,75,60,60,42,43,33,39,36,40,71,89,71,49,76,42,79,61,52,60,86,38,36,44,51,80,78,44,72,64,87,76,54,70,38,34,37,34,46,39,85,41,75,41,40,70,48,57,46,52,52,41,52,50,50,50,48,53,72,54,43,64,70,74,50,80,64,49,52,66,51,49,52,49,47,52,49,47,51,52,45,52,53,35,63,66,64,67,52,75,62,72,70,64,64,66,62,76,78,37,90,60,68,64,57,75,61,75,41,53,49,41,77,75,56,65,79,80,74,86,71,71,73,40,54,69,44,70,35,77,25,34,57,22,63,55,55,52,46,48,34,25,54,18,45,61,44,38,32,36,36,30,40,77,88,68,50,77,45,32,31,38,35,34,32,66,36,28,32,37,26,53,37,84,68,59,47,70,36,84,54,65,26,92,85,58,55,60,26,75,35,68,68,57,32,45,44,72,78,29,68,63,28,40,52,36,46,51,51,52,50,49,49,63,69,69,44,59,71,69,54,73,52,77,59,74,65,88,81,88,63,46,61,41,71,55,79,68,73,83,55,50,61,33,56,52,56,17,61,70,54,68,66,76,43,53,65,45,69,68,70,42,66,68,69,54,57,40,61,53,51,53,54,35,71,66,46,65,66,87,44,73,67,39,38,47,51,32,47,22,50,43,36,49,54,42,38,53,49,47,53,30,43,53,35,39,48,52,30,43,76,54,61,49,39,64,51,80,44,72,86,49,60,74,77,69,30,34,32,50,46,72,57,29,35,38,36,48,33,52,59,77,90,47,68,74,85,64,78,76,75,72,80,74,77,75,86,79,67,86,74,81,65,86,77,82,83,82,86,84,85,82,87,83,87,82,84,87,80,84,71,78,73,78,77,80,80,78,77,70,77,71,70,68,67,71,67,90,62,93,63,37,24,58,60,47,47,54,31,22,49,53,20,49,37,51,54,56,72,56,60,45,84,76,56,39,68,71,54,51,35,39,40,33,42,67,49,40,38,34,41,33,28,36,52,62,52,55,66,86,52,56,90,56,78,85,32,57,38,30,29,13,88,62,77,33,46,52,66,37,77,37,70,74,58,46,56,48,44,41,56,42,13,60,74,60,37,34,31,72,45,40,30,36,29,71,84,64,52,78,44,82,41,35,65,38,55,56,18,39,24,32,56,30,69,64,71,45,41,32,53,42,66,33,53,43,64,40,36,47,29,65,85,46,78,56,92,90,27,86,70,46,51,47,42,68,51,33,54,52,51,49,57,59,68,68,51,76,75,70,80,70,63,67,73,71,76,77,78,78,76,74,82,76,77,85,77,82,78,80,86,78,88,82,86,81,86,78,83,76,83,78,82,71,85,73,84,83,90,83,82,85,88,84,88,76,84,71,75,72,79,76,73,79,72,77,74,73,74,67,75,72,72,80,78,79,53,36,45,43,54,48,97,53,94,60,49,73,44,76,54,70,68,56,54,50,50,44,46,46,51,39,41,49,54,40,45,40,43,68,71,45,49,47,54,49,52,47,48,33,44,76,70,58,76,45,71,60,84,46,58,65,47,38,52,49,51,36,43,72,66,22,38,61,75,59,48,44,27,59,49,29,67,69,30,60,88,41,60,74,60,23,49,47,42,50,43,40,45,50,34,56,29,44,48,57,54,48,25,57,48,39,54,73,44,55,64,48,42,42,24,51,42,52,19,51,49,52,9,18,72,61,28,59,31,72,19,56,70,54,51,68,60,58,64,64,63,77,78,76,74,79,79,78,78,78,85,86,79,85,75,80,77,78,82,77,75,84,80,78,81,72,69,62,70,72,67,67,71,77,65,60,78,60,48,65,57,16,19,67,59,48,53,50,50,29,46,52,42,26,35,70,64,28,65,24,82,68,57,91,57,46,77,77,64,46,56,62,68,63,46,49,51,51,40,22,59,71,59,21,33,16,31,48,23,43,72,41,53,62,84,36,42,64,45,44,46,43,87,36,37,41,40,77,42,72,38,76,50,71,50,68,71,75,60,63,68,36,51,52,31,44,54,50,19,52,54,29,46,74,72,64,39,47,71,61,17,45,53,34,31,49,49,24,37,53,51,36,39,68,35,69,35,70,70,36,70,67,41,26,51,33,26,42,52,45,14,50,40,27,45,76,70,65,38,53,70,59,13,51,54,26,45,66,70,67

pLDDT: mean 73.37, std 29.95, range [13.24, 98.62]

Sequence (2148 aa):
MAGKSNKGRNRRGAHNSTISAEQPVSSDVPLKGNVTASKPPDVDSNGVANMVESSGPKSEMTEQEALNSSSQPKQGDVHLYPVPVKTQSGEKLELQLNPGDSVMDIRQFLLDAPETCYFTCYDLLLHIKDGLTHHLEDYNEISEVADITIGGCSLEMVAALYDDRSIRAHVHRTRDLLSPSTLDASLSTSLALQYEKAQSKASISGDAAKIEVPELDGLGFMEDVTGSVGKLLSSSSMEIKCVESIVFSSFNPPPSYQRLVGDLIYLDVETLEGNKYCITGTTKIFYVNSSTGNILDPRPSKAGYEATTLVGLLQKISSKFRKAFHETMERKATAHPFENVQSLLPQNSWLESYPVPDHKRDAARAENTLIPSYGSELIGMQRDWNEELQSCREFPRTTPQERILRDRALYKVTSDFVDAAISGAVGVINRCIPPINPTDPECFHMYVHNNIFFSFAVDSDMKPLSKKRSVDTYSNSESRNEAAGSMEPNEERSSMGGSDTVTELAHGSVETPLAESEQATYASANNDLKGTKAYQEADVPGLHNLAMAMIDYRGHRVVAQSVLPGILQGDKSDSLLYGSVDNGKKICWNEDFHSKVLEAAKRLHLKEHTVLDASGNIFKLAAPVECKGIVGSDDRHYLLDLMRATPRDANFNGPGSQFCILRSELITAFIQSQAPEGSKSVSKSEGEVNAATNSSKSEGEVNVATDSSKAAVDEAPGTTKEDKNKVDTQCSSVSVKSSETHEISFNPNVFTEFKLAGSQEEIEADEENVRKASSYLLDVLLPKFIQDLCMLEVSPMDGQTLTEALHAHGINIRYIGNVANGTKHLPHLWDLCSNEIVVRSAKHVLKDVLRDTEDHDLGPAIAHFLSCFLGSCQSVAAKLTSSTQPKNQKKEQASHQSSGKTSKGHSRWKGKASARRNISYYMDVSSESLWSEIQKFAKLKYQFELPEDARSRAKKISVLRNLCQKVGITIAARKYDLNAATPFHTSDILNLQPVVKHSVPACAEAKDLVEMGKVQLAEGMLSEAYAIFSEAFSILQQVTGPMHREVANCCRYLAMVLYHAGDMAGAIMQQHKNMAGKSNKGRNRRGAHNSTISAEQPVSSDVPLKGNVTASKPPDVDSNGVANMVESSGPKSEMTEQEALNSSSQPKQGDVHLYPVPVKTQSGEKLELQLNPGDSVMDIRQFLLDAPETCYFTCYDLLLHIKDGLTHHLEDYNEISEVADITIGGCSLEMVAALYDDRSIRAHVHRTRDLLSPSTLDASLSTSLALQYEKAQSKASISGDAAKIEVPELDGLGFMEDVTGSVGKLLSSSSMEIKCVESIVFSSFNPPPSYQRLVGDLIYLDVETLEGNKYCITGTTKIFYVNSSTGNILDPRPSKAGYEATTLVGLLQKISSKFRKAFHETMERKATAHPFENVQSLLPQNSWLESYPVPDHKRDAARAENTLIPSYGSELIGMQRDWNEELQSCREFPRTTPQERILRDRALYKVTSDFVDAAISGAVGVINRCIPPINPTDPECFHMYVHNNIFFSFAVDSDMKPLSKKRSVDTYSNSESRNEAAGSMEPNEERSSMGGSDTVTELAHGSVETPLAESEQATYASANNDLKGTKAYQEADVPGLHNLAMAMIDYRGHRVVAQSVLPGILQGDKSDSLLYGSVDNGKKICWNEDFHSKVLEAAKRLHLKEHTVLDASGNIFKLAAPVECKGIVGSDDRHYLLDLMRATPRDANFNGPGSQFCILRSELITAFIQSQAPEGSKSVSKSEGEVNAATNSSKSEGEVNVATDSSKAAVDEAPGTTKEDKNKVDTQCSSVSVKSSETHEISFNPNVFTEFKLAGSQEEIEADEENVRKASSYLLDVLLPKFIQDLCMLEVSPMDGQTLTEALHAHGINIRYIGNVANGTKHLPHLWDLCSNEIVVRSAKHVLKDVLRDTEDHDLGPAIAHFLSCFLGSCQSVAAKLTSSTQPKNQKKEQASHQSSGKTSKGHSRWKGKASARRNISYYMDVSSESLWSEIQKFAKLKYQFELPEDARSRAKKISVLRNLCQKVGITIAARKYDLNAATPFHTSDILNLQPVVKHSVPACAEAKDLVEMGKVQLAEGMLSEAYAIFSEAFSILQQVTGPMHREVANCCRYLAMVLYHAGDMAGAIMQQHKN